Protein 8OVH (pdb70)

Nearest PDB structures (foldseek):
  8ovh-assembly1_D  TM=1.000E+00  e=9.328E-82  Saccharomyces cerevisiae
  8eqw-assembly3_C  TM=9.543E-01  e=1.339E-56  Fusarium fujikuroi
  8eqw-assembly4_F  TM=9.525E-01  e=7.355E-56  Fusarium fujikuroi
  8eqw-assembly3_E  TM=9.523E-01  e=1.226E-55  Fusarium fujikuroi
  8eqw-assembly2_B  TM=9.381E-01  e=1.671E-54  Fusarium fujikuroi

Foldseek 3Di:
DDDCLLVLLLPFLPVDVPADDLPQDDPPHSLQQSLFRSLQVLLLADTKGKFAALLVQVVLLVCLFAAACAEEEEEPLADPVVCCCQPPVVVVRNYHYHYFYDQDLVSRVVPDDLRHREYEYECQGPDQGAGHPLQSNLVSCVVSLHAYEYADQQLQSNQFFNSVVSPHAKYKYQLCAQLLAANPGGMMMMGGRLPRQCVVPCPSNVLQAFQDPQPPGDRLCVPPNSCSSVVCSVPPVCVPVPRHHRSVRSSSSSVSSSCRNVWFLLLFVLQVVLQVVLVVDPFFDFKHFLCDPPRPNVPSSVVGTPSGGGNKMKTFTHFDPCRVVDPDLCLTLQNQLQVQFDQEDDDDGARHLGKHKYLCVVPPVNDSRMIMIRHHNDDSVSVNVRSVVSSCVSQPPHDD/DDDPLLVLLQPFLPDDVPADDLPQDPPPHSLQQSVFRSLCVLLLADTKGKFQALLVQVVLLVVLFAAACAEEEEEPLADPVVNCCQCPVVVVRNYHYHYFYDADLVSRLVPDDLRHREYEYECQGPDQGAGHLLLSNLVSCVVSLHAYEYADQQLQSNQFFNSVVSPHAKYKYFLCAQLLAANPGGMMMIGGRLPRQVVVVCPSNVLQAFQDPQPHRDRLCVPPNSCSSVVSSVSPVCVVVPRHHRSVRSSSSSVSSSCRNVFWLLLQVLQVVLQVVLVPDPFWDFKHFLCDPPRPNVPSQVVGTPSGGGRKMKTFTDWDPPPPVDPDLCLTLQNQLQVQQDQEDEDDGARHLGKHKYQCLVPNVHDSGMIMIRGHNPDSVSVNVRSVVSVCVSCPPHDD/DDDCLLVLLLPFLPDDVRADDLPQDPPPHSLQQSLFRSLQVLLLADTKGKFQALLVQVVLLVVLFAAACAEEEEEPLAPVSVNCCQCPVVVVRNYHYHYDYDCDQVSRVVVDDLRHREYEEECQGPPLRFGHPLQSNLVSCVVSLHAYEYADQQLQSNQFFNSVVNPHAKYKYFLCAQLLAANPGGMMMIGGRLPRQVVVPCPSNVVQVFQDPQPRGDNLCVPPPSCSSVVSSVSPVCVVVPRHHRSVRSSSSSVSSSCRNVFWLLLFVLQLVLQVVLCPDPQFDHKRFLCDPPRPNVVSSVVGTPSGGGNKMKTFTDWDPCRVVDPDLCLTLQNQLQVQFDQEDEDDGARHLGKHKYQCVPPNVRDSRMMMIRGHNPPSVSVNVRSVVSSCVSCPPHDD/DDDCLLVLLLPFLVDDVRAFDLPQDPPPPSLQQSLFRSLQVLLLAPTKGKFQALLVQVVLLVVLFAAACAEEEEAPLADPVVVCCACPVVVVRNYHYHHFYDQDQVSVVVPDDLRHAAYEEECQGPPQGFGHPLQSNLVSCVVSLHAYEYACQLVLSNQFFNSVVSPHAKYKYQLCAQLLAANPGGMMMIGGRLPRQVVVPCPNNVLQAFQDPQPRGDNLCVPPNSCSSVCCSVSPVCVPVPRHHRSVRSSSSSVSSSCSNVFWLLLQVLQVVLQVVLPPDPQWDDKRFLCDPPRPNVVSSVVGTPSGGGNKIKTFTDFDPCRVVDPDLCLTLQNQLVVQQDQEDEDDGARHLGKHKYQCVPPNVRDSGMMMIRGHNDDSVSVNVRSVSSSCVSQPPHDD

InterPro domains:
  IPR000277 Cys/Met metabolism, pyridoxal phosphate-dependent enzyme [PF01053] (6-436)
  IPR000277 Cys/Met metabolism, pyridoxal phosphate-dependent enzyme [PIRSF001434] (4-437)
  IPR000277 Cys/Met metabolism, pyridoxal phosphate-dependent enzyme [cd00614] (24-436)
  IPR006235 O-acetylhomoserine/O-acetylserine sulfhydrylase [PTHR43797] (3-437)
  IPR006235 O-acetylhomoserine/O-acetylserine sulfhydrylase [TIGR01326] (4-436)
  IPR015421 Pyridoxal phosphate-dependent transferase, major domain [G3DSA:3.40.640.10] (3-290)
  IPR015422 Pyridoxal phosphate-dependent transferase, small domain [G3DSA:3.90.1150.10] (294-442)
  IPR015424 Pyridoxal phosphate-dependent transferase [SSF53383] (4-435)
  IPR054542 Cys/Met metabolism enzyme, pyridoxal-phosphate attachment site [PS00868] (201-215)

Radius of gyration: 34.51 Å; Cα contacts (8 Å, |Δi|>4): 3921; chains: 4; bounding box: 84×93×101 Å

Solvent-accessible surface area: 53798 Å² total; per-residue (Å²): 161,54,46,103,25,5,8,27,1,0,27,22,18,20,153,178,68,32,8,19,14,0,44,2,9,27,10,132,69,49,0,11,70,11,0,10,75,0,0,6,48,2,1,44,16,55,24,7,0,5,0,6,5,5,30,0,0,8,8,2,0,0,7,0,0,2,35,42,45,3,3,0,0,0,6,41,55,15,85,50,19,0,96,36,0,1,68,24,0,0,144,34,10,18,5,88,16,54,59,7,128,24,26,78,20,98,65,0,58,161,45,25,58,134,111,0,12,0,0,0,1,7,0,5,0,17,53,110,1,8,0,4,19,0,92,122,0,12,63,25,0,65,175,76,1,1,0,0,0,0,12,0,11,17,0,0,0,4,16,0,4,41,0,7,136,42,27,2,2,0,0,0,2,14,0,11,25,3,2,8,0,22,2,15,7,54,0,0,0,0,0,3,6,10,144,10,68,6,129,98,62,59,158,30,0,44,15,0,21,96,82,10,117,2,44,162,40,27,46,0,9,143,60,81,21,86,55,0,0,10,23,0,0,102,23,3,1,12,86,1,10,1,8,66,15,22,17,2,2,0,0,11,0,1,25,2,0,9,2,0,5,12,0,0,40,26,0,2,50,2,0,41,93,0,0,114,61,1,83,160,14,80,17,24,71,89,20,17,0,0,11,5,90,89,25,98,63,29,124,27,0,118,113,0,10,57,56,23,41,1,0,3,0,2,0,0,0,90,86,38,89,84,25,145,153,62,132,55,56,139,120,22,5,0,9,59,0,10,110,42,19,167,32,12,12,78,20,62,17,7,0,2,0,5,1,2,2,11,3,19,87,24,88,123,49,82,79,106,31,11,0,50,0,2,0,0,2,1,45,14,79,33,2,36,54,9,0,54,52,0,0,93,77,18,12,72,81,93,188,72,150,51,44,101,30,5,10,25,1,0,31,23,18,26,149,180,70,33,9,16,17,0,46,3,9,26,9,132,67,52,0,10,66,13,0,8,62,0,0,5,50,3,0,33,19,53,25,6,1,5,0,6,6,6,28,0,0,6,6,3,0,0,9,0,0,3,30,44,46,5,2,0,0,0,6,42,55,15,86,49,19,0,88,40,0,1,68,19,0,0,133,31,8,18,4,87,20,57,61,8,138,29,24,70,19,86,79,0,49,161,50,25,53,127,103,0,12,0,0,0,0,8,1,5,1,14,60,96,2,7,0,6,20,0,78,109,0,10,63,16,0,66,148,70,1,0,0,0,0,0,10,0,11,18,0,0,0,3,15,1,3,36,0,7,136,63,27,3,3,1,0,1,1,14,0,11,25,3,3,9,0,24,4,16,7,54,0,0,0,0,0,3,8,8,144,10,65,6,126,95,63,56,157,32,0,46,16,0,21,100,84,10,124,4,44,159,39,26,41,0,8,137,63,80,20,87,54,0,0,7,28,0,0,101,24,3,3,13,83,1,11,2,6,63,14,24,19,1,2,0,0,13,0,1,24,1,0,11,2,0,6,14,0,0,32,35,0,2,58,2,0,45,98,0,0,111,59,1,88,158,13,65,25,22,69,75,22,6,0,0,12,8,93,89,21,104,44,28,124,28,0,117,99,3,11,60,54,24,36,1,0,4,0,2,0,0,2,96,96,30,90,87,25,134,159,62,133,52,58,122,115,20,6,1,6,53,0,11,100,43,18,177,33,10,9,80,17,62,11,7,0,3,0,6,2,1,1,8,5,10,91,26,89,122,80,81,76,96,33,16,0,51,0,2,0,0,3,0,43,15,81,34,3,36,56,8,1,57,50,0,0,93,74,13,18,70,78,99,187,95,162,52,46,102,28,6,6,25,1,0,29,23,19,28,150,162,67,29,10,21,14,0,47,2,8,26,10,120,69,51,0,11,70,10,0,9,64,0,0,5,48,3,1,49,19,55,25,5,0,5,0,8,5,7,28,0,0,6,8,3,0,0,8,0,1,2,33,48,49,7,4,0,0,0,9,43,54,13,81,52,27,0,86,33,0,1,74,24,0,0,148,33,8,19,4,86,17,55,62,8,139,33,40,73,29,88,71,0,51,142,46,26,69,137,122,0,12,0,0,0,1,8,1,4,2,18,67,116,2,14,1,12,35,0,79,121,1,12,66,28,0,62,149,63,1,0,0,0,0,0,12,0,10,15,0,0,0,4,11,0,2,43,0,22,158,53,27,2,3,0,0,0,1,15,0,10,23,2,3,9,0,23,4,15,8,59,0,0,0,0,0,2,8,7,170,10,64,6,125,96,64,39,153,15,0,48,16,0,19,98,86,10,122,4,45,157,38,24,43,0,7,140,63,79,27,87,51,0,0,8,25,0,0,102,23,2,3,19,84,0,10,1,6,53,12,20,18,3,2,0,2,13,0,2,26,0,0,9,2,0,6,8,0,0,35,29,0,2,62,3,0,46,97,0,0,107,68,0,77,161,9,72,23,9,64,93,13,18,1,0,12,5,93,80,18,96,82,28,132,30,0,122,118,2,12,61,56,24,40,1,0,4,0,4,0,0,1,88,86,35,101,94,29,130,149,70,138,57,68,136,113,18,3,1,10,51,0,9,114,28,16,163,25,11,12,92,15,59,15,7,0,4,0,6,1,3,2,8,6,18,94,30,112,121,88,75,78,96,36,18,0,48,0,2,0,0,3,1,41,17,83,35,2,35,55,10,1,59,54,0,0,93,70,18,8,70,81,114,192,77,166,43,49,103,28,6,8,26,1,0,34,23,19,28,140,179,66,29,9,22,15,0,47,2,10,27,12,124,64,50,0,11,63,13,0,9,62,0,0,5,46,3,0,40,19,52,25,6,0,5,0,8,6,7,28,0,0,7,7,3,0,0,7,0,0,3,33,47,50,3,3,0,0,0,14,38,58,14,89,49,19,0,94,34,0,1,79,26,1,0,147,36,10,17,3,90,18,56,61,8,120,33,35,70,22,98,80,2,54,170,47,24,64,141,119,0,12,0,0,0,3,7,0,4,2,26,52,113,1,12,0,11,14,0,86,117,2,12,63,16,0,63,154,68,0,0,0,0,0,0,10,0,10,16,0,0,0,3,18,0,2,44,0,7,128,42,30,2,3,0,0,1,1,14,0,12,24,2,3,9,0,23,3,15,7,58,0,0,0,0,0,2,7,10,142,11,63,6,130,98,63,46,149,12,0,48,15,0,20,97,83,11,107,4,44,156,36,26,40,0,9,134,62,80,25,86,55,0,0,9,26,0,0,100,24,2,2,20,83,1,11,1,7,53,13,21,17,2,2,0,1,12,0,2,24,1,0,11,2,0,6,7,0,0,34,28,0,1,64,2,0,46,88,0,0,109,66,0,78,162,10,64,27,7,60,92,12,16,0,0,12,6,89,73,20,107,41,29,124,24,0,124,110,1,12,53,61,20,34,1,1,5,0,2,0,0,0,85,94,31,84,87,29,131,153,60,142,52,51,123,115,25,5,0,13,50,0,10,122,43,18,173,31,12,14,92,22,60,14,10,0,4,0,6,2,0,1,7,7,24,86,23,123,113,68,84,74,115,29,16,0,36,0,0,0,0,2,1,40,12,79,33,2,32,54,10,0,50,49,0,0,99,75,22,8,74,88,86,183,82

Structure (mmCIF, N/CA/C/O backbone):
data_8OVH
#
_entry.id   8OVH
#
_cell.length_a   61.579
_cell.length_b   118.218
_cell.length_c   131.381
_cell.angle_alpha   90.000
_cell.angle_beta   92.908
_cell.angle_gamma   90.000
#
_symmetry.space_group_name_H-M   'P 1 21 1'
#
loop_
_entity.id
_entity.type
_entity.pdbx_description
1 polymer 'Homocysteine/cysteine synthase'
2 non-polymer "PYRIDOXAL-5'-PHOSPHATE"
3 non-polymer DI(HYDROXYETHYL)ETHER
4 water water
#
loop_
_atom_site.group_PDB
_atom_site.id
_atom_site.type_symbol
_atom_site.label_atom_id
_atom_site.label_alt_id
_atom_site.label_comp_id
_atom_site.label_asym_id
_atom_site.label_entity_id
_atom_site.label_seq_id
_atom_site.pdbx_PDB_ins_code
_atom_site.Cartn_x
_atom_site.Cartn_y
_atom_site.Cartn_z
_atom_site.occupancy
_atom_site.B_iso_or_equiv
_atom_site.auth_seq_id
_atom_site.auth_comp_id
_atom_site.auth_asym_id
_atom_site.auth_atom_id
_atom_site.pdbx_PDB_model_num
ATOM 1 N N . MET A 1 21 ? 7.442 -25.617 54.965 1.000 83.264 1 MET A N 1
ATOM 2 C CA . MET A 1 21 ? 7.698 -24.153 54.971 1.000 80.783 1 MET A CA 1
ATOM 3 C C . MET A 1 21 ? 6.639 -23.475 54.096 1.000 70.068 1 MET A C 1
ATOM 4 O O . MET A 1 21 ? 5.968 -22.571 54.577 1.000 73.679 1 MET A O 1
ATOM 9 N N . PRO A 1 22 ? 6.378 -23.881 52.826 1.000 66.061 2 PRO A N 1
ATOM 10 C CA . PRO A 1 22 ? 5.470 -23.121 51.961 1.000 55.591 2 PRO A CA 1
ATOM 11 C C . PRO A 1 22 ? 4.154 -22.774 52.640 1.000 57.492 2 PRO A C 1
ATOM 12 O O . PRO A 1 22 ? 3.585 -23.573 53.392 1.000 56.933 2 PRO A O 1
ATOM 16 N N . SER A 1 23 ? 3.661 -21.574 52.341 1.000 54.355 3 SER A N 1
ATOM 17 C CA . SER A 1 23 ? 2.447 -21.102 52.970 1.000 45.707 3 SER A CA 1
ATOM 18 C C . SER A 1 23 ? 1.705 -20.179 52.019 1.000 46.409 3 SER A C 1
ATOM 19 O O . SER A 1 23 ? 2.194 -19.860 50.931 1.000 49.924 3 SER A O 1
ATOM 22 N N . HIS A 1 24 ? 0.582 -19.651 52.508 1.000 44.876 4 HIS A N 1
ATOM 23 C CA . HIS A 1 24 ? -0.248 -18.719 51.760 1.000 42.551 4 HIS A CA 1
ATOM 24 C C . HIS A 1 24 ? 0.502 -17.417 51.437 1.000 36.202 4 HIS A C 1
ATOM 25 O O . HIS A 1 24 ? 0.108 -16.699 50.542 1.000 40.534 4 HIS A O 1
ATOM 32 N N . PHE A 1 25 ? 1.571 -17.086 52.165 1.000 39.141 5 PHE A N 1
ATOM 33 C CA . PHE A 1 25 ? 2.443 -15.962 51.820 1.000 40.662 5 PHE A CA 1
ATOM 34 C C . PHE A 1 25 ? 2.841 -16.048 50.333 1.000 43.915 5 PHE A C 1
ATOM 35 O O . PHE A 1 25 ? 2.898 -15.054 49.596 1.000 33.738 5 PHE A O 1
ATOM 43 N N . ASP A 1 26 ? 3.067 -17.270 49.839 1.000 38.747 6 ASP A N 1
ATOM 44 C CA . ASP A 1 26 ? 3.538 -17.440 48.482 1.000 37.225 6 ASP A CA 1
ATOM 45 C C . ASP A 1 26 ? 2.478 -16.935 47.509 1.000 38.813 6 ASP A C 1
ATOM 46 O O . ASP A 1 26 ? 2.809 -16.361 46.478 1.000 46.577 6 ASP A O 1
ATOM 51 N N . THR A 1 27 ? 1.213 -17.142 47.841 1.000 39.002 7 THR A N 1
ATOM 52 C CA . THR A 1 27 ? 0.119 -16.727 46.992 1.000 37.645 7 THR A CA 1
ATOM 53 C C . THR A 1 27 ? -0.025 -15.214 47.063 1.000 36.328 7 THR A C 1
ATOM 54 O O . THR A 1 27 ? -0.144 -14.581 46.033 1.000 39.642 7 THR A O 1
ATOM 58 N N . VAL A 1 28 ? 0.052 -14.633 48.259 1.000 40.667 8 VAL A N 1
ATOM 59 C CA . VAL A 1 28 ? -0.201 -13.202 48.450 1.000 37.538 8 VAL A CA 1
ATOM 60 C C . VAL A 1 28 ? 0.856 -12.378 47.704 1.000 39.008 8 VAL A C 1
ATOM 61 O O . VAL A 1 28 ? 0.550 -11.406 47.009 1.000 39.962 8 VAL A O 1
ATOM 65 N N . GLN A 1 29 ? 2.128 -12.770 47.804 1.000 40.976 9 GLN A N 1
ATOM 66 C CA . GLN A 1 29 ? 3.199 -11.995 47.193 1.000 38.985 9 GLN A CA 1
ATOM 67 C C . GLN A 1 29 ? 3.060 -11.952 45.676 1.000 39.589 9 GLN A C 1
ATOM 68 O O . GLN A 1 29 ? 3.672 -11.111 45.045 1.000 40.889 9 GLN A O 1
ATOM 74 N N . LEU A 1 30 ? 2.289 -12.867 45.078 1.000 38.252 10 LEU A N 1
ATOM 75 C CA . LEU A 1 30 ? 2.013 -12.836 43.654 1.000 39.962 10 LEU A CA 1
ATOM 76 C C . LEU A 1 30 ? 0.678 -12.194 43.289 1.000 42.278 10 LEU A C 1
ATOM 77 O O . LEU A 1 30 ? 0.560 -11.786 42.145 1.000 42.858 10 LEU A O 1
ATOM 82 N N . HIS A 1 31 ? -0.316 -12.108 44.191 1.000 49.363 11 HIS A N 1
ATOM 83 C CA . HIS A 1 31 ? -1.690 -11.779 43.787 1.000 50.544 11 HIS A CA 1
ATOM 84 C C . HIS A 1 31 ? -2.320 -10.560 44.472 1.000 53.486 11 HIS A C 1
ATOM 85 O O . HIS A 1 31 ? -3.177 -9.913 43.870 1.000 56.513 11 HIS A O 1
ATOM 92 N N . ALA A 1 32 ? -1.946 -10.236 45.714 1.000 47.503 12 ALA A N 1
ATOM 93 C CA . ALA A 1 32 ? -2.526 -9.058 46.350 1.000 42.720 12 ALA A CA 1
ATOM 94 C C . ALA A 1 32 ? -2.363 -7.818 45.454 1.000 44.341 12 ALA A C 1
ATOM 95 O O . ALA A 1 32 ? -1.284 -7.563 44.905 1.000 49.024 12 ALA A O 1
ATOM 97 N N . GLY A 1 33 ? -3.494 -7.139 45.177 1.000 51.162 13 GLY A N 1
ATOM 98 C CA . GLY A 1 33 ? -3.528 -5.872 44.449 1.000 52.697 13 GLY A CA 1
ATOM 99 C C . GLY A 1 33 ? -3.554 -6.003 42.924 1.000 67.541 13 GLY A C 1
ATOM 100 O O . GLY A 1 33 ? -3.693 -5.008 42.216 1.000 59.944 13 GLY A O 1
ATOM 101 N N . GLN A 1 34 ? -3.329 -7.220 42.418 1.000 81.230 14 GLN A N 1
ATOM 102 C CA . GLN A 1 34 ? -3.587 -7.560 41.030 1.000 79.023 14 GLN A CA 1
ATOM 103 C C . GLN A 1 34 ? -4.732 -8.568 41.009 1.000 87.106 14 GLN A C 1
ATOM 104 O O . GLN A 1 34 ? -4.587 -9.639 40.427 1.000 92.891 14 GLN A O 1
ATOM 110 N N . GLU A 1 35 ? -5.839 -8.248 41.695 1.000 94.290 15 GLU A N 1
ATOM 111 C CA . GLU A 1 35 ? -7.048 -9.060 41.618 1.000 109.725 15 GLU A CA 1
ATOM 112 C C . GLU A 1 35 ? -7.598 -9.021 40.191 1.000 110.595 15 GLU A C 1
ATOM 113 O O . GLU A 1 35 ? -8.105 -10.032 39.708 1.000 100.965 15 GLU A O 1
ATOM 119 N N . ASN A 1 36 ? -7.490 -7.848 39.538 1.000 114.922 16 ASN A N 1
ATOM 120 C CA . ASN A 1 36 ? -7.999 -7.632 38.190 1.000 112.696 16 ASN A CA 1
ATOM 121 C C . ASN A 1 36 ? -6.843 -7.572 37.184 1.000 104.966 16 ASN A C 1
ATOM 122 O O . ASN A 1 36 ? -7.154 -7.613 35.974 1.000 103.630 16 ASN A O 1
ATOM 127 N N . SER A 1 44 ? -4.084 -6.864 30.505 1.000 84.953 24 SER A N 1
ATOM 128 C CA . SER A 1 44 ? -2.613 -6.850 30.743 1.000 94.462 24 SER A CA 1
ATOM 129 C C . SER A 1 44 ? -2.296 -7.676 31.992 1.000 92.429 24 SER A C 1
ATOM 130 O O . SER A 1 44 ? -2.716 -7.308 33.092 1.000 71.849 24 SER A O 1
ATOM 133 N N . ARG A 1 45 ? -1.576 -8.799 31.819 1.000 94.513 25 ARG A N 1
ATOM 134 C CA . ARG A 1 45 ? -1.248 -9.687 32.932 1.000 105.375 25 ARG A CA 1
ATOM 135 C C . ARG A 1 45 ? -0.163 -9.056 33.819 1.000 115.418 25 ARG A C 1
ATOM 136 O O . ARG A 1 45 ? -0.290 -9.081 35.046 1.000 109.800 25 ARG A O 1
ATOM 144 N N . ALA A 1 46 ? 0.901 -8.500 33.214 1.000 113.010 26 ALA A N 1
ATOM 145 C CA . ALA A 1 46 ? 1.905 -7.756 33.968 1.000 105.336 26 ALA A CA 1
ATOM 146 C C . ALA A 1 46 ? 1.394 -6.339 34.238 1.000 100.411 26 ALA A C 1
ATOM 147 O O . ALA A 1 46 ? 0.540 -5.838 33.503 1.000 87.406 26 ALA A O 1
ATOM 149 N N . VAL A 1 47 ? 1.918 -5.703 35.299 1.000 101.456 27 VAL A N 1
ATOM 150 C CA . VAL A 1 47 ? 1.458 -4.375 35.685 1.000 110.723 27 VAL A CA 1
ATOM 151 C C . VAL A 1 47 ? 2.219 -3.338 34.858 1.000 105.076 27 VAL A C 1
ATOM 152 O O . VAL A 1 47 ? 3.455 -3.283 34.914 1.000 77.611 27 VAL A O 1
ATOM 156 N N . PRO A 1 48 ? 1.493 -2.473 34.100 1.000 102.733 28 PRO A N 1
ATOM 157 C CA . PRO A 1 48 ? 2.128 -1.440 33.275 1.000 101.977 28 PRO A CA 1
ATOM 158 C C . PRO A 1 48 ? 2.906 -0.435 34.128 1.000 92.814 28 PRO A C 1
ATOM 159 O O . PRO A 1 48 ? 2.428 -0.055 35.196 1.000 81.749 28 PRO A O 1
ATOM 163 N N . ILE A 1 49 ? 4.101 -0.032 33.659 1.000 89.870 29 ILE A N 1
ATOM 164 C CA . ILE A 1 49 ? 4.825 1.117 34.201 1.000 78.010 29 ILE A CA 1
ATOM 165 C C . ILE A 1 49 ? 4.147 2.394 33.685 1.000 75.164 29 ILE A C 1
ATOM 166 O O . ILE A 1 49 ? 4.248 2.722 32.496 1.000 74.447 29 ILE A O 1
ATOM 171 N N . TYR A 1 50 ? 3.455 3.122 34.577 1.000 71.385 30 TYR A N 1
ATOM 172 C CA . TYR A 1 50 ? 2.768 4.346 34.181 1.000 82.025 30 TYR A CA 1
ATOM 173 C C . TYR A 1 50 ? 3.703 5.533 34.374 1.000 78.860 30 TYR A C 1
ATOM 174 O O . TYR A 1 50 ? 3.512 6.324 35.303 1.000 80.507 30 TYR A O 1
ATOM 183 N N . ALA A 1 51 ? 4.717 5.625 33.503 1.000 75.276 31 ALA A N 1
ATOM 184 C CA . ALA A 1 51 ? 5.635 6.756 33.487 1.000 66.052 31 ALA A CA 1
ATOM 185 C C . ALA A 1 51 ? 4.891 7.972 32.940 1.000 68.347 31 ALA A C 1
ATOM 186 O O . ALA A 1 51 ? 5.014 8.306 31.761 1.000 79.034 31 ALA A O 1
ATOM 188 N N . THR A 1 52 ? 4.094 8.575 33.837 1.000 66.887 32 THR A N 1
ATOM 189 C CA . THR A 1 52 ? 3.309 9.774 33.616 1.000 70.317 32 THR A CA 1
ATOM 190 C C . THR A 1 52 ? 3.429 10.649 34.873 1.000 70.512 32 THR A C 1
ATOM 191 O O . THR A 1 52 ? 3.819 10.185 35.943 1.000 77.261 32 THR A O 1
ATOM 195 N N . THR A 1 53 ? 3.189 11.950 34.691 1.000 83.954 33 THR A N 1
ATOM 196 C CA . THR A 1 53 ? 2.996 12.915 35.763 1.000 73.627 33 THR A CA 1
ATOM 197 C C . THR A 1 53 ? 1.494 13.161 35.943 1.000 81.891 33 THR A C 1
ATOM 198 O O . THR A 1 53 ? 1.037 13.355 37.063 1.000 98.454 33 THR A O 1
ATOM 202 N N . SER A 1 54 ? 0.723 13.111 34.841 1.000 88.541 34 SER A N 1
ATOM 203 C CA . SER A 1 54 ? -0.614 13.692 34.794 1.000 90.945 34 SER A CA 1
ATOM 204 C C . SER A 1 54 ? -1.678 12.694 34.322 1.000 90.326 34 SER A C 1
ATOM 205 O O . SER A 1 54 ? -1.391 11.708 33.630 1.000 73.918 34 SER A O 1
ATOM 208 N N . TYR A 1 55 ? -2.929 13.011 34.699 1.000 99.531 35 TYR A N 1
ATOM 209 C CA . TYR A 1 55 ? -4.119 12.227 34.387 1.000 90.170 35 TYR A CA 1
ATOM 210 C C . TYR A 1 55 ? -5.262 13.204 34.057 1.000 89.688 35 TYR A C 1
ATOM 211 O O . TYR A 1 55 ? -5.642 13.334 32.862 1.000 81.909 35 TYR A O 1
ATOM 220 N N . ASN A 1 81 ? -0.319 6.774 41.454 1.000 73.312 61 ASN A N 1
ATOM 221 C CA . ASN A 1 81 ? 0.401 5.901 40.479 1.000 74.123 61 ASN A CA 1
ATOM 222 C C . ASN A 1 81 ? -0.015 4.431 40.641 1.000 66.210 61 ASN A C 1
ATOM 223 O O . ASN A 1 81 ? 0.157 3.846 41.715 1.000 73.725 61 ASN A O 1
ATOM 228 N N . PRO A 1 82 ? -0.536 3.759 39.582 1.000 69.315 62 PRO A N 1
ATOM 229 C CA . PRO A 1 82 ? -1.026 2.374 39.695 1.000 66.415 62 PRO A CA 1
ATOM 230 C C . PRO A 1 82 ? -0.039 1.243 39.995 1.000 58.812 62 PRO A C 1
ATOM 231 O O . PRO A 1 82 ? -0.400 0.300 40.705 1.000 55.588 62 PRO A O 1
ATOM 235 N N . THR A 1 83 ? 1.194 1.320 39.469 1.000 54.266 63 THR A N 1
ATOM 236 C CA . THR A 1 83 ? 2.246 0.377 39.852 1.000 49.519 63 THR A CA 1
ATOM 237 C C . THR A 1 83 ? 2.581 0.545 41.337 1.000 47.747 63 THR A C 1
ATOM 238 O O . THR A 1 83 ? 2.657 -0.405 42.095 1.000 45.130 63 THR A O 1
ATOM 242 N N . SER A 1 84 ? 2.747 1.793 41.780 1.000 49.030 64 SER A N 1
ATOM 243 C CA . SER A 1 84 ? 3.029 2.037 43.177 1.000 45.873 64 SER A CA 1
ATOM 244 C C . SER A 1 84 ? 1.902 1.481 44.032 1.000 42.511 64 SER A C 1
ATOM 245 O O . SER A 1 84 ? 2.175 0.978 45.112 1.000 45.912 64 SER A O 1
ATOM 248 N N . ASN A 1 85 ? 0.654 1.564 43.551 1.000 43.038 65 ASN A N 1
ATOM 249 C CA . ASN A 1 85 ? -0.502 1.146 44.335 1.000 39.373 65 ASN A CA 1
ATOM 250 C C . ASN A 1 85 ? -0.512 -0.379 44.536 1.000 41.327 65 ASN A C 1
ATOM 251 O O . ASN A 1 85 ? -0.787 -0.879 45.646 1.000 37.969 65 ASN A O 1
ATOM 256 N N . VAL A 1 86 ? -0.156 -1.139 43.484 1.000 41.475 66 VAL A N 1
ATOM 257 C CA . VAL A 1 86 ? -0.086 -2.589 43.619 1.000 42.106 66 VAL A CA 1
ATOM 258 C C . VAL A 1 86 ? 0.986 -2.964 44.642 1.000 42.310 66 VAL A C 1
ATOM 259 O O . VAL A 1 86 ? 0.751 -3.801 45.509 1.000 42.703 66 VAL A O 1
ATOM 263 N N . LEU A 1 87 ? 2.169 -2.342 44.558 1.000 42.740 67 LEU A N 1
ATOM 264 C CA . LEU A 1 87 ? 3.230 -2.607 45.519 1.000 35.515 67 LEU A CA 1
ATOM 265 C C . LEU A 1 87 ? 2.769 -2.331 46.945 1.000 38.627 67 LEU A C 1
ATOM 266 O O . LEU A 1 87 ? 3.097 -3.083 47.855 1.000 42.175 67 LEU A O 1
ATOM 271 N N . GLU A 1 88 ? 2.090 -1.194 47.158 1.000 41.088 68 GLU A N 1
ATOM 272 C CA . GLU A 1 88 ? 1.660 -0.779 48.488 1.000 40.555 68 GLU A CA 1
ATOM 273 C C . GLU A 1 88 ? 0.661 -1.796 49.049 1.000 41.297 68 GLU A C 1
ATOM 274 O O . GLU A 1 88 ? 0.755 -2.196 50.200 1.000 40.203 68 GLU A O 1
ATOM 280 N N . GLU A 1 89 ? -0.283 -2.238 48.208 1.000 43.151 69 GLU A N 1
ATOM 281 C CA . GLU A 1 89 ? -1.313 -3.150 48.659 1.000 40.968 69 GLU A CA 1
ATOM 282 C C . GLU A 1 89 ? -0.719 -4.510 48.999 1.000 39.827 69 GLU A C 1
ATOM 283 O O . GLU A 1 89 ? -1.171 -5.214 49.892 1.000 45.773 69 GLU A O 1
ATOM 289 N N . ARG A 1 90 ? 0.293 -4.888 48.235 1.000 45.177 70 ARG A N 1
ATOM 290 C CA . ARG A 1 90 ? 0.895 -6.203 48.351 1.000 42.372 70 ARG A CA 1
ATOM 291 C C . ARG A 1 90 ? 1.757 -6.251 49.610 1.000 39.132 70 ARG A C 1
ATOM 292 O O . ARG A 1 90 ? 1.641 -7.200 50.402 1.000 41.235 70 ARG A O 1
ATOM 300 N N . ILE A 1 91 ? 2.529 -5.188 49.884 1.000 34.719 71 ILE A N 1
ATOM 301 C CA . ILE A 1 91 ? 3.316 -5.189 51.113 1.000 35.531 71 ILE A CA 1
ATOM 302 C C . ILE A 1 91 ? 2.392 -5.061 52.329 1.000 38.220 71 ILE A C 1
ATOM 303 O O . ILE A 1 91 ? 2.663 -5.670 53.354 1.000 38.631 71 ILE A O 1
ATOM 308 N N . ALA A 1 92 ? 1.289 -4.312 52.227 1.000 36.694 72 ALA A N 1
ATOM 309 C CA . ALA A 1 92 ? 0.339 -4.226 53.333 1.000 40.418 72 ALA A CA 1
ATOM 310 C C . ALA A 1 92 ? -0.211 -5.601 53.703 1.000 41.119 72 ALA A C 1
ATOM 311 O O . ALA A 1 92 ? -0.374 -5.915 54.888 1.000 43.119 72 ALA A O 1
ATOM 313 N N . ALA A 1 93 ? -0.577 -6.382 52.684 1.000 41.119 73 ALA A N 1
ATOM 314 C CA . ALA A 1 93 ? -1.194 -7.687 52.924 1.000 46.384 73 ALA A CA 1
ATOM 315 C C . ALA A 1 93 ? -0.190 -8.670 53.519 1.000 40.503 73 ALA A C 1
ATOM 316 O O . ALA A 1 93 ? -0.536 -9.432 54.402 1.000 43.268 73 ALA A O 1
ATOM 318 N N . LEU A 1 94 ? 1.066 -8.618 53.052 1.000 47.594 74 LEU A N 1
ATOM 319 C CA . LEU A 1 94 ? 2.109 -9.491 53.560 1.000 44.233 74 LEU A CA 1
ATOM 320 C C . LEU A 1 94 ? 2.439 -9.148 55.007 1.000 49.272 74 LEU A C 1
ATOM 321 O O . LEU A 1 94 ? 2.873 -10.025 55.751 1.000 55.065 74 LEU A O 1
ATOM 326 N N . GLU A 1 95 ? 2.303 -7.877 55.395 1.000 47.361 75 GLU A N 1
ATOM 327 C CA . GLU A 1 95 ? 2.620 -7.488 56.767 1.000 49.108 75 GLU A CA 1
ATOM 328 C C . GLU A 1 95 ? 1.390 -7.564 57.678 1.000 48.332 75 GLU A C 1
ATOM 329 O O . GLU A 1 95 ? 1.519 -7.441 58.894 1.000 49.170 75 GLU A O 1
ATOM 335 N N . GLY A 1 96 ? 0.206 -7.760 57.093 1.000 49.197 76 GLY A N 1
ATOM 336 C CA . GLY A 1 96 ? -1.039 -7.761 57.840 1.000 47.553 76 GLY A CA 1
ATOM 337 C C . GLY A 1 96 ? -1.517 -6.346 58.193 1.000 50.079 76 GLY A C 1
ATOM 338 O O . GLY A 1 96 ? -2.275 -6.172 59.125 1.000 57.507 76 GLY A O 1
ATOM 339 N N . GLY A 1 97 ? -1.087 -5.321 57.463 1.000 49.265 77 GLY A N 1
ATOM 340 C CA . GLY A 1 97 ? -1.548 -3.969 57.737 1.000 44.859 77 GLY A CA 1
ATOM 341 C C . GLY A 1 97 ? -2.783 -3.650 56.912 1.000 40.568 77 GLY A C 1
ATOM 342 O O . GLY A 1 97 ? -3.173 -4.452 56.085 1.000 44.936 77 GLY A O 1
ATOM 343 N N . ALA A 1 98 ? -3.367 -2.471 57.126 1.000 39.916 78 ALA A N 1
ATOM 344 C CA . ALA A 1 98 ? -4.555 -2.053 56.399 1.000 41.267 78 ALA A CA 1
ATOM 345 C C . ALA A 1 98 ? -4.174 -1.293 55.127 1.000 47.497 78 ALA A C 1
ATOM 346 O O . ALA A 1 98 ? -4.909 -1.305 54.142 1.000 47.582 78 ALA A O 1
ATOM 348 N N . ALA A 1 99 ? -3.033 -0.593 55.136 1.000 41.890 79 ALA A N 1
ATOM 349 C CA . ALA A 1 99 ? -2.665 0.194 53.972 1.000 38.345 79 ALA A CA 1
ATOM 350 C C . ALA A 1 99 ? -1.186 0.564 54.022 1.000 36.781 79 ALA A C 1
ATOM 351 O O . ALA A 1 99 ? -0.524 0.360 55.021 1.000 39.661 79 ALA A O 1
ATOM 353 N N . ALA A 1 100 ? -0.630 0.979 52.887 1.000 38.171 80 ALA A N 1
ATOM 354 C CA . ALA A 1 100 ? 0.772 1.334 52.873 1.000 40.821 80 ALA A CA 1
ATOM 355 C C . ALA A 1 100 ? 1.005 2.457 51.870 1.000 37.356 80 ALA A C 1
ATOM 356 O O . ALA A 1 100 ? 0.131 2.794 51.084 1.000 36.314 80 ALA A O 1
ATOM 358 N N . LEU A 1 101 ? 2.231 2.975 51.914 1.000 37.650 81 LEU A N 1
ATOM 359 C CA . LEU A 1 101 ? 2.680 4.044 51.059 1.000 36.792 81 LEU A CA 1
ATOM 360 C C . LEU A 1 101 ? 4.133 3.798 50.639 1.000 37.362 81 LEU A C 1
ATOM 361 O O . LEU A 1 101 ? 4.978 3.494 51.457 1.000 40.593 81 LEU A O 1
ATOM 366 N N . ALA A 1 102 ? 4.412 3.927 49.339 1.000 39.432 82 ALA A N 1
ATOM 367 C CA . ALA A 1 102 ? 5.731 3.736 48.785 1.000 34.755 82 ALA A CA 1
ATOM 368 C C . ALA A 1 102 ? 6.418 5.091 48.674 1.000 36.759 82 ALA A C 1
ATOM 369 O O . ALA A 1 102 ? 5.760 6.088 48.441 1.000 37.551 82 ALA A O 1
ATOM 371 N N . VAL A 1 103 ? 7.719 5.152 48.973 1.000 35.560 83 VAL A N 1
ATOM 372 C CA . VAL A 1 103 ? 8.446 6.419 48.953 1.000 37.505 83 VAL A CA 1
ATOM 373 C C . VAL A 1 103 ? 9.841 6.096 48.457 1.000 32.107 83 VAL A C 1
ATOM 374 O O . VAL A 1 103 ? 10.148 4.930 48.261 1.000 33.444 83 VAL A O 1
ATOM 378 N N . SER A 1 104 ? 10.657 7.131 48.267 1.000 32.808 84 SER A N 1
ATOM 379 C CA . SER A 1 104 ? 11.843 7.052 47.435 1.000 38.085 84 SER A CA 1
ATOM 380 C C . SER A 1 104 ? 12.973 6.242 48.072 1.000 37.800 84 SER A C 1
ATOM 381 O O . SER A 1 104 ? 13.849 5.768 47.360 1.000 35.897 84 SER A O 1
ATOM 384 N N . SER A 1 105 ? 12.966 6.062 49.389 1.000 35.647 85 SER A N 1
ATOM 385 C CA . SER A 1 105 ? 14.016 5.279 50.033 1.000 37.974 85 SER A CA 1
ATOM 386 C C . SER A 1 105 ? 13.518 4.824 51.390 1.000 36.907 85 SER A C 1
ATOM 387 O O . SER A 1 105 ? 12.549 5.389 51.886 1.000 34.227 85 SER A O 1
ATOM 390 N N . GLY A 1 106 ? 14.246 3.868 51.980 1.000 37.054 86 GLY A N 1
ATOM 391 C CA . GLY A 1 106 ? 14.099 3.520 53.378 1.000 34.649 86 GLY A CA 1
ATOM 392 C C . GLY A 1 106 ? 14.259 4.729 54.302 1.000 34.092 86 GLY A C 1
ATOM 393 O O . GLY A 1 106 ? 13.469 4.959 55.220 1.000 36.056 86 GLY A O 1
ATOM 394 N N . GLN A 1 107 ? 15.288 5.527 54.070 1.000 35.904 87 GLN A N 1
ATOM 395 C CA . GLN A 1 107 ? 15.478 6.720 54.892 1.000 35.499 87 GLN A CA 1
ATOM 396 C C . GLN A 1 107 ? 14.229 7.593 54.838 1.000 36.336 87 GLN A C 1
ATOM 397 O O . GLN A 1 107 ? 13.791 8.120 55.842 1.000 37.026 87 GLN A O 1
ATOM 403 N N . ALA A 1 108 ? 13.669 7.812 53.646 1.000 35.688 88 ALA A N 1
ATOM 404 C CA . ALA A 1 108 ? 12.489 8.650 53.533 1.000 30.925 88 ALA A CA 1
ATOM 405 C C . ALA A 1 108 ? 11.293 8.005 54.237 1.000 33.942 88 ALA A C 1
ATOM 406 O O . ALA A 1 108 ? 10.395 8.699 54.656 1.000 34.205 88 ALA A O 1
ATOM 408 N N . ALA A 1 109 ? 11.201 6.674 54.244 1.000 35.080 89 ALA A N 1
ATOM 409 C CA . ALA A 1 109 ? 10.094 5.985 54.883 1.000 34.588 89 ALA A CA 1
ATOM 410 C C . ALA A 1 109 ? 10.115 6.285 56.376 1.000 34.459 89 ALA A C 1
ATOM 411 O O . ALA A 1 109 ? 9.069 6.546 56.977 1.000 39.155 89 ALA A O 1
ATOM 413 N N . GLN A 1 110 ? 11.320 6.277 56.941 1.000 33.432 90 GLN A N 1
ATOM 414 C CA . GLN A 1 110 ? 11.503 6.499 58.363 1.000 38.558 90 GLN A CA 1
ATOM 415 C C . GLN A 1 110 ? 11.249 7.957 58.695 1.000 35.781 90 GLN A C 1
ATOM 416 O O . GLN A 1 110 ? 10.572 8.249 59.674 1.000 39.468 90 GLN A O 1
ATOM 422 N N . THR A 1 111 ? 11.759 8.843 57.856 1.000 37.896 91 THR A N 1
ATOM 423 C CA . THR A 1 111 ? 11.564 10.276 58.026 1.000 34.907 91 THR A CA 1
ATOM 424 C C . THR A 1 111 ? 10.084 10.590 58.009 1.000 35.604 91 THR A C 1
ATOM 425 O O . THR A 1 111 ? 9.586 11.156 58.958 1.000 36.063 91 THR A O 1
ATOM 429 N N . LEU A 1 112 ? 9.361 10.238 56.942 1.000 39.762 92 LEU A N 1
ATOM 430 C CA . LEU A 1 112 ? 7.931 10.575 56.893 1.000 42.715 92 LEU A CA 1
ATOM 431 C C . LEU A 1 112 ? 7.137 9.856 57.992 1.000 39.553 92 LEU A C 1
ATOM 432 O O . LEU A 1 112 ? 6.119 10.368 58.471 1.000 38.494 92 LEU A O 1
ATOM 437 N N . ALA A 1 113 ? 7.577 8.672 58.395 1.000 38.117 93 ALA A N 1
ATOM 438 C CA . ALA A 1 113 ? 6.770 7.904 59.329 1.000 42.456 93 ALA A CA 1
ATOM 439 C C . ALA A 1 113 ? 6.746 8.648 60.667 1.000 45.031 93 ALA A C 1
ATOM 440 O O . ALA A 1 113 ? 5.698 8.817 61.298 1.000 41.970 93 ALA A O 1
ATOM 442 N N . ILE A 1 114 ? 7.924 9.139 61.056 1.000 38.616 94 ILE A N 1
ATOM 443 C CA . ILE A 1 114 ? 8.085 9.893 62.277 1.000 40.768 94 ILE A CA 1
ATOM 444 C C . ILE A 1 114 ? 7.496 11.295 62.135 1.000 39.884 94 ILE A C 1
ATOM 445 O O . ILE A 1 114 ? 6.994 11.834 63.109 1.000 47.130 94 ILE A O 1
ATOM 450 N N . GLN A 1 115 ? 7.569 11.911 60.957 1.000 41.267 95 GLN A N 1
ATOM 451 C CA . GLN A 1 115 ? 7.096 13.286 60.821 1.000 40.150 95 GLN A CA 1
ATOM 452 C C . GLN A 1 115 ? 5.564 13.298 60.758 1.000 43.452 95 GLN A C 1
ATOM 453 O O . GLN A 1 115 ? 4.939 14.338 60.973 1.000 39.751 95 GLN A O 1
ATOM 459 N N . GLY A 1 116 ? 4.948 12.133 60.519 1.000 39.766 96 GLY A N 1
ATOM 460 C CA . GLY A 1 116 ? 3.506 12.044 60.632 1.000 39.952 96 GLY A CA 1
ATOM 461 C C . GLY A 1 116 ? 3.036 11.953 62.087 1.000 44.014 96 GLY A C 1
ATOM 462 O O . GLY A 1 116 ? 1.837 11.934 62.335 1.000 42.520 96 GLY A O 1
ATOM 463 N N . LEU A 1 117 ? 3.975 11.802 63.036 1.000 43.245 97 LEU A N 1
ATOM 464 C CA . LEU A 1 117 ? 3.644 11.574 64.443 1.000 43.194 97 LEU A CA 1
ATOM 465 C C . LEU A 1 117 ? 4.134 12.759 65.273 1.000 40.599 97 LEU A C 1
ATOM 466 O O . LEU A 1 117 ? 3.350 13.371 65.967 1.000 45.177 97 LEU A O 1
ATOM 471 N N . ALA A 1 118 ? 5.419 13.111 65.127 1.000 45.191 98 ALA A N 1
ATOM 472 C CA . ALA A 1 118 ? 6.092 14.085 65.972 1.000 44.592 98 ALA A CA 1
ATOM 473 C C . ALA A 1 118 ? 6.333 15.405 65.231 1.000 45.304 98 ALA A C 1
ATOM 474 O O . ALA A 1 118 ? 6.700 15.390 64.055 1.000 51.526 98 ALA A O 1
ATOM 476 N N . HIS A 1 119 ? 6.096 16.529 65.937 1.000 40.971 99 HIS A N 1
ATOM 477 C CA . HIS A 1 119 ? 6.288 17.896 65.453 1.000 42.705 99 HIS A CA 1
ATOM 478 C C . HIS A 1 119 ? 7.360 18.547 66.318 1.000 41.325 99 HIS A C 1
ATOM 479 O O . HIS A 1 119 ? 7.919 17.891 67.186 1.000 40.487 99 HIS A O 1
ATOM 486 N N . THR A 1 120 ? 7.705 19.808 66.055 1.000 41.256 100 THR A N 1
ATOM 487 C CA . THR A 1 120 ? 8.804 20.452 66.769 1.000 43.869 100 THR A CA 1
ATOM 488 C C . THR A 1 120 ? 8.418 20.648 68.230 1.000 47.780 100 THR A C 1
ATOM 489 O O . THR A 1 120 ? 7.319 21.128 68.507 1.000 44.121 100 THR A O 1
ATOM 493 N N . GLY A 1 121 ? 9.346 20.288 69.133 1.000 41.323 101 GLY A N 1
ATOM 494 C CA . GLY A 1 121 ? 9.072 20.269 70.555 1.000 43.791 101 GLY A CA 1
ATOM 495 C C . GLY A 1 121 ? 8.782 18.859 71.072 1.000 45.951 101 GLY A C 1
ATOM 496 O O . GLY A 1 121 ? 8.816 18.643 72.272 1.000 50.929 101 GLY A O 1
ATOM 497 N N . ASP A 1 122 ? 8.490 17.911 70.172 1.000 40.883 102 ASP A N 1
ATOM 498 C CA . ASP A 1 122 ? 8.103 16.569 70.557 1.000 38.912 102 ASP A CA 1
ATOM 499 C C . ASP A 1 122 ? 9.351 15.720 70.762 1.000 36.650 102 ASP A C 1
ATOM 500 O O . ASP A 1 122 ? 10.481 16.178 70.633 1.000 35.600 102 ASP A O 1
ATOM 505 N N . ASN A 1 123 ? 9.126 14.496 71.226 1.000 44.048 103 ASN A N 1
ATOM 506 C CA . ASN A 1 123 ? 10.213 13.557 71.425 1.000 41.702 103 ASN A CA 1
ATOM 507 C C . ASN A 1 123 ? 9.775 12.187 70.916 1.000 34.378 103 ASN A C 1
ATOM 508 O O . ASN A 1 123 ? 8.591 11.877 70.750 1.000 33.221 103 ASN A O 1
ATOM 513 N N . ILE A 1 124 ? 10.764 11.344 70.666 1.000 36.586 104 ILE A N 1
ATOM 514 C CA . ILE A 1 124 ? 10.478 9.958 70.351 1.000 41.163 104 ILE A CA 1
ATOM 515 C C . ILE A 1 124 ? 11.443 9.127 71.167 1.000 40.926 104 ILE A C 1
ATOM 516 O O . ILE A 1 124 ? 12.526 9.601 71.534 1.000 43.068 104 ILE A O 1
ATOM 521 N N . VAL A 1 125 ? 11.063 7.863 71.335 1.000 40.705 105 VAL A N 1
ATOM 522 C CA . VAL A 1 125 ? 11.889 6.952 72.092 1.000 46.400 105 VAL A CA 1
ATOM 523 C C . VAL A 1 125 ? 12.173 5.705 71.258 1.000 45.685 105 VAL A C 1
ATOM 524 O O . VAL A 1 125 ? 11.263 5.058 70.747 1.000 48.927 105 VAL A O 1
ATOM 528 N N . SER A 1 126 ? 13.469 5.386 71.208 1.000 44.134 106 SER A N 1
ATOM 529 C CA . SER A 1 126 ? 14.075 4.476 70.254 1.000 50.018 106 SER A CA 1
ATOM 530 C C . SER A 1 126 ? 15.029 3.546 70.980 1.000 48.578 106 SER A C 1
ATOM 531 O O . SER A 1 126 ? 15.757 4.002 71.851 1.000 50.513 106 SER A O 1
ATOM 534 N N . THR A 1 127 ? 15.090 2.277 70.573 1.000 50.743 107 THR A N 1
ATOM 535 C CA . THR A 1 127 ? 16.264 1.472 70.853 1.000 57.442 107 THR A CA 1
ATOM 536 C C . THR A 1 127 ? 17.519 2.252 70.444 1.000 61.910 107 THR A C 1
ATOM 537 O O . THR A 1 127 ? 17.450 3.077 69.528 1.000 63.720 107 THR A O 1
ATOM 541 N N . SER A 1 128 ? 18.674 1.983 71.081 1.000 65.544 108 SER A N 1
ATOM 542 C CA . SER A 1 128 ? 19.960 2.519 70.618 1.000 74.003 108 SER A CA 1
ATOM 543 C C . SER A 1 128 ? 20.661 1.555 69.650 1.000 72.951 108 SER A C 1
ATOM 544 O O . SER A 1 128 ? 21.735 1.887 69.142 1.000 66.154 108 SER A O 1
ATOM 547 N N . TYR A 1 129 ? 20.031 0.386 69.404 1.000 69.372 109 TYR A N 1
ATOM 548 C CA . TYR A 1 129 ? 20.496 -0.640 68.473 1.000 81.127 109 TYR A CA 1
ATOM 549 C C . TYR A 1 129 ? 19.980 -0.299 67.071 1.000 73.042 109 TYR A C 1
ATOM 550 O O . TYR A 1 129 ? 19.076 -0.940 66.519 1.000 75.486 109 TYR A O 1
ATOM 559 N N . LEU A 1 130 ? 20.561 0.756 66.501 1.000 70.250 110 LEU A N 1
ATOM 560 C CA . LEU A 1 130 ? 20.061 1.327 65.268 1.000 63.753 110 LEU A CA 1
ATOM 561 C C . LEU A 1 130 ? 21.038 1.033 64.144 1.000 57.078 110 LEU A C 1
ATOM 562 O O . LEU A 1 130 ? 22.251 1.135 64.324 1.000 59.278 110 LEU A O 1
ATOM 567 N N . TYR A 1 131 ? 20.465 0.701 62.983 1.000 56.725 111 TYR A N 1
ATOM 568 C CA . TYR A 1 131 ? 21.089 0.934 61.691 1.000 64.761 111 TYR A CA 1
ATOM 569 C C . TYR A 1 131 ? 21.843 2.266 61.680 1.000 59.274 111 TYR A C 1
ATOM 570 O O . TYR A 1 131 ? 21.323 3.280 62.151 1.000 62.334 111 TYR A O 1
ATOM 579 N N . GLY A 1 132 ? 23.056 2.272 61.114 1.000 63.326 112 GLY A N 1
ATOM 580 C CA . GLY A 1 132 ? 23.931 3.441 61.178 1.000 59.466 112 GLY A CA 1
ATOM 581 C C . GLY A 1 132 ? 23.227 4.728 60.737 1.000 56.759 112 GLY A C 1
ATOM 582 O O . GLY A 1 132 ? 23.298 5.761 61.408 1.000 62.718 112 GLY A O 1
ATOM 583 N N . GLY A 1 133 ? 22.546 4.663 59.588 1.000 48.163 113 GLY A N 1
ATOM 584 C CA . GLY A 1 133 ? 21.932 5.847 59.019 1.000 40.539 113 GLY A CA 1
ATOM 585 C C . GLY A 1 133 ? 20.728 6.328 59.826 1.000 47.484 113 GLY A C 1
ATOM 586 O O . GLY A 1 133 ? 20.399 7.508 59.786 1.000 49.581 113 GLY A O 1
ATOM 587 N N . THR A 1 134 ? 20.069 5.425 60.566 1.000 51.648 114 THR A N 1
ATOM 588 C CA . THR A 1 134 ? 18.922 5.793 61.382 1.000 51.027 114 THR A CA 1
ATOM 589 C C . THR A 1 134 ? 19.386 6.621 62.585 1.000 55.406 114 THR A C 1
ATOM 590 O O . THR A 1 134 ? 18.720 7.582 63.004 1.000 51.079 114 THR A O 1
ATOM 594 N N . TYR A 1 135 ? 20.566 6.261 63.097 1.000 50.433 115 TYR A N 1
ATOM 595 C CA . TYR A 1 135 ? 21.160 6.955 64.227 1.000 55.926 115 TYR A CA 1
ATOM 596 C C . TYR A 1 135 ? 21.383 8.434 63.897 1.000 50.902 115 TYR A C 1
ATOM 597 O O . TYR A 1 135 ? 20.812 9.295 64.546 1.000 48.957 115 TYR A O 1
ATOM 606 N N . ASN A 1 136 ? 22.220 8.741 62.905 1.000 48.956 116 ASN A N 1
ATOM 607 C CA . ASN A 1 136 ? 22.453 10.129 62.535 1.000 47.207 116 ASN A CA 1
ATOM 608 C C . ASN A 1 136 ? 21.151 10.835 62.197 1.000 46.171 116 ASN A C 1
ATOM 609 O O . ASN A 1 136 ? 21.032 12.017 62.437 1.000 47.705 116 ASN A O 1
ATOM 614 N N . GLN A 1 137 ? 20.216 10.123 61.555 1.000 45.294 117 GLN A N 1
ATOM 615 C CA . GLN A 1 137 ? 18.957 10.710 61.125 1.000 48.617 117 GLN A CA 1
ATOM 616 C C . GLN A 1 137 ? 18.227 11.217 62.376 1.000 44.911 117 GLN A C 1
ATOM 617 O O . GLN A 1 137 ? 17.850 12.392 62.459 1.000 42.144 117 GLN A O 1
ATOM 623 N N . PHE A 1 138 ? 18.140 10.319 63.364 1.000 41.944 118 PHE A N 1
ATOM 624 C CA . PHE A 1 138 ? 17.492 10.569 64.640 1.000 43.207 118 PHE A CA 1
ATOM 625 C C . PHE A 1 138 ? 18.270 11.577 65.492 1.000 44.747 118 PHE A C 1
ATOM 626 O O . PHE A 1 138 ? 17.703 12.527 66.012 1.000 53.414 118 PHE A O 1
ATOM 634 N N . LYS A 1 139 ? 19.563 11.350 65.674 1.000 46.408 119 LYS A N 1
ATO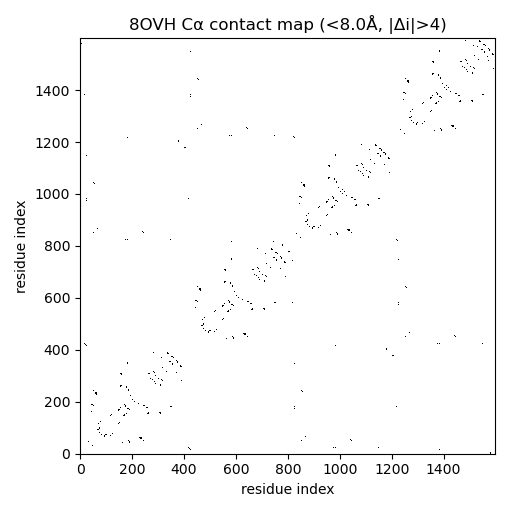M 635 C CA . LYS A 1 139 ? 20.361 12.145 66.578 1.000 46.417 119 LYS A CA 1
ATOM 636 C C . LYS A 1 139 ? 20.510 13.555 66.006 1.000 50.393 119 LYS A C 1
ATOM 637 O O . LYS A 1 139 ? 20.260 14.524 66.717 1.000 51.306 119 LYS A O 1
ATOM 643 N N . ILE A 1 140 ? 20.892 13.673 64.722 1.000 44.526 120 ILE A N 1
ATOM 644 C CA . ILE A 1 140 ? 21.292 14.955 64.148 1.000 45.106 120 ILE A CA 1
ATOM 645 C C . ILE A 1 140 ? 20.148 15.586 63.347 1.000 48.318 120 ILE A C 1
ATOM 646 O O . ILE A 1 140 ? 19.815 16.738 63.582 1.000 45.200 120 ILE A O 1
ATOM 651 N N . SER A 1 141 ? 19.600 14.876 62.343 1.000 46.298 121 SER A N 1
ATOM 652 C CA . SER A 1 141 ? 18.616 15.468 61.436 1.000 48.075 121 SER A CA 1
ATOM 653 C C . SER A 1 141 ? 17.297 15.824 62.115 1.000 41.553 121 SER A C 1
ATOM 654 O O . SER A 1 141 ? 16.783 16.927 61.919 1.000 42.124 121 SER A O 1
ATOM 657 N N . PHE A 1 142 ? 16.751 14.892 62.886 1.000 41.607 122 PHE A N 1
ATOM 658 C CA . PHE A 1 142 ? 15.505 15.137 63.608 1.000 46.001 122 PHE A CA 1
ATOM 659 C C . PHE A 1 142 ? 15.656 16.280 64.624 1.000 45.088 122 PHE A C 1
ATOM 660 O O . PHE A 1 142 ? 14.738 17.065 64.824 1.000 40.050 122 PHE A O 1
ATOM 668 N N . LYS A 1 143 ? 16.843 16.441 65.215 1.000 42.465 123 LYS A N 1
ATOM 669 C CA . LYS A 1 143 ? 17.090 17.545 66.127 1.000 44.633 123 LYS A CA 1
ATOM 670 C C . LYS A 1 143 ? 16.887 18.894 65.433 1.000 42.809 123 LYS A C 1
ATOM 671 O O . LYS A 1 143 ? 16.285 19.782 66.011 1.000 40.550 123 LYS A O 1
ATOM 677 N N . ARG A 1 144 ? 17.376 19.053 64.200 1.000 42.896 124 ARG A N 1
ATOM 678 C CA . ARG A 1 144 ? 17.137 20.280 63.451 1.000 43.308 124 ARG A CA 1
ATOM 679 C C . ARG A 1 144 ? 15.634 20.526 63.258 1.000 43.954 124 ARG A C 1
ATOM 680 O O . ARG A 1 144 ? 15.235 21.660 63.056 1.000 42.623 124 ARG A O 1
ATOM 688 N N . PHE A 1 145 ? 14.797 19.476 63.281 1.000 43.097 125 PHE A N 1
ATOM 689 C CA . PHE A 1 145 ? 13.359 19.663 63.151 1.000 41.622 125 PHE A CA 1
ATOM 690 C C . PHE A 1 145 ? 12.715 19.863 64.516 1.000 46.856 125 PHE A C 1
ATOM 691 O O . PHE A 1 145 ? 11.489 19.937 64.598 1.000 46.941 125 PHE A O 1
ATOM 699 N N . GLY A 1 146 ? 13.520 19.909 65.593 1.000 47.045 126 GLY A N 1
ATOM 700 C CA . GLY A 1 146 ? 12.961 20.107 66.927 1.000 46.424 126 GLY A CA 1
ATOM 701 C C . GLY A 1 146 ? 12.370 18.826 67.532 1.000 44.538 126 GLY A C 1
ATOM 702 O O . GLY A 1 146 ? 11.626 18.862 68.507 1.000 45.126 126 GLY A O 1
ATOM 703 N N . ILE A 1 147 ? 12.712 17.679 66.956 1.000 46.143 127 ILE A N 1
ATOM 704 C CA . ILE A 1 147 ? 12.279 16.400 67.476 1.000 50.821 127 ILE A CA 1
ATOM 705 C C . ILE A 1 147 ? 13.436 15.778 68.241 1.000 50.574 127 ILE A C 1
ATOM 706 O O . ILE A 1 147 ? 14.505 15.590 67.682 1.000 50.520 127 ILE A O 1
ATOM 711 N N . GLU A 1 148 ? 13.187 15.445 69.511 1.000 46.011 128 GLU A N 1
ATOM 712 C CA . GLU A 1 148 ? 14.227 14.920 70.370 1.000 49.346 128 GLU A CA 1
ATOM 713 C C . GLU A 1 148 ? 14.137 13.401 70.321 1.000 46.379 128 GLU A C 1
ATOM 714 O O . GLU A 1 148 ? 13.080 12.823 70.604 1.000 47.298 128 GLU A O 1
ATOM 720 N N . ALA A 1 149 ? 15.263 12.767 69.978 1.000 42.377 129 ALA A N 1
ATOM 721 C CA . ALA A 1 149 ? 15.332 11.320 69.997 1.000 44.667 129 ALA A CA 1
ATOM 722 C C . ALA A 1 149 ? 15.940 10.882 71.329 1.000 47.371 129 ALA A C 1
ATOM 723 O O . ALA A 1 149 ? 17.074 11.234 71.645 1.000 58.599 129 ALA A O 1
ATOM 725 N N . ARG A 1 150 ? 15.185 10.096 72.100 1.000 50.586 130 ARG A N 1
ATOM 726 C CA . ARG A 1 150 ? 15.664 9.602 73.385 1.000 46.934 130 ARG A CA 1
ATOM 727 C C . ARG A 1 150 ? 15.971 8.126 73.218 1.000 50.138 130 ARG A C 1
ATOM 728 O O . ARG A 1 150 ? 15.077 7.329 72.886 1.000 50.369 130 ARG A O 1
ATOM 736 N N . PHE A 1 151 ? 17.254 7.799 73.410 1.000 51.473 131 PHE A N 1
ATOM 737 C CA . PHE A 1 151 ? 17.750 6.455 73.188 1.000 53.728 131 PHE A CA 1
ATOM 738 C C . PHE A 1 151 ? 17.796 5.694 74.505 1.000 55.352 131 PHE A C 1
ATOM 739 O O . PHE A 1 151 ? 18.142 6.234 75.540 1.000 69.841 131 PHE A O 1
ATOM 747 N N . VAL A 1 152 ? 17.457 4.417 74.424 1.000 66.077 132 VAL A N 1
ATOM 748 C CA . VAL A 1 152 ? 17.187 3.572 75.561 1.000 64.650 132 VAL A CA 1
ATOM 749 C C . VAL A 1 152 ? 17.903 2.259 75.306 1.000 74.185 132 VAL A C 1
ATOM 750 O O . VAL A 1 152 ? 17.477 1.491 74.444 1.000 82.238 132 VAL A O 1
ATOM 754 N N . GLU A 1 153 ? 18.986 2.042 76.058 1.000 81.427 133 GLU A N 1
ATOM 755 C CA . GLU A 1 153 ? 19.802 0.845 75.947 1.000 85.451 133 GLU A CA 1
ATOM 756 C C . GLU A 1 153 ? 19.075 -0.341 76.576 1.000 78.888 133 GLU A C 1
ATOM 757 O O . GLU A 1 153 ? 18.325 -0.192 77.538 1.000 85.609 133 GLU A O 1
ATOM 763 N N . GLY A 1 154 ? 19.302 -1.523 75.999 1.000 93.022 134 GLY A N 1
ATOM 764 C CA . GLY A 1 154 ? 18.643 -2.742 76.431 1.000 101.912 134 GLY A CA 1
ATOM 765 C C . GLY A 1 154 ? 17.158 -2.735 76.085 1.000 119.556 134 GLY A C 1
ATOM 766 O O . GLY A 1 154 ? 16.612 -1.708 75.675 1.000 130.743 134 GLY A O 1
ATOM 767 N N . ASP A 1 155 ? 16.522 -3.901 76.260 1.000 120.786 135 ASP A N 1
ATOM 768 C CA . ASP A 1 155 ? 15.106 -4.071 75.973 1.000 121.401 135 ASP A CA 1
ATOM 769 C C . ASP A 1 155 ? 14.399 -4.445 77.274 1.000 108.530 135 ASP A C 1
ATOM 770 O O . ASP A 1 155 ? 13.483 -5.270 77.307 1.000 88.421 135 ASP A O 1
ATOM 775 N N . ASN A 1 156 ? 14.833 -3.792 78.353 1.000 103.204 136 ASN A N 1
ATOM 776 C CA . ASN A 1 156 ? 13.990 -3.654 79.521 1.000 105.614 136 ASN A CA 1
ATOM 777 C C . ASN A 1 156 ? 12.884 -2.656 79.172 1.000 85.462 136 ASN A C 1
ATOM 778 O O . ASN A 1 156 ? 13.187 -1.544 78.765 1.000 89.224 136 ASN A O 1
ATOM 783 N N . PRO A 1 157 ? 11.585 -3.013 79.294 1.000 70.947 137 PRO A N 1
ATOM 784 C CA . PRO A 1 157 ? 10.492 -2.047 79.133 1.000 80.423 137 PRO A CA 1
ATOM 785 C C . PRO A 1 157 ? 10.407 -0.908 80.156 1.000 90.788 137 PRO A C 1
ATOM 786 O O . PRO A 1 157 ? 9.722 0.078 79.889 1.000 85.188 137 PRO A O 1
ATOM 790 N N . GLU A 1 158 ? 11.049 -1.053 81.330 1.000 91.923 138 GLU A N 1
ATOM 791 C CA . GLU A 1 158 ? 11.059 0.009 82.333 1.000 95.913 138 GLU A CA 1
ATOM 792 C C . GLU A 1 158 ? 11.959 1.162 81.893 1.000 82.843 138 GLU A C 1
ATOM 793 O O . GLU A 1 158 ? 11.672 2.311 82.212 1.000 90.696 138 GLU A O 1
ATOM 799 N N . GLU A 1 159 ? 13.037 0.847 81.169 1.000 72.243 139 GLU A N 1
ATOM 800 C CA . GLU A 1 159 ? 13.892 1.846 80.548 1.000 75.198 139 GLU A CA 1
ATOM 801 C C . GLU A 1 159 ? 13.125 2.738 79.554 1.000 79.390 139 GLU A C 1
ATOM 802 O O . GLU A 1 159 ? 13.450 3.919 79.412 1.000 79.096 139 GLU A O 1
ATOM 808 N N . PHE A 1 160 ? 12.110 2.191 78.859 1.000 86.326 140 PHE A N 1
ATOM 809 C CA . PHE A 1 160 ? 11.301 2.958 77.911 1.000 86.419 140 PHE A CA 1
ATOM 810 C C . PHE A 1 160 ? 10.399 3.941 78.654 1.000 82.658 140 PHE A C 1
ATOM 811 O O . PHE A 1 160 ? 10.389 5.137 78.350 1.000 87.135 140 PHE A O 1
ATOM 819 N N . GLU A 1 161 ? 9.659 3.417 79.633 1.000 73.459 141 GLU A N 1
ATOM 820 C CA . GLU A 1 161 ? 8.717 4.201 80.417 1.000 77.694 141 GLU A CA 1
ATOM 821 C C . GLU A 1 161 ? 9.442 5.316 81.159 1.000 66.336 141 GLU A C 1
ATOM 822 O O . GLU A 1 161 ? 8.910 6.412 81.281 1.000 69.691 141 GLU A O 1
ATOM 828 N N . LYS A 1 162 ? 10.644 5.028 81.664 1.000 70.873 142 LYS A N 1
ATOM 829 C CA . LYS A 1 162 ? 11.444 6.050 82.320 1.000 80.393 142 LYS A CA 1
ATOM 830 C C . LYS A 1 162 ? 11.316 7.354 81.548 1.000 68.570 142 LYS A C 1
ATOM 831 O O . LYS A 1 162 ? 11.045 8.377 82.158 1.000 65.702 142 LYS A O 1
ATOM 837 N N . VAL A 1 163 ? 11.495 7.311 80.215 1.000 59.648 143 VAL A N 1
ATOM 838 C CA . VAL A 1 163 ? 11.789 8.535 79.483 1.000 56.028 143 VAL A CA 1
ATOM 839 C C . VAL A 1 163 ? 10.575 9.022 78.715 1.000 51.391 143 VAL A C 1
ATOM 840 O O . VAL A 1 163 ? 10.727 9.972 77.958 1.000 55.630 143 VAL A O 1
ATOM 844 N N . PHE A 1 164 ? 9.383 8.450 78.970 1.000 49.987 144 PHE A N 1
ATOM 845 C CA . PHE A 1 164 ? 8.143 8.966 78.395 1.000 47.568 144 PHE A CA 1
ATOM 846 C C . PHE A 1 164 ? 7.702 10.263 79.076 1.000 50.107 144 PHE A C 1
ATOM 847 O O . PHE A 1 164 ? 7.794 10.391 80.278 1.000 60.663 144 PHE A O 1
ATOM 855 N N . ASP A 1 165 ? 7.190 11.218 78.299 1.000 52.893 145 ASP A N 1
ATOM 856 C CA . ASP A 1 165 ? 6.323 12.270 78.812 1.000 54.889 145 ASP A CA 1
ATOM 857 C C . ASP A 1 165 ? 5.123 12.389 77.861 1.000 56.420 145 ASP A C 1
ATOM 858 O O . ASP A 1 165 ? 4.892 11.516 77.024 1.000 57.357 145 ASP A O 1
ATOM 863 N N . GLU A 1 166 ? 4.334 13.455 77.955 1.000 51.769 146 GLU A N 1
ATOM 864 C CA . GLU A 1 166 ? 3.131 13.491 77.146 1.000 59.085 146 GLU A CA 1
ATOM 865 C C . GLU A 1 166 ? 3.459 14.129 75.793 1.000 53.090 146 GLU A C 1
ATOM 866 O O . GLU A 1 166 ? 2.585 14.242 74.940 1.000 49.602 146 GLU A O 1
ATOM 872 N N . ARG A 1 167 ? 4.718 14.528 75.585 1.000 48.121 147 ARG A N 1
ATOM 873 C CA . ARG A 1 167 ? 5.159 14.923 74.254 1.000 53.507 147 ARG A CA 1
ATOM 874 C C . ARG A 1 167 ? 5.953 13.813 73.540 1.000 51.834 147 ARG A C 1
ATOM 875 O O . ARG A 1 167 ? 6.529 14.049 72.479 1.000 54.610 147 ARG A O 1
ATOM 883 N N . THR A 1 168 ? 5.953 12.589 74.086 1.000 48.696 148 THR A N 1
ATOM 884 C CA . THR A 1 168 ? 6.432 11.419 73.371 1.000 45.022 148 THR A CA 1
ATOM 885 C C . THR A 1 168 ? 5.427 10.972 72.308 1.000 48.912 148 THR A C 1
ATOM 886 O O . THR A 1 168 ? 4.308 10.583 72.638 1.000 48.959 148 THR A O 1
ATOM 890 N N . LYS A 1 169 ? 5.849 10.978 71.021 1.000 45.039 149 LYS A N 1
ATOM 891 C CA . LYS A 1 169 ? 4.919 10.700 69.952 1.000 42.991 149 LYS A CA 1
ATOM 892 C C . LYS A 1 169 ? 5.168 9.351 69.283 1.000 42.866 149 LYS A C 1
ATOM 893 O O . LYS A 1 169 ? 4.327 8.909 68.496 1.000 42.780 149 LYS A O 1
ATOM 899 N N . ALA A 1 170 ? 6.245 8.652 69.652 1.000 47.243 150 ALA A N 1
ATOM 900 C CA . ALA A 1 170 ? 6.450 7.310 69.118 1.000 45.972 150 ALA A CA 1
ATOM 901 C C . ALA A 1 170 ? 7.473 6.521 69.923 1.000 43.246 150 ALA A C 1
ATOM 902 O O . ALA A 1 170 ? 8.395 7.077 70.536 1.000 41.630 150 ALA A O 1
ATOM 904 N N . VAL A 1 171 ? 7.329 5.199 69.868 1.000 40.943 151 VAL A N 1
ATOM 905 C CA . VAL A 1 171 ? 8.432 4.326 70.211 1.000 44.746 151 VAL A CA 1
ATOM 906 C C . VAL A 1 171 ? 8.847 3.598 68.931 1.000 41.801 151 VAL A C 1
ATOM 907 O O . VAL A 1 171 ? 8.003 3.091 68.209 1.000 39.253 151 VAL A O 1
ATOM 911 N N . TYR A 1 172 ? 10.159 3.486 68.735 1.000 36.283 152 TYR A N 1
ATOM 912 C CA . TYR A 1 172 ? 10.765 3.008 67.511 1.000 38.678 152 TYR A CA 1
ATOM 913 C C . TYR A 1 172 ? 11.627 1.790 67.817 1.000 37.601 152 TYR A C 1
ATOM 914 O O . TYR A 1 172 ? 12.473 1.840 68.690 1.000 37.715 152 TYR A O 1
ATOM 923 N N . LEU A 1 173 ? 11.392 0.701 67.096 1.000 38.482 153 LEU A N 1
ATOM 924 C CA . LEU A 1 173 ? 12.178 -0.513 67.228 1.000 39.336 153 LEU A CA 1
ATOM 925 C C . LEU A 1 173 ? 12.647 -0.988 65.842 1.000 41.423 153 LEU A C 1
ATOM 926 O O . LEU A 1 173 ? 12.135 -0.563 64.797 1.000 38.675 153 LEU A O 1
ATOM 931 N N . GLU A 1 174 ? 13.658 -1.865 65.869 1.000 36.243 154 GLU A N 1
ATOM 932 C CA . GLU A 1 174 ? 14.106 -2.664 64.756 1.000 40.095 154 GLU A CA 1
ATOM 933 C C . GLU A 1 174 ? 13.809 -4.136 65.012 1.000 40.983 154 GLU A C 1
ATOM 934 O O . GLU A 1 174 ? 14.208 -4.652 66.036 1.000 42.623 154 GLU A O 1
ATOM 940 N N . THR A 1 175 ? 13.225 -4.850 64.040 1.000 41.637 155 THR A N 1
ATOM 941 C CA . THR A 1 175 ? 12.968 -6.266 64.232 1.000 41.190 155 THR A CA 1
ATOM 942 C C . THR A 1 175 ? 14.241 -7.046 64.563 1.000 41.762 155 THR A C 1
ATOM 943 O O . THR A 1 175 ? 14.247 -7.879 65.460 1.000 39.851 155 THR A O 1
ATOM 947 N N . ILE A 1 176 ? 15.325 -6.781 63.858 1.000 37.538 156 ILE A N 1
ATOM 948 C CA . ILE A 1 176 ? 16.605 -7.376 64.199 1.000 39.204 156 ILE A CA 1
ATOM 949 C C . ILE A 1 176 ? 17.591 -6.228 64.197 1.000 41.427 156 ILE A C 1
ATOM 950 O O . ILE A 1 176 ? 17.871 -5.693 63.145 1.000 46.683 156 ILE A O 1
ATOM 955 N N . GLY A 1 177 ? 18.050 -5.834 65.389 1.000 53.327 157 GLY A N 1
ATOM 956 C CA . GLY A 1 177 ? 18.800 -4.603 65.592 1.000 51.101 157 GLY A CA 1
ATOM 957 C C . GLY A 1 177 ? 20.277 -4.751 65.252 1.000 51.380 157 GLY A C 1
ATOM 958 O O . GLY A 1 177 ? 20.801 -5.847 65.157 1.000 58.314 157 GLY A O 1
ATOM 959 N N . ASN A 1 178 ? 20.930 -3.622 65.014 1.000 61.384 158 ASN A N 1
ATOM 960 C CA . ASN A 1 178 ? 22.318 -3.614 64.604 1.000 72.007 158 ASN A CA 1
ATOM 961 C C . ASN A 1 178 ? 23.139 -3.061 65.765 1.000 69.341 158 ASN A C 1
ATOM 962 O O . ASN A 1 178 ? 22.639 -2.276 66.562 1.000 61.509 158 ASN A O 1
ATOM 967 N N . PRO A 1 179 ? 24.406 -3.484 65.941 1.000 74.202 159 PRO A N 1
ATOM 968 C CA . PRO A 1 179 ? 25.031 -4.497 65.094 1.000 76.633 159 PRO A CA 1
ATOM 969 C C . PRO A 1 179 ? 25.070 -5.899 65.707 1.000 62.988 159 PRO A C 1
ATOM 970 O O . PRO A 1 179 ? 25.859 -6.728 65.285 1.000 70.058 159 PRO A O 1
ATOM 974 N N . LYS A 1 180 ? 24.228 -6.155 66.710 1.000 66.560 160 LYS A N 1
ATOM 975 C CA . LYS A 1 180 ? 24.310 -7.389 67.488 1.000 78.725 160 LYS A CA 1
ATOM 976 C C . LYS A 1 180 ? 23.110 -8.322 67.255 1.000 62.269 160 LYS A C 1
ATOM 977 O O . LYS A 1 180 ? 23.011 -9.361 67.893 1.000 68.515 160 LYS A O 1
ATOM 983 N N . TYR A 1 181 ? 22.174 -7.943 66.379 1.000 50.756 161 TYR A N 1
ATOM 984 C CA . TYR A 1 181 ? 21.114 -8.827 65.906 1.000 49.254 161 TYR A CA 1
ATOM 985 C C . TYR A 1 181 ? 20.172 -9.216 67.040 1.000 45.606 161 TYR A C 1
ATOM 986 O O . TYR A 1 181 ? 19.691 -10.339 67.097 1.000 52.573 161 TYR A O 1
ATOM 995 N N . ASN A 1 182 ? 19.883 -8.253 67.906 1.000 45.697 162 ASN A N 1
ATOM 996 C CA . ASN A 1 182 ? 18.925 -8.418 68.985 1.000 53.140 162 ASN A CA 1
ATOM 997 C C . ASN A 1 182 ? 17.503 -8.179 68.485 1.000 47.988 162 ASN A C 1
ATOM 998 O O . ASN A 1 182 ? 17.185 -7.179 67.852 1.000 49.485 162 ASN A O 1
ATOM 1003 N N . VAL A 1 183 ? 16.621 -9.102 68.821 1.000 43.453 163 VAL A N 1
ATOM 1004 C CA . VAL A 1 183 ? 15.223 -8.991 68.474 1.000 44.513 163 VAL A CA 1
ATOM 1005 C C . VAL A 1 183 ? 14.532 -8.468 69.716 1.000 45.553 163 VAL A C 1
ATOM 1006 O O . VAL A 1 183 ? 14.795 -8.998 70.775 1.000 46.327 163 VAL A O 1
ATOM 1010 N N . PRO A 1 184 ? 13.700 -7.407 69.660 1.000 52.474 164 PRO A N 1
ATOM 1011 C CA . PRO A 1 184 ? 13.081 -6.859 70.864 1.000 49.242 164 PRO A CA 1
ATOM 1012 C C . PRO A 1 184 ? 11.913 -7.705 71.341 1.000 50.060 164 PRO A C 1
ATOM 1013 O O . PRO A 1 184 ? 11.394 -8.540 70.596 1.000 47.080 164 PRO A O 1
ATOM 1017 N N . ASP A 1 185 ? 11.502 -7.440 72.583 1.000 51.693 165 ASP A N 1
ATOM 1018 C CA . ASP A 1 185 ? 10.362 -8.102 73.179 1.000 54.887 165 ASP A CA 1
ATOM 1019 C C . ASP A 1 185 ? 9.130 -7.310 72.774 1.000 55.559 165 ASP A C 1
ATOM 1020 O O . ASP A 1 185 ? 8.621 -6.488 73.530 1.000 68.785 165 ASP A O 1
ATOM 1025 N N . PHE A 1 186 ? 8.636 -7.604 71.576 1.000 59.434 166 PHE A N 1
ATOM 1026 C CA . PHE A 1 186 ? 7.533 -6.849 71.013 1.000 57.759 166 PHE A CA 1
ATOM 1027 C C . PHE A 1 186 ? 6.405 -6.736 72.037 1.000 59.694 166 PHE A C 1
ATOM 1028 O O . PHE A 1 186 ? 5.923 -5.632 72.271 1.000 53.335 166 PHE A O 1
ATOM 1036 N N . GLU A 1 187 ? 6.009 -7.867 72.643 1.000 70.674 167 GLU A N 1
ATOM 1037 C CA . GLU A 1 187 ? 4.808 -7.916 73.471 1.000 78.490 167 GLU A CA 1
ATOM 1038 C C . GLU A 1 187 ? 4.913 -6.956 74.651 1.000 61.302 167 GLU A C 1
ATOM 1039 O O . GLU A 1 187 ? 3.940 -6.277 74.950 1.000 55.554 167 GLU A O 1
ATOM 1045 N N . LYS A 1 188 ? 6.085 -6.885 75.290 1.000 61.552 168 LYS A N 1
ATOM 1046 C CA . LYS A 1 188 ? 6.229 -6.103 76.504 1.000 61.742 168 LYS A CA 1
ATOM 1047 C C . LYS A 1 188 ? 6.351 -4.621 76.157 1.000 63.153 168 LYS A C 1
ATOM 1048 O O . LYS A 1 188 ? 5.710 -3.779 76.777 1.000 62.935 168 LYS A O 1
ATOM 1054 N N . ILE A 1 189 ? 7.150 -4.300 75.136 1.000 69.352 169 ILE A N 1
ATOM 1055 C CA . ILE A 1 189 ? 7.368 -2.909 74.762 1.000 59.768 169 ILE A CA 1
ATOM 1056 C C . ILE A 1 189 ? 6.072 -2.305 74.212 1.000 51.572 169 ILE A C 1
ATOM 1057 O O . ILE A 1 189 ? 5.684 -1.204 74.583 1.000 55.984 169 ILE A O 1
ATOM 1062 N N . VAL A 1 190 ? 5.333 -3.062 73.409 1.000 48.878 170 VAL A N 1
ATOM 1063 C CA . VAL A 1 190 ? 4.059 -2.585 72.909 1.000 55.744 170 VAL A CA 1
ATOM 1064 C C . VAL A 1 190 ? 3.115 -2.299 74.071 1.000 54.589 170 VAL A C 1
ATOM 1065 O O . VAL A 1 190 ? 2.372 -1.322 74.045 1.000 58.246 170 VAL A O 1
ATOM 1069 N N . ALA A 1 191 ? 3.056 -3.235 75.019 1.000 52.553 171 ALA A N 1
ATOM 1070 C CA . ALA A 1 191 ? 2.096 -3.151 76.104 1.000 52.141 171 ALA A CA 1
ATOM 1071 C C . ALA A 1 191 ? 2.291 -1.813 76.807 1.000 51.164 171 ALA A C 1
ATOM 1072 O O . ALA A 1 191 ? 1.334 -1.062 76.966 1.000 51.904 171 ALA A O 1
ATOM 1074 N N . ILE A 1 192 ? 3.557 -1.516 77.130 1.000 49.526 172 ILE A N 1
ATOM 1075 C CA . ILE A 1 192 ? 3.911 -0.385 77.960 1.000 60.628 172 ILE A CA 1
ATOM 1076 C C . ILE A 1 192 ? 3.721 0.925 77.182 1.000 65.114 172 ILE A C 1
ATOM 1077 O O . ILE A 1 192 ? 3.224 1.892 77.752 1.000 62.715 172 ILE A O 1
ATOM 1082 N N . ALA A 1 193 ? 4.031 0.944 75.872 1.000 60.513 173 ALA A N 1
ATOM 1083 C CA . ALA A 1 193 ? 3.841 2.141 75.066 1.000 50.279 173 ALA A CA 1
ATOM 1084 C C . ALA A 1 193 ? 2.359 2.433 74.854 1.000 46.912 173 ALA A C 1
ATOM 1085 O O . ALA A 1 193 ? 1.943 3.582 74.873 1.000 47.464 173 ALA A O 1
ATOM 1087 N N . HIS A 1 194 ? 1.565 1.409 74.567 1.000 47.243 174 HIS A N 1
ATOM 1088 C CA . HIS A 1 194 ? 0.130 1.581 74.395 1.000 49.944 174 HIS A CA 1
ATOM 1089 C C . HIS A 1 194 ? -0.540 2.043 75.690 1.000 55.353 174 HIS A C 1
ATOM 1090 O O . HIS A 1 194 ? -1.492 2.828 75.639 1.000 52.502 174 HIS A O 1
ATOM 1097 N N . LYS A 1 195 ? -0.020 1.609 76.847 1.000 59.255 175 LYS A N 1
ATOM 1098 C CA . LYS A 1 195 ? -0.583 2.054 78.115 1.000 74.296 175 LYS A CA 1
ATOM 1099 C C . LYS A 1 195 ? -0.564 3.584 78.190 1.000 67.555 175 LYS A C 1
ATOM 1100 O O . LYS A 1 195 ? -1.533 4.199 78.649 1.000 53.689 175 LYS A O 1
ATOM 1106 N N . HIS A 1 196 ? 0.542 4.188 77.730 1.000 68.965 176 HIS A N 1
ATOM 1107 C CA . HIS A 1 196 ? 0.719 5.634 77.767 1.000 60.599 176 HIS A CA 1
ATOM 1108 C C . HIS A 1 196 ? 0.207 6.309 76.494 1.000 55.749 176 HIS A C 1
ATOM 1109 O O . HIS A 1 196 ? 0.562 7.450 76.227 1.000 51.204 176 HIS A O 1
ATOM 1116 N N . GLY A 1 197 ? -0.616 5.612 75.701 1.000 55.123 177 GLY A N 1
ATOM 1117 C CA . GLY A 1 197 ? -1.103 6.156 74.441 1.000 55.782 177 GLY A CA 1
ATOM 1118 C C . GLY A 1 197 ? -0.005 6.574 73.453 1.000 55.619 177 GLY A C 1
ATOM 1119 O O . GLY A 1 197 ? -0.109 7.641 72.862 1.000 50.638 177 GLY A O 1
ATOM 1120 N N . ILE A 1 198 ? 1.033 5.741 73.255 1.000 58.936 178 ILE A N 1
ATOM 1121 C CA . ILE A 1 198 ? 2.115 6.037 72.317 1.000 52.568 178 ILE A CA 1
ATOM 1122 C C . ILE A 1 198 ? 2.215 4.944 71.252 1.000 49.678 178 ILE A C 1
ATOM 1123 O O . ILE A 1 198 ? 2.349 3.769 71.579 1.000 41.699 178 ILE A O 1
ATOM 1128 N N . PRO A 1 199 ? 2.171 5.288 69.945 1.000 46.552 179 PRO A N 1
ATOM 1129 C CA . PRO A 1 199 ? 2.233 4.281 68.893 1.000 44.295 179 PRO A CA 1
ATOM 1130 C C . PRO A 1 199 ? 3.651 3.735 68.702 1.000 45.367 179 PRO A C 1
ATOM 1131 O O . PRO A 1 199 ? 4.634 4.405 68.989 1.000 42.371 179 PRO A O 1
ATOM 1135 N N . VAL A 1 200 ? 3.729 2.473 68.274 1.000 45.327 180 VAL A N 1
ATOM 1136 C CA . VAL A 1 200 ? 4.999 1.791 68.091 1.000 46.171 180 VAL A CA 1
ATOM 1137 C C . VAL A 1 200 ? 5.257 1.654 66.592 1.000 43.338 180 VAL A C 1
ATOM 1138 O O . VAL A 1 200 ? 4.401 1.132 65.875 1.000 38.990 180 VAL A O 1
ATOM 1142 N N . VAL A 1 201 ? 6.446 2.127 66.184 1.000 40.922 181 VAL A N 1
ATOM 1143 C CA . VAL A 1 201 ? 6.943 2.121 64.824 1.000 42.143 181 VAL A CA 1
ATOM 1144 C C . VAL A 1 201 ? 8.069 1.101 64.782 1.000 40.706 181 VAL A C 1
ATOM 1145 O O . VAL A 1 201 ? 8.932 1.130 65.640 1.000 39.165 181 VAL A O 1
ATOM 1149 N N . VAL A 1 202 ? 8.011 0.170 63.828 1.000 39.032 182 VAL A N 1
ATOM 1150 C CA . VAL A 1 202 ? 9.029 -0.863 63.733 1.000 40.895 182 VAL A CA 1
ATOM 1151 C C . VAL A 1 202 ? 9.603 -0.886 62.312 1.000 43.673 182 VAL A C 1
ATOM 1152 O O . VAL A 1 202 ? 8.883 -1.084 61.325 1.000 39.166 182 VAL A O 1
ATOM 1156 N N . ASP A 1 203 ? 10.923 -0.700 62.244 1.000 41.181 183 ASP A N 1
ATOM 1157 C CA . ASP A 1 203 ? 11.697 -0.942 61.047 1.000 37.394 183 ASP A CA 1
ATOM 1158 C C . ASP A 1 203 ? 11.813 -2.445 60.868 1.000 37.781 183 ASP A C 1
ATOM 1159 O O . ASP A 1 203 ? 12.638 -3.071 61.515 1.000 38.860 183 ASP A O 1
ATOM 1164 N N . ASN A 1 204 ? 11.027 -2.991 59.946 1.000 34.054 184 ASN A N 1
ATOM 1165 C CA . ASN A 1 204 ? 10.990 -4.419 59.723 1.000 37.018 184 ASN A CA 1
ATOM 1166 C C . ASN A 1 204 ? 11.844 -4.784 58.514 1.000 37.589 184 ASN A C 1
ATOM 1167 O O . ASN A 1 204 ? 11.614 -5.816 57.906 1.000 34.187 184 ASN A O 1
ATOM 1172 N N . THR A 1 205 ? 12.852 -3.966 58.191 1.000 32.314 185 THR A N 1
ATOM 1173 C CA . THR A 1 205 ? 13.642 -4.233 57.021 1.000 32.641 185 THR A CA 1
ATOM 1174 C C . THR A 1 205 ? 14.226 -5.640 57.096 1.000 34.341 185 THR A C 1
ATOM 1175 O O . THR A 1 205 ? 14.172 -6.358 56.106 1.000 32.717 185 THR A O 1
ATOM 1179 N N . PHE A 1 206 ? 14.815 -6.017 58.236 1.000 34.970 186 PHE A N 1
ATOM 1180 C CA . PHE A 1 206 ? 15.457 -7.323 58.366 1.000 37.908 186 PHE A CA 1
ATOM 1181 C C . PHE A 1 206 ? 14.457 -8.464 58.518 1.000 34.472 186 PHE A C 1
ATOM 1182 O O . PHE A 1 206 ? 14.880 -9.626 58.446 1.000 35.488 186 PHE A O 1
ATOM 1190 N N . GLY A 1 207 ? 13.152 -8.156 58.645 1.000 37.126 187 GLY A N 1
ATOM 1191 C CA . GLY A 1 207 ? 12.099 -9.183 58.585 1.000 41.396 187 GLY A CA 1
ATOM 1192 C C . GLY A 1 207 ? 11.659 -9.585 57.168 1.000 46.988 187 GLY A C 1
ATOM 1193 O O . GLY A 1 207 ? 10.691 -10.341 57.005 1.000 48.719 187 GLY A O 1
ATOM 1194 N N . ALA A 1 208 ? 12.312 -9.001 56.143 1.000 44.473 188 ALA A N 1
ATOM 1195 C CA . ALA A 1 208 ? 12.141 -9.327 54.732 1.000 37.514 188 ALA A CA 1
ATOM 1196 C C . ALA A 1 208 ? 10.671 -9.307 54.337 1.000 34.012 188 ALA A C 1
ATOM 1197 O O . ALA A 1 208 ? 10.103 -10.341 54.050 1.000 33.079 188 ALA A O 1
ATOM 1199 N N . GLY A 1 209 ? 10.083 -8.107 54.310 1.000 34.336 189 GLY A N 1
ATOM 1200 C CA . GLY A 1 209 ? 8.749 -7.880 53.795 1.000 35.568 189 GLY A CA 1
ATOM 1201 C C . GLY A 1 209 ? 7.683 -8.704 54.515 1.000 39.889 189 GLY A C 1
ATOM 1202 O O . GLY A 1 209 ? 6.651 -9.015 53.937 1.000 41.885 189 GLY A O 1
ATOM 1203 N N . GLY A 1 210 ? 7.916 -9.029 55.781 1.000 36.950 190 GLY A N 1
ATOM 1204 C CA . GLY A 1 210 ? 6.957 -9.831 56.503 1.000 37.856 190 GLY A CA 1
ATOM 1205 C C . GLY A 1 210 ? 7.307 -11.314 56.549 1.000 36.971 190 GLY A C 1
ATOM 1206 O O . GLY A 1 210 ? 6.707 -12.072 57.304 1.000 37.017 190 GLY A O 1
ATOM 1207 N N . TYR A 1 211 ? 8.323 -11.749 55.817 1.000 39.002 191 TYR A N 1
ATOM 1208 C CA . TYR A 1 211 ? 8.544 -13.191 55.767 1.000 41.086 191 TYR A CA 1
ATOM 1209 C C . TYR A 1 211 ? 9.070 -13.772 57.096 1.000 40.667 191 TYR A C 1
ATOM 1210 O O . TYR A 1 211 ? 8.628 -14.848 57.490 1.000 43.050 191 TYR A O 1
ATOM 1219 N N . PHE A 1 212 ? 10.054 -13.119 57.741 1.000 38.424 192 PHE A N 1
ATOM 1220 C CA . PHE A 1 212 ? 10.691 -13.590 58.970 1.000 39.967 192 PHE A CA 1
ATOM 1221 C C . PHE A 1 212 ? 9.977 -13.045 60.208 1.000 42.540 192 PHE A C 1
ATOM 1222 O O . PHE A 1 212 ? 10.125 -13.573 61.302 1.000 44.744 192 PHE A O 1
ATOM 1230 N N . CYS A 1 213 ? 9.174 -11.993 60.045 1.000 44.792 193 CYS A N 1
ATOM 1231 C CA . CYS A 1 213 ? 8.440 -11.425 61.161 1.000 44.034 193 CYS A CA 1
ATOM 1232 C C . CYS A 1 213 ? 7.395 -10.431 60.667 1.000 48.523 193 CYS A C 1
ATOM 1233 O O . CYS A 1 213 ? 7.667 -9.629 59.759 1.000 48.808 193 CYS A O 1
ATOM 1236 N N . GLN A 1 214 ? 6.220 -10.469 61.302 1.000 44.236 194 GLN A N 1
ATOM 1237 C CA . GLN A 1 214 ? 5.148 -9.520 61.029 1.000 43.085 194 GLN A CA 1
ATOM 1238 C C . GLN A 1 214 ? 4.815 -8.742 62.289 1.000 47.004 194 GLN A C 1
ATOM 1239 O O . GLN A 1 214 ? 3.857 -9.045 62.991 1.000 47.436 194 GLN A O 1
ATOM 1245 N N . PRO A 1 215 ? 5.597 -7.698 62.604 1.000 44.244 195 PRO A N 1
ATOM 1246 C CA . PRO A 1 215 ? 5.457 -7.008 63.878 1.000 42.983 195 PRO A CA 1
ATOM 1247 C C . PRO A 1 215 ? 4.040 -6.552 64.203 1.000 39.116 195 PRO A C 1
ATOM 1248 O O . PRO A 1 215 ? 3.728 -6.397 65.371 1.000 39.679 195 PRO A O 1
ATOM 1252 N N . ILE A 1 216 ? 3.182 -6.353 63.202 1.000 39.806 196 ILE A N 1
ATOM 1253 C CA . ILE A 1 216 ? 1.807 -5.932 63.460 1.000 42.024 196 ILE A CA 1
ATOM 1254 C C . ILE A 1 216 ? 1.056 -7.000 64.268 1.000 49.083 196 ILE A C 1
ATOM 1255 O O . ILE A 1 216 ? 0.290 -6.664 65.164 1.000 45.545 196 ILE A O 1
ATOM 1260 N N . LYS A 1 217 ? 1.326 -8.273 63.978 1.000 47.429 197 LYS A N 1
ATOM 1261 C CA . LYS A 1 217 ? 0.809 -9.412 64.721 1.000 52.970 197 LYS A CA 1
ATOM 1262 C C . LYS A 1 217 ? 1.088 -9.276 66.226 1.000 57.549 197 LYS A C 1
ATOM 1263 O O . LYS A 1 217 ? 0.286 -9.726 67.042 1.000 56.310 197 LYS A O 1
ATOM 1269 N N . TYR A 1 218 ? 2.230 -8.686 66.601 1.000 51.814 198 TYR A N 1
ATOM 1270 C CA . TYR A 1 218 ? 2.579 -8.494 68.001 1.000 50.108 198 TYR A CA 1
ATOM 1271 C C . TYR A 1 218 ? 2.211 -7.108 68.505 1.000 46.510 198 TYR A C 1
ATOM 1272 O O . TYR A 1 218 ? 2.774 -6.702 69.507 1.000 56.536 198 TYR A O 1
ATOM 1281 N N . GLY A 1 219 ? 1.346 -6.366 67.783 1.000 51.370 199 GLY A N 1
ATOM 1282 C CA . GLY A 1 219 ? 0.814 -5.086 68.251 1.000 50.601 199 GLY A CA 1
ATOM 1283 C C . GLY A 1 219 ? 1.488 -3.816 67.707 1.000 53.948 199 GLY A C 1
ATOM 1284 O O . GLY A 1 219 ? 1.066 -2.705 68.040 1.000 52.813 199 GLY A O 1
ATOM 1285 N N . ALA A 1 220 ? 2.508 -3.940 66.845 1.000 49.577 200 ALA A N 1
ATOM 1286 C CA . ALA A 1 220 ? 3.078 -2.752 66.231 1.000 44.209 200 ALA A CA 1
ATOM 1287 C C . ALA A 1 220 ? 2.006 -1.983 65.457 1.000 42.128 200 ALA A C 1
ATOM 1288 O O . ALA A 1 220 ? 1.138 -2.573 64.823 1.000 44.047 200 ALA A O 1
ATOM 1290 N N . ASP A 1 221 ? 2.115 -0.648 65.460 1.000 41.771 201 ASP A N 1
ATOM 1291 C CA . ASP A 1 221 ? 1.157 0.216 64.785 1.000 39.769 201 ASP A CA 1
ATOM 1292 C C . ASP A 1 221 ? 1.589 0.534 63.354 1.000 41.082 201 ASP A C 1
ATOM 1293 O O . ASP A 1 221 ? 0.758 0.608 62.463 1.000 42.576 201 ASP A O 1
ATOM 1298 N N . ILE A 1 222 ? 2.881 0.818 63.181 1.000 40.232 202 ILE A N 1
ATOM 1299 C CA . ILE A 1 222 ? 3.458 1.339 61.958 1.000 42.919 202 ILE A CA 1
ATOM 1300 C C . ILE A 1 222 ? 4.698 0.505 61.645 1.000 40.011 202 ILE A C 1
ATOM 1301 O O . ILE A 1 222 ? 5.520 0.314 62.528 1.000 41.975 202 ILE A O 1
ATOM 1306 N N . VAL A 1 223 ? 4.831 0.038 60.398 1.000 36.722 203 VAL A N 1
ATOM 1307 C CA . VAL A 1 223 ? 5.999 -0.698 59.970 1.000 38.633 203 VAL A CA 1
ATOM 1308 C C . VAL A 1 223 ? 6.633 0.021 58.783 1.000 38.948 203 VAL A C 1
ATOM 1309 O O . VAL A 1 223 ? 5.946 0.511 57.899 1.000 38.694 203 VAL A O 1
ATOM 1313 N N . THR A 1 224 ? 7.959 0.135 58.814 1.000 35.421 204 THR A N 1
ATOM 1314 C CA . THR A 1 224 ? 8.697 0.756 57.737 1.000 36.755 204 THR A CA 1
ATOM 1315 C C . THR A 1 224 ? 9.699 -0.258 57.205 1.000 40.872 204 THR A C 1
ATOM 1316 O O . THR A 1 224 ? 10.171 -1.098 57.968 1.000 40.766 204 THR A O 1
ATOM 1320 N N . HIS A 1 225 ? 9.966 -0.175 55.888 1.000 36.633 205 HIS A N 1
ATOM 1321 C CA . HIS A 1 225 ? 10.933 -1.026 55.226 1.000 37.345 205 HIS A CA 1
ATOM 1322 C C . HIS A 1 225 ? 11.839 -0.204 54.319 1.000 39.645 205 HIS A C 1
ATOM 1323 O O . HIS A 1 225 ? 11.360 0.640 53.556 1.000 35.295 205 HIS A O 1
ATOM 1330 N N . SER A 1 226 ? 13.126 -0.566 54.347 1.000 34.814 206 SER A N 1
ATOM 1331 C CA . SER A 1 226 ? 13.990 -0.320 53.218 1.000 32.550 206 SER A CA 1
ATOM 1332 C C . SER A 1 226 ? 13.701 -1.405 52.190 1.000 37.096 206 SER A C 1
ATOM 1333 O O . SER A 1 226 ? 14.104 -2.561 52.345 1.000 36.706 206 SER A O 1
ATOM 1336 N N . ALA A 1 227 ? 12.948 -1.053 51.144 1.000 39.046 207 ALA A N 1
ATOM 1337 C CA . ALA A 1 227 ? 12.613 -2.065 50.155 1.000 37.262 207 ALA A CA 1
ATOM 1338 C C . ALA A 1 227 ? 13.821 -2.319 49.264 1.000 36.335 207 ALA A C 1
ATOM 1339 O O . ALA A 1 227 ? 13.874 -3.323 48.586 1.000 39.524 207 ALA A O 1
ATOM 1341 N N . THR A 1 228 ? 14.772 -1.388 49.278 1.000 33.164 208 THR A N 1
ATOM 1342 C CA . THR A 1 228 ? 16.102 -1.581 48.743 1.000 34.339 208 THR A CA 1
ATOM 1343 C C . THR A 1 228 ? 16.700 -2.964 49.062 1.000 38.014 208 THR A C 1
ATOM 1344 O O . THR A 1 228 ? 17.485 -3.507 48.277 1.000 34.141 208 THR A O 1
ATOM 1348 N N . LYS A 1 229 ? 16.423 -3.515 50.249 1.000 37.742 209 LYS A N 1
ATOM 1349 C CA . LYS A 1 229 ? 17.122 -4.722 50.672 1.000 37.189 209 LYS A CA 1
ATOM 1350 C C . LYS A 1 229 ? 16.375 -5.946 50.133 1.000 39.768 209 LYS A C 1
ATOM 1351 O O . LYS A 1 229 ? 16.313 -6.110 48.918 1.000 42.568 209 LYS A O 1
ATOM 1357 N N . TRP A 1 230 ? 15.819 -6.800 51.004 1.000 39.204 210 TRP A N 1
ATOM 1358 C CA . TRP A 1 230 ? 15.358 -8.126 50.613 1.000 34.972 210 TRP A CA 1
ATOM 1359 C C . TRP A 1 230 ? 14.121 -8.022 49.734 1.000 36.129 210 TRP A C 1
ATOM 1360 O O . TRP A 1 230 ? 13.940 -8.879 48.881 1.000 39.354 210 TRP A O 1
ATOM 1371 N N . ILE A 1 231 ? 13.277 -6.996 49.914 1.000 35.036 211 ILE A N 1
ATOM 1372 C CA . ILE A 1 231 ? 12.046 -6.928 49.132 1.000 35.541 211 ILE A CA 1
ATOM 1373 C C . ILE A 1 231 ? 12.388 -6.835 47.654 1.000 34.858 211 ILE A C 1
ATOM 1374 O O . ILE A 1 231 ? 11.857 -7.612 46.875 1.000 38.199 211 ILE A O 1
ATOM 1379 N N . GLY A 1 232 ? 13.272 -5.904 47.294 1.000 34.419 212 GLY A N 1
ATOM 1380 C CA . GLY A 1 232 ? 13.782 -5.793 45.932 1.000 38.432 212 GLY A CA 1
ATOM 1381 C C . GLY A 1 232 ? 14.614 -7.011 45.545 1.000 41.219 212 GLY A C 1
ATOM 1382 O O . GLY A 1 232 ? 14.377 -7.622 44.506 1.000 43.469 212 GLY A O 1
ATOM 1383 N N . GLY A 1 233 ? 15.632 -7.303 46.360 1.000 40.154 213 GLY A N 1
ATOM 1384 C CA . GLY A 1 233 ? 16.308 -8.584 46.317 1.000 41.352 213 GLY A CA 1
ATOM 1385 C C . GLY A 1 233 ? 17.533 -8.644 45.404 1.000 40.850 213 GLY A C 1
ATOM 1386 O O . GLY A 1 233 ? 18.239 -9.645 45.461 1.000 40.286 213 GLY A O 1
ATOM 1387 N N . HIS A 1 234 ? 17.784 -7.609 44.574 1.000 36.757 214 HIS A N 1
ATOM 1388 C CA . HIS A 1 234 ? 18.770 -7.706 43.504 1.000 41.373 214 HIS A CA 1
ATOM 1389 C C . HIS A 1 234 ? 19.808 -6.571 43.523 1.000 43.895 214 HIS A C 1
ATOM 1390 O O . HIS A 1 234 ? 20.637 -6.499 42.611 1.000 41.302 214 HIS A O 1
ATOM 1397 N N . GLY A 1 235 ? 19.779 -5.684 44.530 1.000 37.879 215 GLY A N 1
ATOM 1398 C CA . GLY A 1 235 ? 20.668 -4.531 44.563 1.000 37.100 215 GLY A CA 1
ATOM 1399 C C . GLY A 1 235 ? 20.436 -3.538 43.419 1.000 42.293 215 GLY A C 1
ATOM 1400 O O . GLY A 1 235 ? 21.323 -2.772 43.081 1.000 45.841 215 GLY A O 1
ATOM 1401 N N . THR A 1 236 ? 19.250 -3.513 42.805 1.000 43.497 216 THR A N 1
ATOM 1402 C CA . THR A 1 236 ? 19.084 -2.642 41.651 1.000 47.462 216 THR A CA 1
ATOM 1403 C C . THR A 1 236 ? 18.362 -1.351 42.018 1.000 46.459 216 THR A C 1
ATOM 1404 O O . THR A 1 236 ? 18.553 -0.371 41.333 1.000 47.175 216 THR A O 1
ATOM 1408 N N . THR A 1 237 ? 17.502 -1.383 43.050 1.000 41.650 217 THR A N 1
ATOM 1409 C CA . THR A 1 237 ? 16.473 -0.386 43.216 1.000 35.016 217 THR A CA 1
ATOM 1410 C C . THR A 1 237 ? 16.384 0.036 44.681 1.000 36.059 217 THR A C 1
ATOM 1411 O O . THR A 1 237 ? 16.274 -0.805 45.562 1.000 35.890 217 THR A O 1
ATOM 1415 N N . ILE A 1 238 ? 16.406 1.351 44.899 1.000 33.300 218 ILE A N 1
ATOM 1416 C CA . ILE A 1 238 ? 16.176 2.009 46.161 1.000 36.036 218 ILE A CA 1
ATOM 1417 C C . ILE A 1 238 ? 14.690 2.325 46.290 1.000 36.533 218 ILE A C 1
ATOM 1418 O O . ILE A 1 238 ? 14.064 2.777 45.346 1.000 37.308 218 ILE A O 1
ATOM 1423 N N . GLY A 1 239 ? 14.147 2.133 47.490 1.000 34.567 219 GLY A N 1
ATOM 1424 C CA . GLY A 1 239 ? 12.741 2.388 47.748 1.000 34.295 219 GLY A CA 1
ATOM 1425 C C . GLY A 1 239 ? 12.425 2.149 49.214 1.000 32.027 219 GLY A C 1
ATOM 1426 O O . GLY A 1 239 ? 13.157 1.434 49.889 1.000 33.267 219 GLY A O 1
ATOM 1427 N N . GLY A 1 240 ? 11.378 2.817 49.694 1.000 33.036 220 GLY A N 1
ATOM 1428 C CA . GLY A 1 240 ? 10.905 2.669 51.060 1.000 37.249 220 GLY A CA 1
ATOM 1429 C C . GLY A 1 240 ? 9.399 2.387 51.099 1.000 35.277 220 GLY A C 1
ATOM 1430 O O . GLY A 1 240 ? 8.660 2.744 50.184 1.000 29.551 220 GLY A O 1
ATOM 1431 N N . ILE A 1 241 ? 8.935 1.802 52.200 1.000 31.358 221 ILE A N 1
ATOM 1432 C CA . ILE A 1 241 ? 7.511 1.597 52.352 1.000 32.537 221 ILE A CA 1
ATOM 1433 C C . ILE A 1 241 ? 7.132 1.909 53.784 1.000 35.453 221 ILE A C 1
ATOM 1434 O O . ILE A 1 241 ? 7.898 1.626 54.690 1.000 31.280 221 ILE A O 1
ATOM 1439 N N . ILE A 1 242 ? 5.950 2.502 53.947 1.000 32.886 222 ILE A N 1
ATOM 1440 C CA . ILE A 1 242 ? 5.343 2.663 55.244 1.000 35.269 222 ILE A CA 1
ATOM 1441 C C . ILE A 1 242 ? 4.029 1.907 55.247 1.000 38.395 222 ILE A C 1
ATOM 1442 O O . ILE A 1 242 ? 3.200 2.104 54.354 1.000 40.858 222 ILE A O 1
ATOM 1447 N N . VAL A 1 243 ? 3.832 1.112 56.299 1.000 43.317 223 VAL A N 1
ATOM 1448 C CA . VAL A 1 243 ? 2.648 0.278 56.469 1.000 43.185 223 VAL A CA 1
ATOM 1449 C C . VAL A 1 243 ? 1.949 0.683 57.758 1.000 43.248 223 VAL A C 1
ATOM 1450 O O . VAL A 1 243 ? 2.576 0.667 58.817 1.000 39.575 223 VAL A O 1
ATOM 1454 N N . ASP A 1 244 ? 0.661 1.022 57.640 1.000 43.936 224 ASP A N 1
ATOM 1455 C CA . ASP A 1 244 ? -0.208 1.369 58.753 1.000 41.425 224 ASP A CA 1
ATOM 1456 C C . ASP A 1 244 ? -1.074 0.156 59.097 1.000 43.898 224 ASP A C 1
ATOM 1457 O O . ASP A 1 244 ? -1.772 -0.358 58.228 1.000 45.344 224 ASP A O 1
ATOM 1462 N N . SER A 1 245 ? -1.019 -0.290 60.362 1.000 41.727 225 SER A N 1
ATOM 1463 C CA . SER A 1 245 ? -1.875 -1.351 60.871 1.000 48.374 225 SER A CA 1
ATOM 1464 C C . SER A 1 245 ? -3.337 -0.897 60.906 1.000 51.146 225 SER A C 1
ATOM 1465 O O . SER A 1 245 ? -4.249 -1.704 60.764 1.000 50.960 225 SER A O 1
ATOM 1468 N N . GLY A 1 246 ? -3.534 0.393 61.185 1.000 50.917 226 GLY A N 1
ATOM 1469 C CA . GLY A 1 246 ? -4.853 0.978 61.343 1.000 56.612 226 GLY A CA 1
ATOM 1470 C C . GLY A 1 246 ? -5.522 0.584 62.657 1.000 47.398 226 GLY A C 1
ATOM 1471 O O . GLY A 1 246 ? -6.734 0.607 62.744 1.000 51.595 226 GLY A O 1
ATOM 1472 N N . LYS A 1 247 ? -4.728 0.229 63.665 1.000 48.053 227 LYS A N 1
ATOM 1473 C CA . LYS A 1 247 ? -5.256 -0.236 64.939 1.000 52.690 227 LYS A CA 1
ATOM 1474 C C . LYS A 1 247 ? -4.897 0.730 66.064 1.000 51.541 227 LYS A C 1
ATOM 1475 O O . LYS A 1 247 ? -5.157 0.440 67.228 1.000 63.808 227 LYS A O 1
ATOM 1481 N N . PHE A 1 248 ? -4.246 1.851 65.748 1.000 46.944 228 PHE A N 1
ATOM 1482 C CA . PHE A 1 248 ? -3.899 2.776 66.805 1.000 49.688 228 PHE A CA 1
ATOM 1483 C C . PHE A 1 248 ? -5.038 3.773 66.876 1.000 51.930 228 PHE A C 1
ATOM 1484 O O . PHE A 1 248 ? -5.452 4.245 65.820 1.000 51.524 228 PHE A O 1
ATOM 1492 N N . PRO A 1 249 ? -5.610 4.029 68.083 1.000 53.166 229 PRO A N 1
ATOM 1493 C CA . PRO A 1 249 ? -6.864 4.766 68.218 1.000 57.860 229 PRO A CA 1
ATOM 1494 C C . PRO A 1 249 ? -6.540 6.238 68.452 1.000 58.082 229 PRO A C 1
ATOM 1495 O O . PRO A 1 249 ? -6.418 6.670 69.603 1.000 54.973 229 PRO A O 1
ATOM 1499 N N . TRP A 1 250 ? -6.397 6.957 67.322 1.000 50.183 230 TRP A N 1
ATOM 1500 C CA . TRP A 1 250 ? -6.034 8.364 67.241 1.000 51.651 230 TRP A CA 1
ATOM 1501 C C . TRP A 1 250 ? -7.054 9.244 67.979 1.000 46.654 230 TRP A C 1
ATOM 1502 O O . TRP A 1 250 ? -6.664 10.233 68.606 1.000 53.407 230 TRP A O 1
ATOM 1513 N N . LYS A 1 251 ? -8.338 8.875 67.876 1.000 51.700 231 LYS A N 1
ATOM 1514 C CA . LYS A 1 251 ? -9.482 9.578 68.467 1.000 60.504 231 LYS A CA 1
ATOM 1515 C C . LYS A 1 251 ? -9.337 9.743 69.981 1.000 54.325 231 LYS A C 1
ATOM 1516 O O . LYS A 1 251 ? -9.692 10.775 70.532 1.000 63.161 231 LYS A O 1
ATOM 1522 N N . ASP A 1 252 ? -8.758 8.745 70.643 1.000 58.705 232 ASP A N 1
ATOM 1523 C CA . ASP A 1 252 ? -8.583 8.768 72.088 1.000 52.726 232 ASP A CA 1
ATOM 1524 C C . ASP A 1 252 ? -7.418 9.656 72.512 1.000 53.747 232 ASP A C 1
ATOM 1525 O O . ASP A 1 252 ? -7.208 9.813 73.717 1.000 52.228 232 ASP A O 1
ATOM 1530 N N . TYR A 1 253 ? -6.640 10.203 71.555 1.000 53.192 233 TYR A N 1
ATOM 1531 C CA . TYR A 1 253 ? -5.588 11.146 71.912 1.000 56.555 233 TYR A CA 1
ATOM 1532 C C . TYR A 1 253 ? -5.632 12.368 71.010 1.000 58.640 233 TYR A C 1
ATOM 1533 O O . TYR A 1 253 ? -4.662 12.658 70.308 1.000 56.150 233 TYR A O 1
ATOM 1542 N N . PRO A 1 254 ? -6.733 13.152 71.083 1.000 58.636 234 PRO A N 1
ATOM 1543 C CA . PRO A 1 254 ? -6.917 14.329 70.239 1.000 54.403 234 PRO A CA 1
ATOM 1544 C C . PRO A 1 254 ? -5.881 15.438 70.390 1.000 57.251 234 PRO A C 1
ATOM 1545 O O . PRO A 1 254 ? -5.718 16.232 69.469 1.000 68.496 234 PRO A O 1
ATOM 1549 N N . GLU A 1 255 ? -5.181 15.509 71.525 1.000 58.756 235 GLU A N 1
ATOM 1550 C CA . GLU A 1 255 ? -4.260 16.616 71.767 1.000 61.315 235 GLU A CA 1
ATOM 1551 C C . GLU A 1 255 ? -2.801 16.183 71.637 1.000 54.042 235 GLU A C 1
ATOM 1552 O O . GLU A 1 255 ? -1.914 17.004 71.429 1.000 52.441 235 GLU A O 1
ATOM 1558 N N . LYS A 1 256 ? -2.539 14.885 71.754 1.000 55.641 236 LYS A N 1
ATOM 1559 C CA . LYS A 1 256 ? -1.197 14.378 71.542 1.000 57.799 236 LYS A CA 1
ATOM 1560 C C . LYS A 1 256 ? -0.918 14.299 70.039 1.000 57.235 236 LYS A C 1
ATOM 1561 O O . LYS A 1 256 ? 0.234 14.450 69.624 1.000 47.550 236 LYS A O 1
ATOM 1567 N N . PHE A 1 257 ? -2.003 14.095 69.267 1.000 47.080 237 PHE A N 1
ATOM 1568 C CA . PHE A 1 257 ? -1.960 13.913 67.827 1.000 52.719 237 PHE A CA 1
ATOM 1569 C C . PHE A 1 257 ? -3.006 14.838 67.211 1.000 45.614 237 PHE A C 1
ATOM 1570 O O . PHE A 1 257 ? -4.016 14.389 66.660 1.000 44.668 237 PHE A O 1
ATOM 1578 N N . PRO A 1 258 ? -2.770 16.168 67.296 1.000 47.376 238 PRO A N 1
ATOM 1579 C CA . PRO A 1 258 ? -3.657 17.167 66.677 1.000 46.438 238 PRO A CA 1
ATOM 1580 C C . PRO A 1 258 ? -3.790 17.115 65.151 1.000 46.985 238 PRO A C 1
ATOM 1581 O O . PRO A 1 258 ? -4.782 17.554 64.572 1.000 44.032 238 PRO A O 1
ATOM 1585 N N . GLN A 1 259 ? -2.770 16.593 64.468 1.000 47.308 239 GLN A N 1
ATOM 1586 C CA . GLN A 1 259 ? -2.813 16.505 63.015 1.000 44.903 239 GLN A CA 1
ATOM 1587 C C . GLN A 1 259 ? -3.959 15.575 62.589 1.000 42.313 239 GLN A C 1
ATOM 1588 O O . GLN A 1 259 ? -4.384 15.623 61.446 1.000 44.913 239 GLN A O 1
ATOM 1594 N N . PHE A 1 260 ? -4.464 14.694 63.465 1.000 42.110 240 PHE A N 1
ATOM 1595 C CA . PHE A 1 260 ? -5.587 13.838 63.077 1.000 47.400 240 PHE A CA 1
ATOM 1596 C C . PHE A 1 260 ? -6.937 14.357 63.604 1.000 53.169 240 PHE A C 1
ATOM 1597 O O . PHE A 1 260 ? -7.982 13.951 63.098 1.000 51.093 240 PHE A O 1
ATOM 1605 N N . SER A 1 261 ? -6.925 15.261 64.599 1.000 61.789 241 SER A N 1
ATOM 1606 C CA . SER A 1 261 ? -8.134 15.606 65.348 1.000 63.548 241 SER A CA 1
ATOM 1607 C C . SER A 1 261 ? -8.606 17.026 65.049 1.000 61.829 241 SER A C 1
ATOM 1608 O O . SER A 1 261 ? -9.776 17.310 65.260 1.000 63.027 241 SER A O 1
ATOM 1611 N N . GLN A 1 262 ? -7.699 17.886 64.557 1.000 60.308 242 GLN A N 1
ATOM 1612 C CA . GLN A 1 262 ? -7.986 19.288 64.280 1.000 58.341 242 GLN A CA 1
ATOM 1613 C C . GLN A 1 262 ? -8.119 19.517 62.781 1.000 51.288 242 GLN A C 1
ATOM 1614 O O . GLN A 1 262 ? -7.513 18.807 61.997 1.000 53.396 242 GLN A O 1
ATOM 1620 N N . PRO A 1 263 ? -8.910 20.515 62.332 1.000 57.581 243 PRO A N 1
ATOM 1621 C CA . PRO A 1 263 ? -9.073 20.780 60.907 1.000 58.876 243 PRO A CA 1
ATOM 1622 C C . PRO A 1 263 ? -7.731 21.044 60.245 1.000 59.351 243 PRO A C 1
ATOM 1623 O O . PRO A 1 263 ? -6.945 21.842 60.748 1.000 55.587 243 PRO A O 1
ATOM 1627 N N . ALA A 1 264 ? -7.494 20.325 59.142 1.000 60.548 244 ALA A N 1
ATOM 1628 C CA . ALA A 1 264 ? -6.236 20.369 58.420 1.000 55.676 244 ALA A CA 1
ATOM 1629 C C . ALA A 1 264 ? -6.292 21.559 57.479 1.000 57.002 244 ALA A C 1
ATOM 1630 O O . ALA A 1 264 ? -7.068 21.597 56.523 1.000 55.013 244 ALA A O 1
ATOM 1632 N N . GLU A 1 265 ? -5.497 22.561 57.825 1.000 55.584 245 GLU A N 1
ATOM 1633 C CA . GLU A 1 265 ? -5.496 23.809 57.100 1.000 59.457 245 GLU A CA 1
ATOM 1634 C C . GLU A 1 265 ? -4.910 23.530 55.714 1.000 54.639 245 GLU A C 1
ATOM 1635 O O . GLU A 1 265 ? -5.342 24.100 54.729 1.000 58.351 245 GLU A O 1
ATOM 1641 N N . GLY A 1 266 ? -3.966 22.586 55.625 1.000 61.886 246 GLY A N 1
ATOM 1642 C CA . GLY A 1 266 ? -3.337 22.255 54.357 1.000 57.485 246 GLY A CA 1
ATOM 1643 C C . GLY A 1 266 ? -4.098 21.196 53.558 1.000 58.879 246 GLY A C 1
ATOM 1644 O O . GLY A 1 266 ? -3.590 20.750 52.530 1.000 55.568 246 GLY A O 1
ATOM 1645 N N . TYR A 1 267 ? -5.294 20.793 54.026 1.000 61.019 247 TYR A N 1
ATOM 1646 C CA . TYR A 1 267 ? -6.116 19.828 53.305 1.000 61.408 247 TYR A CA 1
ATOM 1647 C C . TYR A 1 267 ? -7.617 20.094 53.488 1.000 58.733 247 TYR A C 1
ATOM 1648 O O . TYR A 1 267 ? -8.347 19.218 53.947 1.000 49.264 247 TYR A O 1
ATOM 1657 N N . HIS A 1 268 ? -8.071 21.301 53.104 1.000 60.270 248 HIS A N 1
ATOM 1658 C CA . HIS A 1 268 ? -9.483 21.607 52.864 1.000 62.818 248 HIS A CA 1
ATOM 1659 C C . HIS A 1 268 ? -10.293 21.569 54.158 1.000 57.687 248 HIS A C 1
ATOM 1660 O O . HIS A 1 268 ? -11.493 21.329 54.108 1.000 61.848 248 HIS A O 1
ATOM 1667 N N . GLY A 1 269 ? -9.647 21.762 55.315 1.000 58.725 249 GLY A N 1
ATOM 1668 C CA . GLY A 1 269 ? -10.343 21.721 56.597 1.000 49.955 249 GLY A CA 1
ATOM 1669 C C . GLY A 1 269 ? -10.695 20.315 57.102 1.000 47.867 249 GLY A C 1
ATOM 1670 O O . GLY A 1 269 ? -11.225 20.185 58.195 1.000 48.256 249 GLY A O 1
ATOM 1671 N N . THR A 1 270 ? -10.342 19.253 56.360 1.000 55.436 250 THR A N 1
ATOM 1672 C CA . THR A 1 270 ? -10.629 17.876 56.754 1.000 56.019 250 THR A CA 1
ATOM 1673 C C . THR A 1 270 ? -10.160 17.606 58.180 1.000 56.063 250 THR A C 1
ATOM 1674 O O . THR A 1 270 ? -9.079 18.055 58.561 1.000 53.989 250 THR A O 1
ATOM 1678 N N . ILE A 1 271 ? -10.963 16.839 58.936 1.000 51.538 251 ILE A N 1
ATOM 1679 C CA . ILE A 1 271 ? -10.508 16.220 60.166 1.000 52.908 251 ILE A CA 1
ATOM 1680 C C . ILE A 1 271 ? -10.267 14.736 59.890 1.000 61.003 251 ILE A C 1
ATOM 1681 O O . ILE A 1 271 ? -11.218 13.982 59.678 1.000 61.621 251 ILE A O 1
ATOM 1686 N N . TYR A 1 272 ? -8.991 14.327 59.913 1.000 51.412 252 TYR A N 1
ATOM 1687 C CA . TYR A 1 272 ? -8.591 13.053 59.334 1.000 47.946 252 TYR A CA 1
ATOM 1688 C C . TYR A 1 272 ? -9.285 11.908 60.070 1.000 45.965 252 TYR A C 1
ATOM 1689 O O . TYR A 1 272 ? -9.735 10.959 59.440 1.000 52.435 252 TYR A O 1
ATOM 1698 N N . ASN A 1 273 ? -9.430 12.035 61.394 1.000 53.155 253 ASN A N 1
ATOM 1699 C CA . ASN A 1 273 ? -10.115 11.036 62.213 1.000 57.978 253 ASN A CA 1
ATOM 1700 C C . ASN A 1 273 ? -11.576 10.870 61.791 1.000 56.648 253 ASN A C 1
ATOM 1701 O O . ASN A 1 273 ? -12.097 9.765 61.812 1.000 52.846 253 ASN A O 1
ATOM 1706 N N . GLU A 1 274 ? -12.225 11.955 61.358 1.000 63.838 254 GLU A N 1
ATOM 1707 C CA . GLU A 1 274 ? -13.627 11.902 60.966 1.000 66.568 254 GLU A CA 1
ATOM 1708 C C . GLU A 1 274 ? -13.769 11.367 59.545 1.000 58.019 254 GLU A C 1
ATOM 1709 O O . GLU A 1 274 ? -14.592 10.494 59.317 1.000 65.901 254 GLU A O 1
ATOM 1715 N N . ALA A 1 275 ? -12.969 11.878 58.602 1.000 59.105 255 ALA A N 1
ATOM 1716 C CA . ALA A 1 275 ? -13.090 11.517 57.194 1.000 55.123 255 ALA A CA 1
ATOM 1717 C C . ALA A 1 275 ? -12.502 10.137 56.875 1.000 55.323 255 ALA A C 1
ATOM 1718 O O . ALA A 1 275 ? -12.951 9.520 55.917 1.000 56.693 255 ALA A O 1
ATOM 1720 N N . TYR A 1 276 ? -11.448 9.678 57.577 1.000 56.012 256 TYR A N 1
ATOM 1721 C CA . TYR A 1 276 ? -10.756 8.457 57.148 1.000 53.213 256 TYR A CA 1
ATOM 1722 C C . TYR A 1 276 ? -10.654 7.461 58.299 1.000 57.979 256 TYR A C 1
ATOM 1723 O O . TYR A 1 276 ? -10.183 6.346 58.129 1.000 58.021 256 TYR A O 1
ATOM 1732 N N . GLY A 1 277 ? -11.171 7.824 59.469 1.000 63.246 257 GLY A N 1
ATOM 1733 C CA . GLY A 1 277 ? -11.302 6.842 60.528 1.000 60.403 257 GLY A CA 1
ATOM 1734 C C . GLY A 1 277 ? -9.968 6.169 60.842 1.000 57.911 257 GLY A C 1
ATOM 1735 O O . GLY A 1 277 ? -9.006 6.814 61.249 1.000 61.828 257 GLY A O 1
ATOM 1736 N N . ASN A 1 278 ? -9.911 4.855 60.661 1.000 53.044 258 ASN A N 1
ATOM 1737 C CA . ASN A 1 278 ? -8.784 4.090 61.164 1.000 50.704 258 ASN A CA 1
ATOM 1738 C C . ASN A 1 278 ? -7.551 4.241 60.238 1.000 48.272 258 ASN A C 1
ATOM 1739 O O . ASN A 1 278 ? -6.445 3.804 60.575 1.000 42.104 258 ASN A O 1
ATOM 1744 N N . LEU A 1 279 ? -7.730 4.890 59.072 1.000 44.892 259 LEU A N 1
ATOM 1745 C CA . LEU A 1 279 ? -6.645 5.105 58.125 1.000 51.868 259 LEU A CA 1
ATOM 1746 C C . LEU A 1 279 ? -6.141 6.549 58.189 1.000 51.590 259 LEU A C 1
ATOM 1747 O O . LEU A 1 279 ? -5.536 7.006 57.228 1.000 47.022 259 LEU A O 1
ATOM 1752 N N . ALA A 1 280 ? -6.426 7.271 59.287 1.000 47.355 260 ALA A N 1
ATOM 1753 C CA . ALA A 1 280 ? -6.077 8.684 59.383 1.000 44.767 260 ALA A CA 1
ATOM 1754 C C . ALA A 1 280 ? -4.564 8.923 59.250 1.000 42.487 260 ALA A C 1
ATOM 1755 O O . ALA A 1 280 ? -4.167 9.862 58.578 1.000 44.100 260 ALA A O 1
ATOM 1757 N N . TYR A 1 281 ? -3.737 8.105 59.909 1.000 37.327 261 TYR A N 1
ATOM 1758 C CA . TYR A 1 281 ? -2.292 8.260 59.856 1.000 42.860 261 TYR A CA 1
ATOM 1759 C C . TYR A 1 281 ? -1.827 8.208 58.406 1.000 43.766 261 TYR A C 1
ATOM 1760 O O . TYR A 1 281 ? -1.210 9.162 57.908 1.000 40.174 261 TYR A O 1
ATOM 1769 N N . ILE A 1 282 ? -2.190 7.125 57.712 1.000 42.877 262 ILE A N 1
ATOM 1770 C CA . ILE A 1 282 ? -1.555 6.849 56.439 1.000 39.834 262 ILE A CA 1
ATOM 1771 C C . ILE A 1 282 ? -2.063 7.867 55.430 1.000 37.328 262 ILE A C 1
ATOM 1772 O O . ILE A 1 282 ? -1.298 8.353 54.612 1.000 40.839 262 ILE A O 1
ATOM 1777 N N . VAL A 1 283 ? -3.329 8.253 55.528 1.000 36.756 263 VAL A N 1
ATOM 1778 C CA . VAL A 1 283 ? -3.892 9.220 54.598 1.000 39.088 263 VAL A CA 1
ATOM 1779 C C . VAL A 1 283 ? -3.235 10.579 54.815 1.000 35.338 263 VAL A C 1
ATOM 1780 O O . VAL A 1 283 ? -2.943 11.269 53.852 1.000 39.441 263 VAL A O 1
ATOM 1784 N N . HIS A 1 284 ? -3.023 10.963 56.075 1.000 38.006 264 HIS A N 1
ATOM 1785 C CA . HIS A 1 284 ? -2.341 12.207 56.377 1.000 41.678 264 HIS A CA 1
ATOM 1786 C C . HIS A 1 284 ? -0.916 12.190 55.802 1.000 41.449 264 HIS A C 1
ATOM 1787 O O . HIS A 1 284 ? -0.454 13.178 55.225 1.000 39.050 264 HIS A O 1
ATOM 1794 N N . VAL A 1 285 ? -0.214 11.070 55.970 1.000 37.298 265 VAL A N 1
ATOM 1795 C CA . VAL A 1 285 ? 1.172 10.999 55.554 1.000 36.715 265 VAL A CA 1
ATOM 1796 C C . VAL A 1 285 ? 1.180 11.218 54.057 1.000 42.311 265 VAL A C 1
ATOM 1797 O O . VAL A 1 285 ? 2.057 11.901 53.559 1.000 38.051 265 VAL A O 1
ATOM 1801 N N . ARG A 1 286 ? 0.151 10.687 53.381 1.000 45.354 266 ARG A N 1
ATOM 1802 C CA . ARG A 1 286 ? 0.103 10.718 51.937 1.000 43.414 266 ARG A CA 1
ATOM 1803 C C . ARG A 1 286 ? -0.290 12.113 51.473 1.000 44.188 266 ARG A C 1
ATOM 1804 O O . ARG A 1 286 ? 0.388 12.662 50.611 1.000 44.554 266 ARG A O 1
ATOM 1812 N N . THR A 1 287 ? -1.417 12.635 51.964 1.000 40.451 267 THR A N 1
ATOM 1813 C CA . THR A 1 287 ? -2.016 13.793 51.316 1.000 43.427 267 THR A CA 1
ATOM 1814 C C . THR A 1 287 ? -1.355 15.079 51.798 1.000 43.005 267 THR A C 1
ATOM 1815 O O . THR A 1 287 ? -1.446 16.101 51.122 1.000 48.642 267 THR A O 1
ATOM 1819 N N . GLU A 1 288 ? -0.720 15.046 52.976 1.000 43.890 268 GLU A N 1
ATOM 1820 C CA . GLU A 1 288 ? -0.001 16.215 53.453 1.000 40.050 268 GLU A CA 1
ATOM 1821 C C . GLU A 1 288 ? 1.512 16.091 53.276 1.000 41.366 268 GLU A C 1
ATOM 1822 O O . GLU A 1 288 ? 2.077 16.937 52.601 1.000 40.080 268 GLU A O 1
ATOM 1828 N N . LEU A 1 289 ? 2.156 15.059 53.838 1.000 39.540 269 LEU A N 1
ATOM 1829 C CA . LEU A 1 289 ? 3.614 15.071 53.968 1.000 41.651 269 LEU A CA 1
ATOM 1830 C C . LEU A 1 289 ? 4.300 14.702 52.656 1.000 43.593 269 LEU A C 1
ATOM 1831 O O . LEU A 1 289 ? 5.186 15.435 52.196 1.000 41.350 269 LEU A O 1
ATOM 1836 N N . LEU A 1 290 ? 3.876 13.573 52.072 1.000 40.759 270 LEU A N 1
ATOM 1837 C CA . LEU A 1 290 ? 4.372 13.123 50.784 1.000 41.932 270 LEU A CA 1
ATOM 1838 C C . LEU A 1 290 ? 4.198 14.224 49.740 1.000 39.036 270 LEU A C 1
ATOM 1839 O O . LEU A 1 290 ? 5.171 14.566 49.073 1.000 37.585 270 LEU A O 1
ATOM 1844 N N . ARG A 1 291 ? 2.994 14.795 49.645 1.000 39.191 271 ARG A N 1
ATOM 1845 C CA . ARG A 1 291 ? 2.695 15.900 48.729 1.000 41.906 271 ARG A CA 1
ATOM 1846 C C . ARG A 1 291 ? 3.609 17.106 48.972 1.000 39.311 271 ARG A C 1
ATOM 1847 O O . ARG A 1 291 ? 4.133 17.649 48.018 1.000 42.209 271 ARG A O 1
ATOM 1855 N N . ASP A 1 292 ? 3.803 17.563 50.223 1.000 44.009 272 ASP A N 1
ATOM 1856 C CA . ASP A 1 292 ? 4.552 18.810 50.468 1.000 41.189 272 ASP A CA 1
ATOM 1857 C C . ASP A 1 292 ? 6.066 18.580 50.425 1.000 40.901 272 ASP A C 1
ATOM 1858 O O . ASP A 1 292 ? 6.796 19.435 49.953 1.000 41.017 272 ASP A O 1
ATOM 1863 N N . LEU A 1 293 ? 6.540 17.433 50.910 1.000 35.170 273 LEU A N 1
ATOM 1864 C CA . LEU A 1 293 ? 7.964 17.191 51.084 1.000 41.774 273 LEU A CA 1
ATOM 1865 C C . LEU A 1 293 ? 8.527 16.376 49.911 1.000 40.536 273 LEU A C 1
ATOM 1866 O O . LEU A 1 293 ? 9.709 16.445 49.623 1.000 40.337 273 LEU A O 1
ATOM 1871 N N . GLY A 1 294 ? 7.704 15.551 49.259 1.000 34.546 274 GLY A N 1
ATOM 1872 C CA . GLY A 1 294 ? 8.012 15.137 47.909 1.000 37.735 274 GLY A CA 1
ATOM 1873 C C . GLY A 1 294 ? 8.915 13.920 47.736 1.000 33.317 274 GLY A C 1
ATOM 1874 O O . GLY A 1 294 ? 9.395 13.751 46.630 1.000 35.766 274 GLY A O 1
ATOM 1875 N N . PRO A 1 295 ? 9.165 13.018 48.711 1.000 33.378 275 PRO A N 1
ATOM 1876 C CA . PRO A 1 295 ? 9.951 11.806 48.419 1.000 36.351 275 PRO A CA 1
ATOM 1877 C C . PRO A 1 295 ? 9.198 10.648 47.741 1.000 39.473 275 PRO A C 1
ATOM 1878 O O . PRO A 1 295 ? 9.055 9.556 48.300 1.000 39.326 275 PRO A O 1
ATOM 1882 N N . LEU A 1 296 ? 8.759 10.923 46.502 1.000 32.441 276 LEU A N 1
ATOM 1883 C CA . LEU A 1 296 ? 7.974 10.034 45.668 1.000 36.591 276 LEU A CA 1
ATOM 1884 C C . LEU A 1 296 ? 8.845 8.915 45.115 1.000 38.653 276 LEU A C 1
ATOM 1885 O O . LEU A 1 296 ? 9.969 9.145 44.676 1.000 36.566 276 LEU A O 1
ATOM 1890 N N . MET A 1 297 ? 8.286 7.701 45.121 1.000 39.931 277 MET A N 1
ATOM 1891 C CA . MET A 1 297 ? 8.855 6.578 44.392 1.000 37.550 277 MET A CA 1
ATOM 1892 C C . MET A 1 297 ? 8.519 6.709 42.901 1.000 36.677 277 MET A C 1
ATOM 1893 O O . MET A 1 297 ? 7.390 6.950 42.518 1.000 38.516 277 MET A O 1
ATOM 1898 N N . ASN A 1 298 ? 9.535 6.580 42.058 1.000 37.458 278 ASN A N 1
ATOM 1899 C CA . ASN A 1 298 ? 9.375 6.526 40.618 1.000 43.728 278 ASN A CA 1
ATOM 1900 C C . ASN A 1 298 ? 8.676 5.213 40.213 1.000 41.631 278 ASN A C 1
ATOM 1901 O O . ASN A 1 298 ? 8.906 4.167 40.799 1.000 42.498 278 ASN A O 1
ATOM 1906 N N . PRO A 1 299 ? 7.834 5.201 39.161 1.000 37.934 279 PRO A N 1
ATOM 1907 C CA . PRO A 1 299 ? 7.118 3.984 38.751 1.000 37.945 279 PRO A CA 1
ATOM 1908 C C . PRO A 1 299 ? 8.020 2.859 38.239 1.000 33.082 279 PRO A C 1
ATOM 1909 O O . PRO A 1 299 ? 7.673 1.693 38.385 1.000 32.684 279 PRO A O 1
ATOM 1913 N N . PHE A 1 300 ? 9.208 3.204 37.733 1.000 31.498 280 PHE A N 1
ATOM 1914 C CA . PHE A 1 300 ? 10.197 2.203 37.333 1.000 37.025 280 PHE A CA 1
ATOM 1915 C C . PHE A 1 300 ? 10.722 1.481 38.571 1.000 34.206 280 PHE A C 1
ATOM 1916 O O . PHE A 1 300 ? 10.842 0.247 38.585 1.000 31.905 280 PHE A O 1
ATOM 1924 N N . ALA A 1 301 ? 10.900 2.229 39.666 1.000 30.915 281 ALA A N 1
ATOM 1925 C CA . ALA A 1 301 ? 11.249 1.605 40.940 1.000 31.083 281 ALA A CA 1
ATOM 1926 C C . ALA A 1 301 ? 10.107 0.703 41.416 1.000 34.551 281 ALA A C 1
ATOM 1927 O O . ALA A 1 301 ? 10.380 -0.428 41.813 1.000 35.563 281 ALA A O 1
ATOM 1929 N N . SER A 1 302 ? 8.855 1.200 41.379 1.000 30.682 282 SER A N 1
ATOM 1930 C CA . SER A 1 302 ? 7.715 0.417 41.846 1.000 33.338 282 SER A CA 1
ATOM 1931 C C . SER A 1 302 ? 7.703 -0.906 41.124 1.000 33.216 282 SER A C 1
ATOM 1932 O O . SER A 1 302 ? 7.454 -1.942 41.726 1.000 32.884 282 SER A O 1
ATOM 1935 N N . PHE A 1 303 ? 7.877 -0.797 39.802 1.000 34.815 283 PHE A N 1
ATOM 1936 C CA . PHE A 1 303 ? 7.854 -1.939 38.918 1.000 37.128 283 PHE A CA 1
ATOM 1937 C C . PHE A 1 303 ? 8.928 -2.970 39.271 1.000 35.349 283 PHE A C 1
ATOM 1938 O O . PHE A 1 303 ? 8.595 -4.145 39.394 1.000 33.688 283 PHE A O 1
ATOM 1946 N N . LEU A 1 304 ? 10.204 -2.567 39.381 1.000 33.278 284 LEU A N 1
ATOM 1947 C CA . LEU A 1 304 ? 11.241 -3.529 39.745 1.000 37.299 284 LEU A CA 1
ATOM 1948 C C . LEU A 1 304 ? 11.028 -4.143 41.135 1.000 37.711 284 LEU A C 1
ATOM 1949 O O . LEU A 1 304 ? 11.332 -5.314 41.346 1.000 35.113 284 LEU A O 1
ATOM 1954 N N . LEU A 1 305 ? 10.506 -3.363 42.085 1.000 36.661 285 LEU A N 1
ATOM 1955 C CA . LEU A 1 305 ? 10.341 -3.873 43.431 1.000 38.201 285 LEU A CA 1
ATOM 1956 C C . LEU A 1 305 ? 9.213 -4.902 43.429 1.000 39.137 285 LEU A C 1
ATOM 1957 O O . LEU A 1 305 ? 9.301 -5.897 44.133 1.000 39.879 285 LEU A O 1
ATOM 1962 N N . LEU A 1 306 ? 8.173 -4.650 42.646 1.000 40.568 286 LEU A N 1
ATOM 1963 C CA . LEU A 1 306 ? 7.088 -5.601 42.495 1.000 42.726 286 LEU A CA 1
ATOM 1964 C C . LEU A 1 306 ? 7.632 -6.925 41.973 1.000 42.668 286 LEU A C 1
ATOM 1965 O O . LEU A 1 306 ? 7.170 -7.956 42.421 1.000 38.930 286 LEU A O 1
ATOM 1970 N N . GLN A 1 307 ? 8.598 -6.887 41.036 1.000 44.320 287 GLN A N 1
ATOM 1971 C CA . GLN A 1 307 ? 9.184 -8.102 40.479 1.000 44.296 287 GLN A CA 1
ATOM 1972 C C . GLN A 1 307 ? 9.901 -8.908 41.567 1.000 42.538 287 GLN A C 1
ATOM 1973 O O . GLN A 1 307 ? 9.828 -10.139 41.590 1.000 40.100 287 GLN A O 1
ATOM 1979 N N . GLY A 1 308 ? 10.667 -8.222 42.418 1.000 40.515 288 GLY A N 1
ATOM 1980 C CA . GLY A 1 308 ? 11.294 -8.853 43.573 1.000 41.924 288 GLY A CA 1
ATOM 1981 C C . GLY A 1 308 ? 10.307 -9.484 44.571 1.000 41.453 288 GLY A C 1
ATOM 1982 O O . GLY A 1 308 ? 10.516 -10.611 45.026 1.000 39.454 288 GLY A O 1
ATOM 1983 N N . VAL A 1 309 ? 9.262 -8.747 44.965 1.000 35.517 289 VAL A N 1
ATOM 1984 C CA . VAL A 1 309 ? 8.266 -9.276 45.891 1.000 36.479 289 VAL A CA 1
ATOM 1985 C C . VAL A 1 309 ? 7.737 -10.645 45.440 1.000 34.070 289 VAL A C 1
ATOM 1986 O O . VAL A 1 309 ? 7.400 -11.517 46.224 1.000 35.595 289 VAL A O 1
ATOM 1990 N N . GLU A 1 310 ? 7.580 -10.845 44.152 1.000 33.923 290 GLU A N 1
ATOM 1991 C CA . GLU A 1 310 ? 6.989 -12.062 43.649 1.000 41.752 290 GLU A CA 1
ATOM 1992 C C . GLU A 1 310 ? 7.836 -13.289 44.010 1.000 42.708 290 GLU A C 1
ATOM 1993 O O . GLU A 1 310 ? 7.315 -14.393 43.948 1.000 47.066 290 GLU A O 1
ATOM 1999 N N . THR A 1 311 ? 9.134 -13.137 44.320 1.000 42.723 291 THR A N 1
ATOM 2000 C CA . THR A 1 311 ? 9.937 -14.264 44.774 1.000 38.271 291 THR A CA 1
ATOM 2001 C C . THR A 1 311 ? 10.433 -14.123 46.214 1.000 40.840 291 THR A C 1
ATOM 2002 O O . THR A 1 311 ? 11.298 -14.886 46.644 1.000 39.973 291 THR A O 1
ATOM 2006 N N . LEU A 1 312 ? 9.863 -13.199 46.993 1.000 34.735 292 LEU A N 1
ATOM 2007 C CA . LEU A 1 312 ? 10.416 -12.908 48.309 1.000 37.941 292 LEU A CA 1
ATOM 2008 C C . LEU A 1 312 ? 10.519 -14.152 49.207 1.000 38.619 292 LEU A C 1
ATOM 2009 O O . LEU A 1 312 ? 11.550 -14.376 49.847 1.000 35.941 292 LEU A O 1
ATOM 2014 N N . SER A 1 313 ? 9.436 -14.926 49.333 1.000 38.526 293 SER A N 1
ATOM 2015 C CA . SER A 1 313 ? 9.457 -16.066 50.242 1.000 37.365 293 SER A CA 1
ATOM 2016 C C . SER A 1 313 ? 10.492 -17.086 49.784 1.000 34.810 293 SER A C 1
ATOM 2017 O O . SER A 1 313 ? 11.210 -17.604 50.601 1.000 38.780 293 SER A O 1
ATOM 2020 N N . LEU A 1 314 ? 10.612 -17.328 48.489 1.000 32.813 294 LEU A N 1
ATOM 2021 C CA . LEU A 1 314 ? 11.641 -18.234 47.997 1.000 37.795 294 LEU A CA 1
ATOM 2022 C C . LEU A 1 314 ? 13.038 -17.737 48.361 1.000 35.156 294 LEU A C 1
ATOM 2023 O O . LEU A 1 314 ? 13.885 -18.507 48.793 1.000 33.575 294 LEU A O 1
ATOM 2028 N N . ARG A 1 315 ? 13.290 -16.442 48.195 1.000 34.946 295 ARG A N 1
ATOM 2029 C CA . ARG A 1 315 ? 14.628 -15.918 48.365 1.000 36.669 295 ARG A CA 1
ATOM 2030 C C . ARG A 1 315 ? 14.988 -15.878 49.848 1.000 36.092 295 ARG A C 1
ATOM 2031 O O . ARG A 1 315 ? 16.042 -16.374 50.260 1.000 37.735 295 ARG A O 1
ATOM 2039 N N . ALA A 1 316 ? 14.088 -15.310 50.646 1.000 34.514 296 ALA A N 1
ATOM 2040 C CA . ALA A 1 316 ? 14.323 -15.104 52.069 1.000 34.852 296 ALA A CA 1
ATOM 2041 C C . ALA A 1 316 ? 14.506 -16.428 52.806 1.000 36.598 296 ALA A C 1
ATOM 2042 O O . ALA A 1 316 ? 15.359 -16.559 53.683 1.000 39.748 296 ALA A O 1
ATOM 2044 N N . GLU A 1 317 ? 13.706 -17.434 52.476 1.000 41.740 297 GLU A N 1
ATOM 2045 C CA . GLU A 1 317 ? 13.940 -18.751 53.052 1.000 43.215 297 GLU A CA 1
ATOM 2046 C C . GLU A 1 317 ? 15.375 -19.194 52.758 1.000 31.579 297 GLU A C 1
ATOM 2047 O O . GLU A 1 317 ? 16.077 -19.655 53.622 1.000 35.346 297 GLU A O 1
ATOM 2053 N N . ARG A 1 318 ? 15.880 -18.981 51.551 1.000 33.572 298 ARG A N 1
ATOM 2054 C CA . ARG A 1 318 ? 17.194 -19.513 51.212 1.000 32.859 298 ARG A CA 1
ATOM 2055 C C . ARG A 1 318 ? 18.266 -18.678 51.888 1.000 37.051 298 ARG A C 1
ATOM 2056 O O . ARG A 1 318 ? 19.282 -19.215 52.281 1.000 36.558 298 ARG A O 1
ATOM 2064 N N . HIS A 1 319 ? 18.006 -17.372 52.042 1.000 38.940 299 HIS A N 1
ATOM 2065 C CA . HIS A 1 319 ? 18.893 -16.496 52.775 1.000 35.997 299 HIS A CA 1
ATOM 2066 C C . HIS A 1 319 ? 18.988 -16.925 54.234 1.000 36.656 299 HIS A C 1
ATOM 2067 O O . HIS A 1 319 ? 20.048 -16.779 54.848 1.000 36.659 299 HIS A O 1
ATOM 2074 N N . GLY A 1 320 ? 17.841 -17.330 54.802 1.000 34.721 300 GLY A N 1
ATOM 2075 C CA . GLY A 1 320 ? 17.794 -17.711 56.205 1.000 32.542 300 GLY A CA 1
ATOM 2076 C C . GLY A 1 320 ? 18.609 -18.982 56.442 1.000 35.560 300 GLY A C 1
ATOM 2077 O O . GLY A 1 320 ? 19.539 -19.008 57.259 1.000 39.655 300 GLY A O 1
ATOM 2078 N N . GLU A 1 321 ? 18.256 -20.014 55.663 1.000 37.620 301 GLU A N 1
ATOM 2079 C CA . GLU A 1 321 ? 18.881 -21.328 55.750 1.000 42.946 301 GLU A CA 1
ATOM 2080 C C . GLU A 1 321 ? 20.382 -21.240 55.432 1.000 38.245 301 GLU A C 1
ATOM 2081 O O . GLU A 1 321 ? 21.195 -21.900 56.054 1.000 40.703 301 GLU A O 1
ATOM 2087 N N . ASN A 1 322 ? 20.778 -20.419 54.467 1.000 36.257 302 ASN A N 1
ATOM 2088 C CA . ASN A 1 322 ? 22.195 -20.268 54.191 1.000 36.421 302 ASN A CA 1
ATOM 2089 C C . ASN A 1 322 ? 22.890 -19.545 55.345 1.000 35.102 302 ASN A C 1
ATOM 2090 O O . ASN A 1 322 ? 24.002 -19.921 55.703 1.000 34.078 302 ASN A O 1
ATOM 2095 N N . ALA A 1 323 ? 22.249 -18.518 55.928 1.000 34.464 303 ALA A N 1
ATOM 2096 C CA . ALA A 1 323 ? 22.883 -17.760 56.991 1.000 33.407 303 ALA A CA 1
ATOM 2097 C C . ALA A 1 323 ? 23.152 -18.639 58.219 1.000 37.314 303 ALA A C 1
ATOM 2098 O O . ALA A 1 323 ? 24.185 -18.496 58.893 1.000 35.625 303 ALA A O 1
ATOM 2100 N N . LEU A 1 324 ? 22.177 -19.491 58.536 1.000 36.164 304 LEU A N 1
ATOM 2101 C CA . LEU A 1 324 ? 22.267 -20.347 59.698 1.000 35.284 304 LEU A CA 1
ATOM 2102 C C . LEU A 1 324 ? 23.382 -21.352 59.469 1.000 31.268 304 LEU A C 1
ATOM 2103 O O . LEU A 1 324 ? 24.160 -21.624 60.365 1.000 36.232 304 LEU A O 1
ATOM 2108 N N . LYS A 1 325 ? 23.481 -21.894 58.261 1.000 32.080 305 LYS A N 1
ATOM 2109 C CA . LYS A 1 325 ? 24.489 -22.919 58.012 1.000 34.927 305 LYS A CA 1
ATOM 2110 C C . LYS A 1 325 ? 25.879 -22.303 57.962 1.000 35.736 305 LYS A C 1
ATOM 2111 O O . LYS A 1 325 ? 26.819 -22.918 58.424 1.000 39.938 305 LYS A O 1
ATOM 2117 N N . LEU A 1 326 ? 25.989 -21.070 57.449 1.000 38.646 306 LEU A N 1
ATOM 2118 C CA . LEU A 1 326 ? 27.245 -20.349 57.520 1.000 37.000 306 LEU A CA 1
ATOM 2119 C C . LEU A 1 326 ? 27.574 -20.090 58.990 1.000 35.704 306 LEU A C 1
ATOM 2120 O O . LEU A 1 326 ? 28.703 -20.337 59.403 1.000 36.526 306 LEU A O 1
ATOM 2125 N N . ALA A 1 327 ? 26.596 -19.616 59.777 1.000 33.594 307 ALA A N 1
ATOM 2126 C CA . ALA A 1 327 ? 26.860 -19.336 61.176 1.000 34.916 307 ALA A CA 1
ATOM 2127 C C . ALA A 1 327 ? 27.389 -20.585 61.904 1.000 40.081 307 ALA A C 1
ATOM 2128 O O . ALA A 1 327 ? 28.420 -20.523 62.563 1.000 42.855 307 ALA A O 1
ATOM 2130 N N . LYS A 1 328 ? 26.715 -21.723 61.760 1.000 37.046 308 LYS A N 1
ATOM 2131 C CA . LYS A 1 328 ? 27.118 -22.951 62.425 1.000 40.041 308 LYS A CA 1
ATOM 2132 C C . LYS A 1 328 ? 28.529 -23.353 62.035 1.000 39.259 308 LYS A C 1
ATOM 2133 O O . LYS A 1 328 ? 29.300 -23.764 62.897 1.000 44.021 308 LYS A O 1
ATOM 2139 N N . TRP A 1 329 ? 28.841 -23.262 60.742 1.000 37.461 309 TRP A N 1
ATOM 2140 C CA . TRP A 1 329 ? 30.174 -23.582 60.255 1.000 41.411 309 TRP A CA 1
ATOM 2141 C C . TRP A 1 329 ? 31.224 -22.635 60.854 1.000 45.081 309 TRP A C 1
ATOM 2142 O O . TRP A 1 329 ? 32.257 -23.059 61.335 1.000 49.612 309 TRP A O 1
ATOM 2153 N N . LEU A 1 330 ? 30.947 -21.335 60.922 1.000 43.681 310 LEU A N 1
ATOM 2154 C CA . LEU A 1 330 ? 31.956 -20.410 61.430 1.000 45.898 310 LEU A CA 1
ATOM 2155 C C . LEU A 1 330 ? 32.240 -20.745 62.892 1.000 44.993 310 LEU A C 1
ATOM 2156 O O . LEU A 1 330 ? 33.377 -20.640 63.364 1.000 44.477 310 LEU A O 1
ATOM 2161 N N . GLU A 1 331 ? 31.174 -21.154 63.578 1.000 41.674 311 GLU A N 1
ATOM 2162 C CA . GLU A 1 331 ? 31.233 -21.561 64.970 1.000 46.892 311 GLU A CA 1
ATOM 2163 C C . GLU A 1 331 ? 32.104 -22.808 65.208 1.000 46.632 311 GLU A C 1
ATOM 2164 O O . GLU A 1 331 ? 32.318 -23.105 66.354 1.000 48.674 311 GLU A O 1
ATOM 2170 N N . GLN A 1 332 ? 32.538 -23.547 64.171 1.000 48.836 312 GLN A N 1
ATOM 2171 C CA . GLN A 1 332 ? 33.392 -24.722 64.295 1.000 54.712 312 GLN A CA 1
ATOM 2172 C C . GLN A 1 332 ? 34.765 -24.414 63.703 1.000 54.126 312 GLN A C 1
ATOM 2173 O O . GLN A 1 332 ? 35.568 -25.320 63.559 1.000 57.165 312 GLN A O 1
ATOM 2179 N N . SER A 1 333 ? 35.020 -23.174 63.274 1.000 45.925 313 SER A N 1
ATOM 2180 C CA . SER A 1 333 ? 36.208 -22.917 62.480 1.000 41.047 313 SER A CA 1
ATOM 2181 C C . SER A 1 333 ? 37.367 -22.497 63.375 1.000 43.433 313 SER A C 1
ATOM 2182 O O . SER A 1 333 ? 37.212 -21.639 64.258 1.000 35.407 313 SER A O 1
ATOM 2185 N N . PRO A 1 334 ? 38.572 -23.086 63.172 1.000 36.186 314 PRO A N 1
ATOM 2186 C CA . PRO A 1 334 ? 39.744 -22.700 63.955 1.000 41.040 314 PRO A CA 1
ATOM 2187 C C . PRO A 1 334 ? 40.178 -21.248 63.740 1.000 43.795 314 PRO A C 1
ATOM 2188 O O . PRO A 1 334 ? 40.935 -20.717 64.550 1.000 43.229 314 PRO A O 1
ATOM 2192 N N . TYR A 1 335 ? 39.652 -20.588 62.695 1.000 45.843 315 TYR A N 1
ATOM 2193 C CA . TYR A 1 335 ? 40.088 -19.247 62.308 1.000 41.621 315 TYR A CA 1
ATOM 2194 C C . TYR A 1 335 ? 39.174 -18.171 62.891 1.000 41.330 315 TYR A C 1
ATOM 2195 O O . TYR A 1 335 ? 39.398 -16.980 62.675 1.000 41.831 315 TYR A O 1
ATOM 2204 N N . VAL A 1 336 ? 38.154 -18.585 63.643 1.000 40.620 316 VAL A N 1
ATOM 2205 C CA . VAL A 1 336 ? 37.100 -17.676 64.087 1.000 39.116 316 VAL A CA 1
ATOM 2206 C C . VAL A 1 336 ? 37.203 -17.521 65.596 1.000 39.138 316 VAL A C 1
ATOM 2207 O O . VAL A 1 336 ? 37.472 -18.505 66.272 1.000 43.448 316 VAL A O 1
ATOM 2211 N N . SER A 1 337 ? 36.953 -16.313 66.127 1.000 40.430 317 SER A N 1
ATOM 2212 C CA . SER A 1 337 ? 36.900 -16.128 67.568 1.000 46.968 317 SER A CA 1
ATOM 2213 C C . SER A 1 337 ? 35.467 -16.050 68.063 1.000 43.644 317 SER A C 1
ATOM 2214 O O . SER A 1 337 ? 35.210 -16.457 69.173 1.000 51.732 317 SER A O 1
ATOM 2217 N N . TRP A 1 338 ? 34.539 -15.503 67.296 1.000 43.998 318 TRP A N 1
ATOM 2218 C CA . TRP A 1 338 ? 33.157 -15.483 67.738 1.000 42.140 318 TRP A CA 1
ATOM 2219 C C . TRP A 1 338 ? 32.259 -15.302 66.520 1.000 46.329 318 TRP A C 1
ATOM 2220 O O . TRP A 1 338 ? 32.729 -14.914 65.448 1.000 40.298 318 TRP A O 1
ATOM 2231 N N . VAL A 1 339 ? 30.966 -15.571 66.726 1.000 36.569 319 VAL A N 1
ATOM 2232 C CA . VAL A 1 339 ? 29.982 -15.473 65.677 1.000 40.852 319 VAL A CA 1
ATOM 2233 C C . VAL A 1 339 ? 28.723 -14.911 66.273 1.000 41.102 319 VAL A C 1
ATOM 2234 O O . VAL A 1 339 ? 28.321 -15.363 67.328 1.000 43.455 319 VAL A O 1
ATOM 2238 N N . SER A 1 340 ? 28.081 -13.982 65.573 1.000 42.046 320 SER A N 1
ATOM 2239 C CA . SER A 1 340 ? 26.837 -13.434 66.090 1.000 43.913 320 SER A CA 1
ATOM 2240 C C . SER A 1 340 ? 25.729 -13.658 65.059 1.000 42.556 320 SER A C 1
ATOM 2241 O O . SER A 1 340 ? 25.863 -13.258 63.905 1.000 41.434 320 SER A O 1
ATOM 2244 N N . TYR A 1 341 ? 24.667 -14.360 65.460 1.000 38.169 321 TYR A N 1
ATOM 2245 C CA . TYR A 1 341 ? 23.541 -14.641 64.581 1.000 35.374 321 TYR A CA 1
ATOM 2246 C C . TYR A 1 341 ? 22.406 -15.099 65.472 1.000 39.021 321 TYR A C 1
ATOM 2247 O O . TYR A 1 341 ? 22.588 -15.994 66.291 1.000 39.594 321 TYR A O 1
ATOM 2256 N N . PRO A 1 342 ? 21.222 -14.470 65.354 1.000 39.980 322 PRO A N 1
ATOM 2257 C CA . PRO A 1 342 ? 20.083 -14.763 66.209 1.000 39.681 322 PRO A CA 1
ATOM 2258 C C . PRO A 1 342 ? 19.587 -16.202 66.278 1.000 40.786 322 PRO A C 1
ATOM 2259 O O . PRO A 1 342 ? 18.886 -16.546 67.224 1.000 45.184 322 PRO A O 1
ATOM 2263 N N . GLY A 1 343 ? 19.845 -17.002 65.234 1.000 42.067 323 GLY A N 1
ATOM 2264 C CA . GLY A 1 343 ? 19.413 -18.393 65.202 1.000 40.317 323 GLY A CA 1
ATOM 2265 C C . GLY A 1 343 ? 20.413 -19.342 65.871 1.000 43.112 323 GLY A C 1
ATOM 2266 O O . GLY A 1 343 ? 20.204 -20.548 65.876 1.000 37.570 323 GLY A O 1
ATOM 2267 N N . LEU A 1 344 ? 21.548 -18.825 66.364 1.000 45.057 324 LEU A N 1
ATOM 2268 C CA . LEU A 1 344 ? 22.440 -19.653 67.162 1.000 48.664 324 LEU A CA 1
ATOM 2269 C C . LEU A 1 344 ? 21.945 -19.693 68.616 1.000 49.232 324 LEU A C 1
ATOM 2270 O O . LEU A 1 344 ? 21.599 -18.644 69.195 1.000 34.389 324 LEU A O 1
ATOM 2275 N N . ALA A 1 345 ? 21.999 -20.893 69.227 1.000 41.709 325 ALA A N 1
ATOM 2276 C CA . ALA A 1 345 ? 21.588 -21.062 70.621 1.000 44.101 325 ALA A CA 1
ATOM 2277 C C . ALA A 1 345 ? 22.446 -20.260 71.603 1.000 42.422 325 ALA A C 1
ATOM 2278 O O . ALA A 1 345 ? 21.974 -19.933 72.674 1.000 59.316 325 ALA A O 1
ATOM 2280 N N . SER A 1 346 ? 23.682 -19.902 71.239 1.000 48.296 326 SER A N 1
ATOM 2281 C CA . SER A 1 346 ? 24.584 -19.121 72.088 1.000 47.626 326 SER A CA 1
ATOM 2282 C C . SER A 1 346 ? 24.284 -17.632 72.074 1.000 50.378 326 SER A C 1
ATOM 2283 O O . SER A 1 346 ? 24.970 -16.881 72.752 1.000 61.578 326 SER A O 1
ATOM 2286 N N . HIS A 1 347 ? 23.349 -17.173 71.242 1.000 58.577 327 HIS A N 1
ATOM 2287 C CA . HIS A 1 347 ? 23.110 -15.738 71.123 1.000 53.258 327 HIS A CA 1
ATOM 2288 C C . HIS A 1 347 ? 22.293 -15.277 72.322 1.000 47.883 327 HIS A C 1
ATOM 2289 O O . HIS A 1 347 ? 21.321 -15.929 72.681 1.000 49.334 327 HIS A O 1
ATOM 2296 N N . SER A 1 348 ? 22.613 -14.092 72.846 1.000 59.090 328 SER A N 1
ATOM 2297 C CA . SER A 1 348 ? 21.978 -13.598 74.060 1.000 63.884 328 SER A CA 1
ATOM 2298 C C . SER A 1 348 ? 20.470 -13.378 73.880 1.000 64.186 328 SER A C 1
ATOM 2299 O O . SER A 1 348 ? 19.733 -13.354 74.866 1.000 59.233 328 SER A O 1
ATOM 2302 N N . HIS A 1 349 ? 19.986 -13.198 72.641 1.000 63.531 329 HIS A N 1
ATOM 2303 C CA . HIS A 1 349 ? 18.577 -12.875 72.466 1.000 77.507 329 HIS A CA 1
ATOM 2304 C C . HIS A 1 349 ? 17.855 -14.014 71.749 1.000 67.690 329 HIS A C 1
ATOM 2305 O O . HIS A 1 349 ? 16.727 -13.846 71.291 1.000 70.134 329 HIS A O 1
ATOM 2312 N N . HIS A 1 350 ? 18.454 -15.207 71.802 1.000 67.019 330 HIS A N 1
ATOM 2313 C CA . HIS A 1 350 ? 17.933 -16.361 71.092 1.000 70.319 330 HIS A CA 1
ATOM 2314 C C . HIS A 1 350 ? 16.471 -16.621 71.463 1.000 68.661 330 HIS A C 1
ATOM 2315 O O . HIS A 1 350 ? 15.710 -17.093 70.614 1.000 64.840 330 HIS A O 1
ATOM 2322 N N . GLU A 1 351 ? 16.050 -16.265 72.683 1.000 65.104 331 GLU A N 1
ATOM 2323 C CA . GLU A 1 351 ? 14.692 -16.585 73.121 1.000 66.328 331 GLU A CA 1
ATOM 2324 C C . GLU A 1 351 ? 13.632 -15.720 72.433 1.000 60.141 331 GLU A C 1
ATOM 2325 O O . GLU A 1 351 ? 12.617 -16.227 71.958 1.000 62.271 331 GLU A O 1
ATOM 2331 N N . ASN A 1 352 ? 13.847 -14.404 72.441 1.000 53.334 332 ASN A N 1
ATOM 2332 C CA . ASN A 1 352 ? 13.009 -13.463 71.725 1.000 51.287 332 ASN A CA 1
ATOM 2333 C C . ASN A 1 352 ? 12.969 -13.792 70.239 1.000 50.317 332 ASN A C 1
ATOM 2334 O O . ASN A 1 352 ? 11.917 -13.704 69.596 1.000 43.995 332 ASN A O 1
ATOM 2339 N N . ALA A 1 353 ? 14.153 -14.128 69.705 1.000 48.071 333 ALA A N 1
ATOM 2340 C CA . ALA A 1 353 ? 14.278 -14.484 68.306 1.000 50.484 333 ALA A CA 1
ATOM 2341 C C . ALA A 1 353 ? 13.328 -15.641 67.993 1.000 46.665 333 ALA A C 1
ATOM 2342 O O . ALA A 1 353 ? 12.565 -15.560 67.041 1.000 46.593 333 ALA A O 1
ATOM 2344 N N . LYS A 1 354 ? 13.370 -16.702 68.804 1.000 53.854 334 LYS A N 1
ATOM 2345 C CA . LYS A 1 354 ? 12.537 -17.881 68.598 1.000 56.684 334 LYS A CA 1
ATOM 2346 C C . LYS A 1 354 ? 11.063 -17.497 68.683 1.000 50.806 334 LYS A C 1
ATOM 2347 O O . LYS A 1 354 ? 10.245 -17.988 67.928 1.000 57.120 334 LYS A O 1
ATOM 2353 N N . LYS A 1 355 ? 10.720 -16.562 69.554 1.000 44.430 335 LYS A N 1
ATOM 2354 C CA . LYS A 1 355 ? 9.317 -16.295 69.804 1.000 48.329 335 LYS A CA 1
ATOM 2355 C C . LYS A 1 355 ? 8.721 -15.380 68.724 1.000 43.342 335 LYS A C 1
ATOM 2356 O O . LYS A 1 355 ? 7.566 -15.531 68.368 1.000 53.263 335 LYS A O 1
ATOM 2362 N N . TYR A 1 356 ? 9.474 -14.395 68.220 1.000 44.107 336 TYR A N 1
ATOM 2363 C CA . TYR A 1 356 ? 8.920 -13.383 67.313 1.000 44.633 336 TYR A CA 1
ATOM 2364 C C . TYR A 1 356 ? 9.256 -13.612 65.829 1.000 41.711 336 TYR A C 1
ATOM 2365 O O . TYR A 1 356 ? 8.516 -13.155 64.960 1.000 46.147 336 TYR A O 1
ATOM 2374 N N . LEU A 1 357 ? 10.358 -14.308 65.520 1.000 40.791 337 LEU A N 1
ATOM 2375 C CA . LEU A 1 357 ? 10.681 -14.619 64.139 1.000 41.215 337 LEU A CA 1
ATOM 2376 C C . LEU A 1 357 ? 10.117 -15.990 63.792 1.000 43.299 337 LEU A C 1
ATOM 2377 O O . LEU A 1 357 ? 9.804 -16.796 64.668 1.000 53.272 337 LEU A O 1
ATOM 2382 N N . SER A 1 358 ? 9.955 -16.215 62.487 1.000 42.733 338 SER A N 1
ATOM 2383 C CA . SER A 1 358 ? 9.614 -17.523 61.967 1.000 45.843 338 SER A CA 1
ATOM 2384 C C . SER A 1 358 ? 10.235 -17.673 60.589 1.000 46.396 338 SER A C 1
ATOM 2385 O O . SER A 1 358 ? 10.792 -16.716 60.052 1.000 42.246 338 SER A O 1
ATOM 2388 N N . ASN A 1 359 ? 10.179 -18.907 60.089 1.000 37.938 339 ASN A N 1
ATOM 2389 C CA . ASN A 1 359 ? 10.815 -19.282 58.846 1.000 38.325 339 ASN A CA 1
ATOM 2390 C C . ASN A 1 359 ? 12.316 -18.995 58.821 1.000 36.765 339 ASN A C 1
ATOM 2391 O O . ASN A 1 359 ? 12.873 -18.862 57.753 1.000 41.669 339 ASN A O 1
ATOM 2396 N N . GLY A 1 360 ? 12.966 -18.824 59.971 1.000 35.837 340 GLY A N 1
ATOM 2397 C CA . GLY A 1 360 ? 14.392 -18.533 60.011 1.000 35.510 340 GLY A CA 1
ATOM 2398 C C . GLY A 1 360 ? 14.691 -17.256 60.790 1.000 38.683 340 GLY A C 1
ATOM 2399 O O . GLY A 1 360 ? 13.808 -16.679 61.428 1.000 38.259 340 GLY A O 1
ATOM 2400 N N . PHE A 1 361 ? 15.939 -16.791 60.673 1.000 34.987 341 PHE A N 1
ATOM 2401 C CA . PHE A 1 361 ? 16.479 -15.842 61.623 1.000 33.676 341 PHE A CA 1
ATOM 2402 C C . PHE A 1 361 ? 17.162 -14.682 60.903 1.000 40.327 341 PHE A C 1
ATOM 2403 O O . PHE A 1 361 ? 18.040 -14.040 61.479 1.000 35.060 341 PHE A O 1
ATOM 2411 N N . GLY A 1 362 ? 16.766 -14.434 59.634 1.000 41.182 342 GLY A N 1
ATOM 2412 C CA . GLY A 1 362 ? 17.304 -13.338 58.837 1.000 42.772 342 GLY A CA 1
ATOM 2413 C C . GLY A 1 362 ? 18.581 -13.705 58.069 1.000 42.911 342 GLY A C 1
ATOM 2414 O O . GLY A 1 362 ? 19.184 -14.768 58.270 1.000 36.660 342 GLY A O 1
ATOM 2415 N N . GLY A 1 363 ? 18.999 -12.785 57.193 1.000 35.885 343 GLY A N 1
ATOM 2416 C CA . GLY A 1 363 ? 20.066 -13.070 56.252 1.000 35.436 343 GLY A CA 1
ATOM 2417 C C . GLY A 1 363 ? 21.431 -12.538 56.672 1.000 35.961 343 GLY A C 1
ATOM 2418 O O . GLY A 1 363 ? 22.394 -12.778 55.984 1.000 40.348 343 GLY A O 1
ATOM 2419 N N . VAL A 1 364 ? 21.551 -11.912 57.837 1.000 37.141 344 VAL A N 1
ATOM 2420 C CA . VAL A 1 364 ? 22.784 -11.246 58.207 1.000 37.251 344 VAL A CA 1
ATOM 2421 C C . VAL A 1 364 ? 23.346 -11.858 59.494 1.000 37.815 344 VAL A C 1
ATOM 2422 O O . VAL A 1 364 ? 22.615 -12.134 60.436 1.000 38.634 344 VAL A O 1
ATOM 2426 N N . LEU A 1 365 ? 24.662 -12.087 59.480 1.000 34.925 345 LEU A N 1
ATOM 2427 C CA . LEU A 1 365 ? 25.442 -12.473 60.633 1.000 34.608 345 LEU A CA 1
ATOM 2428 C C . LEU A 1 365 ? 26.731 -11.659 60.639 1.000 36.070 345 LEU A C 1
ATOM 2429 O O . LEU A 1 365 ? 27.086 -11.043 59.639 1.000 42.605 345 LEU A O 1
ATOM 2434 N N . SER A 1 366 ? 27.385 -11.617 61.800 1.000 42.738 346 SER A N 1
ATOM 2435 C CA . SER A 1 366 ? 28.724 -11.070 61.998 1.000 42.465 346 SER A CA 1
ATOM 2436 C C . SER A 1 366 ? 29.572 -12.145 62.652 1.000 39.763 346 SER A C 1
ATOM 2437 O O . SER A 1 366 ? 29.054 -12.971 63.408 1.000 40.493 346 SER A O 1
ATOM 2440 N N . PHE A 1 367 ? 30.871 -12.071 62.393 1.000 36.518 347 PHE A N 1
ATOM 2441 C CA . PHE A 1 367 ? 31.828 -12.887 63.100 1.000 39.420 347 PHE A CA 1
ATOM 2442 C C . PHE A 1 367 ? 33.160 -12.149 63.201 1.000 40.822 347 PHE A C 1
ATOM 2443 O O . PHE A 1 367 ? 33.412 -11.173 62.518 1.000 37.290 347 PHE A O 1
ATOM 2451 N N . GLY A 1 368 ? 33.971 -12.627 64.130 1.000 40.962 348 GLY A N 1
ATOM 2452 C CA . GLY A 1 368 ? 35.292 -12.113 64.366 1.000 43.883 348 GLY A CA 1
ATOM 2453 C C . GLY A 1 368 ? 36.267 -13.194 63.970 1.000 44.621 348 GLY A C 1
ATOM 2454 O O . GLY A 1 368 ? 36.047 -14.379 64.249 1.000 47.739 348 GLY A O 1
ATOM 2455 N N . VAL A 1 369 ? 37.299 -12.761 63.268 1.000 40.358 349 VAL A N 1
ATOM 2456 C CA . VAL A 1 369 ? 38.333 -13.653 62.792 1.000 48.354 349 VAL A CA 1
ATOM 2457 C C . VAL A 1 369 ? 39.475 -13.665 63.805 1.000 47.810 349 VAL A C 1
ATOM 2458 O O . VAL A 1 369 ? 39.793 -12.671 64.446 1.000 46.427 349 VAL A O 1
ATOM 2462 N N . LYS A 1 370 ? 40.104 -14.813 63.959 1.000 62.234 350 LYS A N 1
ATOM 2463 C CA . LYS A 1 370 ? 41.237 -14.935 64.865 1.000 70.958 350 LYS A CA 1
ATOM 2464 C C . LYS A 1 370 ? 42.248 -13.838 64.544 1.000 60.737 350 LYS A C 1
ATOM 2465 O O . LYS A 1 370 ? 42.471 -13.557 63.379 1.000 53.074 350 LYS A O 1
ATOM 2471 N N . ASP A 1 371 ? 42.872 -13.228 65.563 1.000 62.911 351 ASP A N 1
ATOM 2472 C CA . ASP A 1 371 ? 43.996 -12.324 65.336 1.000 69.032 351 ASP A CA 1
ATOM 2473 C C . ASP A 1 371 ? 45.174 -13.051 64.680 1.000 73.781 351 ASP A C 1
ATOM 2474 O O . ASP A 1 371 ? 45.427 -14.240 64.895 1.000 71.122 351 ASP A O 1
ATOM 2479 N N . LEU A 1 372 ? 45.893 -12.306 63.843 1.000 81.719 352 LEU A N 1
ATOM 2480 C CA . LEU A 1 372 ? 47.246 -12.670 63.466 1.000 90.037 352 LEU A CA 1
ATOM 2481 C C . LEU A 1 372 ? 48.190 -12.286 64.603 1.000 102.857 352 LEU A C 1
ATOM 2482 O O . LEU A 1 372 ? 47.904 -11.349 65.351 1.000 107.250 352 LEU A O 1
ATOM 2487 N N . PRO A 1 373 ? 49.311 -13.024 64.792 1.000 98.754 353 PRO A N 1
ATOM 2488 C CA . PRO A 1 373 ? 50.476 -12.512 65.528 1.000 98.507 353 PRO A CA 1
ATOM 2489 C C . PRO A 1 373 ? 50.833 -11.028 65.347 1.000 103.746 353 PRO A C 1
ATOM 2490 O O . PRO A 1 373 ? 50.962 -10.541 64.217 1.000 83.382 353 PRO A O 1
ATOM 2494 N N . ASN A 1 374 ? 50.958 -10.344 66.506 1.000 106.028 354 ASN A N 1
ATOM 2495 C CA . ASN A 1 374 ? 51.400 -8.961 66.675 1.000 100.262 354 ASN A CA 1
ATOM 2496 C C . ASN A 1 374 ? 50.233 -7.999 66.456 1.000 93.253 354 ASN A C 1
ATOM 2497 O O . ASN A 1 374 ? 50.418 -6.962 65.830 1.000 98.081 354 ASN A O 1
ATOM 2502 N N . ALA A 1 375 ? 49.060 -8.300 67.026 1.000 92.425 355 ALA A N 1
ATOM 2503 C CA . ALA A 1 375 ? 47.810 -7.680 66.595 1.000 106.691 355 ALA A CA 1
ATOM 2504 C C . ALA A 1 375 ? 47.671 -6.242 67.103 1.000 111.092 355 ALA A C 1
ATOM 2505 O O . ALA A 1 375 ? 47.205 -5.360 66.382 1.000 107.390 355 ALA A O 1
ATOM 2507 N N . ASP A 1 376 ? 48.038 -6.012 68.362 1.000 116.857 356 ASP A N 1
ATOM 2508 C CA . ASP A 1 376 ? 47.977 -4.677 68.939 1.000 118.921 356 ASP A CA 1
ATOM 2509 C C . ASP A 1 376 ? 49.292 -3.958 68.651 1.000 117.403 356 ASP A C 1
ATOM 2510 O O . ASP A 1 376 ? 49.320 -2.731 68.592 1.000 118.235 356 ASP A O 1
ATOM 2515 N N . LYS A 1 377 ? 50.368 -4.737 68.466 1.000 117.776 357 LYS A N 1
ATOM 2516 C CA . LYS A 1 377 ? 51.640 -4.202 68.002 1.000 127.013 357 LYS A CA 1
ATOM 2517 C C . LYS A 1 377 ? 51.438 -3.634 66.598 1.000 127.852 357 LYS A C 1
ATOM 2518 O O . LYS A 1 377 ? 51.884 -2.525 66.306 1.000 108.565 357 LYS A O 1
ATOM 2524 N N . GLU A 1 378 ? 50.731 -4.390 65.746 1.000 130.066 358 GLU A N 1
ATOM 2525 C CA . GLU A 1 378 ? 50.302 -3.893 64.447 1.000 120.855 358 GLU A CA 1
ATOM 2526 C C . GLU A 1 378 ? 49.639 -2.527 64.628 1.000 110.188 358 GLU A C 1
ATOM 2527 O O . GLU A 1 378 ? 48.715 -2.368 65.425 1.000 105.009 358 GLU A O 1
ATOM 2533 N N . THR A 1 379 ? 50.174 -1.555 63.882 1.000 110.620 359 THR A N 1
ATOM 2534 C CA . THR A 1 379 ? 49.740 -0.167 63.868 1.000 105.308 359 THR A CA 1
ATOM 2535 C C . THR A 1 379 ? 48.862 0.076 62.639 1.000 103.478 359 THR A C 1
ATOM 2536 O O . THR A 1 379 ? 47.862 0.789 62.708 1.000 105.102 359 THR A O 1
ATOM 2540 N N . ASP A 1 380 ? 49.261 -0.546 61.522 1.000 105.576 360 ASP A N 1
ATOM 2541 C CA . ASP A 1 380 ? 48.576 -0.462 60.242 1.000 100.949 360 ASP A CA 1
ATOM 2542 C C . ASP A 1 380 ? 47.300 -1.299 60.264 1.000 104.803 360 ASP A C 1
ATOM 2543 O O . ASP A 1 380 ? 47.393 -2.509 60.489 1.000 97.137 360 ASP A O 1
ATOM 2548 N N . PRO A 1 381 ? 46.103 -0.691 60.029 1.000 107.966 361 PRO A N 1
ATOM 2549 C CA . PRO A 1 381 ? 44.841 -1.437 59.887 1.000 103.267 361 PRO A CA 1
ATOM 2550 C C . PRO A 1 381 ? 44.781 -2.548 58.836 1.000 101.274 361 PRO A C 1
ATOM 2551 O O . PRO A 1 381 ? 44.356 -3.664 59.135 1.000 97.728 361 PRO A O 1
ATOM 2555 N N . PHE A 1 382 ? 45.214 -2.259 57.607 1.000 98.454 362 PHE A N 1
ATOM 2556 C CA . PHE A 1 382 ? 44.966 -3.171 56.502 1.000 98.359 362 PHE A CA 1
ATOM 2557 C C . PHE A 1 382 ? 45.641 -4.526 56.710 1.000 86.008 362 PHE A C 1
ATOM 2558 O O . PHE A 1 382 ? 45.280 -5.464 56.011 1.000 97.578 362 PHE A O 1
ATOM 2566 N N . LYS A 1 383 ? 46.613 -4.658 57.627 1.000 75.251 363 LYS A N 1
ATOM 2567 C CA . LYS A 1 383 ? 47.206 -5.972 57.863 1.000 84.423 363 LYS A CA 1
ATOM 2568 C C . LYS A 1 383 ? 46.465 -6.727 58.974 1.000 67.183 363 LYS A C 1
ATOM 2569 O O . LYS A 1 383 ? 46.861 -7.830 59.350 1.000 60.388 363 LYS A O 1
ATOM 2575 N N . LEU A 1 384 ? 45.409 -6.145 59.542 1.000 62.254 364 LEU A N 1
ATOM 2576 C CA . LEU A 1 384 ? 44.616 -6.896 60.506 1.000 67.894 364 LEU A CA 1
ATOM 2577 C C . LEU A 1 384 ? 43.846 -7.993 59.777 1.000 58.713 364 LEU A C 1
ATOM 2578 O O . LEU A 1 384 ? 43.426 -7.804 58.640 1.000 56.808 364 LEU A O 1
ATOM 2583 N N . SER A 1 385 ? 43.676 -9.127 60.474 1.000 62.246 365 SER A N 1
ATOM 2584 C CA . SER A 1 385 ? 43.166 -10.373 59.918 1.000 57.880 365 SER A CA 1
ATOM 2585 C C . SER A 1 385 ? 41.787 -10.182 59.262 1.000 55.261 365 SER A C 1
ATOM 2586 O O . SER A 1 385 ? 41.547 -10.716 58.192 1.000 50.946 365 SER A O 1
ATOM 2589 N N . GLY A 1 386 ? 40.902 -9.369 59.847 1.000 54.296 366 GLY A N 1
ATOM 2590 C CA . GLY A 1 386 ? 39.585 -9.115 59.268 1.000 59.158 366 GLY A CA 1
ATOM 2591 C C . GLY A 1 386 ? 39.633 -8.509 57.868 1.000 54.292 366 GLY A C 1
ATOM 2592 O O . GLY A 1 386 ? 39.010 -9.017 56.934 1.000 56.371 366 GLY A O 1
ATOM 2593 N N . ALA A 1 387 ? 40.414 -7.442 57.716 1.000 61.185 367 ALA A N 1
ATOM 2594 C CA . ALA A 1 387 ? 40.561 -6.774 56.427 1.000 62.290 367 ALA A CA 1
ATOM 2595 C C . ALA A 1 387 ? 41.141 -7.729 55.377 1.000 48.336 367 ALA A C 1
ATOM 2596 O O . ALA A 1 387 ? 40.687 -7.757 54.233 1.000 51.971 367 ALA A O 1
ATOM 2598 N N . GLN A 1 388 ? 42.135 -8.519 55.797 1.000 48.373 368 GLN A N 1
ATOM 2599 C CA . GLN A 1 388 ? 42.826 -9.499 54.964 1.000 50.637 368 GLN A CA 1
ATOM 2600 C C . GLN A 1 388 ? 41.882 -10.614 54.495 1.000 51.024 368 GLN A C 1
ATOM 2601 O O . GLN A 1 388 ? 41.896 -10.956 53.324 1.000 50.535 368 GLN A O 1
ATOM 2607 N N . VAL A 1 389 ? 41.055 -11.177 55.393 1.000 49.393 369 VAL A N 1
ATOM 2608 C CA . VAL A 1 389 ? 40.055 -12.168 55.014 1.000 46.004 369 VAL A CA 1
ATOM 2609 C C . VAL A 1 389 ? 39.141 -11.602 53.931 1.000 47.070 369 VAL A C 1
ATOM 2610 O O . VAL A 1 389 ? 38.909 -12.262 52.930 1.000 47.082 369 VAL A O 1
ATOM 2614 N N . VAL A 1 390 ? 38.609 -10.392 54.152 1.000 48.118 370 VAL A N 1
ATOM 2615 C CA . VAL A 1 390 ? 37.663 -9.793 53.225 1.000 46.413 370 VAL A CA 1
ATOM 2616 C C . VAL A 1 390 ? 38.357 -9.592 51.889 1.000 45.795 370 VAL A C 1
ATOM 2617 O O . VAL A 1 390 ? 37.811 -9.915 50.842 1.000 50.550 370 VAL A O 1
ATOM 2621 N N . ASP A 1 391 ? 39.600 -9.126 51.929 1.000 52.934 371 ASP A N 1
ATOM 2622 C CA . ASP A 1 391 ? 40.358 -8.921 50.703 1.000 57.198 371 ASP A CA 1
ATOM 2623 C C . ASP A 1 391 ? 40.554 -10.167 49.847 1.000 46.691 371 ASP A C 1
ATOM 2624 O O . ASP A 1 391 ? 40.639 -10.061 48.637 1.000 47.234 371 ASP A O 1
ATOM 2629 N N . ASN A 1 392 ? 40.661 -11.344 50.455 1.000 50.808 372 ASN A N 1
ATOM 2630 C CA . ASN A 1 392 ? 40.952 -12.559 49.709 1.000 46.295 372 ASN A CA 1
ATOM 2631 C C . ASN A 1 392 ? 39.706 -13.350 49.328 1.000 46.741 372 ASN A C 1
ATOM 2632 O O . ASN A 1 392 ? 39.831 -14.429 48.737 1.000 47.569 372 ASN A O 1
ATOM 2637 N N . LEU A 1 393 ? 38.508 -12.825 49.651 1.000 46.839 373 LEU A N 1
ATOM 2638 C CA . LEU A 1 393 ? 37.267 -13.461 49.231 1.000 48.524 373 LEU A CA 1
ATOM 2639 C C . LEU A 1 393 ? 37.117 -13.333 47.709 1.000 45.864 373 LEU A C 1
ATOM 2640 O O . LEU A 1 393 ? 37.497 -12.328 47.133 1.000 47.216 373 LEU A O 1
ATOM 2645 N N . LYS A 1 394 ? 36.574 -14.365 47.053 1.000 46.094 374 LYS A N 1
ATOM 2646 C CA . LYS A 1 394 ? 36.394 -14.371 45.614 1.000 47.898 374 LYS A CA 1
ATOM 2647 C C . LYS A 1 394 ? 34.919 -14.348 45.242 1.000 47.109 374 LYS A C 1
ATOM 2648 O O . LYS A 1 394 ? 34.561 -13.744 44.263 1.000 57.457 374 LYS A O 1
ATOM 2654 N N . LEU A 1 395 ? 34.062 -15.014 45.995 1.000 45.195 375 LEU A N 1
ATOM 2655 C CA . LEU A 1 395 ? 32.658 -15.095 45.645 1.000 43.888 375 LEU A CA 1
ATOM 2656 C C . LEU A 1 395 ? 31.922 -13.933 46.293 1.000 43.462 375 LEU A C 1
ATOM 2657 O O . LEU A 1 395 ? 31.069 -13.322 45.681 1.000 42.527 375 LEU A O 1
ATOM 2662 N N . ALA A 1 396 ? 32.209 -13.676 47.560 1.000 47.486 376 ALA A N 1
ATOM 2663 C CA . ALA A 1 396 ? 31.527 -12.611 48.256 1.000 49.241 376 ALA A CA 1
ATOM 2664 C C . ALA A 1 396 ? 32.036 -11.276 47.708 1.000 49.227 376 ALA A C 1
ATOM 2665 O O . ALA A 1 396 ? 33.160 -11.187 47.255 1.000 49.584 376 ALA A O 1
ATOM 2667 N N . SER A 1 397 ? 31.173 -10.260 47.706 1.000 46.534 377 SER A N 1
ATOM 2668 C CA . SER A 1 397 ? 31.490 -8.944 47.175 1.000 49.645 377 SER A CA 1
ATOM 2669 C C . SER A 1 397 ? 31.614 -7.962 48.327 1.000 48.641 377 SER A C 1
ATOM 2670 O O . SER A 1 397 ? 30.728 -7.895 49.185 1.000 42.255 377 SER A O 1
ATOM 2673 N N . ASN A 1 398 ? 32.656 -7.137 48.282 1.000 50.471 378 ASN A N 1
ATOM 2674 C CA . ASN A 1 398 ? 32.935 -6.191 49.348 1.000 52.178 378 ASN A CA 1
ATOM 2675 C C . ASN A 1 398 ? 32.125 -4.916 49.146 1.000 50.539 378 ASN A C 1
ATOM 2676 O O . ASN A 1 398 ? 32.609 -4.000 48.508 1.000 55.694 378 ASN A O 1
ATOM 2681 N N . LEU A 1 399 ? 30.907 -4.844 49.691 1.000 61.394 379 LEU A N 1
ATOM 2682 C CA . LEU A 1 399 ? 30.166 -3.586 49.709 1.000 64.259 379 LEU A CA 1
ATOM 2683 C C . LEU A 1 399 ? 29.095 -3.576 50.796 1.000 59.861 379 LEU A C 1
ATOM 2684 O O . LEU A 1 399 ? 28.722 -4.619 51.328 1.000 67.442 379 LEU A O 1
ATOM 2689 N N . ALA A 1 400 ? 28.571 -2.367 51.026 1.000 53.633 380 ALA A N 1
ATOM 2690 C CA . ALA A 1 400 ? 27.804 -1.988 52.198 1.000 56.892 380 ALA A CA 1
ATOM 2691 C C . ALA A 1 400 ? 26.329 -2.392 52.187 1.000 54.558 380 ALA A C 1
ATOM 2692 O O . ALA A 1 400 ? 25.706 -2.361 53.240 1.000 84.798 380 ALA A O 1
ATOM 2694 N N . ASN A 1 401 ? 25.720 -2.726 51.055 1.000 58.625 381 ASN A N 1
ATOM 2695 C CA . ASN A 1 401 ? 24.306 -3.105 51.052 1.000 58.259 381 ASN A CA 1
ATOM 2696 C C . ASN A 1 401 ? 24.135 -4.434 51.815 1.000 59.032 381 ASN A C 1
ATOM 2697 O O . ASN A 1 401 ? 25.097 -5.154 52.113 1.000 60.213 381 ASN A O 1
ATOM 2702 N N . VAL A 1 402 ? 22.891 -4.717 52.201 1.000 42.965 382 VAL A N 1
ATOM 2703 C CA . VAL A 1 402 ? 22.482 -6.038 52.595 1.000 45.237 382 VAL A CA 1
ATOM 2704 C C . VAL A 1 402 ? 21.246 -6.383 51.760 1.000 45.246 382 VAL A C 1
ATOM 2705 O O . VAL A 1 402 ? 20.555 -5.519 51.223 1.000 40.085 382 VAL A O 1
ATOM 2709 N N . GLY A 1 403 ? 20.944 -7.671 51.659 1.000 40.148 383 GLY A N 1
ATOM 2710 C CA . GLY A 1 403 ? 19.669 -8.083 51.090 1.000 45.098 383 GLY A CA 1
ATOM 2711 C C . GLY A 1 403 ? 19.713 -8.248 49.572 1.000 40.621 383 GLY A C 1
ATOM 2712 O O . GLY A 1 403 ? 18.664 -8.318 48.935 1.000 40.883 383 GLY A O 1
ATOM 2713 N N . ASP A 1 404 ? 20.920 -8.341 49.013 1.000 36.230 384 ASP A N 1
ATOM 2714 C CA . ASP A 1 404 ? 21.101 -8.714 47.622 1.000 41.532 384 ASP A CA 1
ATOM 2715 C C . ASP A 1 404 ? 21.102 -10.245 47.561 1.000 38.600 384 ASP A C 1
ATOM 2716 O O . ASP A 1 404 ? 21.411 -10.890 48.545 1.000 39.310 384 ASP A O 1
ATOM 2721 N N . ALA A 1 405 ? 20.694 -10.815 46.427 1.000 35.601 385 ALA A N 1
ATOM 2722 C CA . ALA A 1 405 ? 20.814 -12.236 46.181 1.000 39.749 385 ALA A CA 1
ATOM 2723 C C . ALA A 1 405 ? 22.282 -12.668 46.208 1.000 44.165 385 ALA A C 1
ATOM 2724 O O . ALA A 1 405 ? 22.578 -13.807 46.541 1.000 41.626 385 ALA A O 1
ATOM 2726 N N . LYS A 1 406 ? 23.209 -11.762 45.907 1.000 39.167 386 LYS A N 1
ATOM 2727 C CA . LYS A 1 406 ? 24.617 -12.095 46.012 1.000 41.910 386 LYS A CA 1
ATOM 2728 C C . LYS A 1 406 ? 25.051 -11.990 47.468 1.000 38.350 386 LYS A C 1
ATOM 2729 O O . LYS A 1 406 ? 24.662 -11.044 48.141 1.000 36.505 386 LYS A O 1
ATOM 2735 N N . THR A 1 407 ? 26.009 -12.804 47.900 1.000 38.707 387 THR A N 1
ATOM 2736 C CA . THR A 1 407 ? 26.563 -12.575 49.227 1.000 38.378 387 THR A CA 1
ATOM 2737 C C . THR A 1 407 ? 27.559 -11.408 49.228 1.000 36.511 387 THR A C 1
ATOM 2738 O O . THR A 1 407 ? 28.355 -11.219 48.324 1.000 38.271 387 THR A O 1
ATOM 2742 N N . LEU A 1 408 ? 27.432 -10.606 50.294 1.000 38.551 388 LEU A N 1
ATOM 2743 C CA . LEU A 1 408 ? 28.126 -9.349 50.503 1.000 40.689 388 LEU A CA 1
ATOM 2744 C C . LEU A 1 408 ? 28.761 -9.358 51.898 1.000 40.256 388 LEU A C 1
ATOM 2745 O O . LEU A 1 408 ? 28.201 -9.895 52.843 1.000 39.288 388 LEU A O 1
ATOM 2750 N N . VAL A 1 409 ? 29.919 -8.706 52.007 1.000 41.847 389 VAL A N 1
ATOM 2751 C CA . VAL A 1 409 ? 30.723 -8.674 53.211 1.000 43.735 389 VAL A CA 1
ATOM 2752 C C . VAL A 1 409 ? 31.235 -7.255 53.366 1.000 46.277 389 VAL A C 1
ATOM 2753 O O . VAL A 1 409 ? 31.478 -6.555 52.386 1.000 48.062 389 VAL A O 1
ATOM 2757 N N . ILE A 1 410 ? 31.390 -6.851 54.618 1.000 51.920 390 ILE A N 1
ATOM 2758 C CA . ILE A 1 410 ? 32.043 -5.604 54.936 1.000 49.140 390 ILE A CA 1
ATOM 2759 C C . ILE A 1 410 ? 32.777 -5.817 56.258 1.000 53.006 390 ILE A C 1
ATOM 2760 O O . ILE A 1 410 ? 32.319 -6.549 57.148 1.000 45.718 390 ILE A O 1
ATOM 2765 N N . ALA A 1 411 ? 33.951 -5.198 56.339 1.000 46.912 391 ALA A N 1
ATOM 2766 C CA . ALA A 1 411 ? 34.778 -5.210 57.524 1.000 46.451 391 ALA A CA 1
ATOM 2767 C C . ALA A 1 411 ? 34.724 -3.811 58.118 1.000 45.492 391 ALA A C 1
ATOM 2768 O O . ALA A 1 411 ? 35.670 -3.057 57.978 1.000 52.628 391 ALA A O 1
ATOM 2770 N N . PRO A 1 412 ? 33.615 -3.403 58.761 1.000 49.761 392 PRO A N 1
ATOM 2771 C CA . PRO A 1 412 ? 33.326 -1.983 58.996 1.000 69.236 392 PRO A CA 1
ATOM 2772 C C . PRO A 1 412 ? 34.384 -1.086 59.659 1.000 90.400 392 PRO A C 1
ATOM 2773 O O . PRO A 1 412 ? 34.307 0.142 59.529 1.000 91.695 392 PRO A O 1
ATOM 2777 N N . TYR A 1 413 ? 35.373 -1.662 60.361 1.000 95.475 393 TYR A N 1
ATOM 2778 C CA . TYR A 1 413 ? 36.431 -0.837 60.929 1.000 102.055 393 TYR A CA 1
ATOM 2779 C C . TYR A 1 413 ? 37.441 -0.435 59.847 1.000 109.083 393 TYR A C 1
ATOM 2780 O O . TYR A 1 413 ? 38.162 0.541 60.048 1.000 95.502 393 TYR A O 1
ATOM 2789 N N . PHE A 1 414 ? 37.479 -1.178 58.718 1.000 124.675 394 PHE A N 1
ATOM 2790 C CA . PHE A 1 414 ? 38.406 -0.944 57.608 1.000 122.817 394 PHE A CA 1
ATOM 2791 C C . PHE A 1 414 ? 37.730 -0.280 56.403 1.000 131.058 394 PHE A C 1
ATOM 2792 O O . PHE A 1 414 ? 38.303 -0.291 55.312 1.000 126.459 394 PHE A O 1
ATOM 2800 N N . THR A 1 415 ? 36.508 0.251 56.589 1.000 147.295 395 THR A N 1
ATOM 2801 C CA . THR A 1 415 ? 35.857 1.130 55.621 1.000 147.253 395 THR A CA 1
ATOM 2802 C C . THR A 1 415 ? 35.042 2.193 56.370 1.000 146.450 395 THR A C 1
ATOM 2803 O O . THR A 1 415 ? 35.487 3.338 56.474 1.000 123.198 395 THR A O 1
ATOM 2807 N N . THR A 1 416 ? 33.866 1.798 56.901 1.000 151.448 396 THR A N 1
ATOM 2808 C CA . THR A 1 416 ? 32.934 2.696 57.580 1.000 141.549 396 THR A CA 1
ATOM 2809 C C . THR A 1 416 ? 33.209 2.702 59.093 1.000 131.532 396 THR A C 1
ATOM 2810 O O . THR A 1 416 ? 33.975 3.581 59.547 1.000 99.875 396 THR A O 1
ATOM 2814 N N . GLY A 1 429 ? 29.713 -1.565 68.426 1.000 133.560 409 GLY A N 1
ATOM 2815 C CA . GLY A 1 429 ? 30.325 -2.866 68.087 1.000 140.291 409 GLY A CA 1
ATOM 2816 C C . GLY A 1 429 ? 30.941 -2.860 66.691 1.000 145.406 409 GLY A C 1
ATOM 2817 O O . GLY A 1 429 ? 30.492 -3.612 65.827 1.000 137.706 409 GLY A O 1
ATOM 2818 N N . VAL A 1 430 ? 31.956 -1.998 66.500 1.000 150.737 410 VAL A N 1
ATOM 2819 C CA . VAL A 1 430 ? 32.660 -1.835 65.232 1.000 145.378 410 VAL A CA 1
ATOM 2820 C C . VAL A 1 430 ? 34.135 -2.179 65.448 1.000 132.873 410 VAL A C 1
ATOM 2821 O O . VAL A 1 430 ? 35.024 -1.419 65.062 1.000 130.397 410 VAL A O 1
ATOM 2825 N N . THR A 1 431 ? 34.384 -3.348 66.055 1.000 118.922 411 THR A N 1
ATOM 2826 C CA . THR A 1 431 ? 35.726 -3.752 66.447 1.000 104.346 411 THR A CA 1
ATOM 2827 C C . THR A 1 431 ? 36.483 -4.267 65.213 1.000 103.968 411 THR A C 1
ATOM 2828 O O . THR A 1 431 ? 35.910 -4.457 64.136 1.000 100.302 411 THR A O 1
ATOM 2832 N N . LYS A 1 432 ? 37.789 -4.502 65.396 1.000 94.472 412 LYS A N 1
ATOM 2833 C CA . LYS A 1 432 ? 38.753 -4.659 64.315 1.000 85.590 412 LYS A CA 1
ATOM 2834 C C . LYS A 1 432 ? 38.622 -6.029 63.643 1.000 79.441 412 LYS A C 1
ATOM 2835 O O . LYS A 1 432 ? 38.924 -6.179 62.457 1.000 82.984 412 LYS A O 1
ATOM 2841 N N . ASP A 1 433 ? 38.189 -7.027 64.423 1.000 75.324 413 ASP A N 1
ATOM 2842 C CA . ASP A 1 433 ? 38.103 -8.413 63.983 1.000 73.257 413 ASP A CA 1
ATOM 2843 C C . ASP A 1 433 ? 36.827 -8.643 63.170 1.000 68.835 413 ASP A C 1
ATOM 2844 O O . ASP A 1 433 ? 36.694 -9.731 62.598 1.000 60.472 413 ASP A O 1
ATOM 2849 N N . LEU A 1 434 ? 35.941 -7.621 63.082 1.000 51.571 414 LEU A N 1
ATOM 2850 C CA . LEU A 1 434 ? 34.530 -7.835 62.755 1.000 51.647 414 LEU A CA 1
ATOM 2851 C C . LEU A 1 434 ? 34.275 -7.852 61.242 1.000 51.613 414 LEU A C 1
ATOM 2852 O O . LEU A 1 434 ? 34.544 -6.885 60.537 1.000 56.049 414 LEU A O 1
ATOM 2857 N N . ILE A 1 435 ? 33.754 -8.981 60.752 1.000 41.267 415 ILE A N 1
ATOM 2858 C CA . ILE A 1 435 ? 33.213 -9.086 59.415 1.000 43.557 415 ILE A CA 1
ATOM 2859 C C . ILE A 1 435 ? 31.698 -9.240 59.522 1.000 41.453 415 ILE A C 1
ATOM 2860 O O . ILE A 1 435 ? 31.228 -10.132 60.211 1.000 41.559 415 ILE A O 1
ATOM 2865 N N . ARG A 1 436 ? 30.945 -8.382 58.834 1.000 40.897 416 ARG A N 1
ATOM 2866 C CA . ARG A 1 436 ? 29.509 -8.552 58.686 1.000 38.842 416 ARG A CA 1
ATOM 2867 C C . ARG A 1 436 ? 29.243 -9.193 57.329 1.000 38.714 416 ARG A C 1
ATOM 2868 O O . ARG A 1 436 ? 29.814 -8.765 56.344 1.000 42.421 416 ARG A O 1
ATOM 2876 N N . VAL A 1 437 ? 28.358 -10.196 57.290 1.000 36.265 417 VAL A N 1
ATOM 2877 C CA . VAL A 1 437 ? 28.017 -10.914 56.078 1.000 37.130 417 VAL A CA 1
ATOM 2878 C C . VAL A 1 437 ? 26.507 -10.881 55.879 1.000 39.844 417 VAL A C 1
ATOM 2879 O O . VAL A 1 437 ? 25.759 -11.333 56.746 1.000 35.671 417 VAL A O 1
ATOM 2883 N N . SER A 1 438 ? 26.088 -10.365 54.709 1.000 39.138 418 SER A N 1
ATOM 2884 C CA . SER A 1 438 ? 24.733 -10.528 54.224 1.000 36.137 418 SER A CA 1
ATOM 2885 C C . SER A 1 438 ? 24.791 -11.749 53.344 1.000 35.306 418 SER A C 1
ATOM 2886 O O . SER A 1 438 ? 25.431 -11.685 52.298 1.000 38.856 418 SER A O 1
ATOM 2889 N N . VAL A 1 439 ? 24.179 -12.843 53.794 1.000 37.232 419 VAL A N 1
ATOM 2890 C CA . VAL A 1 439 ? 24.407 -14.145 53.182 1.000 33.927 419 VAL A CA 1
ATOM 2891 C C . VAL A 1 439 ? 23.432 -14.299 52.020 1.000 39.510 419 VAL A C 1
ATOM 2892 O O . VAL A 1 439 ? 22.205 -14.130 52.176 1.000 38.346 419 VAL A O 1
ATOM 2896 N N . GLY A 1 440 ? 24.012 -14.598 50.850 1.000 35.618 420 GLY A N 1
ATOM 2897 C CA . GLY A 1 440 ? 23.245 -14.642 49.618 1.000 38.818 420 GLY A CA 1
ATOM 2898 C C . GLY A 1 440 ? 22.642 -16.031 49.387 1.000 36.483 420 GLY A C 1
ATOM 2899 O O . GLY A 1 440 ? 22.710 -16.874 50.266 1.000 37.556 420 GLY A O 1
ATOM 2900 N N . ILE A 1 441 ? 22.031 -16.239 48.221 1.000 30.123 421 ILE A N 1
ATOM 2901 C CA . ILE A 1 441 ? 21.387 -17.495 47.893 1.000 34.466 421 ILE A CA 1
ATOM 2902 C C . ILE A 1 441 ? 22.242 -18.330 46.950 1.000 30.731 421 ILE A C 1
ATOM 2903 O O . ILE A 1 441 ? 21.730 -19.236 46.333 1.000 31.058 421 ILE A O 1
ATOM 2908 N N . GLU A 1 442 ? 23.552 -18.071 46.859 1.000 33.476 422 GLU A N 1
ATOM 2909 C CA . GLU A 1 442 ? 24.448 -19.050 46.268 1.000 32.683 422 GLU A CA 1
ATOM 2910 C C . GLU A 1 442 ? 24.328 -20.382 47.005 1.000 31.459 422 GLU A C 1
ATOM 2911 O O . GLU A 1 442 ? 23.880 -20.431 48.133 1.000 33.672 422 GLU A O 1
ATOM 2917 N N . PHE A 1 443 ? 24.764 -21.473 46.380 1.000 34.898 423 PHE A N 1
ATOM 2918 C CA . PHE A 1 443 ? 24.979 -22.757 47.043 1.000 36.926 423 PHE A CA 1
ATOM 2919 C C . PHE A 1 443 ? 25.882 -22.608 48.260 1.000 37.727 423 PHE A C 1
ATOM 2920 O O . PHE A 1 443 ? 27.015 -22.128 48.136 1.000 38.549 423 PHE A O 1
ATOM 2928 N N . ILE A 1 444 ? 25.421 -23.150 49.386 1.000 38.041 424 ILE A N 1
ATOM 2929 C CA . ILE A 1 444 ? 26.053 -22.936 50.677 1.000 36.414 424 ILE A CA 1
ATOM 2930 C C . ILE A 1 444 ? 27.511 -23.420 50.682 1.000 36.294 424 ILE A C 1
ATOM 2931 O O . ILE A 1 444 ? 28.389 -22.740 51.215 1.000 39.298 424 ILE A O 1
ATOM 2936 N N . ASP A 1 445 ? 27.789 -24.552 50.037 1.000 36.673 425 ASP A N 1
ATOM 2937 C CA . ASP A 1 445 ? 29.147 -25.092 49.964 1.000 42.169 425 ASP A CA 1
ATOM 2938 C C . ASP A 1 445 ? 30.082 -24.120 49.258 1.000 40.639 425 ASP A C 1
ATOM 2939 O O . ASP A 1 445 ? 31.272 -24.089 49.558 1.000 40.335 425 ASP A O 1
ATOM 2944 N N . ASP A 1 446 ? 29.550 -23.328 48.315 1.000 42.911 426 ASP A N 1
ATOM 2945 C CA . ASP A 1 446 ? 30.398 -22.386 47.597 1.000 42.849 426 ASP A CA 1
ATOM 2946 C C . ASP A 1 446 ? 30.705 -21.190 48.477 1.000 36.001 426 ASP A C 1
ATOM 2947 O O . ASP A 1 446 ? 31.825 -20.668 48.433 1.000 41.841 426 ASP A O 1
ATOM 2952 N N . ILE A 1 447 ? 29.724 -20.766 49.283 1.000 37.949 427 ILE A N 1
ATOM 2953 C CA . ILE A 1 447 ? 29.946 -19.650 50.202 1.000 37.615 427 ILE A CA 1
ATOM 2954 C C . ILE A 1 447 ? 31.000 -20.022 51.253 1.000 38.324 427 ILE A C 1
ATOM 2955 O O . ILE A 1 447 ? 31.943 -19.272 51.501 1.000 41.256 427 ILE A O 1
ATOM 2960 N N . ILE A 1 448 ? 30.829 -21.200 51.861 1.000 41.716 428 ILE A N 1
ATOM 2961 C CA . ILE A 1 448 ? 31.739 -21.701 52.869 1.000 41.592 428 ILE A CA 1
ATOM 2962 C C . ILE A 1 448 ? 33.140 -21.880 52.285 1.000 41.390 428 ILE A C 1
ATOM 2963 O O . ILE A 1 448 ? 34.110 -21.360 52.830 1.000 44.291 428 ILE A O 1
ATOM 2968 N N . ALA A 1 449 ? 33.238 -22.589 51.158 1.000 35.204 429 ALA A N 1
ATOM 2969 C CA . ALA A 1 449 ? 34.519 -22.784 50.502 1.000 32.745 429 ALA A CA 1
ATOM 2970 C C . ALA A 1 449 ? 35.215 -21.439 50.267 1.000 43.806 429 ALA A C 1
ATOM 2971 O O . ALA A 1 449 ? 36.447 -21.358 50.295 1.000 43.233 429 ALA A O 1
ATOM 2973 N N . ASP A 1 450 ? 34.444 -20.361 50.081 1.000 44.037 430 ASP A N 1
ATOM 2974 C CA . ASP A 1 450 ? 35.063 -19.079 49.777 1.000 45.205 430 ASP A CA 1
ATOM 2975 C C . ASP A 1 450 ? 35.772 -18.566 51.027 1.000 44.610 430 ASP A C 1
ATOM 2976 O O . ASP A 1 450 ? 36.931 -18.146 50.937 1.000 46.052 430 ASP A O 1
ATOM 2981 N N . PHE A 1 451 ? 35.079 -18.593 52.177 1.000 38.916 431 PHE A N 1
ATOM 2982 C CA . PHE A 1 451 ? 35.678 -18.161 53.435 1.000 39.389 431 PHE A CA 1
ATOM 2983 C C . PHE A 1 451 ? 36.905 -19.024 53.754 1.000 41.303 431 PHE A C 1
ATOM 2984 O O . PHE A 1 451 ? 37.938 -18.496 54.153 1.000 38.851 431 PHE A O 1
ATOM 2992 N N . GLN A 1 452 ? 36.792 -20.341 53.511 1.000 38.412 432 GLN A N 1
ATOM 2993 C CA . GLN A 1 452 ? 37.843 -21.286 53.835 1.000 40.277 432 GLN A CA 1
ATOM 2994 C C . GLN A 1 452 ? 39.127 -20.937 53.088 1.000 41.581 432 GLN A C 1
ATOM 2995 O O . GLN A 1 452 ? 40.165 -20.787 53.728 1.000 42.761 432 GLN A O 1
ATOM 3001 N N . GLN A 1 453 ? 39.039 -20.754 51.756 1.000 45.345 433 GLN A N 1
ATOM 3002 C CA . GLN A 1 453 ? 40.223 -20.522 50.942 1.000 40.782 433 GLN A CA 1
ATOM 3003 C C . GLN A 1 453 ? 40.859 -19.202 51.362 1.000 41.895 433 GLN A C 1
ATOM 3004 O O . GLN A 1 453 ? 42.070 -19.093 51.396 1.000 47.889 433 GLN A O 1
ATOM 3010 N N . SER A 1 454 ? 40.067 -18.225 51.799 1.000 45.090 434 SER A N 1
ATOM 3011 C CA . SER A 1 454 ? 40.614 -16.947 52.245 1.000 39.885 434 SER A CA 1
ATOM 3012 C C . SER A 1 454 ? 41.294 -17.062 53.608 1.000 44.104 434 SER A C 1
ATOM 3013 O O . SER A 1 454 ? 42.336 -16.449 53.858 1.000 45.774 434 SER A O 1
ATOM 3016 N N . PHE A 1 455 ? 40.666 -17.789 54.526 1.000 41.957 435 PHE A N 1
ATOM 3017 C CA . PHE A 1 455 ? 41.289 -18.009 55.820 1.000 40.687 435 PHE A CA 1
ATOM 3018 C C . PHE A 1 455 ? 42.649 -18.665 55.594 1.000 47.580 435 PHE A C 1
ATOM 3019 O O . PHE A 1 455 ? 43.644 -18.281 56.193 1.000 51.030 435 PHE A O 1
ATOM 3027 N N . GLU A 1 456 ? 42.676 -19.683 54.725 1.000 48.115 436 GLU A N 1
ATOM 3028 C CA . GLU A 1 456 ? 43.901 -20.415 54.443 1.000 52.118 436 GLU A CA 1
ATOM 3029 C C . GLU A 1 456 ? 44.998 -19.496 53.924 1.000 56.701 436 GLU A C 1
ATOM 3030 O O . GLU A 1 456 ? 46.130 -19.599 54.392 1.000 56.580 436 GLU A O 1
ATOM 3036 N N . THR A 1 457 ? 44.650 -18.626 52.968 1.000 55.985 437 THR A N 1
ATOM 3037 C CA . THR A 1 457 ? 45.590 -17.657 52.431 1.000 53.275 437 THR A CA 1
ATOM 3038 C C . THR A 1 457 ? 46.081 -16.757 53.558 1.000 52.154 437 THR A C 1
ATOM 3039 O O . THR A 1 457 ? 47.279 -16.633 53.761 1.000 62.743 437 THR A O 1
ATOM 3043 N N . VAL A 1 458 ? 45.151 -16.140 54.295 1.000 51.954 438 VAL A N 1
ATOM 3044 C CA . VAL A 1 458 ? 45.509 -15.099 55.256 1.000 56.466 438 VAL A CA 1
ATOM 3045 C C . VAL A 1 458 ? 46.424 -15.641 56.360 1.000 56.032 438 VAL A C 1
ATOM 3046 O O . VAL A 1 458 ? 47.352 -14.963 56.780 1.000 52.725 438 VAL A O 1
ATOM 3050 N N . PHE A 1 459 ? 46.133 -16.859 56.833 1.000 61.033 439 PHE A N 1
ATOM 3051 C CA . PHE A 1 459 ? 46.760 -17.444 58.003 1.000 59.027 439 PHE A CA 1
ATOM 3052 C C . PHE A 1 459 ? 47.815 -18.480 57.610 1.000 68.385 439 PHE A C 1
ATOM 3053 O O . PHE A 1 459 ? 48.148 -19.333 58.430 1.000 60.829 439 PHE A O 1
ATOM 3061 N N . ALA A 1 460 ? 48.342 -18.411 56.378 1.000 70.783 440 ALA A N 1
ATOM 3062 C CA . ALA A 1 460 ? 49.316 -19.390 55.912 1.000 81.558 440 ALA A CA 1
ATOM 3063 C C . ALA A 1 460 ? 50.654 -19.147 56.600 1.000 92.455 440 ALA A C 1
ATOM 3064 O O . ALA A 1 460 ? 50.997 -18.004 56.894 1.000 89.698 440 ALA A O 1
ATOM 3066 N N . GLY A 1 461 ? 51.400 -20.232 56.838 1.000 108.798 441 GLY A N 1
ATOM 3067 C CA . GLY A 1 461 ? 52.677 -20.158 57.532 1.000 127.860 441 GLY A CA 1
ATOM 3068 C C . GLY A 1 461 ? 52.497 -19.997 59.042 1.000 150.983 441 GLY A C 1
ATOM 3069 O O . GLY A 1 461 ? 53.223 -19.230 59.671 1.000 157.873 441 GLY A O 1
ATOM 3070 N N . GLN A 1 462 ? 51.533 -20.751 59.597 1.000 164.425 442 GLN A N 1
ATOM 3071 C CA . GLN A 1 462 ? 51.146 -20.702 61.003 1.000 157.912 442 GLN A CA 1
ATOM 3072 C C . GLN A 1 462 ? 50.347 -21.971 61.318 1.000 162.728 442 GLN A C 1
ATOM 3073 O O . GLN A 1 462 ? 50.502 -22.969 60.617 1.000 154.988 442 GLN A O 1
ATOM 3079 N N . LYS A 1 463 ? 49.529 -21.948 62.386 1.000 175.788 443 LYS A N 1
ATOM 3080 C CA . LYS A 1 463 ? 48.676 -23.076 62.748 1.000 159.980 443 LYS A CA 1
ATOM 3081 C C . LYS A 1 463 ? 47.259 -22.561 63.017 1.000 156.267 443 LYS A C 1
ATOM 3082 O O . LYS A 1 463 ? 47.050 -21.828 63.984 1.000 144.072 443 LYS A O 1
ATOM 3088 N N . PRO A 1 464 ? 46.254 -22.983 62.202 1.000 157.259 444 PRO A N 1
ATOM 3089 C CA . PRO A 1 464 ? 44.956 -22.301 62.067 1.000 152.691 444 PRO A CA 1
ATOM 3090 C C . PRO A 1 464 ? 44.405 -21.430 63.222 1.000 152.213 444 PRO A C 1
ATOM 3091 O O . PRO A 1 464 ? 43.629 -21.955 64.002 1.000 140.319 444 PRO A O 1
ATOM 3096 N N . MET B 1 21 ? 7.908 28.169 8.509 1.000 67.145 1 MET B N 1
ATOM 3097 C CA . MET B 1 21 ? 8.539 26.838 8.712 1.000 66.986 1 MET B CA 1
ATOM 3098 C C . MET B 1 21 ? 7.592 25.987 9.555 1.000 57.463 1 MET B C 1
ATOM 3099 O O . MET B 1 21 ? 7.303 24.859 9.182 1.000 72.077 1 MET B O 1
ATOM 3104 N N . PRO B 1 22 ? 7.128 26.430 10.739 1.000 46.180 2 PRO B N 1
ATOM 3105 C CA . PRO B 1 22 ? 6.229 25.593 11.528 1.000 46.009 2 PRO B CA 1
ATOM 3106 C C . PRO B 1 22 ? 4.943 25.257 10.777 1.000 51.078 2 PRO B C 1
ATOM 3107 O O . PRO B 1 22 ? 4.393 26.048 10.020 1.000 46.469 2 PRO B O 1
ATOM 3111 N N . SER B 1 23 ? 4.451 24.052 11.039 1.000 47.221 3 SER B N 1
ATOM 3112 C CA . SER B 1 23 ? 3.377 23.475 10.279 1.000 41.247 3 SER B CA 1
ATOM 3113 C C . SER B 1 23 ? 2.683 22.407 11.109 1.000 37.041 3 SER B C 1
ATOM 3114 O O . SER B 1 23 ? 3.107 22.070 12.221 1.000 42.868 3 SER B O 1
ATOM 3117 N N . HIS B 1 24 ? 1.721 21.781 10.445 1.000 35.491 4 HIS B N 1
ATOM 3118 C CA . HIS B 1 24 ? 0.808 20.829 11.026 1.000 37.933 4 HIS B CA 1
ATOM 3119 C C . HIS B 1 24 ? 1.563 19.591 11.504 1.000 35.661 4 HIS B C 1
ATOM 3120 O O . HIS B 1 24 ? 1.127 18.927 12.452 1.000 37.297 4 HIS B O 1
ATOM 3127 N N . PHE B 1 25 ? 2.751 19.383 10.937 1.000 33.436 5 PHE B N 1
ATOM 3128 C CA . PHE B 1 25 ? 3.616 18.268 11.296 1.000 38.940 5 PHE B CA 1
ATOM 3129 C C . PHE B 1 25 ? 3.927 18.318 12.794 1.000 35.181 5 PHE B C 1
ATOM 3130 O O . PHE B 1 25 ? 3.956 17.296 13.498 1.000 34.278 5 PHE B O 1
ATOM 3138 N N . ASP B 1 26 ? 4.034 19.539 13.312 1.000 34.435 6 ASP B N 1
ATOM 3139 C CA . ASP B 1 26 ? 4.328 19.771 14.715 1.000 37.717 6 ASP B CA 1
ATOM 3140 C C . ASP B 1 26 ? 3.212 19.257 15.637 1.000 37.773 6 ASP B C 1
ATOM 3141 O O . ASP B 1 26 ? 3.493 18.817 16.743 1.000 43.098 6 ASP B O 1
ATOM 3146 N N . THR B 1 27 ? 1.948 19.353 15.218 1.000 37.796 7 THR B N 1
ATOM 3147 C CA . THR B 1 27 ? 0.818 18.833 15.983 1.000 36.283 7 THR B CA 1
ATOM 3148 C C . THR B 1 27 ? 0.764 17.311 15.855 1.000 31.375 7 THR B C 1
ATOM 3149 O O . THR B 1 27 ? 0.537 16.596 16.830 1.000 32.368 7 THR B O 1
ATOM 3153 N N . VAL B 1 28 ? 0.953 16.815 14.637 1.000 31.419 8 VAL B N 1
ATOM 3154 C CA . VAL B 1 28 ? 0.776 15.391 14.368 1.000 31.571 8 VAL B CA 1
ATOM 3155 C C . VAL B 1 28 ? 1.781 14.571 15.181 1.000 39.027 8 VAL B C 1
ATOM 3156 O O . VAL B 1 28 ? 1.429 13.492 15.683 1.000 33.560 8 VAL B O 1
ATOM 3160 N N . GLN B 1 29 ? 3.012 15.116 15.307 1.000 34.700 9 GLN B N 1
ATOM 3161 C CA . GLN B 1 29 ? 4.116 14.428 15.940 1.000 39.290 9 GLN B CA 1
ATOM 3162 C C . GLN B 1 29 ? 3.867 14.323 17.432 1.000 37.595 9 GLN B C 1
ATOM 3163 O O . GLN B 1 29 ? 4.492 13.500 18.093 1.000 37.916 9 GLN B O 1
ATOM 3169 N N . LEU B 1 30 ? 2.958 15.154 17.937 1.000 37.115 10 LEU B N 1
ATOM 3170 C CA . LEU B 1 30 ? 2.583 15.098 19.332 1.000 36.946 10 LEU B CA 1
ATOM 3171 C C . LEU B 1 30 ? 1.319 14.292 19.571 1.000 36.199 10 LEU B C 1
ATOM 3172 O O . LEU B 1 30 ? 1.145 13.843 20.704 1.000 39.183 10 LEU B O 1
ATOM 3177 N N . HIS B 1 31 ? 0.385 14.251 18.615 1.000 37.806 11 HIS B N 1
ATOM 3178 C CA . HIS B 1 31 ? -0.973 13.823 18.942 1.000 39.746 11 HIS B CA 1
ATOM 3179 C C . HIS B 1 31 ? -1.447 12.577 18.203 1.000 42.440 11 HIS B C 1
ATOM 3180 O O . HIS B 1 31 ? -2.331 11.886 18.689 1.000 47.066 11 HIS B O 1
ATOM 3187 N N . ALA B 1 32 ? -0.986 12.343 16.977 1.000 43.312 12 ALA B N 1
ATOM 3188 C CA . ALA B 1 32 ? -1.530 11.229 16.224 1.000 38.701 12 ALA B CA 1
ATOM 3189 C C . ALA B 1 32 ? -1.348 9.934 17.022 1.000 41.794 12 ALA B C 1
ATOM 3190 O O . ALA B 1 32 ? -0.276 9.678 17.602 1.000 44.214 12 ALA B O 1
ATOM 3192 N N . GLY B 1 33 ? -2.467 9.218 17.216 1.000 48.663 13 GLY B N 1
ATOM 3193 C CA . GLY B 1 33 ? -2.472 7.898 17.838 1.000 53.884 13 GLY B CA 1
ATOM 3194 C C . GLY B 1 33 ? -2.774 7.912 19.335 1.000 56.586 13 GLY B C 1
ATOM 3195 O O . GLY B 1 33 ? -2.889 6.854 19.926 1.000 61.851 13 GLY B O 1
ATOM 3196 N N . GLN B 1 34 ? -2.809 9.101 19.948 1.000 62.069 14 GLN B N 1
ATOM 3197 C CA . GLN B 1 34 ? -3.149 9.283 21.348 1.000 63.021 14 GLN B CA 1
ATOM 3198 C C . GLN B 1 34 ? -4.494 9.984 21.320 1.000 81.781 14 GLN B C 1
ATOM 3199 O O . GLN B 1 34 ? -4.567 11.214 21.300 1.000 71.797 14 GLN B O 1
ATOM 3205 N N . GLU B 1 35 ? -5.541 9.159 21.261 1.000 105.804 15 GLU B N 1
ATOM 3206 C CA . GLU B 1 35 ? -6.885 9.605 20.934 1.000 118.740 15 GLU B CA 1
ATOM 3207 C C . GLU B 1 35 ? -7.493 10.246 22.182 1.000 100.940 15 GLU B C 1
ATOM 3208 O O . GLU B 1 35 ? -7.652 11.463 22.227 1.000 92.258 15 GLU B O 1
ATOM 3214 N N . ASN B 1 36 ? -7.767 9.440 23.213 1.000 115.025 16 ASN B N 1
ATOM 3215 C CA . ASN B 1 36 ? -8.248 9.959 24.486 1.000 117.143 16 ASN B CA 1
ATOM 3216 C C . ASN B 1 36 ? -7.058 10.184 25.422 1.000 97.354 16 ASN B C 1
ATOM 3217 O O . ASN B 1 36 ? -7.309 10.725 26.509 1.000 93.476 16 ASN B O 1
ATOM 3222 N N . SER B 1 44 ? -4.575 8.751 31.883 1.000 93.045 24 SER B N 1
ATOM 3223 C CA . SER B 1 44 ? -3.091 8.887 31.843 1.000 97.171 24 SER B CA 1
ATOM 3224 C C . SER B 1 44 ? -2.654 9.711 30.623 1.000 100.506 24 SER B C 1
ATOM 3225 O O . SER B 1 44 ? -2.885 9.303 29.483 1.000 83.508 24 SER B O 1
ATOM 3228 N N . ARG B 1 45 ? -1.997 10.864 30.848 1.000 107.958 25 ARG B N 1
ATOM 3229 C CA . ARG B 1 45 ? -1.565 11.721 29.744 1.000 107.349 25 ARG B CA 1
ATOM 3230 C C . ARG B 1 45 ? -0.399 11.085 28.978 1.000 109.236 25 ARG B C 1
ATOM 3231 O O . ARG B 1 45 ? -0.432 11.026 27.744 1.000 92.944 25 ARG B O 1
ATOM 3239 N N . ALA B 1 46 ? 0.641 10.636 29.698 1.000 95.751 26 ALA B N 1
ATOM 3240 C CA . ALA B 1 46 ? 1.742 9.931 29.054 1.000 98.853 26 ALA B CA 1
ATOM 3241 C C . ALA B 1 46 ? 1.335 8.483 28.755 1.000 107.025 26 ALA B C 1
ATOM 3242 O O . ALA B 1 46 ? 0.451 7.919 29.411 1.000 109.691 26 ALA B O 1
ATOM 3244 N N . VAL B 1 47 ? 1.990 7.898 27.741 1.000 101.900 27 VAL B N 1
ATOM 3245 C CA . VAL B 1 47 ? 1.729 6.532 27.301 1.000 103.329 27 VAL B CA 1
ATOM 3246 C C . VAL B 1 47 ? 2.360 5.571 28.318 1.000 97.539 27 VAL B C 1
ATOM 3247 O O . VAL B 1 47 ? 3.559 5.665 28.615 1.000 85.818 27 VAL B O 1
ATOM 3251 N N . PRO B 1 48 ? 1.580 4.643 28.931 1.000 98.882 28 PRO B N 1
ATOM 3252 C CA . PRO B 1 48 ? 2.161 3.680 29.874 1.000 95.386 28 PRO B CA 1
ATOM 3253 C C . PRO B 1 48 ? 3.173 2.810 29.120 1.000 81.246 28 PRO B C 1
ATOM 3254 O O . PRO B 1 48 ? 3.050 2.654 27.910 1.000 74.361 28 PRO B O 1
ATOM 3258 N N . ILE B 1 49 ? 4.197 2.295 29.813 1.000 83.549 29 ILE B N 1
ATOM 3259 C CA . ILE B 1 49 ? 5.036 1.241 29.254 1.000 79.948 29 ILE B CA 1
ATOM 3260 C C . ILE B 1 49 ? 4.426 -0.117 29.627 1.000 86.427 29 ILE B C 1
ATOM 3261 O O . ILE B 1 49 ? 4.561 -0.568 30.770 1.000 81.273 29 ILE B O 1
ATOM 3266 N N . TYR B 1 50 ? 3.774 -0.778 28.652 1.000 82.354 30 TYR B N 1
ATOM 3267 C CA . TYR B 1 50 ? 3.147 -2.076 28.878 1.000 88.106 30 TYR B CA 1
ATOM 3268 C C . TYR B 1 50 ? 4.161 -3.215 28.796 1.000 88.313 30 TYR B C 1
ATOM 3269 O O . TYR B 1 50 ? 4.148 -3.989 27.836 1.000 83.105 30 TYR B O 1
ATOM 3278 N N . ALA B 1 51 ? 5.005 -3.341 29.828 1.000 79.364 31 ALA B N 1
ATOM 3279 C CA . ALA B 1 51 ? 5.971 -4.426 29.866 1.000 84.433 31 ALA B CA 1
ATOM 3280 C C . ALA B 1 51 ? 5.235 -5.709 30.264 1.000 77.126 31 ALA B C 1
ATOM 3281 O O . ALA B 1 51 ? 5.224 -6.083 31.437 1.000 79.037 31 ALA B O 1
ATOM 3283 N N . THR B 1 52 ? 4.624 -6.360 29.259 1.000 64.456 32 THR B N 1
ATOM 3284 C CA . THR B 1 52 ? 3.806 -7.546 29.446 1.000 72.952 32 THR B CA 1
ATOM 3285 C C . THR B 1 52 ? 3.938 -8.458 28.217 1.000 79.542 32 THR B C 1
ATOM 3286 O O . THR B 1 52 ? 4.014 -7.993 27.082 1.000 72.689 32 THR B O 1
ATOM 3290 N N . THR B 1 53 ? 3.958 -9.775 28.466 1.000 83.310 33 THR B N 1
ATOM 3291 C CA . THR B 1 53 ? 3.949 -10.795 27.429 1.000 75.218 33 THR B CA 1
ATOM 3292 C C . THR B 1 53 ? 2.529 -11.299 27.161 1.000 79.276 33 THR B C 1
ATOM 3293 O O . THR B 1 53 ? 2.330 -12.021 26.192 1.000 85.216 33 THR B O 1
ATOM 3297 N N . SER B 1 54 ? 1.562 -10.942 28.026 1.000 90.560 34 SER B N 1
ATOM 3298 C CA . SER B 1 54 ? 0.217 -11.509 27.990 1.000 98.222 34 SER B CA 1
ATOM 3299 C C . SER B 1 54 ? -0.843 -10.442 28.268 1.000 101.768 34 SER B C 1
ATOM 3300 O O . SER B 1 54 ? -0.543 -9.407 28.856 1.000 94.648 34 SER B O 1
ATOM 3303 N N . TYR B 1 55 ? -2.093 -10.735 27.870 1.000 102.831 35 TYR B N 1
ATOM 3304 C CA . TYR B 1 55 ? -3.172 -9.757 27.845 1.000 94.471 35 TYR B CA 1
ATOM 3305 C C . TYR B 1 55 ? -4.489 -10.395 28.316 1.000 94.820 35 TYR B C 1
ATOM 3306 O O . TYR B 1 55 ? -4.477 -11.549 28.804 1.000 86.442 35 TYR B O 1
ATOM 3315 N N . ASN B 1 81 ? 0.952 -4.593 21.271 1.000 60.067 61 ASN B N 1
ATOM 3316 C CA . ASN B 1 81 ? 1.524 -3.736 22.347 1.000 71.447 61 ASN B CA 1
ATOM 3317 C C . ASN B 1 81 ? 1.077 -2.276 22.163 1.000 68.011 61 ASN B C 1
ATOM 3318 O O . ASN B 1 81 ? 1.412 -1.652 21.155 1.000 65.781 61 ASN B O 1
ATOM 3323 N N . PRO B 1 82 ? 0.317 -1.661 23.105 1.000 63.589 62 PRO B N 1
ATOM 3324 C CA . PRO B 1 82 ? -0.297 -0.353 22.861 1.000 69.796 62 PRO B CA 1
ATOM 3325 C C . PRO B 1 82 ? 0.681 0.808 22.714 1.000 54.486 62 PRO B C 1
ATOM 3326 O O . PRO B 1 82 ? 0.374 1.788 22.054 1.000 56.003 62 PRO B O 1
ATOM 3330 N N . THR B 1 83 ? 1.854 0.693 23.327 1.000 49.859 63 THR B N 1
ATOM 3331 C CA . THR B 1 83 ? 2.893 1.699 23.167 1.000 48.261 63 THR B CA 1
ATOM 3332 C C . THR B 1 83 ? 3.399 1.682 21.723 1.000 44.901 63 THR B C 1
ATOM 3333 O O . THR B 1 83 ? 3.529 2.729 21.074 1.000 43.645 63 THR B O 1
ATOM 3337 N N . SER B 1 84 ? 3.692 0.484 21.198 1.000 37.958 64 SER B N 1
ATOM 3338 C CA . SER B 1 84 ? 4.132 0.402 19.808 1.000 41.436 64 SER B CA 1
ATOM 3339 C C . SER B 1 84 ? 3.037 0.895 18.867 1.000 36.000 64 SER B C 1
ATOM 3340 O O . SER B 1 84 ? 3.316 1.495 17.819 1.000 38.841 64 SER B O 1
ATOM 3343 N N . ASN B 1 85 ? 1.785 0.666 19.266 1.000 34.627 65 ASN B N 1
ATOM 3344 C CA . ASN B 1 85 ? 0.653 0.979 18.410 1.000 39.668 65 ASN B CA 1
ATOM 3345 C C . ASN B 1 85 ? 0.552 2.496 18.227 1.000 37.305 65 ASN B C 1
ATOM 3346 O O . ASN B 1 85 ? 0.387 2.976 17.107 1.000 38.881 65 ASN B O 1
ATOM 3351 N N . VAL B 1 86 ? 0.754 3.262 19.302 1.000 43.899 66 VAL B N 1
ATOM 3352 C CA . VAL B 1 86 ? 0.794 4.719 19.204 1.000 43.494 66 VAL B CA 1
ATOM 3353 C C . VAL B 1 86 ? 1.936 5.129 18.277 1.000 41.496 66 VAL B C 1
ATOM 3354 O O . VAL B 1 86 ? 1.742 5.951 17.417 1.000 38.230 66 VAL B O 1
ATOM 3358 N N . LEU B 1 87 ? 3.124 4.543 18.436 1.000 39.776 67 LEU B N 1
ATOM 3359 C CA . LEU B 1 87 ? 4.270 4.934 17.627 1.000 36.651 67 LEU B CA 1
ATOM 3360 C C . LEU B 1 87 ? 4.035 4.616 16.154 1.000 39.926 67 LEU B C 1
ATOM 3361 O O . LEU B 1 87 ? 4.401 5.411 15.289 1.000 34.756 67 LEU B O 1
ATOM 3366 N N . GLU B 1 88 ? 3.436 3.449 15.866 1.000 40.136 68 GLU B N 1
ATOM 3367 C CA . GLU B 1 88 ? 3.085 3.096 14.493 1.000 38.744 68 GLU B CA 1
ATOM 3368 C C . GLU B 1 88 ? 2.080 4.080 13.867 1.000 36.620 68 GLU B C 1
ATOM 3369 O O . GLU B 1 88 ? 2.260 4.521 12.738 1.000 40.069 68 GLU B O 1
ATOM 3375 N N . GLU B 1 89 ? 1.002 4.427 14.560 1.000 37.091 69 GLU B N 1
ATOM 3376 C CA . GLU B 1 89 ? 0.024 5.305 13.950 1.000 42.004 69 GLU B CA 1
ATOM 3377 C C . GLU B 1 89 ? 0.687 6.656 13.691 1.000 39.357 69 GLU B C 1
ATOM 3378 O O . GLU B 1 89 ? 0.394 7.341 12.716 1.000 41.862 69 GLU B O 1
ATOM 3384 N N . ARG B 1 90 ? 1.605 7.040 14.578 1.000 40.928 70 ARG B N 1
ATOM 3385 C CA . ARG B 1 90 ? 2.208 8.358 14.492 1.000 39.527 70 ARG B CA 1
ATOM 3386 C C . ARG B 1 90 ? 3.113 8.472 13.274 1.000 36.100 70 ARG B C 1
ATOM 3387 O O . ARG B 1 90 ? 3.022 9.442 12.499 1.000 35.441 70 ARG B O 1
ATOM 3395 N N . ILE B 1 91 ? 3.977 7.475 13.097 1.000 35.729 71 ILE B N 1
ATOM 3396 C CA . ILE B 1 91 ? 4.910 7.501 11.978 1.000 34.748 71 ILE B CA 1
ATOM 3397 C C . ILE B 1 91 ? 4.154 7.348 10.668 1.000 31.851 71 ILE B C 1
ATOM 3398 O O . ILE B 1 91 ? 4.445 8.077 9.736 1.000 39.229 71 ILE B O 1
ATOM 3403 N N . ALA B 1 92 ? 3.132 6.498 10.598 1.000 37.349 72 ALA B N 1
ATOM 3404 C CA . ALA B 1 92 ? 2.224 6.510 9.440 1.000 35.112 72 ALA B CA 1
ATOM 3405 C C . ALA B 1 92 ? 1.601 7.878 9.146 1.000 32.573 72 ALA B C 1
ATOM 3406 O O . ALA B 1 92 ? 1.578 8.323 7.997 1.000 35.933 72 ALA B O 1
ATOM 3408 N N . ALA B 1 93 ? 1.017 8.537 10.153 1.000 35.249 73 ALA B N 1
ATOM 3409 C CA . ALA B 1 93 ? 0.467 9.869 9.923 1.000 36.521 73 ALA B CA 1
ATOM 3410 C C . ALA B 1 93 ? 1.567 10.850 9.470 1.000 32.664 73 ALA B C 1
ATOM 3411 O O . ALA B 1 93 ? 1.414 11.636 8.542 1.000 39.076 73 ALA B O 1
ATOM 3413 N N . LEU B 1 94 ? 2.768 10.752 10.012 1.000 41.287 74 LEU B N 1
ATOM 3414 C CA . LEU B 1 94 ? 3.807 11.683 9.578 1.000 39.166 74 LEU B CA 1
ATOM 3415 C C . LEU B 1 94 ? 4.266 11.375 8.161 1.000 38.502 74 LEU B C 1
ATOM 3416 O O . LEU B 1 94 ? 4.688 12.285 7.456 1.000 39.704 74 LEU B O 1
ATOM 3421 N N . GLU B 1 95 ? 4.194 10.109 7.722 1.000 36.865 75 GLU B N 1
ATOM 3422 C CA . GLU B 1 95 ? 4.617 9.770 6.366 1.000 33.261 75 GLU B CA 1
ATOM 3423 C C . GLU B 1 95 ? 3.486 9.862 5.324 1.000 37.209 75 GLU B C 1
ATOM 3424 O O . GLU B 1 95 ? 3.747 9.747 4.129 1.000 44.292 75 GLU B O 1
ATOM 3430 N N . GLY B 1 96 ? 2.222 10.025 5.731 1.000 39.462 76 GLY B N 1
ATOM 3431 C CA . GLY B 1 96 ? 1.120 10.002 4.782 1.000 38.079 76 GLY B CA 1
ATOM 3432 C C . GLY B 1 96 ? 0.756 8.569 4.391 1.000 45.314 76 GLY B C 1
ATOM 3433 O O . GLY B 1 96 ? 0.256 8.337 3.305 1.000 46.349 76 GLY B O 1
ATOM 3434 N N . GLY B 1 97 ? 1.033 7.608 5.282 1.000 42.990 77 GLY B N 1
ATOM 3435 C CA . GLY B 1 97 ? 0.736 6.211 5.036 1.000 42.003 77 GLY B CA 1
ATOM 3436 C C . GLY B 1 97 ? -0.546 5.794 5.741 1.000 43.873 77 GLY B C 1
ATOM 3437 O O . GLY B 1 97 ? -1.151 6.608 6.438 1.000 43.760 77 GLY B O 1
ATOM 3438 N N . ALA B 1 98 ? -0.958 4.541 5.502 1.000 39.409 78 ALA B N 1
ATOM 3439 C CA . ALA B 1 98 ? -2.226 4.033 6.005 1.000 38.601 78 ALA B CA 1
ATOM 3440 C C . ALA B 1 98 ? -2.029 3.373 7.351 1.000 41.284 78 ALA B C 1
ATOM 3441 O O . ALA B 1 98 ? -2.915 3.430 8.193 1.000 51.429 78 ALA B O 1
ATOM 3443 N N . ALA B 1 99 ? -0.875 2.703 7.510 1.000 41.244 79 ALA B N 1
ATOM 3444 C CA . ALA B 1 99 ? -0.589 1.915 8.696 1.000 39.379 79 ALA B CA 1
ATOM 3445 C C . ALA B 1 99 ? 0.900 1.569 8.741 1.000 39.083 79 ALA B C 1
ATOM 3446 O O . ALA B 1 99 ? 1.622 1.604 7.743 1.000 37.689 79 ALA B O 1
ATOM 3448 N N . ALA B 1 100 ? 1.367 1.187 9.920 1.000 39.497 80 ALA B N 1
ATOM 3449 C CA . ALA B 1 100 ? 2.767 0.871 10.046 1.000 35.357 80 ALA B CA 1
ATOM 3450 C C . ALA B 1 100 ? 2.973 -0.228 11.069 1.000 34.485 80 ALA B C 1
ATOM 3451 O O . ALA B 1 100 ? 2.104 -0.545 11.873 1.000 33.188 80 ALA B O 1
ATOM 3453 N N . LEU B 1 101 ? 4.197 -0.735 11.073 1.000 38.216 81 LEU B N 1
ATOM 3454 C CA . LEU B 1 101 ? 4.589 -1.784 11.988 1.000 38.906 81 LEU B CA 1
ATOM 3455 C C . LEU B 1 101 ? 5.976 -1.484 12.567 1.000 38.571 81 LEU B C 1
ATOM 3456 O O . LEU B 1 101 ? 6.913 -1.149 11.841 1.000 34.665 81 LEU B O 1
ATOM 3461 N N . ALA B 1 102 ? 6.107 -1.654 13.879 1.000 35.285 82 ALA B N 1
ATOM 3462 C CA . ALA B 1 102 ? 7.352 -1.404 14.564 1.000 35.544 82 ALA B CA 1
ATOM 3463 C C . ALA B 1 102 ? 8.066 -2.741 14.732 1.000 32.989 82 ALA B C 1
ATOM 3464 O O . ALA B 1 102 ? 7.402 -3.735 15.018 1.000 31.172 82 ALA B O 1
ATOM 3466 N N . VAL B 1 103 ? 9.391 -2.732 14.614 1.000 27.078 83 VAL B N 1
ATOM 3467 C CA . VAL B 1 103 ? 10.186 -3.947 14.695 1.000 30.294 83 VAL B CA 1
ATOM 3468 C C . VAL B 1 103 ? 11.491 -3.598 15.387 1.000 28.284 83 VAL B C 1
ATOM 3469 O O . VAL B 1 103 ? 11.767 -2.432 15.613 1.000 29.348 83 VAL B O 1
ATOM 3473 N N . SER B 1 104 ? 12.299 -4.606 15.687 1.000 31.878 84 SER B N 1
ATOM 3474 C CA . SER B 1 104 ? 13.444 -4.455 16.587 1.000 36.330 84 SER B CA 1
ATOM 3475 C C . SER B 1 104 ? 14.535 -3.520 16.067 1.000 30.123 84 SER B C 1
ATOM 3476 O O . SER B 1 104 ? 15.312 -3.057 16.862 1.000 33.052 84 SER B O 1
ATOM 3479 N N . SER B 1 105 ? 14.610 -3.221 14.775 1.000 34.122 85 SER B N 1
ATOM 3480 C CA . SER B 1 105 ? 15.734 -2.453 14.233 1.000 34.461 85 SER B CA 1
ATOM 3481 C C . SER B 1 105 ? 15.429 -2.093 12.793 1.000 35.541 85 SER B C 1
ATOM 3482 O O . SER B 1 105 ? 14.511 -2.671 12.198 1.000 31.731 85 SER B O 1
ATOM 3485 N N . GLY B 1 106 ? 16.216 -1.150 12.255 1.000 30.530 86 GLY B N 1
ATOM 3486 C CA . GLY B 1 106 ? 16.084 -0.787 10.855 1.000 32.872 86 GLY B CA 1
ATOM 3487 C C . GLY B 1 106 ? 16.418 -1.949 9.907 1.000 31.376 86 GLY B C 1
ATOM 3488 O O . GLY B 1 106 ? 15.825 -2.087 8.850 1.000 33.733 86 GLY B O 1
ATOM 3489 N N . GLN B 1 107 ? 17.407 -2.754 10.271 1.000 34.160 87 GLN B N 1
ATOM 3490 C CA . GLN B 1 107 ? 17.795 -3.898 9.479 1.000 34.460 87 GLN B CA 1
ATOM 3491 C C . GLN B 1 107 ? 16.614 -4.863 9.416 1.000 34.320 87 GLN B C 1
ATOM 3492 O O . GLN B 1 107 ? 16.364 -5.476 8.384 1.000 34.937 87 GLN B O 1
ATOM 3498 N N . ALA B 1 108 ? 15.919 -5.032 10.539 1.000 34.261 88 ALA B N 1
ATOM 3499 C CA . ALA B 1 108 ? 14.781 -5.934 10.595 1.000 32.587 88 ALA B CA 1
ATOM 3500 C C . ALA B 1 108 ? 13.637 -5.379 9.764 1.000 37.609 88 ALA B C 1
ATOM 3501 O O . ALA B 1 108 ? 12.892 -6.168 9.204 1.000 36.606 88 ALA B O 1
ATOM 3503 N N . ALA B 1 109 ? 13.465 -4.042 9.756 1.000 36.551 89 ALA B N 1
ATOM 3504 C CA . ALA B 1 109 ? 12.389 -3.437 8.984 1.000 34.613 89 ALA B CA 1
ATOM 3505 C C . ALA B 1 109 ? 12.633 -3.704 7.500 1.000 36.068 89 ALA B C 1
ATOM 3506 O O . ALA B 1 109 ? 11.707 -4.043 6.778 1.000 37.168 89 ALA B O 1
ATOM 3508 N N . GLN B 1 110 ? 13.872 -3.521 7.040 1.000 31.161 90 GLN B N 1
ATOM 3509 C CA . GLN B 1 110 ? 14.204 -3.759 5.646 1.000 34.158 90 GLN B CA 1
ATOM 3510 C C . GLN B 1 110 ? 14.073 -5.243 5.306 1.000 34.368 90 GLN B C 1
ATOM 3511 O O . GLN B 1 110 ? 13.564 -5.554 4.249 1.000 36.467 90 GLN B O 1
ATOM 3517 N N . THR B 1 111 ? 14.442 -6.129 6.225 1.000 36.563 91 THR B N 1
ATOM 3518 C CA . THR B 1 111 ? 14.346 -7.560 6.012 1.000 38.075 91 THR B CA 1
ATOM 3519 C C . THR B 1 111 ? 12.881 -7.961 5.844 1.000 41.669 91 THR B C 1
ATOM 3520 O O . THR B 1 111 ? 12.561 -8.573 4.836 1.000 38.341 91 THR B O 1
ATOM 3524 N N . LEU B 1 112 ? 11.997 -7.640 6.806 1.000 38.907 92 LEU B N 1
ATOM 3525 C CA . LEU B 1 112 ? 10.605 -8.096 6.740 1.000 39.543 92 LEU B CA 1
ATOM 3526 C C . LEU B 1 112 ? 9.861 -7.439 5.592 1.000 36.872 92 LEU B C 1
ATOM 3527 O O . LEU B 1 112 ? 8.972 -8.050 4.985 1.000 42.257 92 LEU B O 1
ATOM 3532 N N . ALA B 1 113 ? 10.223 -6.187 5.305 1.000 36.301 93 ALA B N 1
ATOM 3533 C CA . ALA B 1 113 ? 9.586 -5.455 4.224 1.000 35.169 93 ALA B CA 1
ATOM 3534 C C . ALA B 1 113 ? 9.756 -6.200 2.894 1.000 39.980 93 ALA B C 1
ATOM 3535 O O . ALA B 1 113 ? 8.811 -6.419 2.137 1.000 35.362 93 ALA B O 1
ATOM 3537 N N . ILE B 1 114 ? 10.988 -6.611 2.621 1.000 39.589 94 ILE B N 1
ATOM 3538 C CA . ILE B 1 114 ? 11.306 -7.371 1.438 1.000 37.110 94 ILE B CA 1
ATOM 3539 C C . ILE B 1 114 ? 10.774 -8.801 1.523 1.000 36.718 94 ILE B C 1
ATOM 3540 O O . ILE B 1 114 ? 10.318 -9.320 0.527 1.000 41.818 94 ILE B O 1
ATOM 3545 N N . GLN B 1 115 ? 10.866 -9.464 2.679 1.000 38.808 95 GLN B N 1
ATOM 3546 C CA . GLN B 1 115 ? 10.370 -10.828 2.817 1.000 35.055 95 GLN B CA 1
ATOM 3547 C C . GLN B 1 115 ? 8.835 -10.842 2.684 1.000 40.421 95 GLN B C 1
ATOM 3548 O O . GLN B 1 115 ? 8.220 -11.870 2.443 1.000 38.484 95 GLN B O 1
ATOM 3554 N N . GLY B 1 116 ? 8.169 -9.693 2.814 1.000 37.175 96 GLY B N 1
ATOM 3555 C CA . GLY B 1 116 ? 6.738 -9.675 2.603 1.000 39.736 96 GLY B CA 1
ATOM 3556 C C . GLY B 1 116 ? 6.338 -9.469 1.139 1.000 41.053 96 GLY B C 1
ATOM 3557 O O . GLY B 1 116 ? 5.141 -9.419 0.825 1.000 40.485 96 GLY B O 1
ATOM 3558 N N . LEU B 1 117 ? 7.341 -9.300 0.275 1.000 41.747 97 LEU B N 1
ATOM 3559 C CA . LEU B 1 117 ? 7.148 -9.213 -1.167 1.000 40.133 97 LEU B CA 1
ATOM 3560 C C . LEU B 1 117 ? 7.782 -10.425 -1.893 1.000 43.396 97 LEU B C 1
ATOM 3561 O O . LEU B 1 117 ? 7.129 -11.085 -2.695 1.000 40.810 97 LEU B O 1
ATOM 3566 N N . ALA B 1 118 ? 9.066 -10.707 -1.630 1.000 40.014 98 ALA B N 1
ATOM 3567 C CA . ALA B 1 118 ? 9.859 -11.676 -2.376 1.000 38.353 98 ALA B CA 1
ATOM 3568 C C . ALA B 1 118 ? 10.109 -12.947 -1.573 1.000 39.488 98 ALA B C 1
ATOM 3569 O O . ALA B 1 118 ? 10.428 -12.885 -0.376 1.000 42.046 98 ALA B O 1
ATOM 3571 N N . HIS B 1 119 ? 9.981 -14.079 -2.284 1.000 39.595 99 HIS B N 1
ATOM 3572 C CA . HIS B 1 119 ? 10.176 -15.440 -1.793 1.000 42.343 99 HIS B CA 1
ATOM 3573 C C . HIS B 1 119 ? 11.373 -16.053 -2.542 1.000 41.917 99 HIS B C 1
ATOM 3574 O O . HIS B 1 119 ? 11.888 -15.415 -3.449 1.000 38.757 99 HIS B O 1
ATOM 3581 N N . THR B 1 120 ? 11.782 -17.303 -2.236 1.000 42.867 100 THR B N 1
ATOM 3582 C CA . THR B 1 120 ? 12.904 -17.959 -2.921 1.000 43.140 100 THR B CA 1
ATOM 3583 C C . THR B 1 120 ? 12.634 -18.087 -4.431 1.000 41.670 100 THR B C 1
ATOM 3584 O O . THR B 1 120 ? 11.519 -18.420 -4.821 1.000 44.810 100 THR B O 1
ATOM 3588 N N . GLY B 1 121 ? 13.648 -17.789 -5.262 1.000 36.634 101 GLY B N 1
ATOM 3589 C CA . GLY B 1 121 ? 13.546 -17.743 -6.720 1.000 33.058 101 GLY B CA 1
ATOM 3590 C C . GLY B 1 121 ? 13.188 -16.353 -7.269 1.000 40.004 101 GLY B C 1
ATOM 3591 O O . GLY B 1 121 ? 13.227 -16.135 -8.481 1.000 42.877 101 GLY B O 1
ATOM 3592 N N . ASP B 1 122 ? 12.823 -15.401 -6.390 1.000 39.478 102 ASP B N 1
ATOM 3593 C CA . ASP B 1 122 ? 12.404 -14.070 -6.802 1.000 35.996 102 ASP B CA 1
ATOM 3594 C C . ASP B 1 122 ? 13.614 -13.157 -6.867 1.000 35.894 102 ASP B C 1
ATOM 3595 O O . ASP B 1 122 ? 14.735 -13.540 -6.546 1.000 34.675 102 ASP B O 1
ATOM 3600 N N . ASN B 1 123 ? 13.381 -11.958 -7.375 1.000 34.936 103 ASN B N 1
ATOM 3601 C CA . ASN B 1 123 ? 14.430 -10.973 -7.374 1.000 40.008 103 ASN B CA 1
ATOM 3602 C C . ASN B 1 123 ? 13.838 -9.650 -6.916 1.000 34.345 103 ASN B C 1
ATOM 3603 O O . ASN B 1 123 ? 12.636 -9.452 -6.959 1.000 34.604 103 ASN B O 1
ATOM 3608 N N . ILE B 1 124 ? 14.723 -8.729 -6.560 1.000 32.632 104 ILE B N 1
ATOM 3609 C CA . ILE B 1 124 ? 14.347 -7.336 -6.389 1.000 36.472 104 ILE B CA 1
ATOM 3610 C C . ILE B 1 124 ? 15.399 -6.504 -7.108 1.000 34.816 104 ILE B C 1
ATOM 3611 O O . ILE B 1 124 ? 16.522 -6.960 -7.336 1.000 39.853 104 ILE B O 1
ATOM 3616 N N . VAL B 1 125 ? 15.061 -5.243 -7.331 1.000 33.442 105 VAL B N 1
ATOM 3617 C CA . VAL B 1 125 ? 15.938 -4.346 -8.057 1.000 39.029 105 VAL B CA 1
ATOM 3618 C C . VAL B 1 125 ? 16.154 -3.119 -7.199 1.000 42.022 105 VAL B C 1
ATOM 3619 O O . VAL B 1 125 ? 15.186 -2.502 -6.764 1.000 40.255 105 VAL B O 1
ATOM 3623 N N . SER B 1 126 ? 17.431 -2.760 -7.058 1.000 46.435 106 SER B N 1
ATOM 3624 C CA . SER B 1 126 ? 17.875 -1.855 -6.021 1.000 47.724 106 SER B CA 1
ATOM 3625 C C . SER B 1 126 ? 18.906 -0.921 -6.596 1.000 51.051 106 SER B C 1
ATOM 3626 O O . SER B 1 126 ? 19.772 -1.363 -7.352 1.000 43.237 106 SER B O 1
ATOM 3629 N N . THR B 1 127 ? 18.806 0.345 -6.186 1.000 50.741 107 THR B N 1
ATOM 3630 C CA . THR B 1 127 ? 19.915 1.264 -6.331 1.000 54.270 107 THR B CA 1
ATOM 3631 C C . THR B 1 127 ? 21.186 0.627 -5.757 1.000 56.278 107 THR B C 1
ATOM 3632 O O . THR B 1 127 ? 21.151 -0.273 -4.918 1.000 53.735 107 THR B O 1
ATOM 3636 N N . SER B 1 128 ? 22.337 1.099 -6.229 1.000 66.877 108 SER B N 1
ATOM 3637 C CA . SER B 1 128 ? 23.632 0.627 -5.754 1.000 68.413 108 SER B CA 1
ATOM 3638 C C . SER B 1 128 ? 24.153 1.545 -4.646 1.000 66.954 108 SER B C 1
ATOM 3639 O O . SER B 1 128 ? 25.122 1.207 -3.967 1.000 56.830 108 SER B O 1
ATOM 3642 N N . TYR B 1 129 ? 23.486 2.703 -4.493 1.000 75.565 109 TYR B N 1
ATOM 3643 C CA . TYR B 1 129 ? 23.826 3.741 -3.527 1.000 80.004 109 TYR B CA 1
ATOM 3644 C C . TYR B 1 129 ? 23.226 3.371 -2.172 1.000 70.896 109 TYR B C 1
ATOM 3645 O O . TYR B 1 129 ? 22.321 4.057 -1.684 1.000 63.021 109 TYR B O 1
ATOM 3654 N N . LEU B 1 130 ? 23.737 2.268 -1.598 1.000 66.886 110 LEU B N 1
ATOM 3655 C CA . LEU B 1 130 ? 23.178 1.674 -0.388 1.000 61.634 110 LEU B CA 1
ATOM 3656 C C . LEU B 1 130 ? 24.016 1.997 0.843 1.000 53.188 110 LEU B C 1
ATOM 3657 O O . LEU B 1 130 ? 25.250 1.889 0.808 1.000 42.885 110 LEU B O 1
ATOM 3662 N N . TYR B 1 131 ? 23.311 2.377 1.923 1.000 52.270 111 TYR B N 1
ATOM 3663 C CA . TYR B 1 131 ? 23.829 2.265 3.278 1.000 57.486 111 TYR B CA 1
ATOM 3664 C C . TYR B 1 131 ? 24.549 0.921 3.440 1.000 62.995 111 TYR B C 1
ATOM 3665 O O . TYR B 1 131 ? 24.026 -0.117 3.016 1.000 54.808 111 TYR B O 1
ATOM 3674 N N . GLY B 1 132 ? 25.751 0.966 4.054 1.000 58.608 112 GLY B N 1
ATOM 3675 C CA . GLY B 1 132 ? 26.675 -0.156 4.071 1.000 52.223 112 GLY B CA 1
ATOM 3676 C C . GLY B 1 132 ? 26.003 -1.475 4.441 1.000 47.957 112 GLY B C 1
ATOM 3677 O O . GLY B 1 132 ? 26.178 -2.492 3.761 1.000 46.180 112 GLY B O 1
ATOM 3678 N N . GLY B 1 133 ? 25.253 -1.440 5.549 1.000 46.679 113 GLY B N 1
ATOM 3679 C CA . GLY B 1 133 ? 24.662 -2.638 6.135 1.000 44.497 113 GLY B CA 1
ATOM 3680 C C . GLY B 1 133 ? 23.569 -3.233 5.244 1.000 50.926 113 GLY B C 1
ATOM 3681 O O . GLY B 1 133 ? 23.321 -4.441 5.278 1.000 45.076 113 GLY B O 1
ATOM 3682 N N . THR B 1 134 ? 22.934 -2.377 4.432 1.000 45.932 114 THR B N 1
ATOM 3683 C CA . THR B 1 134 ? 21.887 -2.830 3.529 1.000 49.085 114 THR B CA 1
ATOM 3684 C C . THR B 1 134 ? 22.513 -3.636 2.394 1.000 47.480 114 THR B C 1
ATOM 3685 O O . THR B 1 134 ? 21.947 -4.635 1.915 1.000 39.960 114 THR B O 1
ATOM 3689 N N . TYR B 1 135 ? 23.705 -3.201 1.965 1.000 49.022 115 TYR B N 1
ATOM 3690 C CA . TYR B 1 135 ? 24.335 -3.830 0.814 1.000 50.940 115 TYR B CA 1
ATOM 3691 C C . TYR B 1 135 ? 24.676 -5.282 1.127 1.000 44.312 115 TYR B C 1
ATOM 3692 O O . TYR B 1 135 ? 24.395 -6.146 0.316 1.000 47.240 115 TYR B O 1
ATOM 3701 N N . ASN B 1 136 ? 25.267 -5.547 2.296 1.000 47.313 116 ASN B N 1
ATOM 3702 C CA . ASN B 1 136 ? 25.578 -6.911 2.695 1.000 42.651 116 ASN B CA 1
ATOM 3703 C C . ASN B 1 136 ? 24.322 -7.733 2.892 1.000 44.847 116 ASN B C 1
ATOM 3704 O O . ASN B 1 136 ? 24.295 -8.896 2.530 1.000 45.577 116 ASN B O 1
ATOM 3709 N N . GLN B 1 137 ? 23.295 -7.128 3.494 1.000 45.232 117 GLN B N 1
ATOM 3710 C CA . GLN B 1 137 ? 22.008 -7.777 3.646 1.000 39.534 117 GLN B CA 1
ATOM 3711 C C . GLN B 1 137 ? 21.487 -8.260 2.286 1.000 36.355 117 GLN B C 1
ATOM 3712 O O . GLN B 1 137 ? 21.076 -9.405 2.091 1.000 41.029 117 GLN B O 1
ATOM 3718 N N . PHE B 1 138 ? 21.487 -7.348 1.325 1.000 39.931 118 PHE B N 1
ATOM 3719 C CA . PHE B 1 138 ? 20.915 -7.606 0.016 1.000 40.881 118 PHE B CA 1
ATOM 3720 C C . PHE B 1 138 ? 21.762 -8.609 -0.760 1.000 43.463 118 PHE B C 1
ATOM 3721 O O . PHE B 1 138 ? 21.231 -9.577 -1.286 1.000 46.041 118 PHE B O 1
ATOM 3729 N N . LYS B 1 139 ? 23.072 -8.363 -0.841 1.000 48.510 119 LYS B N 1
ATOM 3730 C CA . LYS B 1 139 ? 23.973 -9.162 -1.656 1.000 44.100 119 LYS B CA 1
ATOM 3731 C C . LYS B 1 139 ? 24.156 -10.543 -1.029 1.000 49.382 119 LYS B C 1
ATOM 3732 O O . LYS B 1 139 ? 24.280 -11.532 -1.733 1.000 48.650 119 LYS B O 1
ATOM 3738 N N . ILE B 1 140 ? 24.211 -10.634 0.305 1.000 48.777 120 ILE B N 1
ATOM 3739 C CA . ILE B 1 140 ? 24.664 -11.873 0.916 1.000 48.867 120 ILE B CA 1
ATOM 3740 C C . ILE B 1 140 ? 23.534 -12.558 1.653 1.000 47.890 120 ILE B C 1
ATOM 3741 O O . ILE B 1 140 ? 23.315 -13.738 1.442 1.000 41.158 120 ILE B O 1
ATOM 3746 N N . SER B 1 141 ? 22.886 -11.880 2.596 1.000 43.760 121 SER B N 1
ATOM 3747 C CA . SER B 1 141 ? 21.997 -12.665 3.424 1.000 51.169 121 SER B CA 1
ATOM 3748 C C . SER B 1 141 ? 20.739 -13.021 2.623 1.000 40.882 121 SER B C 1
ATOM 3749 O O . SER B 1 141 ? 20.219 -14.137 2.759 1.000 43.417 121 SER B O 1
ATOM 3752 N N . PHE B 1 142 ? 20.294 -12.123 1.738 1.000 39.240 122 PHE B N 1
ATOM 3753 C CA . PHE B 1 142 ? 19.120 -12.395 0.917 1.000 41.506 122 PHE B CA 1
ATOM 3754 C C . PHE B 1 142 ? 19.393 -13.522 -0.077 1.000 49.154 122 PHE B C 1
ATOM 3755 O O . PHE B 1 142 ? 18.477 -14.294 -0.409 1.000 49.353 122 PHE B O 1
ATOM 3763 N N . LYS B 1 143 ? 20.643 -13.623 -0.550 1.000 46.467 123 LYS B N 1
ATOM 3764 C CA . LYS B 1 143 ? 20.987 -14.681 -1.478 1.000 49.662 123 LYS B CA 1
ATOM 3765 C C . LYS B 1 143 ? 20.738 -16.024 -0.804 1.000 44.270 123 LYS B C 1
ATOM 3766 O O . LYS B 1 143 ? 20.233 -16.925 -1.443 1.000 40.131 123 LYS B O 1
ATOM 3772 N N . ARG B 1 144 ? 21.086 -16.163 0.478 1.000 43.518 124 ARG B N 1
ATOM 3773 C CA . ARG B 1 144 ? 20.847 -17.412 1.193 1.000 45.810 124 ARG B CA 1
ATOM 3774 C C . ARG B 1 144 ? 19.348 -17.746 1.269 1.000 42.313 124 ARG B C 1
ATOM 3775 O O . ARG B 1 144 ? 18.979 -18.874 1.585 1.000 38.600 124 ARG B O 1
ATOM 3783 N N . PHE B 1 145 ? 18.489 -16.753 1.004 1.000 37.654 125 PHE B N 1
ATOM 3784 C CA . PHE B 1 145 ? 17.045 -16.917 1.027 1.000 41.587 125 PHE B CA 1
ATOM 3785 C C . PHE B 1 145 ? 16.483 -17.151 -0.377 1.000 43.688 125 PHE B C 1
ATOM 3786 O O . PHE B 1 145 ? 15.272 -17.189 -0.556 1.000 41.375 125 PHE B O 1
ATOM 3794 N N . GLY B 1 146 ? 17.365 -17.260 -1.377 1.000 41.923 126 GLY B N 1
ATOM 3795 C CA . GLY B 1 146 ? 16.969 -17.388 -2.770 1.000 42.439 126 GLY B CA 1
ATOM 3796 C C . GLY B 1 146 ? 16.428 -16.094 -3.385 1.000 42.678 126 GLY B C 1
ATOM 3797 O O . GLY B 1 146 ? 15.808 -16.142 -4.441 1.000 45.657 126 GLY B O 1
ATOM 3798 N N . ILE B 1 147 ? 16.694 -14.944 -2.760 1.000 38.407 127 ILE B N 1
ATOM 3799 C CA . ILE B 1 147 ? 16.313 -13.661 -3.324 1.000 43.967 127 ILE B CA 1
ATOM 3800 C C . ILE B 1 147 ? 17.562 -13.019 -3.930 1.000 42.644 127 ILE B C 1
ATOM 3801 O O . ILE B 1 147 ? 18.538 -12.761 -3.253 1.000 41.693 127 ILE B O 1
ATOM 3806 N N . GLU B 1 148 ? 17.491 -12.739 -5.225 1.000 41.247 128 GLU B N 1
ATOM 3807 C CA . GLU B 1 148 ? 18.589 -12.171 -5.965 1.000 42.778 128 GLU B CA 1
ATOM 3808 C C . GLU B 1 148 ? 18.399 -10.661 -5.985 1.000 45.199 128 GLU B C 1
ATOM 3809 O O . GLU B 1 148 ? 17.337 -10.173 -6.415 1.000 37.729 128 GLU B O 1
ATOM 3815 N N . ALA B 1 149 ? 19.421 -9.940 -5.491 1.000 41.245 129 ALA B N 1
ATOM 3816 C CA . ALA B 1 149 ? 19.389 -8.489 -5.562 1.000 44.331 129 ALA B CA 1
ATOM 3817 C C . ALA B 1 149 ? 20.024 -8.042 -6.867 1.000 39.863 129 ALA B C 1
ATOM 3818 O O . ALA B 1 149 ? 21.181 -8.354 -7.133 1.000 46.305 129 ALA B O 1
ATOM 3820 N N . ARG B 1 150 ? 19.285 -7.301 -7.683 1.000 43.398 130 ARG B N 1
ATOM 3821 C CA . ARG B 1 150 ? 19.876 -6.805 -8.921 1.000 44.659 130 ARG B CA 1
ATOM 3822 C C . ARG B 1 150 ? 20.129 -5.318 -8.729 1.000 48.916 130 ARG B C 1
ATOM 3823 O O . ARG B 1 150 ? 19.198 -4.564 -8.433 1.000 53.640 130 ARG B O 1
ATOM 3831 N N . PHE B 1 151 ? 21.408 -4.936 -8.820 1.000 51.438 131 PHE B N 1
ATOM 3832 C CA . PHE B 1 151 ? 21.856 -3.592 -8.508 1.000 51.382 131 PHE B CA 1
ATOM 3833 C C . PHE B 1 151 ? 21.892 -2.769 -9.790 1.000 53.883 131 PHE B C 1
ATOM 3834 O O . PHE B 1 151 ? 22.329 -3.257 -10.809 1.000 60.229 131 PHE B O 1
ATOM 3842 N N . VAL B 1 152 ? 21.421 -1.527 -9.714 1.000 55.380 132 VAL B N 1
ATOM 3843 C CA . VAL B 1 152 ? 21.328 -0.645 -10.855 1.000 62.534 132 VAL B CA 1
ATOM 3844 C C . VAL B 1 152 ? 22.033 0.660 -10.503 1.000 73.181 132 VAL B C 1
ATOM 3845 O O . VAL B 1 152 ? 21.479 1.507 -9.800 1.000 68.415 132 VAL B O 1
ATOM 3849 N N . GLU B 1 153 ? 23.264 0.806 -11.003 1.000 85.917 133 GLU B N 1
ATOM 3850 C CA . GLU B 1 153 ? 24.028 2.031 -10.826 1.000 96.145 133 GLU B CA 1
ATOM 3851 C C . GLU B 1 153 ? 23.251 3.201 -11.431 1.000 89.833 133 GLU B C 1
ATOM 3852 O O . GLU B 1 153 ? 22.300 3.012 -12.185 1.000 84.832 133 GLU B O 1
ATOM 3858 N N . GLY B 1 154 ? 23.623 4.422 -11.051 1.000 92.864 134 GLY B N 1
ATOM 3859 C CA . GLY B 1 154 ? 22.987 5.600 -11.610 1.000 101.943 134 GLY B CA 1
ATOM 3860 C C . GLY B 1 154 ? 21.508 5.664 -11.246 1.000 114.365 134 GLY B C 1
ATOM 3861 O O . GLY B 1 154 ? 21.038 4.902 -10.396 1.000 121.842 134 GLY B O 1
ATOM 3862 N N . ASP B 1 155 ? 20.798 6.579 -11.918 1.000 122.982 135 ASP B N 1
ATOM 3863 C CA . ASP B 1 155 ? 19.447 6.961 -11.536 1.000 134.683 135 ASP B CA 1
ATOM 3864 C C . ASP B 1 155 ? 18.630 7.265 -12.801 1.000 110.382 135 ASP B C 1
ATOM 3865 O O . ASP B 1 155 ? 17.722 8.100 -12.815 1.000 94.823 135 ASP B O 1
ATOM 3870 N N . ASN B 1 156 ? 18.926 6.520 -13.868 1.000 97.915 136 ASN B N 1
ATOM 3871 C CA . ASN B 1 156 ? 18.154 6.590 -15.097 1.000 101.135 136 ASN B CA 1
ATOM 3872 C C . ASN B 1 156 ? 17.050 5.533 -15.019 1.000 92.033 136 ASN B C 1
ATOM 3873 O O . ASN B 1 156 ? 17.337 4.348 -14.870 1.000 101.879 136 ASN B O 1
ATOM 3878 N N . PRO B 1 157 ? 15.755 5.916 -15.096 1.000 80.492 137 PRO B N 1
ATOM 3879 C CA . PRO B 1 157 ? 14.650 4.953 -15.042 1.000 85.329 137 PRO B CA 1
ATOM 3880 C C . PRO B 1 157 ? 14.803 3.689 -15.887 1.000 84.459 137 PRO B C 1
ATOM 3881 O O . PRO B 1 157 ? 14.408 2.606 -15.445 1.000 81.468 137 PRO B O 1
ATOM 3885 N N . GLU B 1 158 ? 15.360 3.864 -17.096 1.000 75.827 138 GLU B N 1
ATOM 3886 C CA . GLU B 1 158 ? 15.370 2.847 -18.134 1.000 83.431 138 GLU B CA 1
ATOM 3887 C C . GLU B 1 158 ? 16.321 1.718 -17.747 1.000 84.926 138 GLU B C 1
ATOM 3888 O O . GLU B 1 158 ? 16.054 0.567 -18.077 1.000 85.820 138 GLU B O 1
ATOM 3894 N N . GLU B 1 159 ? 17.399 2.040 -17.017 1.000 79.831 139 GLU B N 1
ATOM 3895 C CA . GLU B 1 159 ? 18.320 1.021 -16.527 1.000 88.993 139 GLU B CA 1
ATOM 3896 C C . GLU B 1 159 ? 17.637 0.127 -15.483 1.000 80.699 139 GLU B C 1
ATOM 3897 O O . GLU B 1 159 ? 17.956 -1.058 -15.407 1.000 69.524 139 GLU B O 1
ATOM 3903 N N . PHE B 1 160 ? 16.690 0.682 -14.700 1.000 71.343 140 PHE B N 1
ATOM 3904 C CA . PHE B 1 160 ? 15.847 -0.122 -13.818 1.000 71.648 140 PHE B CA 1
ATOM 3905 C C . PHE B 1 160 ? 15.049 -1.140 -14.638 1.000 66.289 140 PHE B C 1
ATOM 3906 O O . PHE B 1 160 ? 15.038 -2.330 -14.304 1.000 57.599 140 PHE B O 1
ATOM 3914 N N . GLU B 1 161 ? 14.415 -0.673 -15.723 1.000 60.076 141 GLU B N 1
ATOM 3915 C CA . GLU B 1 161 ? 13.511 -1.510 -16.505 1.000 68.183 141 GLU B CA 1
ATOM 3916 C C . GLU B 1 161 ? 14.237 -2.710 -17.122 1.000 62.312 141 GLU B C 1
ATOM 3917 O O . GLU B 1 161 ? 13.696 -3.817 -17.152 1.000 58.862 141 GLU B O 1
ATOM 3923 N N . LYS B 1 162 ? 15.484 -2.521 -17.556 1.000 62.427 142 LYS B N 1
ATOM 3924 C CA . LYS B 1 162 ? 16.181 -3.564 -18.300 1.000 69.265 142 LYS B CA 1
ATOM 3925 C C . LYS B 1 162 ? 16.441 -4.805 -17.445 1.000 69.847 142 LYS B C 1
ATOM 3926 O O . LYS B 1 162 ? 16.767 -5.846 -18.014 1.000 61.008 142 LYS B O 1
ATOM 3932 N N . VAL B 1 163 ? 16.320 -4.711 -16.102 1.000 61.071 143 VAL B N 1
ATOM 3933 C CA . VAL B 1 163 ? 16.569 -5.872 -15.259 1.000 53.347 143 VAL B CA 1
ATOM 3934 C C . VAL B 1 163 ? 15.278 -6.398 -14.626 1.000 48.706 143 VAL B C 1
ATOM 3935 O O . VAL B 1 163 ? 15.320 -7.375 -13.879 1.000 48.440 143 VAL B O 1
ATOM 3939 N N . PHE B 1 164 ? 14.132 -5.802 -14.958 1.000 46.790 144 PHE B N 1
ATOM 3940 C CA . PHE B 1 164 ? 12.840 -6.310 -14.525 1.000 47.169 144 PHE B CA 1
ATOM 3941 C C . PHE B 1 164 ? 12.485 -7.612 -15.245 1.000 52.930 144 PHE B C 1
ATOM 3942 O O . PHE B 1 164 ? 12.703 -7.727 -16.440 1.000 56.006 144 PHE B O 1
ATOM 3950 N N . ASP B 1 165 ? 11.913 -8.589 -14.523 1.000 55.468 145 ASP B N 1
ATOM 3951 C CA . ASP B 1 165 ? 11.263 -9.742 -15.138 1.000 50.655 145 ASP B CA 1
ATOM 3952 C C . ASP B 1 165 ? 10.049 -10.061 -14.276 1.000 48.716 145 ASP B C 1
ATOM 3953 O O . ASP B 1 165 ? 9.689 -9.224 -13.463 1.000 49.878 145 ASP B O 1
ATOM 3958 N N . GLU B 1 166 ? 9.424 -11.236 -14.423 1.000 45.895 146 GLU B N 1
ATOM 3959 C CA . GLU B 1 166 ? 8.095 -11.433 -13.834 1.000 55.782 146 GLU B CA 1
ATOM 3960 C C . GLU B 1 166 ? 8.201 -11.924 -12.379 1.000 53.240 146 GLU B C 1
ATOM 3961 O O . GLU B 1 166 ? 7.191 -12.129 -11.689 1.000 51.696 146 GLU B O 1
ATOM 3967 N N . ARG B 1 167 ? 9.443 -12.109 -11.927 1.000 48.453 147 ARG B N 1
ATOM 3968 C CA . ARG B 1 167 ? 9.770 -12.500 -10.563 1.000 52.632 147 ARG B CA 1
ATOM 3969 C C . ARG B 1 167 ? 10.335 -11.302 -9.766 1.000 45.387 147 ARG B C 1
ATOM 3970 O O . ARG B 1 167 ? 10.699 -11.467 -8.598 1.000 43.820 147 ARG B O 1
ATOM 3978 N N . THR B 1 168 ? 10.423 -10.114 -10.394 1.000 38.190 148 THR B N 1
ATOM 3979 C CA . THR B 1 168 ? 10.774 -8.889 -9.690 1.000 44.171 148 THR B CA 1
ATOM 3980 C C . THR B 1 168 ? 9.626 -8.450 -8.769 1.000 40.972 148 THR B C 1
ATOM 3981 O O . THR B 1 168 ? 8.555 -8.095 -9.226 1.000 46.708 148 THR B O 1
ATOM 3985 N N . LYS B 1 169 ? 9.872 -8.498 -7.448 1.000 42.949 149 LYS B N 1
ATOM 3986 C CA . LYS B 1 169 ? 8.839 -8.282 -6.452 1.000 39.448 149 LYS B CA 1
ATOM 3987 C C . LYS B 1 169 ? 8.985 -6.927 -5.777 1.000 38.074 149 LYS B C 1
ATOM 3988 O O . LYS B 1 169 ? 8.043 -6.487 -5.126 1.000 37.586 149 LYS B O 1
ATOM 3994 N N . ALA B 1 170 ? 10.132 -6.251 -5.975 1.000 40.483 150 ALA B N 1
ATOM 3995 C CA . ALA B 1 170 ? 10.290 -4.904 -5.448 1.000 38.895 150 ALA B CA 1
ATOM 3996 C C . ALA B 1 170 ? 11.323 -4.108 -6.236 1.000 41.793 150 ALA B C 1
ATOM 3997 O O . ALA B 1 170 ? 12.282 -4.671 -6.761 1.000 39.137 150 ALA B O 1
ATOM 3999 N N . VAL B 1 171 ? 11.110 -2.791 -6.275 1.000 39.258 151 VAL B N 1
ATOM 4000 C CA . VAL B 1 171 ? 12.165 -1.813 -6.501 1.000 39.473 151 VAL B CA 1
ATOM 4001 C C . VAL B 1 171 ? 12.480 -1.100 -5.173 1.000 45.531 151 VAL B C 1
ATOM 4002 O O . VAL B 1 171 ? 11.584 -0.564 -4.508 1.000 34.581 151 VAL B O 1
ATOM 4006 N N . TYR B 1 172 ? 13.769 -1.058 -4.798 1.000 42.282 152 TYR B N 1
ATOM 4007 C CA . TYR B 1 172 ? 14.167 -0.530 -3.504 1.000 41.368 152 TYR B CA 1
ATOM 4008 C C . TYR B 1 172 ? 15.032 0.706 -3.701 1.000 40.241 152 TYR B C 1
ATOM 4009 O O . TYR B 1 172 ? 16.023 0.655 -4.422 1.000 39.157 152 TYR B O 1
ATOM 4018 N N . LEU B 1 173 ? 14.628 1.808 -3.075 1.000 38.096 153 LEU B N 1
ATOM 4019 C CA . LEU B 1 173 ? 15.392 3.048 -3.146 1.000 39.725 153 LEU B CA 1
ATOM 4020 C C . LEU B 1 173 ? 15.691 3.612 -1.749 1.000 40.396 153 LEU B C 1
ATOM 4021 O O . LEU B 1 173 ? 15.033 3.254 -0.752 1.000 39.086 153 LEU B O 1
ATOM 4026 N N . GLU B 1 174 ? 16.637 4.567 -1.700 1.000 40.195 154 GLU B N 1
ATOM 4027 C CA . GLU B 1 174 ? 16.958 5.339 -0.505 1.000 38.912 154 GLU B CA 1
ATOM 4028 C C . GLU B 1 174 ? 16.674 6.810 -0.768 1.000 38.818 154 GLU B C 1
ATOM 4029 O O . GLU B 1 174 ? 17.036 7.294 -1.818 1.000 45.050 154 GLU B O 1
ATOM 4035 N N . THR B 1 175 ? 16.104 7.531 0.205 1.000 36.410 155 THR B N 1
ATOM 4036 C CA . THR B 1 175 ? 15.784 8.925 0.001 1.000 34.371 155 THR B CA 1
ATOM 4037 C C . THR B 1 175 ? 17.031 9.767 -0.251 1.000 35.936 155 THR B C 1
ATOM 4038 O O . THR B 1 175 ? 17.032 10.582 -1.173 1.000 37.711 155 THR B O 1
ATOM 4042 N N . ILE B 1 176 ? 18.046 9.627 0.593 1.000 35.252 156 ILE B N 1
ATOM 4043 C CA . ILE B 1 176 ? 19.336 10.250 0.357 1.000 37.822 156 ILE B CA 1
ATOM 4044 C C . ILE B 1 176 ? 20.344 9.116 0.350 1.000 39.296 156 ILE B C 1
ATOM 4045 O O . ILE B 1 176 ? 20.557 8.501 1.378 1.000 42.175 156 ILE B O 1
ATOM 4050 N N . GLY B 1 177 ? 20.932 8.816 -0.808 1.000 40.496 157 GLY B N 1
ATOM 4051 C CA . GLY B 1 177 ? 21.708 7.591 -0.938 1.000 45.023 157 GLY B CA 1
ATOM 4052 C C . GLY B 1 177 ? 23.151 7.749 -0.452 1.000 48.532 157 GLY B C 1
ATOM 4053 O O . GLY B 1 177 ? 23.713 8.838 -0.438 1.000 49.463 157 GLY B O 1
ATOM 4054 N N . ASN B 1 178 ? 23.748 6.642 -0.034 1.000 56.241 158 ASN B N 1
ATOM 4055 C CA . ASN B 1 178 ? 25.105 6.644 0.489 1.000 68.092 158 ASN B CA 1
ATOM 4056 C C . ASN B 1 178 ? 26.019 6.127 -0.622 1.000 64.165 158 ASN B C 1
ATOM 4057 O O . ASN B 1 178 ? 25.605 5.303 -1.438 1.000 62.030 158 ASN B O 1
ATOM 4062 N N . PRO B 1 179 ? 27.288 6.572 -0.705 1.000 64.598 159 PRO B N 1
ATOM 4063 C CA . PRO B 1 179 ? 27.847 7.546 0.228 1.000 75.151 159 PRO B CA 1
ATOM 4064 C C . PRO B 1 179 ? 27.929 8.990 -0.285 1.000 70.824 159 PRO B C 1
ATOM 4065 O O . PRO B 1 179 ? 28.578 9.817 0.356 1.000 69.034 159 PRO B O 1
ATOM 4069 N N . LYS B 1 180 ? 27.231 9.306 -1.389 1.000 57.099 160 LYS B N 1
ATOM 4070 C CA . LYS B 1 180 ? 27.362 10.605 -2.036 1.000 63.846 160 LYS B CA 1
ATOM 4071 C C . LYS B 1 180 ? 26.071 11.445 -1.997 1.000 59.418 160 LYS B C 1
ATOM 4072 O O . LYS B 1 180 ? 25.984 12.481 -2.643 1.000 60.971 160 LYS B O 1
ATOM 4078 N N . TYR B 1 181 ? 25.028 10.992 -1.304 1.000 45.563 161 TYR B N 1
ATOM 4079 C CA . TYR B 1 181 ? 23.890 11.833 -0.971 1.000 45.782 161 TYR B CA 1
ATOM 4080 C C . TYR B 1 181 ? 23.102 12.241 -2.223 1.000 45.731 161 TYR B C 1
ATOM 4081 O O . TYR B 1 181 ? 22.740 13.392 -2.405 1.000 43.878 161 TYR B O 1
ATOM 4090 N N . ASN B 1 182 ? 22.757 11.244 -3.031 1.000 49.285 162 ASN B N 1
ATOM 4091 C CA . ASN B 1 182 ? 21.946 11.421 -4.216 1.000 53.418 162 ASN B CA 1
ATOM 4092 C C . ASN B 1 182 ? 20.501 11.103 -3.858 1.000 45.950 162 ASN B C 1
ATOM 4093 O O . ASN B 1 182 ? 20.208 10.109 -3.193 1.000 43.615 162 ASN B O 1
ATOM 4098 N N . VAL B 1 183 ? 19.615 11.987 -4.296 1.000 45.510 163 VAL B N 1
ATOM 4099 C CA . VAL B 1 183 ? 18.187 11.819 -4.128 1.000 44.093 163 VAL B CA 1
ATOM 4100 C C . VAL B 1 183 ? 17.691 11.188 -5.417 1.000 42.731 163 VAL B C 1
ATOM 4101 O O . VAL B 1 183 ? 18.029 11.648 -6.498 1.000 43.545 163 VAL B O 1
ATOM 4105 N N . PRO B 1 184 ? 16.900 10.102 -5.358 1.000 44.814 164 PRO B N 1
ATOM 4106 C CA . PRO B 1 184 ? 16.442 9.444 -6.575 1.000 41.293 164 PRO B CA 1
ATOM 4107 C C . PRO B 1 184 ? 15.360 10.273 -7.252 1.000 48.546 164 PRO B C 1
ATOM 4108 O O . PRO B 1 184 ? 14.812 11.203 -6.648 1.000 43.317 164 PRO B O 1
ATOM 4112 N N . ASP B 1 185 ? 15.090 9.940 -8.521 1.000 47.086 165 ASP B N 1
ATOM 4113 C CA . ASP B 1 185 ? 14.041 10.595 -9.271 1.000 49.560 165 ASP B CA 1
ATOM 4114 C C . ASP B 1 185 ? 12.768 9.806 -9.025 1.000 51.774 165 ASP B C 1
ATOM 4115 O O . ASP B 1 185 ? 12.440 8.899 -9.785 1.000 55.602 165 ASP B O 1
ATOM 4120 N N . PHE B 1 186 ? 12.070 10.155 -7.945 1.000 53.256 166 PHE B N 1
ATOM 4121 C CA . PHE B 1 186 ? 11.001 9.310 -7.447 1.000 48.461 166 PHE B CA 1
ATOM 4122 C C . PHE B 1 186 ? 9.934 9.125 -8.522 1.000 47.644 166 PHE B C 1
ATOM 4123 O O . PHE B 1 186 ? 9.614 7.986 -8.865 1.000 51.882 166 PHE B O 1
ATOM 4131 N N . GLU B 1 187 ? 9.396 10.231 -9.045 1.000 50.601 167 GLU B N 1
ATOM 4132 C CA . GLU B 1 187 ? 8.300 10.171 -10.015 1.000 56.960 167 GLU B CA 1
ATOM 4133 C C . GLU B 1 187 ? 8.622 9.258 -11.202 1.000 49.218 167 GLU B C 1
ATOM 4134 O O . GLU B 1 187 ? 7.807 8.399 -11.576 1.000 43.131 167 GLU B O 1
ATOM 4140 N N . LYS B 1 188 ? 9.811 9.438 -11.782 1.000 50.399 168 LYS B N 1
ATOM 4141 C CA . LYS B 1 188 ? 10.198 8.652 -12.940 1.000 53.857 168 LYS B CA 1
ATOM 4142 C C . LYS B 1 188 ? 10.350 7.180 -12.582 1.000 49.840 168 LYS B C 1
ATOM 4143 O O . LYS B 1 188 ? 9.944 6.330 -13.371 1.000 56.367 168 LYS B O 1
ATOM 4149 N N . ILE B 1 189 ? 10.895 6.867 -11.400 1.000 47.314 169 ILE B N 1
ATOM 4150 C CA . ILE B 1 189 ? 11.190 5.476 -11.063 1.000 46.051 169 ILE B CA 1
ATOM 4151 C C . ILE B 1 189 ? 9.919 4.764 -10.584 1.000 43.392 169 ILE B C 1
ATOM 4152 O O . ILE B 1 189 ? 9.660 3.627 -10.927 1.000 44.077 169 ILE B O 1
ATOM 4157 N N . VAL B 1 190 ? 9.049 5.476 -9.886 1.000 42.710 170 VAL B N 1
ATOM 4158 C CA . VAL B 1 190 ? 7.780 4.905 -9.504 1.000 44.886 170 VAL B CA 1
ATOM 4159 C C . VAL B 1 190 ? 6.958 4.589 -10.759 1.000 47.341 170 VAL B C 1
ATOM 4160 O O . VAL B 1 190 ? 6.312 3.550 -10.807 1.000 52.264 170 VAL B O 1
ATOM 4164 N N . ALA B 1 191 ? 6.966 5.467 -11.772 1.000 48.600 171 ALA B N 1
ATOM 4165 C CA . ALA B 1 191 ? 6.138 5.262 -12.966 1.000 47.938 171 ALA B CA 1
ATOM 4166 C C . ALA B 1 191 ? 6.586 4.009 -13.716 1.000 41.567 171 ALA B C 1
ATOM 4167 O O . ALA B 1 191 ? 5.754 3.204 -14.092 1.000 50.522 171 ALA B O 1
ATOM 4169 N N . ILE B 1 192 ? 7.900 3.787 -13.848 1.000 45.823 172 ILE B N 1
ATOM 4170 C CA . ILE B 1 192 ? 8.357 2.621 -14.584 1.000 50.477 172 ILE B CA 1
ATOM 4171 C C . ILE B 1 192 ? 8.163 1.343 -13.761 1.000 52.269 172 ILE B C 1
ATOM 4172 O O . ILE B 1 192 ? 7.930 0.276 -14.303 1.000 48.503 172 ILE B O 1
ATOM 4177 N N . ALA B 1 193 ? 8.258 1.434 -12.437 1.000 53.528 173 ALA B N 1
ATOM 4178 C CA . ALA B 1 193 ? 8.053 0.273 -11.605 1.000 43.279 173 ALA B CA 1
ATOM 4179 C C . ALA B 1 193 ? 6.578 -0.137 -11.660 1.000 43.635 173 ALA B C 1
ATOM 4180 O O . ALA B 1 193 ? 6.249 -1.308 -11.856 1.000 39.276 173 ALA B O 1
ATOM 4182 N N . HIS B 1 194 ? 5.685 0.844 -11.489 1.000 42.085 174 HIS B N 1
ATOM 4183 C CA . HIS B 1 194 ? 4.248 0.598 -11.438 1.000 46.609 174 HIS B CA 1
ATOM 4184 C C . HIS B 1 194 ? 3.682 0.160 -12.799 1.000 52.602 174 HIS B C 1
ATOM 4185 O O . HIS B 1 194 ? 2.712 -0.587 -12.843 1.000 47.834 174 HIS B O 1
ATOM 4192 N N . LYS B 1 195 ? 4.276 0.631 -13.901 1.000 53.759 175 LYS B N 1
ATOM 4193 C CA . LYS B 1 195 ? 3.960 0.132 -15.230 1.000 58.346 175 LYS B CA 1
ATOM 4194 C C . LYS B 1 195 ? 4.145 -1.395 -15.303 1.000 64.527 175 LYS B C 1
ATOM 4195 O O . LYS B 1 195 ? 3.330 -2.107 -15.887 1.000 58.974 175 LYS B O 1
ATOM 4201 N N . HIS B 1 196 ? 5.200 -1.936 -14.685 1.000 57.889 176 HIS B N 1
ATOM 4202 C CA . HIS B 1 196 ? 5.405 -3.369 -14.719 1.000 55.430 176 HIS B CA 1
ATOM 4203 C C . HIS B 1 196 ? 4.775 -4.083 -13.521 1.000 47.921 176 HIS B C 1
ATOM 4204 O O . HIS B 1 196 ? 5.065 -5.250 -13.288 1.000 50.567 176 HIS B O 1
ATOM 4211 N N . GLY B 1 197 ? 3.848 -3.437 -12.810 1.000 48.086 177 GLY B N 1
ATOM 4212 C CA . GLY B 1 197 ? 3.245 -4.047 -11.628 1.000 49.514 177 GLY B CA 1
ATOM 4213 C C . GLY B 1 197 ? 4.247 -4.408 -10.519 1.000 52.208 177 GLY B C 1
ATOM 4214 O O . GLY B 1 197 ? 4.129 -5.466 -9.906 1.000 47.915 177 GLY B O 1
ATOM 4215 N N . ILE B 1 198 ? 5.235 -3.537 -10.256 1.000 48.954 178 ILE B N 1
ATOM 4216 C CA . ILE B 1 198 ? 6.192 -3.744 -9.178 1.000 49.182 178 ILE B CA 1
ATOM 4217 C C . ILE B 1 198 ? 6.042 -2.643 -8.109 1.000 48.081 178 ILE B C 1
ATOM 4218 O O . ILE B 1 198 ? 6.018 -1.452 -8.428 1.000 45.012 178 ILE B O 1
ATOM 4223 N N . PRO B 1 199 ? 5.936 -2.997 -6.801 1.000 40.050 179 PRO B N 1
ATOM 4224 C CA . PRO B 1 199 ? 5.928 -2.010 -5.729 1.000 44.105 179 PRO B CA 1
ATOM 4225 C C . PRO B 1 199 ? 7.299 -1.396 -5.438 1.000 39.926 179 PRO B C 1
ATOM 4226 O O . PRO B 1 199 ? 8.351 -2.035 -5.593 1.000 39.268 179 PRO B O 1
ATOM 4230 N N . VAL B 1 200 ? 7.250 -0.112 -5.067 1.000 39.612 180 VAL B N 1
ATOM 4231 C CA . VAL B 1 200 ? 8.432 0.660 -4.717 1.000 43.043 180 VAL B CA 1
ATOM 4232 C C . VAL B 1 200 ? 8.614 0.730 -3.195 1.000 43.566 180 VAL B C 1
ATOM 4233 O O . VAL B 1 200 ? 7.724 1.205 -2.477 1.000 41.640 180 VAL B O 1
ATOM 4237 N N . VAL B 1 201 ? 9.794 0.269 -2.725 1.000 40.135 181 VAL B N 1
ATOM 4238 C CA . VAL B 1 201 ? 10.140 0.271 -1.312 1.000 39.178 181 VAL B CA 1
ATOM 4239 C C . VAL B 1 201 ? 11.199 1.352 -1.121 1.000 41.362 181 VAL B C 1
ATOM 4240 O O . VAL B 1 201 ? 12.180 1.322 -1.849 1.000 36.435 181 VAL B O 1
ATOM 4244 N N . VAL B 1 202 ? 10.977 2.311 -0.186 1.000 41.516 182 VAL B N 1
ATOM 4245 C CA . VAL B 1 202 ? 11.942 3.385 0.069 1.000 40.815 182 VAL B CA 1
ATOM 4246 C C . VAL B 1 202 ? 12.376 3.402 1.538 1.000 40.570 182 VAL B C 1
ATOM 4247 O O . VAL B 1 202 ? 11.534 3.606 2.429 1.000 35.808 182 VAL B O 1
ATOM 4251 N N . ASP B 1 203 ? 13.711 3.281 1.741 1.000 36.273 183 ASP B N 1
ATOM 4252 C CA . ASP B 1 203 ? 14.358 3.559 3.009 1.000 36.481 183 ASP B CA 1
ATOM 4253 C C . ASP B 1 203 ? 14.398 5.070 3.181 1.000 34.439 183 ASP B C 1
ATOM 4254 O O . ASP B 1 203 ? 15.262 5.715 2.610 1.000 40.563 183 ASP B O 1
ATOM 4259 N N . ASN B 1 204 ? 13.507 5.617 4.014 1.000 33.687 184 ASN B N 1
ATOM 4260 C CA . ASN B 1 204 ? 13.410 7.060 4.209 1.000 38.066 184 ASN B CA 1
ATOM 4261 C C . ASN B 1 204 ? 14.073 7.481 5.531 1.000 35.304 184 ASN B C 1
ATOM 4262 O O . ASN B 1 204 ? 13.731 8.506 6.127 1.000 30.472 184 ASN B O 1
ATOM 4267 N N . THR B 1 205 ? 15.038 6.689 5.999 1.000 34.866 185 THR B N 1
ATOM 4268 C CA . THR B 1 205 ? 15.719 6.999 7.235 1.000 33.243 185 THR B CA 1
ATOM 4269 C C . THR B 1 205 ? 16.214 8.439 7.169 1.000 31.289 185 THR B C 1
ATOM 4270 O O . THR B 1 205 ? 15.988 9.185 8.107 1.000 33.118 185 THR B O 1
ATOM 4274 N N . PHE B 1 206 ? 16.900 8.834 6.089 1.000 33.131 186 PHE B N 1
ATOM 4275 C CA . PHE B 1 206 ? 17.507 10.160 6.039 1.000 33.753 186 PHE B CA 1
ATOM 4276 C C . PHE B 1 206 ? 16.464 11.236 5.755 1.000 35.796 186 PHE B C 1
ATOM 4277 O O . PHE B 1 206 ? 16.797 12.422 5.850 1.000 38.698 186 PHE B O 1
ATOM 4285 N N . GLY B 1 207 ? 15.206 10.849 5.486 1.000 33.310 187 GLY B N 1
ATOM 4286 C CA . GLY B 1 207 ? 14.111 11.825 5.424 1.000 32.200 187 GLY B CA 1
ATOM 4287 C C . GLY B 1 207 ? 13.592 12.277 6.790 1.000 35.483 187 GLY B C 1
ATOM 4288 O O . GLY B 1 207 ? 12.634 13.072 6.865 1.000 42.981 187 GLY B O 1
ATOM 4289 N N . ALA B 1 208 ? 14.140 11.683 7.867 1.000 38.040 188 ALA B N 1
ATOM 4290 C CA . ALA B 1 208 ? 13.843 12.050 9.251 1.000 33.173 188 ALA B CA 1
ATOM 4291 C C . ALA B 1 208 ? 12.337 11.941 9.519 1.000 35.711 188 ALA B C 1
ATOM 4292 O O . ALA B 1 208 ? 11.668 12.930 9.803 1.000 29.928 188 ALA B O 1
ATOM 4294 N N . GLY B 1 209 ? 11.800 10.739 9.380 1.000 33.798 189 GLY B N 1
ATOM 4295 C CA . GLY B 1 209 ? 10.461 10.448 9.841 1.000 34.252 189 GLY B CA 1
ATOM 4296 C C . GLY B 1 209 ? 9.410 11.193 9.030 1.000 38.515 189 GLY B C 1
ATOM 4297 O O . GLY B 1 209 ? 8.296 11.436 9.494 1.000 44.270 189 GLY B O 1
ATOM 4298 N N . GLY B 1 210 ? 9.757 11.560 7.803 1.000 34.690 190 GLY B N 1
ATOM 4299 C CA . GLY B 1 210 ? 8.831 12.293 6.977 1.000 31.296 190 GLY B CA 1
ATOM 4300 C C . GLY B 1 210 ? 9.080 13.800 6.928 1.000 36.394 190 GLY B C 1
ATOM 4301 O O . GLY B 1 210 ? 8.368 14.518 6.215 1.000 39.116 190 GLY B O 1
ATOM 4302 N N . TYR B 1 211 ? 10.068 14.310 7.668 1.000 38.354 191 TYR B N 1
ATOM 4303 C CA . TYR B 1 211 ? 10.192 15.763 7.785 1.000 35.953 191 TYR B CA 1
ATOM 4304 C C . TYR B 1 211 ? 10.851 16.349 6.546 1.000 38.088 191 TYR B C 1
ATOM 4305 O O . TYR B 1 211 ? 10.456 17.431 6.133 1.000 35.676 191 TYR B O 1
ATOM 4314 N N . PHE B 1 212 ? 11.884 15.677 6.007 1.000 38.412 192 PHE B N 1
ATOM 4315 C CA . PHE B 1 212 ? 12.606 16.183 4.849 1.000 36.504 192 PHE B CA 1
ATOM 4316 C C . PHE B 1 212 ? 12.010 15.624 3.563 1.000 38.700 192 PHE B C 1
ATOM 4317 O O . PHE B 1 212 ? 12.198 16.188 2.507 1.000 44.721 192 PHE B O 1
ATOM 4325 N N . CYS B 1 213 ? 11.309 14.509 3.632 1.000 39.137 193 CYS B N 1
ATOM 4326 C CA . CYS B 1 213 ? 10.728 13.921 2.437 1.000 41.568 193 CYS B CA 1
ATOM 4327 C C . CYS B 1 213 ? 9.620 12.978 2.882 1.000 40.123 193 CYS B C 1
ATOM 4328 O O . CYS B 1 213 ? 9.830 12.266 3.849 1.000 38.820 193 CYS B O 1
ATOM 4331 N N . GLN B 1 214 ? 8.510 12.926 2.138 1.000 37.547 194 GLN B N 1
ATOM 4332 C CA . GLN B 1 214 ? 7.530 11.853 2.262 1.000 35.180 194 GLN B CA 1
ATOM 4333 C C . GLN B 1 214 ? 7.405 11.093 0.958 1.000 35.420 194 GLN B C 1
ATOM 4334 O O . GLN B 1 214 ? 6.712 11.493 0.037 1.000 39.341 194 GLN B O 1
ATOM 4340 N N . PRO B 1 215 ? 8.204 10.032 0.765 1.000 37.565 195 PRO B N 1
ATOM 4341 C CA . PRO B 1 215 ? 8.187 9.307 -0.504 1.000 37.627 195 PRO B CA 1
ATOM 4342 C C . PRO B 1 215 ? 6.807 8.817 -0.957 1.000 40.740 195 PRO B C 1
ATOM 4343 O O . PRO B 1 215 ? 6.569 8.655 -2.132 1.000 41.691 195 PRO B O 1
ATOM 4347 N N . ILE B 1 216 ? 5.888 8.543 -0.034 1.000 45.618 196 ILE B N 1
ATOM 4348 C CA . ILE B 1 216 ? 4.549 8.140 -0.424 1.000 46.530 196 ILE B CA 1
ATOM 4349 C C . ILE B 1 216 ? 3.853 9.219 -1.274 1.000 45.311 196 ILE B C 1
ATOM 4350 O O . ILE B 1 216 ? 3.149 8.878 -2.216 1.000 48.245 196 ILE B O 1
ATOM 4355 N N . LYS B 1 217 ? 4.080 10.511 -1.030 1.000 46.878 197 LYS B N 1
ATOM 4356 C CA . LYS B 1 217 ? 3.487 11.540 -1.895 1.000 55.265 197 LYS B CA 1
ATOM 4357 C C . LYS B 1 217 ? 4.034 11.517 -3.330 1.000 45.501 197 LYS B C 1
ATOM 4358 O O . LYS B 1 217 ? 3.533 12.202 -4.200 1.000 50.079 197 LYS B O 1
ATOM 4364 N N . TYR B 1 218 ? 5.085 10.750 -3.601 1.000 49.314 198 TYR B N 1
ATOM 4365 C CA . TYR B 1 218 ? 5.663 10.679 -4.931 1.000 47.449 198 TYR B CA 1
ATOM 4366 C C . TYR B 1 218 ? 5.381 9.304 -5.526 1.000 43.707 198 TYR B C 1
ATOM 4367 O O . TYR B 1 218 ? 5.974 8.939 -6.522 1.000 55.269 198 TYR B O 1
ATOM 4376 N N . GLY B 1 219 ? 4.508 8.533 -4.870 1.000 40.809 199 GLY B N 1
ATOM 4377 C CA . GLY B 1 219 ? 4.083 7.242 -5.362 1.000 40.440 199 GLY B CA 1
ATOM 4378 C C . GLY B 1 219 ? 4.753 6.040 -4.702 1.000 44.439 199 GLY B C 1
ATOM 4379 O O . GLY B 1 219 ? 4.429 4.923 -5.080 1.000 47.526 199 GLY B O 1
ATOM 4380 N N . ALA B 1 220 ? 5.606 6.212 -3.678 1.000 40.986 200 ALA B N 1
ATOM 4381 C CA . ALA B 1 220 ? 6.157 5.041 -2.994 1.000 39.589 200 ALA B CA 1
ATOM 4382 C C . ALA B 1 220 ? 5.054 4.242 -2.298 1.000 36.873 200 ALA B C 1
ATOM 4383 O O . ALA B 1 220 ? 4.099 4.793 -1.761 1.000 34.889 200 ALA B O 1
ATOM 4385 N N . ASP B 1 221 ? 5.248 2.928 -2.258 1.000 35.243 201 ASP B N 1
ATOM 4386 C CA . ASP B 1 221 ? 4.245 1.999 -1.780 1.000 38.104 201 ASP B CA 1
ATOM 4387 C C . ASP B 1 221 ? 4.494 1.641 -0.330 1.000 42.341 201 ASP B C 1
ATOM 4388 O O . ASP B 1 221 ? 3.554 1.685 0.454 1.000 39.861 201 ASP B O 1
ATOM 4393 N N . ILE B 1 222 ? 5.766 1.284 -0.050 1.000 43.797 202 ILE B N 1
ATOM 4394 C CA . ILE B 1 222 ? 6.264 0.865 1.244 1.000 41.808 202 ILE B CA 1
ATOM 4395 C C . ILE B 1 222 ? 7.444 1.777 1.610 1.000 44.398 202 ILE B C 1
ATOM 4396 O O . ILE B 1 222 ? 8.333 2.004 0.772 1.000 41.832 202 ILE B O 1
ATOM 4401 N N . VAL B 1 223 ? 7.443 2.313 2.853 1.000 42.135 203 VAL B N 1
ATOM 4402 C CA . VAL B 1 223 ? 8.564 3.086 3.383 1.000 38.379 203 VAL B CA 1
ATOM 4403 C C . VAL B 1 223 ? 9.104 2.466 4.676 1.000 34.309 203 VAL B C 1
ATOM 4404 O O . VAL B 1 223 ? 8.354 2.220 5.599 1.000 41.016 203 VAL B O 1
ATOM 4408 N N . THR B 1 224 ? 10.421 2.226 4.737 1.000 38.963 204 THR B N 1
ATOM 4409 C CA . THR B 1 224 ? 11.093 1.763 5.939 1.000 35.863 204 THR B CA 1
ATOM 4410 C C . THR B 1 224 ? 11.981 2.857 6.538 1.000 39.248 204 THR B C 1
ATOM 4411 O O . THR B 1 224 ? 12.554 3.689 5.824 1.000 35.097 204 THR B O 1
ATOM 4415 N N . HIS B 1 225 ? 12.059 2.824 7.880 1.000 39.734 205 HIS B N 1
ATOM 4416 C CA . HIS B 1 225 ? 12.917 3.685 8.672 1.000 40.239 205 HIS B CA 1
ATOM 4417 C C . HIS B 1 225 ? 13.745 2.882 9.669 1.000 39.547 205 HIS B C 1
ATOM 4418 O O . HIS B 1 225 ? 13.227 1.985 10.317 1.000 32.882 205 HIS B O 1
ATOM 4425 N N . SER B 1 226 ? 15.032 3.253 9.787 1.000 37.562 206 SER B N 1
ATOM 4426 C CA . SER B 1 226 ? 15.794 3.049 10.998 1.000 35.735 206 SER B CA 1
ATOM 4427 C C . SER B 1 226 ? 15.397 4.168 11.961 1.000 33.643 206 SER B C 1
ATOM 4428 O O . SER B 1 226 ? 15.793 5.300 11.757 1.000 32.030 206 SER B O 1
ATOM 4431 N N . ALA B 1 227 ? 14.589 3.848 12.974 1.000 35.195 207 ALA B N 1
ATOM 4432 C CA . ALA B 1 227 ? 14.156 4.831 13.958 1.000 36.920 207 ALA B CA 1
ATOM 4433 C C . ALA B 1 227 ? 15.245 5.070 14.993 1.000 31.381 207 ALA B C 1
ATOM 4434 O O . ALA B 1 227 ? 15.154 6.032 15.740 1.000 32.587 207 ALA B O 1
ATOM 4436 N N . THR B 1 228 ? 16.248 4.181 15.029 1.000 31.281 208 THR B N 1
ATOM 4437 C CA . THR B 1 228 ? 17.527 4.386 15.690 1.000 31.961 208 THR B CA 1
ATOM 4438 C C . THR B 1 228 ? 18.137 5.779 15.470 1.000 31.709 208 THR B C 1
ATOM 4439 O O . THR B 1 228 ? 18.840 6.298 16.334 1.000 32.422 208 THR B O 1
ATOM 4443 N N . LYS B 1 229 ? 17.920 6.363 14.288 1.000 31.710 209 LYS B N 1
ATOM 4444 C CA . LYS B 1 229 ? 18.554 7.603 13.871 1.000 32.553 209 LYS B CA 1
ATOM 4445 C C . LYS B 1 229 ? 17.689 8.800 14.282 1.000 34.593 209 LYS B C 1
ATOM 4446 O O . LYS B 1 229 ? 17.379 8.918 15.448 1.000 41.174 209 LYS B O 1
ATOM 4452 N N . TRP B 1 230 ? 17.248 9.682 13.362 1.000 35.555 210 TRP B N 1
ATOM 4453 C CA . TRP B 1 230 ? 16.632 10.939 13.785 1.000 35.355 210 TRP B CA 1
ATOM 4454 C C . TRP B 1 230 ? 15.290 10.745 14.509 1.000 32.434 210 TRP B C 1
ATOM 4455 O O . TRP B 1 230 ? 14.909 11.581 15.318 1.000 34.029 210 TRP B O 1
ATOM 4466 N N . ILE B 1 231 ? 14.521 9.699 14.205 1.000 31.876 211 ILE B N 1
ATOM 4467 C CA . ILE B 1 231 ? 13.202 9.546 14.821 1.000 35.561 211 ILE B CA 1
ATOM 4468 C C . ILE B 1 231 ? 13.389 9.540 16.333 1.000 33.784 211 ILE B C 1
ATOM 4469 O O . ILE B 1 231 ? 12.829 10.388 17.021 1.000 37.324 211 ILE B O 1
ATOM 4474 N N . GLY B 1 232 ? 14.278 8.659 16.796 1.000 36.267 212 GLY B N 1
ATOM 4475 C CA . GLY B 1 232 ? 14.658 8.524 18.194 1.000 34.373 212 GLY B CA 1
ATOM 4476 C C . GLY B 1 232 ? 15.434 9.727 18.716 1.000 38.420 212 GLY B C 1
ATOM 4477 O O . GLY B 1 232 ? 15.114 10.285 19.778 1.000 33.218 212 GLY B O 1
ATOM 4478 N N . GLY B 1 233 ? 16.484 10.075 17.978 1.000 35.383 213 GLY B N 1
ATOM 4479 C CA . GLY B 1 233 ? 17.063 11.402 18.066 1.000 38.209 213 GLY B CA 1
ATOM 4480 C C . GLY B 1 233 ? 18.216 11.536 19.064 1.000 41.610 213 GLY B C 1
ATOM 4481 O O . GLY B 1 233 ? 18.907 12.557 19.014 1.000 40.173 213 GLY B O 1
ATOM 4482 N N . HIS B 1 234 ? 18.430 10.537 19.942 1.000 35.593 214 HIS B N 1
ATOM 4483 C CA . HIS B 1 234 ? 19.378 10.671 21.052 1.000 37.942 214 HIS B CA 1
ATOM 4484 C C . HIS B 1 234 ? 20.410 9.530 21.145 1.000 37.667 214 HIS B C 1
ATOM 4485 O O . HIS B 1 234 ? 21.157 9.428 22.120 1.000 43.617 214 HIS B O 1
ATOM 4492 N N . GLY B 1 235 ? 20.484 8.649 20.152 1.000 39.887 215 GLY B N 1
ATOM 4493 C CA . GLY B 1 235 ? 21.436 7.545 20.200 1.000 40.900 215 GLY B CA 1
ATOM 4494 C C . GLY B 1 235 ? 21.165 6.566 21.349 1.000 40.061 215 GLY B C 1
ATOM 4495 O O . GLY B 1 235 ? 22.072 5.903 21.819 1.000 40.999 215 GLY B O 1
ATOM 4496 N N . THR B 1 236 ? 19.924 6.496 21.837 1.000 40.094 216 THR B N 1
ATOM 4497 C CA . THR B 1 236 ? 19.631 5.643 22.976 1.000 45.852 216 THR B CA 1
ATOM 4498 C C . THR B 1 236 ? 19.031 4.299 22.562 1.000 42.157 216 THR B C 1
ATOM 4499 O O . THR B 1 236 ? 19.076 3.353 23.336 1.000 48.347 216 THR B O 1
ATOM 4503 N N . THR B 1 237 ? 18.333 4.252 21.431 1.000 34.246 217 THR B N 1
ATOM 4504 C CA . THR B 1 237 ? 17.366 3.200 21.233 1.000 32.757 217 THR B CA 1
ATOM 4505 C C . THR B 1 237 ? 17.416 2.752 19.783 1.000 35.872 217 THR B C 1
ATOM 4506 O O . THR B 1 237 ? 17.346 3.577 18.887 1.000 40.233 217 THR B O 1
ATOM 4510 N N . ILE B 1 238 ? 17.498 1.438 19.588 1.000 34.073 218 ILE B N 1
ATOM 4511 C CA . ILE B 1 238 ? 17.424 0.808 18.288 1.000 32.307 218 ILE B CA 1
ATOM 4512 C C . ILE B 1 238 ? 15.982 0.449 17.936 1.000 33.478 218 ILE B C 1
ATOM 4513 O O . ILE B 1 238 ? 15.208 0.008 18.755 1.000 36.273 218 ILE B O 1
ATOM 4518 N N . GLY B 1 239 ? 15.596 0.690 16.682 1.000 35.881 219 GLY B N 1
ATOM 4519 C CA . GLY B 1 239 ? 14.275 0.329 16.227 1.000 33.219 219 GLY B CA 1
ATOM 4520 C C . GLY B 1 239 ? 14.089 0.612 14.745 1.000 33.746 219 GLY B C 1
ATOM 4521 O O . GLY B 1 239 ? 14.812 1.406 14.154 1.000 33.079 219 GLY B O 1
ATOM 4522 N N . GLY B 1 240 ? 13.048 -0.010 14.193 1.000 33.995 220 GLY B N 1
ATOM 4523 C CA . GLY B 1 240 ? 12.666 0.162 12.811 1.000 35.730 220 GLY B CA 1
ATOM 4524 C C . GLY B 1 240 ? 11.155 0.313 12.661 1.000 37.430 220 GLY B C 1
ATOM 4525 O O . GLY B 1 240 ? 10.392 -0.115 13.528 1.000 37.114 220 GLY B O 1
ATOM 4526 N N . ILE B 1 241 ? 10.762 0.900 11.524 1.000 34.903 221 ILE B N 1
ATOM 4527 C CA . ILE B 1 241 ? 9.368 1.063 11.159 1.000 32.861 221 ILE B CA 1
ATOM 4528 C C . ILE B 1 241 ? 9.209 0.705 9.691 1.000 34.707 221 ILE B C 1
ATOM 4529 O O . ILE B 1 241 ? 10.079 0.995 8.878 1.000 36.813 221 ILE B O 1
ATOM 4534 N N . ILE B 1 242 ? 8.145 -0.049 9.407 1.000 32.807 222 ILE B N 1
ATOM 4535 C CA . ILE B 1 242 ? 7.625 -0.274 8.074 1.000 34.103 222 ILE B CA 1
ATOM 4536 C C . ILE B 1 242 ? 6.284 0.442 7.888 1.000 36.823 222 ILE B C 1
ATOM 4537 O O . ILE B 1 242 ? 5.352 0.202 8.655 1.000 33.990 222 ILE B O 1
ATOM 4542 N N . VAL B 1 243 ? 6.194 1.274 6.841 1.000 35.301 223 VAL B N 1
ATOM 4543 C CA . VAL B 1 243 ? 4.980 2.012 6.533 1.000 42.249 223 VAL B CA 1
ATOM 4544 C C . VAL B 1 243 ? 4.412 1.575 5.178 1.000 37.189 223 VAL B C 1
ATOM 4545 O O . VAL B 1 243 ? 5.142 1.515 4.197 1.000 36.282 223 VAL B O 1
ATOM 4549 N N . ASP B 1 244 ? 3.090 1.313 5.161 1.000 36.714 224 ASP B N 1
ATOM 4550 C CA . ASP B 1 244 ? 2.320 0.886 4.003 1.000 38.162 224 ASP B CA 1
ATOM 4551 C C . ASP B 1 244 ? 1.392 2.030 3.612 1.000 35.851 224 ASP B C 1
ATOM 4552 O O . ASP B 1 244 ? 0.631 2.478 4.469 1.000 36.025 224 ASP B O 1
ATOM 4557 N N . SER B 1 245 ? 1.502 2.519 2.364 1.000 37.429 225 SER B N 1
ATOM 4558 C CA . SER B 1 245 ? 0.633 3.573 1.834 1.000 39.130 225 SER B CA 1
ATOM 4559 C C . SER B 1 245 ? -0.801 3.078 1.611 1.000 40.454 225 SER B C 1
ATOM 4560 O O . SER B 1 245 ? -1.712 3.876 1.509 1.000 33.413 225 SER B O 1
ATOM 4563 N N . GLY B 1 246 ? -0.949 1.760 1.416 1.000 43.436 226 GLY B N 1
ATOM 4564 C CA . GLY B 1 246 ? -2.217 1.122 1.129 1.000 47.555 226 GLY B CA 1
ATOM 4565 C C . GLY B 1 246 ? -2.724 1.429 -0.278 1.000 44.035 226 GLY B C 1
ATOM 4566 O O . GLY B 1 246 ? -3.919 1.372 -0.509 1.000 45.220 226 GLY B O 1
ATOM 4567 N N . LYS B 1 247 ? -1.821 1.717 -1.212 1.000 42.398 227 LYS B N 1
ATOM 4568 C CA . LYS B 1 247 ? -2.222 2.086 -2.561 1.000 49.874 227 LYS B CA 1
ATOM 4569 C C . LYS B 1 247 ? -1.848 1.021 -3.600 1.000 49.697 227 LYS B C 1
ATOM 4570 O O . LYS B 1 247 ? -2.482 0.944 -4.646 1.000 59.104 227 LYS B O 1
ATOM 4576 N N . PHE B 1 248 ? -0.880 0.145 -3.327 1.000 45.863 228 PHE B N 1
ATOM 4577 C CA . PHE B 1 248 ? -0.452 -0.802 -4.348 1.000 46.924 228 PHE B CA 1
ATOM 4578 C C . PHE B 1 248 ? -1.555 -1.850 -4.546 1.000 48.356 228 PHE B C 1
ATOM 4579 O O . PHE B 1 248 ? -1.978 -2.503 -3.602 1.000 50.205 228 PHE B O 1
ATOM 4587 N N . PRO B 1 249 ? -2.077 -2.024 -5.778 1.000 48.541 229 PRO B N 1
ATOM 4588 C CA . PRO B 1 249 ? -3.256 -2.862 -6.000 1.000 48.366 229 PRO B CA 1
ATOM 4589 C C . PRO B 1 249 ? -2.833 -4.319 -6.117 1.000 48.578 229 PRO B C 1
ATOM 4590 O O . PRO B 1 249 ? -2.542 -4.801 -7.208 1.000 50.059 229 PRO B O 1
ATOM 4594 N N . TRP B 1 250 ? -2.738 -4.994 -4.970 1.000 49.322 230 TRP B N 1
ATOM 4595 C CA . TRP B 1 250 ? -2.270 -6.364 -4.942 1.000 47.815 230 TRP B CA 1
ATOM 4596 C C . TRP B 1 250 ? -3.216 -7.271 -5.738 1.000 48.274 230 TRP B C 1
ATOM 4597 O O . TRP B 1 250 ? -2.759 -8.287 -6.253 1.000 51.367 230 TRP B O 1
ATOM 4608 N N . LYS B 1 251 ? -4.526 -6.954 -5.741 1.000 50.086 231 LYS B N 1
ATOM 4609 C CA . LYS B 1 251 ? -5.564 -7.781 -6.355 1.000 50.423 231 LYS B CA 1
ATOM 4610 C C . LYS B 1 251 ? -5.335 -7.945 -7.857 1.000 53.387 231 LYS B C 1
ATOM 4611 O O . LYS B 1 251 ? -5.777 -8.924 -8.443 1.000 56.070 231 LYS B O 1
ATOM 4617 N N . ASP B 1 252 ? -4.623 -6.996 -8.471 1.000 54.539 232 ASP B N 1
ATOM 4618 C CA . ASP B 1 252 ? -4.313 -7.062 -9.887 1.000 56.084 232 ASP B CA 1
ATOM 4619 C C . ASP B 1 252 ? -3.083 -7.904 -10.188 1.000 53.640 232 ASP B C 1
ATOM 4620 O O . ASP B 1 252 ? -2.732 -8.006 -11.352 1.000 48.651 232 ASP B O 1
ATOM 4625 N N . TYR B 1 253 ? -2.378 -8.430 -9.176 1.000 51.552 233 TYR B N 1
ATOM 4626 C CA . TYR B 1 253 ? -1.201 -9.240 -9.459 1.000 44.974 233 TYR B CA 1
ATOM 4627 C C . TYR B 1 253 ? -1.237 -10.461 -8.566 1.000 47.570 233 TYR B C 1
ATOM 4628 O O . TYR B 1 253 ? -0.277 -10.758 -7.852 1.000 54.013 233 TYR B O 1
ATOM 4637 N N . PRO B 1 254 ? -2.332 -11.242 -8.673 1.000 49.623 234 PRO B N 1
ATOM 4638 C CA . PRO B 1 254 ? -2.536 -12.405 -7.824 1.000 46.409 234 PRO B CA 1
ATOM 4639 C C . PRO B 1 254 ? -1.497 -13.513 -7.960 1.000 46.627 234 PRO B C 1
ATOM 4640 O O . PRO B 1 254 ? -1.336 -14.272 -7.007 1.000 53.483 234 PRO B O 1
ATOM 4644 N N . GLU B 1 255 ? -0.757 -13.585 -9.077 1.000 50.772 235 GLU B N 1
ATOM 4645 C CA . GLU B 1 255 ? 0.249 -14.644 -9.253 1.000 60.806 235 GLU B CA 1
ATOM 4646 C C . GLU B 1 255 ? 1.694 -14.186 -8.968 1.000 55.620 235 GLU B C 1
ATOM 4647 O O . GLU B 1 255 ? 2.568 -14.984 -8.620 1.000 48.267 235 GLU B O 1
ATOM 4653 N N . LYS B 1 256 ? 1.951 -12.891 -9.170 1.000 49.125 236 LYS B N 1
ATOM 4654 C CA . LYS B 1 256 ? 3.183 -12.241 -8.767 1.000 50.510 236 LYS B CA 1
ATOM 4655 C C . LYS B 1 256 ? 3.216 -12.208 -7.238 1.000 51.167 236 LYS B C 1
ATOM 4656 O O . LYS B 1 256 ? 4.266 -12.448 -6.658 1.000 51.032 236 LYS B O 1
ATOM 4662 N N . PHE B 1 257 ? 2.047 -12.009 -6.599 1.000 45.104 237 PHE B N 1
ATOM 4663 C CA . PHE B 1 257 ? 1.947 -11.884 -5.145 1.000 44.405 237 PHE B CA 1
ATOM 4664 C C . PHE B 1 257 ? 0.900 -12.855 -4.578 1.000 43.599 237 PHE B C 1
ATOM 4665 O O . PHE B 1 257 ? -0.162 -12.459 -4.065 1.000 40.972 237 PHE B O 1
ATOM 4673 N N . PRO B 1 258 ? 1.234 -14.164 -4.557 1.000 38.724 238 PRO B N 1
ATOM 4674 C CA . PRO B 1 258 ? 0.312 -15.201 -4.101 1.000 43.177 238 PRO B CA 1
ATOM 4675 C C . PRO B 1 258 ? 0.093 -15.148 -2.601 1.000 45.248 238 PRO B C 1
ATOM 4676 O O . PRO B 1 258 ? -0.900 -15.671 -2.102 1.000 44.031 238 PRO B O 1
ATOM 4680 N N . GLN B 1 259 ? 1.030 -14.512 -1.885 1.000 46.462 239 GLN B N 1
ATOM 4681 C CA . GLN B 1 259 ? 0.893 -14.370 -0.448 1.000 42.610 239 GLN B CA 1
ATOM 4682 C C . GLN B 1 259 ? -0.365 -13.565 -0.099 1.000 39.943 239 GLN B C 1
ATOM 4683 O O . GLN B 1 259 ? -0.930 -13.771 0.989 1.000 39.113 239 GLN B O 1
ATOM 4689 N N . PHE B 1 260 ? -0.850 -12.703 -1.009 1.000 37.719 240 PHE B N 1
ATOM 4690 C CA . PHE B 1 260 ? -2.075 -11.957 -0.706 1.000 39.687 240 PHE B CA 1
ATOM 4691 C C . PHE B 1 260 ? -3.342 -12.519 -1.374 1.000 47.048 240 PHE B C 1
ATOM 4692 O O . PHE B 1 260 ? -4.451 -12.051 -1.097 1.000 49.202 240 PHE B O 1
ATOM 4700 N N . SER B 1 261 ? -3.178 -13.513 -2.255 1.000 52.882 241 SER B N 1
ATOM 4701 C CA . SER B 1 261 ? -4.232 -13.967 -3.161 1.000 56.481 241 SER B CA 1
ATOM 4702 C C . SER B 1 261 ? -4.739 -15.353 -2.805 1.000 56.730 241 SER B C 1
ATOM 4703 O O . SER B 1 261 ? -5.921 -15.621 -2.949 1.000 55.548 241 SER B O 1
ATOM 4706 N N . GLN B 1 262 ? -3.804 -16.215 -2.399 1.000 47.617 242 GLN B N 1
ATOM 4707 C CA . GLN B 1 262 ? -4.053 -17.617 -2.172 1.000 51.465 242 GLN B CA 1
ATOM 4708 C C . GLN B 1 262 ? -4.375 -17.813 -0.697 1.000 55.732 242 GLN B C 1
ATOM 4709 O O . GLN B 1 262 ? -3.784 -17.147 0.126 1.000 59.138 242 GLN B O 1
ATOM 4715 N N . PRO B 1 263 ? -5.307 -18.716 -0.306 1.000 66.731 243 PRO B N 1
ATOM 4716 C CA . PRO B 1 263 ? -5.624 -18.934 1.108 1.000 58.955 243 PRO B CA 1
ATOM 4717 C C . PRO B 1 263 ? -4.347 -19.141 1.909 1.000 54.091 243 PRO B C 1
ATOM 4718 O O . PRO B 1 263 ? -3.470 -19.875 1.464 1.000 52.031 243 PRO B O 1
ATOM 4722 N N . ALA B 1 264 ? -4.260 -18.481 3.071 1.000 53.825 244 ALA B N 1
ATOM 4723 C CA . ALA B 1 264 ? -3.033 -18.444 3.840 1.000 55.956 244 ALA B CA 1
ATOM 4724 C C . ALA B 1 264 ? -3.102 -19.536 4.895 1.000 56.236 244 ALA B C 1
ATOM 4725 O O . ALA B 1 264 ? -3.816 -19.420 5.891 1.000 54.470 244 ALA B O 1
ATOM 4727 N N . GLU B 1 265 ? -2.310 -20.577 4.632 1.000 47.880 245 GLU B N 1
ATOM 4728 C CA . GLU B 1 265 ? -2.288 -21.787 5.418 1.000 58.236 245 GLU B CA 1
ATOM 4729 C C . GLU B 1 265 ? -1.731 -21.471 6.798 1.000 57.493 245 GLU B C 1
ATOM 4730 O O . GLU B 1 265 ? -2.090 -22.151 7.746 1.000 47.522 245 GLU B O 1
ATOM 4736 N N . GLY B 1 266 ? -0.850 -20.451 6.881 1.000 52.982 246 GLY B N 1
ATOM 4737 C CA . GLY B 1 266 ? -0.259 -20.026 8.137 1.000 49.834 246 GLY B CA 1
ATOM 4738 C C . GLY B 1 266 ? -1.164 -19.081 8.928 1.000 53.610 246 GLY B C 1
ATOM 4739 O O . GLY B 1 266 ? -0.772 -18.657 10.017 1.000 54.779 246 GLY B O 1
ATOM 4740 N N . TYR B 1 267 ? -2.341 -18.730 8.368 1.000 45.573 247 TYR B N 1
ATOM 4741 C CA . TYR B 1 267 ? -3.263 -17.837 9.054 1.000 56.816 247 TYR B CA 1
ATOM 4742 C C . TYR B 1 267 ? -4.721 -18.149 8.687 1.000 53.684 247 TYR B C 1
ATOM 4743 O O . TYR B 1 267 ? -5.361 -17.355 8.009 1.000 48.477 247 TYR B O 1
ATOM 4752 N N . HIS B 1 268 ? -5.205 -19.341 9.086 1.000 52.669 248 HIS B N 1
ATOM 4753 C CA . HIS B 1 268 ? -6.612 -19.736 9.039 1.000 61.975 248 HIS B CA 1
ATOM 4754 C C . HIS B 1 268 ? -7.212 -19.742 7.632 1.000 48.320 248 HIS B C 1
ATOM 4755 O O . HIS B 1 268 ? -8.368 -19.395 7.470 1.000 59.501 248 HIS B O 1
ATOM 4762 N N . GLY B 1 269 ? -6.455 -20.110 6.605 1.000 49.226 249 GLY B N 1
ATOM 4763 C CA . GLY B 1 269 ? -6.979 -20.096 5.246 1.000 51.446 249 GLY B CA 1
ATOM 4764 C C . GLY B 1 269 ? -7.356 -18.701 4.722 1.000 52.500 249 GLY B C 1
ATOM 4765 O O . GLY B 1 269 ? -7.903 -18.583 3.632 1.000 50.466 249 GLY B O 1
ATOM 4766 N N . THR B 1 270 ? -6.988 -17.630 5.433 1.000 52.687 250 THR B N 1
ATOM 4767 C CA . THR B 1 270 ? -7.391 -16.284 5.042 1.000 55.575 250 THR B CA 1
ATOM 4768 C C . THR B 1 270 ? -6.816 -15.900 3.684 1.000 54.372 250 THR B C 1
ATOM 4769 O O . THR B 1 270 ? -5.700 -16.286 3.335 1.000 54.801 250 THR B O 1
ATOM 4773 N N . ILE B 1 271 ? -7.576 -15.098 2.936 1.000 48.227 251 ILE B N 1
ATOM 4774 C CA . ILE B 1 271 ? -7.071 -14.489 1.727 1.000 47.849 251 ILE B CA 1
ATOM 4775 C C . ILE B 1 271 ? -6.925 -13.007 2.042 1.000 48.871 251 ILE B C 1
ATOM 4776 O O . ILE B 1 271 ? -7.935 -12.313 2.093 1.000 43.082 251 ILE B O 1
ATOM 4781 N N . TYR B 1 272 ? -5.678 -12.546 2.273 1.000 47.723 252 TYR B N 1
ATOM 4782 C CA . TYR B 1 272 ? -5.419 -11.189 2.762 1.000 42.821 252 TYR B CA 1
ATOM 4783 C C . TYR B 1 272 ? -6.115 -10.148 1.900 1.000 39.735 252 TYR B C 1
ATOM 4784 O O . TYR B 1 272 ? -6.603 -9.171 2.435 1.000 46.269 252 TYR B O 1
ATOM 4793 N N . ASN B 1 273 ? -6.105 -10.336 0.580 1.000 45.494 253 ASN B N 1
ATOM 4794 C CA . ASN B 1 273 ? -6.736 -9.382 -0.312 1.000 51.008 253 ASN B CA 1
ATOM 4795 C C . ASN B 1 273 ? -8.231 -9.261 -0.021 1.000 49.249 253 ASN B C 1
ATOM 4796 O O . ASN B 1 273 ? -8.757 -8.157 -0.064 1.000 54.574 253 ASN B O 1
ATOM 4801 N N . GLU B 1 274 ? -8.897 -10.348 0.365 1.000 49.944 254 GLU B N 1
ATOM 4802 C CA . GLU B 1 274 ? -10.331 -10.272 0.663 1.000 57.495 254 GLU B CA 1
ATOM 4803 C C . GLU B 1 274 ? -10.593 -9.727 2.072 1.000 49.013 254 GLU B C 1
ATOM 4804 O O . GLU B 1 274 ? -11.370 -8.793 2.249 1.000 48.552 254 GLU B O 1
ATOM 4810 N N . ALA B 1 275 ? -9.948 -10.287 3.100 1.000 52.367 255 ALA B N 1
ATOM 4811 C CA . ALA B 1 275 ? -10.267 -9.889 4.469 1.000 52.835 255 ALA B CA 1
ATOM 4812 C C . ALA B 1 275 ? -9.685 -8.521 4.834 1.000 50.454 255 ALA B C 1
ATOM 4813 O O . ALA B 1 275 ? -10.152 -7.908 5.783 1.000 52.275 255 ALA B O 1
ATOM 4815 N N . TYR B 1 276 ? -8.638 -8.039 4.149 1.000 49.419 256 TYR B N 1
ATOM 4816 C CA . TYR B 1 276 ? -8.002 -6.809 4.613 1.000 48.515 256 TYR B CA 1
ATOM 4817 C C . TYR B 1 276 ? -7.831 -5.798 3.486 1.000 44.956 256 TYR B C 1
ATOM 4818 O O . TYR B 1 276 ? -7.380 -4.687 3.746 1.000 46.645 256 TYR B O 1
ATOM 4827 N N . GLY B 1 277 ? -8.218 -6.153 2.259 1.000 45.483 257 GLY B N 1
ATOM 4828 C CA . GLY B 1 277 ? -8.280 -5.164 1.193 1.000 50.078 257 GLY B CA 1
ATOM 4829 C C . GLY B 1 277 ? -6.945 -4.443 0.982 1.000 48.849 257 GLY B C 1
ATOM 4830 O O . GLY B 1 277 ? -5.902 -5.059 0.812 1.000 47.825 257 GLY B O 1
ATOM 4831 N N . ASN B 1 278 ? -6.961 -3.117 1.032 1.000 51.188 258 ASN B N 1
ATOM 4832 C CA . ASN B 1 278 ? -5.804 -2.341 0.596 1.000 52.529 258 ASN B CA 1
ATOM 4833 C C . ASN B 1 278 ? -4.683 -2.393 1.661 1.000 48.874 258 ASN B C 1
ATOM 4834 O O . ASN B 1 278 ? -3.571 -1.928 1.418 1.000 48.878 258 ASN B O 1
ATOM 4839 N N . LEU B 1 279 ? -4.974 -2.988 2.837 1.000 46.416 259 LEU B N 1
ATOM 4840 C CA . LEU B 1 279 ? -4.010 -3.194 3.910 1.000 42.227 259 LEU B CA 1
ATOM 4841 C C . LEU B 1 279 ? -3.458 -4.632 3.953 1.000 40.677 259 LEU B C 1
ATOM 4842 O O . LEU B 1 279 ? -2.793 -5.000 4.909 1.000 42.871 259 LEU B O 1
ATOM 4847 N N . ALA B 1 280 ? -3.612 -5.404 2.874 1.000 40.412 260 ALA B N 1
ATOM 4848 C CA . ALA B 1 280 ? -3.149 -6.790 2.815 1.000 40.800 260 ALA B CA 1
ATOM 4849 C C . ALA B 1 280 ? -1.639 -6.947 3.091 1.000 41.663 260 ALA B C 1
ATOM 4850 O O . ALA B 1 280 ? -1.238 -7.923 3.706 1.000 37.951 260 ALA B O 1
ATOM 4852 N N . TYR B 1 281 ? -0.777 -6.038 2.590 1.000 37.408 261 TYR B N 1
ATOM 4853 C CA . TYR B 1 281 ? 0.662 -6.143 2.822 1.000 34.993 261 TYR B CA 1
ATOM 4854 C C . TYR B 1 281 ? 0.978 -6.059 4.314 1.000 34.579 261 TYR B C 1
ATOM 4855 O O . TYR B 1 281 ? 1.581 -6.964 4.902 1.000 38.275 261 TYR B O 1
ATOM 4864 N N . ILE B 1 282 ? 0.507 -4.993 4.955 1.000 37.371 262 ILE B N 1
ATOM 4865 C CA . ILE B 1 282 ? 0.955 -4.712 6.308 1.000 38.166 262 ILE B CA 1
ATOM 4866 C C . ILE B 1 282 ? 0.377 -5.719 7.288 1.000 36.790 262 ILE B C 1
ATOM 4867 O O . ILE B 1 282 ? 1.017 -6.071 8.279 1.000 36.204 262 ILE B O 1
ATOM 4872 N N . VAL B 1 283 ? -0.790 -6.267 6.974 1.000 40.646 263 VAL B N 1
ATOM 4873 C CA . VAL B 1 283 ? -1.378 -7.275 7.853 1.000 33.486 263 VAL B CA 1
ATOM 4874 C C . VAL B 1 283 ? -0.663 -8.606 7.673 1.000 29.233 263 VAL B C 1
ATOM 4875 O O . VAL B 1 283 ? -0.468 -9.314 8.633 1.000 36.501 263 VAL B O 1
ATOM 4879 N N . HIS B 1 284 ? -0.284 -8.993 6.461 1.000 39.897 264 HIS B N 1
ATOM 4880 C CA . HIS B 1 284 ? 0.484 -10.234 6.263 1.000 41.640 264 HIS B CA 1
ATOM 4881 C C . HIS B 1 284 ? 1.872 -10.118 6.948 1.000 40.352 264 HIS B C 1
ATOM 4882 O O . HIS B 1 284 ? 2.331 -11.026 7.641 1.000 37.793 264 HIS B O 1
ATOM 4889 N N . VAL B 1 285 ? 2.533 -8.966 6.818 1.000 39.095 265 VAL B N 1
ATOM 4890 C CA . VAL B 1 285 ? 3.835 -8.785 7.439 1.000 40.332 265 VAL B CA 1
ATOM 4891 C C . VAL B 1 285 ? 3.700 -8.904 8.950 1.000 39.964 265 VAL B C 1
ATOM 4892 O O . VAL B 1 285 ? 4.555 -9.511 9.590 1.000 38.210 265 VAL B O 1
ATOM 4896 N N . ARG B 1 286 ? 2.593 -8.401 9.505 1.000 34.859 266 ARG B N 1
ATOM 4897 C CA . ARG B 1 286 ? 2.429 -8.453 10.946 1.000 34.359 266 ARG B CA 1
ATOM 4898 C C . ARG B 1 286 ? 2.106 -9.881 11.381 1.000 36.590 266 ARG B C 1
ATOM 4899 O O . ARG B 1 286 ? 2.735 -10.378 12.291 1.000 41.586 266 ARG B O 1
ATOM 4907 N N . THR B 1 287 ? 1.055 -10.488 10.821 1.000 41.956 267 THR B N 1
ATOM 4908 C CA . THR B 1 287 ? 0.442 -11.674 11.403 1.000 38.772 267 THR B CA 1
ATOM 4909 C C . THR B 1 287 ? 1.165 -12.937 10.976 1.000 39.772 267 THR B C 1
ATOM 4910 O O . THR B 1 287 ? 1.011 -13.966 11.607 1.000 46.734 267 THR B O 1
ATOM 4914 N N . GLU B 1 288 ? 1.939 -12.887 9.893 1.000 39.968 268 GLU B N 1
ATOM 4915 C CA . GLU B 1 288 ? 2.724 -14.056 9.559 1.000 40.708 268 GLU B CA 1
ATOM 4916 C C . GLU B 1 288 ? 4.202 -13.829 9.848 1.000 35.456 268 GLU B C 1
ATOM 4917 O O . GLU B 1 288 ? 4.796 -14.609 10.580 1.000 46.824 268 GLU B O 1
ATOM 4923 N N . LEU B 1 289 ? 4.810 -12.812 9.242 1.000 36.199 269 LEU B N 1
ATOM 4924 C CA . LEU B 1 289 ? 6.264 -12.694 9.287 1.000 37.274 269 LEU B CA 1
ATOM 4925 C C . LEU B 1 289 ? 6.747 -12.309 10.693 1.000 41.401 269 LEU B C 1
ATOM 4926 O O . LEU B 1 289 ? 7.591 -12.978 11.284 1.000 41.798 269 LEU B O 1
ATOM 4931 N N . LEU B 1 290 ? 6.192 -11.226 11.243 1.000 40.122 270 LEU B N 1
ATOM 4932 C CA . LEU B 1 290 ? 6.619 -10.776 12.543 1.000 38.896 270 LEU B CA 1
ATOM 4933 C C . LEU B 1 290 ? 6.399 -11.892 13.559 1.000 37.439 270 LEU B C 1
ATOM 4934 O O . LEU B 1 290 ? 7.281 -12.191 14.361 1.000 37.847 270 LEU B O 1
ATOM 4939 N N . ARG B 1 291 ? 5.218 -12.515 13.512 1.000 39.421 271 ARG B N 1
ATOM 4940 C CA . ARG B 1 291 ? 4.850 -13.592 14.423 1.000 37.427 271 ARG B CA 1
ATOM 4941 C C . ARG B 1 291 ? 5.822 -14.768 14.287 1.000 33.563 271 ARG B C 1
ATOM 4942 O O . ARG B 1 291 ? 6.323 -15.238 15.272 1.000 40.484 271 ARG B O 1
ATOM 4950 N N . ASP B 1 292 ? 6.133 -15.252 13.087 1.000 36.074 272 ASP B N 1
ATOM 4951 C CA . ASP B 1 292 ? 6.992 -16.437 12.971 1.000 39.345 272 ASP B CA 1
ATOM 4952 C C . ASP B 1 292 ? 8.479 -16.106 13.152 1.000 41.595 272 ASP B C 1
ATOM 4953 O O . ASP B 1 292 ? 9.239 -16.938 13.645 1.000 42.335 272 ASP B O 1
ATOM 4958 N N . LEU B 1 293 ? 8.931 -14.950 12.637 1.000 38.675 273 LEU B N 1
ATOM 4959 C CA . LEU B 1 293 ? 10.344 -14.646 12.556 1.000 34.433 273 LEU B CA 1
ATOM 4960 C C . LEU B 1 293 ? 10.813 -13.867 13.795 1.000 38.972 273 LEU B C 1
ATOM 4961 O O . LEU B 1 293 ? 11.982 -13.926 14.158 1.000 37.208 273 LEU B O 1
ATOM 4966 N N . GLY B 1 294 ? 9.905 -13.109 14.432 1.000 34.116 274 GLY B N 1
ATOM 4967 C CA . GLY B 1 294 ? 10.079 -12.643 15.791 1.000 37.765 274 GLY B CA 1
ATOM 4968 C C . GLY B 1 294 ? 10.908 -11.374 16.003 1.000 34.879 274 GLY B C 1
ATOM 4969 O O . GLY B 1 294 ? 11.298 -11.157 17.130 1.000 36.957 274 GLY B O 1
ATOM 4970 N N . PRO B 1 295 ? 11.218 -10.473 15.043 1.000 34.894 275 PRO B N 1
ATOM 4971 C CA . PRO B 1 295 ? 11.911 -9.219 15.396 1.000 34.777 275 PRO B CA 1
ATOM 4972 C C . PRO B 1 295 ? 11.007 -8.150 16.042 1.000 34.396 275 PRO B C 1
ATOM 4973 O O . PRO B 1 295 ? 10.799 -7.067 15.500 1.000 33.003 275 PRO B O 1
ATOM 4977 N N . LEU B 1 296 ? 10.540 -8.445 17.259 1.000 31.956 276 LEU B N 1
ATOM 4978 C CA . LEU B 1 296 ? 9.598 -7.599 17.979 1.000 40.143 276 LEU B CA 1
ATOM 4979 C C . LEU B 1 296 ? 10.296 -6.369 18.538 1.000 38.239 276 LEU B C 1
ATOM 4980 O O . LEU B 1 296 ? 11.421 -6.453 19.007 1.000 42.664 276 LEU B O 1
ATOM 4985 N N . MET B 1 297 ? 9.549 -5.259 18.596 1.000 35.995 277 MET B N 1
ATOM 4986 C CA . MET B 1 297 ? 10.037 -4.099 19.301 1.000 35.467 277 MET B CA 1
ATOM 4987 C C . MET B 1 297 ? 9.575 -4.201 20.745 1.000 32.505 277 MET B C 1
ATOM 4988 O O . MET B 1 297 ? 8.404 -4.373 21.037 1.000 42.322 277 MET B O 1
ATOM 4993 N N . ASN B 1 298 ? 10.541 -4.071 21.635 1.000 36.555 278 ASN B N 1
ATOM 4994 C CA . ASN B 1 298 ? 10.327 -3.946 23.068 1.000 38.694 278 ASN B CA 1
ATOM 4995 C C . ASN B 1 298 ? 9.595 -2.640 23.398 1.000 36.006 278 ASN B C 1
ATOM 4996 O O . ASN B 1 298 ? 9.950 -1.568 22.874 1.000 40.619 278 ASN B O 1
ATOM 5001 N N . PRO B 1 299 ? 8.634 -2.666 24.348 1.000 32.554 279 PRO B N 1
ATOM 5002 C CA . PRO B 1 299 ? 7.868 -1.483 24.721 1.000 31.147 279 PRO B CA 1
ATOM 5003 C C . PRO B 1 299 ? 8.660 -0.349 25.343 1.000 32.321 279 PRO B C 1
ATOM 5004 O O . PRO B 1 299 ? 8.249 0.796 25.259 1.000 36.497 279 PRO B O 1
ATOM 5008 N N . PHE B 1 300 ? 9.762 -0.676 26.012 1.000 34.408 280 PHE B N 1
ATOM 5009 C CA . PHE B 1 300 ? 10.689 0.336 26.489 1.000 36.430 280 PHE B CA 1
ATOM 5010 C C . PHE B 1 300 ? 11.262 1.109 25.312 1.000 32.959 280 PHE B C 1
ATOM 5011 O O . PHE B 1 300 ? 11.360 2.321 25.388 1.000 33.787 280 PHE B O 1
ATOM 5019 N N . ALA B 1 301 ? 11.623 0.433 24.216 1.000 32.902 281 ALA B N 1
ATOM 5020 C CA . ALA B 1 301 ? 12.108 1.133 23.031 1.000 33.922 281 ALA B CA 1
ATOM 5021 C C . ALA B 1 301 ? 10.968 1.938 22.412 1.000 33.624 281 ALA B C 1
ATOM 5022 O O . ALA B 1 301 ? 11.188 3.061 22.029 1.000 33.166 281 ALA B O 1
ATOM 5024 N N . SER B 1 302 ? 9.754 1.374 22.301 1.000 34.116 282 SER B N 1
ATOM 5025 C CA . SER B 1 302 ? 8.625 2.122 21.775 1.000 32.719 282 SER B CA 1
ATOM 5026 C C . SER B 1 302 ? 8.508 3.449 22.501 1.000 27.455 282 SER B C 1
ATOM 5027 O O . SER B 1 302 ? 8.389 4.494 21.890 1.000 33.524 282 SER B O 1
ATOM 5030 N N . PHE B 1 303 ? 8.501 3.372 23.819 1.000 32.808 283 PHE B N 1
ATOM 5031 C CA . PHE B 1 303 ? 8.311 4.517 24.680 1.000 31.975 283 PHE B CA 1
ATOM 5032 C C . PHE B 1 303 ? 9.404 5.548 24.393 1.000 33.753 283 PHE B C 1
ATOM 5033 O O . PHE B 1 303 ? 9.108 6.710 24.211 1.000 32.551 283 PHE B O 1
ATOM 5041 N N . LEU B 1 304 ? 10.673 5.136 24.390 1.000 32.821 284 LEU B N 1
ATOM 5042 C CA . LEU B 1 304 ? 11.757 6.079 24.186 1.000 33.612 284 LEU B CA 1
ATOM 5043 C C . LEU B 1 304 ? 11.657 6.710 22.809 1.000 31.689 284 LEU B C 1
ATOM 5044 O O . LEU B 1 304 ? 11.866 7.918 22.683 1.000 33.819 284 LEU B O 1
ATOM 5049 N N . LEU B 1 305 ? 11.295 5.922 21.790 1.000 33.339 285 LEU B N 1
ATOM 5050 C CA . LEU B 1 305 ? 11.179 6.492 20.455 1.000 36.509 285 LEU B CA 1
ATOM 5051 C C . LEU B 1 305 ? 10.003 7.478 20.382 1.000 36.346 285 LEU B C 1
ATOM 5052 O O . LEU B 1 305 ? 10.080 8.468 19.651 1.000 34.491 285 LEU B O 1
ATOM 5057 N N . LEU B 1 306 ? 8.905 7.194 21.076 1.000 35.371 286 LEU B N 1
ATOM 5058 C CA . LEU B 1 306 ? 7.782 8.111 21.058 1.000 38.613 286 LEU B CA 1
ATOM 5059 C C . LEU B 1 306 ? 8.192 9.473 21.616 1.000 41.376 286 LEU B C 1
ATOM 5060 O O . LEU B 1 306 ? 7.710 10.511 21.154 1.000 37.615 286 LEU B O 1
ATOM 5065 N N . GLN B 1 307 ? 9.095 9.470 22.602 1.000 41.525 287 GLN B N 1
ATOM 5066 C CA . GLN B 1 307 ? 9.541 10.707 23.214 1.000 41.135 287 GLN B CA 1
ATOM 5067 C C . GLN B 1 307 ? 10.339 11.534 22.212 1.000 40.157 287 GLN B C 1
ATOM 5068 O O . GLN B 1 307 ? 10.244 12.762 22.194 1.000 38.780 287 GLN B O 1
ATOM 5074 N N . GLY B 1 308 ? 11.158 10.844 21.419 1.000 40.253 288 GLY B N 1
ATOM 5075 C CA . GLY B 1 308 ? 11.926 11.483 20.373 1.000 38.774 288 GLY B CA 1
ATOM 5076 C C . GLY B 1 308 ? 11.055 12.084 19.284 1.000 36.049 288 GLY B C 1
ATOM 5077 O O . GLY B 1 308 ? 11.301 13.193 18.863 1.000 42.046 288 GLY B O 1
ATOM 5078 N N . VAL B 1 309 ? 10.031 11.355 18.846 1.000 35.690 289 VAL B N 1
ATOM 5079 C CA . VAL B 1 309 ? 9.134 11.810 17.800 1.000 35.336 289 VAL B CA 1
ATOM 5080 C C . VAL B 1 309 ? 8.460 13.130 18.184 1.000 32.975 289 VAL B C 1
ATOM 5081 O O . VAL B 1 309 ? 8.266 13.994 17.349 1.000 30.679 289 VAL B O 1
ATOM 5085 N N . GLU B 1 310 ? 8.117 13.307 19.454 1.000 31.605 290 GLU B N 1
ATOM 5086 C CA . GLU B 1 310 ? 7.484 14.532 19.884 1.000 34.938 290 GLU B CA 1
ATOM 5087 C C . GLU B 1 310 ? 8.340 15.760 19.595 1.000 35.346 290 GLU B C 1
ATOM 5088 O O . GLU B 1 310 ? 7.770 16.845 19.618 1.000 36.176 290 GLU B O 1
ATOM 5094 N N . THR B 1 311 ? 9.667 15.634 19.383 1.000 33.235 291 THR B N 1
ATOM 5095 C CA . THR B 1 311 ? 10.444 16.809 19.000 1.000 32.270 291 THR B CA 1
ATOM 5096 C C . THR B 1 311 ? 11.036 16.724 17.594 1.000 31.183 291 THR B C 1
ATOM 5097 O O . THR B 1 311 ? 11.851 17.559 17.230 1.000 38.412 291 THR B O 1
ATOM 5101 N N . LEU B 1 312 ? 10.607 15.769 16.776 1.000 31.601 292 LEU B N 1
ATOM 5102 C CA . LEU B 1 312 ? 11.223 15.499 15.486 1.000 33.362 292 LEU B CA 1
ATOM 5103 C C . LEU B 1 312 ? 11.367 16.752 14.618 1.000 37.593 292 LEU B C 1
ATOM 5104 O O . LEU B 1 312 ? 12.453 17.008 14.086 1.000 34.292 292 LEU B O 1
ATOM 5109 N N . SER B 1 313 ? 10.277 17.493 14.394 1.000 32.604 293 SER B N 1
ATOM 5110 C CA . SER B 1 313 ? 10.358 18.638 13.486 1.000 36.113 293 SER B CA 1
ATOM 5111 C C . SER B 1 313 ? 11.375 19.659 13.973 1.000 30.461 293 SER B C 1
ATOM 5112 O O . SER B 1 313 ? 12.068 20.219 13.157 1.000 40.911 293 SER B O 1
ATOM 5115 N N . LEU B 1 314 ? 11.433 19.938 15.270 1.000 35.025 294 LEU B N 1
ATOM 5116 C CA . LEU B 1 314 ? 12.351 20.942 15.818 1.000 37.115 294 LEU B CA 1
ATOM 5117 C C . LEU B 1 314 ? 13.795 20.463 15.676 1.000 33.846 294 LEU B C 1
ATOM 5118 O O . LEU B 1 314 ? 14.676 21.221 15.290 1.000 32.042 294 LEU B O 1
ATOM 5123 N N . ARG B 1 315 ? 14.044 19.189 15.963 1.000 30.352 295 ARG B N 1
ATOM 5124 C CA . ARG B 1 315 ? 15.400 18.684 15.827 1.000 30.727 295 ARG B CA 1
ATOM 5125 C C . ARG B 1 315 ? 15.806 18.689 14.357 1.000 32.162 295 ARG B C 1
ATOM 5126 O O . ARG B 1 315 ? 16.883 19.161 13.990 1.000 38.388 295 ARG B O 1
ATOM 5134 N N . ALA B 1 316 ? 14.983 18.098 13.506 1.000 31.795 296 ALA B N 1
ATOM 5135 C CA . ALA B 1 316 ? 15.363 17.877 12.124 1.000 33.690 296 ALA B CA 1
ATOM 5136 C C . ALA B 1 316 ? 15.625 19.217 11.437 1.000 36.999 296 ALA B C 1
ATOM 5137 O O . ALA B 1 316 ? 16.540 19.348 10.634 1.000 34.927 296 ALA B O 1
ATOM 5139 N N . GLU B 1 317 ? 14.776 20.211 11.697 1.000 38.408 297 GLU B N 1
ATOM 5140 C CA . GLU B 1 317 ? 15.003 21.512 11.087 1.000 35.814 297 GLU B CA 1
ATOM 5141 C C . GLU B 1 317 ? 16.386 22.037 11.468 1.000 35.362 297 GLU B C 1
ATOM 5142 O O . GLU B 1 317 ? 17.048 22.597 10.636 1.000 36.686 297 GLU B O 1
ATOM 5148 N N . ARG B 1 318 ? 16.820 21.851 12.724 1.000 30.167 298 ARG B N 1
ATOM 5149 C CA . ARG B 1 318 ? 18.050 22.436 13.182 1.000 32.336 298 ARG B CA 1
ATOM 5150 C C . ARG B 1 318 ? 19.215 21.621 12.619 1.000 33.567 298 ARG B C 1
ATOM 5151 O O . ARG B 1 318 ? 20.233 22.197 12.226 1.000 30.184 298 ARG B O 1
ATOM 5159 N N . HIS B 1 319 ? 19.035 20.303 12.487 1.000 33.934 299 HIS B N 1
ATOM 5160 C CA . HIS B 1 319 ? 20.059 19.478 11.868 1.000 32.112 299 HIS B CA 1
ATOM 5161 C C . HIS B 1 319 ? 20.334 19.948 10.433 1.000 36.227 299 HIS B C 1
ATOM 5162 O O . HIS B 1 319 ? 21.493 20.063 10.003 1.000 39.075 299 HIS B O 1
ATOM 5169 N N . GLY B 1 320 ? 19.240 20.166 9.685 1.000 33.264 300 GLY B N 1
ATOM 5170 C CA . GLY B 1 320 ? 19.304 20.574 8.292 1.000 32.434 300 GLY B CA 1
ATOM 5171 C C . GLY B 1 320 ? 19.964 21.943 8.152 1.000 33.223 300 GLY B C 1
ATOM 5172 O O . GLY B 1 320 ? 20.887 22.125 7.387 1.000 33.407 300 GLY B O 1
ATOM 5173 N N . GLU B 1 321 ? 19.543 22.888 8.968 1.000 32.855 301 GLU B N 1
ATOM 5174 C CA . GLU B 1 321 ? 20.115 24.220 8.887 1.000 37.270 301 GLU B CA 1
ATOM 5175 C C . GLU B 1 321 ? 21.599 24.175 9.315 1.000 34.572 301 GLU B C 1
ATOM 5176 O O . GLU B 1 321 ? 22.439 24.808 8.698 1.000 37.798 301 GLU B O 1
ATOM 5182 N N . ASN B 1 322 ? 21.952 23.365 10.322 1.000 35.106 302 ASN B N 1
ATOM 5183 C CA . ASN B 1 322 ? 23.330 23.284 10.786 1.000 34.057 302 ASN B CA 1
ATOM 5184 C C . ASN B 1 322 ? 24.203 22.595 9.744 1.000 36.256 302 ASN B C 1
ATOM 5185 O O . ASN B 1 322 ? 25.363 22.962 9.574 1.000 38.383 302 ASN B O 1
ATOM 5190 N N . ALA B 1 323 ? 23.646 21.635 9.003 1.000 34.692 303 ALA B N 1
ATOM 5191 C CA . ALA B 1 323 ? 24.465 20.921 8.041 1.000 32.591 303 ALA B CA 1
ATOM 5192 C C . ALA B 1 323 ? 24.799 21.804 6.845 1.000 35.350 303 ALA B C 1
ATOM 5193 O O . ALA B 1 323 ? 25.895 21.707 6.290 1.000 32.742 303 ALA B O 1
ATOM 5195 N N . LEU B 1 324 ? 23.790 22.561 6.398 1.000 34.756 304 LEU B N 1
ATOM 5196 C CA . LEU B 1 324 ? 23.939 23.448 5.261 1.000 40.165 304 LEU B CA 1
ATOM 5197 C C . LEU B 1 324 ? 25.041 24.470 5.567 1.000 32.654 304 LEU B C 1
ATOM 5198 O O . LEU B 1 324 ? 25.946 24.630 4.766 1.000 38.271 304 LEU B O 1
ATOM 5203 N N . LYS B 1 325 ? 24.992 25.091 6.741 1.000 32.543 305 LYS B N 1
ATOM 5204 C CA . LYS B 1 325 ? 25.975 26.087 7.152 1.000 34.838 305 LYS B CA 1
ATOM 5205 C C . LYS B 1 325 ? 27.368 25.501 7.354 1.000 35.142 305 LYS B C 1
ATOM 5206 O O . LYS B 1 325 ? 28.353 26.147 6.989 1.000 38.482 305 LYS B O 1
ATOM 5212 N N . LEU B 1 326 ? 27.448 24.272 7.887 1.000 33.987 306 LEU B N 1
ATOM 5213 C CA . LEU B 1 326 ? 28.741 23.634 8.030 1.000 33.827 306 LEU B CA 1
ATOM 5214 C C . LEU B 1 326 ? 29.257 23.297 6.640 1.000 32.388 306 LEU B C 1
ATOM 5215 O O . LEU B 1 326 ? 30.425 23.490 6.357 1.000 36.999 306 LEU B O 1
ATOM 5220 N N . ALA B 1 327 ? 28.372 22.828 5.773 1.000 32.030 307 ALA B N 1
ATOM 5221 C CA . ALA B 1 327 ? 28.739 22.499 4.405 1.000 34.692 307 ALA B CA 1
ATOM 5222 C C . ALA B 1 327 ? 29.354 23.714 3.702 1.000 38.765 307 ALA B C 1
ATOM 5223 O O . ALA B 1 327 ? 30.463 23.663 3.150 1.000 38.340 307 ALA B O 1
ATOM 5225 N N . LYS B 1 328 ? 28.650 24.827 3.792 1.000 33.554 308 LYS B N 1
ATOM 5226 C CA . LYS B 1 328 ? 29.110 26.041 3.158 1.000 38.090 308 LYS B CA 1
ATOM 5227 C C . LYS B 1 328 ? 30.451 26.512 3.721 1.000 43.249 308 LYS B C 1
ATOM 5228 O O . LYS B 1 328 ? 31.263 27.023 2.952 1.000 40.934 308 LYS B O 1
ATOM 5234 N N . TRP B 1 329 ? 30.603 26.477 5.057 1.000 43.005 309 TRP B N 1
ATOM 5235 C CA . TRP B 1 329 ? 31.837 26.878 5.722 1.000 40.064 309 TRP B CA 1
ATOM 5236 C C . TRP B 1 329 ? 32.984 25.988 5.217 1.000 38.444 309 TRP B C 1
ATOM 5237 O O . TRP B 1 329 ? 34.048 26.474 4.827 1.000 37.556 309 TRP B O 1
ATOM 5248 N N . LEU B 1 330 ? 32.740 24.669 5.134 1.000 36.783 310 LEU B N 1
ATOM 5249 C CA . LEU B 1 330 ? 33.779 23.740 4.745 1.000 37.010 310 LEU B CA 1
ATOM 5250 C C . LEU B 1 330 ? 34.220 24.137 3.353 1.000 43.952 310 LEU B C 1
ATOM 5251 O O . LEU B 1 330 ? 35.394 23.961 2.992 1.000 43.097 310 LEU B O 1
ATOM 5256 N N . GLU B 1 331 ? 33.264 24.688 2.595 1.000 38.743 311 GLU B N 1
ATOM 5257 C CA . GLU B 1 331 ? 33.574 25.018 1.217 1.000 45.895 311 GLU B CA 1
ATOM 5258 C C . GLU B 1 331 ? 34.511 26.224 1.124 1.000 40.688 311 GLU B C 1
ATOM 5259 O O . GLU B 1 331 ? 35.029 26.427 0.064 1.000 43.886 311 GLU B O 1
ATOM 5265 N N . GLN B 1 332 ? 34.734 26.998 2.190 1.000 38.870 312 GLN B N 1
ATOM 5266 C CA . GLN B 1 332 ? 35.666 28.113 2.183 1.000 50.449 312 GLN B CA 1
ATOM 5267 C C . GLN B 1 332 ? 36.962 27.778 2.919 1.000 46.910 312 GLN B C 1
ATOM 5268 O O . GLN B 1 332 ? 37.786 28.657 3.088 1.000 44.655 312 GLN B O 1
ATOM 5274 N N . SER B 1 333 ? 37.123 26.544 3.390 1.000 43.284 313 SER B N 1
ATOM 5275 C CA . SER B 1 333 ? 38.269 26.173 4.191 1.000 39.089 313 SER B CA 1
ATOM 5276 C C . SER B 1 333 ? 39.453 25.821 3.307 1.000 40.955 313 SER B C 1
ATOM 5277 O O . SER B 1 333 ? 39.336 24.927 2.481 1.000 41.664 313 SER B O 1
ATOM 5280 N N . PRO B 1 334 ? 40.647 26.388 3.594 1.000 36.085 314 PRO B N 1
ATOM 5281 C CA . PRO B 1 334 ? 41.892 25.936 2.991 1.000 37.014 314 PRO B CA 1
ATOM 5282 C C . PRO B 1 334 ? 42.341 24.513 3.320 1.000 41.263 314 PRO B C 1
ATOM 5283 O O . PRO B 1 334 ? 43.240 23.986 2.677 1.000 38.620 314 PRO B O 1
ATOM 5287 N N . TYR B 1 335 ? 41.656 23.842 4.248 1.000 45.386 315 TYR B N 1
ATOM 5288 C CA . TYR B 1 335 ? 42.058 22.505 4.664 1.000 42.982 315 TYR B CA 1
ATOM 5289 C C . TYR B 1 335 ? 41.224 21.436 3.976 1.000 36.699 315 TYR B C 1
ATOM 5290 O O . TYR B 1 335 ? 41.424 20.242 4.207 1.000 43.696 315 TYR B O 1
ATOM 5299 N N . VAL B 1 336 ? 40.268 21.869 3.160 1.000 37.611 316 VAL B N 1
ATOM 5300 C CA . VAL B 1 336 ? 39.266 20.980 2.600 1.000 37.879 316 VAL B CA 1
ATOM 5301 C C . VAL B 1 336 ? 39.465 20.883 1.086 1.000 43.396 316 VAL B C 1
ATOM 5302 O O . VAL B 1 336 ? 39.630 21.888 0.406 1.000 44.504 316 VAL B O 1
ATOM 5306 N N . SER B 1 337 ? 39.423 19.658 0.558 1.000 39.293 317 SER B N 1
ATOM 5307 C CA . SER B 1 337 ? 39.566 19.440 -0.864 1.000 44.671 317 SER B CA 1
ATOM 5308 C C . SER B 1 337 ? 38.202 19.305 -1.562 1.000 44.458 317 SER B C 1
ATOM 5309 O O . SER B 1 337 ? 38.094 19.611 -2.735 1.000 47.695 317 SER B O 1
ATOM 5312 N N . TRP B 1 338 ? 37.150 18.852 -0.881 1.000 40.112 318 TRP B N 1
ATOM 5313 C CA . TRP B 1 338 ? 35.850 18.722 -1.518 1.000 40.356 318 TRP B CA 1
ATOM 5314 C C . TRP B 1 338 ? 34.817 18.532 -0.429 1.000 42.565 318 TRP B C 1
ATOM 5315 O O . TRP B 1 338 ? 35.123 18.103 0.687 1.000 38.474 318 TRP B O 1
ATOM 5326 N N . VAL B 1 339 ? 33.580 18.843 -0.782 1.000 39.780 319 VAL B N 1
ATOM 5327 C CA . VAL B 1 339 ? 32.489 18.689 0.149 1.000 34.927 319 VAL B CA 1
ATOM 5328 C C . VAL B 1 339 ? 31.349 18.107 -0.622 1.000 37.504 319 VAL B C 1
ATOM 5329 O O . VAL B 1 339 ? 31.120 18.519 -1.747 1.000 39.776 319 VAL B O 1
ATOM 5333 N N . SER B 1 340 ? 30.635 17.192 0.013 1.000 41.483 320 SER B N 1
ATOM 5334 C CA . SER B 1 340 ? 29.466 16.599 -0.606 1.000 37.780 320 SER B CA 1
ATOM 5335 C C . SER B 1 340 ? 28.261 16.728 0.326 1.000 38.782 320 SER B C 1
ATOM 5336 O O . SER B 1 340 ? 28.292 16.196 1.433 1.000 39.035 320 SER B O 1
ATOM 5339 N N . TYR B 1 341 ? 27.236 17.474 -0.109 1.000 38.307 321 TYR B N 1
ATOM 5340 C CA . TYR B 1 341 ? 25.995 17.660 0.635 1.000 35.474 321 TYR B CA 1
ATOM 5341 C C . TYR B 1 341 ? 24.913 18.044 -0.355 1.000 35.753 321 TYR B C 1
ATOM 5342 O O . TYR B 1 341 ? 25.135 18.934 -1.182 1.000 36.375 321 TYR B O 1
ATOM 5351 N N . PRO B 1 342 ? 23.703 17.438 -0.290 1.000 36.678 322 PRO B N 1
ATOM 5352 C CA . PRO B 1 342 ? 22.672 17.664 -1.298 1.000 35.269 322 PRO B CA 1
ATOM 5353 C C . PRO B 1 342 ? 22.216 19.103 -1.458 1.000 36.436 322 PRO B C 1
ATOM 5354 O O . PRO B 1 342 ? 21.665 19.436 -2.492 1.000 46.288 322 PRO B O 1
ATOM 5358 N N . GLY B 1 343 ? 22.370 19.923 -0.417 1.000 39.607 323 GLY B N 1
ATOM 5359 C CA . GLY B 1 343 ? 21.851 21.281 -0.429 1.000 39.690 323 GLY B CA 1
ATOM 5360 C C . GLY B 1 343 ? 22.799 22.279 -1.075 1.000 38.289 323 GLY B C 1
ATOM 5361 O O . GLY B 1 343 ? 22.458 23.439 -1.183 1.000 42.882 323 GLY B O 1
ATOM 5362 N N . LEU B 1 344 ? 23.998 21.848 -1.459 1.000 37.256 324 LEU B N 1
ATOM 5363 C CA . LEU B 1 344 ? 24.918 22.740 -2.157 1.000 42.595 324 LEU B CA 1
ATOM 5364 C C . LEU B 1 344 ? 24.641 22.755 -3.668 1.000 43.109 324 LEU B C 1
ATOM 5365 O O . LEU B 1 344 ? 24.466 21.711 -4.299 1.000 38.394 324 LEU B O 1
ATOM 5370 N N . ALA B 1 345 ? 24.791 23.950 -4.263 1.000 46.292 325 ALA B N 1
ATOM 5371 C CA . ALA B 1 345 ? 24.529 24.205 -5.666 1.000 46.558 325 ALA B CA 1
ATOM 5372 C C . ALA B 1 345 ? 25.418 23.346 -6.547 1.000 46.270 325 ALA B C 1
ATOM 5373 O O . ALA B 1 345 ? 24.971 22.931 -7.598 1.000 58.468 325 ALA B O 1
ATOM 5375 N N . SER B 1 346 ? 26.628 23.030 -6.074 1.000 52.662 326 SER B N 1
ATOM 5376 C CA . SER B 1 346 ? 27.587 22.222 -6.819 1.000 53.039 326 SER B CA 1
ATOM 5377 C C . SER B 1 346 ? 27.301 20.722 -6.777 1.000 58.853 326 SER B C 1
ATOM 5378 O O . SER B 1 346 ? 28.058 19.982 -7.390 1.000 56.547 326 SER B O 1
ATOM 5381 N N . HIS B 1 347 ? 26.276 20.244 -6.053 1.000 60.445 327 HIS B N 1
ATOM 5382 C CA . HIS B 1 347 ? 26.070 18.800 -5.938 1.000 53.562 327 HIS B CA 1
ATOM 5383 C C . HIS B 1 347 ? 25.450 18.237 -7.222 1.000 53.902 327 HIS B C 1
ATOM 5384 O O . HIS B 1 347 ? 24.499 18.799 -7.745 1.000 50.295 327 HIS B O 1
ATOM 5391 N N . SER B 1 348 ? 25.912 17.062 -7.675 1.000 50.863 328 SER B N 1
ATOM 5392 C CA . SER B 1 348 ? 25.449 16.496 -8.936 1.000 59.551 328 SER B CA 1
ATOM 5393 C C . SER B 1 348 ? 23.934 16.264 -8.968 1.000 62.047 328 SER B C 1
ATOM 5394 O O . SER B 1 348 ? 23.330 16.163 -10.035 1.000 68.051 328 SER B O 1
ATOM 5397 N N . HIS B 1 349 ? 23.307 16.106 -7.811 1.000 57.867 329 HIS B N 1
ATOM 5398 C CA . HIS B 1 349 ? 21.932 15.648 -7.805 1.000 78.837 329 HIS B CA 1
ATOM 5399 C C . HIS B 1 349 ? 21.081 16.776 -7.257 1.000 73.087 329 HIS B C 1
ATOM 5400 O O . HIS B 1 349 ? 19.977 16.536 -6.759 1.000 67.488 329 HIS B O 1
ATOM 5407 N N . HIS B 1 350 ? 21.614 17.999 -7.345 1.000 59.699 330 HIS B N 1
ATOM 5408 C CA . HIS B 1 350 ? 21.016 19.074 -6.578 1.000 62.344 330 HIS B CA 1
ATOM 5409 C C . HIS B 1 350 ? 19.550 19.282 -6.988 1.000 64.008 330 HIS B C 1
ATOM 5410 O O . HIS B 1 350 ? 18.775 19.793 -6.175 1.000 50.601 330 HIS B O 1
ATOM 5417 N N . GLU B 1 351 ? 19.171 18.839 -8.205 1.000 50.474 331 GLU B N 1
ATOM 5418 C CA . GLU B 1 351 ? 17.877 19.174 -8.780 1.000 60.320 331 GLU B CA 1
ATOM 5419 C C . GLU B 1 351 ? 16.793 18.260 -8.227 1.000 53.095 331 GLU B C 1
ATOM 5420 O O . GLU B 1 351 ? 15.710 18.720 -7.899 1.000 48.785 331 GLU B O 1
ATOM 5426 N N . ASN B 1 352 ? 17.078 16.958 -8.208 1.000 46.637 332 ASN B N 1
ATOM 5427 C CA . ASN B 1 352 ? 16.233 15.996 -7.538 1.000 48.261 332 ASN B CA 1
ATOM 5428 C C . ASN B 1 352 ? 16.051 16.447 -6.101 1.000 46.125 332 ASN B C 1
ATOM 5429 O O . ASN B 1 352 ? 14.931 16.485 -5.594 1.000 51.438 332 ASN B O 1
ATOM 5434 N N . ALA B 1 353 ? 17.164 16.848 -5.485 1.000 42.383 333 ALA B N 1
ATOM 5435 C CA . ALA B 1 353 ? 17.133 17.187 -4.081 1.000 45.347 333 ALA B CA 1
ATOM 5436 C C . ALA B 1 353 ? 16.136 18.318 -3.840 1.000 42.346 333 ALA B C 1
ATOM 5437 O O . ALA B 1 353 ? 15.325 18.227 -2.929 1.000 42.261 333 ALA B O 1
ATOM 5439 N N . LYS B 1 354 ? 16.186 19.357 -4.681 1.000 46.111 334 LYS B N 1
ATOM 5440 C CA . LYS B 1 354 ? 15.335 20.531 -4.554 1.000 50.051 334 LYS B CA 1
ATOM 5441 C C . LYS B 1 354 ? 13.879 20.157 -4.816 1.000 56.069 334 LYS B C 1
ATOM 5442 O O . LYS B 1 354 ? 12.971 20.698 -4.194 1.000 49.230 334 LYS B O 1
ATOM 5448 N N . LYS B 1 355 ? 13.674 19.211 -5.733 1.000 45.365 335 LYS B N 1
ATOM 5449 C CA . LYS B 1 355 ? 12.335 18.794 -6.066 1.000 48.369 335 LYS B CA 1
ATOM 5450 C C . LYS B 1 355 ? 11.707 17.917 -4.977 1.000 45.563 335 LYS B C 1
ATOM 5451 O O . LYS B 1 355 ? 10.512 18.032 -4.703 1.000 45.003 335 LYS B O 1
ATOM 5457 N N . TYR B 1 356 ? 12.458 16.964 -4.419 1.000 46.204 336 TYR B N 1
ATOM 5458 C CA . TYR B 1 356 ? 11.808 15.944 -3.597 1.000 44.887 336 TYR B CA 1
ATOM 5459 C C . TYR B 1 356 ? 12.029 16.144 -2.096 1.000 42.996 336 TYR B C 1
ATOM 5460 O O . TYR B 1 356 ? 11.296 15.583 -1.288 1.000 42.626 336 TYR B O 1
ATOM 5469 N N . LEU B 1 357 ? 13.031 16.935 -1.705 1.000 38.306 337 LEU B N 1
ATOM 5470 C CA . LEU B 1 357 ? 13.205 17.232 -0.291 1.000 39.557 337 LEU B CA 1
ATOM 5471 C C . LEU B 1 357 ? 12.503 18.550 0.003 1.000 38.839 337 LEU B C 1
ATOM 5472 O O . LEU B 1 357 ? 12.220 19.342 -0.891 1.000 55.343 337 LEU B O 1
ATOM 5477 N N . SER B 1 358 ? 12.288 18.807 1.282 1.000 40.146 338 SER B N 1
ATOM 5478 C CA . SER B 1 358 ? 11.729 20.068 1.727 1.000 44.237 338 SER B CA 1
ATOM 5479 C C . SER B 1 358 ? 12.228 20.298 3.141 1.000 42.422 338 SER B C 1
ATOM 5480 O O . SER B 1 358 ? 12.730 19.352 3.745 1.000 39.585 338 SER B O 1
ATOM 5483 N N . ASN B 1 359 ? 12.219 21.570 3.558 1.000 41.232 339 ASN B N 1
ATOM 5484 C CA . ASN B 1 359 ? 12.650 22.013 4.876 1.000 40.484 339 ASN B CA 1
ATOM 5485 C C . ASN B 1 359 ? 14.133 21.735 5.158 1.000 39.180 339 ASN B C 1
ATOM 5486 O O . ASN B 1 359 ? 14.529 21.618 6.303 1.000 49.816 339 ASN B O 1
ATOM 5491 N N . GLY B 1 360 ? 14.944 21.545 4.129 1.000 36.519 340 GLY B N 1
ATOM 5492 C CA . GLY B 1 360 ? 16.343 21.242 4.291 1.000 33.504 340 GLY B CA 1
ATOM 5493 C C . GLY B 1 360 ? 16.748 20.002 3.507 1.000 36.240 340 GLY B C 1
ATOM 5494 O O . GLY B 1 360 ? 15.947 19.412 2.795 1.000 38.020 340 GLY B O 1
ATOM 5495 N N . PHE B 1 361 ? 18.012 19.613 3.688 1.000 37.738 341 PHE B N 1
ATOM 5496 C CA . PHE B 1 361 ? 18.692 18.694 2.795 1.000 33.025 341 PHE B CA 1
ATOM 5497 C C . PHE B 1 361 ? 19.309 17.564 3.605 1.000 31.848 341 PHE B C 1
ATOM 5498 O O . PHE B 1 361 ? 20.190 16.853 3.135 1.000 32.081 341 PHE B O 1
ATOM 5506 N N . GLY B 1 362 ? 18.770 17.351 4.805 1.000 36.725 342 GLY B N 1
ATOM 5507 C CA . GLY B 1 362 ? 19.203 16.234 5.631 1.000 36.361 342 GLY B CA 1
ATOM 5508 C C . GLY B 1 362 ? 20.397 16.616 6.493 1.000 37.169 342 GLY B C 1
ATOM 5509 O O . GLY B 1 362 ? 21.018 17.673 6.310 1.000 37.963 342 GLY B O 1
ATOM 5510 N N . GLY B 1 363 ? 20.702 15.729 7.426 1.000 32.690 343 GLY B N 1
ATOM 5511 C CA . GLY B 1 363 ? 21.599 16.041 8.518 1.000 35.009 343 GLY B CA 1
ATOM 5512 C C . GLY B 1 363 ? 23.032 15.590 8.294 1.000 32.504 343 GLY B C 1
ATOM 5513 O O . GLY B 1 363 ? 23.859 15.902 9.116 1.000 36.079 343 GLY B O 1
ATOM 5514 N N . VAL B 1 364 ? 23.340 14.918 7.180 1.000 36.689 344 VAL B N 1
ATOM 5515 C CA . VAL B 1 364 ? 24.646 14.322 6.965 1.000 35.813 344 VAL B CA 1
ATOM 5516 C C . VAL B 1 364 ? 25.345 14.952 5.754 1.000 37.312 344 VAL B C 1
ATOM 5517 O O . VAL B 1 364 ? 24.720 15.242 4.742 1.000 36.198 344 VAL B O 1
ATOM 5521 N N . LEU B 1 365 ? 26.665 15.134 5.885 1.000 35.845 345 LEU B N 1
ATOM 5522 C CA . LEU B 1 365 ? 27.535 15.595 4.825 1.000 31.882 345 LEU B CA 1
ATOM 5523 C C . LEU B 1 365 ? 28.845 14.828 4.916 1.000 33.536 345 LEU B C 1
ATOM 5524 O O . LEU B 1 365 ? 29.094 14.154 5.906 1.000 36.525 345 LEU B O 1
ATOM 5529 N N . SER B 1 366 ? 29.632 14.855 3.847 1.000 30.638 346 SER B N 1
ATOM 5530 C CA . SER B 1 366 ? 30.978 14.311 3.869 1.000 31.737 346 SER B CA 1
ATOM 5531 C C . SER B 1 366 ? 31.902 15.362 3.314 1.000 32.548 346 SER B C 1
ATOM 5532 O O . SER B 1 366 ? 31.466 16.208 2.550 1.000 35.759 346 SER B O 1
ATOM 5535 N N . PHE B 1 367 ? 33.170 15.279 3.696 1.000 32.182 347 PHE B N 1
ATOM 5536 C CA . PHE B 1 367 ? 34.155 16.111 3.041 1.000 35.387 347 PHE B CA 1
ATOM 5537 C C . PHE B 1 367 ? 35.472 15.375 3.088 1.000 36.781 347 PHE B C 1
ATOM 5538 O O . PHE B 1 367 ? 35.564 14.335 3.725 1.000 38.650 347 PHE B O 1
ATOM 5546 N N . GLY B 1 368 ? 36.452 15.919 2.375 1.000 35.530 348 GLY B N 1
ATOM 5547 C CA . GLY B 1 368 ? 37.782 15.340 2.329 1.000 37.285 348 GLY B CA 1
ATOM 5548 C C . GLY B 1 368 ? 38.757 16.387 2.821 1.000 39.742 348 GLY B C 1
ATOM 5549 O O . GLY B 1 368 ? 38.595 17.577 2.541 1.000 41.850 348 GLY B O 1
ATOM 5550 N N . VAL B 1 369 ? 39.700 15.952 3.633 1.000 44.680 349 VAL B N 1
ATOM 5551 C CA . VAL B 1 369 ? 40.667 16.878 4.177 1.000 46.428 349 VAL B CA 1
ATOM 5552 C C . VAL B 1 369 ? 41.944 16.752 3.359 1.000 44.089 349 VAL B C 1
ATOM 5553 O O . VAL B 1 369 ? 42.219 15.678 2.832 1.000 43.880 349 VAL B O 1
ATOM 5557 N N . LYS B 1 370 ? 42.670 17.863 3.206 1.000 48.162 350 LYS B N 1
ATOM 5558 C CA . LYS B 1 370 ? 43.999 17.855 2.616 1.000 56.262 350 LYS B CA 1
ATOM 5559 C C . LYS B 1 370 ? 44.895 16.824 3.299 1.000 49.843 350 LYS B C 1
ATOM 5560 O O . LYS B 1 370 ? 44.774 16.569 4.494 1.000 49.969 350 LYS B O 1
ATOM 5566 N N . ASP B 1 371 ? 45.834 16.276 2.531 1.000 54.156 351 ASP B N 1
ATOM 5567 C CA . ASP B 1 371 ? 46.906 15.464 3.085 1.000 57.708 351 ASP B CA 1
ATOM 5568 C C . ASP B 1 371 ? 47.936 16.316 3.811 1.000 52.467 351 ASP B C 1
ATOM 5569 O O . ASP B 1 371 ? 48.264 17.426 3.421 1.000 46.764 351 ASP B O 1
ATOM 5574 N N . LEU B 1 372 ? 48.448 15.725 4.880 1.000 56.244 352 LEU B N 1
ATOM 5575 C CA . LEU B 1 372 ? 49.724 16.100 5.441 1.000 60.617 352 LEU B CA 1
ATOM 5576 C C . LEU B 1 372 ? 50.831 15.651 4.497 1.000 71.102 352 LEU B C 1
ATOM 5577 O O . LEU B 1 372 ? 50.616 14.784 3.653 1.000 64.067 352 LEU B O 1
ATOM 5582 N N . PRO B 1 373 ? 52.054 16.210 4.626 1.000 83.921 353 PRO B N 1
ATOM 5583 C CA . PRO B 1 373 ? 53.158 15.787 3.769 1.000 83.758 353 PRO B CA 1
ATOM 5584 C C . PRO B 1 373 ? 53.455 14.327 4.099 1.000 77.399 353 PRO B C 1
ATOM 5585 O O . PRO B 1 373 ? 53.151 13.874 5.199 1.000 68.706 353 PRO B O 1
ATOM 5589 N N . ASN B 1 374 ? 53.991 13.587 3.123 1.000 76.135 354 ASN B N 1
ATOM 5590 C CA . ASN B 1 374 ? 54.409 12.210 3.338 1.000 86.272 354 ASN B CA 1
ATOM 5591 C C . ASN B 1 374 ? 53.210 11.307 3.628 1.000 88.899 354 ASN B C 1
ATOM 5592 O O . ASN B 1 374 ? 53.239 10.541 4.594 1.000 84.846 354 ASN B O 1
ATOM 5597 N N . ALA B 1 375 ? 52.183 11.386 2.770 1.000 98.873 355 ALA B N 1
ATOM 5598 C CA . ALA B 1 375 ? 51.042 10.485 2.850 1.000 108.669 355 ALA B CA 1
ATOM 5599 C C . ALA B 1 375 ? 51.518 9.047 2.646 1.000 110.716 355 ALA B C 1
ATOM 5600 O O . ALA B 1 375 ? 51.183 8.151 3.423 1.000 96.040 355 ALA B O 1
ATOM 5602 N N . ASP B 1 376 ? 52.363 8.854 1.628 1.000 118.339 356 ASP B N 1
ATOM 5603 C CA . ASP B 1 376 ? 52.605 7.535 1.065 1.000 119.702 356 ASP B CA 1
ATOM 5604 C C . ASP B 1 376 ? 53.700 6.811 1.848 1.000 111.529 356 ASP B C 1
ATOM 5605 O O . ASP B 1 376 ? 53.714 5.583 1.873 1.000 119.745 356 ASP B O 1
ATOM 5610 N N . LYS B 1 377 ? 54.599 7.567 2.496 1.000 103.774 357 LYS B N 1
ATOM 5611 C CA . LYS B 1 377 ? 55.624 6.981 3.353 1.000 112.236 357 LYS B CA 1
ATOM 5612 C C . LYS B 1 377 ? 55.099 6.686 4.760 1.000 106.345 357 LYS B C 1
ATOM 5613 O O . LYS B 1 377 ? 55.768 6.014 5.547 1.000 89.235 357 LYS B O 1
ATOM 5619 N N . GLU B 1 378 ? 53.913 7.214 5.080 1.000 106.321 358 GLU B N 1
ATOM 5620 C CA . GLU B 1 378 ? 53.296 6.980 6.373 1.000 96.928 358 GLU B CA 1
ATOM 5621 C C . GLU B 1 378 ? 52.889 5.511 6.461 1.000 81.434 358 GLU B C 1
ATOM 5622 O O . GLU B 1 378 ? 52.164 5.029 5.599 1.000 89.102 358 GLU B O 1
ATOM 5628 N N . THR B 1 379 ? 53.391 4.805 7.487 1.000 92.482 359 THR B N 1
ATOM 5629 C CA . THR B 1 379 ? 53.084 3.394 7.701 1.000 90.810 359 THR B CA 1
ATOM 5630 C C . THR B 1 379 ? 52.216 3.221 8.949 1.000 88.471 359 THR B C 1
ATOM 5631 O O . THR B 1 379 ? 51.848 2.094 9.288 1.000 90.835 359 THR B O 1
ATOM 5635 N N . ASP B 1 380 ? 51.895 4.331 9.630 1.000 85.017 360 ASP B N 1
ATOM 5636 C CA . ASP B 1 380 ? 50.938 4.324 10.728 1.000 84.099 360 ASP B CA 1
ATOM 5637 C C . ASP B 1 380 ? 49.737 5.159 10.278 1.000 83.642 360 ASP B C 1
ATOM 5638 O O . ASP B 1 380 ? 49.833 6.391 10.189 1.000 72.489 360 ASP B O 1
ATOM 5643 N N . PRO B 1 381 ? 48.568 4.523 10.003 1.000 83.871 361 PRO B N 1
ATOM 5644 C CA . PRO B 1 381 ? 47.432 5.225 9.402 1.000 90.551 361 PRO B CA 1
ATOM 5645 C C . PRO B 1 381 ? 46.760 6.214 10.360 1.000 75.853 361 PRO B C 1
ATOM 5646 O O . PRO B 1 381 ? 46.004 7.074 9.934 1.000 77.001 361 PRO B O 1
ATOM 5650 N N . PHE B 1 382 ? 47.079 6.132 11.656 1.000 82.850 362 PHE B N 1
ATOM 5651 C CA . PHE B 1 382 ? 46.542 7.079 12.621 1.000 77.234 362 PHE B CA 1
ATOM 5652 C C . PHE B 1 382 ? 47.307 8.402 12.524 1.000 73.230 362 PHE B C 1
ATOM 5653 O O . PHE B 1 382 ? 46.842 9.395 13.075 1.000 69.941 362 PHE B O 1
ATOM 5661 N N . LYS B 1 383 ? 48.404 8.444 11.743 1.000 71.508 363 LYS B N 1
ATOM 5662 C CA . LYS B 1 383 ? 49.149 9.677 11.517 1.000 76.227 363 LYS B CA 1
ATOM 5663 C C . LYS B 1 383 ? 48.719 10.365 10.216 1.000 62.490 363 LYS B C 1
ATOM 5664 O O . LYS B 1 383 ? 49.286 11.400 9.876 1.000 60.243 363 LYS B O 1
ATOM 5670 N N . LEU B 1 384 ? 47.763 9.790 9.469 1.000 55.210 364 LEU B N 1
ATOM 5671 C CA . LEU B 1 384 ? 47.193 10.475 8.313 1.000 58.010 364 LEU B CA 1
ATOM 5672 C C . LEU B 1 384 ? 46.232 11.577 8.772 1.000 52.674 364 LEU B C 1
ATOM 5673 O O . LEU B 1 384 ? 45.737 11.538 9.896 1.000 55.067 364 LEU B O 1
ATOM 5678 N N . SER B 1 385 ? 45.938 12.524 7.874 1.000 49.992 365 SER B N 1
ATOM 5679 C CA . SER B 1 385 ? 45.274 13.772 8.231 1.000 53.711 365 SER B CA 1
ATOM 5680 C C . SER B 1 385 ? 43.798 13.587 8.623 1.000 52.870 365 SER B C 1
ATOM 5681 O O . SER B 1 385 ? 43.378 14.116 9.644 1.000 48.153 365 SER B O 1
ATOM 5684 N N . GLY B 1 386 ? 43.012 12.841 7.840 1.000 52.115 366 GLY B N 1
ATOM 5685 C CA . GLY B 1 386 ? 41.632 12.538 8.192 1.000 50.784 366 GLY B CA 1
ATOM 5686 C C . GLY B 1 386 ? 41.500 11.946 9.595 1.000 49.772 366 GLY B C 1
ATOM 5687 O O . GLY B 1 386 ? 40.640 12.357 10.372 1.000 47.887 366 GLY B O 1
ATOM 5688 N N . ALA B 1 387 ? 42.389 11.011 9.942 1.000 54.290 367 ALA B N 1
ATOM 5689 C CA . ALA B 1 387 ? 42.360 10.398 11.265 1.000 52.584 367 ALA B CA 1
ATOM 5690 C C . ALA B 1 387 ? 42.720 11.412 12.345 1.000 49.568 367 ALA B C 1
ATOM 5691 O O . ALA B 1 387 ? 42.135 11.429 13.423 1.000 51.976 367 ALA B O 1
ATOM 5693 N N . GLN B 1 388 ? 43.715 12.248 12.056 1.000 48.116 368 GLN B N 1
ATOM 5694 C CA . GLN B 1 388 ? 44.184 13.239 13.003 1.000 47.782 368 GLN B CA 1
ATOM 5695 C C . GLN B 1 388 ? 43.134 14.327 13.218 1.000 40.824 368 GLN B C 1
ATOM 5696 O O . GLN B 1 388 ? 42.978 14.804 14.331 1.000 42.861 368 GLN B O 1
ATOM 5702 N N . VAL B 1 389 ? 42.393 14.705 12.178 1.000 40.854 369 VAL B N 1
ATOM 5703 C CA . VAL B 1 389 ? 41.335 15.691 12.345 1.000 42.757 369 VAL B CA 1
ATOM 5704 C C . VAL B 1 389 ? 40.265 15.146 13.284 1.000 37.087 369 VAL B C 1
ATOM 5705 O O . VAL B 1 389 ? 39.782 15.851 14.165 1.000 32.798 369 VAL B O 1
ATOM 5709 N N . VAL B 1 390 ? 39.916 13.877 13.099 1.000 36.284 370 VAL B N 1
ATOM 5710 C CA . VAL B 1 390 ? 38.869 13.258 13.897 1.000 36.720 370 VAL B CA 1
ATOM 5711 C C . VAL B 1 390 ? 39.320 13.196 15.345 1.000 44.468 370 VAL B C 1
ATOM 5712 O O . VAL B 1 390 ? 38.538 13.588 16.218 1.000 42.351 370 VAL B O 1
ATOM 5716 N N . ASP B 1 391 ? 40.601 12.803 15.566 1.000 50.736 371 ASP B N 1
ATOM 5717 C CA . ASP B 1 391 ? 41.164 12.670 16.908 1.000 47.484 371 ASP B CA 1
ATOM 5718 C C . ASP B 1 391 ? 41.205 14.000 17.648 1.000 43.682 371 ASP B C 1
ATOM 5719 O O . ASP B 1 391 ? 41.128 14.009 18.862 1.000 43.750 371 ASP B O 1
ATOM 5724 N N . ASN B 1 392 ? 41.305 15.123 16.938 1.000 41.200 372 ASN B N 1
ATOM 5725 C CA . ASN B 1 392 ? 41.496 16.408 17.580 1.000 37.628 372 ASN B CA 1
ATOM 5726 C C . ASN B 1 392 ? 40.177 17.141 17.748 1.000 42.463 372 ASN B C 1
ATOM 5727 O O . ASN B 1 392 ? 40.152 18.222 18.340 1.000 41.639 372 ASN B O 1
ATOM 5732 N N . LEU B 1 393 ? 39.084 16.556 17.246 1.000 42.413 373 LEU B N 1
ATOM 5733 C CA . LEU B 1 393 ? 37.770 17.122 17.521 1.000 44.493 373 LEU B CA 1
ATOM 5734 C C . LEU B 1 393 ? 37.443 16.954 19.001 1.000 43.178 373 LEU B C 1
ATOM 5735 O O . LEU B 1 393 ? 37.717 15.905 19.575 1.000 46.975 373 LEU B O 1
ATOM 5740 N N . LYS B 1 394 ? 36.833 17.993 19.579 1.000 41.688 374 LYS B N 1
ATOM 5741 C CA . LYS B 1 394 ? 36.483 18.041 20.985 1.000 49.173 374 LYS B CA 1
ATOM 5742 C C . LYS B 1 394 ? 34.965 17.943 21.180 1.000 49.611 374 LYS B C 1
ATOM 5743 O O . LYS B 1 394 ? 34.479 17.393 22.154 1.000 52.664 374 LYS B O 1
ATOM 5749 N N . LEU B 1 395 ? 34.201 18.517 20.267 1.000 45.113 375 LEU B N 1
ATOM 5750 C CA . LEU B 1 395 ? 32.765 18.573 20.405 1.000 47.231 375 LEU B CA 1
ATOM 5751 C C . LEU B 1 395 ? 32.142 17.365 19.714 1.000 44.314 375 LEU B C 1
ATOM 5752 O O . LEU B 1 395 ? 31.278 16.713 20.270 1.000 46.654 375 LEU B O 1
ATOM 5757 N N . ALA B 1 396 ? 32.545 17.135 18.468 1.000 44.670 376 ALA B N 1
ATOM 5758 C CA . ALA B 1 396 ? 32.101 15.993 17.699 1.000 46.962 376 ALA B CA 1
ATOM 5759 C C . ALA B 1 396 ? 32.602 14.702 18.332 1.000 46.604 376 ALA B C 1
ATOM 5760 O O . ALA B 1 396 ? 33.752 14.663 18.739 1.000 54.122 376 ALA B O 1
ATOM 5762 N N . SER B 1 397 ? 31.741 13.675 18.328 1.000 44.341 377 SER B N 1
ATOM 5763 C CA . SER B 1 397 ? 32.029 12.350 18.840 1.000 46.202 377 SER B CA 1
ATOM 5764 C C . SER B 1 397 ? 32.360 11.401 17.691 1.000 49.142 377 SER B C 1
ATOM 5765 O O . SER B 1 397 ? 31.624 11.311 16.707 1.000 45.654 377 SER B O 1
ATOM 5768 N N . ASN B 1 398 ? 33.419 10.615 17.879 1.000 46.187 378 ASN B N 1
ATOM 5769 C CA . ASN B 1 398 ? 33.859 9.660 16.881 1.000 46.000 378 ASN B CA 1
ATOM 5770 C C . ASN B 1 398 ? 33.114 8.338 17.040 1.000 45.691 378 ASN B C 1
ATOM 5771 O O . ASN B 1 398 ? 33.567 7.462 17.754 1.000 54.730 378 ASN B O 1
ATOM 5776 N N . LEU B 1 399 ? 31.992 8.177 16.344 1.000 61.191 379 LEU B N 1
ATOM 5777 C CA . LEU B 1 399 ? 31.299 6.901 16.283 1.000 57.962 379 LEU B CA 1
ATOM 5778 C C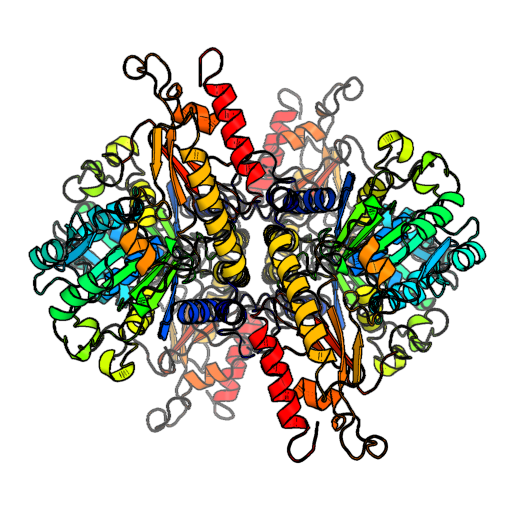 . LEU B 1 399 ? 30.393 6.832 15.057 1.000 57.690 379 LEU B C 1
ATOM 5779 O O . LEU B 1 399 ? 30.283 7.799 14.306 1.000 56.786 379 LEU B O 1
ATOM 5784 N N . ALA B 1 400 ? 29.736 5.674 14.899 1.000 58.566 380 ALA B N 1
ATOM 5785 C CA . ALA B 1 400 ? 29.201 5.205 13.627 1.000 59.314 380 ALA B CA 1
ATOM 5786 C C . ALA B 1 400 ? 27.734 5.589 13.414 1.000 49.207 380 ALA B C 1
ATOM 5787 O O . ALA B 1 400 ? 27.273 5.630 12.283 1.000 69.350 380 ALA B O 1
ATOM 5789 N N . ASN B 1 401 ? 26.977 5.869 14.465 1.000 51.860 381 ASN B N 1
ATOM 5790 C CA . ASN B 1 401 ? 25.579 6.251 14.308 1.000 52.564 381 ASN B CA 1
ATOM 5791 C C . ASN B 1 401 ? 25.480 7.537 13.460 1.000 53.385 381 ASN B C 1
ATOM 5792 O O . ASN B 1 401 ? 26.492 8.212 13.215 1.000 56.983 381 ASN B O 1
ATOM 5797 N N . VAL B 1 402 ? 24.249 7.854 13.012 1.000 39.810 382 VAL B N 1
ATOM 5798 C CA . VAL B 1 402 ? 23.864 9.170 12.538 1.000 39.631 382 VAL B CA 1
ATOM 5799 C C . VAL B 1 402 ? 22.537 9.503 13.214 1.000 40.387 382 VAL B C 1
ATOM 5800 O O . VAL B 1 402 ? 21.807 8.616 13.667 1.000 37.363 382 VAL B O 1
ATOM 5804 N N . GLY B 1 403 ? 22.181 10.795 13.202 1.000 39.711 383 GLY B N 1
ATOM 5805 C CA . GLY B 1 403 ? 20.847 11.227 13.602 1.000 39.138 383 GLY B CA 1
ATOM 5806 C C . GLY B 1 403 ? 20.707 11.400 15.114 1.000 36.777 383 GLY B C 1
ATOM 5807 O O . GLY B 1 403 ? 19.594 11.491 15.622 1.000 39.816 383 GLY B O 1
ATOM 5808 N N . ASP B 1 404 ? 21.844 11.430 15.809 1.000 33.943 384 ASP B N 1
ATOM 5809 C CA . ASP B 1 404 ? 21.906 11.811 17.212 1.000 36.060 384 ASP B CA 1
ATOM 5810 C C . ASP B 1 404 ? 21.843 13.334 17.271 1.000 31.242 384 ASP B C 1
ATOM 5811 O O . ASP B 1 404 ? 22.246 13.977 16.329 1.000 36.797 384 ASP B O 1
ATOM 5816 N N . ALA B 1 405 ? 21.356 13.896 18.378 1.000 34.779 385 ALA B N 1
ATOM 5817 C CA . ALA B 1 405 ? 21.337 15.323 18.608 1.000 35.445 385 ALA B CA 1
ATOM 5818 C C . ALA B 1 405 ? 22.763 15.857 18.703 1.000 38.756 385 ALA B C 1
ATOM 5819 O O . ALA B 1 405 ? 23.013 17.005 18.395 1.000 36.785 385 ALA B O 1
ATOM 5821 N N . LYS B 1 406 ? 23.692 15.012 19.131 1.000 38.723 386 LYS B N 1
ATOM 5822 C CA . LYS B 1 406 ? 25.105 15.343 19.146 1.000 41.798 386 LYS B CA 1
ATOM 5823 C C . LYS B 1 406 ? 25.676 15.162 17.747 1.000 37.209 386 LYS B C 1
ATOM 5824 O O . LYS B 1 406 ? 25.311 14.222 17.047 1.000 39.105 386 LYS B O 1
ATOM 5830 N N . THR B 1 407 ? 26.620 16.022 17.398 1.000 34.526 387 THR B N 1
ATOM 5831 C CA . THR B 1 407 ? 27.397 15.875 16.186 1.000 35.531 387 THR B CA 1
ATOM 5832 C C . THR B 1 407 ? 28.317 14.671 16.288 1.000 35.874 387 THR B C 1
ATOM 5833 O O . THR B 1 407 ? 29.113 14.578 17.221 1.000 36.940 387 THR B O 1
ATOM 5837 N N . LEU B 1 408 ? 28.240 13.809 15.262 1.000 35.221 388 LEU B N 1
ATOM 5838 C CA . LEU B 1 408 ? 29.072 12.632 15.162 1.000 37.749 388 LEU B CA 1
ATOM 5839 C C . LEU B 1 408 ? 29.920 12.701 13.901 1.000 39.781 388 LEU B C 1
ATOM 5840 O O . LEU B 1 408 ? 29.440 13.141 12.862 1.000 35.432 388 LEU B O 1
ATOM 5845 N N . VAL B 1 409 ? 31.145 12.184 13.987 1.000 39.051 389 VAL B N 1
ATOM 5846 C CA . VAL B 1 409 ? 32.005 12.071 12.826 1.000 42.343 389 VAL B CA 1
ATOM 5847 C C . VAL B 1 409 ? 32.536 10.649 12.741 1.000 42.942 389 VAL B C 1
ATOM 5848 O O . VAL B 1 409 ? 32.678 9.974 13.760 1.000 45.056 389 VAL B O 1
ATOM 5852 N N . ILE B 1 410 ? 32.851 10.235 11.513 1.000 36.162 390 ILE B N 1
ATOM 5853 C CA . ILE B 1 410 ? 33.652 9.057 11.304 1.000 44.491 390 ILE B CA 1
ATOM 5854 C C . ILE B 1 410 ? 34.546 9.286 10.091 1.000 41.892 390 ILE B C 1
ATOM 5855 O O . ILE B 1 410 ? 34.171 10.001 9.160 1.000 43.085 390 ILE B O 1
ATOM 5860 N N . ALA B 1 411 ? 35.753 8.708 10.148 1.000 44.137 391 ALA B N 1
ATOM 5861 C CA . ALA B 1 411 ? 36.656 8.662 9.009 1.000 43.525 391 ALA B CA 1
ATOM 5862 C C . ALA B 1 411 ? 36.810 7.196 8.625 1.000 49.856 391 ALA B C 1
ATOM 5863 O O . ALA B 1 411 ? 37.706 6.534 9.150 1.000 50.493 391 ALA B O 1
ATOM 5865 N N . PRO B 1 412 ? 35.929 6.660 7.737 1.000 52.702 392 PRO B N 1
ATOM 5866 C CA . PRO B 1 412 ? 35.653 5.218 7.645 1.000 63.115 392 PRO B CA 1
ATOM 5867 C C . PRO B 1 412 ? 36.776 4.319 7.131 1.000 63.993 392 PRO B C 1
ATOM 5868 O O . PRO B 1 412 ? 36.713 3.088 7.246 1.000 63.115 392 PRO B O 1
ATOM 5872 N N . TYR B 1 413 ? 37.771 4.945 6.507 1.000 65.554 393 TYR B N 1
ATOM 5873 C CA . TYR B 1 413 ? 38.963 4.242 6.083 1.000 67.862 393 TYR B CA 1
ATOM 5874 C C . TYR B 1 413 ? 39.695 3.701 7.316 1.000 70.833 393 TYR B C 1
ATOM 5875 O O . TYR B 1 413 ? 40.184 2.573 7.296 1.000 55.457 393 TYR B O 1
ATOM 5884 N N . PHE B 1 414 ? 39.696 4.481 8.412 1.000 78.731 394 PHE B N 1
ATOM 5885 C CA . PHE B 1 414 ? 40.439 4.151 9.627 1.000 79.478 394 PHE B CA 1
ATOM 5886 C C . PHE B 1 414 ? 39.642 3.261 10.589 1.000 89.232 394 PHE B C 1
ATOM 5887 O O . PHE B 1 414 ? 40.206 2.821 11.589 1.000 74.601 394 PHE B O 1
ATOM 5895 N N . THR B 1 415 ? 38.354 3.004 10.294 1.000 107.932 395 THR B N 1
ATOM 5896 C CA . THR B 1 415 ? 37.519 2.093 11.071 1.000 114.385 395 THR B CA 1
ATOM 5897 C C . THR B 1 415 ? 36.761 1.171 10.104 1.000 119.355 395 THR B C 1
ATOM 5898 O O . THR B 1 415 ? 37.332 0.188 9.633 1.000 113.805 395 THR B O 1
ATOM 5902 N N . THR B 1 416 ? 35.496 1.512 9.785 1.000 127.125 396 THR B N 1
ATOM 5903 C CA . THR B 1 416 ? 34.661 0.737 8.871 1.000 122.212 396 THR B CA 1
ATOM 5904 C C . THR B 1 416 ? 35.195 0.864 7.436 1.000 116.334 396 THR B C 1
ATOM 5905 O O . THR B 1 416 ? 35.619 -0.170 6.883 1.000 111.685 396 THR B O 1
ATOM 5909 N N . GLY B 1 429 ? 32.515 3.998 -1.462 1.000 92.019 409 GLY B N 1
ATOM 5910 C CA . GLY B 1 429 ? 33.707 4.815 -1.768 1.000 96.397 409 GLY B CA 1
ATOM 5911 C C . GLY B 1 429 ? 34.388 5.297 -0.490 1.000 96.118 409 GLY B C 1
ATOM 5912 O O . GLY B 1 429 ? 33.943 6.280 0.097 1.000 89.901 409 GLY B O 1
ATOM 5913 N N . VAL B 1 430 ? 35.443 4.574 -0.075 1.000 99.284 410 VAL B N 1
ATOM 5914 C CA . VAL B 1 430 ? 36.127 4.786 1.198 1.000 97.338 410 VAL B CA 1
ATOM 5915 C C . VAL B 1 430 ? 37.617 5.041 0.940 1.000 87.359 410 VAL B C 1
ATOM 5916 O O . VAL B 1 430 ? 38.404 4.134 0.664 1.000 89.083 410 VAL B O 1
ATOM 5920 N N . THR B 1 431 ? 37.996 6.309 1.086 1.000 78.151 411 THR B N 1
ATOM 5921 C CA . THR B 1 431 ? 39.347 6.766 0.829 1.000 76.968 411 THR B CA 1
ATOM 5922 C C . THR B 1 431 ? 39.905 7.472 2.072 1.000 69.005 411 THR B C 1
ATOM 5923 O O . THR B 1 431 ? 39.182 7.830 3.003 1.000 57.606 411 THR B O 1
ATOM 5927 N N . LYS B 1 432 ? 41.216 7.698 2.050 1.000 66.537 412 LYS B N 1
ATOM 5928 C CA . LYS B 1 432 ? 41.978 8.145 3.202 1.000 71.620 412 LYS B CA 1
ATOM 5929 C C . LYS B 1 432 ? 41.422 9.449 3.774 1.000 59.674 412 LYS B C 1
ATOM 5930 O O . LYS B 1 432 ? 41.467 9.676 4.982 1.000 56.455 412 LYS B O 1
ATOM 5936 N N . ASP B 1 433 ? 40.946 10.314 2.882 1.000 50.170 413 ASP B N 1
ATOM 5937 C CA . ASP B 1 433 ? 40.737 11.712 3.215 1.000 57.856 413 ASP B CA 1
ATOM 5938 C C . ASP B 1 433 ? 39.311 11.934 3.713 1.000 52.009 413 ASP B C 1
ATOM 5939 O O . ASP B 1 433 ? 39.009 13.041 4.119 1.000 51.753 413 ASP B O 1
ATOM 5944 N N . LEU B 1 434 ? 38.448 10.908 3.654 1.000 44.791 414 LEU B N 1
ATOM 5945 C CA . LEU B 1 434 ? 37.018 11.098 3.830 1.000 49.797 414 LEU B CA 1
ATOM 5946 C C . LEU B 1 434 ? 36.628 11.213 5.312 1.000 44.699 414 LEU B C 1
ATOM 5947 O O . LEU B 1 434 ? 36.922 10.338 6.093 1.000 50.702 414 LEU B O 1
ATOM 5952 N N . ILE B 1 435 ? 35.933 12.292 5.672 1.000 37.574 415 ILE B N 1
ATOM 5953 C CA . ILE B 1 435 ? 35.209 12.405 6.910 1.000 37.005 415 ILE B CA 1
ATOM 5954 C C . ILE B 1 435 ? 33.706 12.554 6.614 1.000 35.719 415 ILE B C 1
ATOM 5955 O O . ILE B 1 435 ? 33.295 13.371 5.814 1.000 35.842 415 ILE B O 1
ATOM 5960 N N . ARG B 1 436 ? 32.892 11.720 7.258 1.000 36.925 416 ARG B N 1
ATOM 5961 C CA . ARG B 1 436 ? 31.441 11.827 7.238 1.000 41.801 416 ARG B CA 1
ATOM 5962 C C . ARG B 1 436 ? 30.996 12.434 8.564 1.000 42.593 416 ARG B C 1
ATOM 5963 O O . ARG B 1 436 ? 31.548 12.083 9.595 1.000 37.123 416 ARG B O 1
ATOM 5971 N N . VAL B 1 437 ? 30.025 13.347 8.515 1.000 34.391 417 VAL B N 1
ATOM 5972 C CA . VAL B 1 437 ? 29.604 14.119 9.663 1.000 34.210 417 VAL B CA 1
ATOM 5973 C C . VAL B 1 437 ? 28.089 14.072 9.738 1.000 36.208 417 VAL B C 1
ATOM 5974 O O . VAL B 1 437 ? 27.424 14.595 8.842 1.000 39.359 417 VAL B O 1
ATOM 5978 N N . SER B 1 438 ? 27.569 13.509 10.829 1.000 36.644 418 SER B N 1
ATOM 5979 C CA . SER B 1 438 ? 26.176 13.658 11.167 1.000 31.742 418 SER B CA 1
ATOM 5980 C C . SER B 1 438 ? 26.071 14.919 12.015 1.000 31.452 418 SER B C 1
ATOM 5981 O O . SER B 1 438 ? 26.409 14.893 13.185 1.000 35.418 418 SER B O 1
ATOM 5984 N N . VAL B 1 439 ? 25.600 16.010 11.423 1.000 33.555 419 VAL B N 1
ATOM 5985 C CA . VAL B 1 439 ? 25.655 17.315 12.053 1.000 30.168 419 VAL B CA 1
ATOM 5986 C C . VAL B 1 439 ? 24.522 17.425 13.064 1.000 35.319 419 VAL B C 1
ATOM 5987 O O . VAL B 1 439 ? 23.338 17.209 12.731 1.000 38.167 419 VAL B O 1
ATOM 5991 N N A GLY B 1 440 ? 24.915 17.774 14.297 0.500 35.172 420 GLY B N 1
ATOM 5992 N N B GLY B 1 440 ? 24.915 17.774 14.297 0.500 35.172 420 GLY B N 1
ATOM 5993 C CA A GLY B 1 440 ? 24.029 17.838 15.443 0.500 34.289 420 GLY B CA 1
ATOM 5994 C CA B GLY B 1 440 ? 24.029 17.838 15.443 0.500 34.289 420 GLY B CA 1
ATOM 5995 C C A GLY B 1 440 ? 23.376 19.209 15.574 0.500 33.522 420 GLY B C 1
ATOM 5996 C C B GLY B 1 440 ? 23.376 19.209 15.574 0.500 33.522 420 GLY B C 1
ATOM 5997 O O A GLY B 1 440 ? 23.480 20.040 14.688 0.500 32.528 420 GLY B O 1
ATOM 5998 O O B GLY B 1 440 ? 23.480 20.040 14.688 0.500 32.528 420 GLY B O 1
ATOM 5999 N N . ILE B 1 441 ? 22.675 19.415 16.687 1.000 34.087 421 ILE B N 1
ATOM 6000 C CA . ILE B 1 441 ? 21.885 20.604 16.894 1.000 32.039 421 ILE B CA 1
ATOM 6001 C C . ILE B 1 441 ? 22.599 21.484 17.904 1.000 32.476 421 ILE B C 1
ATOM 6002 O O . ILE B 1 441 ? 21.972 22.372 18.422 1.000 28.301 421 ILE B O 1
ATOM 6007 N N . GLU B 1 442 ? 23.910 21.278 18.158 1.000 32.183 422 GLU B N 1
ATOM 6008 C CA . GLU B 1 442 ? 24.663 22.290 18.897 1.000 32.618 422 GLU B CA 1
ATOM 6009 C C . GLU B 1 442 ? 24.614 23.630 18.167 1.000 33.845 422 GLU B C 1
ATOM 6010 O O . GLU B 1 442 ? 24.249 23.700 16.989 1.000 33.933 422 GLU B O 1
ATOM 6016 N N . PHE B 1 443 ? 25.080 24.683 18.837 1.000 34.004 423 PHE B N 1
ATOM 6017 C CA . PHE B 1 443 ? 25.222 25.981 18.197 1.000 30.887 423 PHE B CA 1
ATOM 6018 C C . PHE B 1 443 ? 26.201 25.815 17.037 1.000 33.725 423 PHE B C 1
ATOM 6019 O O . PHE B 1 443 ? 27.318 25.323 17.207 1.000 32.742 423 PHE B O 1
ATOM 6027 N N . ILE B 1 444 ? 25.791 26.280 15.857 1.000 36.908 424 ILE B N 1
ATOM 6028 C CA . ILE B 1 444 ? 26.602 26.091 14.670 1.000 36.323 424 ILE B CA 1
ATOM 6029 C C . ILE B 1 444 ? 27.998 26.671 14.897 1.000 38.979 424 ILE B C 1
ATOM 6030 O O . ILE B 1 444 ? 28.956 26.116 14.374 1.000 36.844 424 ILE B O 1
ATOM 6035 N N . ASP B 1 445 ? 28.130 27.776 15.656 1.000 39.520 425 ASP B N 1
ATOM 6036 C CA . ASP B 1 445 ? 29.430 28.430 15.725 1.000 40.600 425 ASP B CA 1
ATOM 6037 C C . ASP B 1 445 ? 30.394 27.515 16.474 1.000 40.962 425 ASP B C 1
ATOM 6038 O O . ASP B 1 445 ? 31.594 27.521 16.201 1.000 40.645 425 ASP B O 1
ATOM 6043 N N . ASP B 1 446 ? 29.851 26.732 17.425 1.000 39.441 426 ASP B N 1
ATOM 6044 C CA . ASP B 1 446 ? 30.668 25.829 18.213 1.000 34.088 426 ASP B CA 1
ATOM 6045 C C . ASP B 1 446 ? 31.100 24.675 17.348 1.000 34.178 426 ASP B C 1
ATOM 6046 O O . ASP B 1 446 ? 32.239 24.194 17.489 1.000 41.184 426 ASP B O 1
ATOM 6051 N N . ILE B 1 447 ? 30.189 24.253 16.464 1.000 33.687 427 ILE B N 1
ATOM 6052 C CA . ILE B 1 447 ? 30.479 23.148 15.570 1.000 31.671 427 ILE B CA 1
ATOM 6053 C C . ILE B 1 447 ? 31.584 23.572 14.597 1.000 37.044 427 ILE B C 1
ATOM 6054 O O . ILE B 1 447 ? 32.533 22.819 14.371 1.000 30.613 427 ILE B O 1
ATOM 6059 N N . ILE B 1 448 ? 31.468 24.789 14.026 1.000 35.078 428 ILE B N 1
ATOM 6060 C CA . ILE B 1 448 ? 32.470 25.250 13.075 1.000 39.211 428 ILE B CA 1
ATOM 6061 C C . ILE B 1 448 ? 33.790 25.398 13.839 1.000 39.040 428 ILE B C 1
ATOM 6062 O O . ILE B 1 448 ? 34.833 24.841 13.447 1.000 38.933 428 ILE B O 1
ATOM 6067 N N . ALA B 1 449 ? 33.713 26.037 15.014 1.000 36.073 429 ALA B N 1
ATOM 6068 C CA . ALA B 1 449 ? 34.929 26.322 15.759 1.000 33.896 429 ALA B CA 1
ATOM 6069 C C . ALA B 1 449 ? 35.664 25.017 16.116 1.000 39.163 429 ALA B C 1
ATOM 6070 O O . ALA B 1 449 ? 36.895 24.986 16.147 1.000 37.400 429 ALA B O 1
ATOM 6072 N N . ASP B 1 450 ? 34.919 23.917 16.325 1.000 33.555 430 ASP B N 1
ATOM 6073 C CA . ASP B 1 450 ? 35.530 22.635 16.611 1.000 29.973 430 ASP B CA 1
ATOM 6074 C C . ASP B 1 450 ? 36.353 22.143 15.429 1.000 34.641 430 ASP B C 1
ATOM 6075 O O . ASP B 1 450 ? 37.485 21.765 15.611 1.000 38.564 430 ASP B O 1
ATOM 6080 N N . PHE B 1 451 ? 35.774 22.080 14.226 1.000 39.409 431 PHE B N 1
ATOM 6081 C CA . PHE B 1 451 ? 36.536 21.694 13.056 1.000 38.032 431 PHE B CA 1
ATOM 6082 C C . PHE B 1 451 ? 37.734 22.644 12.872 1.000 34.412 431 PHE B C 1
ATOM 6083 O O . PHE B 1 451 ? 38.816 22.182 12.603 1.000 33.629 431 PHE B O 1
ATOM 6091 N N . GLN B 1 452 ? 37.564 23.957 13.041 1.000 31.290 432 GLN B N 1
ATOM 6092 C CA . GLN B 1 452 ? 38.632 24.875 12.729 1.000 34.870 432 GLN B CA 1
ATOM 6093 C C . GLN B 1 452 ? 39.830 24.587 13.621 1.000 33.705 432 GLN B C 1
ATOM 6094 O O . GLN B 1 452 ? 40.937 24.457 13.123 1.000 35.998 432 GLN B O 1
ATOM 6100 N N . GLN B 1 453 ? 39.599 24.506 14.935 1.000 37.075 433 GLN B N 1
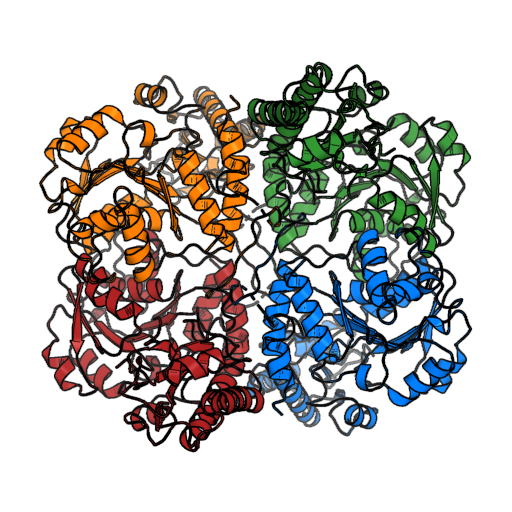ATOM 6101 C CA . GLN B 1 453 ? 40.672 24.298 15.901 1.000 36.785 433 GLN B CA 1
ATOM 6102 C C . GLN B 1 453 ? 41.320 22.938 15.665 1.000 38.813 433 GLN B C 1
ATOM 6103 O O . GLN B 1 453 ? 42.520 22.777 15.872 1.000 46.484 433 GLN B O 1
ATOM 6109 N N . SER B 1 454 ? 40.533 21.966 15.223 1.000 36.819 434 SER B N 1
ATOM 6110 C CA . SER B 1 454 ? 41.104 20.704 14.792 1.000 38.272 434 SER B CA 1
ATOM 6111 C C . SER B 1 454 ? 42.015 20.878 13.584 1.000 36.752 434 SER B C 1
ATOM 6112 O O . SER B 1 454 ? 43.130 20.372 13.581 1.000 38.977 434 SER B O 1
ATOM 6115 N N . PHE B 1 455 ? 41.555 21.547 12.531 1.000 37.278 435 PHE B N 1
ATOM 6116 C CA . PHE B 1 455 ? 42.454 21.779 11.401 1.000 40.422 435 PHE B CA 1
ATOM 6117 C C . PHE B 1 455 ? 43.712 22.543 11.828 1.000 39.594 435 PHE B C 1
ATOM 6118 O O . PHE B 1 455 ? 44.807 22.231 11.371 1.000 42.757 435 PHE B O 1
ATOM 6126 N N . GLU B 1 456 ? 43.551 23.541 12.700 1.000 37.362 436 GLU B N 1
ATOM 6127 C CA . GLU B 1 456 ? 44.653 24.412 13.106 1.000 46.719 436 GLU B CA 1
ATOM 6128 C C . GLU B 1 456 ? 45.753 23.580 13.778 1.000 46.721 436 GLU B C 1
ATOM 6129 O O . GLU B 1 456 ? 46.937 23.868 13.626 1.000 39.921 436 GLU B O 1
ATOM 6135 N N . THR B 1 457 ? 45.325 22.562 14.538 1.000 46.311 437 THR B N 1
ATOM 6136 C CA . THR B 1 457 ? 46.201 21.668 15.271 1.000 48.238 437 THR B CA 1
ATOM 6137 C C . THR B 1 457 ? 46.897 20.715 14.289 1.000 49.288 437 THR B C 1
ATOM 6138 O O . THR B 1 457 ? 48.127 20.571 14.322 1.000 47.169 437 THR B O 1
ATOM 6142 N N . VAL B 1 458 ? 46.115 20.064 13.413 1.000 41.194 438 VAL B N 1
ATOM 6143 C CA . VAL B 1 458 ? 46.653 18.997 12.585 1.000 41.616 438 VAL B CA 1
ATOM 6144 C C . VAL B 1 458 ? 47.682 19.565 11.603 1.000 44.017 438 VAL B C 1
ATOM 6145 O O . VAL B 1 458 ? 48.628 18.871 11.273 1.000 48.701 438 VAL B O 1
ATOM 6149 N N . PHE B 1 459 ? 47.452 20.793 11.105 1.000 44.733 439 PHE B N 1
ATOM 6150 C CA . PHE B 1 459 ? 48.261 21.425 10.063 1.000 52.392 439 PHE B CA 1
ATOM 6151 C C . PHE B 1 459 ? 49.070 22.603 10.625 1.000 54.590 439 PHE B C 1
ATOM 6152 O O . PHE B 1 459 ? 49.492 23.478 9.862 1.000 47.436 439 PHE B O 1
ATOM 6160 N N . ALA B 1 460 ? 49.249 22.627 11.955 1.000 50.363 440 ALA B N 1
ATOM 6161 C CA . ALA B 1 460 ? 50.096 23.588 12.648 1.000 52.957 440 ALA B CA 1
ATOM 6162 C C . ALA B 1 460 ? 51.482 23.689 12.001 1.000 62.216 440 ALA B C 1
ATOM 6163 O O . ALA B 1 460 ? 52.130 22.669 11.750 1.000 64.049 440 ALA B O 1
ATOM 6165 N N . GLY B 1 461 ? 51.939 24.930 11.761 1.000 64.399 441 GLY B N 1
ATOM 6166 C CA . GLY B 1 461 ? 53.292 25.186 11.286 1.000 78.594 441 GLY B CA 1
ATOM 6167 C C . GLY B 1 461 ? 53.483 24.752 9.834 1.000 85.290 441 GLY B C 1
ATOM 6168 O O . GLY B 1 461 ? 54.126 23.735 9.568 1.000 74.781 441 GLY B O 1
ATOM 6169 N N . GLN B 1 462 ? 52.915 25.559 8.929 1.000 93.269 442 GLN B N 1
ATOM 6170 C CA . GLN B 1 462 ? 52.715 25.217 7.529 1.000 109.940 442 GLN B CA 1
ATOM 6171 C C . GLN B 1 462 ? 52.018 26.370 6.803 1.000 129.499 442 GLN B C 1
ATOM 6172 O O . GLN B 1 462 ? 51.570 27.340 7.415 1.000 121.983 442 GLN B O 1
ATOM 6178 N N . LYS B 1 463 ? 51.953 26.259 5.474 1.000 150.059 443 LYS B N 1
ATOM 6179 C CA . LYS B 1 463 ? 51.034 27.047 4.670 1.000 160.304 443 LYS B CA 1
ATOM 6180 C C . LYS B 1 463 ? 49.625 26.475 4.853 1.000 172.485 443 LYS B C 1
ATOM 6181 O O . LYS B 1 463 ? 49.488 25.292 5.172 1.000 149.808 443 LYS B O 1
ATOM 6187 N N . PRO B 1 464 ? 48.541 27.279 4.681 1.000 180.801 444 PRO B N 1
ATOM 6188 C CA . PRO B 1 464 ? 47.171 26.747 4.707 1.000 164.126 444 PRO B CA 1
ATOM 6189 C C . PRO B 1 464 ? 46.787 25.939 3.446 1.000 144.716 444 PRO B C 1
ATOM 6190 O O . PRO B 1 464 ? 47.041 26.443 2.353 1.000 104.466 444 PRO B O 1
ATOM 6195 N N . MET C 1 21 ? 19.050 33.705 17.703 1.000 73.356 1 MET C N 1
ATOM 6196 C CA . MET C 1 21 ? 18.373 33.031 18.845 1.000 77.279 1 MET C CA 1
ATOM 6197 C C . MET C 1 21 ? 19.152 31.761 19.196 1.000 65.604 1 MET C C 1
ATOM 6198 O O . MET C 1 21 ? 19.295 31.472 20.375 1.000 82.654 1 MET C O 1
ATOM 6203 N N . PRO C 1 22 ? 19.651 30.930 18.247 1.000 58.597 2 PRO C N 1
ATOM 6204 C CA . PRO C 1 22 ? 20.603 29.879 18.616 1.000 55.834 2 PRO C CA 1
ATOM 6205 C C . PRO C 1 22 ? 21.801 30.491 19.340 1.000 51.314 2 PRO C C 1
ATOM 6206 O O . PRO C 1 22 ? 22.263 31.579 19.006 1.000 52.277 2 PRO C O 1
ATOM 6210 N N . SER C 1 23 ? 22.258 29.800 20.382 1.000 48.043 3 SER C N 1
ATOM 6211 C CA . SER C 1 23 ? 23.343 30.288 21.214 1.000 44.653 3 SER C CA 1
ATOM 6212 C C . SER C 1 23 ? 24.053 29.081 21.801 1.000 44.086 3 SER C C 1
ATOM 6213 O O . SER C 1 23 ? 23.579 27.959 21.600 1.000 36.257 3 SER C O 1
ATOM 6216 N N . HIS C 1 24 ? 25.094 29.366 22.605 1.000 41.078 4 HIS C N 1
ATOM 6217 C CA . HIS C 1 24 ? 25.977 28.381 23.188 1.000 38.332 4 HIS C CA 1
ATOM 6218 C C . HIS C 1 24 ? 25.230 27.415 24.108 1.000 37.717 4 HIS C C 1
ATOM 6219 O O . HIS C 1 24 ? 25.664 26.273 24.275 1.000 34.929 4 HIS C O 1
ATOM 6226 N N . PHE C 1 25 ? 24.102 27.880 24.665 1.000 39.371 5 PHE C N 1
ATOM 6227 C CA . PHE C 1 25 ? 23.184 27.080 25.467 1.000 37.054 5 PHE C CA 1
ATOM 6228 C C . PHE C 1 25 ? 22.868 25.770 24.744 1.000 35.606 5 PHE C C 1
ATOM 6229 O O . PHE C 1 25 ? 22.820 24.702 25.359 1.000 36.505 5 PHE C O 1
ATOM 6237 N N . ASP C 1 26 ? 22.679 25.835 23.428 1.000 36.487 6 ASP C N 1
ATOM 6238 C CA . ASP C 1 26 ? 22.403 24.646 22.637 1.000 36.096 6 ASP C CA 1
ATOM 6239 C C . ASP C 1 26 ? 23.512 23.611 22.758 1.000 34.193 6 ASP C C 1
ATOM 6240 O O . ASP C 1 26 ? 23.228 22.409 22.708 1.000 30.423 6 ASP C O 1
ATOM 6245 N N . THR C 1 27 ? 24.771 24.066 22.836 1.000 34.739 7 THR C N 1
ATOM 6246 C CA . THR C 1 27 ? 25.895 23.156 22.989 1.000 31.259 7 THR C CA 1
ATOM 6247 C C . THR C 1 27 ? 25.881 22.569 24.409 1.000 33.100 7 THR C C 1
ATOM 6248 O O . THR C 1 27 ? 26.020 21.360 24.621 1.000 39.749 7 THR C O 1
ATOM 6252 N N . VAL C 1 28 ? 25.703 23.449 25.401 1.000 30.593 8 VAL C N 1
ATOM 6253 C CA . VAL C 1 28 ? 25.860 23.105 26.799 1.000 31.377 8 VAL C CA 1
ATOM 6254 C C . VAL C 1 28 ? 24.850 22.019 27.169 1.000 36.519 8 VAL C C 1
ATOM 6255 O O . VAL C 1 28 ? 25.244 21.050 27.820 1.000 35.465 8 VAL C O 1
ATOM 6259 N N . GLN C 1 29 ? 23.592 22.167 26.709 1.000 30.721 9 GLN C N 1
ATOM 6260 C CA . GLN C 1 29 ? 22.529 21.264 27.044 1.000 30.478 9 GLN C CA 1
ATOM 6261 C C . GLN C 1 29 ? 22.777 19.876 26.445 1.000 35.584 9 GLN C C 1
ATOM 6262 O O . GLN C 1 29 ? 22.125 18.923 26.840 1.000 36.786 9 GLN C O 1
ATOM 6268 N N . LEU C 1 30 ? 23.702 19.741 25.485 1.000 35.688 10 LEU C N 1
ATOM 6269 C CA . LEU C 1 30 ? 24.052 18.435 24.945 1.000 35.162 10 LEU C CA 1
ATOM 6270 C C . LEU C 1 30 ? 25.377 17.895 25.484 1.000 39.764 10 LEU C C 1
ATOM 6271 O O . LEU C 1 30 ? 25.589 16.692 25.386 1.000 40.370 10 LEU C O 1
ATOM 6276 N N . HIS C 1 31 ? 26.296 18.742 25.969 1.000 38.783 11 HIS C N 1
ATOM 6277 C CA . HIS C 1 31 ? 27.660 18.271 26.257 1.000 40.088 11 HIS C CA 1
ATOM 6278 C C . HIS C 1 31 ? 28.117 18.408 27.715 1.000 41.650 11 HIS C C 1
ATOM 6279 O O . HIS C 1 31 ? 28.993 17.665 28.112 1.000 42.328 11 HIS C O 1
ATOM 6286 N N . ALA C 1 32 ? 27.572 19.348 28.503 1.000 43.593 12 ALA C N 1
ATOM 6287 C CA . ALA C 1 32 ? 28.079 19.552 29.845 1.000 42.569 12 ALA C CA 1
ATOM 6288 C C . ALA C 1 32 ? 27.908 18.258 30.637 1.000 48.442 12 ALA C C 1
ATOM 6289 O O . ALA C 1 32 ? 26.885 17.588 30.529 1.000 51.218 12 ALA C O 1
ATOM 6291 N N . GLY C 1 33 ? 28.990 17.850 31.310 1.000 54.603 13 GLY C N 1
ATOM 6292 C CA . GLY C 1 33 ? 29.002 16.634 32.102 1.000 59.096 13 GLY C CA 1
ATOM 6293 C C . GLY C 1 33 ? 29.276 15.355 31.314 1.000 61.399 13 GLY C C 1
ATOM 6294 O O . GLY C 1 33 ? 29.491 14.325 31.927 1.000 70.567 13 GLY C O 1
ATOM 6295 N N . GLN C 1 34 ? 29.211 15.367 29.979 1.000 77.136 14 GLN C N 1
ATOM 6296 C CA . GLN C 1 34 ? 29.628 14.189 29.225 1.000 82.240 14 GLN C CA 1
ATOM 6297 C C . GLN C 1 34 ? 31.044 14.478 28.731 1.000 94.320 14 GLN C C 1
ATOM 6298 O O . GLN C 1 34 ? 31.267 15.408 27.967 1.000 71.278 14 GLN C O 1
ATOM 6304 N N . GLU C 1 35 ? 32.005 13.707 29.258 1.000 124.657 15 GLU C N 1
ATOM 6305 C CA . GLU C 1 35 ? 33.419 14.044 29.188 1.000 125.868 15 GLU C CA 1
ATOM 6306 C C . GLU C 1 35 ? 34.060 13.181 28.104 1.000 119.955 15 GLU C C 1
ATOM 6307 O O . GLU C 1 35 ? 34.662 13.731 27.186 1.000 93.572 15 GLU C O 1
ATOM 6313 N N . ASN C 1 36 ? 33.887 11.850 28.211 1.000 136.200 16 ASN C N 1
ATOM 6314 C CA . ASN C 1 36 ? 34.142 10.906 27.128 1.000 131.819 16 ASN C CA 1
ATOM 6315 C C . ASN C 1 36 ? 32.804 10.423 26.556 1.000 117.849 16 ASN C C 1
ATOM 6316 O O . ASN C 1 36 ? 32.573 10.678 25.364 1.000 100.257 16 ASN C O 1
ATOM 6321 N N . SER C 1 44 ? 31.068 4.699 25.553 1.000 75.629 24 SER C N 1
ATOM 6322 C CA . SER C 1 44 ? 29.580 4.677 25.433 1.000 86.891 24 SER C CA 1
ATOM 6323 C C . SER C 1 44 ? 29.013 6.094 25.337 1.000 85.820 24 SER C C 1
ATOM 6324 O O . SER C 1 44 ? 29.069 6.841 26.310 1.000 86.451 24 SER C O 1
ATOM 6327 N N . ARG C 1 45 ? 28.404 6.423 24.188 1.000 87.033 25 ARG C N 1
ATOM 6328 C CA . ARG C 1 45 ? 27.971 7.783 23.871 1.000 100.000 25 ARG C CA 1
ATOM 6329 C C . ARG C 1 45 ? 26.806 8.227 24.766 1.000 100.441 25 ARG C C 1
ATOM 6330 O O . ARG C 1 45 ? 26.859 9.301 25.375 1.000 93.030 25 ARG C O 1
ATOM 6338 N N . ALA C 1 46 ? 25.732 7.425 24.799 1.000 100.463 26 ALA C N 1
ATOM 6339 C CA . ALA C 1 46 ? 24.631 7.650 25.723 1.000 103.065 26 ALA C CA 1
ATOM 6340 C C . ALA C 1 46 ? 25.085 7.286 27.138 1.000 106.883 26 ALA C C 1
ATOM 6341 O O . ALA C 1 46 ? 26.009 6.482 27.316 1.000 91.417 26 ALA C O 1
ATOM 6343 N N . VAL C 1 47 ? 24.437 7.888 28.145 1.000 108.815 27 VAL C N 1
ATOM 6344 C CA . VAL C 1 47 ? 24.825 7.615 29.520 1.000 109.754 27 VAL C CA 1
ATOM 6345 C C . VAL C 1 47 ? 24.005 6.437 30.044 1.000 106.666 27 VAL C C 1
ATOM 6346 O O . VAL C 1 47 ? 22.766 6.442 29.975 1.000 78.137 27 VAL C O 1
ATOM 6350 N N . PRO C 1 48 ? 24.694 5.402 30.589 1.000 102.516 28 PRO C N 1
ATOM 6351 C CA . PRO C 1 48 ? 24.017 4.200 31.091 1.000 104.217 28 PRO C CA 1
ATOM 6352 C C . PRO C 1 48 ? 23.106 4.470 32.295 1.000 86.922 28 PRO C C 1
ATOM 6353 O O . PRO C 1 48 ? 23.415 5.336 33.111 1.000 92.824 28 PRO C O 1
ATOM 6357 N N . ILE C 1 49 ? 21.976 3.745 32.382 1.000 84.662 29 ILE C N 1
ATOM 6358 C CA . ILE C 1 49 ? 21.166 3.675 33.599 1.000 80.197 29 ILE C CA 1
ATOM 6359 C C . ILE C 1 49 ? 21.894 2.741 34.578 1.000 84.994 29 ILE C C 1
ATOM 6360 O O . ILE C 1 49 ? 21.779 1.505 34.500 1.000 68.762 29 ILE C O 1
ATOM 6365 N N . TYR C 1 50 ? 22.663 3.346 35.499 1.000 76.450 30 TYR C N 1
ATOM 6366 C CA . TYR C 1 50 ? 23.294 2.601 36.582 1.000 83.059 30 TYR C CA 1
ATOM 6367 C C . TYR C 1 50 ? 22.219 2.263 37.610 1.000 86.601 30 TYR C C 1
ATOM 6368 O O . TYR C 1 50 ? 22.284 2.746 38.742 1.000 83.296 30 TYR C O 1
ATOM 6377 N N . ALA C 1 51 ? 21.221 1.460 37.188 1.000 84.339 31 ALA C N 1
ATOM 6378 C CA . ALA C 1 51 ? 20.254 0.887 38.112 1.000 93.738 31 ALA C CA 1
ATOM 6379 C C . ALA C 1 51 ? 21.019 -0.064 39.028 1.000 100.748 31 ALA C C 1
ATOM 6380 O O . ALA C 1 51 ? 21.241 -1.238 38.699 1.000 113.856 31 ALA C O 1
ATOM 6382 N N . THR C 1 52 ? 21.504 0.527 40.127 1.000 84.479 32 THR C N 1
ATOM 6383 C CA . THR C 1 52 ? 22.289 -0.155 41.141 1.000 89.929 32 THR C CA 1
ATOM 6384 C C . THR C 1 52 ? 22.108 0.589 42.465 1.000 92.955 32 THR C C 1
ATOM 6385 O O . THR C 1 52 ? 21.915 1.810 42.484 1.000 86.762 32 THR C O 1
ATOM 6389 N N . THR C 1 53 ? 22.143 -0.186 43.559 1.000 82.864 33 THR C N 1
ATOM 6390 C CA . THR C 1 53 ? 22.194 0.356 44.907 1.000 82.451 33 THR C CA 1
ATOM 6391 C C . THR C 1 53 ? 23.661 0.507 45.330 1.000 84.829 33 THR C C 1
ATOM 6392 O O . THR C 1 53 ? 23.975 1.482 46.006 1.000 87.465 33 THR C O 1
ATOM 6396 N N . SER C 1 54 ? 24.564 -0.375 44.846 1.000 83.335 34 SER C N 1
ATOM 6397 C CA . SER C 1 54 ? 25.900 -0.541 45.418 1.000 85.104 34 SER C CA 1
ATOM 6398 C C . SER C 1 54 ? 27.048 -0.393 44.406 1.000 89.326 34 SER C C 1
ATOM 6399 O O . SER C 1 54 ? 26.878 -0.663 43.217 1.000 81.485 34 SER C O 1
ATOM 6402 N N . TYR C 1 55 ? 28.233 -0.000 44.927 1.000 91.458 35 TYR C N 1
ATOM 6403 C CA . TYR C 1 55 ? 29.504 0.024 44.203 1.000 95.171 35 TYR C CA 1
ATOM 6404 C C . TYR C 1 55 ? 30.647 -0.465 45.115 1.000 96.950 35 TYR C C 1
ATOM 6405 O O . TYR C 1 55 ? 30.758 -1.685 45.429 1.000 81.333 35 TYR C O 1
ATOM 6414 N N . ASN C 1 81 ? 25.906 7.864 41.772 1.000 84.278 61 ASN C N 1
ATOM 6415 C CA . ASN C 1 81 ? 25.101 7.478 40.577 1.000 74.145 61 ASN C CA 1
ATOM 6416 C C . ASN C 1 81 ? 25.524 8.317 39.372 1.000 66.966 61 ASN C C 1
ATOM 6417 O O . ASN C 1 81 ? 25.178 9.491 39.288 1.000 66.605 61 ASN C O 1
ATOM 6422 N N . PRO C 1 82 ? 26.305 7.778 38.411 1.000 74.436 62 PRO C N 1
ATOM 6423 C CA . PRO C 1 82 ? 26.763 8.568 37.263 1.000 63.101 62 PRO C CA 1
ATOM 6424 C C . PRO C 1 82 ? 25.691 9.258 36.428 1.000 56.973 62 PRO C C 1
ATOM 6425 O O . PRO C 1 82 ? 25.938 10.315 35.859 1.000 48.888 62 PRO C O 1
ATOM 6429 N N . THR C 1 83 ? 24.486 8.695 36.378 1.000 54.747 63 THR C N 1
ATOM 6430 C CA . THR C 1 83 ? 23.449 9.252 35.520 1.000 48.810 63 THR C CA 1
ATOM 6431 C C . THR C 1 83 ? 22.959 10.607 36.052 1.000 43.933 63 THR C C 1
ATOM 6432 O O . THR C 1 83 ? 22.880 11.613 35.327 1.000 40.123 63 THR C O 1
ATOM 6436 N N . SER C 1 84 ? 22.611 10.619 37.336 1.000 36.091 64 SER C N 1
ATOM 6437 C CA . SER C 1 84 ? 22.229 11.832 38.046 1.000 39.244 64 SER C CA 1
ATOM 6438 C C . SER C 1 84 ? 23.340 12.888 38.066 1.000 38.719 64 SER C C 1
ATOM 6439 O O . SER C 1 84 ? 23.055 14.070 38.067 1.000 36.696 64 SER C O 1
ATOM 6442 N N . ASN C 1 85 ? 24.616 12.472 38.084 1.000 37.364 65 ASN C N 1
ATOM 6443 C CA . ASN C 1 85 ? 25.741 13.399 38.144 1.000 40.715 65 ASN C CA 1
ATOM 6444 C C . ASN C 1 85 ? 25.826 14.199 36.838 1.000 41.673 65 ASN C C 1
ATOM 6445 O O . ASN C 1 85 ? 25.981 15.431 36.839 1.000 39.835 65 ASN C O 1
ATOM 6450 N N . VAL C 1 86 ? 25.703 13.516 35.699 1.000 37.217 66 VAL C N 1
ATOM 6451 C CA . VAL C 1 86 ? 25.619 14.248 34.439 1.000 41.557 66 VAL C CA 1
ATOM 6452 C C . VAL C 1 86 ? 24.480 15.274 34.485 1.000 37.585 66 VAL C C 1
ATOM 6453 O O . VAL C 1 86 ? 24.681 16.444 34.156 1.000 41.454 66 VAL C O 1
ATOM 6457 N N . LEU C 1 87 ? 23.266 14.840 34.857 1.000 35.219 67 LEU C N 1
ATOM 6458 C CA . LEU C 1 87 ? 22.137 15.758 34.897 1.000 34.370 67 LEU C CA 1
ATOM 6459 C C . LEU C 1 87 ? 22.460 16.981 35.752 1.000 36.441 67 LEU C C 1
ATOM 6460 O O . LEU C 1 87 ? 22.273 18.151 35.362 1.000 36.856 67 LEU C O 1
ATOM 6465 N N . GLU C 1 88 ? 22.956 16.687 36.946 1.000 38.616 68 GLU C N 1
ATOM 6466 C CA . GLU C 1 88 ? 23.325 17.732 37.895 1.000 42.485 68 GLU C CA 1
ATOM 6467 C C . GLU C 1 88 ? 24.285 18.725 37.239 1.000 38.897 68 GLU C C 1
ATOM 6468 O O . GLU C 1 88 ? 24.062 19.940 37.295 1.000 35.653 68 GLU C O 1
ATOM 6474 N N . GLU C 1 89 ? 25.356 18.243 36.617 1.000 37.997 69 GLU C N 1
ATOM 6475 C CA . GLU C 1 89 ? 26.347 19.194 36.106 1.000 45.070 69 GLU C CA 1
ATOM 6476 C C . GLU C 1 89 ? 25.755 20.004 34.947 1.000 41.864 69 GLU C C 1
ATOM 6477 O O . GLU C 1 89 ? 26.062 21.182 34.720 1.000 40.578 69 GLU C O 1
ATOM 6483 N N . ARG C 1 90 ? 24.882 19.365 34.187 1.000 39.699 70 ARG C N 1
ATOM 6484 C CA . ARG C 1 90 ? 24.338 20.021 33.011 1.000 38.466 70 ARG C CA 1
ATOM 6485 C C . ARG C 1 90 ? 23.438 21.174 33.421 1.000 36.011 70 ARG C C 1
ATOM 6486 O O . ARG C 1 90 ? 23.589 22.300 32.921 1.000 36.519 70 ARG C O 1
ATOM 6494 N N . ILE C 1 91 ? 22.579 20.926 34.416 1.000 36.299 71 ILE C N 1
ATOM 6495 C CA . ILE C 1 91 ? 21.700 21.989 34.874 1.000 40.495 71 ILE C CA 1
ATOM 6496 C C . ILE C 1 91 ? 22.510 23.070 35.606 1.000 36.295 71 ILE C C 1
ATOM 6497 O O . ILE C 1 91 ? 22.244 24.259 35.475 1.000 34.289 71 ILE C O 1
ATOM 6502 N N . ALA C 1 92 ? 23.520 22.676 36.372 1.000 36.871 72 ALA C N 1
ATOM 6503 C CA . ALA C 1 92 ? 24.448 23.653 36.922 1.000 42.968 72 ALA C CA 1
ATOM 6504 C C . ALA C 1 92 ? 25.008 24.561 35.815 1.000 38.302 72 ALA C C 1
ATOM 6505 O O . ALA C 1 92 ? 24.904 25.789 35.913 1.000 34.220 72 ALA C O 1
ATOM 6507 N N . ALA C 1 93 ? 25.540 23.945 34.745 1.000 33.005 73 ALA C N 1
ATOM 6508 C CA . ALA C 1 93 ? 26.165 24.693 33.661 1.000 36.486 73 ALA C CA 1
ATOM 6509 C C . ALA C 1 93 ? 25.162 25.613 32.980 1.000 35.949 73 ALA C C 1
ATOM 6510 O O . ALA C 1 93 ? 25.489 26.759 32.743 1.000 41.474 73 ALA C O 1
ATOM 6512 N N . LEU C 1 94 ? 23.913 25.156 32.784 1.000 36.005 74 LEU C N 1
ATOM 6513 C CA . LEU C 1 94 ? 22.893 25.964 32.124 1.000 36.491 74 LEU C CA 1
ATOM 6514 C C . LEU C 1 94 ? 22.453 27.128 32.995 1.000 40.537 74 LEU C C 1
ATOM 6515 O O . LEU C 1 94 ? 22.057 28.147 32.456 1.000 38.558 74 LEU C O 1
ATOM 6520 N N . GLU C 1 95 ? 22.507 26.971 34.321 1.000 43.660 75 GLU C N 1
ATOM 6521 C CA . GLU C 1 95 ? 22.035 28.011 35.222 1.000 45.323 75 GLU C CA 1
ATOM 6522 C C . GLU C 1 95 ? 23.139 29.023 35.566 1.000 44.760 75 GLU C C 1
ATOM 6523 O O . GLU C 1 95 ? 22.852 30.044 36.183 1.000 42.654 75 GLU C O 1
ATOM 6529 N N . GLY C 1 96 ? 24.396 28.711 35.215 1.000 42.228 76 GLY C N 1
ATOM 6530 C CA . GLY C 1 96 ? 25.543 29.490 35.639 1.000 39.910 76 GLY C CA 1
ATOM 6531 C C . GLY C 1 96 ? 25.874 29.293 37.117 1.000 42.108 76 GLY C C 1
ATOM 6532 O O . GLY C 1 96 ? 26.316 30.236 37.744 1.000 51.184 76 GLY C O 1
ATOM 6533 N N . GLY C 1 97 ? 25.585 28.094 37.648 1.000 41.782 77 GLY C N 1
ATOM 6534 C CA . GLY C 1 97 ? 25.908 27.677 39.000 1.000 40.454 77 GLY C CA 1
ATOM 6535 C C . GLY C 1 97 ? 27.211 26.878 39.071 1.000 39.745 77 GLY C C 1
ATOM 6536 O O . GLY C 1 97 ? 27.817 26.573 38.057 1.000 40.019 77 GLY C O 1
ATOM 6537 N N . ALA C 1 98 ? 27.665 26.569 40.286 1.000 41.241 78 ALA C N 1
ATOM 6538 C CA . ALA C 1 98 ? 28.900 25.825 40.483 1.000 38.132 78 ALA C CA 1
ATOM 6539 C C . ALA C 1 98 ? 28.634 24.330 40.629 1.000 36.168 78 ALA C C 1
ATOM 6540 O O . ALA C 1 98 ? 29.492 23.533 40.300 1.000 46.015 78 ALA C O 1
ATOM 6542 N N . ALA C 1 99 ? 27.458 23.948 41.146 1.000 33.702 79 ALA C N 1
ATOM 6543 C CA . ALA C 1 99 ? 27.124 22.549 41.355 1.000 32.865 79 ALA C CA 1
ATOM 6544 C C . ALA C 1 99 ? 25.635 22.419 41.651 1.000 31.412 79 ALA C C 1
ATOM 6545 O O . ALA C 1 99 ? 24.954 23.404 41.952 1.000 34.558 79 ALA C O 1
ATOM 6547 N N . ALA C 1 100 ? 25.141 21.190 41.509 1.000 30.858 80 ALA C N 1
ATOM 6548 C CA . ALA C 1 100 ? 23.721 20.921 41.617 1.000 30.783 80 ALA C CA 1
ATOM 6549 C C . ALA C 1 100 ? 23.511 19.546 42.217 1.000 35.748 80 ALA C C 1
ATOM 6550 O O . ALA C 1 100 ? 24.452 18.750 42.364 1.000 39.157 80 ALA C O 1
ATOM 6552 N N . LEU C 1 101 ? 22.262 19.318 42.618 1.000 33.377 81 LEU C N 1
ATOM 6553 C CA . LEU C 1 101 ? 21.914 18.066 43.264 1.000 33.598 81 LEU C CA 1
ATOM 6554 C C . LEU C 1 101 ? 20.517 17.662 42.795 1.000 33.224 81 LEU C C 1
ATOM 6555 O O . LEU C 1 101 ? 19.622 18.491 42.813 1.000 33.596 81 LEU C O 1
ATOM 6560 N N . ALA C 1 102 ? 20.355 16.405 42.389 1.000 32.653 82 ALA C N 1
ATOM 6561 C CA . ALA C 1 102 ? 19.100 15.892 41.891 1.000 30.752 82 ALA C CA 1
ATOM 6562 C C . ALA C 1 102 ? 18.353 15.206 43.016 1.000 38.040 82 ALA C C 1
ATOM 6563 O O . ALA C 1 102 ? 18.944 14.436 43.801 1.000 39.922 82 ALA C O 1
ATOM 6565 N N . VAL C 1 103 ? 17.048 15.479 43.055 1.000 33.898 83 VAL C N 1
ATOM 6566 C CA . VAL C 1 103 ? 16.173 14.882 44.046 1.000 35.626 83 VAL C CA 1
ATOM 6567 C C . VAL C 1 103 ? 14.857 14.451 43.388 1.000 33.093 83 VAL C C 1
ATOM 6568 O O . VAL C 1 103 ? 14.609 14.642 42.204 1.000 32.948 83 VAL C O 1
ATOM 6572 N N . SER C 1 104 ? 14.012 13.792 44.163 1.000 36.616 84 SER C N 1
ATOM 6573 C CA . SER C 1 104 ? 12.951 13.001 43.583 1.000 35.400 84 SER C CA 1
ATOM 6574 C C . SER C 1 104 ? 11.816 13.862 43.034 1.000 33.011 84 SER C C 1
ATOM 6575 O O . SER C 1 104 ? 11.003 13.336 42.295 1.000 35.460 84 SER C O 1
ATOM 6578 N N . SER C 1 105 ? 11.693 15.129 43.429 1.000 33.313 85 SER C N 1
ATOM 6579 C CA . SER C 1 105 ? 10.630 15.979 42.912 1.000 34.389 85 SER C CA 1
ATOM 6580 C C . SER C 1 105 ? 10.959 17.443 43.137 1.000 36.384 85 SER C C 1
ATOM 6581 O O . SER C 1 105 ? 11.854 17.734 43.908 1.000 35.451 85 SER C O 1
ATOM 6584 N N . GLY C 1 106 ? 10.254 18.342 42.433 1.000 32.711 86 GLY C N 1
ATOM 6585 C CA . GLY C 1 106 ? 10.264 19.758 42.772 1.000 33.250 86 GLY C CA 1
ATOM 6586 C C . GLY C 1 106 ? 10.019 20.057 44.257 1.000 34.023 86 GLY C C 1
ATOM 6587 O O . GLY C 1 106 ? 10.734 20.832 44.899 1.000 36.800 86 GLY C O 1
ATOM 6588 N N . GLN C 1 107 ? 9.015 19.417 44.833 1.000 37.920 87 GLN C N 1
ATOM 6589 C CA . GLN C 1 107 ? 8.655 19.666 46.217 1.000 36.318 87 GLN C CA 1
ATOM 6590 C C . GLN C 1 107 ? 9.812 19.242 47.094 1.000 37.116 87 GLN C C 1
ATOM 6591 O O . GLN C 1 107 ? 10.108 19.930 48.063 1.000 37.435 87 GLN C O 1
ATOM 6597 N N . ALA C 1 108 ? 10.510 18.150 46.723 1.000 38.032 88 ALA C N 1
ATOM 6598 C CA . ALA C 1 108 ? 11.662 17.736 47.515 1.000 33.738 88 ALA C CA 1
ATOM 6599 C C . ALA C 1 108 ? 12.805 18.739 47.336 1.000 31.972 88 ALA C C 1
ATOM 6600 O O . ALA C 1 108 ? 13.486 19.039 48.288 1.000 30.347 88 ALA C O 1
ATOM 6602 N N . ALA C 1 109 ? 12.997 19.280 46.142 1.000 29.479 89 ALA C N 1
ATOM 6603 C CA . ALA C 1 109 ? 14.091 20.212 45.929 1.000 34.136 89 ALA C CA 1
ATOM 6604 C C . ALA C 1 109 ? 13.891 21.485 46.760 1.000 34.474 89 ALA C C 1
ATOM 6605 O O . ALA C 1 109 ? 14.828 21.975 47.384 1.000 36.383 89 ALA C O 1
ATOM 6607 N N . GLN C 1 110 ? 12.658 21.974 46.842 1.000 37.422 90 GLN C N 1
ATOM 6608 C CA . GLN C 1 110 ? 12.327 23.111 47.694 1.000 39.890 90 GLN C CA 1
ATOM 6609 C C . GLN C 1 110 ? 12.487 22.790 49.185 1.000 43.614 90 GLN C C 1
ATOM 6610 O O . GLN C 1 110 ? 13.013 23.584 49.968 1.000 34.410 90 GLN C O 1
ATOM 6616 N N . THR C 1 111 ? 12.052 21.589 49.571 1.000 41.894 91 THR C N 1
ATOM 6617 C CA . THR C 1 111 ? 12.151 21.176 50.950 1.000 40.845 91 THR C CA 1
ATOM 6618 C C . THR C 1 111 ? 13.614 21.138 51.371 1.000 43.431 91 THR C C 1
ATOM 6619 O O . THR C 1 111 ? 13.986 21.770 52.349 1.000 44.575 91 THR C O 1
ATOM 6623 N N . LEU C 1 112 ? 14.439 20.345 50.696 1.000 39.024 92 LEU C N 1
ATOM 6624 C CA . LEU C 1 112 ? 15.832 20.248 51.099 1.000 37.728 92 LEU C CA 1
ATOM 6625 C C . LEU C 1 112 ? 16.531 21.600 51.012 1.000 37.387 92 LEU C C 1
ATOM 6626 O O . LEU C 1 112 ? 17.397 21.888 51.832 1.000 38.688 92 LEU C O 1
ATOM 6631 N N . ALA C 1 113 ? 16.239 22.374 49.972 1.000 32.528 93 ALA C N 1
ATOM 6632 C CA . ALA C 1 113 ? 16.892 23.658 49.791 1.000 38.087 93 ALA C CA 1
ATOM 6633 C C . ALA C 1 113 ? 16.789 24.527 51.059 1.000 36.713 93 ALA C C 1
ATOM 6634 O O . ALA C 1 113 ? 17.797 25.106 51.501 1.000 35.969 93 ALA C O 1
ATOM 6636 N N . ILE C 1 114 ? 15.577 24.619 51.616 1.000 36.961 94 ILE C N 1
ATOM 6637 C CA . ILE C 1 114 ? 15.262 25.445 52.781 1.000 40.088 94 ILE C CA 1
ATOM 6638 C C . ILE C 1 114 ? 15.757 24.783 54.070 1.000 40.535 94 ILE C C 1
ATOM 6639 O O . ILE C 1 114 ? 16.368 25.423 54.915 1.000 35.574 94 ILE C O 1
ATOM 6644 N N . GLN C 1 115 ? 15.565 23.472 54.205 1.000 42.547 95 GLN C N 1
ATOM 6645 C CA . GLN C 1 115 ? 16.113 22.762 55.356 1.000 39.738 95 GLN C CA 1
ATOM 6646 C C . GLN C 1 115 ? 17.642 22.798 55.399 1.000 33.616 95 GLN C C 1
ATOM 6647 O O . GLN C 1 115 ? 18.216 22.499 56.422 1.000 33.354 95 GLN C O 1
ATOM 6653 N N . GLY C 1 116 ? 18.321 23.086 54.300 1.000 31.423 96 GLY C N 1
ATOM 6654 C CA . GLY C 1 116 ? 19.766 23.244 54.333 1.000 35.689 96 GLY C CA 1
ATOM 6655 C C . GLY C 1 116 ? 20.161 24.628 54.831 1.000 35.758 96 GLY C C 1
ATOM 6656 O O . GLY C 1 116 ? 21.353 24.891 55.006 1.000 36.842 96 GLY C O 1
ATOM 6657 N N . LEU C 1 117 ? 19.156 25.515 54.955 1.000 34.742 97 LEU C N 1
ATOM 6658 C CA . LEU C 1 117 ? 19.395 26.872 55.435 1.000 39.074 97 LEU C CA 1
ATOM 6659 C C . LEU C 1 117 ? 18.861 27.091 56.846 1.000 41.474 97 LEU C C 1
ATOM 6660 O O . LEU C 1 117 ? 19.596 27.614 57.670 1.000 39.935 97 LEU C O 1
ATOM 6665 N N . ALA C 1 118 ? 17.609 26.672 57.096 1.000 43.343 98 ALA C N 1
ATOM 6666 C CA . ALA C 1 118 ? 16.809 27.066 58.245 1.000 38.458 98 ALA C CA 1
ATOM 6667 C C . ALA C 1 118 ? 16.472 25.873 59.131 1.000 39.287 98 ALA C C 1
ATOM 6668 O O . ALA C 1 118 ? 16.125 24.823 58.612 1.000 48.152 98 ALA C O 1
ATOM 6670 N N . HIS C 1 119 ? 16.532 26.045 60.461 1.000 38.930 99 HIS C N 1
ATOM 6671 C CA . HIS C 1 119 ? 16.254 24.971 61.416 1.000 40.361 99 HIS C CA 1
ATOM 6672 C C . HIS C 1 119 ? 15.114 25.433 62.319 1.000 37.928 99 HIS C C 1
ATOM 6673 O O . HIS C 1 119 ? 14.547 26.498 62.097 1.000 38.826 99 HIS C O 1
ATOM 6680 N N . THR C 1 120 ? 14.744 24.623 63.308 1.000 38.414 100 THR C N 1
ATOM 6681 C CA . THR C 1 120 ? 13.649 24.996 64.202 1.000 41.133 100 THR C CA 1
ATOM 6682 C C . THR C 1 120 ? 13.959 26.327 64.895 1.000 43.345 100 THR C C 1
ATOM 6683 O O . THR C 1 120 ? 15.076 26.541 65.344 1.000 40.664 100 THR C O 1
ATOM 6687 N N . GLY C 1 121 ? 12.985 27.249 64.925 1.000 43.492 101 GLY C N 1
ATOM 6688 C CA . GLY C 1 121 ? 13.173 28.552 65.557 1.000 40.064 101 GLY C CA 1
ATOM 6689 C C . GLY C 1 121 ? 13.557 29.627 64.545 1.000 43.834 101 GLY C C 1
ATOM 6690 O O . GLY C 1 121 ? 13.684 30.793 64.903 1.000 43.032 101 GLY C O 1
ATOM 6691 N N . ASP C 1 122 ? 13.759 29.229 63.276 1.000 39.593 102 ASP C N 1
ATOM 6692 C CA . ASP C 1 122 ? 14.210 30.147 62.251 1.000 35.768 102 ASP C CA 1
ATOM 6693 C C . ASP C 1 122 ? 13.013 30.625 61.452 1.000 34.526 102 ASP C C 1
ATOM 6694 O O . ASP C 1 122 ? 11.916 30.113 61.612 1.000 31.914 102 ASP C O 1
ATOM 6699 N N . ASN C 1 123 ? 13.255 31.594 60.566 1.000 31.742 103 ASN C N 1
ATOM 6700 C CA . ASN C 1 123 ? 12.216 32.027 59.673 1.000 34.300 103 ASN C CA 1
ATOM 6701 C C . ASN C 1 123 ? 12.758 32.250 58.268 1.000 34.480 103 ASN C C 1
ATOM 6702 O O . ASN C 1 123 ? 13.962 32.446 58.030 1.000 35.069 103 ASN C O 1
ATOM 6707 N N . ILE C 1 124 ? 11.826 32.230 57.311 1.000 31.065 104 ILE C N 1
ATOM 6708 C CA . ILE C 1 124 ? 12.171 32.584 55.943 1.000 31.768 104 ILE C CA 1
ATOM 6709 C C . ILE C 1 124 ? 11.166 33.608 55.448 1.000 31.067 104 ILE C C 1
ATOM 6710 O O . ILE C 1 124 ? 10.020 33.667 55.884 1.000 41.115 104 ILE C O 1
ATOM 6715 N N . VAL C 1 125 ? 11.601 34.407 54.496 1.000 36.800 105 VAL C N 1
ATOM 6716 C CA . VAL C 1 125 ? 10.762 35.451 53.962 1.000 36.746 105 VAL C CA 1
ATOM 6717 C C . VAL C 1 125 ? 10.481 35.146 52.493 1.000 37.111 105 VAL C C 1
ATOM 6718 O O . VAL C 1 125 ? 11.389 34.945 51.688 1.000 41.344 105 VAL C O 1
ATOM 6722 N N . SER C 1 126 ? 9.194 35.130 52.150 1.000 38.267 106 SER C N 1
ATOM 6723 C CA . SER C 1 126 ? 8.802 34.663 50.843 1.000 45.634 106 SER C CA 1
ATOM 6724 C C . SER C 1 126 ? 7.831 35.650 50.243 1.000 51.440 106 SER C C 1
ATOM 6725 O O . SER C 1 126 ? 7.020 36.209 50.971 1.000 48.582 106 SER C O 1
ATOM 6728 N N . THR C 1 127 ? 7.847 35.752 48.920 1.000 54.500 107 THR C N 1
ATOM 6729 C CA . THR C 1 127 ? 6.703 36.305 48.218 1.000 69.408 107 THR C CA 1
ATOM 6730 C C . THR C 1 127 ? 5.427 35.527 48.581 1.000 76.320 107 THR C C 1
ATOM 6731 O O . THR C 1 127 ? 5.485 34.336 48.915 1.000 63.871 107 THR C O 1
ATOM 6735 N N . SER C 1 128 ? 4.263 36.201 48.496 1.000 79.850 108 SER C N 1
ATOM 6736 C CA . SER C 1 128 ? 2.975 35.535 48.673 1.000 83.612 108 SER C CA 1
ATOM 6737 C C . SER C 1 128 ? 2.467 34.935 47.353 1.000 81.245 108 SER C C 1
ATOM 6738 O O . SER C 1 128 ? 1.529 34.145 47.361 1.000 67.994 108 SER C O 1
ATOM 6741 N N . TYR C 1 129 ? 3.147 35.223 46.230 1.000 95.151 109 TYR C N 1
ATOM 6742 C CA . TYR C 1 129 ? 2.719 34.786 44.902 1.000 94.966 109 TYR C CA 1
ATOM 6743 C C . TYR C 1 129 ? 3.236 33.371 44.626 1.000 89.297 109 TYR C C 1
ATOM 6744 O O . TYR C 1 129 ? 4.054 33.143 43.715 1.000 67.480 109 TYR C O 1
ATOM 6753 N N . LEU C 1 130 ? 2.735 32.409 45.418 1.000 76.969 110 LEU C N 1
ATOM 6754 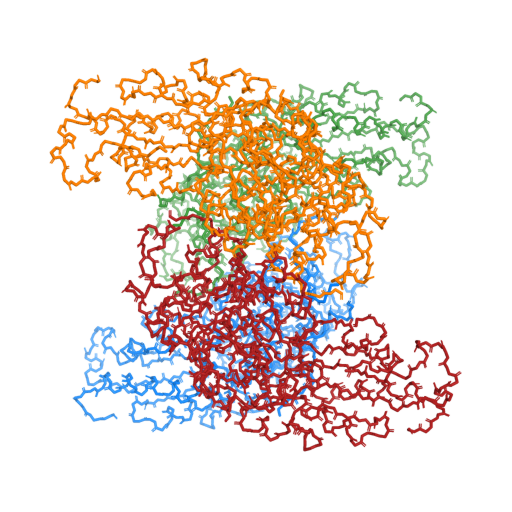C CA . LEU C 1 130 ? 3.360 31.091 45.458 1.000 74.749 110 LEU C CA 1
ATOM 6755 C C . LEU C 1 130 ? 2.592 30.089 44.594 1.000 58.996 110 LEU C C 1
ATOM 6756 O O . LEU C 1 130 ? 1.382 29.932 44.750 1.000 56.789 110 LEU C O 1
ATOM 6761 N N . TYR C 1 131 ? 3.317 29.385 43.715 1.000 51.887 111 TYR C N 1
ATOM 6762 C CA . TYR C 1 131 ? 2.874 28.074 43.255 1.000 62.081 111 TYR C CA 1
ATOM 6763 C C . TYR C 1 131 ? 2.181 27.384 44.422 1.000 58.355 111 TYR C C 1
ATOM 6764 O O . TYR C 1 131 ? 2.818 27.197 45.460 1.000 60.046 111 TYR C O 1
ATOM 6773 N N . GLY C 1 132 ? 0.879 27.063 44.260 1.000 60.893 112 GLY C N 1
ATOM 6774 C CA . GLY C 1 132 ? 0.005 26.710 45.381 1.000 55.006 112 GLY C CA 1
ATOM 6775 C C . GLY C 1 132 ? 0.521 25.511 46.175 1.000 49.305 112 GLY C C 1
ATOM 6776 O O . GLY C 1 132 ? 0.283 25.386 47.377 1.000 61.477 112 GLY C O 1
ATOM 6777 N N . GLY C 1 133 ? 1.248 24.621 45.495 1.000 52.266 113 GLY C N 1
ATOM 6778 C CA . GLY C 1 133 ? 1.907 23.500 46.151 1.000 50.535 113 GLY C CA 1
ATOM 6779 C C . GLY C 1 133 ? 3.001 23.958 47.115 1.000 56.920 113 GLY C C 1
ATOM 6780 O O . GLY C 1 133 ? 3.264 23.286 48.111 1.000 60.307 113 GLY C O 1
ATOM 6781 N N . THR C 1 134 ? 3.639 25.105 46.823 1.000 52.977 114 THR C N 1
ATOM 6782 C CA . THR C 1 134 ? 4.699 25.611 47.681 1.000 52.520 114 THR C CA 1
ATOM 6783 C C . THR C 1 134 ? 4.106 26.324 48.901 1.000 48.322 114 THR C C 1
ATOM 6784 O O . THR C 1 134 ? 4.683 26.277 49.981 1.000 45.062 114 THR C O 1
ATOM 6788 N N . TYR C 1 135 ? 2.934 26.955 48.731 1.000 51.299 115 TYR C N 1
ATOM 6789 C CA . TYR C 1 135 ? 2.310 27.736 49.789 1.000 48.287 115 TYR C CA 1
ATOM 6790 C C . TYR C 1 135 ? 1.945 26.848 50.989 1.000 44.293 115 TYR C C 1
ATOM 6791 O O . TYR C 1 135 ? 2.153 27.246 52.126 1.000 53.927 115 TYR C O 1
ATOM 6800 N N . ASN C 1 136 ? 1.341 25.681 50.767 1.000 44.445 116 ASN C N 1
ATOM 6801 C CA . ASN C 1 136 ? 0.993 24.789 51.862 1.000 51.342 116 ASN C CA 1
ATOM 6802 C C . ASN C 1 136 ? 2.250 24.209 52.496 1.000 51.176 116 ASN C C 1
ATOM 6803 O O . ASN C 1 136 ? 2.295 23.977 53.700 1.000 47.330 116 ASN C O 1
ATOM 6808 N N . GLN C 1 137 ? 3.228 23.886 51.654 1.000 48.956 117 GLN C N 1
ATOM 6809 C CA . GLN C 1 137 ? 4.478 23.347 52.142 1.000 54.055 117 GLN C CA 1
ATOM 6810 C C . GLN C 1 137 ? 5.082 24.336 53.141 1.000 51.206 117 GLN C C 1
ATOM 6811 O O . GLN C 1 137 ? 5.548 23.936 54.223 1.000 41.784 117 GLN C O 1
ATOM 6817 N N . PHE C 1 138 ? 5.049 25.618 52.755 1.000 44.180 118 PHE C N 1
ATOM 6818 C CA . PHE C 1 138 ? 5.661 26.686 53.543 1.000 51.691 118 PHE C CA 1
ATOM 6819 C C . PHE C 1 138 ? 4.879 26.965 54.820 1.000 46.980 118 PHE C C 1
ATOM 6820 O O . PHE C 1 138 ? 5.442 26.980 55.904 1.000 48.765 118 PHE C O 1
ATOM 6828 N N . LYS C 1 139 ? 3.591 27.248 54.676 1.000 45.925 119 LYS C N 1
ATOM 6829 C CA . LYS C 1 139 ? 2.809 27.738 55.789 1.000 45.349 119 LYS C CA 1
ATOM 6830 C C . LYS C 1 139 ? 2.534 26.609 56.773 1.000 41.158 119 LYS C C 1
ATOM 6831 O O . LYS C 1 139 ? 2.459 26.849 57.967 1.000 55.240 119 LYS C O 1
ATOM 6837 N N . ILE C 1 140 ? 2.372 25.387 56.279 1.000 45.799 120 ILE C N 1
ATOM 6838 C CA . ILE C 1 140 ? 1.896 24.306 57.118 1.000 43.381 120 ILE C CA 1
ATOM 6839 C C . ILE C 1 140 ? 3.042 23.345 57.405 1.000 42.433 120 ILE C C 1
ATOM 6840 O O . ILE C 1 140 ? 3.332 23.057 58.559 1.000 45.455 120 ILE C O 1
ATOM 6845 N N . SER C 1 141 ? 3.616 22.715 56.380 1.000 45.471 121 SER C N 1
ATOM 6846 C CA . SER C 1 141 ? 4.570 21.649 56.687 1.000 46.914 121 SER C CA 1
ATOM 6847 C C . SER C 1 141 ? 5.815 22.213 57.366 1.000 36.899 121 SER C C 1
ATOM 6848 O O . SER C 1 141 ? 6.296 21.615 58.322 1.000 36.811 121 SER C O 1
ATOM 6851 N N . PHE C 1 142 ? 6.301 23.368 56.899 1.000 36.485 122 PHE C N 1
ATOM 6852 C CA . PHE C 1 142 ? 7.503 23.979 57.450 1.000 42.111 122 PHE C CA 1
ATOM 6853 C C . PHE C 1 142 ? 7.238 24.394 58.907 1.000 46.833 122 PHE C C 1
ATOM 6854 O O . PHE C 1 142 ? 8.109 24.254 59.773 1.000 44.680 122 PHE C O 1
ATOM 6862 N N . LYS C 1 143 ? 6.021 24.875 59.193 1.000 46.089 123 LYS C N 1
ATOM 6863 C CA . LYS C 1 143 ? 5.664 25.222 60.555 1.000 51.052 123 LYS C CA 1
ATOM 6864 C C . LYS C 1 143 ? 5.815 24.032 61.496 1.000 44.132 123 LYS C C 1
ATOM 6865 O O . LYS C 1 143 ? 6.213 24.221 62.633 1.000 46.835 123 LYS C O 1
ATOM 6871 N N . ARG C 1 144 ? 5.498 22.809 61.063 1.000 38.348 124 ARG C N 1
ATOM 6872 C CA . ARG C 1 144 ? 5.666 21.677 61.962 1.000 46.015 124 ARG C CA 1
ATOM 6873 C C . ARG C 1 144 ? 7.151 21.434 62.223 1.000 41.439 124 ARG C C 1
ATOM 6874 O O . ARG C 1 144 ? 7.483 20.746 63.179 1.000 43.087 124 ARG C O 1
ATOM 6882 N N . PHE C 1 145 ? 8.030 21.948 61.360 1.000 35.120 125 PHE C N 1
ATOM 6883 C CA . PHE C 1 145 ? 9.469 21.852 61.595 1.000 43.576 125 PHE C CA 1
ATOM 6884 C C . PHE C 1 145 ? 10.029 23.037 62.403 1.000 40.826 125 PHE C C 1
ATOM 6885 O O . PHE C 1 145 ? 11.245 23.182 62.524 1.000 45.445 125 PHE C O 1
ATOM 6893 N N . GLY C 1 146 ? 9.165 23.940 62.887 1.000 43.863 126 GLY C N 1
ATOM 6894 C CA . GLY C 1 146 ? 9.587 25.130 63.619 1.000 40.657 126 GLY C CA 1
ATOM 6895 C C . GLY C 1 146 ? 10.179 26.203 62.712 1.000 41.842 126 GLY C C 1
ATOM 6896 O O . GLY C 1 146 ? 10.943 27.051 63.154 1.000 50.951 126 GLY C O 1
ATOM 6897 N N . ILE C 1 147 ? 9.892 26.108 61.417 1.000 48.859 127 ILE C N 1
ATOM 6898 C CA . ILE C 1 147 ? 10.301 27.113 60.458 1.000 43.643 127 ILE C CA 1
ATOM 6899 C C . ILE C 1 147 ? 9.071 27.927 60.097 1.000 45.997 127 ILE C C 1
ATOM 6900 O O . ILE C 1 147 ? 8.066 27.371 59.632 1.000 41.697 127 ILE C O 1
ATOM 6905 N N . GLU C 1 148 ? 9.175 29.234 60.378 1.000 43.519 128 GLU C N 1
ATOM 6906 C CA . GLU C 1 148 ? 8.098 30.182 60.149 1.000 41.347 128 GLU C CA 1
ATOM 6907 C C . GLU C 1 148 ? 8.291 30.863 58.802 1.000 45.154 128 GLU C C 1
ATOM 6908 O O . GLU C 1 148 ? 9.283 31.565 58.575 1.000 39.877 128 GLU C O 1
ATOM 6914 N N . ALA C 1 149 ? 7.276 30.716 57.949 1.000 42.477 129 ALA C N 1
ATOM 6915 C CA . ALA C 1 149 ? 7.224 31.458 56.703 1.000 44.555 129 ALA C CA 1
ATOM 6916 C C . ALA C 1 149 ? 6.595 32.832 56.911 1.000 38.445 129 ALA C C 1
ATOM 6917 O O . ALA C 1 149 ? 5.483 32.936 57.373 1.000 45.674 129 ALA C O 1
ATOM 6919 N N . ARG C 1 150 ? 7.268 33.887 56.494 1.000 42.925 130 ARG C N 1
ATOM 6920 C CA . ARG C 1 150 ? 6.666 35.216 56.507 1.000 46.839 130 ARG C CA 1
ATOM 6921 C C . ARG C 1 150 ? 6.443 35.696 55.072 1.000 47.737 130 ARG C C 1
ATOM 6922 O O . ARG C 1 150 ? 7.356 35.653 54.251 1.000 45.771 130 ARG C O 1
ATOM 6930 N N . PHE C 1 151 ? 5.220 36.147 54.783 1.000 59.018 131 PHE C N 1
ATOM 6931 C CA . PHE C 1 151 ? 4.813 36.477 53.426 1.000 58.641 131 PHE C CA 1
ATOM 6932 C C . PHE C 1 151 ? 4.828 37.987 53.264 1.000 58.593 131 PHE C C 1
ATOM 6933 O O . PHE C 1 151 ? 4.317 38.693 54.114 1.000 64.227 131 PHE C O 1
ATOM 6941 N N . VAL C 1 152 ? 5.508 38.451 52.214 1.000 63.114 132 VAL C N 1
ATOM 6942 C CA . VAL C 1 152 ? 5.475 39.832 51.783 1.000 67.286 132 VAL C CA 1
ATOM 6943 C C . VAL C 1 152 ? 4.662 39.931 50.494 1.000 76.792 132 VAL C C 1
ATOM 6944 O O . VAL C 1 152 ? 5.147 39.536 49.440 1.000 85.016 132 VAL C O 1
ATOM 6948 N N . GLU C 1 153 ? 3.411 40.421 50.610 1.000 96.088 133 GLU C N 1
ATOM 6949 C CA . GLU C 1 153 ? 2.595 40.858 49.484 1.000 93.987 133 GLU C CA 1
ATOM 6950 C C . GLU C 1 153 ? 3.367 41.961 48.758 1.000 90.186 133 GLU C C 1
ATOM 6951 O O . GLU C 1 153 ? 4.292 42.537 49.328 1.000 78.871 133 GLU C O 1
ATOM 6957 N N . GLY C 1 154 ? 3.038 42.227 47.488 1.000 95.668 134 GLY C N 1
ATOM 6958 C CA . GLY C 1 154 ? 3.831 43.158 46.700 1.000 106.911 134 GLY C CA 1
ATOM 6959 C C . GLY C 1 154 ? 5.320 42.925 46.953 1.000 113.004 134 GLY C C 1
ATOM 6960 O O . GLY C 1 154 ? 5.681 42.097 47.786 1.000 112.222 134 GLY C O 1
ATOM 6961 N N . ASP C 1 155 ? 6.196 43.637 46.242 1.000 105.094 135 ASP C N 1
ATOM 6962 C CA . ASP C 1 155 ? 7.613 43.355 46.380 1.000 106.790 135 ASP C CA 1
ATOM 6963 C C . ASP C 1 155 ? 8.397 44.670 46.321 1.000 96.730 135 ASP C C 1
ATOM 6964 O O . ASP C 1 155 ? 9.467 44.769 45.721 1.000 84.964 135 ASP C O 1
ATOM 6969 N N . ASN C 1 156 ? 7.850 45.673 47.015 1.000 99.104 136 ASN C N 1
ATOM 6970 C CA . ASN C 1 156 ? 8.629 46.777 47.547 1.000 105.007 136 ASN C CA 1
ATOM 6971 C C . ASN C 1 156 ? 9.829 46.183 48.290 1.000 108.326 136 ASN C C 1
ATOM 6972 O O . ASN C 1 156 ? 9.652 45.269 49.091 1.000 115.992 136 ASN C O 1
ATOM 6977 N N . PRO C 1 157 ? 11.083 46.625 48.033 1.000 109.849 137 PRO C N 1
ATOM 6978 C CA . PRO C 1 157 ? 12.237 46.169 48.824 1.000 114.457 137 PRO C CA 1
ATOM 6979 C C . PRO C 1 157 ? 12.213 46.368 50.351 1.000 97.543 137 PRO C C 1
ATOM 6980 O O . PRO C 1 157 ? 12.685 45.484 51.066 1.000 76.777 137 PRO C O 1
ATOM 6984 N N . GLU C 1 158 ? 11.677 47.502 50.847 1.000 87.092 138 GLU C N 1
ATOM 6985 C CA . GLU C 1 158 ? 11.666 47.822 52.275 1.000 97.051 138 GLU C CA 1
ATOM 6986 C C . GLU C 1 158 ? 10.652 46.983 53.056 1.000 92.301 138 GLU C C 1
ATOM 6987 O O . GLU C 1 158 ? 10.740 46.940 54.277 1.000 89.756 138 GLU C O 1
ATOM 6993 N N . GLU C 1 159 ? 9.655 46.396 52.374 1.000 79.314 139 GLU C N 1
ATOM 6994 C CA . GLU C 1 159 ? 8.686 45.509 53.011 1.000 79.895 139 GLU C CA 1
ATOM 6995 C C . GLU C 1 159 ? 9.360 44.204 53.468 1.000 82.544 139 GLU C C 1
ATOM 6996 O O . GLU C 1 159 ? 9.005 43.673 54.522 1.000 63.018 139 GLU C O 1
ATOM 7002 N N . PHE C 1 160 ? 10.311 43.690 52.658 1.000 84.613 140 PHE C N 1
ATOM 7003 C CA . PHE C 1 160 ? 11.134 42.530 52.982 1.000 72.849 140 PHE C CA 1
ATOM 7004 C C . PHE C 1 160 ? 11.928 42.792 54.255 1.000 70.018 140 PHE C C 1
ATOM 7005 O O . PHE C 1 160 ? 11.863 42.013 55.217 1.000 72.269 140 PHE C O 1
ATOM 7013 N N . GLU C 1 161 ? 12.639 43.918 54.256 1.000 58.474 141 GLU C N 1
ATOM 7014 C CA . GLU C 1 161 ? 13.514 44.279 55.363 1.000 68.629 141 GLU C CA 1
ATOM 7015 C C . GLU C 1 161 ? 12.774 44.405 56.696 1.000 64.390 141 GLU C C 1
ATOM 7016 O O . GLU C 1 161 ? 13.375 44.153 57.736 1.000 80.748 141 GLU C O 1
ATOM 7022 N N . LYS C 1 162 ? 11.497 44.812 56.690 1.000 62.258 142 LYS C N 1
ATOM 7023 C CA . LYS C 1 162 ? 10.747 45.002 57.929 1.000 65.581 142 LYS C CA 1
ATOM 7024 C C . LYS C 1 162 ? 10.413 43.687 58.634 1.000 59.109 142 LYS C C 1
ATOM 7025 O O . LYS C 1 162 ? 9.894 43.722 59.741 1.000 60.529 142 LYS C O 1
ATOM 7031 N N . VAL C 1 163 ? 10.565 42.529 57.977 1.000 46.455 143 VAL C N 1
ATOM 7032 C CA . VAL C 1 163 ? 10.265 41.275 58.661 1.000 45.653 143 VAL C CA 1
ATOM 7033 C C . VAL C 1 163 ? 11.568 40.495 58.899 1.000 40.907 143 VAL C C 1
ATOM 7034 O O . VAL C 1 163 ? 11.568 39.395 59.477 1.000 46.292 143 VAL C O 1
ATOM 7038 N N . PHE C 1 164 ? 12.693 41.096 58.492 1.000 37.291 144 PHE C N 1
ATOM 7039 C CA . PHE C 1 164 ? 14.008 40.515 58.705 1.000 41.929 144 PHE C CA 1
ATOM 7040 C C . PHE C 1 164 ? 14.367 40.570 60.185 1.000 44.919 144 PHE C C 1
ATOM 7041 O O . PHE C 1 164 ? 14.155 41.561 60.847 1.000 48.451 144 PHE C O 1
ATOM 7049 N N . ASP C 1 165 ? 14.882 39.468 60.708 1.000 43.343 145 ASP C N 1
ATOM 7050 C CA . ASP C 1 165 ? 15.650 39.509 61.924 1.000 45.499 145 ASP C CA 1
ATOM 7051 C C . ASP C 1 165 ? 16.817 38.545 61.735 1.000 41.392 145 ASP C C 1
ATOM 7052 O O . ASP C 1 165 ? 17.092 38.110 60.629 1.000 46.308 145 ASP C O 1
ATOM 7057 N N . GLU C 1 166 ? 17.517 38.248 62.821 1.000 39.265 146 GLU C N 1
ATOM 7058 C CA . GLU C 1 166 ? 18.797 37.554 62.780 1.000 42.793 146 GLU C CA 1
ATOM 7059 C C . GLU C 1 166 ? 18.525 36.066 62.529 1.000 40.941 146 GLU C C 1
ATOM 7060 O O . GLU C 1 166 ? 19.417 35.300 62.189 1.000 44.309 146 GLU C O 1
ATOM 7066 N N . ARG C 1 167 ? 17.255 35.678 62.676 1.000 37.686 147 ARG C N 1
ATOM 7067 C CA . ARG C 1 167 ? 16.814 34.306 62.547 1.000 41.013 147 ARG C CA 1
ATOM 7068 C C . ARG C 1 167 ? 16.211 34.040 61.164 1.000 39.959 147 ARG C C 1
ATOM 7069 O O . ARG C 1 167 ? 15.709 32.946 60.934 1.000 42.527 147 ARG C O 1
ATOM 7077 N N . THR C 1 168 ? 16.235 35.062 60.294 1.000 39.350 148 THR C N 1
ATOM 7078 C CA . THR C 1 168 ? 15.852 34.954 58.901 1.000 40.551 148 THR C CA 1
ATOM 7079 C C . THR C 1 168 ? 16.957 34.251 58.111 1.000 41.237 148 THR C C 1
ATOM 7080 O O . THR C 1 168 ? 18.042 34.787 57.964 1.000 38.080 148 THR C O 1
ATOM 7084 N N . LYS C 1 169 ? 16.671 33.051 57.578 1.000 38.704 149 LYS C N 1
ATOM 7085 C CA . LYS C 1 169 ? 17.729 32.248 56.994 1.000 38.111 149 LYS C CA 1
ATOM 7086 C C . LYS C 1 169 ? 17.644 32.179 55.480 1.000 37.147 149 LYS C C 1
ATOM 7087 O O . LYS C 1 169 ? 18.547 31.601 54.873 1.000 41.037 149 LYS C O 1
ATOM 7093 N N . ALA C 1 170 ? 16.579 32.742 54.879 1.000 37.215 150 ALA C N 1
ATOM 7094 C CA . ALA C 1 170 ? 16.449 32.756 53.435 1.000 36.616 150 ALA C CA 1
ATOM 7095 C C . ALA C 1 170 ? 15.368 33.744 53.029 1.000 37.915 150 ALA C C 1
ATOM 7096 O O . ALA C 1 170 ? 14.404 33.949 53.754 1.000 38.413 150 ALA C O 1
ATOM 7098 N N . VAL C 1 171 ? 15.542 34.302 51.829 1.000 35.688 151 VAL C N 1
ATOM 7099 C CA . VAL C 1 171 ? 14.483 34.939 51.087 1.000 39.750 151 VAL C CA 1
ATOM 7100 C C . VAL C 1 171 ? 14.160 34.046 49.876 1.000 43.662 151 VAL C C 1
ATOM 7101 O O . VAL C 1 171 ? 15.045 33.618 49.134 1.000 35.396 151 VAL C O 1
ATOM 7105 N N . TYR C 1 172 ? 12.872 33.805 49.654 1.000 40.378 152 TYR C N 1
ATOM 7106 C CA . TYR C 1 172 ? 12.434 32.885 48.631 1.000 38.591 152 TYR C CA 1
ATOM 7107 C C . TYR C 1 172 ? 11.553 33.574 47.608 1.000 35.849 152 TYR C C 1
ATOM 7108 O O . TYR C 1 172 ? 10.527 34.146 47.978 1.000 39.723 152 TYR C O 1
ATOM 7117 N N . LEU C 1 173 ? 11.959 33.444 46.334 1.000 35.829 153 LEU C N 1
ATOM 7118 C CA . LEU C 1 173 ? 11.279 34.023 45.182 1.000 39.402 153 LEU C CA 1
ATOM 7119 C C . LEU C 1 173 ? 10.952 32.940 44.138 1.000 41.445 153 LEU C C 1
ATOM 7120 O O . LEU C 1 173 ? 11.632 31.905 44.042 1.000 38.789 153 LEU C O 1
ATOM 7125 N N . GLU C 1 174 ? 9.998 33.275 43.261 1.000 43.183 154 GLU C N 1
ATOM 7126 C CA . GLU C 1 174 ? 9.713 32.553 42.022 1.000 47.562 154 GLU C CA 1
ATOM 7127 C C . GLU C 1 174 ? 10.007 33.458 40.829 1.000 43.168 154 GLU C C 1
ATOM 7128 O O . GLU C 1 174 ? 9.628 34.622 40.852 1.000 40.311 154 GLU C O 1
ATOM 7134 N N . THR C 1 175 ? 10.673 32.924 39.795 1.000 42.113 155 THR C N 1
ATOM 7135 C CA . THR C 1 175 ? 10.957 33.686 38.585 1.000 42.694 155 THR C CA 1
ATOM 7136 C C . THR C 1 175 ? 9.685 34.235 37.940 1.000 42.590 155 THR C C 1
ATOM 7137 O O . THR C 1 175 ? 9.662 35.381 37.506 1.000 43.608 155 THR C O 1
ATOM 7141 N N . ILE C 1 176 ? 8.646 33.411 37.802 1.000 41.755 156 ILE C N 1
ATOM 7142 C CA . ILE C 1 176 ? 7.367 33.884 37.288 1.000 43.347 156 ILE C CA 1
ATOM 7143 C C . ILE C 1 176 ? 6.326 33.400 38.279 1.000 47.107 156 ILE C C 1
ATOM 7144 O O . ILE C 1 176 ? 6.147 32.194 38.410 1.000 51.657 156 ILE C O 1
ATOM 7149 N N . GLY C 1 177 ? 5.670 34.346 38.964 1.000 48.469 157 GLY C N 1
ATOM 7150 C CA . GLY C 1 177 ? 4.853 34.018 40.122 1.000 57.931 157 GLY C CA 1
ATOM 7151 C C . GLY C 1 177 ? 3.462 33.524 39.739 1.000 62.210 157 GLY C C 1
ATOM 7152 O O . GLY C 1 177 ? 2.808 34.112 38.887 1.000 61.094 157 GLY C O 1
ATOM 7153 N N . ASN C 1 178 ? 3.012 32.439 40.369 1.000 75.053 158 ASN C N 1
ATOM 7154 C CA . ASN C 1 178 ? 1.642 32.002 40.172 1.000 87.654 158 ASN C CA 1
ATOM 7155 C C . ASN C 1 178 ? 0.814 32.835 41.140 1.000 90.001 158 ASN C C 1
ATOM 7156 O O . ASN C 1 178 ? 1.230 33.022 42.276 1.000 85.205 158 ASN C O 1
ATOM 7161 N N . PRO C 1 179 ? -0.357 33.378 40.751 1.000 96.007 159 PRO C N 1
ATOM 7162 C CA . PRO C 1 179 ? -0.848 33.396 39.378 1.000 103.489 159 PRO C CA 1
ATOM 7163 C C . PRO C 1 179 ? -1.171 34.799 38.846 1.000 99.772 159 PRO C C 1
ATOM 7164 O O . PRO C 1 179 ? -2.246 35.040 38.310 1.000 110.620 159 PRO C O 1
ATOM 7168 N N . LYS C 1 180 ? -0.242 35.741 39.033 1.000 95.258 160 LYS C N 1
ATOM 7169 C CA . LYS C 1 180 ? -0.270 37.029 38.352 1.000 89.638 160 LYS C CA 1
ATOM 7170 C C . LYS C 1 180 ? 0.858 37.108 37.311 1.000 80.218 160 LYS C C 1
ATOM 7171 O O . LYS C 1 180 ? 1.047 38.151 36.665 1.000 64.626 160 LYS C O 1
ATOM 7177 N N . TYR C 1 181 ? 1.636 36.016 37.193 1.000 58.680 161 TYR C N 1
ATOM 7178 C CA . TYR C 1 181 ? 2.821 35.951 36.340 1.000 64.521 161 TYR C CA 1
ATOM 7179 C C . TYR C 1 181 ? 3.714 37.186 36.481 1.000 57.202 161 TYR C C 1
ATOM 7180 O O . TYR C 1 181 ? 4.276 37.673 35.491 1.000 53.151 161 TYR C O 1
ATOM 7189 N N . ASN C 1 182 ? 3.896 37.656 37.720 1.000 53.536 162 ASN C N 1
ATOM 7190 C CA . ASN C 1 182 ? 4.856 38.721 37.971 1.000 56.885 162 ASN C CA 1
ATOM 7191 C C . ASN C 1 182 ? 6.256 38.133 38.110 1.000 51.026 162 ASN C C 1
ATOM 7192 O O . ASN C 1 182 ? 6.449 37.071 38.698 1.000 47.380 162 ASN C O 1
ATOM 7197 N N . VAL C 1 183 ? 7.210 38.836 37.499 1.000 47.956 163 VAL C N 1
ATOM 7198 C CA . VAL C 1 183 ? 8.623 38.578 37.662 1.000 44.744 163 VAL C CA 1
ATOM 7199 C C . VAL C 1 183 ? 9.154 39.501 38.757 1.000 48.489 163 VAL C C 1
ATOM 7200 O O . VAL C 1 183 ? 8.880 40.697 38.766 1.000 45.892 163 VAL C O 1
ATOM 7204 N N . PRO C 1 184 ? 9.888 38.969 39.750 1.000 50.527 164 PRO C N 1
ATOM 7205 C CA . PRO C 1 184 ? 10.385 39.793 40.845 1.000 50.797 164 PRO C CA 1
ATOM 7206 C C . PRO C 1 184 ? 11.469 40.753 40.380 1.000 44.883 164 PRO C C 1
ATOM 7207 O O . PRO C 1 184 ? 12.062 40.566 39.319 1.000 46.171 164 PRO C O 1
ATOM 7211 N N . ASP C 1 185 ? 11.723 41.773 41.201 1.000 43.603 165 ASP C N 1
ATOM 7212 C CA . ASP C 1 185 ? 12.816 42.688 40.937 1.000 47.445 165 ASP C CA 1
ATOM 7213 C C . ASP C 1 185 ? 14.087 42.118 41.566 1.000 49.581 165 ASP C C 1
ATOM 7214 O O . ASP C 1 185 ? 14.448 42.456 42.688 1.000 49.641 165 ASP C O 1
ATOM 7219 N N . PHE C 1 186 ? 14.775 41.237 40.840 1.000 49.141 166 PHE C N 1
ATOM 7220 C CA . PHE C 1 186 ? 15.820 40.445 41.454 1.000 44.442 166 PHE C CA 1
ATOM 7221 C C . PHE C 1 186 ? 16.883 41.341 42.070 1.000 49.126 166 PHE C C 1
ATOM 7222 O O . PHE C 1 186 ? 17.368 41.045 43.159 1.000 47.365 166 PHE C O 1
ATOM 7230 N N . GLU C 1 187 ? 17.271 42.409 41.372 1.000 51.900 167 GLU C N 1
ATOM 7231 C CA . GLU C 1 187 ? 18.413 43.192 41.830 1.000 57.969 167 GLU C CA 1
ATOM 7232 C C . GLU C 1 187 ? 18.106 43.865 43.177 1.000 52.017 167 GLU C C 1
ATOM 7233 O O . GLU C 1 187 ? 18.876 43.775 44.124 1.000 48.102 167 GLU C O 1
ATOM 7239 N N . LYS C 1 188 ? 16.935 44.457 43.321 1.000 45.640 168 LYS C N 1
ATOM 7240 C CA . LYS C 1 188 ? 16.642 45.161 44.550 1.000 50.542 168 LYS C CA 1
ATOM 7241 C C . LYS C 1 188 ? 16.503 44.164 45.688 1.000 48.069 168 LYS C C 1
ATOM 7242 O O . LYS C 1 188 ? 17.025 44.409 46.763 1.000 61.852 168 LYS C O 1
ATOM 7248 N N . ILE C 1 189 ? 15.845 43.028 45.450 1.000 45.333 169 ILE C N 1
ATOM 7249 C CA . ILE C 1 189 ? 15.606 42.089 46.526 1.000 40.910 169 ILE C CA 1
ATOM 7250 C C . ILE C 1 189 ? 16.906 41.401 46.923 1.000 41.469 169 ILE C C 1
ATOM 7251 O O . ILE C 1 189 ? 17.205 41.229 48.095 1.000 43.862 169 ILE C O 1
ATOM 7256 N N . VAL C 1 190 ? 17.752 41.118 45.959 1.000 42.869 170 VAL C N 1
ATOM 7257 C CA . VAL C 1 190 ? 19.028 40.532 46.300 1.000 44.927 170 VAL C CA 1
ATOM 7258 C C . VAL C 1 190 ? 19.891 41.511 47.099 1.000 48.962 170 VAL C C 1
ATOM 7259 O O . VAL C 1 190 ? 20.545 41.068 48.031 1.000 49.590 170 VAL C O 1
ATOM 7263 N N . ALA C 1 191 ? 19.929 42.803 46.722 1.000 46.097 171 ALA C N 1
ATOM 7264 C CA . ALA C 1 191 ? 20.761 43.786 47.409 1.000 44.983 171 ALA C CA 1
ATOM 7265 C C . ALA C 1 191 ? 20.373 43.859 48.881 1.000 41.812 171 ALA C C 1
ATOM 7266 O O . ALA C 1 191 ? 21.240 43.823 49.756 1.000 47.847 171 ALA C O 1
ATOM 7268 N N . ILE C 1 192 ? 19.066 43.802 49.144 1.000 40.619 172 ILE C N 1
ATOM 7269 C CA . ILE C 1 192 ? 18.573 44.031 50.483 1.000 45.567 172 ILE C CA 1
ATOM 7270 C C . ILE C 1 192 ? 18.675 42.741 51.302 1.000 48.325 172 ILE C C 1
ATOM 7271 O O . ILE C 1 192 ? 18.973 42.792 52.478 1.000 42.878 172 ILE C O 1
ATOM 7276 N N . ALA C 1 193 ? 18.516 41.572 50.687 1.000 45.139 173 ALA C N 1
ATOM 7277 C CA . ALA C 1 193 ? 18.764 40.344 51.413 1.000 44.548 173 ALA C CA 1
ATOM 7278 C C . ALA C 1 193 ? 20.248 40.214 51.758 1.000 40.940 173 ALA C C 1
ATOM 7279 O O . ALA C 1 193 ? 20.596 39.838 52.892 1.000 42.348 173 ALA C O 1
ATOM 7281 N N . HIS C 1 194 ? 21.124 40.485 50.779 1.000 40.707 174 HIS C N 1
ATOM 7282 C CA . HIS C 1 194 ? 22.566 40.325 50.985 1.000 46.710 174 HIS C CA 1
ATOM 7283 C C . HIS C 1 194 ? 23.128 41.305 52.024 1.000 48.634 174 HIS C C 1
ATOM 7284 O O . HIS C 1 194 ? 24.034 40.931 52.772 1.000 46.265 174 HIS C O 1
ATOM 7291 N N . LYS C 1 195 ? 22.554 42.515 52.082 1.000 43.061 175 LYS C N 1
ATOM 7292 C CA . LYS C 1 195 ? 22.849 43.517 53.097 1.000 46.592 175 LYS C CA 1
ATOM 7293 C C . LYS C 1 195 ? 22.730 42.941 54.505 1.000 48.995 175 LYS C C 1
ATOM 7294 O O . LYS C 1 195 ? 23.590 43.196 55.341 1.000 50.844 175 LYS C O 1
ATOM 7300 N N . HIS C 1 196 ? 21.724 42.089 54.742 1.000 44.012 176 HIS C N 1
ATOM 7301 C CA . HIS C 1 196 ? 21.496 41.490 56.045 1.000 38.037 176 HIS C CA 1
ATOM 7302 C C . HIS C 1 196 ? 22.078 40.077 56.164 1.000 40.259 176 HIS C C 1
ATOM 7303 O O . HIS C 1 196 ? 21.786 39.354 57.127 1.000 41.818 176 HIS C O 1
ATOM 7310 N N . GLY C 1 197 ? 22.904 39.670 55.195 1.000 42.451 177 GLY C N 1
ATOM 7311 C CA . GLY C 1 197 ? 23.510 38.345 55.223 1.000 42.749 177 GLY C CA 1
ATOM 7312 C C . GLY C 1 197 ? 22.478 37.217 55.132 1.000 38.985 177 GLY C C 1
ATOM 7313 O O . GLY C 1 197 ? 22.608 36.204 55.808 1.000 47.288 177 GLY C O 1
ATOM 7314 N N . ILE C 1 198 ? 21.484 37.386 54.264 1.000 40.817 178 ILE C N 1
ATOM 7315 C CA . ILE C 1 198 ? 20.465 36.376 54.012 1.000 42.693 178 ILE C CA 1
ATOM 7316 C C . ILE C 1 198 ? 20.596 35.915 52.562 1.000 42.846 178 ILE C C 1
ATOM 7317 O O . ILE C 1 198 ? 20.582 36.720 51.619 1.000 36.054 178 ILE C O 1
ATOM 7322 N N . PRO C 1 199 ? 20.751 34.602 52.333 1.000 41.780 179 PRO C N 1
ATOM 7323 C CA . PRO C 1 199 ? 20.824 34.070 50.970 1.000 41.920 179 PRO C CA 1
ATOM 7324 C C . PRO C 1 199 ? 19.449 34.133 50.313 1.000 43.029 179 PRO C C 1
ATOM 7325 O O . PRO C 1 199 ? 18.443 34.144 51.030 1.000 40.275 179 PRO C O 1
ATOM 7329 N N . VAL C 1 200 ? 19.452 34.243 48.968 1.000 39.151 180 VAL C N 1
ATOM 7330 C CA . VAL C 1 200 ? 18.254 34.287 48.136 1.000 43.197 180 VAL C CA 1
ATOM 7331 C C . VAL C 1 200 ? 18.100 32.950 47.387 1.000 45.439 180 VAL C C 1
ATOM 7332 O O . VAL C 1 200 ? 19.016 32.528 46.668 1.000 42.557 180 VAL C O 1
ATOM 7336 N N . VAL C 1 201 ? 16.946 32.295 47.605 1.000 36.450 181 VAL C N 1
ATOM 7337 C CA . VAL C 1 201 ? 16.553 31.058 46.955 1.000 37.500 181 VAL C CA 1
ATOM 7338 C C . VAL C 1 201 ? 15.472 31.388 45.924 1.000 38.694 181 VAL C C 1
ATOM 7339 O O . VAL C 1 201 ? 14.495 32.053 46.268 1.000 38.183 181 VAL C O 1
ATOM 7343 N N . VAL C 1 202 ? 15.650 30.931 44.669 1.000 33.429 182 VAL C N 1
ATOM 7344 C CA . VAL C 1 202 ? 14.689 31.185 43.610 1.000 34.858 182 VAL C CA 1
ATOM 7345 C C . VAL C 1 202 ? 14.235 29.877 42.962 1.000 40.348 182 VAL C C 1
ATOM 7346 O O . VAL C 1 202 ? 15.025 29.108 42.430 1.000 36.711 182 VAL C O 1
ATOM 7350 N N . ASP C 1 203 ? 12.917 29.668 42.974 1.000 40.905 183 ASP C N 1
ATOM 7351 C CA . ASP C 1 203 ? 12.291 28.647 42.159 1.000 42.803 183 ASP C CA 1
ATOM 7352 C C . ASP C 1 203 ? 12.303 29.138 40.718 1.000 36.089 183 ASP C C 1
ATOM 7353 O O . ASP C 1 203 ? 11.575 30.061 40.378 1.000 33.414 183 ASP C O 1
ATOM 7358 N N . ASN C 1 204 ? 13.121 28.506 39.873 1.000 33.885 184 ASN C N 1
ATOM 7359 C CA . ASN C 1 204 ? 13.239 28.948 38.486 1.000 35.475 184 ASN C CA 1
ATOM 7360 C C . ASN C 1 204 ? 12.570 27.964 37.509 1.000 32.266 184 ASN C C 1
ATOM 7361 O O . ASN C 1 204 ? 12.860 27.974 36.326 1.000 34.385 184 ASN C O 1
ATOM 7366 N N . THR C 1 205 ? 11.636 27.147 38.000 1.000 32.785 185 THR C N 1
ATOM 7367 C CA . THR C 1 205 ? 10.911 26.212 37.165 1.000 34.258 185 THR C CA 1
ATOM 7368 C C . THR C 1 205 ? 10.413 26.899 35.906 1.000 35.681 185 THR C C 1
ATOM 7369 O O . THR C 1 205 ? 10.691 26.427 34.803 1.000 34.298 185 THR C O 1
ATOM 7373 N N . PHE C 1 206 ? 9.742 28.049 36.068 1.000 37.956 186 PHE C N 1
ATOM 7374 C CA . PHE C 1 206 ? 9.162 28.718 34.918 1.000 38.067 186 PHE C CA 1
ATOM 7375 C C . PHE C 1 206 ? 10.233 29.355 34.045 1.000 36.544 186 PHE C C 1
ATOM 7376 O O . PHE C 1 206 ? 9.918 29.754 32.925 1.000 38.419 186 PHE C O 1
ATOM 7384 N N . GLY C 1 207 ? 11.483 29.434 34.514 1.000 36.325 187 GLY C N 1
ATOM 7385 C CA . GLY C 1 207 ? 12.572 29.907 33.664 1.000 37.795 187 GLY C CA 1
ATOM 7386 C C . GLY C 1 207 ? 13.121 28.833 32.723 1.000 36.065 187 GLY C C 1
ATOM 7387 O O . GLY C 1 207 ? 14.079 29.080 31.998 1.000 36.615 187 GLY C O 1
ATOM 7388 N N . ALA C 1 208 ? 12.485 27.657 32.726 1.000 36.329 188 ALA C N 1
ATOM 7389 C CA . ALA C 1 208 ? 12.799 26.539 31.850 1.000 39.604 188 ALA C CA 1
ATOM 7390 C C . ALA C 1 208 ? 14.299 26.231 31.864 1.000 36.293 188 ALA C C 1
ATOM 7391 O O . ALA C 1 208 ? 15.007 26.468 30.894 1.000 38.043 188 ALA C O 1
ATOM 7393 N N . GLY C 1 209 ? 14.762 25.656 32.977 1.000 39.511 189 GLY C N 1
ATOM 7394 C CA . GLY C 1 209 ? 16.145 25.228 33.137 1.000 38.588 189 GLY C CA 1
ATOM 7395 C C . GLY C 1 209 ? 17.168 26.282 32.729 1.000 40.455 189 GLY C C 1
ATOM 7396 O O . GLY C 1 209 ? 18.262 25.921 32.299 1.000 44.015 189 GLY C O 1
ATOM 7397 N N . GLY C 1 210 ? 16.827 27.580 32.828 1.000 39.037 190 GLY C N 1
ATOM 7398 C CA . GLY C 1 210 ? 17.813 28.615 32.522 1.000 37.664 190 GLY C CA 1
ATOM 7399 C C . GLY C 1 210 ? 17.588 29.313 31.182 1.000 39.313 190 GLY C C 1
ATOM 7400 O O . GLY C 1 210 ? 18.251 30.294 30.866 1.000 37.878 190 GLY C O 1
ATOM 7401 N N . TYR C 1 211 ? 16.658 28.815 30.369 1.000 40.022 191 TYR C N 1
ATOM 7402 C CA . TYR C 1 211 ? 16.522 29.356 29.022 1.000 37.887 191 TYR C CA 1
ATOM 7403 C C . TYR C 1 211 ? 15.920 30.766 29.059 1.000 35.135 191 TYR C C 1
ATOM 7404 O O . TYR C 1 211 ? 16.400 31.661 28.376 1.000 34.500 191 TYR C O 1
ATOM 7413 N N . PHE C 1 212 ? 14.863 30.965 29.847 1.000 37.533 192 PHE C N 1
ATOM 7414 C CA . PHE C 1 212 ? 14.163 32.237 29.916 1.000 38.826 192 PHE C CA 1
ATOM 7415 C C . PHE C 1 212 ? 14.753 33.128 31.005 1.000 37.186 192 PHE C C 1
ATOM 7416 O O . PHE C 1 212 ? 14.607 34.353 30.986 1.000 42.909 192 PHE C O 1
ATOM 7424 N N . CYS C 1 213 ? 15.390 32.521 31.994 1.000 42.932 193 CYS C N 1
ATOM 7425 C CA . CYS C 1 213 ? 15.988 33.308 33.059 1.000 42.385 193 CYS C CA 1
ATOM 7426 C C . CYS C 1 213 ? 17.069 32.508 33.759 1.000 37.798 193 CYS C C 1
ATOM 7427 O O . CYS C 1 213 ? 16.867 31.331 34.050 1.000 41.326 193 CYS C O 1
ATOM 7430 N N . GLN C 1 214 ? 18.188 33.162 34.051 1.000 38.595 194 GLN C N 1
ATOM 7431 C CA . GLN C 1 214 ? 19.194 32.594 34.937 1.000 43.745 194 GLN C CA 1
ATOM 7432 C C . GLN C 1 214 ? 19.353 33.471 36.173 1.000 39.353 194 GLN C C 1
ATOM 7433 O O . GLN C 1 214 ? 20.097 34.416 36.141 1.000 38.012 194 GLN C O 1
ATOM 7439 N N . PRO C 1 215 ? 18.587 33.279 37.256 1.000 40.480 195 PRO C N 1
ATOM 7440 C CA . PRO C 1 215 ? 18.593 34.218 38.376 1.000 41.978 195 PRO C CA 1
ATOM 7441 C C . PRO C 1 215 ? 19.925 34.396 39.098 1.000 41.521 195 PRO C C 1
ATOM 7442 O O . PRO C 1 215 ? 20.144 35.440 39.715 1.000 38.503 195 PRO C O 1
ATOM 7446 N N . ILE C 1 216 ? 20.802 33.391 39.000 1.000 38.498 196 ILE C N 1
ATOM 7447 C CA . ILE C 1 216 ? 22.174 33.521 39.457 1.000 42.562 196 ILE C CA 1
ATOM 7448 C C . ILE C 1 216 ? 22.855 34.706 38.772 1.000 45.085 196 ILE C C 1
ATOM 7449 O O . ILE C 1 216 ? 23.677 35.343 39.396 1.000 44.494 196 ILE C O 1
ATOM 7454 N N . LYS C 1 217 ? 22.508 35.045 37.531 1.000 48.616 197 LYS C N 1
ATOM 7455 C CA . LYS C 1 217 ? 23.074 36.229 36.895 1.000 50.471 197 LYS C CA 1
ATOM 7456 C C . LYS C 1 217 ? 22.736 37.503 37.667 1.000 47.894 197 LYS C C 1
ATOM 7457 O O . LYS C 1 217 ? 23.530 38.419 37.641 1.000 50.405 197 LYS C O 1
ATOM 7463 N N . TYR C 1 218 ? 21.567 37.571 38.310 1.000 42.836 198 TYR C N 1
ATOM 7464 C CA . TYR C 1 218 ? 21.146 38.754 39.056 1.000 47.669 198 TYR C CA 1
ATOM 7465 C C . TYR C 1 218 ? 21.446 38.674 40.566 1.000 42.694 198 TYR C C 1
ATOM 7466 O O . TYR C 1 218 ? 20.939 39.481 41.350 1.000 46.920 198 TYR C O 1
ATOM 7475 N N . GLY C 1 219 ? 22.289 37.714 40.985 1.000 43.260 199 GLY C N 1
ATOM 7476 C CA . GLY C 1 219 ? 22.704 37.573 42.379 1.000 43.843 199 GLY C CA 1
ATOM 7477 C C . GLY C 1 219 ? 22.046 36.436 43.192 1.000 44.780 199 GLY C C 1
ATOM 7478 O O . GLY C 1 219 ? 22.370 36.277 44.372 1.000 44.066 199 GLY C O 1
ATOM 7479 N N . ALA C 1 220 ? 21.125 35.636 42.624 1.000 43.262 200 ALA C N 1
ATOM 7480 C CA . ALA C 1 220 ? 20.525 34.564 43.424 1.000 40.550 200 ALA C CA 1
ATOM 7481 C C . ALA C 1 220 ? 21.626 33.583 43.804 1.000 35.785 200 ALA C C 1
ATOM 7482 O O . ALA C 1 220 ? 22.515 33.357 43.012 1.000 37.272 200 ALA C O 1
ATOM 7484 N N . ASP C 1 221 ? 21.498 32.999 45.000 1.000 34.284 201 ASP C N 1
ATOM 7485 C CA . ASP C 1 221 ? 22.472 32.131 45.620 1.000 38.406 201 ASP C CA 1
ATOM 7486 C C . ASP C 1 221 ? 22.134 30.668 45.347 1.000 41.150 201 ASP C C 1
ATOM 7487 O O . ASP C 1 221 ? 23.033 29.849 45.126 1.000 38.954 201 ASP C O 1
ATOM 7492 N N . ILE C 1 222 ? 20.836 30.340 45.426 1.000 40.417 202 ILE C N 1
ATOM 7493 C CA . ILE C 1 222 ? 20.374 28.961 45.327 1.000 40.060 202 ILE C CA 1
ATOM 7494 C C . ILE C 1 222 ? 19.216 28.955 44.333 1.000 42.136 202 ILE C C 1
ATOM 7495 O O . ILE C 1 222 ? 18.319 29.789 44.457 1.000 36.364 202 ILE C O 1
ATOM 7500 N N . VAL C 1 223 ? 19.202 28.010 43.376 1.000 40.173 203 VAL C N 1
ATOM 7501 C CA . VAL C 1 223 ? 18.074 27.918 42.462 1.000 36.475 203 VAL C CA 1
ATOM 7502 C C . VAL C 1 223 ? 17.506 26.510 42.503 1.000 35.753 203 VAL C C 1
ATOM 7503 O O . VAL C 1 223 ? 18.265 25.544 42.515 1.000 35.184 203 VAL C O 1
ATOM 7507 N N . THR C 1 224 ? 16.172 26.419 42.525 1.000 32.971 204 THR C N 1
ATOM 7508 C CA . THR C 1 224 ? 15.474 25.155 42.545 1.000 31.276 204 THR C CA 1
ATOM 7509 C C . THR C 1 224 ? 14.591 25.016 41.308 1.000 35.767 204 THR C C 1
ATOM 7510 O O . THR C 1 224 ? 14.076 26.002 40.771 1.000 38.033 204 THR C O 1
ATOM 7514 N N . HIS C 1 225 ? 14.397 23.762 40.871 1.000 33.043 205 HIS C N 1
ATOM 7515 C CA . HIS C 1 225 ? 13.625 23.473 39.686 1.000 33.979 205 HIS C CA 1
ATOM 7516 C C . HIS C 1 225 ? 12.759 22.288 39.969 1.000 36.070 205 HIS C C 1
ATOM 7517 O O . HIS C 1 225 ? 13.288 21.310 40.514 1.000 31.379 205 HIS C O 1
ATOM 7524 N N . SER C 1 226 ? 11.474 22.398 39.566 1.000 34.611 206 SER C N 1
ATOM 7525 C CA . SER C 1 226 ? 10.721 21.200 39.223 1.000 36.356 206 SER C CA 1
ATOM 7526 C C . SER C 1 226 ? 11.147 20.749 37.824 1.000 35.628 206 SER C C 1
ATOM 7527 O O . SER C 1 226 ? 10.736 21.348 36.835 1.000 35.235 206 SER C O 1
ATOM 7530 N N . ALA C 1 227 ? 12.011 19.725 37.724 1.000 32.951 207 ALA C N 1
ATOM 7531 C CA . ALA C 1 227 ? 12.445 19.217 36.431 1.000 35.142 207 ALA C CA 1
ATOM 7532 C C . ALA C 1 227 ? 11.310 18.411 35.767 1.000 37.410 207 ALA C C 1
ATOM 7533 O O . ALA C 1 227 ? 11.299 18.168 34.566 1.000 31.041 207 ALA C O 1
ATOM 7535 N N . THR C 1 228 ? 10.293 18.077 36.545 1.000 36.669 208 THR C N 1
ATOM 7536 C CA . THR C 1 228 ? 9.056 17.518 36.038 1.000 35.706 208 THR C CA 1
ATOM 7537 C C . THR C 1 228 ? 8.475 18.331 34.891 1.000 37.200 208 THR C C 1
ATOM 7538 O O . THR C 1 228 ? 7.734 17.805 34.085 1.000 43.142 208 THR C O 1
ATOM 7542 N N . LYS C 1 229 ? 8.701 19.637 34.886 1.000 38.722 209 LYS C N 1
ATOM 7543 C CA . LYS C 1 229 ? 8.067 20.515 33.916 1.000 34.654 209 LYS C CA 1
ATOM 7544 C C . LYS C 1 229 ? 8.898 20.587 32.629 1.000 33.837 209 LYS C C 1
ATOM 7545 O O . LYS C 1 229 ? 9.143 19.565 31.994 1.000 39.984 209 LYS C O 1
ATOM 7551 N N . TRP C 1 230 ? 9.311 21.794 32.220 1.000 33.605 210 TRP C N 1
ATOM 7552 C CA . TRP C 1 230 ? 9.936 21.995 30.926 1.000 34.456 210 TRP C CA 1
ATOM 7553 C C . TRP C 1 230 ? 11.269 21.257 30.804 1.000 36.993 210 TRP C C 1
ATOM 7554 O O . TRP C 1 230 ? 11.627 20.933 29.687 1.000 37.662 210 TRP C O 1
ATOM 7565 N N . ILE C 1 231 ? 12.029 21.024 31.890 1.000 33.685 211 ILE C N 1
ATOM 7566 C CA . ILE C 1 231 ? 13.355 20.408 31.738 1.000 33.062 211 ILE C CA 1
ATOM 7567 C C . ILE C 1 231 ? 13.195 19.014 31.125 1.000 35.788 211 ILE C C 1
ATOM 7568 O O . ILE C 1 231 ? 13.811 18.685 30.108 1.000 36.092 211 ILE C O 1
ATOM 7573 N N . GLY C 1 232 ? 12.322 18.209 31.745 1.000 36.192 212 GLY C N 1
ATOM 7574 C CA . GLY C 1 232 ? 11.902 16.923 31.192 1.000 36.899 212 GLY C CA 1
ATOM 7575 C C . GLY C 1 232 ? 11.098 17.070 29.904 1.000 35.737 212 GLY C C 1
ATOM 7576 O O . GLY C 1 232 ? 11.414 16.442 28.911 1.000 33.119 212 GLY C O 1
ATOM 7577 N N . GLY C 1 233 ? 10.040 17.892 29.933 1.000 37.485 213 GLY C N 1
ATOM 7578 C CA . GLY C 1 233 ? 9.407 18.335 28.701 1.000 40.069 213 GLY C CA 1
ATOM 7579 C C . GLY C 1 233 ? 8.322 17.414 28.123 1.000 35.653 213 GLY C C 1
ATOM 7580 O O . GLY C 1 233 ? 7.674 17.806 27.172 1.000 42.955 213 GLY C O 1
ATOM 7581 N N . HIS C 1 234 ? 8.074 16.232 28.671 1.000 38.351 214 HIS C N 1
ATOM 7582 C CA . HIS C 1 234 ? 7.194 15.254 28.027 1.000 39.411 214 HIS C CA 1
ATOM 7583 C C . HIS C 1 234 ? 6.144 14.699 28.986 1.000 43.407 214 HIS C C 1
ATOM 7584 O O . HIS C 1 234 ? 5.407 13.773 28.616 1.000 42.560 214 HIS C O 1
ATOM 7591 N N . GLY C 1 235 ? 6.084 15.253 30.211 1.000 43.254 215 GLY C N 1
ATOM 7592 C CA . GLY C 1 235 ? 5.126 14.812 31.214 1.000 40.644 215 GLY C CA 1
ATOM 7593 C C . GLY C 1 235 ? 5.281 13.333 31.573 1.000 46.934 215 GLY C C 1
ATOM 7594 O O . GLY C 1 235 ? 4.282 12.683 31.858 1.000 45.481 215 GLY C O 1
ATOM 7595 N N . THR C 1 236 ? 6.526 12.812 31.620 1.000 44.724 216 THR C N 1
ATOM 7596 C CA . THR C 1 236 ? 6.732 11.397 31.905 1.000 49.159 216 THR C CA 1
ATOM 7597 C C . THR C 1 236 ? 7.359 11.153 33.272 1.000 48.859 216 THR C C 1
ATOM 7598 O O . THR C 1 236 ? 7.275 10.034 33.758 1.000 44.810 216 THR C O 1
ATOM 7602 N N . THR C 1 237 ? 8.015 12.157 33.860 1.000 41.593 217 THR C N 1
ATOM 7603 C CA . THR C 1 237 ? 9.002 11.894 34.906 1.000 44.424 217 THR C CA 1
ATOM 7604 C C . THR C 1 237 ? 8.992 13.023 35.939 1.000 40.293 217 THR C C 1
ATOM 7605 O O . THR C 1 237 ? 9.109 14.187 35.601 1.000 37.343 217 THR C O 1
ATOM 7609 N N . ILE C 1 238 ? 8.918 12.664 37.214 1.000 37.813 218 ILE C N 1
ATOM 7610 C CA . ILE C 1 238 ? 8.987 13.655 38.268 1.000 35.923 218 ILE C CA 1
ATOM 7611 C C . ILE C 1 238 ? 10.443 13.789 38.716 1.000 37.320 218 ILE C C 1
ATOM 7612 O O . ILE C 1 238 ? 11.181 12.820 38.740 1.000 37.312 218 ILE C O 1
ATOM 7617 N N . GLY C 1 239 ? 10.877 15.024 39.017 1.000 35.846 219 GLY C N 1
ATOM 7618 C CA . GLY C 1 239 ? 12.242 15.246 39.453 1.000 33.320 219 GLY C CA 1
ATOM 7619 C C . GLY C 1 239 ? 12.442 16.674 39.952 1.000 36.814 219 GLY C C 1
ATOM 7620 O O . GLY C 1 239 ? 11.707 17.571 39.540 1.000 30.002 219 GLY C O 1
ATOM 7621 N N . GLY C 1 240 ? 13.455 16.859 40.819 1.000 31.579 220 GLY C N 1
ATOM 7622 C CA . GLY C 1 240 ? 13.876 18.179 41.203 1.000 31.556 220 GLY C CA 1
ATOM 7623 C C . GLY C 1 240 ? 15.385 18.340 41.198 1.000 33.729 220 GLY C C 1
ATOM 7624 O O . GLY C 1 240 ? 16.141 17.363 41.199 1.000 32.889 220 GLY C O 1
ATOM 7625 N N . ILE C 1 241 ? 15.775 19.612 41.171 1.000 33.198 221 ILE C N 1
ATOM 7626 C CA . ILE C 1 241 ? 17.161 19.997 41.082 1.000 35.798 221 ILE C CA 1
ATOM 7627 C C . ILE C 1 241 ? 17.348 21.135 42.060 1.000 37.414 221 ILE C C 1
ATOM 7628 O O . ILE C 1 241 ? 16.541 22.059 42.085 1.000 35.913 221 ILE C O 1
ATOM 7633 N N . ILE C 1 242 ? 18.464 21.079 42.779 1.000 37.441 222 ILE C N 1
ATOM 7634 C CA . ILE C 1 242 ? 18.946 22.207 43.553 1.000 36.990 222 ILE C CA 1
ATOM 7635 C C . ILE C 1 242 ? 20.310 22.609 43.027 1.000 36.535 222 ILE C C 1
ATOM 7636 O O . ILE C 1 242 ? 21.208 21.770 42.949 1.000 37.989 222 ILE C O 1
ATOM 7641 N N . VAL C 1 243 ? 20.419 23.892 42.701 1.000 35.074 223 VAL C N 1
ATOM 7642 C CA . VAL C 1 243 ? 21.615 24.483 42.135 1.000 37.486 223 VAL C CA 1
ATOM 7643 C C . VAL C 1 243 ? 22.195 25.502 43.097 1.000 38.338 223 VAL C C 1
ATOM 7644 O O . VAL C 1 243 ? 21.521 26.478 43.447 1.000 40.492 223 VAL C O 1
ATOM 7648 N N . ASP C 1 244 ? 23.487 25.331 43.384 1.000 38.213 224 ASP C N 1
ATOM 7649 C CA . ASP C 1 244 ? 24.214 26.267 44.220 1.000 40.569 224 ASP C CA 1
ATOM 7650 C C . ASP C 1 244 ? 25.112 27.115 43.329 1.000 36.558 224 ASP C C 1
ATOM 7651 O O . ASP C 1 244 ? 25.936 26.561 42.598 1.000 37.564 224 ASP C O 1
ATOM 7656 N N . SER C 1 245 ? 25.004 28.439 43.501 1.000 35.426 225 SER C N 1
ATOM 7657 C CA . SER C 1 245 ? 25.837 29.421 42.818 1.000 37.616 225 SER C CA 1
ATOM 7658 C C . SER C 1 245 ? 27.285 29.330 43.285 1.000 41.619 225 SER C C 1
ATOM 7659 O O . SER C 1 245 ? 28.203 29.718 42.577 1.000 37.684 225 SER C O 1
ATOM 7662 N N . GLY C 1 246 ? 27.477 28.934 44.539 1.000 44.770 226 GLY C N 1
ATOM 7663 C CA . GLY C 1 246 ? 28.814 28.871 45.103 1.000 40.632 226 GLY C CA 1
ATOM 7664 C C . GLY C 1 246 ? 29.367 30.253 45.436 1.000 39.525 226 GLY C C 1
ATOM 7665 O O . GLY C 1 246 ? 30.566 30.384 45.593 1.000 44.414 226 GLY C O 1
ATOM 7666 N N . LYS C 1 247 ? 28.507 31.262 45.582 1.000 41.722 227 LYS C N 1
ATOM 7667 C CA . LYS C 1 247 ? 28.965 32.646 45.734 1.000 47.426 227 LYS C CA 1
ATOM 7668 C C . LYS C 1 247 ? 28.559 33.271 47.063 1.000 43.583 227 LYS C C 1
ATOM 7669 O O . LYS C 1 247 ? 29.105 34.308 47.412 1.000 51.301 227 LYS C O 1
ATOM 7675 N N . PHE C 1 248 ? 27.622 32.656 47.801 1.000 39.863 228 PHE C N 1
ATOM 7676 C CA . PHE C 1 248 ? 27.209 33.180 49.087 1.000 41.224 228 PHE C CA 1
ATOM 7677 C C . PHE C 1 248 ? 28.299 32.926 50.123 1.000 45.599 228 PHE C C 1
ATOM 7678 O O . PHE C 1 248 ? 28.755 31.794 50.309 1.000 45.879 228 PHE C O 1
ATOM 7686 N N . PRO C 1 249 ? 28.737 33.972 50.859 1.000 45.494 229 PRO C N 1
ATOM 7687 C CA . PRO C 1 249 ? 29.881 33.821 51.766 1.000 43.040 229 PRO C CA 1
ATOM 7688 C C . PRO C 1 249 ? 29.468 33.287 53.136 1.000 40.796 229 PRO C C 1
ATOM 7689 O O . PRO C 1 249 ? 29.397 34.022 54.105 1.000 48.277 229 PRO C O 1
ATOM 7693 N N . TRP C 1 250 ? 29.290 31.973 53.257 1.000 42.421 230 TRP C N 1
ATOM 7694 C CA . TRP C 1 250 ? 28.870 31.390 54.520 1.000 41.808 230 TRP C CA 1
ATOM 7695 C C . TRP C 1 250 ? 29.797 31.748 55.689 1.000 43.643 230 TRP C C 1
ATOM 7696 O O . TRP C 1 250 ? 29.337 31.856 56.839 1.000 40.692 230 TRP C O 1
ATOM 7707 N N . LYS C 1 251 ? 31.106 31.820 55.408 1.000 44.560 231 LYS C N 1
ATOM 7708 C CA . LYS C 1 251 ? 32.130 32.149 56.394 1.000 49.734 231 LYS C CA 1
ATOM 7709 C C . LYS C 1 251 ? 31.896 33.493 57.094 1.000 44.294 231 LYS C C 1
ATOM 7710 O O . LYS C 1 251 ? 32.383 33.714 58.193 1.000 42.001 231 LYS C O 1
ATOM 7716 N N . ASP C 1 252 ? 31.253 34.440 56.416 1.000 44.422 232 ASP C N 1
ATOM 7717 C CA . ASP C 1 252 ? 30.990 35.733 57.025 1.000 44.643 232 ASP C CA 1
ATOM 7718 C C . ASP C 1 252 ? 29.899 35.610 58.085 1.000 47.157 232 ASP C C 1
ATOM 7719 O O . ASP C 1 252 ? 29.767 36.513 58.893 1.000 48.140 232 ASP C O 1
ATOM 7724 N N . TYR C 1 253 ? 29.119 34.517 58.083 1.000 40.455 233 TYR C N 1
ATOM 7725 C CA . TYR C 1 253 ? 27.954 34.425 58.941 1.000 38.454 233 TYR C CA 1
ATOM 7726 C C . TYR C 1 253 ? 27.962 33.090 59.681 1.000 39.853 233 TYR C C 1
ATOM 7727 O O . TYR C 1 253 ? 27.005 32.328 59.630 1.000 43.883 233 TYR C O 1
ATOM 7736 N N . PRO C 1 254 ? 29.029 32.783 60.440 1.000 40.661 234 PRO C N 1
ATOM 7737 C CA . PRO C 1 254 ? 29.133 31.506 61.142 1.000 42.655 234 PRO C CA 1
ATOM 7738 C C . PRO C 1 254 ? 28.031 31.283 62.172 1.000 41.858 234 PRO C C 1
ATOM 7739 O O . PRO C 1 254 ? 27.646 30.145 62.402 1.000 47.792 234 PRO C O 1
ATOM 7743 N N . GLU C 1 255 ? 27.506 32.364 62.747 1.000 40.255 235 GLU C N 1
ATOM 7744 C CA . GLU C 1 255 ? 26.489 32.277 63.791 1.000 45.836 235 GLU C CA 1
ATOM 7745 C C . GLU C 1 255 ? 25.087 32.082 63.188 1.000 41.170 235 GLU C C 1
ATOM 7746 O O . GLU C 1 255 ? 24.253 31.371 63.746 1.000 41.760 235 GLU C O 1
ATOM 7752 N N . LYS C 1 256 ? 24.816 32.721 62.050 1.000 37.527 236 LYS C N 1
ATOM 7753 C CA . LYS C 1 256 ? 23.557 32.532 61.332 1.000 41.767 236 LYS C CA 1
ATOM 7754 C C . LYS C 1 256 ? 23.446 31.123 60.714 1.000 40.289 236 LYS C C 1
ATOM 7755 O O . LYS C 1 256 ? 22.354 30.546 60.674 1.000 35.829 236 LYS C O 1
ATOM 7761 N N . PHE C 1 257 ? 24.588 30.591 60.252 1.000 37.720 237 PHE C N 1
ATOM 7762 C CA . PHE C 1 257 ? 24.681 29.326 59.541 1.000 40.085 237 PHE C CA 1
ATOM 7763 C C . PHE C 1 257 ? 25.727 28.459 60.243 1.000 41.125 237 PHE C C 1
ATOM 7764 O O . PHE C 1 257 ? 26.800 28.167 59.714 1.000 45.126 237 PHE C O 1
ATOM 7772 N N . PRO C 1 258 ? 25.410 27.970 61.456 1.000 42.720 238 PRO C N 1
ATOM 7773 C CA . PRO C 1 258 ? 26.317 27.097 62.201 1.000 44.829 238 PRO C CA 1
ATOM 7774 C C . PRO C 1 258 ? 26.538 25.767 61.506 1.000 42.556 238 PRO C C 1
ATOM 7775 O O . PRO C 1 258 ? 27.549 25.124 61.757 1.000 44.496 238 PRO C O 1
ATOM 7779 N N . GLN C 1 259 ? 25.588 25.364 60.652 1.000 40.013 239 GLN C N 1
ATOM 7780 C CA . GLN C 1 259 ? 25.667 24.075 59.978 1.000 41.116 239 GLN C CA 1
ATOM 7781 C C . GLN C 1 259 ? 26.904 24.012 59.076 1.000 37.156 239 GLN C C 1
ATOM 7782 O O . GLN C 1 259 ? 27.390 22.924 58.832 1.000 41.388 239 GLN C O 1
ATOM 7788 N N . PHE C 1 260 ? 27.456 25.157 58.645 1.000 39.172 240 PHE C N 1
ATOM 7789 C CA . PHE C 1 260 ? 28.663 25.206 57.822 1.000 41.103 240 PHE C CA 1
ATOM 7790 C C . PHE C 1 260 ? 29.917 25.594 58.621 1.000 45.763 240 PHE C C 1
ATOM 7791 O O . PHE C 1 260 ? 31.032 25.482 58.092 1.000 54.626 240 PHE C O 1
ATOM 7799 N N . SER C 1 261 ? 29.734 25.982 59.893 1.000 46.072 241 SER C N 1
ATOM 7800 C CA . SER C 1 261 ? 30.742 26.642 60.741 1.000 50.476 241 SER C CA 1
ATOM 7801 C C . SER C 1 261 ? 31.261 25.761 61.864 1.000 44.836 241 SER C C 1
ATOM 7802 O O . SER C 1 261 ? 32.398 25.938 62.260 1.000 47.835 241 SER C O 1
ATOM 7805 N N . GLN C 1 262 ? 30.355 24.966 62.439 1.000 46.058 242 GLN C N 1
ATOM 7806 C CA . GLN C 1 262 ? 30.594 24.099 63.576 1.000 47.992 242 GLN C CA 1
ATOM 7807 C C . GLN C 1 262 ? 30.862 22.677 63.099 1.000 48.389 242 GLN C C 1
ATOM 7808 O O . GLN C 1 262 ? 30.241 22.198 62.164 1.000 53.431 242 GLN C O 1
ATOM 7814 N N . PRO C 1 263 ? 31.728 21.905 63.778 1.000 50.667 243 PRO C N 1
ATOM 7815 C CA . PRO C 1 263 ? 31.918 20.503 63.405 1.000 51.717 243 PRO C CA 1
ATOM 7816 C C . PRO C 1 263 ? 30.577 19.776 63.215 1.000 53.023 243 PRO C C 1
ATOM 7817 O O . PRO C 1 263 ? 29.698 19.806 64.073 1.000 46.689 243 PRO C O 1
ATOM 7821 N N . ALA C 1 264 ? 30.417 19.080 62.098 1.000 46.124 244 ALA C N 1
ATOM 7822 C CA . ALA C 1 264 ? 29.186 18.348 61.880 1.000 47.017 244 ALA C CA 1
ATOM 7823 C C . ALA C 1 264 ? 29.311 16.970 62.507 1.000 48.243 244 ALA C C 1
ATOM 7824 O O . ALA C 1 264 ? 30.007 16.102 61.998 1.000 50.394 244 ALA C O 1
ATOM 7826 N N . GLU C 1 265 ? 28.589 16.788 63.605 1.000 55.617 245 GLU C N 1
ATOM 7827 C CA . GLU C 1 265 ? 28.507 15.526 64.315 1.000 61.999 245 GLU C CA 1
ATOM 7828 C C . GLU C 1 265 ? 28.061 14.410 63.371 1.000 59.104 245 GLU C C 1
ATOM 7829 O O . GLU C 1 265 ? 28.520 13.284 63.510 1.000 55.230 245 GLU C O 1
ATOM 7835 N N . GLY C 1 266 ? 27.157 14.727 62.427 1.000 61.444 246 GLY C N 1
ATOM 7836 C CA . GLY C 1 266 ? 26.622 13.746 61.486 1.000 57.448 246 GLY C CA 1
ATOM 7837 C C . GLY C 1 266 ? 27.532 13.466 60.285 1.000 59.377 246 GLY C C 1
ATOM 7838 O O . GLY C 1 266 ? 27.202 12.625 59.442 1.000 52.486 246 GLY C O 1
ATOM 7839 N N . TYR C 1 267 ? 28.696 14.133 60.214 1.000 54.765 247 TYR C N 1
ATOM 7840 C CA . TYR C 1 267 ? 29.609 13.901 59.108 1.000 54.560 247 TYR C CA 1
ATOM 7841 C C . TYR C 1 267 ? 31.056 14.045 59.574 1.000 51.943 247 TYR C C 1
ATOM 7842 O O . TYR C 1 267 ? 31.794 14.900 59.078 1.000 53.715 247 TYR C O 1
ATOM 7851 N N . HIS C 1 268 ? 31.455 13.152 60.486 1.000 52.695 248 HIS C N 1
ATOM 7852 C CA . HIS C 1 268 ? 32.845 12.977 60.902 1.000 53.157 248 HIS C CA 1
ATOM 7853 C C . HIS C 1 268 ? 33.444 14.270 61.440 1.000 53.456 248 HIS C C 1
ATOM 7854 O O . HIS C 1 268 ? 34.636 14.472 61.269 1.000 61.008 248 HIS C O 1
ATOM 7861 N N . GLY C 1 269 ? 32.624 15.165 62.016 1.000 51.944 249 GLY C N 1
ATOM 7862 C CA . GLY C 1 269 ? 33.116 16.416 62.586 1.000 47.116 249 GLY C CA 1
ATOM 7863 C C . GLY C 1 269 ? 33.698 17.397 61.566 1.000 45.200 249 GLY C C 1
ATOM 7864 O O . GLY C 1 269 ? 34.359 18.361 61.933 1.000 44.244 249 GLY C O 1
ATOM 7865 N N . THR C 1 270 ? 33.376 17.204 60.287 1.000 50.493 250 THR C N 1
ATOM 7866 C CA . THR C 1 270 ? 33.728 18.156 59.247 1.000 51.162 250 THR C CA 1
ATOM 7867 C C . THR C 1 270 ? 33.169 19.559 59.533 1.000 44.324 250 THR C C 1
ATOM 7868 O O . THR C 1 270 ? 31.997 19.726 59.849 1.000 43.084 250 THR C O 1
ATOM 7872 N N . ILE C 1 271 ? 34.005 20.587 59.378 1.000 40.505 251 ILE C N 1
ATOM 7873 C CA . ILE C 1 271 ? 33.509 21.941 59.228 1.000 42.867 251 ILE C CA 1
ATOM 7874 C C . ILE C 1 271 ? 33.393 22.206 57.739 1.000 42.509 251 ILE C C 1
ATOM 7875 O O . ILE C 1 271 ? 34.419 22.394 57.098 1.000 49.304 251 ILE C O 1
ATOM 7880 N N . TYR C 1 272 ? 32.147 22.284 57.233 1.000 42.267 252 TYR C N 1
ATOM 7881 C CA . TYR C 1 272 ? 31.884 22.384 55.804 1.000 43.067 252 TYR C CA 1
ATOM 7882 C C . TYR C 1 272 ? 32.590 23.580 55.175 1.000 41.638 252 TYR C C 1
ATOM 7883 O O . TYR C 1 272 ? 33.070 23.429 54.068 1.000 44.539 252 TYR C O 1
ATOM 7892 N N . ASN C 1 273 ? 32.590 24.759 55.811 1.000 40.527 253 ASN C N 1
ATOM 7893 C CA . ASN C 1 273 ? 33.299 25.908 55.271 1.000 41.011 253 ASN C CA 1
ATOM 7894 C C . ASN C 1 273 ? 34.803 25.644 55.088 1.000 47.325 253 ASN C C 1
ATOM 7895 O O . ASN C 1 273 ? 35.402 26.174 54.155 1.000 47.256 253 ASN C O 1
ATOM 7900 N N . GLU C 1 274 ? 35.438 24.867 55.974 1.000 44.629 254 GLU C N 1
ATOM 7901 C CA . GLU C 1 274 ? 36.873 24.615 55.875 1.000 51.321 254 GLU C CA 1
ATOM 7902 C C . GLU C 1 274 ? 37.131 23.583 54.776 1.000 54.158 254 GLU C C 1
ATOM 7903 O O . GLU C 1 274 ? 37.991 23.785 53.919 1.000 54.001 254 GLU C O 1
ATOM 7909 N N . ALA C 1 275 ? 36.365 22.485 54.795 1.000 44.615 255 ALA C N 1
ATOM 7910 C CA . ALA C 1 275 ? 36.650 21.362 53.911 1.000 44.419 255 ALA C CA 1
ATOM 7911 C C . ALA C 1 275 ? 36.196 21.601 52.472 1.000 43.206 255 ALA C C 1
ATOM 7912 O O . ALA C 1 275 ? 36.813 21.041 51.580 1.000 45.203 255 ALA C O 1
ATOM 7914 N N . TYR C 1 276 ? 35.119 22.376 52.213 1.000 47.092 256 TYR C N 1
ATOM 7915 C CA . TYR C 1 276 ? 34.557 22.470 50.862 1.000 39.173 256 TYR C CA 1
ATOM 7916 C C . TYR C 1 276 ? 34.456 23.898 50.368 1.000 39.269 256 TYR C C 1
ATOM 7917 O O . TYR C 1 276 ? 33.896 24.138 49.317 1.000 41.315 256 TYR C O 1
ATOM 7926 N N . GLY C 1 277 ? 34.953 24.855 51.144 1.000 44.207 257 GLY C N 1
ATOM 7927 C CA . GLY C 1 277 ? 35.051 26.217 50.670 1.000 42.268 257 GLY C CA 1
ATOM 7928 C C . GLY C 1 277 ? 33.686 26.699 50.202 1.000 39.111 257 GLY C C 1
ATOM 7929 O O . GLY C 1 277 ? 32.728 26.548 50.916 1.000 37.986 257 GLY C O 1
ATOM 7930 N N . ASN C 1 278 ? 33.600 27.166 48.961 1.000 40.191 258 ASN C N 1
ATOM 7931 C CA . ASN C 1 278 ? 32.419 27.855 48.470 1.000 44.470 258 ASN C CA 1
ATOM 7932 C C . ASN C 1 278 ? 31.249 26.894 48.164 1.000 40.118 258 ASN C C 1
ATOM 7933 O O . ASN C 1 278 ? 30.134 27.336 47.985 1.000 42.179 258 ASN C O 1
ATOM 7938 N N . LEU C 1 279 ? 31.488 25.580 48.129 1.000 40.837 259 LEU C N 1
ATOM 7939 C CA . LEU C 1 279 ? 30.461 24.569 47.949 1.000 38.859 259 LEU C CA 1
ATOM 7940 C C . LEU C 1 279 ? 29.890 24.048 49.259 1.000 41.300 259 LEU C C 1
ATOM 7941 O O . LEU C 1 279 ? 29.192 23.018 49.295 1.000 37.887 259 LEU C O 1
ATOM 7946 N N . ALA C 1 280 ? 30.161 24.746 50.353 1.000 37.081 260 ALA C N 1
ATOM 7947 C CA . ALA C 1 280 ? 29.714 24.221 51.628 1.000 34.908 260 ALA C CA 1
ATOM 7948 C C . ALA C 1 280 ? 28.215 23.875 51.631 1.000 33.082 260 ALA C C 1
ATOM 7949 O O . ALA C 1 280 ? 27.813 22.865 52.198 1.000 34.123 260 ALA C O 1
ATOM 7951 N N . TYR C 1 281 ? 27.366 24.723 51.055 1.000 32.999 261 TYR C N 1
ATOM 7952 C CA . TYR C 1 281 ? 25.929 24.501 51.140 1.000 35.828 261 TYR C CA 1
ATOM 7953 C C . TYR C 1 281 ? 25.509 23.192 50.456 1.000 33.403 261 TYR C C 1
ATOM 7954 O O . TYR C 1 281 ? 24.867 22.314 51.039 1.000 35.997 261 TYR C O 1
ATOM 7963 N N . ILE C 1 282 ? 25.858 23.069 49.187 1.000 33.334 262 ILE C N 1
ATOM 7964 C CA . ILE C 1 282 ? 25.416 21.944 48.398 1.000 36.010 262 ILE C CA 1
ATOM 7965 C C . ILE C 1 282 ? 26.042 20.644 48.894 1.000 38.988 262 ILE C C 1
ATOM 7966 O O . ILE C 1 282 ? 25.406 19.579 48.782 1.000 35.579 262 ILE C O 1
ATOM 7971 N N . VAL C 1 283 ? 27.255 20.710 49.484 1.000 39.313 263 VAL C N 1
ATOM 7972 C CA . VAL C 1 283 ? 27.862 19.487 49.970 1.000 33.287 263 VAL C CA 1
ATOM 7973 C C . VAL C 1 283 ? 27.122 19.059 51.226 1.000 35.536 263 VAL C C 1
ATOM 7974 O O . VAL C 1 283 ? 26.848 17.878 51.428 1.000 39.328 263 VAL C O 1
ATOM 7978 N N . HIS C 1 284 ? 26.762 20.025 52.065 1.000 37.517 264 HIS C N 1
ATOM 7979 C CA . HIS C 1 284 ? 26.012 19.698 53.267 1.000 35.364 264 HIS C CA 1
ATOM 7980 C C . HIS C 1 284 ? 24.642 19.119 52.900 1.000 33.755 264 HIS C C 1
ATOM 7981 O O . HIS C 1 284 ? 24.148 18.229 53.591 1.000 31.270 264 HIS C O 1
ATOM 7988 N N . VAL C 1 285 ? 23.993 19.668 51.870 1.000 33.707 265 VAL C N 1
ATOM 7989 C CA . VAL C 1 285 ? 22.675 19.183 51.497 1.000 35.732 265 VAL C CA 1
ATOM 7990 C C . VAL C 1 285 ? 22.777 17.744 50.987 1.000 34.023 265 VAL C C 1
ATOM 7991 O O . VAL C 1 285 ? 21.970 16.908 51.363 1.000 34.610 265 VAL C O 1
ATOM 7995 N N . ARG C 1 286 ? 23.847 17.426 50.261 1.000 34.310 266 ARG C N 1
ATOM 7996 C CA . ARG C 1 286 ? 24.045 16.083 49.742 1.000 37.540 266 ARG C CA 1
ATOM 7997 C C . ARG C 1 286 ? 24.375 15.108 50.885 1.000 41.605 266 ARG C C 1
ATOM 7998 O O . ARG C 1 286 ? 23.700 14.085 51.077 1.000 37.820 266 ARG C O 1
ATOM 8006 N N . THR C 1 287 ? 25.399 15.435 51.681 1.000 40.771 267 THR C N 1
ATOM 8007 C CA . THR C 1 287 ? 25.999 14.441 52.552 1.000 40.383 267 THR C CA 1
ATOM 8008 C C . THR C 1 287 ? 25.213 14.291 53.847 1.000 39.954 267 THR C C 1
ATOM 8009 O O . THR C 1 287 ? 25.267 13.248 54.478 1.000 39.290 267 THR C O 1
ATOM 8013 N N . GLU C 1 288 ? 24.456 15.308 54.241 1.000 35.163 268 GLU C N 1
ATOM 8014 C CA . GLU C 1 288 ? 23.651 15.121 55.428 1.000 39.293 268 GLU C CA 1
ATOM 8015 C C . GLU C 1 288 ? 22.163 15.009 55.104 1.000 36.432 268 GLU C C 1
ATOM 8016 O O . GLU C 1 288 ? 21.546 14.041 55.518 1.000 40.438 268 GLU C O 1
ATOM 8022 N N . LEU C 1 289 ? 21.570 16.010 54.445 1.000 36.496 269 LEU C N 1
ATOM 8023 C CA . LEU C 1 289 ? 20.114 16.051 54.298 1.000 36.096 269 LEU C CA 1
ATOM 8024 C C . LEU C 1 289 ? 19.602 14.967 53.349 1.000 35.286 269 LEU C C 1
ATOM 8025 O O . LEU C 1 289 ? 18.694 14.227 53.697 1.000 35.462 269 LEU C O 1
ATOM 8030 N N . LEU C 1 290 ? 20.203 14.831 52.171 1.000 38.568 270 LEU C N 1
ATOM 8031 C CA . LEU C 1 290 ? 19.786 13.805 51.230 1.000 37.737 270 LEU C CA 1
ATOM 8032 C C . LEU C 1 290 ? 20.012 12.418 51.829 1.000 38.208 270 LEU C C 1
ATOM 8033 O O . LEU C 1 290 ? 19.116 11.574 51.825 1.000 34.061 270 LEU C O 1
ATOM 8038 N N . ARG C 1 291 ? 21.220 12.178 52.348 1.000 37.199 271 ARG C N 1
ATOM 8039 C CA . ARG C 1 291 ? 21.517 10.936 53.046 1.000 37.605 271 ARG C CA 1
ATOM 8040 C C . ARG C 1 291 ? 20.473 10.629 54.139 1.000 40.169 271 ARG C C 1
ATOM 8041 O O . ARG C 1 291 ? 19.932 9.530 54.190 1.000 38.359 271 ARG C O 1
ATOM 8049 N N . ASP C 1 292 ? 20.170 11.572 55.043 1.000 37.564 272 ASP C N 1
ATOM 8050 C CA . ASP C 1 292 ? 19.387 11.222 56.227 1.000 37.493 272 ASP C CA 1
ATOM 8051 C C . ASP C 1 292 ? 17.906 11.149 55.873 1.000 39.149 272 ASP C C 1
ATOM 8052 O O . ASP C 1 292 ? 17.203 10.335 56.469 1.000 44.049 272 ASP C O 1
ATOM 8057 N N . LEU C 1 293 ? 17.443 11.989 54.923 1.000 37.786 273 LEU C N 1
ATOM 8058 C CA . LEU C 1 293 ? 16.013 12.188 54.668 1.000 41.750 273 LEU C CA 1
ATOM 8059 C C . LEU C 1 293 ? 15.541 11.445 53.408 1.000 40.663 273 LEU C C 1
ATOM 8060 O O . LEU C 1 293 ? 14.335 11.188 53.237 1.000 41.284 273 LEU C O 1
ATOM 8065 N N . GLY C 1 294 ? 16.467 11.208 52.473 1.000 35.645 274 GLY C N 1
ATOM 8066 C CA . GLY C 1 294 ? 16.315 10.159 51.474 1.000 35.206 274 GLY C CA 1
ATOM 8067 C C . GLY C 1 294 ? 15.412 10.453 50.264 1.000 38.949 274 GLY C C 1
ATOM 8068 O O . GLY C 1 294 ? 14.911 9.500 49.689 1.000 41.997 274 GLY C O 1
ATOM 8069 N N . PRO C 1 295 ? 15.138 11.702 49.807 1.000 37.773 275 PRO C N 1
ATOM 8070 C CA . PRO C 1 295 ? 14.412 11.899 48.553 1.000 38.541 275 PRO C CA 1
ATOM 8071 C C . PRO C 1 295 ? 15.323 11.773 47.342 1.000 37.615 275 PRO C C 1
ATOM 8072 O O . PRO C 1 295 ? 15.597 12.751 46.640 1.000 35.469 275 PRO C O 1
ATOM 8076 N N . LEU C 1 296 ? 15.775 10.559 47.057 1.000 36.654 276 LEU C N 1
ATOM 8077 C CA . LEU C 1 296 ? 16.686 10.471 45.948 1.000 41.785 276 LEU C CA 1
ATOM 8078 C C . LEU C 1 296 ? 15.935 10.153 44.659 1.000 39.199 276 LEU C C 1
ATOM 8079 O O . LEU C 1 296 ? 14.806 9.639 44.663 1.000 35.103 276 LEU C O 1
ATOM 8084 N N . MET C 1 297 ? 16.528 10.712 43.591 1.000 37.642 277 MET C N 1
ATOM 8085 C CA . MET C 1 297 ? 16.115 10.518 42.215 1.000 36.294 277 MET C CA 1
ATOM 8086 C C . MET C 1 297 ? 16.616 9.160 41.723 1.000 32.062 277 MET C C 1
ATOM 8087 O O . MET C 1 297 ? 17.793 8.793 41.815 1.000 30.423 277 MET C O 1
ATOM 8092 N N . ASN C 1 298 ? 15.688 8.421 41.148 1.000 32.902 278 ASN C N 1
ATOM 8093 C CA . ASN C 1 298 ? 15.951 7.115 40.559 1.000 35.394 278 ASN C CA 1
ATOM 8094 C C . ASN C 1 298 ? 16.734 7.322 39.264 1.000 38.441 278 ASN C C 1
ATOM 8095 O O . ASN C 1 298 ? 16.470 8.265 38.525 1.000 37.604 278 ASN C O 1
ATOM 8100 N N . PRO C 1 299 ? 17.736 6.467 38.953 1.000 40.711 279 PRO C N 1
ATOM 8101 C CA . PRO C 1 299 ? 18.515 6.626 37.730 1.000 37.705 279 PRO C CA 1
ATOM 8102 C C . PRO C 1 299 ? 17.708 6.633 36.426 1.000 41.038 279 PRO C C 1
ATOM 8103 O O . PRO C 1 299 ? 18.078 7.330 35.488 1.000 39.751 279 PRO C O 1
ATOM 8107 N N . PHE C 1 300 ? 16.596 5.886 36.372 1.000 33.998 280 PHE C N 1
ATOM 8108 C CA . PHE C 1 300 ? 15.679 5.926 35.249 1.000 41.238 280 PHE C CA 1
ATOM 8109 C C . PHE C 1 300 ? 15.058 7.319 35.055 1.000 37.135 280 PHE C C 1
ATOM 8110 O O . PHE C 1 300 ? 15.017 7.826 33.931 1.000 36.231 280 PHE C O 1
ATOM 8118 N N . ALA C 1 301 ? 14.672 8.006 36.133 1.000 29.678 281 ALA C N 1
ATOM 8119 C CA . ALA C 1 301 ? 14.221 9.386 36.011 1.000 30.120 281 ALA C CA 1
ATOM 8120 C C . ALA C 1 301 ? 15.374 10.290 35.552 1.000 36.859 281 ALA C C 1
ATOM 8121 O O . ALA C 1 301 ? 15.167 11.193 34.726 1.000 33.489 281 ALA C O 1
ATOM 8123 N N . SER C 1 302 ? 16.589 10.054 36.096 1.000 31.593 282 SER C N 1
ATOM 8124 C CA . SER C 1 302 ? 17.725 10.882 35.715 1.000 31.938 282 SER C CA 1
ATOM 8125 C C . SER C 1 302 ? 17.920 10.775 34.212 1.000 32.895 282 SER C C 1
ATOM 8126 O O . SER C 1 302 ? 18.166 11.768 33.530 1.000 37.281 282 SER C O 1
ATOM 8129 N N . PHE C 1 303 ? 17.879 9.528 33.718 1.000 33.429 283 PHE C N 1
ATOM 8130 C CA . PHE C 1 303 ? 18.030 9.225 32.303 1.000 33.287 283 PHE C CA 1
ATOM 8131 C C . PHE C 1 303 ? 16.980 9.965 31.459 1.000 33.780 283 PHE C C 1
ATOM 8132 O O . PHE C 1 303 ? 17.342 10.659 30.517 1.000 34.142 283 PHE C O 1
ATOM 8140 N N . LEU C 1 304 ? 15.683 9.844 31.794 1.000 35.008 284 LEU C N 1
ATOM 8141 C CA . LEU C 1 304 ? 14.620 10.456 31.005 1.000 34.622 284 LEU C CA 1
ATOM 8142 C C . LEU C 1 304 ? 14.760 11.972 30.964 1.000 35.220 284 LEU C C 1
ATOM 8143 O O . LEU C 1 304 ? 14.528 12.564 29.931 1.000 33.570 284 LEU C O 1
ATOM 8148 N N . LEU C 1 305 ? 15.115 12.588 32.087 1.000 36.902 285 LEU C N 1
ATOM 8149 C CA . LEU C 1 305 ? 15.232 14.035 32.137 1.000 42.312 285 LEU C CA 1
ATOM 8150 C C . LEU C 1 305 ? 16.450 14.501 31.347 1.000 36.814 285 LEU C C 1
ATOM 8151 O O . LEU C 1 305 ? 16.431 15.586 30.822 1.000 35.697 285 LEU C O 1
ATOM 8156 N N . LEU C 1 306 ? 17.556 13.750 31.367 1.000 36.419 286 LEU C N 1
ATOM 8157 C CA . LEU C 1 306 ? 18.672 14.074 30.497 1.000 37.284 286 LEU C CA 1
ATOM 8158 C C . LEU C 1 306 ? 18.250 14.085 29.034 1.000 37.222 286 LEU C C 1
ATOM 8159 O O . LEU C 1 306 ? 18.739 14.919 28.282 1.000 38.971 286 LEU C O 1
ATOM 8164 N N . GLN C 1 307 ? 17.350 13.166 28.641 1.000 39.252 287 GLN C N 1
ATOM 8165 C CA . GLN C 1 307 ? 16.867 13.092 27.276 1.000 39.627 287 GLN C CA 1
ATOM 8166 C C . GLN C 1 307 ? 16.139 14.381 26.944 1.000 39.031 287 GLN C C 1
ATOM 8167 O O . GLN C 1 307 ? 16.352 14.933 25.865 1.000 40.783 287 GLN C O 1
ATOM 8173 N N . GLY C 1 308 ? 15.340 14.890 27.889 1.000 35.862 288 GLY C N 1
ATOM 8174 C CA . GLY C 1 308 ? 14.615 16.130 27.632 1.000 33.629 288 GLY C CA 1
ATOM 8175 C C . GLY C 1 308 ? 15.524 17.358 27.520 1.000 32.156 288 GLY C C 1
ATOM 8176 O O . GLY C 1 308 ? 15.289 18.269 26.726 1.000 35.152 288 GLY C O 1
ATOM 8177 N N . VAL C 1 309 ? 16.525 17.414 28.389 1.000 35.863 289 VAL C N 1
ATOM 8178 C CA . VAL C 1 309 ? 17.424 18.548 28.488 1.000 37.916 289 VAL C CA 1
ATOM 8179 C C . VAL C 1 309 ? 18.077 18.787 27.131 1.000 33.795 289 VAL C C 1
ATOM 8180 O O . VAL C 1 309 ? 18.365 19.943 26.786 1.000 34.228 289 VAL C O 1
ATOM 8184 N N . GLU C 1 310 ? 18.279 17.697 26.370 1.000 32.722 290 GLU C N 1
ATOM 8185 C CA . GLU C 1 310 ? 19.023 17.762 25.111 1.000 37.142 290 GLU C CA 1
ATOM 8186 C C . GLU C 1 310 ? 18.293 18.614 24.085 1.000 39.421 290 GLU C C 1
ATOM 8187 O O . GLU C 1 310 ? 18.916 19.030 23.130 1.000 40.065 290 GLU C O 1
ATOM 8193 N N . THR C 1 311 ? 16.972 18.821 24.264 1.000 39.163 291 THR C N 1
ATOM 8194 C CA . THR C 1 311 ? 16.183 19.639 23.366 1.000 36.454 291 THR C CA 1
ATOM 8195 C C . THR C 1 311 ? 15.571 20.827 24.081 1.000 33.911 291 THR C C 1
ATOM 8196 O O . THR C 1 311 ? 14.738 21.513 23.514 1.000 37.409 291 THR C O 1
ATOM 8200 N N . LEU C 1 312 ? 16.029 21.118 25.291 1.000 35.422 292 LEU C N 1
ATOM 8201 C CA . LEU C 1 312 ? 15.450 22.204 26.071 1.000 38.522 292 LEU C CA 1
ATOM 8202 C C . LEU C 1 312 ? 15.343 23.530 25.308 1.000 35.398 292 LEU C C 1
ATOM 8203 O O . LEU C 1 312 ? 14.261 24.113 25.283 1.000 34.916 292 LEU C O 1
ATOM 8208 N N . SER C 1 313 ? 16.421 24.058 24.704 1.000 34.816 293 SER C N 1
ATOM 8209 C CA . SER C 1 313 ? 16.298 25.397 24.112 1.000 36.872 293 SER C CA 1
ATOM 8210 C C . SER C 1 313 ? 15.313 25.372 22.950 1.000 38.161 293 SER C C 1
ATOM 8211 O O . SER C 1 313 ? 14.619 26.333 22.701 1.000 36.528 293 SER C O 1
ATOM 8214 N N . LEU C 1 314 ? 15.270 24.274 22.208 1.000 39.877 294 LEU C N 1
ATOM 8215 C CA . LEU C 1 314 ? 14.387 24.200 21.066 1.000 35.903 294 LEU C CA 1
ATOM 8216 C C . LEU C 1 314 ? 12.950 24.183 21.557 1.000 36.149 294 LEU C C 1
ATOM 8217 O O . LEU C 1 314 ? 12.108 24.837 20.971 1.000 33.588 294 LEU C O 1
ATOM 8222 N N . ARG C 1 315 ? 12.655 23.369 22.581 1.000 35.602 295 ARG C N 1
ATOM 8223 C CA . ARG C 1 315 ? 11.285 23.270 23.037 1.000 33.723 295 ARG C CA 1
ATOM 8224 C C . ARG C 1 315 ? 10.887 24.595 23.675 1.000 35.465 295 ARG C C 1
ATOM 8225 O O . ARG C 1 315 ? 9.884 25.180 23.311 1.000 34.842 295 ARG C O 1
ATOM 8233 N N . ALA C 1 316 ? 11.693 25.073 24.622 1.000 34.211 296 ALA C N 1
ATOM 8234 C CA . ALA C 1 316 ? 11.377 26.298 25.341 1.000 39.861 296 ALA C CA 1
ATOM 8235 C C . ALA C 1 316 ? 11.165 27.500 24.407 1.000 36.864 296 ALA C C 1
ATOM 8236 O O . ALA C 1 316 ? 10.230 28.287 24.585 1.000 40.909 296 ALA C O 1
ATOM 8238 N N . GLU C 1 317 ? 12.085 27.718 23.461 1.000 40.513 297 GLU C N 1
ATOM 8239 C CA . GLU C 1 317 ? 11.904 28.766 22.461 1.000 42.934 297 GLU C CA 1
ATOM 8240 C C . GLU C 1 317 ? 10.497 28.640 21.864 1.000 43.362 297 GLU C C 1
ATOM 8241 O O . GLU C 1 317 ? 9.785 29.626 21.768 1.000 33.379 297 GLU C O 1
ATOM 8247 N N . ARG C 1 318 ? 10.118 27.426 21.419 1.000 37.543 298 ARG C N 1
ATOM 8248 C CA . ARG C 1 318 ? 8.855 27.284 20.728 1.000 38.435 298 ARG C CA 1
ATOM 8249 C C . ARG C 1 318 ? 7.679 27.503 21.689 1.000 37.229 298 ARG C C 1
ATOM 8250 O O . ARG C 1 318 ? 6.679 28.083 21.281 1.000 34.972 298 ARG C O 1
ATOM 8258 N N . HIS C 1 319 ? 7.805 27.047 22.940 1.000 36.476 299 HIS C N 1
ATOM 8259 C CA . HIS C 1 319 ? 6.810 27.271 23.971 1.000 36.363 299 HIS C CA 1
ATOM 8260 C C . HIS C 1 319 ? 6.567 28.776 24.142 1.000 38.001 299 HIS C C 1
ATOM 8261 O O . HIS C 1 319 ? 5.440 29.237 24.308 1.000 33.634 299 HIS C O 1
ATOM 8268 N N . GLY C 1 320 ? 7.643 29.557 24.116 1.000 37.726 300 GLY C N 1
ATOM 8269 C CA . GLY C 1 320 ? 7.537 30.992 24.351 1.000 35.803 300 GLY C CA 1
ATOM 8270 C C . GLY C 1 320 ? 6.920 31.737 23.180 1.000 32.816 300 GLY C C 1
ATOM 8271 O O . GLY C 1 320 ? 6.035 32.551 23.369 1.000 38.228 300 GLY C O 1
ATOM 8272 N N . GLU C 1 321 ? 7.377 31.430 21.970 1.000 32.680 301 GLU C N 1
ATOM 8273 C CA . GLU C 1 321 ? 6.832 32.037 20.767 1.000 38.923 301 GLU C CA 1
ATOM 8274 C C . GLU C 1 321 ? 5.336 31.681 20.652 1.000 39.764 301 GLU C C 1
ATOM 8275 O O . GLU C 1 321 ? 4.508 32.564 20.505 1.000 38.155 301 GLU C O 1
ATOM 8281 N N . ASN C 1 322 ? 4.967 30.411 20.880 1.000 35.744 302 ASN C N 1
ATOM 8282 C CA . ASN C 1 322 ? 3.584 29.979 20.810 1.000 36.718 302 ASN C CA 1
ATOM 8283 C C . ASN C 1 322 ? 2.774 30.664 21.899 1.000 40.686 302 ASN C C 1
ATOM 8284 O O . ASN C 1 322 ? 1.624 31.032 21.665 1.000 39.939 302 ASN C O 1
ATOM 8289 N N . ALA C 1 323 ? 3.347 30.829 23.094 1.000 40.764 303 ALA C N 1
ATOM 8290 C CA . ALA C 1 323 ? 2.552 31.411 24.172 1.000 38.009 303 ALA C CA 1
ATOM 8291 C C . ALA C 1 323 ? 2.269 32.896 23.911 1.000 39.464 303 ALA C C 1
ATOM 8292 O O . ALA C 1 323 ? 1.216 33.397 24.294 1.000 37.400 303 ALA C O 1
ATOM 8294 N N . LEU C 1 324 ? 3.259 33.616 23.385 1.000 37.135 304 LEU C N 1
ATOM 8295 C CA . LEU C 1 324 ? 3.117 35.040 23.097 1.000 42.483 304 LEU C CA 1
ATOM 8296 C C . LEU C 1 324 ? 2.089 35.208 21.998 1.000 47.023 304 LEU C C 1
ATOM 8297 O O . LEU C 1 324 ? 1.223 36.067 22.099 1.000 39.451 304 LEU C O 1
ATOM 8302 N N . LYS C 1 325 ? 2.176 34.362 20.969 1.000 47.057 305 LYS C N 1
ATOM 8303 C CA . LYS C 1 325 ? 1.189 34.443 19.904 1.000 42.464 305 LYS C CA 1
ATOM 8304 C C . LYS C 1 325 ? -0.203 34.089 20.423 1.000 43.330 305 LYS C C 1
ATOM 8305 O O . LYS C 1 325 ? -1.177 34.741 20.073 1.000 41.505 305 LYS C O 1
ATOM 8311 N N . LEU C 1 326 ? -0.326 33.055 21.259 1.000 43.969 306 LEU C N 1
ATOM 8312 C CA . LEU C 1 326 ? -1.658 32.690 21.701 1.000 35.054 306 LEU C CA 1
ATOM 8313 C C . LEU C 1 326 ? -2.219 33.804 22.577 1.000 41.059 306 LEU C C 1
ATOM 8314 O O . LEU C 1 326 ? -3.402 34.115 22.498 1.000 42.056 306 LEU C O 1
ATOM 8319 N N . ALA C 1 327 ? -1.360 34.408 23.405 1.000 40.931 307 ALA C N 1
ATOM 8320 C CA . ALA C 1 327 ? -1.792 35.447 24.330 1.000 44.306 307 ALA C CA 1
ATOM 8321 C C . ALA C 1 327 ? -2.267 36.674 23.549 1.000 43.348 307 ALA C C 1
ATOM 8322 O O . ALA C 1 327 ? -3.280 37.273 23.913 1.000 40.071 307 ALA C O 1
ATOM 8324 N N . LYS C 1 328 ? -1.550 37.021 22.468 1.000 41.391 308 LYS C N 1
ATOM 8325 C CA . LYS C 1 328 ? -1.928 38.160 21.655 1.000 44.964 308 LYS C CA 1
ATOM 8326 C C . LYS C 1 328 ? -3.255 37.865 20.975 1.000 50.345 308 LYS C C 1
ATOM 8327 O O . LYS C 1 328 ? -4.121 38.732 20.979 1.000 51.444 308 LYS C O 1
ATOM 8333 N N . TRP C 1 329 ? -3.420 36.638 20.466 1.000 46.201 309 TRP C N 1
ATOM 8334 C CA . TRP C 1 329 ? -4.649 36.274 19.787 1.000 45.246 309 TRP C CA 1
ATOM 8335 C C . TRP C 1 329 ? -5.823 36.293 20.775 1.000 44.849 309 TRP C C 1
ATOM 8336 O O . TRP C 1 329 ? -6.861 36.875 20.494 1.000 47.911 309 TRP C O 1
ATOM 8347 N N . LEU C 1 330 ? -5.664 35.715 21.965 1.000 47.928 310 LEU C N 1
ATOM 8348 C CA . LEU C 1 330 ? -6.754 35.732 22.932 1.000 47.917 310 LEU C CA 1
ATOM 8349 C C . LEU C 1 330 ? -7.171 37.177 23.234 1.000 50.294 310 LEU C C 1
ATOM 8350 O O . LEU C 1 330 ? -8.348 37.455 23.448 1.000 68.087 310 LEU C O 1
ATOM 8355 N N . GLU C 1 331 ? -6.199 38.085 23.295 1.000 53.139 311 GLU C N 1
ATOM 8356 C CA . GLU C 1 331 ? -6.422 39.405 23.852 1.000 54.607 311 GLU C CA 1
ATOM 8357 C C . GLU C 1 331 ? -7.342 40.192 22.929 1.000 56.705 311 GLU C C 1
ATOM 8358 O O . GLU C 1 331 ? -8.205 40.900 23.415 1.000 57.118 311 GLU C O 1
ATOM 8364 N N . GLN C 1 332 ? -7.163 39.995 21.616 1.000 59.277 312 GLN C N 1
ATOM 8365 C CA . GLN C 1 332 ? -8.025 40.546 20.582 1.000 60.318 312 GLN C CA 1
ATOM 8366 C C . GLN C 1 332 ? -9.288 39.710 20.328 1.000 54.790 312 GLN C C 1
ATOM 8367 O O . GLN C 1 332 ? -10.059 40.066 19.462 1.000 53.722 312 GLN C O 1
ATOM 8373 N N . SER C 1 333 ? -9.517 38.584 21.011 1.000 55.751 313 SER C N 1
ATOM 8374 C CA . SER C 1 333 ? -10.675 37.754 20.700 1.000 47.017 313 SER C CA 1
ATOM 8375 C C . SER C 1 333 ? -11.896 38.342 21.394 1.000 49.519 313 SER C C 1
ATOM 8376 O O . SER C 1 333 ? -11.812 38.691 22.553 1.000 56.391 313 SER C O 1
ATOM 8379 N N . PRO C 1 334 ? -13.067 38.475 20.728 1.000 66.869 314 PRO C N 1
ATOM 8380 C CA . PRO C 1 334 ? -14.278 38.968 21.389 1.000 64.801 314 PRO C CA 1
ATOM 8381 C C . PRO C 1 334 ? -14.865 38.017 22.429 1.000 59.764 314 PRO C C 1
ATOM 8382 O O . PRO C 1 334 ? -15.799 38.389 23.121 1.000 51.275 314 PRO C O 1
ATOM 8386 N N . TYR C 1 335 ? -14.290 36.817 22.593 1.000 61.901 315 TYR C N 1
ATOM 8387 C CA . TYR C 1 335 ? -14.756 35.892 23.625 1.000 58.760 315 TYR C CA 1
ATOM 8388 C C . TYR C 1 335 ? -14.028 36.090 24.959 1.000 51.725 315 TYR C C 1
ATOM 8389 O O . TYR C 1 335 ? -14.355 35.426 25.935 1.000 46.401 315 TYR C O 1
ATOM 8398 N N . VAL C 1 336 ? -13.055 37.001 25.030 1.000 53.761 316 VAL C N 1
ATOM 8399 C CA . VAL C 1 336 ? -12.113 36.997 26.143 1.000 54.610 316 VAL C CA 1
ATOM 8400 C C . VAL C 1 336 ? -12.157 38.365 26.824 1.000 54.879 316 VAL C C 1
ATOM 8401 O O . VAL C 1 336 ? -12.069 39.380 26.144 1.000 55.295 316 VAL C O 1
ATOM 8405 N N . SER C 1 337 ? -12.306 38.398 28.158 1.000 58.349 317 SER C N 1
ATOM 8406 C CA . SER C 1 337 ? -12.331 39.660 28.897 1.000 61.768 317 SER C CA 1
ATOM 8407 C C . SER C 1 337 ? -10.918 40.185 29.143 1.000 58.979 317 SER C C 1
ATOM 8408 O O . SER C 1 337 ? -10.674 41.375 28.995 1.000 68.061 317 SER C O 1
ATOM 8411 N N . TRP C 1 338 ? -10.001 39.298 29.547 1.000 57.939 318 TRP C N 1
ATOM 8412 C CA . TRP C 1 338 ? -8.618 39.662 29.826 1.000 58.212 318 TRP C CA 1
ATOM 8413 C C . TRP C 1 338 ? -7.709 38.452 29.615 1.000 55.497 318 TRP C C 1
ATOM 8414 O O . TRP C 1 338 ? -8.118 37.288 29.724 1.000 42.635 318 TRP C O 1
ATOM 8425 N N . VAL C 1 339 ? -6.445 38.792 29.390 1.000 49.186 319 VAL C N 1
ATOM 8426 C CA . VAL C 1 339 ? -5.377 37.833 29.294 1.000 50.120 319 VAL C CA 1
ATOM 8427 C C . VAL C 1 3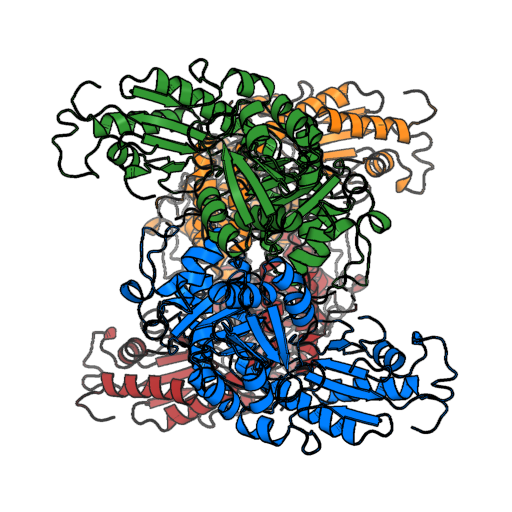39 ? -4.263 38.296 30.215 1.000 50.927 319 VAL C C 1
ATOM 8428 O O . VAL C 1 339 ? -3.906 39.472 30.213 1.000 47.191 319 VAL C O 1
ATOM 8432 N N . SER C 1 340 ? -3.653 37.340 30.913 1.000 47.911 320 SER C N 1
ATOM 8433 C CA . SER C 1 340 ? -2.452 37.601 31.683 1.000 46.328 320 SER C CA 1
ATOM 8434 C C . SER C 1 340 ? -1.275 36.795 31.122 1.000 45.075 320 SER C C 1
ATOM 8435 O O . SER C 1 340 ? -1.270 35.562 31.145 1.000 42.484 320 SER C O 1
ATOM 8438 N N . TYR C 1 341 ? -0.271 37.512 30.623 1.000 42.285 321 TYR C N 1
ATOM 8439 C CA . TYR C 1 341 ? 0.966 36.907 30.193 1.000 40.742 321 TYR C CA 1
ATOM 8440 C C . TYR C 1 341 ? 2.099 37.925 30.317 1.000 44.189 321 TYR C C 1
ATOM 8441 O O . TYR C 1 341 ? 1.939 39.074 29.929 1.000 46.844 321 TYR C O 1
ATOM 8450 N N . PRO C 1 342 ? 3.318 37.551 30.781 1.000 43.555 322 PRO C N 1
ATOM 8451 C CA . PRO C 1 342 ? 4.358 38.541 31.024 1.000 38.831 322 PRO C CA 1
ATOM 8452 C C . PRO C 1 342 ? 4.864 39.258 29.794 1.000 45.462 322 PRO C C 1
ATOM 8453 O O . PRO C 1 342 ? 5.366 40.359 29.941 1.000 48.196 322 PRO C O 1
ATOM 8457 N N . GLY C 1 343 ? 4.719 38.649 28.612 1.000 45.661 323 GLY C N 1
ATOM 8458 C CA . GLY C 1 343 ? 5.166 39.265 27.364 1.000 44.138 323 GLY C CA 1
ATOM 8459 C C . GLY C 1 343 ? 4.181 40.244 26.696 1.000 44.715 323 GLY C C 1
ATOM 8460 O O . GLY C 1 343 ? 4.570 40.893 25.735 1.000 50.203 323 GLY C O 1
ATOM 8461 N N . LEU C 1 344 ? 2.922 40.327 27.159 1.000 45.853 324 LEU C N 1
ATOM 8462 C CA . LEU C 1 344 ? 1.971 41.364 26.752 1.000 52.555 324 LEU C CA 1
ATOM 8463 C C . LEU C 1 344 ? 2.331 42.738 27.342 1.000 58.972 324 LEU C C 1
ATOM 8464 O O . LEU C 1 344 ? 2.597 42.832 28.537 1.000 56.093 324 LEU C O 1
ATOM 8469 N N . ALA C 1 345 ? 2.220 43.815 26.539 1.000 72.531 325 ALA C N 1
ATOM 8470 C CA . ALA C 1 345 ? 2.405 45.194 27.006 1.000 75.338 325 ALA C CA 1
ATOM 8471 C C . ALA C 1 345 ? 1.490 45.534 28.196 1.000 72.494 325 ALA C C 1
ATOM 8472 O O . ALA C 1 345 ? 1.891 46.238 29.120 1.000 64.366 325 ALA C O 1
ATOM 8474 N N . SER C 1 346 ? 0.273 44.971 28.191 1.000 75.032 326 SER C N 1
ATOM 8475 C CA . SER C 1 346 ? -0.752 45.199 29.197 1.000 73.078 326 SER C CA 1
ATOM 8476 C C . SER C 1 346 ? -0.428 44.572 30.557 1.000 79.669 326 SER C C 1
ATOM 8477 O O . SER C 1 346 ? -1.245 44.618 31.478 1.000 76.993 326 SER C O 1
ATOM 8480 N N . HIS C 1 347 ? 0.725 43.920 30.684 1.000 89.134 327 HIS C N 1
ATOM 8481 C CA . HIS C 1 347 ? 1.072 43.266 31.935 1.000 91.526 327 HIS C CA 1
ATOM 8482 C C . HIS C 1 347 ? 1.697 44.317 32.873 1.000 106.604 327 HIS C C 1
ATOM 8483 O O . HIS C 1 347 ? 2.599 45.077 32.497 1.000 82.750 327 HIS C O 1
ATOM 8490 N N . SER C 1 348 ? 1.196 44.375 34.115 1.000 114.216 328 SER C N 1
ATOM 8491 C CA . SER C 1 348 ? 1.691 45.330 35.098 1.000 121.645 328 SER C CA 1
ATOM 8492 C C . SER C 1 348 ? 3.197 45.153 35.336 1.000 117.865 328 SER C C 1
ATOM 8493 O O . SER C 1 348 ? 3.970 46.103 35.173 1.000 102.283 328 SER C O 1
ATOM 8496 N N . HIS C 1 349 ? 3.608 43.922 35.685 1.000 112.123 329 HIS C N 1
ATOM 8497 C CA . HIS C 1 349 ? 4.997 43.605 36.005 1.000 117.280 329 HIS C CA 1
ATOM 8498 C C . HIS C 1 349 ? 5.747 43.213 34.729 1.000 114.747 329 HIS C C 1
ATOM 8499 O O . HIS C 1 349 ? 6.487 42.220 34.707 1.000 98.894 329 HIS C O 1
ATOM 8506 N N . HIS C 1 350 ? 5.549 44.028 33.681 1.000 102.781 330 HIS C N 1
ATOM 8507 C CA . HIS C 1 350 ? 6.144 43.807 32.376 1.000 91.804 330 HIS C CA 1
ATOM 8508 C C . HIS C 1 350 ? 7.547 44.412 32.395 1.000 84.397 330 HIS C C 1
ATOM 8509 O O . HIS C 1 350 ? 8.430 43.934 31.688 1.000 82.161 330 HIS C O 1
ATOM 8516 N N . GLU C 1 351 ? 7.765 45.436 33.232 1.000 79.874 331 GLU C N 1
ATOM 8517 C CA . GLU C 1 351 ? 9.060 46.109 33.275 1.000 80.779 331 GLU C CA 1
ATOM 8518 C C . GLU C 1 351 ? 10.160 45.142 33.731 1.000 65.313 331 GLU C C 1
ATOM 8519 O O . GLU C 1 351 ? 11.197 44.999 33.085 1.000 68.725 331 GLU C O 1
ATOM 8525 N N . ASN C 1 352 ? 9.902 44.460 34.845 1.000 57.408 332 ASN C N 1
ATOM 8526 C CA . ASN C 1 352 ? 10.742 43.394 35.360 1.000 52.558 332 ASN C CA 1
ATOM 8527 C C . ASN C 1 352 ? 10.873 42.247 34.353 1.000 49.752 332 ASN C C 1
ATOM 8528 O O . ASN C 1 352 ? 11.966 41.706 34.153 1.000 48.840 332 ASN C O 1
ATOM 8533 N N . ALA C 1 353 ? 9.745 41.833 33.761 1.000 51.006 333 ALA C N 1
ATOM 8534 C CA . ALA C 1 353 ? 9.783 40.755 32.781 1.000 52.722 333 ALA C CA 1
ATOM 8535 C C . ALA C 1 353 ? 10.790 41.109 31.696 1.000 50.888 333 ALA C C 1
ATOM 8536 O O . ALA C 1 353 ? 11.655 40.305 31.357 1.000 52.658 333 ALA C O 1
ATOM 8538 N N . LYS C 1 354 ? 10.690 42.337 31.181 1.000 57.669 334 LYS C N 1
ATOM 8539 C CA . LYS C 1 354 ? 11.544 42.744 30.078 1.000 61.691 334 LYS C CA 1
ATOM 8540 C C . LYS C 1 354 ? 13.006 42.729 30.514 1.000 52.679 334 LYS C C 1
ATOM 8541 O O . LYS C 1 354 ? 13.874 42.360 29.731 1.000 54.602 334 LYS C O 1
ATOM 8547 N N . LYS C 1 355 ? 13.264 43.068 31.781 1.000 53.143 335 LYS C N 1
ATOM 8548 C CA . LYS C 1 355 ? 14.625 43.232 32.254 1.000 52.981 335 LYS C CA 1
ATOM 8549 C C . LYS C 1 355 ? 15.307 41.899 32.559 1.000 52.643 335 LYS C C 1
ATOM 8550 O O . LYS C 1 355 ? 16.507 41.779 32.293 1.000 44.972 335 LYS C O 1
ATOM 8556 N N . TYR C 1 356 ? 14.557 40.946 33.153 1.000 44.272 336 TYR C N 1
ATOM 8557 C CA . TYR C 1 356 ? 15.145 39.744 33.726 1.000 46.118 336 TYR C CA 1
ATOM 8558 C C . TYR C 1 356 ? 14.923 38.483 32.871 1.000 43.335 336 TYR C C 1
ATOM 8559 O O . TYR C 1 356 ? 15.716 37.558 32.931 1.000 50.769 336 TYR C O 1
ATOM 8568 N N . LEU C 1 357 ? 13.855 38.424 32.085 1.000 43.029 337 LEU C N 1
ATOM 8569 C CA . LEU C 1 357 ? 13.654 37.303 31.184 1.000 40.489 337 LEU C CA 1
ATOM 8570 C C . LEU C 1 357 ? 14.442 37.495 29.892 1.000 46.484 337 LEU C C 1
ATOM 8571 O O . LEU C 1 357 ? 14.697 38.600 29.416 1.000 47.394 337 LEU C O 1
ATOM 8576 N N . SER C 1 358 ? 14.741 36.389 29.229 1.000 47.533 338 SER C N 1
ATOM 8577 C CA . SER C 1 358 ? 15.156 36.529 27.855 1.000 44.617 338 SER C CA 1
ATOM 8578 C C . SER C 1 358 ? 14.674 35.345 27.032 1.000 44.778 338 SER C C 1
ATOM 8579 O O . SER C 1 358 ? 14.222 34.332 27.565 1.000 43.323 338 SER C O 1
ATOM 8582 N N . ASN C 1 359 ? 14.755 35.565 25.719 1.000 41.436 339 ASN C N 1
ATOM 8583 C CA . ASN C 1 359 ? 14.331 34.654 24.697 1.000 40.811 339 ASN C CA 1
ATOM 8584 C C . ASN C 1 359 ? 12.836 34.378 24.819 1.000 42.514 339 ASN C C 1
ATOM 8585 O O . ASN C 1 359 ? 12.426 33.298 24.469 1.000 47.756 339 ASN C O 1
ATOM 8590 N N . GLY C 1 360 ? 12.047 35.274 25.418 1.000 41.162 340 GLY C N 1
ATOM 8591 C CA . GLY C 1 360 ? 10.631 35.012 25.579 1.000 36.033 340 GLY C CA 1
ATOM 8592 C C . GLY C 1 360 ? 10.175 35.156 27.021 1.000 40.367 340 GLY C C 1
ATOM 8593 O O . GLY C 1 360 ? 10.975 35.549 27.873 1.000 41.536 340 GLY C O 1
ATOM 8594 N N . PHE C 1 361 ? 8.907 34.781 27.265 1.000 34.005 341 PHE C N 1
ATOM 8595 C CA . PHE C 1 361 ? 8.206 35.190 28.458 1.000 39.470 341 PHE C CA 1
ATOM 8596 C C . PHE C 1 361 ? 7.531 34.006 29.136 1.000 39.488 341 PHE C C 1
ATOM 8597 O O . PHE C 1 361 ? 6.601 34.170 29.932 1.000 44.017 341 PHE C O 1
ATOM 8605 N N . GLY C 1 362 ? 8.049 32.811 28.872 1.000 42.194 342 GLY C N 1
ATOM 8606 C CA . GLY C 1 362 ? 7.571 31.640 29.589 1.000 46.430 342 GLY C CA 1
ATOM 8607 C C . GLY C 1 362 ? 6.452 30.941 28.830 1.000 42.695 342 GLY C C 1
ATOM 8608 O O . GLY C 1 362 ? 5.944 31.417 27.826 1.000 45.870 342 GLY C O 1
ATOM 8609 N N . GLY C 1 363 ? 6.125 29.760 29.291 1.000 42.411 343 GLY C N 1
ATOM 8610 C CA . GLY C 1 363 ? 5.230 28.893 28.555 1.000 39.647 343 GLY C CA 1
ATOM 8611 C C . GLY C 1 363 ? 3.777 29.029 28.969 1.000 35.954 343 GLY C C 1
ATOM 8612 O O . GLY C 1 363 ? 2.949 28.414 28.334 1.000 40.568 343 GLY C O 1
ATOM 8613 N N . VAL C 1 364 ? 3.476 29.785 30.023 1.000 35.282 344 VAL C N 1
ATOM 8614 C CA . VAL C 1 364 ? 2.165 29.707 30.639 1.000 36.592 344 VAL C CA 1
ATOM 8615 C C . VAL C 1 364 ? 1.465 31.054 30.562 1.000 37.345 344 VAL C C 1
ATOM 8616 O O . VAL C 1 364 ? 2.104 32.093 30.638 1.000 36.425 344 VAL C O 1
ATOM 8620 N N . LEU C 1 365 ? 0.134 30.993 30.376 1.000 41.640 345 LEU C N 1
ATOM 8621 C CA . LEU C 1 365 ? -0.708 32.166 30.387 1.000 36.873 345 LEU C CA 1
ATOM 8622 C C . LEU C 1 365 ? -2.014 31.831 31.084 1.000 39.901 345 LEU C C 1
ATOM 8623 O O . LEU C 1 365 ? -2.330 30.659 31.260 1.000 41.096 345 LEU C O 1
ATOM 8628 N N . SER C 1 366 ? -2.707 32.892 31.530 1.000 39.436 346 SER C N 1
ATOM 8629 C CA . SER C 1 366 ? -4.078 32.808 32.011 1.000 43.666 346 SER C CA 1
ATOM 8630 C C . SER C 1 366 ? -4.960 33.776 31.223 1.000 36.866 346 SER C C 1
ATOM 8631 O O . SER C 1 366 ? -4.509 34.796 30.739 1.000 42.757 346 SER C O 1
ATOM 8634 N N . PHE C 1 367 ? -6.232 33.437 31.112 1.000 40.086 347 PHE C N 1
ATOM 8635 C CA . PHE C 1 367 ? -7.202 34.328 30.512 1.000 43.298 347 PHE C CA 1
ATOM 8636 C C . PHE C 1 367 ? -8.553 34.049 31.151 1.000 44.139 347 PHE C C 1
ATOM 8637 O O . PHE C 1 367 ? -8.767 33.008 31.795 1.000 42.958 347 PHE C O 1
ATOM 8645 N N . GLY C 1 368 ? -9.420 35.049 31.026 1.000 43.862 348 GLY C N 1
ATOM 8646 C CA . GLY C 1 368 ? -10.802 34.879 31.447 1.000 49.135 348 GLY C CA 1
ATOM 8647 C C . GLY C 1 368 ? -11.750 34.902 30.253 1.000 48.388 348 GLY C C 1
ATOM 8648 O O . GLY C 1 368 ? -11.686 35.785 29.389 1.000 50.296 348 GLY C O 1
ATOM 8649 N N . VAL C 1 369 ? -12.625 33.915 30.210 1.000 50.904 349 VAL C N 1
ATOM 8650 C CA . VAL C 1 369 ? -13.660 33.905 29.190 1.000 58.057 349 VAL C CA 1
ATOM 8651 C C . VAL C 1 369 ? -14.885 34.710 29.656 1.000 52.710 349 VAL C C 1
ATOM 8652 O O . VAL C 1 369 ? -15.389 34.520 30.760 1.000 57.168 349 VAL C O 1
ATOM 8656 N N . LYS C 1 370 ? -15.399 35.587 28.786 1.000 56.896 350 LYS C N 1
ATOM 8657 C CA . LYS C 1 370 ? -16.713 36.205 28.981 1.000 60.591 350 LYS C CA 1
ATOM 8658 C C . LYS C 1 370 ? -17.826 35.215 29.361 1.000 61.002 350 LYS C C 1
ATOM 8659 O O . LYS C 1 370 ? -17.794 33.994 29.130 1.000 52.260 350 LYS C O 1
ATOM 8665 N N . ASP C 1 371 ? -18.831 35.775 30.029 1.000 62.737 351 ASP C N 1
ATOM 8666 C CA . ASP C 1 371 ? -19.853 34.967 30.664 1.000 71.082 351 ASP C CA 1
ATOM 8667 C C . ASP C 1 371 ? -20.854 34.559 29.593 1.000 66.757 351 ASP C C 1
ATOM 8668 O O . ASP C 1 371 ? -21.072 35.305 28.647 1.000 61.822 351 ASP C O 1
ATOM 8673 N N . LEU C 1 372 ? -21.469 33.388 29.765 1.000 67.341 352 LEU C N 1
ATOM 8674 C CA . LEU C 1 372 ? -22.738 33.121 29.119 1.000 77.001 352 LEU C CA 1
ATOM 8675 C C . LEU C 1 372 ? -23.769 34.111 29.677 1.000 88.773 352 LEU C C 1
ATOM 8676 O O . LEU C 1 372 ? -23.774 34.354 30.886 1.000 83.254 352 LEU C O 1
ATOM 8681 N N . PRO C 1 373 ? -24.629 34.758 28.841 1.000 102.010 353 PRO C N 1
ATOM 8682 C CA . PRO C 1 373 ? -25.793 35.498 29.349 1.000 101.910 353 PRO C CA 1
ATOM 8683 C C . PRO C 1 373 ? -26.581 34.736 30.426 1.000 103.532 353 PRO C C 1
ATOM 8684 O O . PRO C 1 373 ? -26.871 33.548 30.270 1.000 82.479 353 PRO C O 1
ATOM 8688 N N . ASN C 1 374 ? -26.915 35.449 31.517 1.000 112.162 354 ASN C N 1
ATOM 8689 C CA . ASN C 1 374 ? -27.464 34.892 32.752 1.000 121.310 354 ASN C CA 1
ATOM 8690 C C . ASN C 1 374 ? -26.351 34.229 33.563 1.000 120.732 354 ASN C C 1
ATOM 8691 O O . ASN C 1 374 ? -26.496 33.087 34.003 1.000 111.364 354 ASN C O 1
ATOM 8696 N N . ALA C 1 375 ? -25.272 34.996 33.791 1.000 127.853 355 ALA C N 1
ATOM 8697 C CA . ALA C 1 375 ? -24.013 34.488 34.318 1.000 123.819 355 ALA C CA 1
ATOM 8698 C C . ALA C 1 375 ? -24.210 33.961 35.734 1.000 125.844 355 ALA C C 1
ATOM 8699 O O . ALA C 1 375 ? -23.999 32.777 35.986 1.000 114.068 355 ALA C O 1
ATOM 8701 N N . ASP C 1 376 ? -24.645 34.858 36.628 1.000 146.883 356 ASP C N 1
ATOM 8702 C CA . ASP C 1 376 ? -24.677 34.601 38.062 1.000 157.529 356 ASP C CA 1
ATOM 8703 C C . ASP C 1 376 ? -26.014 33.982 38.475 1.000 166.046 356 ASP C C 1
ATOM 8704 O O . ASP C 1 376 ? -26.155 33.547 39.617 1.000 171.758 356 ASP C O 1
ATOM 8709 N N . LYS C 1 377 ? -26.977 33.922 37.542 1.000 162.067 357 LYS C N 1
ATOM 8710 C CA . LYS C 1 377 ? -28.291 33.348 37.801 1.000 149.252 357 LYS C CA 1
ATOM 8711 C C . LYS C 1 377 ? -28.184 31.823 37.776 1.000 151.617 357 LYS C C 1
ATOM 8712 O O . LYS C 1 377 ? -28.876 31.140 38.534 1.000 123.401 357 LYS C O 1
ATOM 8718 N N . GLU C 1 378 ? -27.298 31.317 36.901 1.000 158.327 358 GLU C N 1
ATOM 8719 C CA . GLU C 1 378 ? -27.051 29.891 36.729 1.000 151.545 358 GLU C CA 1
ATOM 8720 C C . GLU C 1 378 ? -26.546 29.281 38.038 1.000 141.795 358 GLU C C 1
ATOM 8721 O O . GLU C 1 378 ? -25.465 29.625 38.519 1.000 135.788 358 GLU C O 1
ATOM 8727 N N . THR C 1 379 ? -27.336 28.343 38.579 1.000 129.078 359 THR C N 1
ATOM 8728 C CA . THR C 1 379 ? -27.046 27.688 39.847 1.000 126.323 359 THR C CA 1
ATOM 8729 C C . THR C 1 379 ? -25.915 26.663 39.691 1.000 129.953 359 THR C C 1
ATOM 8730 O O . THR C 1 379 ? -25.158 26.451 40.636 1.000 111.322 359 THR C O 1
ATOM 8734 N N . ASP C 1 380 ? -25.776 26.050 38.502 1.000 144.532 360 ASP C N 1
ATOM 8735 C CA . ASP C 1 380 ? -24.785 25.003 38.269 1.000 148.888 360 ASP C CA 1
ATOM 8736 C C . ASP C 1 380 ? -23.442 25.616 37.855 1.000 146.154 360 ASP C C 1
ATOM 8737 O O . ASP C 1 380 ? -23.398 26.443 36.942 1.000 121.287 360 ASP C O 1
ATOM 8742 N N . PRO C 1 381 ? -22.313 25.238 38.515 1.000 144.857 361 PRO C N 1
ATOM 8743 C CA . PRO C 1 381 ? -20.965 25.582 38.041 1.000 142.899 361 PRO C CA 1
ATOM 8744 C C . PRO C 1 381 ? -20.639 25.158 36.605 1.000 140.501 361 PRO C C 1
ATOM 8745 O O . PRO C 1 381 ? -20.522 26.014 35.724 1.000 120.802 361 PRO C O 1
ATOM 8749 N N . PHE C 1 382 ? -20.522 23.837 36.375 1.000 134.448 362 PHE C N 1
ATOM 8750 C CA . PHE C 1 382 ? -20.003 23.278 35.132 1.000 131.808 362 PHE C CA 1
ATOM 8751 C C . PHE C 1 382 ? -20.564 23.994 33.895 1.000 128.942 362 PHE C C 1
ATOM 8752 O O . PHE C 1 382 ? -19.932 23.979 32.842 1.000 127.932 362 PHE C O 1
ATOM 8760 N N . LYS C 1 383 ? -21.730 24.643 34.021 1.000 122.841 363 LYS C N 1
ATOM 8761 C CA . LYS C 1 383 ? -22.401 25.280 32.897 1.000 116.339 363 LYS C CA 1
ATOM 8762 C C . LYS C 1 383 ? -21.878 26.694 32.638 1.000 106.183 363 LYS C C 1
ATOM 8763 O O . LYS C 1 383 ? -22.503 27.442 31.891 1.000 105.267 363 LYS C O 1
ATOM 8769 N N . LEU C 1 384 ? -20.760 27.086 33.262 1.000 98.076 364 LEU C N 1
ATOM 8770 C CA . LEU C 1 384 ? -20.217 28.422 33.058 1.000 97.043 364 LEU C CA 1
ATOM 8771 C C . LEU C 1 384 ? -19.136 28.394 31.975 1.000 86.710 364 LEU C C 1
ATOM 8772 O O . LEU C 1 384 ? -18.467 27.378 31.769 1.000 79.007 364 LEU C O 1
ATOM 8777 N N . SER C 1 385 ? -18.958 29.547 31.315 1.000 67.122 365 SER C N 1
ATOM 8778 C CA . SER C 1 385 ? -18.270 29.596 30.040 1.000 68.009 365 SER C CA 1
ATOM 8779 C C . SER C 1 385 ? -16.841 29.059 30.155 1.000 67.561 365 SER C C 1
ATOM 8780 O O . SER C 1 385 ? -16.395 28.344 29.271 1.000 66.801 365 SER C O 1
ATOM 8783 N N . GLY C 1 386 ? -16.165 29.318 31.275 1.000 63.009 366 GLY C N 1
ATOM 8784 C CA . GLY C 1 386 ? -14.862 28.742 31.538 1.000 57.854 366 GLY C CA 1
ATOM 8785 C C . GLY C 1 386 ? -14.821 27.211 31.483 1.000 57.688 366 GLY C C 1
ATOM 8786 O O . GLY C 1 386 ? -13.939 26.647 30.843 1.000 62.229 366 GLY C O 1
ATOM 8787 N N . ALA C 1 387 ? -15.700 26.512 32.208 1.000 53.892 367 ALA C N 1
ATOM 8788 C CA . ALA C 1 387 ? -15.559 25.060 32.283 1.000 58.179 367 ALA C CA 1
ATOM 8789 C C . ALA C 1 387 ? -15.908 24.466 30.935 1.000 59.684 367 ALA C C 1
ATOM 8790 O O . ALA C 1 387 ? -15.320 23.466 30.546 1.000 57.884 367 ALA C O 1
ATOM 8792 N N . GLN C 1 388 ? -16.883 25.119 30.280 1.000 61.448 368 GLN C N 1
ATOM 8793 C CA . GLN C 1 388 ? -17.441 24.704 29.006 1.000 61.900 368 GLN C CA 1
ATOM 8794 C C . GLN C 1 388 ? -16.345 24.746 27.944 1.000 57.958 368 GLN C C 1
ATOM 8795 O O . GLN C 1 388 ? -16.147 23.758 27.238 1.000 51.334 368 GLN C O 1
ATOM 8801 N N . VAL C 1 389 ? -15.691 25.917 27.830 1.000 44.614 369 VAL C N 1
ATOM 8802 C CA . VAL C 1 389 ? -14.550 26.108 26.955 1.000 47.030 369 VAL C CA 1
ATOM 8803 C C . VAL C 1 389 ? -13.513 25.004 27.159 1.000 49.050 369 VAL C C 1
ATOM 8804 O O . VAL C 1 389 ? -13.047 24.422 26.185 1.000 52.151 369 VAL C O 1
ATOM 8808 N N . VAL C 1 390 ? -13.229 24.613 28.403 1.000 52.381 370 VAL C N 1
ATOM 8809 C CA . VAL C 1 390 ? -12.214 23.594 28.612 1.000 51.755 370 VAL C CA 1
ATOM 8810 C C . VAL C 1 390 ? -12.717 22.234 28.145 1.000 53.460 370 VAL C C 1
ATOM 8811 O O . VAL C 1 390 ? -11.939 21.427 27.619 1.000 57.837 370 VAL C O 1
ATOM 8815 N N . ASP C 1 391 ? -13.998 21.958 28.395 1.000 51.919 371 ASP C N 1
ATOM 8816 C CA . ASP C 1 391 ? -14.569 20.654 28.082 1.000 57.627 371 ASP C CA 1
ATOM 8817 C C . ASP C 1 391 ? -14.718 20.454 26.567 1.000 52.150 371 ASP C C 1
ATOM 8818 O O . ASP C 1 391 ? -14.736 19.312 26.119 1.000 51.079 371 ASP C O 1
ATOM 8823 N N . ASN C 1 392 ? -14.699 21.543 25.778 1.000 50.715 372 ASN C N 1
ATOM 8824 C CA . ASN C 1 392 ? -14.893 21.489 24.340 1.000 47.462 372 ASN C CA 1
ATOM 8825 C C . ASN C 1 392 ? -13.610 21.589 23.519 1.000 53.037 372 ASN C C 1
ATOM 8826 O O . ASN C 1 392 ? -13.674 21.541 22.293 1.000 49.046 372 ASN C O 1
ATOM 8831 N N . LEU C 1 393 ? -12.448 21.667 24.172 1.000 52.209 373 LEU C N 1
ATOM 8832 C CA . LEU C 1 393 ? -11.182 21.668 23.466 1.000 43.161 373 LEU C CA 1
ATOM 8833 C C . LEU C 1 393 ? -10.871 20.254 23.017 1.000 45.882 373 LEU C C 1
ATOM 8834 O O . LEU C 1 393 ? -11.218 19.328 23.733 1.000 47.888 373 LEU C O 1
ATOM 8839 N N . LYS C 1 394 ? -10.219 20.108 21.861 1.000 44.972 374 LYS C N 1
ATOM 8840 C CA . LYS C 1 394 ? -9.948 18.796 21.301 1.000 51.468 374 LYS C CA 1
ATOM 8841 C C . LYS C 1 394 ? -8.454 18.547 21.219 1.000 49.952 374 LYS C C 1
ATOM 8842 O O . LYS C 1 394 ? -8.020 17.424 21.024 1.000 52.305 374 LYS C O 1
ATOM 8848 N N . LEU C 1 395 ? -7.673 19.610 21.290 1.000 47.066 375 LEU C N 1
ATOM 8849 C CA . LEU C 1 395 ? -6.249 19.472 21.085 1.000 48.242 375 LEU C CA 1
ATOM 8850 C C . LEU C 1 395 ? -5.573 19.577 22.447 1.000 49.426 375 LEU C C 1
ATOM 8851 O O . LEU C 1 395 ? -4.850 18.666 22.855 1.000 49.837 375 LEU C O 1
ATOM 8856 N N . ALA C 1 396 ? -5.848 20.693 23.133 1.000 40.005 376 ALA C N 1
ATOM 8857 C CA . ALA C 1 396 ? -5.453 20.888 24.515 1.000 45.072 376 ALA C CA 1
ATOM 8858 C C . ALA C 1 396 ? -5.989 19.767 25.415 1.000 46.252 376 ALA C C 1
ATOM 8859 O O . ALA C 1 396 ? -7.110 19.311 25.264 1.000 51.648 376 ALA C O 1
ATOM 8861 N N . SER C 1 397 ? -5.148 19.319 26.345 1.000 43.463 377 SER C N 1
ATOM 8862 C CA . SER C 1 397 ? -5.528 18.333 27.339 1.000 48.115 377 SER C CA 1
ATOM 8863 C C . SER C 1 397 ? -5.839 18.993 28.695 1.000 51.296 377 SER C C 1
ATOM 8864 O O . SER C 1 397 ? -5.021 19.765 29.232 1.000 42.772 377 SER C O 1
ATOM 8867 N N . ASN C 1 398 ? -7.003 18.643 29.268 1.000 50.516 378 ASN C N 1
ATOM 8868 C CA . ASN C 1 398 ? -7.440 19.098 30.582 1.000 53.529 378 ASN C CA 1
ATOM 8869 C C . ASN C 1 398 ? -6.722 18.340 31.696 1.000 56.459 378 ASN C C 1
ATOM 8870 O O . ASN C 1 398 ? -7.160 17.275 32.080 1.000 50.495 378 ASN C O 1
ATOM 8875 N N . LEU C 1 399 ? -5.632 18.905 32.229 1.000 64.098 379 LEU C N 1
ATOM 8876 C CA . LEU C 1 399 ? -4.982 18.369 33.412 1.000 66.725 379 LEU C CA 1
ATOM 8877 C C . LEU C 1 399 ? -3.958 19.363 33.984 1.000 68.006 379 LEU C C 1
ATOM 8878 O O . LEU C 1 399 ? -3.645 20.384 33.359 1.000 60.346 379 LEU C O 1
ATOM 8883 N N . ALA C 1 400 ? -3.406 19.017 35.167 1.000 70.534 380 ALA C N 1
ATOM 8884 C CA . ALA C 1 400 ? -2.849 19.971 36.128 1.000 65.410 380 ALA C CA 1
ATOM 8885 C C . ALA C 1 400 ? -1.366 20.328 35.911 1.000 58.122 380 ALA C C 1
ATOM 8886 O O . ALA C 1 400 ? -0.938 21.368 36.393 1.000 67.641 380 ALA C O 1
ATOM 8888 N N . ASN C 1 401 ? -0.572 19.516 35.201 1.000 59.141 381 ASN C N 1
ATOM 8889 C CA . ASN C 1 401 ? 0.829 19.828 34.929 1.000 61.581 381 ASN C CA 1
ATOM 8890 C C . ASN C 1 401 ? 0.993 21.133 34.118 1.000 60.569 381 ASN C C 1
ATOM 8891 O O . ASN C 1 401 ? 0.044 21.733 33.598 1.000 65.018 381 ASN C O 1
ATOM 8896 N N . VAL C 1 402 ? 2.254 21.567 34.019 1.000 42.682 382 VAL C N 1
ATOM 8897 C CA . VAL C 1 402 ? 2.716 22.547 33.063 1.000 42.464 382 VAL C CA 1
ATOM 8898 C C . VAL C 1 402 ? 4.040 22.024 32.518 1.000 41.860 382 VAL C C 1
ATOM 8899 O O . VAL C 1 402 ? 4.717 21.235 33.167 1.000 51.005 382 VAL C O 1
ATOM 8903 N N . GLY C 1 403 ? 4.434 22.474 31.339 1.000 38.530 383 GLY C N 1
ATOM 8904 C CA . GLY C 1 403 ? 5.763 22.175 30.846 1.000 41.874 383 GLY C CA 1
ATOM 8905 C C . GLY C 1 403 ? 5.838 20.910 30.002 1.000 39.700 383 GLY C C 1
ATOM 8906 O O . GLY C 1 403 ? 6.930 20.490 29.592 1.000 41.849 383 GLY C O 1
ATOM 8907 N N . ASP C 1 404 ? 4.676 20.338 29.680 1.000 38.012 384 ASP C N 1
ATOM 8908 C CA . ASP C 1 404 ? 4.606 19.296 28.670 1.000 37.017 384 ASP C CA 1
ATOM 8909 C C . ASP C 1 404 ? 4.758 19.968 27.295 1.000 40.427 384 ASP C C 1
ATOM 8910 O O . ASP C 1 404 ? 4.486 21.165 27.128 1.000 38.465 384 ASP C O 1
ATOM 8915 N N . ALA C 1 405 ? 5.267 19.203 26.316 1.000 35.177 385 ALA C N 1
ATOM 8916 C CA . ALA C 1 405 ? 5.250 19.573 24.916 1.000 32.960 385 ALA C CA 1
ATOM 8917 C C . ALA C 1 405 ? 3.823 19.739 24.393 1.000 37.364 385 ALA C C 1
ATOM 8918 O O . ALA C 1 405 ? 3.580 20.571 23.518 1.000 35.516 385 ALA C O 1
ATOM 8920 N N . LYS C 1 406 ? 2.904 18.908 24.889 1.000 33.920 386 LYS C N 1
ATOM 8921 C CA . LYS C 1 406 ? 1.478 19.073 24.611 1.000 38.555 386 LYS C CA 1
ATOM 8922 C C . LYS C 1 406 ? 0.940 20.302 25.338 1.000 39.124 386 LYS C C 1
ATOM 8923 O O . LYS C 1 406 ? 1.327 20.601 26.474 1.000 39.977 386 LYS C O 1
ATOM 8929 N N . THR C 1 407 ? -0.012 20.963 24.700 1.000 40.040 387 THR C N 1
ATOM 8930 C CA . THR C 1 407 ? -0.719 22.072 25.322 1.000 38.481 387 THR C CA 1
ATOM 8931 C C . THR C 1 407 ? -1.671 21.538 26.381 1.000 37.811 387 THR C C 1
ATOM 8932 O O . THR C 1 407 ? -2.465 20.646 26.079 1.000 37.514 387 THR C O 1
ATOM 8936 N N . LEU C 1 408 ? -1.625 22.154 27.580 1.000 38.043 388 LEU C N 1
ATOM 8937 C CA . LEU C 1 408 ? -2.419 21.748 28.728 1.000 38.895 388 LEU C CA 1
ATOM 8938 C C . LEU C 1 408 ? -3.212 22.935 29.274 1.000 37.728 388 LEU C C 1
ATOM 8939 O O . LEU C 1 408 ? -2.725 24.052 29.365 1.000 34.482 388 LEU C O 1
ATOM 8944 N N . VAL C 1 409 ? -4.443 22.657 29.678 1.000 36.455 389 VAL C N 1
ATOM 8945 C CA . VAL C 1 409 ? -5.322 23.691 30.190 1.000 43.499 389 VAL C CA 1
ATOM 8946 C C . VAL C 1 409 ? -5.933 23.212 31.500 1.000 48.699 389 VAL C C 1
ATOM 8947 O O . VAL C 1 409 ? -6.111 22.021 31.747 1.000 42.861 389 VAL C O 1
ATOM 8951 N N . ILE C 1 410 ? -6.340 24.185 32.301 1.000 46.274 390 ILE C N 1
ATOM 8952 C CA . ILE C 1 410 ? -7.170 23.869 33.435 1.000 56.269 390 ILE C CA 1
ATOM 8953 C C . ILE C 1 410 ? -8.043 25.092 33.728 1.000 53.994 390 ILE C C 1
ATOM 8954 O O . ILE C 1 410 ? -7.655 26.234 33.453 1.000 53.508 390 ILE C O 1
ATOM 8959 N N . ALA C 1 411 ? -9.269 24.823 34.180 1.000 57.607 391 ALA C N 1
ATOM 8960 C CA . ALA C 1 411 ? -10.142 25.848 34.730 1.000 67.992 391 ALA C CA 1
ATOM 8961 C C . ALA C 1 411 ? -10.211 25.631 36.237 1.000 74.484 391 ALA C C 1
ATOM 8962 O O . ALA C 1 411 ? -11.001 24.801 36.680 1.000 80.607 391 ALA C O 1
ATOM 8964 N N . PRO C 1 412 ? -9.356 26.318 37.040 1.000 72.765 392 PRO C N 1
ATOM 8965 C CA . PRO C 1 412 ? -9.214 26.054 38.482 1.000 76.417 392 PRO C CA 1
ATOM 8966 C C . PRO C 1 412 ? -10.479 25.989 39.356 1.000 80.656 392 PRO C C 1
ATOM 8967 O O . PRO C 1 412 ? -10.648 25.073 40.177 1.000 66.197 392 PRO C O 1
ATOM 8971 N N . TYR C 1 413 ? -11.378 26.966 39.172 1.000 80.950 393 TYR C N 1
ATOM 8972 C CA . TYR C 1 413 ? -12.574 27.082 39.993 1.000 88.236 393 TYR C CA 1
ATOM 8973 C C . TYR C 1 413 ? -13.372 25.771 40.007 1.000 86.789 393 TYR C C 1
ATOM 8974 O O . TYR C 1 413 ? -14.185 25.593 40.907 1.000 84.287 393 TYR C O 1
ATOM 8983 N N . PHE C 1 414 ? -13.105 24.842 39.061 1.000 89.652 394 PHE C N 1
ATOM 8984 C CA . PHE C 1 414 ? -13.977 23.703 38.779 1.000 96.446 394 PHE C CA 1
ATOM 8985 C C . PHE C 1 414 ? -13.384 22.353 39.210 1.000 108.598 394 PHE C C 1
ATOM 8986 O O . PHE C 1 414 ? -14.117 21.367 39.251 1.000 117.721 394 PHE C O 1
ATOM 8994 N N . THR C 1 415 ? -12.072 22.279 39.494 1.000 131.008 395 THR C N 1
ATOM 8995 C CA . THR C 1 415 ? -11.480 21.119 40.159 1.000 142.862 395 THR C CA 1
ATOM 8996 C C . THR C 1 415 ? -10.482 21.618 41.204 1.000 135.644 395 THR C C 1
ATOM 8997 O O . THR C 1 415 ? -10.876 21.852 42.343 1.000 116.653 395 THR C O 1
ATOM 9001 N N . THR C 1 416 ? -9.212 21.803 40.800 1.000 143.764 396 THR C N 1
ATOM 9002 C CA . THR C 1 416 ? -8.157 22.282 41.686 1.000 138.030 396 THR C CA 1
ATOM 9003 C C . THR C 1 416 ? -8.230 23.814 41.794 1.000 122.608 396 THR C C 1
ATOM 9004 O O . THR C 1 416 ? -8.494 24.311 42.911 1.000 105.285 396 THR C O 1
ATOM 9008 N N . GLY C 1 429 ? -6.730 33.861 44.029 1.000 124.368 409 GLY C N 1
ATOM 9009 C CA . GLY C 1 429 ? -7.414 34.581 42.936 1.000 117.788 409 GLY C CA 1
ATOM 9010 C C . GLY C 1 429 ? -7.869 33.641 41.822 1.000 119.497 409 GLY C C 1
ATOM 9011 O O . GLY C 1 429 ? -7.338 33.682 40.712 1.000 116.495 409 GLY C O 1
ATOM 9012 N N . VAL C 1 430 ? -8.859 32.799 42.149 1.000 118.063 410 VAL C N 1
ATOM 9013 C CA . VAL C 1 430 ? -9.454 31.854 41.215 1.000 111.016 410 VAL C CA 1
ATOM 9014 C C . VAL C 1 430 ? -10.899 32.279 40.978 1.000 97.375 410 VAL C C 1
ATOM 9015 O O . VAL C 1 430 ? -11.750 32.135 41.849 1.000 101.262 410 VAL C O 1
ATOM 9019 N N . THR C 1 431 ? -11.156 32.823 39.792 1.000 90.670 411 THR C N 1
ATOM 9020 C CA . THR C 1 431 ? -12.502 33.184 39.400 1.000 91.183 411 THR C CA 1
ATOM 9021 C C . THR C 1 431 ? -13.040 32.104 38.457 1.000 92.727 411 THR C C 1
ATOM 9022 O O . THR C 1 431 ? -12.297 31.251 37.978 1.000 103.386 411 THR C O 1
ATOM 9026 N N . LYS C 1 432 ? -14.355 32.135 38.229 1.000 93.259 412 LYS C N 1
ATOM 9027 C CA . LYS C 1 432 ? -15.055 31.092 37.494 1.000 102.170 412 LYS C CA 1
ATOM 9028 C C . LYS C 1 432 ? -14.696 31.160 36.009 1.000 90.361 412 LYS C C 1
ATOM 9029 O O . LYS C 1 432 ? -14.696 30.149 35.306 1.000 85.897 412 LYS C O 1
ATOM 9035 N N . ASP C 1 433 ? -14.409 32.381 35.551 1.000 78.787 413 ASP C N 1
ATOM 9036 C CA . ASP C 1 433 ? -14.100 32.658 34.161 1.000 86.445 413 ASP C CA 1
ATOM 9037 C C . ASP C 1 433 ? -12.660 32.265 33.796 1.000 78.895 413 ASP C C 1
ATOM 9038 O O . ASP C 1 433 ? -12.293 32.458 32.643 1.000 66.655 413 ASP C O 1
ATOM 9043 N N . LEU C 1 434 ? -11.845 31.726 34.728 1.000 70.983 414 LEU C N 1
ATOM 9044 C CA . LEU C 1 434 ? -10.400 31.716 34.525 1.000 66.128 414 LEU C CA 1
ATOM 9045 C C . LEU C 1 434 ? -9.924 30.382 33.965 1.000 52.715 414 LEU C C 1
ATOM 9046 O O . LEU C 1 434 ? -10.194 29.318 34.519 1.000 49.346 414 LEU C O 1
ATOM 9051 N N . ILE C 1 435 ? -9.162 30.488 32.869 1.000 47.584 415 ILE C N 1
ATOM 9052 C CA . ILE C 1 435 ? -8.475 29.347 32.300 1.000 50.196 415 ILE C CA 1
ATOM 9053 C C . ILE C 1 435 ? -6.963 29.625 32.299 1.000 48.334 415 ILE C C 1
ATOM 9054 O O . ILE C 1 435 ? -6.497 30.709 31.915 1.000 41.640 415 ILE C O 1
ATOM 9059 N N . ARG C 1 436 ? -6.216 28.635 32.801 1.000 42.365 416 ARG C N 1
ATOM 9060 C CA . ARG C 1 436 ? -4.763 28.631 32.728 1.000 48.450 416 ARG C CA 1
ATOM 9061 C C . ARG C 1 436 ? -4.357 27.717 31.581 1.000 42.131 416 ARG C C 1
ATOM 9062 O O . ARG C 1 436 ? -4.932 26.647 31.465 1.000 44.691 416 ARG C O 1
ATOM 9070 N N . VAL C 1 437 ? -3.374 28.136 30.778 1.000 36.751 417 VAL C N 1
ATOM 9071 C CA . VAL C 1 437 ? -2.878 27.361 29.655 1.000 39.573 417 VAL C CA 1
ATOM 9072 C C . VAL C 1 437 ? -1.359 27.247 29.749 1.000 36.757 417 VAL C C 1
ATOM 9073 O O . VAL C 1 437 ? -0.663 28.267 29.677 1.000 37.017 417 VAL C O 1
ATOM 9077 N N . SER C 1 438 ? -0.863 26.007 29.841 1.000 33.372 418 SER C N 1
ATOM 9078 C CA . SER C 1 438 ? 0.521 25.729 29.500 1.000 32.859 418 SER C CA 1
ATOM 9079 C C . SER C 1 438 ? 0.547 25.463 28.019 1.000 34.215 418 SER C C 1
ATOM 9080 O O . SER C 1 438 ? 0.080 24.407 27.618 1.000 36.416 418 SER C O 1
ATOM 9083 N N . VAL C 1 439 ? 1.188 26.354 27.272 1.000 32.049 419 VAL C N 1
ATOM 9084 C CA . VAL C 1 439 ? 1.116 26.350 25.837 1.000 33.980 419 VAL C CA 1
ATOM 9085 C C . VAL C 1 439 ? 2.223 25.435 25.322 1.000 35.299 419 VAL C C 1
ATOM 9086 O O . VAL C 1 439 ? 3.402 25.608 25.646 1.000 35.439 419 VAL C O 1
ATOM 9090 N N . GLY C 1 440 ? 1.801 24.466 24.502 1.000 37.024 420 GLY C N 1
ATOM 9091 C CA . GLY C 1 440 ? 2.655 23.423 23.964 1.000 34.629 420 GLY C CA 1
ATOM 9092 C C . GLY C 1 440 ? 3.365 23.870 22.693 1.000 37.481 420 GLY C C 1
ATOM 9093 O O . GLY C 1 440 ? 3.377 25.045 22.353 1.000 37.512 420 GLY C O 1
ATOM 9094 N N . ILE C 1 441 ? 3.952 22.904 21.993 1.000 39.799 421 ILE C N 1
ATOM 9095 C CA . ILE C 1 441 ? 4.769 23.201 20.832 1.000 38.796 421 ILE C CA 1
ATOM 9096 C C . ILE C 1 441 ? 4.078 22.712 19.563 1.000 34.553 421 ILE C C 1
ATOM 9097 O O . ILE C 1 441 ? 4.732 22.671 18.524 1.000 32.048 421 ILE C O 1
ATOM 9102 N N . GLU C 1 442 ? 2.774 22.411 19.634 1.000 34.857 422 GLU C N 1
ATOM 9103 C CA . GLU C 1 442 ? 1.983 22.151 18.435 1.000 33.256 422 GLU C CA 1
ATOM 9104 C C . GLU C 1 442 ? 2.059 23.384 17.528 1.000 34.355 422 GLU C C 1
ATOM 9105 O O . GLU C 1 442 ? 2.542 24.400 17.965 1.000 35.326 422 GLU C O 1
ATOM 9111 N N . PHE C 1 443 ? 1.695 23.252 16.247 1.000 33.638 423 PHE C N 1
ATOM 9112 C CA . PHE C 1 443 ? 1.493 24.370 15.339 1.000 35.265 423 PHE C CA 1
ATOM 9113 C C . PHE C 1 443 ? 0.529 25.390 15.927 1.000 30.451 423 PHE C C 1
ATOM 9114 O O . PHE C 1 443 ? -0.635 25.080 16.180 1.000 33.831 423 PHE C O 1
ATOM 9122 N N . ILE C 1 444 ? 1.015 26.610 16.091 1.000 29.717 424 ILE C N 1
ATOM 9123 C CA . ILE C 1 444 ? 0.246 27.692 16.675 1.000 32.628 424 ILE C CA 1
ATOM 9124 C C . ILE C 1 444 ? -1.133 27.814 16.028 1.000 34.389 424 ILE C C 1
ATOM 9125 O O . ILE C 1 444 ? -2.074 28.061 16.755 1.000 39.577 424 ILE C O 1
ATOM 9130 N N . ASP C 1 445 ? -1.270 27.638 14.700 1.000 34.866 425 ASP C N 1
ATOM 9131 C CA . ASP C 1 445 ? -2.572 27.803 14.051 1.000 36.048 425 ASP C CA 1
ATOM 9132 C C . ASP C 1 445 ? -3.547 26.719 14.518 1.000 36.797 425 ASP C C 1
ATOM 9133 O O . ASP C 1 445 ? -4.734 26.977 14.598 1.000 34.885 425 ASP C O 1
ATOM 9138 N N . ASP C 1 446 ? -3.071 25.512 14.844 1.000 35.142 426 ASP C N 1
ATOM 9139 C CA . ASP C 1 446 ? -3.964 24.485 15.363 1.000 36.650 426 ASP C CA 1
ATOM 9140 C C . ASP C 1 446 ? -4.336 24.766 16.812 1.000 32.596 426 ASP C C 1
ATOM 9141 O O . ASP C 1 446 ? -5.413 24.399 17.269 1.000 36.155 426 ASP C O 1
ATOM 9146 N N . ILE C 1 447 ? -3.429 25.374 17.572 1.000 34.416 427 ILE C N 1
ATOM 9147 C CA . ILE C 1 447 ? -3.743 25.720 18.947 1.000 37.009 427 ILE C CA 1
ATOM 9148 C C . ILE C 1 447 ? -4.855 26.767 18.965 1.000 39.119 427 ILE C C 1
ATOM 9149 O O . ILE C 1 447 ? -5.843 26.622 19.689 1.000 40.999 427 ILE C O 1
ATOM 9154 N N . ILE C 1 448 ? -4.669 27.840 18.203 1.000 39.715 428 ILE C N 1
ATOM 9155 C CA . ILE C 1 448 ? -5.657 28.903 18.133 1.000 42.093 428 ILE C CA 1
ATOM 9156 C C . ILE C 1 448 ? -7.000 28.356 17.610 1.000 43.875 428 ILE C C 1
ATOM 9157 O O . ILE C 1 448 ? -8.052 28.582 18.206 1.000 39.490 428 ILE C O 1
ATOM 9162 N N . ALA C 1 449 ? -6.944 27.576 16.530 1.000 38.292 429 ALA C N 1
ATOM 9163 C CA . ALA C 1 449 ? -8.128 27.012 15.899 1.000 41.191 429 ALA C CA 1
ATOM 9164 C C . ALA C 1 449 ? -8.893 26.156 16.905 1.000 43.330 429 ALA C C 1
ATOM 9165 O O . ALA C 1 449 ? -10.121 26.179 16.931 1.000 41.563 429 ALA C O 1
ATOM 9167 N N . ASP C 1 450 ? -8.172 25.493 17.815 1.000 45.295 430 ASP C N 1
ATOM 9168 C CA . ASP C 1 450 ? -8.822 24.707 18.852 1.000 42.003 430 ASP C CA 1
ATOM 9169 C C . ASP C 1 450 ? -9.593 25.604 19.832 1.000 46.627 430 ASP C C 1
ATOM 9170 O O . ASP C 1 450 ? -10.739 25.292 20.191 1.000 39.962 430 ASP C O 1
ATOM 9175 N N . PHE C 1 451 ? -8.983 26.701 20.300 1.000 39.359 431 PHE C N 1
ATOM 9176 C CA . PHE C 1 451 ? -9.712 27.594 21.191 1.000 42.312 431 PHE C CA 1
ATOM 9177 C C . PHE C 1 451 ? -10.934 28.189 20.483 1.000 42.163 431 PHE C C 1
ATOM 9178 O O . PHE C 1 451 ? -11.988 28.317 21.094 1.000 44.650 431 PHE C O 1
ATOM 9186 N N . GLN C 1 452 ? -10.764 28.591 19.226 1.000 39.695 432 GLN C N 1
ATOM 9187 C CA . GLN C 1 452 ? -11.794 29.258 18.459 1.000 46.578 432 GLN C CA 1
ATOM 9188 C C . GLN C 1 452 ? -13.013 28.348 18.340 1.000 43.815 432 GLN C C 1
ATOM 9189 O O . GLN C 1 452 ? -14.104 28.791 18.606 1.000 41.747 432 GLN C O 1
ATOM 9195 N N . GLN C 1 453 ? -12.819 27.078 17.969 1.000 42.416 433 GLN C N 1
ATOM 9196 C CA . GLN C 1 453 ? -13.921 26.153 17.823 1.000 43.065 433 GLN C CA 1
ATOM 9197 C C . GLN C 1 453 ? -14.564 25.842 19.164 1.000 45.741 433 GLN C C 1
ATOM 9198 O O . GLN C 1 453 ? -15.735 25.449 19.211 1.000 49.292 433 GLN C O 1
ATOM 9204 N N . SER C 1 454 ? -13.802 25.961 20.247 1.000 45.705 434 SER C N 1
ATOM 9205 C CA . SER C 1 454 ? -14.394 25.741 21.556 1.000 48.143 434 SER C CA 1
ATOM 9206 C C . SER C 1 454 ? -15.272 26.931 21.926 1.000 44.340 434 SER C C 1
ATOM 9207 O O . SER C 1 454 ? -16.417 26.769 22.300 1.000 46.952 434 SER C O 1
ATOM 9210 N N . PHE C 1 455 ? -14.748 28.130 21.768 1.000 43.129 435 PHE C N 1
ATOM 9211 C CA . PHE C 1 455 ? -15.557 29.317 21.908 1.000 47.523 435 PHE C CA 1
ATOM 9212 C C . PHE C 1 455 ? -16.835 29.186 21.079 1.000 62.647 435 PHE C C 1
ATOM 9213 O O . PHE C 1 455 ? -17.928 29.466 21.576 1.000 55.687 435 PHE C O 1
ATOM 9221 N N . GLU C 1 456 ? -16.683 28.773 19.808 1.000 64.138 436 GLU C N 1
ATOM 9222 C CA . GLU C 1 456 ? -17.802 28.741 18.873 1.000 58.498 436 GLU C CA 1
ATOM 9223 C C . GLU C 1 456 ? -18.862 27.764 19.367 1.000 46.707 436 GLU C C 1
ATOM 9224 O O . GLU C 1 456 ? -20.035 28.086 19.373 1.000 53.736 436 GLU C O 1
ATOM 9230 N N . THR C 1 457 ? -18.432 26.595 19.823 1.000 49.312 437 THR C N 1
ATOM 9231 C CA . THR C 1 457 ? -19.320 25.560 20.320 1.000 47.407 437 THR C CA 1
ATOM 9232 C C . THR C 1 457 ? -20.038 26.013 21.598 1.000 58.940 437 THR C C 1
ATOM 9233 O O . THR C 1 457 ? -21.149 25.556 21.866 1.000 52.865 437 THR C O 1
ATOM 9237 N N . VAL C 1 458 ? -19.380 26.854 22.425 1.000 59.791 438 VAL C N 1
ATOM 9238 C CA . VAL C 1 458 ? -19.885 27.194 23.753 1.000 55.442 438 VAL C CA 1
ATOM 9239 C C . VAL C 1 458 ? -20.886 28.348 23.650 1.000 59.425 438 VAL C C 1
ATOM 9240 O O . VAL C 1 458 ? -21.917 28.341 24.324 1.000 52.392 438 VAL C O 1
ATOM 9244 N N . PHE C 1 459 ? -20.549 29.335 22.822 1.000 50.502 439 PHE C N 1
ATOM 9245 C CA . PHE C 1 459 ? -21.405 30.462 22.540 1.000 50.107 439 PHE C CA 1
ATOM 9246 C C . PHE C 1 459 ? -22.276 30.141 21.330 1.000 62.405 439 PHE C C 1
ATOM 9247 O O . PHE C 1 459 ? -22.666 31.076 20.643 1.000 60.543 439 PHE C O 1
ATOM 9255 N N . ALA C 1 460 ? -22.553 28.835 21.088 1.000 68.645 440 ALA C N 1
ATOM 9256 C CA . ALA C 1 460 ? -23.162 28.347 19.855 1.000 59.530 440 ALA C CA 1
ATOM 9257 C C . ALA C 1 460 ? -24.363 29.218 19.509 1.000 65.274 440 ALA C C 1
ATOM 9258 O O . ALA C 1 460 ? -25.293 29.295 20.312 1.000 61.628 440 ALA C O 1
ATOM 9260 N N . GLY C 1 461 ? -24.313 29.874 18.335 1.000 75.104 441 GLY C N 1
ATOM 9261 C CA . GLY C 1 461 ? -25.440 30.633 17.807 1.000 100.310 441 GLY C CA 1
ATOM 9262 C C . GLY C 1 461 ? -25.895 31.739 18.761 1.000 103.109 441 GLY C C 1
ATOM 9263 O O . GLY C 1 461 ? -26.913 31.601 19.438 1.000 108.343 441 GLY C O 1
ATOM 9264 N N . GLN C 1 462 ? -25.132 32.837 18.763 1.000 112.043 442 GLN C N 1
ATOM 9265 C CA . GLN C 1 462 ? -25.137 33.839 19.817 1.000 116.588 442 GLN C CA 1
ATOM 9266 C C . GLN C 1 462 ? -23.802 34.570 19.775 1.000 124.267 442 GLN C C 1
ATOM 9267 O O . GLN C 1 462 ? -22.797 34.061 20.273 1.000 100.715 442 GLN C O 1
ATOM 9273 N N . LYS C 1 463 ? -23.824 35.769 19.183 1.000 150.191 443 LYS C N 1
ATOM 9274 C CA . LYS C 1 463 ? -22.641 36.602 19.022 1.000 157.474 443 LYS C CA 1
ATOM 9275 C C . LYS C 1 463 ? -21.806 36.566 20.306 1.000 143.555 443 LYS C C 1
ATOM 9276 O O . LYS C 1 463 ? -22.296 36.211 21.377 1.000 133.871 443 LYS C O 1
ATOM 9282 N N . PRO C 1 464 ? -20.502 36.911 20.235 1.000 143.482 444 PRO C N 1
ATOM 9283 C CA . PRO C 1 464 ? -19.584 36.679 21.356 1.000 150.480 444 PRO C CA 1
ATOM 9284 C C . PRO C 1 464 ? -19.813 37.557 22.600 1.000 135.096 444 PRO C C 1
ATOM 9285 O O . PRO C 1 464 ? -20.682 38.399 22.524 1.000 136.434 444 PRO C O 1
ATOM 9290 N N . MET D 1 21 ? 19.588 -30.884 47.183 1.000 71.097 1 MET D N 1
ATOM 9291 C CA . MET D 1 21 ? 18.733 -30.122 46.240 1.000 74.159 1 MET D CA 1
ATOM 9292 C C . MET D 1 21 ? 19.486 -28.870 45.784 1.000 67.048 1 MET D C 1
ATOM 9293 O O . MET D 1 21 ? 19.751 -28.726 44.603 1.000 65.898 1 MET D O 1
ATOM 9298 N N . PRO D 1 22 ? 19.801 -27.874 46.638 1.000 61.238 2 PRO D N 1
ATOM 9299 C CA . PRO D 1 22 ? 20.674 -26.780 46.206 1.000 54.725 2 PRO D CA 1
ATOM 9300 C C . PRO D 1 22 ? 21.938 -27.325 45.546 1.000 56.419 2 PRO D C 1
ATOM 9301 O O . PRO D 1 22 ? 22.430 -28.371 45.965 1.000 58.415 2 PRO D O 1
ATOM 9305 N N . SER D 1 23 ? 22.476 -26.604 44.541 1.000 52.814 3 SER D N 1
ATOM 9306 C CA . SER D 1 23 ? 23.708 -27.000 43.865 1.000 47.455 3 SER D CA 1
ATOM 9307 C C . SER D 1 23 ? 24.425 -25.784 43.292 1.000 42.710 3 SER D C 1
ATOM 9308 O O . SER D 1 23 ? 23.897 -24.677 43.356 1.000 45.369 3 SER D O 1
ATOM 9311 N N . HIS D 1 24 ? 25.555 -26.044 42.621 1.000 41.411 4 HIS D N 1
ATOM 9312 C CA . HIS D 1 24 ? 26.429 -25.028 42.050 1.000 46.120 4 HIS D CA 1
ATOM 9313 C C . HIS D 1 24 ? 25.678 -24.119 41.067 1.000 39.315 4 HIS D C 1
ATOM 9314 O O . HIS D 1 24 ? 26.027 -22.954 40.896 1.000 37.793 4 HIS D O 1
ATOM 9321 N N . PHE D 1 25 ? 24.623 -24.665 40.460 1.000 35.413 5 PHE D N 1
ATOM 9322 C CA . PHE D 1 25 ? 23.707 -23.939 39.596 1.000 38.962 5 PHE D CA 1
ATOM 9323 C C . PHE D 1 25 ? 23.257 -22.628 40.249 1.000 38.030 5 PHE D C 1
ATOM 9324 O O . PHE D 1 25 ? 23.117 -21.614 39.543 1.000 40.738 5 PHE D O 1
ATOM 9332 N N . ASP D 1 26 ? 23.087 -22.636 41.580 1.000 32.815 6 ASP D N 1
ATOM 9333 C CA . ASP D 1 26 ? 22.577 -21.472 42.282 1.000 36.907 6 ASP D CA 1
ATOM 9334 C C . ASP D 1 26 ? 23.661 -20.411 42.333 1.000 36.321 6 ASP D C 1
ATOM 9335 O O . ASP D 1 26 ? 23.348 -19.233 42.346 1.000 35.333 6 ASP D O 1
ATOM 9340 N N . THR D 1 27 ? 24.929 -20.832 42.389 1.000 34.410 7 THR D N 1
ATOM 9341 C CA . THR D 1 27 ? 26.023 -19.877 42.338 1.000 35.665 7 THR D CA 1
ATOM 9342 C C . THR D 1 27 ? 26.166 -19.269 40.941 1.000 36.635 7 THR D C 1
ATOM 9343 O O . THR D 1 27 ? 26.323 -18.043 40.795 1.000 41.221 7 THR D O 1
ATOM 9347 N N . VAL D 1 28 ? 26.069 -20.147 39.930 1.000 37.769 8 VAL D N 1
ATOM 9348 C CA . VAL D 1 28 ? 26.288 -19.814 38.533 1.000 38.444 8 VAL D CA 1
ATOM 9349 C C . VAL D 1 28 ? 25.276 -18.782 38.040 1.000 39.787 8 VAL D C 1
ATOM 9350 O O . VAL D 1 28 ? 25.658 -17.870 37.312 1.000 41.582 8 VAL D O 1
ATOM 9354 N N . GLN D 1 29 ? 24.005 -18.934 38.432 1.000 36.130 9 GLN D N 1
ATOM 9355 C CA . GLN D 1 29 ? 22.947 -18.072 37.961 1.000 38.038 9 GLN D CA 1
ATOM 9356 C C . GLN D 1 29 ? 23.055 -16.664 38.546 1.000 39.521 9 GLN D C 1
ATOM 9357 O O . GLN D 1 29 ? 22.314 -15.783 38.092 1.000 39.235 9 GLN D O 1
ATOM 9363 N N . LEU D 1 30 ? 23.940 -16.466 39.529 1.000 35.696 10 LEU D N 1
ATOM 9364 C CA . LEU D 1 30 ? 24.181 -15.151 40.119 1.000 40.810 10 LEU D CA 1
ATOM 9365 C C . LEU D 1 30 ? 25.520 -14.519 39.740 1.000 39.663 10 LEU D C 1
ATOM 9366 O O . LEU D 1 30 ? 25.630 -13.312 39.886 1.000 45.465 10 LEU D O 1
ATOM 9371 N N . HIS D 1 31 ? 26.507 -15.317 39.303 1.000 38.664 11 HIS D N 1
ATOM 9372 C CA . HIS D 1 31 ? 27.896 -14.892 39.185 1.000 40.365 11 HIS D CA 1
ATOM 9373 C C . HIS D 1 31 ? 28.441 -14.994 37.757 1.000 42.983 11 HIS D C 1
ATOM 9374 O O . HIS D 1 31 ? 29.257 -14.153 37.383 1.000 45.725 11 HIS D O 1
ATOM 9381 N N . ALA D 1 32 ? 27.988 -15.957 36.946 1.000 38.356 12 ALA D N 1
ATOM 9382 C CA . ALA D 1 32 ? 28.600 -16.143 35.631 1.000 41.128 12 ALA D CA 1
ATOM 9383 C C . ALA D 1 32 ? 28.461 -14.870 34.803 1.000 46.152 12 ALA D C 1
ATOM 9384 O O . ALA D 1 32 ? 27.403 -14.230 34.780 1.000 43.414 12 ALA D O 1
ATOM 9386 N N . GLY D 1 33 ? 29.585 -14.448 34.219 1.000 48.081 13 GLY D N 1
ATOM 9387 C CA . GLY D 1 33 ? 29.630 -13.233 33.419 1.000 56.654 13 GLY D CA 1
ATOM 9388 C C . GLY D 1 33 ? 29.744 -11.927 34.216 1.000 60.208 13 GLY D C 1
ATOM 9389 O O . GLY D 1 33 ? 30.046 -10.892 33.626 1.000 59.028 13 GLY D O 1
ATOM 9390 N N . GLN D 1 34 ? 29.433 -11.934 35.519 1.000 68.844 14 GLN D N 1
ATOM 9391 C CA . GLN D 1 34 ? 29.711 -10.772 36.354 1.000 77.263 14 GLN D CA 1
ATOM 9392 C C . GLN D 1 34 ? 31.128 -10.962 36.892 1.000 84.122 14 GLN D C 1
ATOM 9393 O O . GLN D 1 34 ? 31.389 -11.722 37.820 1.000 67.419 14 GLN D O 1
ATOM 9399 N N . GLU D 1 35 ? 32.064 -10.305 36.212 1.000 101.706 15 GLU D N 1
ATOM 9400 C CA . GLU D 1 35 ? 33.459 -10.685 36.294 1.000 114.646 15 GLU D CA 1
ATOM 9401 C C . GLU D 1 35 ? 34.026 -10.113 37.594 1.000 107.949 15 GLU D C 1
ATOM 9402 O O . GLU D 1 35 ? 34.244 -10.874 38.535 1.000 85.090 15 GLU D O 1
ATOM 9408 N N . ASN D 1 36 ? 34.158 -8.776 37.656 1.000 117.166 16 ASN D N 1
ATOM 9409 C CA . ASN D 1 36 ? 34.890 -8.084 38.711 1.000 117.927 16 ASN D CA 1
ATOM 9410 C C . ASN D 1 36 ? 33.915 -7.414 39.686 1.000 101.470 16 ASN D C 1
ATOM 9411 O O . ASN D 1 36 ? 33.567 -6.250 39.423 1.000 94.879 16 ASN D O 1
ATOM 9416 N N . SER D 1 44 ? 30.490 -1.154 40.537 1.000 75.585 24 SER D N 1
ATOM 9417 C CA . SER D 1 44 ? 28.996 -1.209 40.461 1.000 88.858 24 SER D CA 1
ATOM 9418 C C . SER D 1 44 ? 28.490 -2.652 40.619 1.000 89.974 24 SER D C 1
ATOM 9419 O O . SER D 1 44 ? 28.901 -3.536 39.863 1.000 83.710 24 SER D O 1
ATOM 9422 N N . ARG D 1 45 ? 27.596 -2.894 41.600 1.000 81.868 25 ARG D N 1
ATOM 9423 C CA . ARG D 1 45 ? 27.196 -4.257 41.942 1.000 83.725 25 ARG D CA 1
ATOM 9424 C C . ARG D 1 45 ? 26.220 -4.804 40.901 1.000 78.810 25 ARG D C 1
ATOM 9425 O O . ARG D 1 45 ? 26.386 -5.940 40.440 1.000 68.810 25 ARG D O 1
ATOM 9433 N N . ALA D 1 46 ? 25.181 -4.015 40.586 1.000 76.126 26 ALA D N 1
ATOM 9434 C CA . ALA D 1 46 ? 24.224 -4.390 39.558 1.000 80.919 26 ALA D CA 1
ATOM 9435 C C . ALA D 1 46 ? 24.851 -4.082 38.198 1.000 92.566 26 ALA D C 1
ATOM 9436 O O . ALA D 1 46 ? 25.780 -3.261 38.107 1.000 84.593 26 ALA D O 1
ATOM 9438 N N . VAL D 1 47 ? 24.347 -4.766 37.158 1.000 84.579 27 VAL D N 1
ATOM 9439 C CA . VAL D 1 47 ? 24.802 -4.522 35.793 1.000 92.945 27 VAL D CA 1
ATOM 9440 C C . VAL D 1 47 ? 24.006 -3.343 35.214 1.000 90.128 27 VAL D C 1
ATOM 9441 O O . VAL D 1 47 ? 22.764 -3.331 35.228 1.000 72.961 27 VAL D O 1
ATOM 9445 N N . PRO D 1 48 ? 24.704 -2.300 34.698 1.000 87.322 28 PRO D N 1
ATOM 9446 C CA . PRO D 1 48 ? 24.020 -1.163 34.066 1.000 98.152 28 PRO D CA 1
ATOM 9447 C C . PRO D 1 48 ? 23.152 -1.547 32.857 1.000 83.459 28 PRO D C 1
ATOM 9448 O O . PRO D 1 48 ? 23.418 -2.548 32.196 1.000 83.332 28 PRO D O 1
ATOM 9452 N N . ILE D 1 49 ? 22.089 -0.764 32.615 1.000 77.872 29 ILE D N 1
ATOM 9453 C CA . ILE D 1 49 ? 21.364 -0.727 31.347 1.000 69.885 29 ILE D CA 1
ATOM 9454 C C . ILE D 1 49 ? 22.119 0.240 30.426 1.000 73.742 29 ILE D C 1
ATOM 9455 O O . ILE D 1 49 ? 22.041 1.463 30.596 1.000 66.103 29 ILE D O 1
ATOM 9460 N N . TYR D 1 50 ? 22.867 -0.291 29.446 1.000 74.229 30 TYR D N 1
ATOM 9461 C CA . TYR D 1 50 ? 23.555 0.570 28.492 1.000 83.354 30 TYR D CA 1
ATOM 9462 C C . TYR D 1 50 ? 22.621 0.887 27.325 1.000 79.088 30 TYR D C 1
ATOM 9463 O O . TYR D 1 50 ? 22.866 0.428 26.198 1.000 77.174 30 TYR D O 1
ATOM 9472 N N . ALA D 1 51 ? 21.555 1.659 27.608 1.000 69.209 31 ALA D N 1
ATOM 9473 C CA . ALA D 1 51 ? 20.640 2.104 26.565 1.000 72.383 31 ALA D CA 1
ATOM 9474 C C . ALA D 1 51 ? 21.403 3.052 25.637 1.000 81.035 31 ALA D C 1
ATOM 9475 O O . ALA D 1 51 ? 21.380 4.275 25.813 1.000 78.827 31 ALA D O 1
ATOM 9477 N N . THR D 1 52 ? 22.122 2.432 24.685 1.000 77.919 32 THR D N 1
ATOM 9478 C CA . THR D 1 52 ? 23.010 3.115 23.762 1.000 79.821 32 THR D CA 1
ATOM 9479 C C . THR D 1 52 ? 23.037 2.330 22.441 1.000 86.805 32 THR D C 1
ATOM 9480 O O . THR D 1 52 ? 22.994 1.092 22.434 1.000 75.259 32 THR D O 1
ATOM 9484 N N . THR D 1 53 ? 23.069 3.081 21.325 1.000 91.668 33 THR D N 1
ATOM 9485 C CA . THR D 1 53 ? 23.298 2.533 19.995 1.000 87.554 33 THR D CA 1
ATOM 9486 C C . THR D 1 53 ? 24.817 2.413 19.771 1.000 93.042 33 THR D C 1
ATOM 9487 O O . THR D 1 53 ? 25.227 1.490 19.074 1.000 100.767 33 THR D O 1
ATOM 9491 N N . SER D 1 54 ? 25.653 3.260 20.424 1.000 96.788 34 SER D N 1
ATOM 9492 C CA . SER D 1 54 ? 27.015 3.546 19.956 1.000 95.607 34 SER D CA 1
ATOM 9493 C C . SER D 1 54 ? 28.083 3.604 21.065 1.000 88.892 34 SER D C 1
ATOM 9494 O O . SER D 1 54 ? 27.778 3.919 22.219 1.000 75.332 34 SER D O 1
ATOM 9497 N N . TYR D 1 55 ? 29.356 3.336 20.672 1.000 84.512 35 TYR D N 1
ATOM 9498 C CA . TYR D 1 55 ? 30.517 3.250 21.567 1.000 86.620 35 TYR D CA 1
ATOM 9499 C C . TYR D 1 55 ? 31.814 3.776 20.920 1.000 79.167 35 TYR D C 1
ATOM 9500 O O . TYR D 1 55 ? 31.807 4.750 20.137 1.000 80.227 35 TYR D O 1
ATOM 9509 N N . ASN D 1 81 ? 26.309 -5.363 23.217 1.000 73.436 61 ASN D N 1
ATOM 9510 C CA . ASN D 1 81 ? 25.759 -4.719 24.446 1.000 73.839 61 ASN D CA 1
ATOM 9511 C C . ASN D 1 81 ? 26.270 -5.453 25.697 1.000 71.138 61 ASN D C 1
ATOM 9512 O O . ASN D 1 81 ? 26.123 -6.678 25.798 1.000 65.803 61 ASN D O 1
ATOM 9517 N N . PRO D 1 82 ? 26.913 -4.743 26.661 1.000 61.986 62 PRO D N 1
ATOM 9518 C CA . PRO D 1 82 ? 27.290 -5.306 27.969 1.000 61.113 62 PRO D CA 1
ATOM 9519 C C . PRO D 1 82 ? 26.264 -6.007 28.858 1.000 49.078 62 PRO D C 1
ATOM 9520 O O . PRO D 1 82 ? 26.560 -7.046 29.411 1.000 56.164 62 PRO D O 1
ATOM 9524 N N . THR D 1 83 ? 25.072 -5.448 29.030 1.000 48.707 63 THR D N 1
ATOM 9525 C CA . THR D 1 83 ? 23.997 -6.153 29.714 1.000 46.158 63 THR D CA 1
ATOM 9526 C C . THR D 1 83 ? 23.695 -7.492 29.029 1.000 42.099 63 THR D C 1
ATOM 9527 O O . THR D 1 83 ? 23.684 -8.543 29.668 1.000 39.157 63 THR D O 1
ATOM 9531 N N . SER D 1 84 ? 23.469 -7.438 27.707 1.000 36.228 64 SER D N 1
ATOM 9532 C CA . SER D 1 84 ? 23.212 -8.606 26.876 1.000 41.551 64 SER D CA 1
ATOM 9533 C C . SER D 1 84 ? 24.285 -9.691 27.027 1.000 35.127 64 SER D C 1
ATOM 9534 O O . SER D 1 84 ? 23.973 -10.871 27.096 1.000 37.826 64 SER D O 1
ATOM 9537 N N . ASN D 1 85 ? 25.546 -9.275 27.077 1.000 39.213 65 ASN D N 1
ATOM 9538 C CA . ASN D 1 85 ? 26.684 -10.170 27.141 1.000 40.123 65 ASN D CA 1
ATOM 9539 C C . ASN D 1 85 ? 26.698 -10.929 28.475 1.000 39.509 65 ASN D C 1
ATOM 9540 O O . ASN D 1 85 ? 27.023 -12.127 28.534 1.000 37.126 65 ASN D O 1
ATOM 9545 N N . VAL D 1 86 ? 26.387 -10.228 29.572 1.000 36.992 66 VAL D N 1
ATOM 9546 C CA . VAL D 1 86 ? 26.234 -10.928 30.827 1.000 37.387 66 VAL D CA 1
ATOM 9547 C C . VAL D 1 86 ? 25.150 -11.997 30.671 1.000 35.824 66 VAL D C 1
ATOM 9548 O O . VAL D 1 86 ? 25.445 -13.161 30.891 1.000 40.540 66 VAL D O 1
ATOM 9552 N N . LEU D 1 87 ? 23.937 -11.650 30.212 1.000 35.222 67 LEU D N 1
ATOM 9553 C CA . LEU D 1 87 ? 22.880 -12.653 30.034 1.000 32.767 67 LEU D CA 1
ATOM 9554 C C . LEU D 1 87 ? 23.357 -13.825 29.191 1.000 33.277 67 LEU D C 1
ATOM 9555 O O . LEU D 1 87 ? 23.112 -14.976 29.516 1.000 33.471 67 LEU D O 1
ATOM 9560 N N . GLU D 1 88 ? 24.080 -13.519 28.130 1.000 34.542 68 GLU D N 1
ATOM 9561 C CA . GLU D 1 88 ? 24.488 -14.560 27.217 1.000 40.815 68 GLU D CA 1
ATOM 9562 C C . GLU D 1 88 ? 25.420 -15.496 27.954 1.000 37.691 68 GLU D C 1
ATOM 9563 O O . GLU D 1 88 ? 25.189 -16.685 27.932 1.000 42.463 68 GLU D O 1
ATOM 9569 N N . GLU D 1 89 ? 26.462 -14.961 28.593 1.000 42.922 69 GLU D N 1
ATOM 9570 C CA . GLU D 1 89 ? 27.485 -15.801 29.208 1.000 43.741 69 GLU D CA 1
ATOM 9571 C C . GLU D 1 89 ? 26.858 -16.600 30.337 1.000 39.503 69 GLU D C 1
ATOM 9572 O O . GLU D 1 89 ? 27.229 -17.746 30.599 1.000 41.129 69 GLU D O 1
ATOM 9578 N N . ARG D 1 90 ? 25.815 -16.045 30.938 1.000 41.038 70 ARG D N 1
ATOM 9579 C CA . ARG D 1 90 ? 25.242 -16.713 32.099 1.000 41.836 70 ARG D CA 1
ATOM 9580 C C . ARG D 1 90 ? 24.405 -17.900 31.654 1.000 37.425 70 ARG D C 1
ATOM 9581 O O . ARG D 1 90 ? 24.500 -18.964 32.263 1.000 38.520 70 ARG D O 1
ATOM 9589 N N . ILE D 1 91 ? 23.616 -17.730 30.583 1.000 35.996 71 ILE D N 1
ATOM 9590 C CA . ILE D 1 91 ? 22.790 -18.832 30.103 1.000 37.374 71 ILE D CA 1
ATOM 9591 C C . ILE D 1 91 ? 23.711 -19.898 29.479 1.000 41.207 71 ILE D C 1
ATOM 9592 O O . ILE D 1 91 ? 23.429 -21.105 29.567 1.000 35.040 71 ILE D O 1
ATOM 9597 N N . ALA D 1 92 ? 24.819 -19.469 28.849 1.000 34.107 72 ALA D N 1
ATOM 9598 C CA . ALA D 1 92 ? 25.747 -20.444 28.288 1.000 40.163 72 ALA D CA 1
ATOM 9599 C C . ALA D 1 92 ? 26.316 -21.342 29.387 1.000 36.633 72 ALA D C 1
ATOM 9600 O O . ALA D 1 92 ? 26.414 -22.558 29.211 1.000 42.315 72 ALA D O 1
ATOM 9602 N N . ALA D 1 93 ? 26.684 -20.735 30.504 1.000 39.013 73 ALA D N 1
ATOM 9603 C CA . ALA D 1 93 ? 27.249 -21.453 31.639 1.000 41.437 73 ALA D CA 1
ATOM 9604 C C . ALA D 1 93 ? 26.197 -22.367 32.254 1.000 37.198 73 ALA D C 1
ATOM 9605 O O . ALA D 1 93 ? 26.457 -23.513 32.555 1.000 39.465 73 ALA D O 1
ATOM 9607 N N . LEU D 1 94 ? 24.978 -21.878 32.387 1.000 39.867 74 LEU D N 1
ATOM 9608 C CA . LEU D 1 94 ? 23.919 -22.709 32.922 1.000 37.243 74 LEU D CA 1
ATOM 9609 C C . LEU D 1 94 ? 23.643 -23.865 31.989 1.000 35.080 74 LEU D C 1
ATOM 9610 O O . LEU D 1 94 ? 23.214 -24.887 32.463 1.000 41.774 74 LEU D O 1
ATOM 9615 N N . GLU D 1 95 ? 23.833 -23.715 30.674 1.000 37.801 75 GLU D N 1
ATOM 9616 C CA . GLU D 1 95 ? 23.505 -24.810 29.779 1.000 39.181 75 GLU D CA 1
ATOM 9617 C C . GLU D 1 95 ? 24.688 -25.728 29.460 1.000 37.165 75 GLU D C 1
ATOM 9618 O O . GLU D 1 95 ? 24.480 -26.722 28.771 1.000 43.407 75 GLU D O 1
ATOM 9624 N N . GLY D 1 96 ? 25.886 -25.433 29.976 1.000 38.864 76 GLY D N 1
ATOM 9625 C CA . GLY D 1 96 ? 27.093 -26.161 29.626 1.000 36.427 76 GLY D CA 1
ATOM 9626 C C . GLY D 1 96 ? 27.499 -25.900 28.182 1.000 41.541 76 GLY D C 1
ATOM 9627 O O . GLY D 1 96 ? 27.984 -26.782 27.511 1.000 48.412 76 GLY D O 1
ATOM 9628 N N . GLY D 1 97 ? 27.189 -24.705 27.672 1.000 42.225 77 GLY D N 1
ATOM 9629 C CA . GLY D 1 97 ? 27.606 -24.313 26.344 1.000 38.442 77 GLY D CA 1
ATOM 9630 C C . GLY D 1 97 ? 28.897 -23.491 26.370 1.000 39.034 77 GLY D C 1
ATOM 9631 O O . GLY D 1 97 ? 29.316 -23.010 27.409 1.000 44.983 77 GLY D O 1
ATOM 9632 N N . ALA D 1 98 ? 29.467 -23.257 25.192 1.000 38.647 78 ALA D N 1
ATOM 9633 C CA . ALA D 1 98 ? 30.666 -22.448 25.056 1.000 39.151 78 ALA D CA 1
ATOM 9634 C C . ALA D 1 98 ? 30.342 -20.957 24.933 1.000 37.448 78 ALA D C 1
ATOM 9635 O O . ALA D 1 98 ? 31.152 -20.128 25.347 1.000 38.202 78 ALA D O 1
ATOM 9637 N N . ALA D 1 99 ? 29.211 -20.625 24.296 1.000 33.820 79 ALA D N 1
ATOM 9638 C CA . ALA D 1 99 ? 28.827 -19.240 24.111 1.000 36.155 79 ALA D CA 1
ATOM 9639 C C . ALA D 1 99 ? 27.374 -19.157 23.659 1.000 37.456 79 ALA D C 1
ATOM 9640 O O . ALA D 1 99 ? 26.770 -20.148 23.264 1.000 39.790 79 ALA D O 1
ATOM 9642 N N . ALA D 1 100 ? 26.835 -17.944 23.722 1.000 36.034 80 ALA D N 1
ATOM 9643 C CA . ALA D 1 100 ? 25.438 -17.737 23.417 1.000 33.691 80 ALA D CA 1
ATOM 9644 C C . ALA D 1 100 ? 25.189 -16.350 22.847 1.000 34.669 80 ALA D C 1
ATOM 9645 O O . ALA D 1 100 ? 26.036 -15.433 22.944 1.000 36.816 80 ALA D O 1
ATOM 9647 N N . LEU D 1 101 ? 23.969 -16.220 22.320 1.000 34.803 81 LEU D N 1
ATOM 9648 C CA . LEU D 1 101 ? 23.516 -14.989 21.709 1.000 34.226 81 LEU D CA 1
ATOM 9649 C C . LEU D 1 101 ? 22.065 -14.681 22.091 1.000 33.887 81 LEU D C 1
ATOM 9650 O O . LEU D 1 101 ? 21.169 -15.514 21.996 1.000 35.888 81 LEU D O 1
ATOM 9655 N N . ALA D 1 102 ? 21.834 -13.425 22.454 1.000 33.106 82 ALA D N 1
ATOM 9656 C CA . ALA D 1 102 ? 20.527 -12.922 22.828 1.000 35.221 82 ALA D CA 1
ATOM 9657 C C . ALA D 1 102 ? 19.849 -12.219 21.652 1.000 34.553 82 ALA D C 1
ATOM 9658 O O . ALA D 1 102 ? 20.475 -11.511 20.895 1.000 37.980 82 ALA D O 1
ATOM 9660 N N . VAL D 1 103 ? 18.544 -12.455 21.487 1.000 36.280 83 VAL D N 1
ATOM 9661 C CA . VAL D 1 103 ? 17.793 -11.965 20.343 1.000 36.367 83 VAL D CA 1
ATOM 9662 C C . VAL D 1 103 ? 16.398 -11.584 20.840 1.000 31.558 83 VAL D C 1
ATOM 9663 O O . VAL D 1 103 ? 16.024 -11.885 21.977 1.000 33.041 83 VAL D O 1
ATOM 9667 N N . SER D 1 104 ? 15.626 -10.906 19.985 1.000 31.218 84 SER D N 1
ATOM 9668 C CA . SER D 1 104 ? 14.424 -10.224 20.439 1.000 34.133 84 SER D CA 1
ATOM 9669 C C . SER D 1 104 ? 13.320 -11.178 20.879 1.000 37.657 84 SER D C 1
ATOM 9670 O O . SER D 1 104 ? 12.446 -10.722 21.588 1.000 33.301 84 SER D O 1
ATOM 9673 N N . SER D 1 105 ? 13.301 -12.447 20.452 1.000 35.291 85 SER D N 1
ATOM 9674 C CA . SER D 1 105 ? 12.219 -13.337 20.882 1.000 33.316 85 SER D CA 1
ATOM 9675 C C . SER D 1 105 ? 12.627 -14.806 20.762 1.000 36.047 85 SER D C 1
ATOM 9676 O O . SER D 1 105 ? 13.600 -15.111 20.091 1.000 34.293 85 SER D O 1
ATOM 9679 N N . GLY D 1 106 ? 11.873 -15.717 21.404 1.000 34.786 86 GLY D N 1
ATOM 9680 C CA . GLY D 1 106 ? 12.061 -17.138 21.166 1.000 33.542 86 GLY D CA 1
ATOM 9681 C C . GLY D 1 106 ? 11.945 -17.507 19.682 1.000 33.343 86 GLY D C 1
ATOM 9682 O O . GLY D 1 106 ? 12.759 -18.248 19.156 1.000 36.467 86 GLY D O 1
ATOM 9683 N N . GLN D 1 107 ? 10.951 -16.952 18.997 1.000 35.897 87 GLN D N 1
ATOM 9684 C CA . GLN D 1 107 ? 10.769 -17.151 17.566 1.000 33.062 87 GLN D CA 1
ATOM 9685 C C . GLN D 1 107 ? 11.989 -16.663 16.782 1.000 37.729 87 GLN D C 1
ATOM 9686 O O . GLN D 1 107 ? 12.422 -17.285 15.811 1.000 36.855 87 GLN D O 1
ATOM 9692 N N . ALA D 1 108 ? 12.575 -15.542 17.193 1.000 38.647 88 ALA D N 1
ATOM 9693 C CA . ALA D 1 108 ? 13.771 -15.074 16.507 1.000 33.748 88 ALA D CA 1
ATOM 9694 C C . ALA D 1 108 ? 14.936 -16.020 16.790 1.000 32.943 88 ALA D C 1
ATOM 9695 O O . ALA D 1 108 ? 15.750 -16.274 15.924 1.000 33.040 88 ALA D O 1
ATOM 9697 N N . ALA D 1 109 ? 15.020 -16.554 18.006 1.000 35.209 89 ALA D N 1
ATOM 9698 C CA . ALA D 1 109 ? 16.110 -17.436 18.353 1.000 37.403 89 ALA D CA 1
ATOM 9699 C C . ALA D 1 109 ? 16.043 -18.700 17.491 1.000 40.428 89 ALA D C 1
ATOM 9700 O O . ALA D 1 109 ? 17.067 -19.148 16.977 1.000 39.223 89 ALA D O 1
ATOM 9702 N N . GLN D 1 110 ? 14.837 -19.242 17.307 1.000 34.755 90 GLN D N 1
ATOM 9703 C CA . GLN D 1 110 ? 14.645 -20.414 16.466 1.000 38.594 90 GLN D CA 1
ATOM 9704 C C . GLN D 1 110 ? 14.950 -20.118 15.003 1.000 41.720 90 GLN D C 1
ATOM 9705 O O . GLN D 1 110 ? 15.490 -20.965 14.324 1.000 38.436 90 GLN D O 1
ATOM 9711 N N . THR D 1 111 ? 14.505 -18.960 14.505 1.000 43.221 91 THR D N 1
ATOM 9712 C CA . THR D 1 111 ? 14.704 -18.575 13.128 1.000 41.411 91 THR D CA 1
ATOM 9713 C C . THR D 1 111 ? 16.197 -18.455 12.800 1.000 38.691 91 THR D C 1
ATOM 9714 O O . THR D 1 111 ? 16.664 -19.041 11.816 1.000 42.984 91 THR D O 1
ATOM 9718 N N . LEU D 1 112 ? 16.915 -17.626 13.566 1.000 35.439 92 LEU D N 1
ATOM 9719 C CA . LEU D 1 112 ? 18.330 -17.430 13.308 1.000 36.099 92 LEU D CA 1
ATOM 9720 C C . LEU D 1 112 ? 19.054 -18.753 13.533 1.000 35.243 92 LEU D C 1
ATOM 9721 O O . LEU D 1 112 ? 20.036 -19.004 12.869 1.000 34.308 92 LEU D O 1
ATOM 9726 N N . ALA D 1 113 ? 18.661 -19.546 14.529 1.000 31.397 93 ALA D N 1
ATOM 9727 C CA . ALA D 1 113 ? 19.438 -20.729 14.800 1.000 32.635 93 ALA D CA 1
ATOM 9728 C C . ALA D 1 113 ? 19.439 -21.589 13.542 1.000 39.463 93 ALA D C 1
ATOM 9729 O O . ALA D 1 113 ? 20.495 -22.065 13.139 1.000 38.443 93 ALA D O 1
ATOM 9731 N N . ILE D 1 114 ? 18.258 -21.750 12.932 1.000 36.521 94 ILE D N 1
ATOM 9732 C CA . ILE D 1 114 ? 18.075 -22.550 11.736 1.000 39.080 94 ILE D CA 1
ATOM 9733 C C . ILE D 1 114 ? 18.723 -21.885 10.532 1.000 38.168 94 ILE D C 1
ATOM 9734 O O . ILE D 1 114 ? 19.429 -22.556 9.791 1.000 39.020 94 ILE D O 1
ATOM 9739 N N . GLN D 1 115 ? 18.511 -20.572 10.358 1.000 34.841 95 GLN D N 1
ATOM 9740 C CA . GLN D 1 115 ? 19.110 -19.869 9.236 1.000 31.507 95 GLN D CA 1
ATOM 9741 C C . GLN D 1 115 ? 20.628 -19.812 9.361 1.000 30.804 95 GLN D C 1
ATOM 9742 O O . GLN D 1 115 ? 21.295 -19.442 8.404 1.000 34.095 95 GLN D O 1
ATOM 9748 N N . GLY D 1 116 ? 21.167 -20.143 10.535 1.000 34.055 96 GLY D N 1
ATOM 9749 C CA . GLY D 1 116 ? 22.605 -20.280 10.706 1.000 37.649 96 GLY D CA 1
ATOM 9750 C C . GLY D 1 116 ? 23.121 -21.588 10.112 1.000 39.048 96 GLY D C 1
ATOM 9751 O O . GLY D 1 116 ? 24.331 -21.751 9.940 1.000 37.714 96 GLY D O 1
ATOM 9752 N N . LEU D 1 117 ? 22.192 -22.518 9.853 1.000 36.395 97 LEU D N 1
ATOM 9753 C CA . LEU D 1 117 ? 22.550 -23.826 9.319 1.000 39.676 97 LEU D CA 1
ATOM 9754 C C . LEU D 1 117 ? 22.106 -24.027 7.868 1.000 38.365 97 LEU D C 1
ATOM 9755 O O . LEU D 1 117 ? 22.872 -24.550 7.070 1.000 44.943 97 LEU D O 1
ATOM 9760 N N . ALA D 1 118 ? 20.854 -23.677 7.552 1.000 36.123 98 ALA D N 1
ATOM 9761 C CA . ALA D 1 118 ? 20.188 -24.130 6.339 1.000 37.510 98 ALA D CA 1
ATOM 9762 C C . ALA D 1 118 ? 19.884 -22.938 5.441 1.000 39.507 98 ALA D C 1
ATOM 9763 O O . ALA D 1 118 ? 19.467 -21.891 5.924 1.000 42.230 98 ALA D O 1
ATOM 9765 N N . HIS D 1 119 ? 20.129 -23.134 4.142 1.000 39.805 99 HIS D N 1
ATOM 9766 C CA . HIS D 1 119 ? 19.961 -22.155 3.091 1.000 40.195 99 HIS D CA 1
ATOM 9767 C C . HIS D 1 119 ? 18.857 -22.675 2.155 1.000 41.677 99 HIS D C 1
ATOM 9768 O O . HIS D 1 119 ? 18.295 -23.747 2.350 1.000 41.715 99 HIS D O 1
ATOM 9775 N N . THR D 1 120 ? 18.552 -21.914 1.113 1.000 39.193 100 THR D N 1
ATOM 9776 C CA . THR D 1 120 ? 17.597 -22.328 0.104 1.000 41.186 100 THR D CA 1
ATOM 9777 C C . THR D 1 120 ? 18.091 -23.606 -0.590 1.000 44.105 100 THR D C 1
ATOM 9778 O O . THR D 1 120 ? 19.272 -23.715 -0.909 1.000 39.079 100 THR D O 1
ATOM 9782 N N . GLY D 1 121 ? 17.191 -24.584 -0.757 1.000 39.246 101 GLY D N 1
ATOM 9783 C CA . GLY D 1 121 ? 17.525 -25.900 -1.267 1.000 36.795 101 GLY D CA 1
ATOM 9784 C C . GLY D 1 121 ? 17.713 -26.925 -0.152 1.000 42.291 101 GLY D C 1
ATOM 9785 O O . GLY D 1 121 ? 17.767 -28.125 -0.402 1.000 42.606 101 GLY D O 1
ATOM 9786 N N . ASP D 1 122 ? 17.795 -26.471 1.104 1.000 43.114 102 ASP D N 1
ATOM 9787 C CA . ASP D 1 122 ? 18.198 -27.365 2.181 1.000 36.361 102 ASP D CA 1
ATOM 9788 C C . ASP D 1 122 ? 16.928 -27.865 2.844 1.000 33.326 102 ASP D C 1
ATOM 9789 O O . ASP D 1 122 ? 15.845 -27.355 2.578 1.000 34.452 102 ASP D O 1
ATOM 9794 N N . ASN D 1 123 ? 17.081 -28.855 3.715 1.000 34.618 103 ASN D N 1
ATOM 9795 C CA . ASN D 1 123 ? 15.972 -29.309 4.541 1.000 36.342 103 ASN D CA 1
ATOM 9796 C C . ASN D 1 123 ? 16.464 -29.458 5.974 1.000 33.526 103 ASN D C 1
ATOM 9797 O O . ASN D 1 123 ? 17.659 -29.582 6.225 1.000 34.896 103 ASN D O 1
ATOM 9802 N N . ILE D 1 124 ? 15.503 -29.503 6.888 1.000 34.091 104 ILE D N 1
ATOM 9803 C CA . ILE D 1 124 ? 15.739 -29.857 8.269 1.000 35.731 104 ILE D CA 1
ATOM 9804 C C . ILE D 1 124 ? 14.697 -30.877 8.651 1.000 34.762 104 ILE D C 1
ATOM 9805 O O . ILE D 1 124 ? 13.635 -30.943 8.042 1.000 34.985 104 ILE D O 1
ATOM 9810 N N . VAL D 1 125 ? 15.010 -31.632 9.701 1.000 40.042 105 VAL D N 1
ATOM 9811 C CA . VAL D 1 125 ? 14.165 -32.736 10.108 1.000 42.163 105 VAL D CA 1
ATOM 9812 C C . VAL D 1 125 ? 13.741 -32.470 11.548 1.000 43.208 105 VAL D C 1
ATOM 9813 O O . VAL D 1 125 ? 14.565 -32.199 12.404 1.000 44.571 105 VAL D O 1
ATOM 9817 N N . SER D 1 126 ? 12.434 -32.517 11.789 1.000 48.537 106 SER D N 1
ATOM 9818 C CA . SER D 1 126 ? 11.885 -32.062 13.044 1.000 46.963 106 SER D CA 1
ATOM 9819 C C . SER D 1 126 ? 10.878 -33.087 13.503 1.000 46.923 106 SER D C 1
ATOM 9820 O O . SER D 1 126 ? 10.122 -33.591 12.680 1.000 50.601 106 SER D O 1
ATOM 9823 N N . THR D 1 127 ? 10.843 -33.318 14.812 1.000 55.078 107 THR D N 1
ATOM 9824 C CA . THR D 1 127 ? 9.647 -33.823 15.449 1.000 64.190 107 THR D CA 1
ATOM 9825 C C . THR D 1 127 ? 8.451 -32.981 14.992 1.000 68.004 107 THR D C 1
ATOM 9826 O O . THR D 1 127 ? 8.571 -31.795 14.656 1.000 60.624 107 THR D O 1
ATOM 9830 N N . SER D 1 128 ? 7.287 -33.633 14.965 1.000 77.754 108 SER D N 1
ATOM 9831 C CA . SER D 1 128 ? 6.014 -32.967 14.717 1.000 88.307 108 SER D CA 1
ATOM 9832 C C . SER D 1 128 ? 5.362 -32.523 16.044 1.000 72.463 108 SER D C 1
ATOM 9833 O O . SER D 1 128 ? 4.264 -31.967 16.054 1.000 61.393 108 SER D O 1
ATOM 9836 N N . TYR D 1 129 ? 6.079 -32.696 17.166 1.000 68.359 109 TYR D N 1
ATOM 9837 C CA . TYR D 1 129 ? 5.558 -32.379 18.494 1.000 75.517 109 TYR D CA 1
ATOM 9838 C C . TYR D 1 129 ? 5.952 -30.940 18.837 1.000 74.122 109 TYR D C 1
ATOM 9839 O O . TYR D 1 129 ? 6.653 -30.674 19.824 1.000 68.564 109 TYR D O 1
ATOM 9848 N N . LEU D 1 130 ? 5.485 -30.009 17.994 1.000 67.718 110 LEU D N 1
ATOM 9849 C CA . LEU D 1 130 ? 6.009 -28.652 17.994 1.000 65.095 110 LEU D CA 1
ATOM 9850 C C . LEU D 1 130 ? 5.058 -27.729 18.746 1.000 62.636 110 LEU D C 1
ATOM 9851 O O . LEU D 1 130 ? 3.855 -27.771 18.495 1.000 59.370 110 LEU D O 1
ATOM 9856 N N . TYR D 1 131 ? 5.615 -26.899 19.645 1.000 60.637 111 TYR D N 1
ATOM 9857 C CA . TYR D 1 131 ? 4.958 -25.677 20.072 1.000 64.969 111 TYR D CA 1
ATOM 9858 C C . TYR D 1 131 ? 4.305 -25.049 18.844 1.000 64.814 111 TYR D C 1
ATOM 9859 O O . TYR D 1 131 ? 4.934 -25.008 17.781 1.000 62.229 111 TYR D O 1
ATOM 9868 N N . GLY D 1 132 ? 3.055 -24.571 18.993 1.000 64.401 112 GLY D N 1
ATOM 9869 C CA . GLY D 1 132 ? 2.215 -24.201 17.852 1.000 59.650 112 GLY D CA 1
ATOM 9870 C C . GLY D 1 132 ? 2.871 -23.214 16.883 1.000 58.111 112 GLY D C 1
ATOM 9871 O O . GLY D 1 132 ? 2.802 -23.374 15.659 1.000 67.733 112 GLY D O 1
ATOM 9872 N N . GLY D 1 133 ? 3.479 -22.160 17.438 1.000 57.432 113 GLY D N 1
ATOM 9873 C CA . GLY D 1 133 ? 4.139 -21.136 16.642 1.000 49.490 113 GLY D CA 1
ATOM 9874 C C . GLY D 1 133 ? 5.337 -21.679 15.856 1.000 52.391 113 GLY D C 1
ATOM 9875 O O . GLY D 1 133 ? 5.618 -21.183 14.777 1.000 48.582 113 GLY D O 1
ATOM 9876 N N . THR D 1 134 ? 6.022 -22.722 16.363 1.000 54.193 114 THR D N 1
ATOM 9877 C CA . THR D 1 134 ? 7.152 -23.327 15.656 1.000 53.901 114 THR D CA 1
ATOM 9878 C C . THR D 1 134 ? 6.682 -24.056 14.385 1.000 53.641 114 THR D C 1
ATOM 9879 O O . THR D 1 134 ? 7.345 -23.994 13.354 1.000 49.241 114 THR D O 1
ATOM 9883 N N . TYR D 1 135 ? 5.509 -24.696 14.435 1.000 52.759 115 TYR D N 1
ATOM 9884 C CA . TYR D 1 135 ? 4.955 -25.401 13.290 1.000 55.208 115 TYR D CA 1
ATOM 9885 C C . TYR D 1 135 ? 4.755 -24.466 12.091 1.000 51.763 115 TYR D C 1
ATOM 9886 O O . TYR D 1 135 ? 5.171 -24.757 10.974 1.000 61.215 115 TYR D O 1
ATOM 9895 N N . ASN D 1 136 ? 4.047 -23.366 12.296 1.000 46.911 116 ASN D N 1
ATOM 9896 C CA . ASN D 1 136 ? 3.838 -22.409 11.226 1.000 54.611 116 ASN D CA 1
ATOM 9897 C C . ASN D 1 136 ? 5.183 -21.899 10.737 1.000 50.829 116 ASN D C 1
ATOM 9898 O O . ASN D 1 136 ? 5.359 -21.735 9.547 1.000 51.075 116 ASN D O 1
ATOM 9903 N N . GLN D 1 137 ? 6.090 -21.576 11.665 1.000 52.236 117 GLN D N 1
ATOM 9904 C CA . GLN D 1 137 ? 7.398 -21.039 11.308 1.000 49.540 117 GLN D CA 1
ATOM 9905 C C . GLN D 1 137 ? 8.065 -21.958 10.284 1.000 47.886 117 GLN D C 1
ATOM 9906 O O . GLN D 1 137 ? 8.591 -21.509 9.259 1.000 44.723 117 GLN D O 1
ATOM 9912 N N . PHE D 1 138 ? 7.998 -23.259 10.598 1.000 44.614 118 PHE D N 1
ATOM 9913 C CA . PHE D 1 138 ? 8.767 -24.299 9.947 1.000 49.772 118 PHE D CA 1
ATOM 9914 C C . PHE D 1 138 ? 8.124 -24.648 8.616 1.000 47.717 118 PHE D C 1
ATOM 9915 O O . PHE D 1 138 ? 8.775 -24.614 7.576 1.000 49.199 118 PHE D O 1
ATOM 9923 N N . LYS D 1 139 ? 6.820 -24.912 8.673 1.000 50.620 119 LYS D N 1
ATOM 9924 C CA . LYS D 1 139 ? 6.112 -25.426 7.520 1.000 53.200 119 LYS D CA 1
ATOM 9925 C C . LYS D 1 139 ? 5.848 -24.308 6.534 1.000 44.813 119 LYS D C 1
ATOM 9926 O O . LYS D 1 139 ? 5.846 -24.557 5.341 1.000 50.044 119 LYS D O 1
ATOM 9932 N N . ILE D 1 140 ? 5.646 -23.082 7.021 1.000 44.930 120 ILE D N 1
ATOM 9933 C CA . ILE D 1 140 ? 5.189 -22.014 6.147 1.000 43.950 120 ILE D CA 1
ATOM 9934 C C . ILE D 1 140 ? 6.305 -21.004 5.926 1.000 43.536 120 ILE D C 1
ATOM 9935 O O . ILE D 1 140 ? 6.659 -20.735 4.775 1.000 40.484 120 ILE D O 1
ATOM 9940 N N . SER D 1 141 ? 6.806 -20.365 6.988 1.000 47.690 121 SER D N 1
ATOM 9941 C CA . SER D 1 141 ? 7.729 -19.259 6.752 1.000 48.447 121 SER D CA 1
ATOM 9942 C C . SER D 1 141 ? 9.061 -19.762 6.207 1.000 40.272 121 SER D C 1
ATOM 9943 O O . SER D 1 141 ? 9.617 -19.117 5.318 1.000 45.223 121 SER D O 1
ATOM 9946 N N . PHE D 1 142 ? 9.523 -20.917 6.692 1.000 40.781 122 PHE D N 1
ATOM 9947 C CA . PHE D 1 142 ? 10.803 -21.467 6.251 1.000 44.664 122 PHE D CA 1
ATOM 9948 C C . PHE D 1 142 ? 10.713 -21.841 4.773 1.000 47.306 122 PHE D C 1
ATOM 9949 O O . PHE D 1 142 ? 11.672 -21.622 4.019 1.000 43.713 122 PHE D O 1
ATOM 9957 N N . LYS D 1 143 ? 9.527 -22.289 4.335 1.000 43.257 123 LYS D N 1
ATOM 9958 C CA . LYS D 1 143 ? 9.355 -22.680 2.952 1.000 45.975 123 LYS D CA 1
ATOM 9959 C C . LYS D 1 143 ? 9.598 -21.511 2.009 1.000 43.208 123 LYS D C 1
ATOM 9960 O O . LYS D 1 143 ? 10.190 -21.681 0.955 1.000 41.086 123 LYS D O 1
ATOM 9966 N N . ARG D 1 144 ? 9.130 -20.322 2.375 1.000 39.511 124 ARG D N 1
ATOM 9967 C CA . ARG D 1 144 ? 9.380 -19.149 1.568 1.000 40.205 124 ARG D CA 1
ATOM 9968 C C . ARG D 1 144 ? 10.886 -18.876 1.455 1.000 35.865 124 ARG D C 1
ATOM 9969 O O . ARG D 1 144 ? 11.305 -18.205 0.528 1.000 40.969 124 ARG D O 1
ATOM 9977 N N . PHE D 1 145 ? 11.694 -19.341 2.407 1.000 36.687 125 PHE D N 1
ATOM 9978 C CA . PHE D 1 145 ? 13.141 -19.206 2.318 1.000 41.667 125 PHE D CA 1
ATOM 9979 C C . PHE D 1 145 ? 13.803 -20.388 1.614 1.000 42.717 125 PHE D C 1
ATOM 9980 O O . PHE D 1 145 ? 15.027 -20.446 1.527 1.000 45.661 125 PHE D O 1
ATOM 9988 N N . GLY D 1 146 ? 12.998 -21.345 1.151 1.000 43.723 126 GLY D N 1
ATOM 9989 C CA . GLY D 1 146 ? 13.519 -22.482 0.412 1.000 40.854 126 GLY D CA 1
ATOM 9990 C C . GLY D 1 146 ? 14.041 -23.572 1.331 1.000 39.278 126 GLY D C 1
ATOM 9991 O O . GLY D 1 146 ? 14.785 -24.432 0.899 1.000 40.585 126 GLY D O 1
ATOM 9992 N N . ILE D 1 147 ? 13.699 -23.475 2.610 1.000 41.409 127 ILE D N 1
ATOM 9993 C CA . ILE D 1 147 ? 14.028 -24.492 3.573 1.000 44.816 127 ILE D CA 1
ATOM 9994 C C . ILE D 1 147 ? 12.781 -25.348 3.750 1.000 48.566 127 ILE D C 1
ATOM 9995 O O . ILE D 1 147 ? 11.724 -24.856 4.158 1.000 46.015 127 ILE D O 1
ATOM 10000 N N . GLU D 1 148 ? 12.960 -26.643 3.502 1.000 46.497 128 GLU D N 1
ATOM 10001 C CA . GLU D 1 148 ? 11.898 -27.621 3.636 1.000 45.014 128 GLU D CA 1
ATOM 10002 C C . GLU D 1 148 ? 12.029 -28.316 4.977 1.000 43.660 128 GLU D C 1
ATOM 10003 O O . GLU D 1 148 ? 13.068 -28.929 5.248 1.000 44.288 128 GLU D O 1
ATOM 10009 N N . ALA D 1 149 ? 10.959 -28.250 5.783 1.000 43.035 129 ALA D N 1
ATOM 10010 C CA . ALA D 1 149 ? 10.919 -28.982 7.046 1.000 45.089 129 ALA D CA 1
ATOM 10011 C C . ALA D 1 149 ? 10.308 -30.358 6.810 1.000 43.721 129 ALA D C 1
ATOM 10012 O O . ALA D 1 149 ? 9.234 -30.458 6.238 1.000 47.321 129 ALA D O 1
ATOM 10014 N N . ARG D 1 150 ? 10.979 -31.402 7.287 1.000 47.428 130 ARG D N 1
ATOM 10015 C CA . ARG D 1 150 ? 10.468 -32.760 7.194 1.000 47.199 130 ARG D CA 1
ATOM 10016 C C . ARG D 1 150 ? 10.121 -33.249 8.600 1.000 45.702 130 ARG D C 1
ATOM 10017 O O . ARG D 1 150 ? 10.979 -33.353 9.476 1.000 46.757 130 ARG D O 1
ATOM 10025 N N . PHE D 1 151 ? 8.839 -33.564 8.798 1.000 54.254 131 PHE D N 1
ATOM 10026 C CA . PHE D 1 151 ? 8.318 -33.900 10.115 1.000 58.349 131 PHE D CA 1
ATOM 10027 C C . PHE D 1 151 ? 8.312 -35.417 10.250 1.000 56.683 131 PHE D C 1
ATOM 10028 O O . PHE D 1 151 ? 7.758 -36.082 9.407 1.000 65.434 131 PHE D O 1
ATOM 10036 N N . VAL D 1 152 ? 9.062 -35.930 11.227 1.000 62.603 132 VAL D N 1
ATOM 10037 C CA . VAL D 1 152 ? 9.186 -37.344 11.537 1.000 62.407 132 VAL D CA 1
ATOM 10038 C C . VAL D 1 152 ? 8.318 -37.591 12.761 1.000 73.410 132 VAL D C 1
ATOM 10039 O O . VAL D 1 152 ? 8.102 -36.684 13.557 1.000 74.113 132 VAL D O 1
ATOM 10043 N N . GLU D 1 153 ? 7.831 -38.816 12.923 1.000 86.807 133 GLU D N 1
ATOM 10044 C CA . GLU D 1 153 ? 6.867 -39.065 13.975 1.000 92.613 133 GLU D CA 1
ATOM 10045 C C . GLU D 1 153 ? 7.448 -40.079 14.951 1.000 89.410 133 GLU D C 1
ATOM 10046 O O . GLU D 1 153 ? 8.296 -40.884 14.580 1.000 105.104 133 GLU D O 1
ATOM 10052 N N . GLY D 1 154 ? 7.009 -39.990 16.209 1.000 96.415 134 GLY D N 1
ATOM 10053 C CA . GLY D 1 154 ? 7.483 -40.879 17.257 1.000 95.584 134 GLY D CA 1
ATOM 10054 C C . GLY D 1 154 ? 8.964 -40.674 17.568 1.000 93.832 134 GLY D C 1
ATOM 10055 O O . GLY D 1 154 ? 9.616 -39.779 17.030 1.000 80.719 134 GLY D O 1
ATOM 10056 N N . ASP D 1 155 ? 9.487 -41.544 18.436 1.000 106.373 135 ASP D N 1
ATOM 10057 C CA . ASP D 1 155 ? 10.830 -41.385 18.972 1.000 117.306 135 ASP D CA 1
ATOM 10058 C C . ASP D 1 155 ? 11.824 -42.211 18.149 1.000 101.832 135 ASP D C 1
ATOM 10059 O O . ASP D 1 155 ? 13.016 -41.913 18.133 1.000 98.478 135 ASP D O 1
ATOM 10064 N N . ASN D 1 156 ? 11.317 -43.232 17.451 1.000 94.370 136 ASN D N 1
ATOM 10065 C CA . ASN D 1 156 ? 12.151 -44.214 16.784 1.000 100.090 136 ASN D CA 1
ATOM 10066 C C . ASN D 1 156 ? 13.193 -43.515 15.916 1.000 100.648 136 ASN D C 1
ATOM 10067 O O . ASN D 1 156 ? 12.834 -42.785 15.001 1.000 105.779 136 ASN D O 1
ATOM 10072 N N . PRO D 1 157 ? 14.506 -43.716 16.173 1.000 110.006 137 PRO D N 1
ATOM 10073 C CA . PRO D 1 157 ? 15.569 -43.181 15.305 1.000 119.466 137 PRO D CA 1
ATOM 10074 C C . PRO D 1 157 ? 15.615 -43.538 13.807 1.000 110.713 137 PRO D C 1
ATOM 10075 O O . PRO D 1 157 ? 16.177 -42.776 13.025 1.000 99.657 137 PRO D O 1
ATOM 10079 N N . GLU D 1 158 ? 15.050 -44.682 13.391 1.000 105.503 138 GLU D N 1
ATOM 10080 C CA . GLU D 1 158 ? 15.186 -45.148 12.014 1.000 100.579 138 GLU D CA 1
ATOM 10081 C C . GLU D 1 158 ? 14.424 -44.239 11.059 1.000 88.815 138 GLU D C 1
ATOM 10082 O O . GLU D 1 158 ? 14.847 -44.040 9.924 1.000 94.195 138 GLU D O 1
ATOM 10088 N N . GLU D 1 159 ? 13.284 -43.720 11.523 1.000 81.615 139 GLU D N 1
ATOM 10089 C CA . GLU D 1 159 ? 12.473 -42.804 10.741 1.000 78.819 139 GLU D CA 1
ATOM 10090 C C . GLU D 1 159 ? 13.257 -41.516 10.483 1.000 77.188 139 GLU D C 1
ATOM 10091 O O . GLU D 1 159 ? 13.105 -40.912 9.428 1.000 66.521 139 GLU D O 1
ATOM 10097 N N . PHE D 1 160 ? 14.110 -41.105 11.436 1.000 76.293 140 PHE D N 1
ATOM 10098 C CA . PHE D 1 160 ? 14.979 -39.952 11.229 1.000 82.208 140 PHE D CA 1
ATOM 10099 C C . PHE D 1 160 ? 15.882 -40.195 10.013 1.000 73.178 140 PHE D C 1
ATOM 10100 O O . PHE D 1 160 ? 15.923 -39.365 9.111 1.000 75.087 140 PHE D O 1
ATOM 10108 N N . GLU D 1 161 ? 16.518 -41.370 9.946 1.000 69.383 141 GLU D N 1
ATOM 10109 C CA . GLU D 1 161 ? 17.499 -41.683 8.913 1.000 84.350 141 GLU D CA 1
ATOM 10110 C C . GLU D 1 161 ? 16.877 -41.677 7.517 1.000 74.916 141 GLU D C 1
ATOM 10111 O O . GLU D 1 161 ? 17.556 -41.364 6.539 1.000 78.806 141 GLU D O 1
ATOM 10117 N N . LYS D 1 162 ? 15.599 -42.062 7.434 1.000 72.496 142 LYS D N 1
ATOM 10118 C CA . LYS D 1 162 ? 14.933 -42.254 6.157 1.000 66.795 142 LYS D CA 1
ATOM 10119 C C . LYS D 1 162 ? 14.727 -40.938 5.425 1.000 56.145 142 LYS D C 1
ATOM 10120 O O . LYS D 1 162 ? 14.537 -40.968 4.223 1.000 54.109 142 LYS D O 1
ATOM 10126 N N . VAL D 1 163 ? 14.671 -39.803 6.139 1.000 50.509 143 VAL D N 1
ATOM 10127 C CA . VAL D 1 163 ? 14.388 -38.542 5.476 1.000 48.359 143 VAL D CA 1
ATOM 10128 C C . VAL D 1 163 ? 15.659 -37.697 5.387 1.000 43.961 143 VAL D C 1
ATOM 10129 O O . VAL D 1 163 ? 15.622 -36.602 4.822 1.000 52.545 143 VAL D O 1
ATOM 10133 N N . PHE D 1 164 ? 16.780 -38.237 5.871 1.000 38.664 144 PHE D N 1
ATOM 10134 C CA . PHE D 1 164 ? 18.076 -37.589 5.758 1.000 43.101 144 PHE D CA 1
ATOM 10135 C C . PHE D 1 164 ? 18.677 -37.762 4.363 1.000 50.661 144 PHE D C 1
ATOM 10136 O O . PHE D 1 164 ? 18.751 -38.869 3.843 1.000 56.503 144 PHE D O 1
ATOM 10144 N N . ASP D 1 165 ? 19.185 -36.646 3.841 1.000 46.934 145 ASP D N 1
ATOM 10145 C CA . ASP D 1 165 ? 19.904 -36.564 2.590 1.000 45.643 145 ASP D CA 1
ATOM 10146 C C . ASP D 1 165 ? 21.057 -35.586 2.840 1.000 44.227 145 ASP D C 1
ATOM 10147 O O . ASP D 1 165 ? 21.220 -35.092 3.945 1.000 46.269 145 ASP D O 1
ATOM 10152 N N . GLU D 1 166 ? 21.880 -35.334 1.835 1.000 38.239 146 GLU D N 1
ATOM 10153 C CA . GLU D 1 166 ? 23.083 -34.527 1.981 1.000 43.118 146 GLU D CA 1
ATOM 10154 C C . GLU D 1 166 ? 22.736 -33.040 2.213 1.000 39.801 146 GLU D C 1
ATOM 10155 O O . GLU D 1 166 ? 23.591 -32.236 2.595 1.000 36.286 146 GLU D O 1
ATOM 10161 N N . ARG D 1 167 ? 21.472 -32.673 2.001 1.000 34.210 147 ARG D N 1
ATOM 10162 C CA . ARG D 1 167 ? 21.009 -31.306 2.155 1.000 38.255 147 ARG D CA 1
ATOM 10163 C C . ARG D 1 167 ? 20.257 -31.106 3.477 1.000 42.004 147 ARG D C 1
ATOM 10164 O O . ARG D 1 167 ? 19.741 -30.020 3.717 1.000 49.123 147 ARG D O 1
ATOM 10172 N N . THR D 1 168 ? 20.138 -32.160 4.297 1.000 36.248 148 THR D N 1
ATOM 10173 C CA . THR D 1 168 ? 19.645 -32.028 5.649 1.000 39.848 148 THR D CA 1
ATOM 10174 C C . THR D 1 168 ? 20.667 -31.282 6.505 1.000 43.523 148 THR D C 1
ATOM 10175 O O . THR D 1 168 ? 21.727 -31.820 6.802 1.000 40.453 148 THR D O 1
ATOM 10179 N N . LYS D 1 169 ? 20.348 -30.050 6.935 1.000 41.289 149 LYS D N 1
ATOM 10180 C CA . LYS D 1 169 ? 21.313 -29.280 7.711 1.000 38.925 149 LYS D CA 1
ATOM 10181 C C . LYS D 1 169 ? 21.014 -29.246 9.215 1.000 39.576 149 LYS D C 1
ATOM 10182 O O . LYS D 1 169 ? 21.835 -28.743 9.983 1.000 43.682 149 LYS D O 1
ATOM 10188 N N . ALA D 1 170 ? 19.909 -29.861 9.669 1.000 41.791 150 ALA D N 1
ATOM 10189 C CA . ALA D 1 170 ? 19.622 -29.883 11.094 1.000 41.059 150 ALA D CA 1
ATOM 10190 C C . ALA D 1 170 ? 18.585 -30.940 11.426 1.000 38.783 150 ALA D C 1
ATOM 10191 O O . ALA D 1 170 ? 17.728 -31.295 10.622 1.000 35.944 150 ALA D O 1
ATOM 10193 N N . VAL D 1 171 ? 18.663 -31.387 12.667 1.000 38.091 151 VAL D N 1
ATOM 10194 C CA . VAL D 1 171 ? 17.577 -32.123 13.297 1.000 43.816 151 VAL D CA 1
ATOM 10195 C C . VAL D 1 171 ? 17.122 -31.283 14.487 1.000 42.411 151 VAL D C 1
ATOM 10196 O O . VAL D 1 171 ? 17.974 -30.938 15.306 1.000 39.366 151 VAL D O 1
ATOM 10200 N N . TYR D 1 172 ? 15.804 -31.067 14.606 1.000 37.023 152 TYR D N 1
ATOM 10201 C CA . TYR D 1 172 ? 15.211 -30.195 15.614 1.000 43.436 152 TYR D CA 1
ATOM 10202 C C . TYR D 1 172 ? 14.329 -30.972 16.593 1.000 39.110 152 TYR D C 1
ATOM 10203 O O . TYR D 1 172 ? 13.395 -31.638 16.174 1.000 46.530 152 TYR D O 1
ATOM 10212 N N . LEU D 1 173 ? 14.618 -30.841 17.901 1.000 39.734 153 LEU D N 1
ATOM 10213 C CA . LEU D 1 173 ? 13.871 -31.472 18.981 1.000 39.645 153 LEU D CA 1
ATOM 10214 C C . LEU D 1 173 ? 13.346 -30.405 19.949 1.000 43.405 153 LEU D C 1
ATOM 10215 O O . LEU D 1 173 ? 13.886 -29.308 20.048 1.000 41.323 153 LEU D O 1
ATOM 10220 N N . GLU D 1 174 ? 12.307 -30.756 20.708 1.000 45.782 154 GLU D N 1
ATOM 10221 C CA . GLU D 1 174 ? 11.907 -30.023 21.893 1.000 42.735 154 GLU D CA 1
ATOM 10222 C C . GLU D 1 174 ? 12.118 -30.903 23.115 1.000 43.452 154 GLU D C 1
ATOM 10223 O O . GLU D 1 174 ? 11.819 -32.084 23.056 1.000 48.069 154 GLU D O 1
ATOM 10229 N N . THR D 1 175 ? 12.589 -30.313 24.217 1.000 39.884 155 THR D N 1
ATOM 10230 C CA . THR D 1 175 ? 12.881 -31.039 25.449 1.000 40.901 155 THR D CA 1
ATOM 10231 C C . THR D 1 175 ? 11.634 -31.706 26.036 1.000 39.368 155 THR D C 1
ATOM 10232 O O . THR D 1 175 ? 11.662 -32.877 26.417 1.000 38.504 155 THR D O 1
ATOM 10236 N N . ILE D 1 176 ? 10.553 -30.933 26.128 1.000 41.239 156 ILE D N 1
ATOM 10237 C CA . ILE D 1 176 ? 9.220 -31.412 26.446 1.000 48.247 156 ILE D CA 1
ATOM 10238 C C . ILE D 1 176 ? 8.291 -30.912 25.346 1.000 49.237 156 ILE D C 1
ATOM 10239 O O . ILE D 1 176 ? 8.076 -29.716 25.229 1.000 51.209 156 ILE D O 1
ATOM 10244 N N . GLY D 1 177 ? 7.784 -31.835 24.520 1.000 54.278 157 GLY D N 1
ATOM 10245 C CA . GLY D 1 177 ? 7.102 -31.482 23.285 1.000 57.971 157 GLY D CA 1
ATOM 10246 C C . GLY D 1 177 ? 5.627 -31.211 23.522 1.000 58.648 157 GLY D C 1
ATOM 10247 O O . GLY D 1 177 ? 5.084 -31.735 24.475 1.000 61.263 157 GLY D O 1
ATOM 10248 N N . ASN D 1 178 ? 5.013 -30.362 22.686 1.000 80.227 158 ASN D N 1
ATOM 10249 C CA . ASN D 1 178 ? 3.617 -29.967 22.856 1.000 87.033 158 ASN D CA 1
ATOM 10250 C C . ASN D 1 178 ? 2.741 -30.800 21.922 1.000 87.155 158 ASN D C 1
ATOM 10251 O O . ASN D 1 178 ? 3.103 -31.027 20.768 1.000 74.923 158 ASN D O 1
ATOM 10256 N N . PRO D 1 179 ? 1.555 -31.262 22.371 1.000 89.194 159 PRO D N 1
ATOM 10257 C CA . PRO D 1 179 ? 1.080 -31.061 23.736 1.000 94.563 159 PRO D CA 1
ATOM 10258 C C . PRO D 1 179 ? 0.951 -32.350 24.551 1.000 91.231 159 P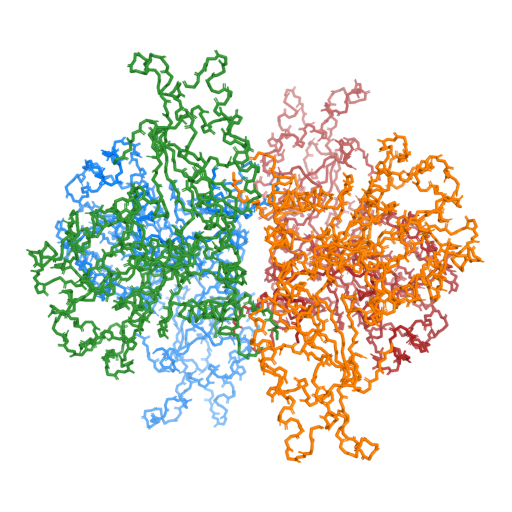RO D C 1
ATOM 10259 O O . PRO D 1 179 ? 0.080 -32.457 25.410 1.000 111.091 159 PRO D O 1
ATOM 10263 N N . LYS D 1 180 ? 1.821 -33.328 24.280 1.000 83.082 160 LYS D N 1
ATOM 10264 C CA . LYS D 1 180 ? 1.800 -34.607 24.981 1.000 81.116 160 LYS D CA 1
ATOM 10265 C C . LYS D 1 180 ? 2.922 -34.692 26.021 1.000 71.547 160 LYS D C 1
ATOM 10266 O O . LYS D 1 180 ? 2.977 -35.656 26.782 1.000 54.164 160 LYS D O 1
ATOM 10272 N N . TYR D 1 181 ? 3.823 -33.696 26.042 1.000 59.235 161 TYR D N 1
ATOM 10273 C CA . TYR D 1 181 ? 4.872 -33.613 27.049 1.000 63.531 161 TYR D CA 1
ATOM 10274 C C . TYR D 1 181 ? 5.774 -34.839 26.962 1.000 58.638 161 TYR D C 1
ATOM 10275 O O . TYR D 1 181 ? 6.224 -35.401 27.957 1.000 61.825 161 TYR D O 1
ATOM 10284 N N . ASN D 1 182 ? 6.071 -35.233 25.737 1.000 56.619 162 ASN D N 1
ATOM 10285 C CA . ASN D 1 182 ? 6.987 -36.339 25.528 1.000 65.490 162 ASN D CA 1
ATOM 10286 C C . ASN D 1 182 ? 8.409 -35.775 25.473 1.000 45.148 162 ASN D C 1
ATOM 10287 O O . ASN D 1 182 ? 8.650 -34.751 24.849 1.000 53.923 162 ASN D O 1
ATOM 10292 N N . VAL D 1 183 ? 9.325 -36.424 26.181 1.000 44.370 163 VAL D N 1
ATOM 10293 C CA . VAL D 1 183 ? 10.734 -36.086 26.153 1.000 45.391 163 VAL D CA 1
ATOM 10294 C C . VAL D 1 183 ? 11.424 -36.965 25.123 1.000 46.811 163 VAL D C 1
ATOM 10295 O O . VAL D 1 183 ? 11.288 -38.178 25.166 1.000 48.950 163 VAL D O 1
ATOM 10299 N N . PRO D 1 184 ? 12.238 -36.379 24.220 1.000 51.725 164 PRO D N 1
ATOM 10300 C CA . PRO D 1 184 ? 12.957 -37.158 23.221 1.000 48.601 164 PRO D CA 1
ATOM 10301 C C . PRO D 1 184 ? 14.066 -38.027 23.806 1.000 46.248 164 PRO D C 1
ATOM 10302 O O . PRO D 1 184 ? 14.581 -37.784 24.887 1.000 46.850 164 PRO D O 1
ATOM 10306 N N . ASP D 1 185 ? 14.396 -39.073 23.059 1.000 51.661 165 ASP D N 1
ATOM 10307 C CA . ASP D 1 185 ? 15.466 -39.976 23.414 1.000 53.282 165 ASP D CA 1
ATOM 10308 C C . ASP D 1 185 ? 16.738 -39.369 22.839 1.000 53.732 165 ASP D C 1
ATOM 10309 O O . ASP D 1 185 ? 17.180 -39.715 21.734 1.000 53.766 165 ASP D O 1
ATOM 10314 N N . PHE D 1 186 ? 17.273 -38.411 23.596 1.000 48.229 166 PHE D N 1
ATOM 10315 C CA . PHE D 1 186 ? 18.360 -37.588 23.103 1.000 53.195 166 PHE D CA 1
ATOM 10316 C C . PHE D 1 186 ? 19.500 -38.473 22.596 1.000 53.354 166 PHE D C 1
ATOM 10317 O O . PHE D 1 186 ? 20.058 -38.165 21.546 1.000 50.629 166 PHE D O 1
ATOM 10325 N N . GLU D 1 187 ? 19.835 -39.559 23.314 1.000 55.144 167 GLU D N 1
ATOM 10326 C CA . GLU D 1 187 ? 21.090 -40.246 23.034 1.000 65.320 167 GLU D CA 1
ATOM 10327 C C . GLU D 1 187 ? 21.025 -40.952 21.691 1.000 56.497 167 GLU D C 1
ATOM 10328 O O . GLU D 1 187 ? 22.014 -40.940 20.964 1.000 51.983 167 GLU D O 1
ATOM 10334 N N . LYS D 1 188 ? 19.852 -41.508 21.364 1.000 56.896 168 LYS D N 1
ATOM 10335 C CA . LYS D 1 188 ? 19.673 -42.220 20.106 1.000 62.514 168 LYS D CA 1
ATOM 10336 C C . LYS D 1 188 ? 19.547 -41.239 18.944 1.000 58.621 168 LYS D C 1
ATOM 10337 O O . LYS D 1 188 ? 20.129 -41.455 17.883 1.000 58.620 168 LYS D O 1
ATOM 10343 N N . ILE D 1 189 ? 18.800 -40.146 19.135 1.000 59.032 169 ILE D N 1
ATOM 10344 C CA . ILE D 1 189 ? 18.609 -39.202 18.049 1.000 50.037 169 ILE D CA 1
ATOM 10345 C C . ILE D 1 189 ? 19.922 -38.475 17.756 1.000 48.418 169 ILE D C 1
ATOM 10346 O O . ILE D 1 189 ? 20.317 -38.342 16.602 1.000 45.694 169 ILE D O 1
ATOM 10351 N N . VAL D 1 190 ? 20.653 -38.080 18.796 1.000 48.715 170 VAL D N 1
ATOM 10352 C CA . VAL D 1 190 ? 21.948 -37.472 18.565 1.000 51.430 170 VAL D CA 1
ATOM 10353 C C . VAL D 1 190 ? 22.904 -38.449 17.869 1.000 56.938 170 VAL D C 1
ATOM 10354 O O . VAL D 1 190 ? 23.624 -38.034 16.960 1.000 49.698 170 VAL D O 1
ATOM 10358 N N . ALA D 1 191 ? 22.924 -39.728 18.291 1.000 53.180 171 ALA D N 1
ATOM 10359 C CA . ALA D 1 191 ? 23.864 -40.690 17.730 1.000 54.561 171 ALA D CA 1
ATOM 10360 C C . ALA D 1 191 ? 23.600 -40.837 16.235 1.000 45.305 171 ALA D C 1
ATOM 10361 O O . ALA D 1 191 ? 24.526 -40.792 15.426 1.000 47.852 171 ALA D O 1
ATOM 10363 N N . ILE D 1 192 ? 22.323 -40.897 15.860 1.000 44.313 172 ILE D N 1
ATOM 10364 C CA . ILE D 1 192 ? 21.992 -41.113 14.465 1.000 43.949 172 ILE D CA 1
ATOM 10365 C C . ILE D 1 192 ? 22.129 -39.839 13.628 1.000 47.079 172 ILE D C 1
ATOM 10366 O O . ILE D 1 192 ? 22.445 -39.931 12.449 1.000 52.597 172 ILE D O 1
ATOM 10371 N N . ALA D 1 193 ? 21.922 -38.646 14.203 1.000 50.856 173 ALA D N 1
ATOM 10372 C CA . ALA D 1 193 ? 22.167 -37.409 13.472 1.000 44.433 173 ALA D CA 1
ATOM 10373 C C . ALA D 1 193 ? 23.661 -37.215 13.229 1.000 40.509 173 ALA D C 1
ATOM 10374 O O . ALA D 1 193 ? 24.066 -36.796 12.147 1.000 39.847 173 ALA D O 1
ATOM 10376 N N . HIS D 1 194 ? 24.466 -37.459 14.251 1.000 41.705 174 HIS D N 1
ATOM 10377 C CA . HIS D 1 194 ? 25.908 -37.232 14.178 1.000 48.583 174 HIS D CA 1
ATOM 10378 C C . HIS D 1 194 ? 26.601 -38.218 13.235 1.000 50.258 174 HIS D C 1
ATOM 10379 O O . HIS D 1 194 ? 27.565 -37.846 12.564 1.000 44.109 174 HIS D O 1
ATOM 10386 N N . LYS D 1 195 ? 26.071 -39.443 13.149 1.000 53.416 175 LYS D N 1
ATOM 10387 C CA . LYS D 1 195 ? 26.481 -40.421 12.151 1.000 56.510 175 LYS D CA 1
ATOM 10388 C C . LYS D 1 195 ? 26.419 -39.833 10.743 1.000 51.795 175 LYS D C 1
ATOM 10389 O O . LYS D 1 195 ? 27.331 -40.051 9.963 1.000 51.119 175 LYS D O 1
ATOM 10395 N N . HIS D 1 196 ? 25.383 -39.047 10.423 1.000 48.129 176 HIS D N 1
ATOM 10396 C CA . HIS D 1 196 ? 25.220 -38.454 9.103 1.000 43.725 176 HIS D CA 1
ATOM 10397 C C . HIS D 1 196 ? 25.760 -37.017 9.014 1.000 48.733 176 HIS D C 1
ATOM 10398 O O . HIS D 1 196 ? 25.540 -36.332 8.007 1.000 47.293 176 HIS D O 1
ATOM 10405 N N . GLY D 1 197 ? 26.517 -36.554 10.021 1.000 42.358 177 GLY D N 1
ATOM 10406 C CA . GLY D 1 197 ? 27.049 -35.193 9.982 1.000 44.177 177 GLY D CA 1
ATOM 10407 C C . GLY D 1 197 ? 25.975 -34.090 10.089 1.000 45.132 177 GLY D C 1
ATOM 10408 O O . GLY D 1 197 ? 26.146 -33.004 9.508 1.000 43.122 177 GLY D O 1
ATOM 10409 N N . ILE D 1 198 ? 24.896 -34.366 10.844 1.000 38.987 178 ILE D N 1
ATOM 10410 C CA . ILE D 1 198 ? 23.795 -33.432 11.018 1.000 41.488 178 ILE D CA 1
ATOM 10411 C C . ILE D 1 198 ? 23.769 -32.961 12.468 1.000 43.035 178 ILE D C 1
ATOM 10412 O O . ILE D 1 198 ? 23.631 -33.772 13.377 1.000 46.954 178 ILE D O 1
ATOM 10417 N N . PRO D 1 199 ? 23.910 -31.645 12.743 1.000 38.802 179 PRO D N 1
ATOM 10418 C CA . PRO D 1 199 ? 23.773 -31.129 14.107 1.000 38.973 179 PRO D CA 1
ATOM 10419 C C . PRO D 1 199 ? 22.330 -31.167 14.621 1.000 38.255 179 PRO D C 1
ATOM 10420 O O . PRO D 1 199 ? 21.393 -31.143 13.824 1.000 35.740 179 PRO D O 1
ATOM 10424 N N . VAL D 1 200 ? 22.227 -31.224 15.957 1.000 38.560 180 VAL D N 1
ATOM 10425 C CA . VAL D 1 200 ? 20.996 -31.331 16.716 1.000 41.117 180 VAL D CA 1
ATOM 10426 C C . VAL D 1 200 ? 20.766 -29.984 17.394 1.000 37.450 180 VAL D C 1
ATOM 10427 O O . VAL D 1 200 ? 21.670 -29.460 18.058 1.000 34.398 180 VAL D O 1
ATOM 10431 N N . VAL D 1 201 ? 19.598 -29.402 17.092 1.000 36.505 181 VAL D N 1
ATOM 10432 C CA . VAL D 1 201 ? 19.126 -28.141 17.638 1.000 34.396 181 VAL D CA 1
ATOM 10433 C C . VAL D 1 201 ? 17.973 -28.513 18.573 1.000 39.422 181 VAL D C 1
ATOM 10434 O O . VAL D 1 201 ? 17.067 -29.233 18.164 1.000 41.089 181 VAL D O 1
ATOM 10438 N N . VAL D 1 202 ? 18.024 -28.049 19.834 1.000 36.513 182 VAL D N 1
ATOM 10439 C CA . VAL D 1 202 ? 17.005 -28.375 20.815 1.000 37.487 182 VAL D CA 1
ATOM 10440 C C . VAL D 1 202 ? 16.467 -27.065 21.397 1.000 38.883 182 VAL D C 1
ATOM 10441 O O . VAL D 1 202 ? 17.220 -26.233 21.918 1.000 37.658 182 VAL D O 1
ATOM 10445 N N . ASP D 1 203 ? 15.155 -26.887 21.245 1.000 38.484 183 ASP D N 1
ATOM 10446 C CA . ASP D 1 203 ? 14.375 -25.916 22.002 1.000 38.049 183 ASP D CA 1
ATOM 10447 C C . ASP D 1 203 ? 14.207 -26.398 23.441 1.000 38.875 183 ASP D C 1
ATOM 10448 O O . ASP D 1 203 ? 13.371 -27.260 23.740 1.000 35.190 183 ASP D O 1
ATOM 10453 N N . ASN D 1 204 ? 15.001 -25.798 24.335 1.000 37.399 184 ASN D N 1
ATOM 10454 C CA . ASN D 1 204 ? 15.043 -26.199 25.730 1.000 37.513 184 ASN D CA 1
ATOM 10455 C C . ASN D 1 204 ? 14.236 -25.230 26.601 1.000 30.185 184 ASN D C 1
ATOM 10456 O O . ASN D 1 204 ? 14.473 -25.125 27.803 1.000 33.455 184 ASN D O 1
ATOM 10461 N N . THR D 1 205 ? 13.237 -24.587 26.002 1.000 32.568 185 THR D N 1
ATOM 10462 C CA . THR D 1 205 ? 12.419 -23.614 26.706 1.000 33.108 185 THR D CA 1
ATOM 10463 C C . THR D 1 205 ? 11.866 -24.251 27.965 1.000 36.328 185 THR D C 1
ATOM 10464 O O . THR D 1 205 ? 12.002 -23.678 29.041 1.000 32.372 185 THR D O 1
ATOM 10468 N N . PHE D 1 206 ? 11.293 -25.456 27.820 1.000 36.445 186 PHE D N 1
ATOM 10469 C CA . PHE D 1 206 ? 10.630 -26.111 28.934 1.000 37.183 186 PHE D CA 1
ATOM 10470 C C . PHE D 1 206 ? 11.670 -26.703 29.870 1.000 35.466 186 PHE D C 1
ATOM 10471 O O . PHE D 1 206 ? 11.328 -27.124 30.984 1.000 36.803 186 PHE D O 1
ATOM 10479 N N . GLY D 1 207 ? 12.947 -26.709 29.443 1.000 37.885 187 GLY D N 1
ATOM 10480 C CA . GLY D 1 207 ? 14.031 -27.051 30.363 1.000 37.501 187 GLY D CA 1
ATOM 10481 C C . GLY D 1 207 ? 14.331 -25.976 31.423 1.000 36.907 187 GLY D C 1
ATOM 10482 O O . GLY D 1 207 ? 15.198 -26.176 32.258 1.000 45.885 187 GLY D O 1
ATOM 10483 N N . ALA D 1 208 ? 13.702 -24.786 31.360 1.000 44.711 188 ALA D N 1
ATOM 10484 C CA . ALA D 1 208 ? 13.909 -23.703 32.330 1.000 37.713 188 ALA D CA 1
ATOM 10485 C C . ALA D 1 208 ? 15.391 -23.349 32.494 1.000 36.040 188 ALA D C 1
ATOM 10486 O O . ALA D 1 208 ? 15.976 -23.508 33.567 1.000 36.044 188 ALA D O 1
ATOM 10488 N N . GLY D 1 209 ? 16.002 -22.946 31.383 1.000 38.957 189 GLY D N 1
ATOM 10489 C CA . GLY D 1 209 ? 17.340 -22.395 31.340 1.000 38.970 189 GLY D CA 1
ATOM 10490 C C . GLY D 1 209 ? 18.436 -23.355 31.797 1.000 42.535 189 GLY D C 1
ATOM 10491 O O . GLY D 1 209 ? 19.484 -22.889 32.244 1.000 42.848 189 GLY D O 1
ATOM 10492 N N . GLY D 1 210 ? 18.195 -24.672 31.690 1.000 39.426 190 GLY D N 1
ATOM 10493 C CA . GLY D 1 210 ? 19.182 -25.660 32.085 1.000 38.583 190 GLY D CA 1
ATOM 10494 C C . GLY D 1 210 ? 18.814 -26.338 33.396 1.000 43.449 190 GLY D C 1
ATOM 10495 O O . GLY D 1 210 ? 19.454 -27.310 33.806 1.000 43.426 190 GLY D O 1
ATOM 10496 N N . TYR D 1 211 ? 17.764 -25.848 34.055 1.000 42.443 191 TYR D N 1
ATOM 10497 C CA . TYR D 1 211 ? 17.499 -26.379 35.385 1.000 40.788 191 TYR D CA 1
ATOM 10498 C C . TYR D 1 211 ? 16.980 -27.811 35.288 1.000 33.540 191 TYR D C 1
ATOM 10499 O O . TYR D 1 211 ? 17.417 -28.643 36.034 1.000 37.595 191 TYR D O 1
ATOM 10508 N N . PHE D 1 212 ? 15.994 -28.076 34.447 1.000 35.193 192 PHE D N 1
ATOM 10509 C CA . PHE D 1 212 ? 15.376 -29.387 34.359 1.000 38.733 192 PHE D CA 1
ATOM 10510 C C . PHE D 1 212 ? 16.111 -30.289 33.359 1.000 44.338 192 PHE D C 1
ATOM 10511 O O . PHE D 1 212 ? 16.018 -31.501 33.430 1.000 44.104 192 PHE D O 1
ATOM 10519 N N . CYS D 1 213 ? 16.805 -29.706 32.379 1.000 42.074 193 CYS D N 1
ATOM 10520 C CA . CYS D 1 213 ? 17.514 -30.470 31.373 1.000 38.664 193 CYS D CA 1
ATOM 10521 C C . CYS D 1 213 ? 18.609 -29.603 30.779 1.000 40.350 193 CYS D C 1
ATOM 10522 O O . CYS D 1 213 ? 18.346 -28.445 30.474 1.000 46.357 193 CYS D O 1
ATOM 10525 N N . GLN D 1 214 ? 19.820 -30.160 30.645 1.000 41.292 194 GLN D N 1
ATOM 10526 C CA . GLN D 1 214 ? 20.875 -29.565 29.829 1.000 46.528 194 GLN D CA 1
ATOM 10527 C C . GLN D 1 214 ? 21.168 -30.470 28.635 1.000 44.030 194 GLN D C 1
ATOM 10528 O O . GLN D 1 214 ? 21.943 -31.412 28.717 1.000 40.838 194 GLN D O 1
ATOM 10534 N N . PRO D 1 215 ? 20.499 -30.250 27.497 1.000 41.227 195 PRO D N 1
ATOM 10535 C CA . PRO D 1 215 ? 20.602 -31.174 26.380 1.000 48.245 195 PRO D CA 1
ATOM 10536 C C . PRO D 1 215 ? 21.993 -31.302 25.784 1.000 44.093 195 PRO D C 1
ATOM 10537 O O . PRO D 1 215 ? 22.314 -32.369 25.265 1.000 40.217 195 PRO D O 1
ATOM 10541 N N . ILE D 1 216 ? 22.786 -30.228 25.850 1.000 40.937 196 ILE D N 1
ATOM 10542 C CA . ILE D 1 216 ? 24.183 -30.293 25.456 1.000 42.059 196 ILE D CA 1
ATOM 10543 C C . ILE D 1 216 ? 24.892 -31.436 26.177 1.000 40.859 196 ILE D C 1
ATOM 10544 O O . ILE D 1 216 ? 25.780 -32.048 25.619 1.000 46.417 196 ILE D O 1
ATOM 10549 N N . LYS D 1 217 ? 24.529 -31.741 27.414 1.000 49.123 197 LYS D N 1
ATOM 10550 C CA . LYS D 1 217 ? 25.146 -32.873 28.117 1.000 58.607 197 LYS D CA 1
ATOM 10551 C C . LYS D 1 217 ? 24.813 -34.224 27.459 1.000 50.482 197 LYS D C 1
ATOM 10552 O O . LYS D 1 217 ? 25.510 -35.199 27.670 1.000 50.714 197 LYS D O 1
ATOM 10558 N N . TYR D 1 218 ? 23.761 -34.311 26.648 1.000 50.610 198 TYR D N 1
ATOM 10559 C CA . TYR D 1 218 ? 23.432 -35.556 25.963 1.000 54.550 198 TYR D CA 1
ATOM 10560 C C . TYR D 1 218 ? 23.789 -35.477 24.490 1.000 45.704 198 TYR D C 1
ATOM 10561 O O . TYR D 1 218 ? 23.260 -36.262 23.725 1.000 57.877 198 TYR D O 1
ATOM 10570 N N . GLY D 1 219 ? 24.634 -34.499 24.127 1.000 54.889 199 GLY D N 1
ATOM 10571 C CA . GLY D 1 219 ? 25.208 -34.372 22.795 1.000 51.949 199 GLY D CA 1
ATOM 10572 C C . GLY D 1 219 ? 24.589 -33.296 21.892 1.000 46.915 199 GLY D C 1
ATOM 10573 O O . GLY D 1 219 ? 25.076 -33.130 20.776 1.000 50.436 199 GLY D O 1
ATOM 10574 N N . ALA D 1 220 ? 23.525 -32.589 22.326 1.000 41.954 200 ALA D N 1
ATOM 10575 C CA . ALA D 1 220 ? 22.945 -31.535 21.508 1.000 42.515 200 ALA D CA 1
ATOM 10576 C C . ALA D 1 220 ? 24.007 -30.495 21.184 1.000 39.576 200 ALA D C 1
ATOM 10577 O O . ALA D 1 220 ? 24.884 -30.258 21.989 1.000 41.269 200 ALA D O 1
ATOM 10579 N N . ASP D 1 221 ? 23.878 -29.866 20.012 1.000 37.510 201 ASP D N 1
ATOM 10580 C CA . ASP D 1 221 ? 24.909 -28.997 19.483 1.000 44.630 201 ASP D CA 1
ATOM 10581 C C . ASP D 1 221 ? 24.578 -27.537 19.766 1.000 40.712 201 ASP D C 1
ATOM 10582 O O . ASP D 1 221 ? 25.482 -26.716 20.011 1.000 37.903 201 ASP D O 1
ATOM 10587 N N . ILE D 1 222 ? 23.277 -27.261 19.664 1.000 33.836 202 ILE D N 1
ATOM 10588 C CA . ILE D 1 222 ? 22.729 -25.929 19.690 1.000 38.798 202 ILE D CA 1
ATOM 10589 C C . ILE D 1 222 ? 21.438 -26.004 20.484 1.000 39.761 202 ILE D C 1
ATOM 10590 O O . ILE D 1 222 ? 20.658 -26.912 20.256 1.000 41.637 202 ILE D O 1
ATOM 10595 N N . VAL D 1 223 ? 21.259 -25.079 21.431 1.000 37.984 203 VAL D N 1
ATOM 10596 C CA . VAL D 1 223 ? 20.066 -25.039 22.245 1.000 40.432 203 VAL D CA 1
ATOM 10597 C C . VAL D 1 223 ? 19.480 -23.646 22.104 1.000 40.389 203 VAL D C 1
ATOM 10598 O O . VAL D 1 223 ? 20.220 -22.670 22.075 1.000 42.853 203 VAL D O 1
ATOM 10602 N N . THR D 1 224 ? 18.156 -23.597 21.941 1.000 41.882 204 THR D N 1
ATOM 10603 C CA . THR D 1 224 ? 17.423 -22.351 21.885 1.000 36.984 204 THR D CA 1
ATOM 10604 C C . THR D 1 224 ? 16.422 -22.294 23.033 1.000 40.328 204 THR D C 1
ATOM 10605 O O . THR D 1 224 ? 15.890 -23.321 23.475 1.000 37.461 204 THR D O 1
ATOM 10609 N N . HIS D 1 225 ? 16.164 -21.053 23.457 1.000 36.894 205 HIS D N 1
ATOM 10610 C CA . HIS D 1 225 ? 15.244 -20.723 24.523 1.000 37.238 205 HIS D CA 1
ATOM 10611 C C . HIS D 1 225 ? 14.373 -19.553 24.095 1.000 33.527 205 HIS D C 1
ATOM 10612 O O . HIS D 1 225 ? 14.860 -18.582 23.515 1.000 35.931 205 HIS D O 1
ATOM 10619 N N . SER D 1 226 ? 13.085 -19.679 24.390 1.000 36.314 206 SER D N 1
ATOM 10620 C CA . SER D 1 226 ? 12.239 -18.532 24.652 1.000 37.605 206 SER D CA 1
ATOM 10621 C C . SER D 1 226 ? 12.470 -18.109 26.092 1.000 35.215 206 SER D C 1
ATOM 10622 O O . SER D 1 226 ? 11.987 -18.763 27.014 1.000 34.372 206 SER D O 1
ATOM 10625 N N . ALA D 1 227 ? 13.263 -17.044 26.271 1.000 35.100 207 ALA D N 1
ATOM 10626 C CA . ALA D 1 227 ? 13.563 -16.550 27.596 1.000 32.477 207 ALA D CA 1
ATOM 10627 C C . ALA D 1 227 ? 12.324 -15.848 28.160 1.000 35.253 207 ALA D C 1
ATOM 10628 O O . ALA D 1 227 ? 12.231 -15.644 29.360 1.000 39.083 207 ALA D O 1
ATOM 10630 N N . THR D 1 228 ? 11.348 -15.538 27.301 1.000 37.153 208 THR D N 1
ATOM 10631 C CA . THR D 1 228 ? 10.044 -15.036 27.708 1.000 37.367 208 THR D CA 1
ATOM 10632 C C . THR D 1 228 ? 9.401 -15.844 28.842 1.000 39.442 208 THR D C 1
ATOM 10633 O O . THR D 1 228 ? 8.638 -15.270 29.623 1.000 39.377 208 THR D O 1
ATOM 10637 N N . LYS D 1 229 ? 9.665 -17.163 28.921 1.000 34.724 209 LYS D N 1
ATOM 10638 C CA . LYS D 1 229 ? 8.958 -18.046 29.860 1.000 42.162 209 LYS D CA 1
ATOM 10639 C C . LYS D 1 229 ? 9.706 -18.115 31.200 1.000 40.325 209 LYS D C 1
ATOM 10640 O O . LYS D 1 229 ? 9.878 -17.094 31.848 1.000 50.396 209 LYS D O 1
ATOM 10646 N N . TRP D 1 230 ? 10.210 -19.299 31.599 1.000 40.477 210 TRP D N 1
ATOM 10647 C CA . TRP D 1 230 ? 10.815 -19.486 32.907 1.000 36.497 210 TRP D CA 1
ATOM 10648 C C . TRP D 1 230 ? 12.087 -18.667 33.113 1.000 38.082 210 TRP D C 1
ATOM 10649 O O . TRP D 1 230 ? 12.436 -18.382 34.267 1.000 37.429 210 TRP D O 1
ATOM 10660 N N . ILE D 1 231 ? 12.811 -18.280 32.062 1.000 36.202 211 ILE D N 1
ATOM 10661 C CA . ILE D 1 231 ? 14.081 -17.638 32.363 1.000 37.791 211 ILE D CA 1
ATOM 10662 C C . ILE D 1 231 ? 13.805 -16.261 32.958 1.000 38.964 211 ILE D C 1
ATOM 10663 O O . ILE D 1 231 ? 14.328 -15.925 34.012 1.000 36.846 211 ILE D O 1
ATOM 10668 N N . GLY D 1 232 ? 12.922 -15.498 32.324 1.000 38.434 212 GLY D N 1
ATOM 10669 C CA . GLY D 1 232 ? 12.493 -14.226 32.897 1.000 38.099 212 GLY D CA 1
ATOM 10670 C C . GLY D 1 232 ? 11.588 -14.419 34.100 1.000 36.054 212 GLY D C 1
ATOM 10671 O O . GLY D 1 232 ? 11.740 -13.743 35.085 1.000 39.609 212 GLY D O 1
ATOM 10672 N N . GLY D 1 233 ? 10.588 -15.293 33.973 1.000 38.154 213 GLY D N 1
ATOM 10673 C CA . GLY D 1 233 ? 9.837 -15.764 35.120 1.000 38.831 213 GLY D CA 1
ATOM 10674 C C . GLY D 1 233 ? 8.594 -14.945 35.525 1.000 38.771 213 GLY D C 1
ATOM 10675 O O . GLY D 1 233 ? 7.882 -15.373 36.415 1.000 40.035 213 GLY D O 1
ATOM 10676 N N . HIS D 1 234 ? 8.347 -13.768 34.953 1.000 36.126 214 HIS D N 1
ATOM 10677 C CA . HIS D 1 234 ? 7.368 -12.833 35.502 1.000 45.426 214 HIS D CA 1
ATOM 10678 C C . HIS D 1 234 ? 6.357 -12.355 34.460 1.000 42.006 214 HIS D C 1
ATOM 10679 O O . HIS D 1 234 ? 5.559 -11.490 34.764 1.000 44.031 214 HIS D O 1
ATOM 10686 N N . GLY D 1 235 ? 6.389 -12.905 33.239 1.000 45.921 215 GLY D N 1
ATOM 10687 C CA . GLY D 1 235 ? 5.556 -12.439 32.143 1.000 43.736 215 GLY D CA 1
ATOM 10688 C C . GLY D 1 235 ? 5.793 -10.975 31.756 1.000 46.954 215 GLY D C 1
ATOM 10689 O O . GLY D 1 235 ? 4.882 -10.346 31.239 1.000 49.020 215 GLY D O 1
ATOM 10690 N N . THR D 1 236 ? 6.993 -10.417 31.959 1.000 42.728 216 THR D N 1
ATOM 10691 C CA . THR D 1 236 ? 7.175 -9.000 31.635 1.000 55.003 216 THR D CA 1
ATOM 10692 C C . THR D 1 236 ? 7.894 -8.754 30.304 1.000 50.330 216 THR D C 1
ATOM 10693 O O . THR D 1 236 ? 7.797 -7.667 29.759 1.000 47.459 216 THR D O 1
ATOM 10697 N N . THR D 1 237 ? 8.709 -9.708 29.853 1.000 43.313 217 THR D N 1
ATOM 10698 C CA . THR D 1 237 ? 9.749 -9.420 28.886 1.000 41.555 217 THR D CA 1
ATOM 10699 C C . THR D 1 237 ? 9.882 -10.548 27.871 1.000 37.841 217 THR D C 1
ATOM 10700 O O . THR D 1 237 ? 10.025 -11.706 28.232 1.000 35.617 217 THR D O 1
ATOM 10704 N N . ILE D 1 238 ? 9.858 -10.179 26.595 1.000 37.732 218 ILE D N 1
ATOM 10705 C CA . ILE D 1 238 ? 10.030 -11.122 25.516 1.000 40.180 218 ILE D CA 1
ATOM 10706 C C . ILE D 1 238 ? 11.521 -11.185 25.170 1.000 40.123 218 ILE D C 1
ATOM 10707 O O . ILE D 1 238 ? 12.200 -10.178 25.179 1.000 35.029 218 ILE D O 1
ATOM 10712 N N . GLY D 1 239 ? 12.048 -12.397 24.921 1.000 34.998 219 GLY D N 1
ATOM 10713 C CA . GLY D 1 239 ? 13.423 -12.523 24.495 1.000 34.431 219 GLY D CA 1
ATOM 10714 C C . GLY D 1 239 ? 13.766 -13.955 24.127 1.000 33.926 219 GLY D C 1
ATOM 10715 O O . GLY D 1 239 ? 13.076 -14.895 24.516 1.000 28.710 219 GLY D O 1
ATOM 10716 N N . GLY D 1 240 ? 14.865 -14.090 23.391 1.000 35.482 220 GLY D N 1
ATOM 10717 C CA . GLY D 1 240 ? 15.338 -15.394 22.968 1.000 34.777 220 GLY D CA 1
ATOM 10718 C C . GLY D 1 240 ? 16.843 -15.510 23.132 1.000 34.132 220 GLY D C 1
ATOM 10719 O O . GLY D 1 240 ? 17.563 -14.505 23.168 1.000 32.338 220 GLY D O 1
ATOM 10720 N N . ILE D 1 241 ? 17.274 -16.758 23.292 1.000 32.049 221 ILE D N 1
ATOM 10721 C CA . ILE D 1 241 ? 18.669 -17.104 23.452 1.000 33.102 221 ILE D CA 1
ATOM 10722 C C . ILE D 1 241 ? 19.007 -18.271 22.541 1.000 36.580 221 ILE D C 1
ATOM 10723 O O . ILE D 1 241 ? 18.288 -19.280 22.534 1.000 32.688 221 ILE D O 1
ATOM 10728 N N . ILE D 1 242 ? 20.169 -18.150 21.887 1.000 35.318 222 ILE D N 1
ATOM 10729 C CA . ILE D 1 242 ? 20.808 -19.269 21.204 1.000 36.656 222 ILE D CA 1
ATOM 10730 C C . ILE D 1 242 ? 22.092 -19.659 21.938 1.000 35.140 222 ILE D C 1
ATOM 10731 O O . ILE D 1 242 ? 22.924 -18.809 22.210 1.000 38.444 222 ILE D O 1
ATOM 10736 N N . VAL D 1 243 ? 22.271 -20.951 22.213 1.000 33.487 223 VAL D N 1
ATOM 10737 C CA . VAL D 1 243 ? 23.455 -21.436 22.903 1.000 34.074 223 VAL D CA 1
ATOM 10738 C C . VAL D 1 243 ? 24.171 -22.422 21.985 1.000 35.215 223 VAL D C 1
ATOM 10739 O O . VAL D 1 243 ? 23.517 -23.305 21.453 1.000 37.720 223 VAL D O 1
ATOM 10743 N N . ASP D 1 244 ? 25.486 -22.221 21.779 1.000 33.592 224 ASP D N 1
ATOM 10744 C CA . ASP D 1 244 ? 26.328 -23.097 20.965 1.000 37.200 224 ASP D CA 1
ATOM 10745 C C . ASP D 1 244 ? 27.202 -23.916 21.900 1.000 35.904 224 ASP D C 1
ATOM 10746 O O . ASP D 1 244 ? 27.878 -23.335 22.741 1.000 39.313 224 ASP D O 1
ATOM 10751 N N . SER D 1 245 ? 27.157 -25.248 21.741 1.000 36.209 225 SER D N 1
ATOM 10752 C CA . SER D 1 245 ? 27.958 -26.195 22.510 1.000 39.893 225 SER D CA 1
ATOM 10753 C C . SER D 1 245 ? 29.450 -25.966 22.243 1.000 38.501 225 SER D C 1
ATOM 10754 O O . SER D 1 245 ? 30.281 -26.239 23.094 1.000 43.308 225 SER D O 1
ATOM 10757 N N . GLY D 1 246 ? 29.761 -25.491 21.038 1.000 40.254 226 GLY D N 1
ATOM 10758 C CA . GLY D 1 246 ? 31.106 -25.489 20.471 1.000 43.518 226 GLY D CA 1
ATOM 10759 C C . GLY D 1 246 ? 31.653 -26.891 20.183 1.000 41.036 226 GLY D C 1
ATOM 10760 O O . GLY D 1 246 ? 32.855 -27.068 20.108 1.000 49.703 226 GLY D O 1
ATOM 10761 N N . LYS D 1 247 ? 30.798 -27.901 20.040 1.000 41.415 227 LYS D N 1
ATOM 10762 C CA . LYS D 1 247 ? 31.291 -29.265 19.944 1.000 47.129 227 LYS D CA 1
ATOM 10763 C C . LYS D 1 247 ? 30.988 -29.884 18.582 1.000 47.181 227 LYS D C 1
ATOM 10764 O O . LYS D 1 247 ? 31.414 -30.999 18.337 1.000 56.643 227 LYS D O 1
ATOM 10770 N N . PHE D 1 248 ? 30.276 -29.199 17.686 1.000 45.909 228 PHE D N 1
ATOM 10771 C CA . PHE D 1 248 ? 29.975 -29.817 16.403 1.000 44.052 228 PHE D CA 1
ATOM 10772 C C . PHE D 1 248 ? 31.164 -29.609 15.466 1.000 44.003 228 PHE D C 1
ATOM 10773 O O . PHE D 1 248 ? 31.683 -28.506 15.353 1.000 47.891 228 PHE D O 1
ATOM 10781 N N . PRO D 1 249 ? 31.694 -30.665 14.812 1.000 44.710 229 PRO D N 1
ATOM 10782 C CA . PRO D 1 249 ? 32.911 -30.528 14.018 1.000 44.909 229 PRO D CA 1
ATOM 10783 C C . PRO D 1 249 ? 32.583 -30.053 12.608 1.000 44.162 229 PRO D C 1
ATOM 10784 O O . PRO D 1 249 ? 32.522 -30.849 11.687 1.000 42.396 229 PRO D O 1
ATOM 10788 N N . TRP D 1 250 ? 32.424 -28.732 12.467 1.000 47.232 230 TRP D N 1
ATOM 10789 C CA . TRP D 1 250 ? 32.099 -28.088 11.210 1.000 41.864 230 TRP D CA 1
ATOM 10790 C C . TRP D 1 250 ? 33.155 -28.382 10.150 1.000 41.672 230 TRP D C 1
ATOM 10791 O O . TRP D 1 250 ? 32.819 -28.402 8.958 1.000 39.739 230 TRP D O 1
ATOM 10802 N N . LYS D 1 251 ? 34.423 -28.484 10.577 1.000 46.554 231 LYS D N 1
ATOM 10803 C CA . LYS D 1 251 ? 35.566 -28.677 9.682 1.000 46.346 231 LYS D CA 1
ATOM 10804 C C . LYS D 1 251 ? 35.483 -30.006 8.940 1.000 44.356 231 LYS D C 1
ATOM 10805 O O . LYS D 1 251 ? 36.033 -30.143 7.858 1.000 40.060 231 LYS D O 1
ATOM 10811 N N . ASP D 1 252 ? 34.828 -30.993 9.551 1.000 44.636 232 ASP D N 1
ATOM 10812 C CA . ASP D 1 252 ? 34.658 -32.304 8.943 1.000 47.355 232 ASP D CA 1
ATOM 10813 C C . ASP D 1 252 ? 33.630 -32.282 7.812 1.000 43.902 232 ASP D C 1
ATOM 10814 O O . ASP D 1 252 ? 33.492 -33.298 7.140 1.000 42.073 232 ASP D O 1
ATOM 10819 N N . TYR D 1 253 ? 32.873 -31.183 7.672 1.000 44.310 233 TYR D N 1
ATOM 10820 C CA . TYR D 1 253 ? 31.742 -31.082 6.754 1.000 43.668 233 TYR D CA 1
ATOM 10821 C C . TYR D 1 253 ? 31.769 -29.754 6.000 1.000 45.428 233 TYR D C 1
ATOM 10822 O O . TYR D 1 253 ? 30.759 -29.034 5.936 1.000 39.107 233 TYR D O 1
ATOM 10831 N N . PRO D 1 254 ? 32.895 -29.443 5.309 1.000 42.031 234 PRO D N 1
ATOM 10832 C CA . PRO D 1 254 ? 33.050 -28.151 4.638 1.000 43.799 234 PRO D CA 1
ATOM 10833 C C . PRO D 1 254 ? 32.017 -27.952 3.525 1.000 49.216 234 PRO D C 1
ATOM 10834 O O . PRO D 1 254 ? 31.639 -26.819 3.206 1.000 50.479 234 PRO D O 1
ATOM 10838 N N . GLU D 1 255 ? 31.508 -29.064 2.982 1.000 44.764 235 GLU D N 1
ATOM 10839 C CA . GLU D 1 255 ? 30.559 -29.017 1.877 1.000 51.425 235 GLU D CA 1
ATOM 10840 C C . GLU D 1 255 ? 29.112 -28.893 2.350 1.000 43.673 235 GLU D C 1
ATOM 10841 O O . GLU D 1 255 ? 28.275 -28.343 1.643 1.000 40.162 235 GLU D O 1
ATOM 10847 N N . LYS D 1 256 ? 28.795 -29.526 3.473 1.000 41.271 236 LYS D N 1
ATOM 10848 C CA . LYS D 1 256 ? 27.454 -29.455 4.013 1.000 45.169 236 LYS D CA 1
ATOM 10849 C C . LYS D 1 256 ? 27.239 -28.048 4.578 1.000 43.026 236 LYS D C 1
ATOM 10850 O O . LYS D 1 256 ? 26.126 -27.530 4.538 1.000 41.415 236 LYS D O 1
ATOM 10856 N N . PHE D 1 257 ? 28.322 -27.435 5.089 1.000 40.990 237 PHE D N 1
ATOM 10857 C CA . PHE D 1 257 ? 28.248 -26.153 5.780 1.000 39.941 237 PHE D CA 1
ATOM 10858 C C . PHE D 1 257 ? 29.322 -25.227 5.216 1.000 37.064 237 PHE D C 1
ATOM 10859 O O . PHE D 1 257 ? 30.319 -24.911 5.863 1.000 38.159 237 PHE D O 1
ATOM 10867 N N . PRO D 1 258 ? 29.137 -24.764 3.974 1.000 37.536 238 PRO D N 1
ATOM 10868 C CA . PRO D 1 258 ? 30.104 -23.876 3.331 1.000 38.728 238 PRO D CA 1
ATOM 10869 C C . PRO D 1 258 ? 30.212 -22.520 4.018 1.000 44.066 238 PRO D C 1
ATOM 10870 O O . PRO D 1 258 ? 31.208 -21.806 3.867 1.000 41.301 238 PRO D O 1
ATOM 10874 N N . GLN D 1 259 ? 29.189 -22.166 4.798 1.000 42.575 239 GLN D N 1
ATOM 10875 C CA . GLN D 1 259 ? 29.203 -20.859 5.431 1.000 44.106 239 GLN D CA 1
ATOM 10876 C C . GLN D 1 259 ? 30.333 -20.770 6.465 1.000 41.429 239 GLN D C 1
ATOM 10877 O O . GLN D 1 259 ? 30.726 -19.658 6.775 1.000 37.289 239 GLN D O 1
ATOM 10883 N N . PHE D 1 260 ? 30.837 -21.908 6.989 1.000 36.475 240 PHE D N 1
ATOM 10884 C CA . PHE D 1 260 ? 31.967 -21.893 7.908 1.000 41.813 240 PHE D CA 1
ATOM 10885 C C . PHE D 1 260 ? 33.328 -22.161 7.230 1.000 45.403 240 PHE D C 1
ATOM 10886 O O . PHE D 1 260 ? 34.363 -21.977 7.866 1.000 42.408 240 PHE D O 1
ATOM 10894 N N . SER D 1 261 ? 33.342 -22.577 5.954 1.000 45.958 241 SER D N 1
ATOM 10895 C CA . SER D 1 261 ? 34.511 -23.174 5.317 1.000 45.182 241 SER D CA 1
ATOM 10896 C C . SER D 1 261 ? 34.969 -22.383 4.102 1.000 45.769 241 SER D C 1
ATOM 10897 O O . SER D 1 261 ? 36.124 -22.553 3.705 1.000 44.172 241 SER D O 1
ATOM 10900 N N . GLN D 1 262 ? 34.077 -21.533 3.555 1.000 48.180 242 GLN D N 1
ATOM 10901 C CA . GLN D 1 262 ? 34.386 -20.674 2.416 1.000 48.695 242 GLN D CA 1
ATOM 10902 C C . GLN D 1 262 ? 34.501 -19.215 2.853 1.000 50.681 242 GLN D C 1
ATOM 10903 O O . GLN D 1 262 ? 33.672 -18.697 3.597 1.000 51.833 242 GLN D O 1
ATOM 10909 N N . PRO D 1 263 ? 35.487 -18.471 2.315 1.000 48.093 243 PRO D N 1
ATOM 10910 C CA . PRO D 1 263 ? 35.587 -17.044 2.578 1.000 47.824 243 PRO D CA 1
ATOM 10911 C C . PRO D 1 263 ? 34.212 -16.389 2.595 1.000 43.401 243 PRO D C 1
ATOM 10912 O O . PRO D 1 263 ? 33.482 -16.436 1.608 1.000 43.794 243 PRO D O 1
ATOM 10916 N N . ALA D 1 264 ? 33.880 -15.767 3.730 1.000 44.014 244 ALA D N 1
ATOM 10917 C CA . ALA D 1 264 ? 32.600 -15.106 3.875 1.000 43.964 244 ALA D CA 1
ATOM 10918 C C . ALA D 1 264 ? 32.692 -13.708 3.276 1.000 45.201 244 ALA D C 1
ATOM 10919 O O . ALA D 1 264 ? 33.334 -12.804 3.802 1.000 43.782 244 ALA D O 1
ATOM 10921 N N . GLU D 1 265 ? 32.025 -13.532 2.153 1.000 48.598 245 GLU D N 1
ATOM 10922 C CA . GLU D 1 265 ? 32.077 -12.261 1.464 1.000 56.787 245 GLU D CA 1
ATOM 10923 C C . GLU D 1 265 ? 31.421 -11.189 2.320 1.000 52.066 245 GLU D C 1
ATOM 10924 O O . GLU D 1 265 ? 31.831 -10.041 2.247 1.000 56.641 245 GLU D O 1
ATOM 10930 N N . GLY D 1 266 ? 30.407 -11.566 3.110 1.000 48.656 246 GLY D N 1
ATOM 10931 C CA . GLY D 1 266 ? 29.718 -10.626 3.981 1.000 48.694 246 GLY D CA 1
ATOM 10932 C C . GLY D 1 266 ? 30.527 -10.219 5.219 1.000 53.598 246 GLY D C 1
ATOM 10933 O O . GLY D 1 266 ? 30.086 -9.344 5.969 1.000 48.662 246 GLY D O 1
ATOM 10934 N N . TYR D 1 267 ? 31.701 -10.843 5.436 1.000 50.205 247 TYR D N 1
ATOM 10935 C CA . TYR D 1 267 ? 32.512 -10.558 6.605 1.000 49.552 247 TYR D CA 1
ATOM 10936 C C . TYR D 1 267 ? 34.000 -10.606 6.243 1.000 51.082 247 TYR D C 1
ATOM 10937 O O . TYR D 1 267 ? 34.751 -11.398 6.807 1.000 49.341 247 TYR D O 1
ATOM 10946 N N . HIS D 1 268 ? 34.401 -9.740 5.302 1.000 53.036 248 HIS D N 1
ATOM 10947 C CA . HIS D 1 268 ? 35.790 -9.446 4.941 1.000 55.268 248 HIS D CA 1
ATOM 10948 C C . HIS D 1 268 ? 36.566 -10.682 4.516 1.000 50.169 248 HIS D C 1
ATOM 10949 O O . HIS D 1 268 ? 37.772 -10.713 4.655 1.000 56.126 248 HIS D O 1
ATOM 10956 N N . GLY D 1 269 ? 35.889 -11.697 3.993 1.000 50.442 249 GLY D N 1
ATOM 10957 C CA . GLY D 1 269 ? 36.569 -12.873 3.474 1.000 48.673 249 GLY D CA 1
ATOM 10958 C C . GLY D 1 269 ? 37.026 -13.859 4.546 1.000 47.815 249 GLY D C 1
ATOM 10959 O O . GLY D 1 269 ? 37.749 -14.803 4.242 1.000 49.183 249 GLY D O 1
ATOM 10960 N N . THR D 1 270 ? 36.584 -13.649 5.789 1.000 51.112 250 THR D N 1
ATOM 10961 C CA . THR D 1 270 ? 36.890 -14.553 6.881 1.000 51.533 250 THR D CA 1
ATOM 10962 C C . THR D 1 270 ? 36.443 -15.963 6.538 1.000 48.580 250 THR D C 1
ATOM 10963 O O . THR D 1 270 ? 35.347 -16.132 6.024 1.000 44.490 250 THR D O 1
ATOM 10967 N N . ILE D 1 271 ? 37.258 -16.954 6.905 1.000 44.627 251 ILE D N 1
ATOM 10968 C CA . ILE D 1 271 ? 36.794 -18.322 6.982 1.000 42.527 251 ILE D CA 1
ATOM 10969 C C . ILE D 1 271 ? 36.497 -18.631 8.445 1.000 44.264 251 ILE D C 1
ATOM 10970 O O . ILE D 1 271 ? 37.427 -18.826 9.218 1.000 46.689 251 ILE D O 1
ATOM 10975 N N . TYR D 1 272 ? 35.210 -18.743 8.822 1.000 43.691 252 TYR D N 1
ATOM 10976 C CA . TYR D 1 272 ? 34.861 -18.866 10.228 1.000 39.183 252 TYR D CA 1
ATOM 10977 C C . TYR D 1 272 ? 35.573 -20.055 10.867 1.000 38.691 252 TYR D C 1
ATOM 10978 O O . TYR D 1 272 ? 36.033 -19.948 11.998 1.000 42.839 252 TYR D O 1
ATOM 10987 N N . ASN D 1 273 ? 35.726 -21.174 10.161 1.000 44.192 253 ASN D N 1
ATOM 10988 C CA . ASN D 1 273 ? 36.361 -22.334 10.787 1.000 41.116 253 ASN D CA 1
ATOM 10989 C C . ASN D 1 273 ? 37.788 -22.022 11.200 1.000 44.680 253 ASN D C 1
ATOM 10990 O O . ASN D 1 273 ? 38.196 -22.461 12.272 1.000 49.174 253 ASN D O 1
ATOM 10995 N N . GLU D 1 274 ? 38.524 -21.261 10.374 1.000 47.840 254 GLU D N 1
ATOM 10996 C CA . GLU D 1 274 ? 39.918 -20.953 10.681 1.000 54.910 254 GLU D CA 1
ATOM 10997 C C . GLU D 1 274 ? 40.019 -19.902 11.783 1.000 50.081 254 GLU D C 1
ATOM 10998 O O . GLU D 1 274 ? 40.824 -20.041 12.692 1.000 46.680 254 GLU D O 1
ATOM 11004 N N . ALA D 1 275 ? 39.231 -18.829 11.676 1.000 52.304 255 ALA D N 1
ATOM 11005 C CA . ALA D 1 275 ? 39.390 -17.685 12.562 1.000 49.619 255 ALA D CA 1
ATOM 11006 C C . ALA D 1 275 ? 38.807 -17.959 13.955 1.000 48.519 255 ALA D C 1
ATOM 11007 O O . ALA D 1 275 ? 39.314 -17.412 14.921 1.000 44.574 255 ALA D O 1
ATOM 11009 N N . TYR D 1 276 ? 37.744 -18.778 14.077 1.000 44.207 256 TYR D N 1
ATOM 11010 C CA . TYR D 1 276 ? 36.982 -18.850 15.322 1.000 39.618 256 TYR D CA 1
ATOM 11011 C C . TYR D 1 276 ? 36.870 -20.277 15.828 1.000 40.912 256 TYR D C 1
ATOM 11012 O O . TYR D 1 276 ? 36.274 -20.508 16.869 1.000 44.950 256 TYR D O 1
ATOM 11021 N N . GLY D 1 277 ? 37.419 -21.223 15.067 1.000 44.365 257 GLY D N 1
ATOM 11022 C CA . GLY D 1 277 ? 37.453 -22.631 15.426 1.000 40.699 257 GLY D CA 1
ATOM 11023 C C . GLY D 1 277 ? 36.094 -23.122 15.891 1.000 40.875 257 GLY D C 1
ATOM 11024 O O . GLY D 1 277 ? 35.117 -23.117 15.148 1.000 44.039 257 GLY D O 1
ATOM 11025 N N . ASN D 1 278 ? 36.013 -23.487 17.164 1.000 44.762 258 ASN D N 1
ATOM 11026 C CA . ASN D 1 278 ? 34.849 -24.223 17.630 1.000 47.207 258 ASN D CA 1
ATOM 11027 C C . ASN D 1 278 ? 33.669 -23.275 17.830 1.000 40.992 258 ASN D C 1
ATOM 11028 O O . ASN D 1 278 ? 32.572 -23.724 18.145 1.000 45.088 258 ASN D O 1
ATOM 11033 N N . LEU D 1 279 ? 33.915 -21.960 17.731 1.000 38.380 259 LEU D N 1
ATOM 11034 C CA . LEU D 1 279 ? 32.854 -20.983 17.882 1.000 36.986 259 LEU D CA 1
ATOM 11035 C C . LEU D 1 279 ? 32.366 -20.493 16.525 1.000 36.750 259 LEU D C 1
ATOM 11036 O O . LEU D 1 279 ? 31.571 -19.568 16.463 1.000 42.453 259 LEU D O 1
ATOM 11041 N N . ALA D 1 280 ? 32.739 -21.166 15.435 1.000 39.379 260 ALA D N 1
ATOM 11042 C CA . ALA D 1 280 ? 32.367 -20.710 14.098 1.000 37.278 260 ALA D CA 1
ATOM 11043 C C . ALA D 1 280 ? 30.871 -20.408 13.949 1.000 35.677 260 ALA D C 1
ATOM 11044 O O . ALA D 1 280 ? 30.493 -19.410 13.317 1.000 32.273 260 ALA D O 1
ATOM 11046 N N . TYR D 1 281 ? 30.021 -21.324 14.430 1.000 33.476 261 TYR D N 1
ATOM 11047 C CA . TYR D 1 281 ? 28.575 -21.192 14.315 1.000 35.559 261 TYR D CA 1
ATOM 11048 C C . TYR D 1 281 ? 28.099 -19.891 14.972 1.000 36.028 261 TYR D C 1
ATOM 11049 O O . TYR D 1 281 ? 27.530 -18.991 14.334 1.000 32.789 261 TYR D O 1
ATOM 11058 N N . ILE D 1 282 ? 28.389 -19.742 16.252 1.000 38.963 262 ILE D N 1
ATOM 11059 C CA . ILE D 1 282 ? 27.791 -18.638 16.986 1.000 36.665 262 ILE D CA 1
ATOM 11060 C C . ILE D 1 282 ? 28.361 -17.309 16.518 1.000 38.388 262 ILE D C 1
ATOM 11061 O O . ILE D 1 282 ? 27.625 -16.323 16.530 1.000 38.423 262 ILE D O 1
ATOM 11066 N N . VAL D 1 283 ? 29.625 -17.288 16.058 1.000 34.352 263 VAL D N 1
ATOM 11067 C CA . VAL D 1 283 ? 30.211 -16.042 15.578 1.000 36.684 263 VAL D CA 1
ATOM 11068 C C . VAL D 1 283 ? 29.579 -15.654 14.240 1.000 36.069 263 VAL D C 1
ATOM 11069 O O . VAL D 1 283 ? 29.359 -14.462 13.970 1.000 37.955 263 VAL D O 1
ATOM 11073 N N . HIS D 1 284 ? 29.301 -16.659 13.397 1.000 34.287 264 HIS D N 1
ATOM 11074 C CA . HIS D 1 284 ? 28.664 -16.424 12.106 1.000 34.525 264 HIS D CA 1
ATOM 11075 C C . HIS D 1 284 ? 27.247 -15.879 12.300 1.000 35.160 264 HIS D C 1
ATOM 11076 O O . HIS D 1 284 ? 26.833 -14.943 11.615 1.000 31.939 264 HIS D O 1
ATOM 11083 N N . VAL D 1 285 ? 26.512 -16.470 13.246 1.000 32.909 265 VAL D N 1
ATOM 11084 C CA . VAL D 1 285 ? 25.164 -16.038 13.540 1.000 31.366 265 VAL D CA 1
ATOM 11085 C C . VAL D 1 285 ? 25.161 -14.596 14.063 1.000 34.704 265 VAL D C 1
ATOM 11086 O O . VAL D 1 285 ? 24.270 -13.833 13.719 1.000 37.714 265 VAL D O 1
ATOM 11090 N N . ARG D 1 286 ? 26.127 -14.216 14.895 1.000 37.500 266 ARG D N 1
ATOM 11091 C CA . ARG D 1 286 ? 26.147 -12.878 15.463 1.000 41.385 266 ARG D CA 1
ATOM 11092 C C . ARG D 1 286 ? 26.521 -11.876 14.363 1.000 44.732 266 ARG D C 1
ATOM 11093 O O . ARG D 1 286 ? 25.766 -10.937 14.078 1.000 41.868 266 ARG D O 1
ATOM 11101 N N . THR D 1 287 ? 27.670 -12.135 13.723 1.000 34.296 267 THR D N 1
ATOM 11102 C CA . THR D 1 287 ? 28.342 -11.144 12.905 1.000 38.061 267 THR D CA 1
ATOM 11103 C C . THR D 1 287 ? 27.746 -11.040 11.515 1.000 35.840 267 THR D C 1
ATOM 11104 O O . THR D 1 287 ? 28.009 -10.065 10.816 1.000 42.682 267 THR D O 1
ATOM 11108 N N . GLU D 1 288 ? 26.987 -12.052 11.093 1.000 40.862 268 GLU D N 1
ATOM 11109 C CA . GLU D 1 288 ? 26.337 -11.972 9.810 1.000 40.442 268 GLU D CA 1
ATOM 11110 C C . GLU D 1 288 ? 24.815 -11.924 9.973 1.000 38.779 268 GLU D C 1
ATOM 11111 O O . GLU D 1 288 ? 24.176 -11.023 9.461 1.000 40.859 268 GLU D O 1
ATOM 11117 N N . LEU D 1 289 ? 24.193 -12.902 10.613 1.000 36.960 269 LEU D N 1
ATOM 11118 C CA . LEU D 1 289 ? 22.740 -12.951 10.560 1.000 35.933 269 LEU D CA 1
ATOM 11119 C C . LEU D 1 289 ? 22.092 -11.838 11.406 1.000 37.334 269 LEU D C 1
ATOM 11120 O O . LEU D 1 289 ? 21.255 -11.100 10.872 1.000 39.939 269 LEU D O 1
ATOM 11125 N N . LEU D 1 290 ? 22.446 -11.735 12.713 1.000 34.669 270 LEU D N 1
ATOM 11126 C CA . LEU D 1 290 ? 21.945 -10.698 13.607 1.000 37.745 270 LEU D CA 1
ATOM 11127 C C . LEU D 1 290 ? 22.181 -9.301 13.023 1.000 36.586 270 LEU D C 1
ATOM 11128 O O . LEU D 1 290 ? 21.271 -8.492 12.954 1.000 37.805 270 LEU D O 1
ATOM 11133 N N . ARG D 1 291 ? 23.374 -9.086 12.492 1.000 35.074 271 ARG D N 1
ATOM 11134 C CA . ARG D 1 291 ? 23.762 -7.836 11.863 1.000 40.976 271 ARG D CA 1
ATOM 11135 C C . ARG D 1 291 ? 22.869 -7.526 10.664 1.000 41.984 271 ARG D C 1
ATOM 11136 O O . ARG D 1 291 ? 22.380 -6.408 10.569 1.000 45.665 271 ARG D O 1
ATOM 11144 N N . ASP D 1 292 ? 22.636 -8.486 9.755 1.000 43.311 272 ASP D N 1
ATOM 11145 C CA . ASP D 1 292 ? 21.932 -8.184 8.509 1.000 37.727 272 ASP D CA 1
ATOM 11146 C C . ASP D 1 292 ? 20.410 -8.189 8.716 1.000 39.220 272 ASP D C 1
ATOM 11147 O O . ASP D 1 292 ? 19.665 -7.406 8.097 1.000 39.018 272 ASP D O 1
ATOM 11152 N N . LEU D 1 293 ? 19.936 -9.101 9.562 1.000 33.792 273 LEU D N 1
ATOM 11153 C CA . LEU D 1 293 ? 18.511 -9.350 9.665 1.000 35.671 273 LEU D CA 1
ATOM 11154 C C . LEU D 1 293 ? 17.891 -8.638 10.871 1.000 33.711 273 LEU D C 1
ATOM 11155 O O . LEU D 1 293 ? 16.684 -8.464 10.913 1.000 41.905 273 LEU D O 1
ATOM 11160 N N . GLY D 1 294 ? 18.680 -8.357 11.908 1.000 34.307 274 GLY D N 1
ATOM 11161 C CA . GLY D 1 294 ? 18.339 -7.290 12.831 1.000 36.692 274 GLY D CA 1
ATOM 11162 C C . GLY D 1 294 ? 17.405 -7.626 13.994 1.000 33.880 274 GLY D C 1
ATOM 11163 O O . GLY D 1 294 ? 16.977 -6.678 14.602 1.000 33.912 274 GLY D O 1
ATOM 11164 N N . PRO D 1 295 ? 17.147 -8.882 14.445 1.000 35.495 275 PRO D N 1
ATOM 11165 C CA . PRO D 1 295 ? 16.355 -9.125 15.663 1.000 36.322 275 PRO D CA 1
ATOM 11166 C C . PRO D 1 295 ? 17.087 -8.963 16.992 1.000 37.765 275 PRO D C 1
ATOM 11167 O O . PRO D 1 295 ? 17.260 -9.935 17.742 1.000 38.371 275 PRO D O 1
ATOM 11171 N N . LEU D 1 296 ? 17.462 -7.725 17.322 1.000 40.698 276 LEU D N 1
ATOM 11172 C CA . LEU D 1 296 ? 18.314 -7.552 18.484 1.000 43.179 276 LEU D CA 1
ATOM 11173 C C . LEU D 1 296 ? 17.481 -7.338 19.741 1.000 37.987 276 LEU D C 1
ATOM 11174 O O . LEU D 1 296 ? 16.337 -6.914 19.685 1.000 40.657 276 LEU D O 1
ATOM 11179 N N . MET D 1 297 ? 18.027 -7.864 20.842 1.000 37.402 277 MET D N 1
ATOM 11180 C CA . MET D 1 297 ? 17.457 -7.712 22.165 1.000 36.153 277 MET D CA 1
ATOM 11181 C C . MET D 1 297 ? 17.823 -6.326 22.691 1.000 34.452 277 MET D C 1
ATOM 11182 O O . MET D 1 297 ? 18.965 -5.911 22.618 1.000 31.240 277 MET D O 1
ATOM 11187 N N . ASN D 1 298 ? 16.803 -5.576 23.094 1.000 35.563 278 ASN D N 1
ATOM 11188 C CA . ASN D 1 298 ? 16.957 -4.281 23.730 1.000 34.663 278 ASN D CA 1
ATOM 11189 C C . ASN D 1 298 ? 17.549 -4.483 25.123 1.000 33.456 278 ASN D C 1
ATOM 11190 O O . ASN D 1 298 ? 17.127 -5.367 25.863 1.000 33.864 278 ASN D O 1
ATOM 11195 N N . PRO D 1 299 ? 18.467 -3.600 25.573 1.000 34.717 279 PRO D N 1
ATOM 11196 C CA . PRO D 1 299 ? 19.131 -3.782 26.860 1.000 36.330 279 PRO D CA 1
ATOM 11197 C C . PRO D 1 299 ? 18.256 -3.765 28.110 1.000 36.183 279 PRO D C 1
ATOM 11198 O O . PRO D 1 299 ? 18.627 -4.304 29.142 1.000 35.794 279 PRO D O 1
ATOM 11202 N N . PHE D 1 300 ? 17.105 -3.121 28.040 1.000 34.504 280 PHE D N 1
ATOM 11203 C CA . PHE D 1 300 ? 16.112 -3.213 29.090 1.000 34.339 280 PHE D CA 1
ATOM 11204 C C . PHE D 1 300 ? 15.566 -4.632 29.242 1.000 33.638 280 PHE D C 1
ATOM 11205 O O . PHE D 1 300 ? 15.431 -5.146 30.360 1.000 32.343 280 PHE D O 1
ATOM 11213 N N . ALA D 1 301 ? 15.284 -5.291 28.124 1.000 32.810 281 ALA D N 1
ATOM 11214 C CA . ALA D 1 301 ? 14.872 -6.691 28.151 1.000 33.382 281 ALA D CA 1
ATOM 11215 C C . ALA D 1 301 ? 15.975 -7.558 28.751 1.000 34.382 281 ALA D C 1
ATOM 11216 O O . ALA D 1 301 ? 15.693 -8.401 29.613 1.000 35.397 281 ALA D O 1
ATOM 11218 N N . SER D 1 302 ? 17.231 -7.323 28.289 1.000 34.529 282 SER D N 1
ATOM 11219 C CA . SER D 1 302 ? 18.419 -8.001 28.822 1.000 35.484 282 SER D CA 1
ATOM 11220 C C . SER D 1 302 ? 18.490 -7.825 30.326 1.000 33.924 282 SER D C 1
ATOM 11221 O O . SER D 1 302 ? 18.729 -8.792 31.038 1.000 30.525 282 SER D O 1
ATOM 11224 N N . PHE D 1 303 ? 18.304 -6.581 30.787 1.000 30.118 283 PHE D N 1
ATOM 11225 C CA . PHE D 1 303 ? 18.319 -6.297 32.218 1.000 31.445 283 PHE D CA 1
ATOM 11226 C C . PHE D 1 303 ? 17.232 -7.077 32.968 1.000 34.505 283 PHE D C 1
ATOM 11227 O O . PHE D 1 303 ? 17.534 -7.741 33.958 1.000 34.822 283 PHE D O 1
ATOM 11235 N N . LEU D 1 304 ? 15.954 -6.968 32.559 1.000 33.970 284 LEU D N 1
ATOM 11236 C CA . LEU D 1 304 ? 14.925 -7.709 33.274 1.000 34.207 284 LEU D CA 1
ATOM 11237 C C . LEU D 1 304 ? 15.142 -9.221 33.203 1.000 31.606 284 LEU D C 1
ATOM 11238 O O . LEU D 1 304 ? 14.880 -9.916 34.183 1.000 33.581 284 LEU D O 1
ATOM 11243 N N . LEU D 1 305 ? 15.631 -9.753 32.074 1.000 32.679 285 LEU D N 1
ATOM 11244 C CA . LEU D 1 305 ? 15.822 -11.195 32.028 1.000 31.953 285 LEU D CA 1
ATOM 11245 C C . LEU D 1 305 ? 16.918 -11.618 33.008 1.000 35.339 285 LEU D C 1
ATOM 11246 O O . LEU D 1 305 ? 16.783 -12.649 33.660 1.000 34.401 285 LEU D O 1
ATOM 11251 N N . LEU D 1 306 ? 17.997 -10.837 33.131 1.000 38.393 286 LEU D N 1
ATOM 11252 C CA . LEU D 1 306 ? 19.042 -11.139 34.097 1.000 38.197 286 LEU D CA 1
ATOM 11253 C C . LEU D 1 306 ? 18.465 -11.205 35.499 1.000 38.659 286 LEU D C 1
ATOM 11254 O O . LEU D 1 306 ? 18.898 -12.021 36.286 1.000 37.786 286 LEU D O 1
ATOM 11259 N N . GLN D 1 307 ? 17.548 -10.298 35.848 1.000 41.578 287 GLN D N 1
ATOM 11260 C CA . GLN D 1 307 ? 16.969 -10.351 37.178 1.000 42.552 287 GLN D CA 1
ATOM 11261 C C . GLN D 1 307 ? 16.275 -11.698 37.405 1.000 36.626 287 GLN D C 1
ATOM 11262 O O . GLN D 1 307 ? 16.310 -12.213 38.501 1.000 35.128 287 GLN D O 1
ATOM 11268 N N . GLY D 1 308 ? 15.540 -12.186 36.404 1.000 36.799 288 GLY D N 1
ATOM 11269 C CA . GLY D 1 308 ? 14.857 -13.463 36.504 1.000 36.723 288 GLY D CA 1
ATOM 11270 C C . GLY D 1 308 ? 15.829 -14.627 36.664 1.000 36.743 288 GLY D C 1
ATOM 11271 O O . GLY D 1 308 ? 15.599 -15.529 37.466 1.000 38.322 288 GLY D O 1
ATOM 11272 N N . VAL D 1 309 ? 16.923 -14.591 35.896 1.000 35.952 289 VAL D N 1
ATOM 11273 C CA . VAL D 1 309 ? 17.912 -15.660 35.897 1.000 36.895 289 VAL D CA 1
ATOM 11274 C C . VAL D 1 309 ? 18.442 -15.867 37.310 1.000 41.181 289 VAL D C 1
ATOM 11275 O O . VAL D 1 309 ? 18.691 -17.018 37.695 1.000 38.988 289 VAL D O 1
ATOM 11279 N N . GLU D 1 310 ? 18.527 -14.767 38.085 1.000 35.286 290 GLU D N 1
ATOM 11280 C CA . GLU D 1 310 ? 19.088 -14.804 39.434 1.000 43.390 290 GLU D CA 1
ATOM 11281 C C . GLU D 1 310 ? 18.266 -15.667 40.401 1.000 40.026 290 GLU D C 1
ATOM 11282 O O . GLU D 1 310 ? 18.820 -16.107 41.393 1.000 35.365 290 GLU D O 1
ATOM 11288 N N . THR D 1 311 ? 16.986 -15.940 40.108 1.000 37.214 291 THR D N 1
ATOM 11289 C CA . THR D 1 311 ? 16.198 -16.829 40.951 1.000 39.573 291 THR D CA 1
ATOM 11290 C C . THR D 1 311 ? 15.725 -18.072 40.200 1.000 37.785 291 THR D C 1
ATOM 11291 O O . THR D 1 311 ? 14.828 -18.782 40.665 1.000 37.137 291 THR D O 1
ATOM 11295 N N . LEU D 1 312 ? 16.308 -18.326 39.028 1.000 34.399 292 LEU D N 1
ATOM 11296 C CA . LEU D 1 312 ? 15.815 -19.395 38.173 1.000 35.012 292 LEU D CA 1
ATOM 11297 C C . LEU D 1 312 ? 15.654 -20.698 38.946 1.000 31.379 292 LEU D C 1
ATOM 11298 O O . LEU D 1 312 ? 14.596 -21.300 38.905 1.000 37.178 292 LEU D O 1
ATOM 11303 N N . SER D 1 313 ? 16.691 -21.140 39.659 1.000 34.980 293 SER D N 1
ATOM 11304 C CA . SER D 1 313 ? 16.634 -22.439 40.319 1.000 39.303 293 SER D CA 1
ATOM 11305 C C . SER D 1 313 ? 15.571 -22.453 41.406 1.000 38.628 293 SER D C 1
ATOM 11306 O O . SER D 1 313 ? 14.940 -23.473 41.632 1.000 38.817 293 SER D O 1
ATOM 11309 N N . LEU D 1 314 ? 15.380 -21.329 42.090 1.000 37.193 294 LEU D N 1
ATOM 11310 C CA . LEU D 1 314 ? 14.368 -21.319 43.133 1.000 38.905 294 LEU D CA 1
ATOM 11311 C C . LEU D 1 314 ? 12.979 -21.405 42.508 1.000 39.196 294 LEU D C 1
ATOM 11312 O O . LEU D 1 314 ? 12.136 -22.182 42.965 1.000 38.719 294 LEU D O 1
ATOM 11317 N N . ARG D 1 315 ? 12.745 -20.653 41.427 1.000 34.728 295 ARG D N 1
ATOM 11318 C CA . ARG D 1 315 ? 11.415 -20.624 40.850 1.000 31.513 295 ARG D CA 1
ATOM 11319 C C . ARG D 1 315 ? 11.162 -21.978 40.199 1.000 34.293 295 ARG D C 1
ATOM 11320 O O . ARG D 1 315 ? 10.154 -22.620 40.432 1.000 37.823 295 ARG D O 1
ATOM 11328 N N . ALA D 1 316 ? 12.109 -22.431 39.398 1.000 36.127 296 ALA D N 1
ATOM 11329 C CA . ALA D 1 316 ? 11.886 -23.634 38.633 1.000 38.111 296 ALA D CA 1
ATOM 11330 C C . ALA D 1 316 ? 11.634 -24.833 39.554 1.000 40.639 296 ALA D C 1
ATOM 11331 O O . ALA D 1 316 ? 10.746 -25.649 39.278 1.000 44.560 296 ALA D O 1
ATOM 11333 N N . GLU D 1 317 ? 12.408 -24.947 40.639 1.000 41.577 297 GLU D N 1
ATOM 11334 C CA . GLU D 1 317 ? 12.229 -26.032 41.609 1.000 46.526 297 GLU D CA 1
ATOM 11335 C C . GLU D 1 317 ? 10.788 -26.001 42.127 1.000 43.280 297 GLU D C 1
ATOM 11336 O O . GLU D 1 317 ? 10.092 -27.007 42.079 1.000 44.084 297 GLU D O 1
ATOM 11342 N N . ARG D 1 318 ? 10.302 -24.818 42.509 1.000 38.092 298 ARG D N 1
ATOM 11343 C CA . ARG D 1 318 ? 8.961 -24.717 43.041 1.000 39.199 298 ARG D CA 1
ATOM 11344 C C . ARG D 1 318 ? 7.945 -25.020 41.949 1.000 40.166 298 ARG D C 1
ATOM 11345 O O . ARG D 1 318 ? 6.915 -25.630 42.253 1.000 42.342 298 ARG D O 1
ATOM 11353 N N . HIS D 1 319 ? 8.185 -24.570 40.702 1.000 43.866 299 HIS D N 1
ATOM 11354 C CA . HIS D 1 319 ? 7.200 -24.808 39.652 1.000 39.780 299 HIS D CA 1
ATOM 11355 C C . HIS D 1 319 ? 7.084 -26.318 39.446 1.000 40.483 299 HIS D C 1
ATOM 11356 O O . HIS D 1 319 ? 6.003 -26.838 39.182 1.000 36.575 299 HIS D O 1
ATOM 11363 N N . GLY D 1 320 ? 8.227 -27.010 39.509 1.000 38.232 300 GLY D N 1
ATOM 11364 C CA . GLY D 1 320 ? 8.251 -28.424 39.179 1.000 36.916 300 GLY D CA 1
ATOM 11365 C C . GLY D 1 320 ? 7.546 -29.219 40.271 1.000 38.623 300 GLY D C 1
ATOM 11366 O O . GLY D 1 320 ? 6.729 -30.105 40.031 1.000 41.258 300 GLY D O 1
ATOM 11367 N N . GLU D 1 321 ? 7.874 -28.848 41.488 1.000 36.102 301 GLU D N 1
ATOM 11368 C CA . GLU D 1 321 ? 7.318 -29.495 42.649 1.000 42.679 301 GLU D CA 1
ATOM 11369 C C . GLU D 1 321 ? 5.802 -29.247 42.714 1.000 44.885 301 GLU D C 1
ATOM 11370 O O . GLU D 1 321 ? 5.051 -30.171 43.018 1.000 41.308 301 GLU D O 1
ATOM 11376 N N . ASN D 1 322 ? 5.323 -28.044 42.368 1.000 39.572 302 ASN D N 1
ATOM 11377 C CA . ASN D 1 322 ? 3.890 -27.780 42.452 1.000 39.714 302 ASN D CA 1
ATOM 11378 C C . ASN D 1 322 ? 3.170 -28.488 41.302 1.000 42.304 302 ASN D C 1
ATOM 11379 O O . ASN D 1 322 ? 2.027 -28.911 41.442 1.000 45.854 302 ASN D O 1
ATOM 11384 N N . ALA D 1 323 ? 3.811 -28.602 40.139 1.000 37.975 303 ALA D N 1
ATOM 11385 C CA . ALA D 1 323 ? 3.143 -29.242 39.034 1.000 37.329 303 ALA D CA 1
ATOM 11386 C C . ALA D 1 323 ? 2.948 -30.735 39.305 1.000 38.986 303 ALA D C 1
ATOM 11387 O O . ALA D 1 323 ? 1.918 -31.284 38.917 1.000 43.675 303 ALA D O 1
ATOM 11389 N N . LEU D 1 324 ? 3.945 -31.393 39.891 1.000 39.041 304 LEU D N 1
ATOM 11390 C CA . LEU D 1 324 ? 3.860 -32.818 40.214 1.000 42.745 304 LEU D CA 1
ATOM 11391 C C . LEU D 1 324 ? 2.735 -33.028 41.212 1.000 43.624 304 LEU D C 1
ATOM 11392 O O . LEU D 1 324 ? 1.886 -33.896 41.030 1.000 48.144 304 LEU D O 1
ATOM 11397 N N . LYS D 1 325 ? 2.711 -32.193 42.262 1.000 47.269 305 LYS D N 1
ATOM 11398 C CA . LYS D 1 325 ? 1.684 -32.341 43.273 1.000 47.018 305 LYS D CA 1
ATOM 11399 C C . LYS D 1 325 ? 0.312 -32.065 42.683 1.000 47.206 305 LYS D C 1
ATOM 11400 O O . LYS D 1 325 ? -0.626 -32.759 43.005 1.000 48.628 305 LYS D O 1
ATOM 11406 N N . LEU D 1 326 ? 0.179 -31.049 41.838 1.000 49.003 306 LEU D N 1
ATOM 11407 C CA . LEU D 1 326 ? -1.113 -30.823 41.225 1.000 46.768 306 LEU D CA 1
ATOM 11408 C C . LEU D 1 326 ? -1.477 -32.009 40.330 1.000 46.749 306 LEU D C 1
ATOM 11409 O O . LEU D 1 326 ? -2.618 -32.465 40.299 1.000 50.356 306 LEU D O 1
ATOM 11414 N N . ALA D 1 327 ? -0.502 -32.500 39.581 1.000 44.390 307 ALA D N 1
ATOM 11415 C CA . ALA D 1 327 ? -0.762 -33.585 38.647 1.000 52.574 307 ALA D CA 1
ATOM 11416 C C . ALA D 1 327 ? -1.269 -34.807 39.418 1.000 42.980 307 ALA D C 1
ATOM 11417 O O . ALA D 1 327 ? -2.267 -35.392 39.029 1.000 44.735 307 ALA D O 1
ATOM 11419 N N . LYS D 1 328 ? -0.619 -35.157 40.531 1.000 43.740 308 LYS D N 1
ATOM 11420 C CA . LYS D 1 328 ? -1.055 -36.294 41.322 1.000 42.088 308 LYS D CA 1
ATOM 11421 C C . LYS D 1 328 ? -2.468 -36.089 41.842 1.000 50.274 308 LYS D C 1
ATOM 11422 O O . LYS D 1 328 ? -3.254 -37.023 41.885 1.000 56.850 308 LYS D O 1
ATOM 11428 N N . TRP D 1 329 ? -2.773 -34.867 42.246 1.000 51.483 309 TRP D N 1
ATOM 11429 C CA . TRP D 1 329 ? -4.037 -34.564 42.882 1.000 52.006 309 TRP D CA 1
ATOM 11430 C C . TRP D 1 329 ? -5.164 -34.615 41.858 1.000 53.178 309 TRP D C 1
ATOM 11431 O O . TRP D 1 329 ? -6.284 -34.983 42.186 1.000 57.939 309 TRP D O 1
ATOM 11442 N N . LEU D 1 330 ? -4.895 -34.191 40.624 1.000 56.220 310 LEU D N 1
ATOM 11443 C CA . LEU D 1 330 ? -5.929 -34.238 39.609 1.000 55.728 310 LEU D CA 1
ATOM 11444 C C . LEU D 1 330 ? -6.233 -35.705 39.275 1.000 63.398 310 LEU D C 1
ATOM 11445 O O . LEU D 1 330 ? -7.387 -36.060 39.027 1.000 60.293 310 LEU D O 1
ATOM 11450 N N . GLU D 1 331 ? -5.196 -36.557 39.315 1.000 61.173 311 GLU D N 1
ATOM 11451 C CA . GLU D 1 331 ? -5.302 -37.938 38.862 1.000 68.023 311 GLU D CA 1
ATOM 11452 C C . GLU D 1 331 ? -6.310 -38.691 39.734 1.000 63.233 311 GLU D C 1
ATOM 11453 O O . GLU D 1 331 ? -7.179 -39.380 39.215 1.000 69.177 311 GLU D O 1
ATOM 11459 N N . GLN D 1 332 ? -6.239 -38.470 41.049 1.000 67.925 312 GLN D N 1
ATOM 11460 C CA . GLN D 1 332 ? -7.138 -39.069 42.022 1.000 64.601 312 GLN D CA 1
ATOM 11461 C C . GLN D 1 332 ? -8.473 -38.339 42.103 1.000 66.366 312 GLN D C 1
ATOM 11462 O O . GLN D 1 332 ? -9.334 -38.784 42.846 1.000 69.160 312 GLN D O 1
ATOM 11468 N N . SER D 1 333 ? -8.648 -37.222 41.380 1.000 66.206 313 SER D N 1
ATOM 11469 C CA . SER D 1 333 ? -9.897 -36.477 41.455 1.000 59.958 313 SER D CA 1
ATOM 11470 C C . SER D 1 333 ? -10.969 -37.161 40.615 1.000 64.271 313 SER D C 1
ATOM 11471 O O . SER D 1 333 ? -10.735 -37.502 39.459 1.000 57.036 313 SER D O 1
ATOM 11474 N N . PRO D 1 334 ? -12.200 -37.329 41.152 1.000 75.487 314 PRO D N 1
ATOM 11475 C CA . PRO D 1 334 ? -13.309 -37.894 40.380 1.000 68.481 314 PRO D CA 1
ATOM 11476 C C . PRO D 1 334 ? -13.976 -36.910 39.422 1.000 61.879 314 PRO D C 1
ATOM 11477 O O . PRO D 1 334 ? -14.888 -37.301 38.704 1.000 61.955 314 PRO D O 1
ATOM 11481 N N . TYR D 1 335 ? -13.485 -35.660 39.358 1.000 61.938 315 TYR D N 1
ATOM 11482 C CA . TYR D 1 335 ? -13.892 -34.743 38.299 1.000 56.687 315 TYR D CA 1
ATOM 11483 C C . TYR D 1 335 ? -12.970 -34.851 37.079 1.000 53.976 315 TYR D C 1
ATOM 11484 O O . TYR D 1 335 ? -13.255 -34.219 36.062 1.000 57.335 315 TYR D O 1
ATOM 11493 N N . VAL D 1 336 ? -11.914 -35.685 37.142 1.000 54.278 316 VAL D N 1
ATOM 11494 C CA . VAL D 1 336 ? -10.840 -35.679 36.148 1.000 62.737 316 VAL D CA 1
ATOM 11495 C C . VAL D 1 336 ? -10.770 -37.025 35.424 1.000 58.173 316 VAL D C 1
ATOM 11496 O O . VAL D 1 336 ? -10.557 -38.027 36.080 1.000 59.052 316 VAL D O 1
ATOM 11500 N N . SER D 1 337 ? -10.855 -37.067 34.087 1.000 64.080 317 SER D N 1
ATOM 11501 C CA . SER D 1 337 ? -10.744 -38.337 33.367 1.000 64.305 317 SER D CA 1
ATOM 11502 C C . SER D 1 337 ? -9.287 -38.749 33.160 1.000 68.720 317 SER D C 1
ATOM 11503 O O . SER D 1 337 ? -8.948 -39.914 33.375 1.000 55.771 317 SER D O 1
ATOM 11506 N N . TRP D 1 338 ? -8.420 -37.822 32.716 1.000 64.221 318 TRP D N 1
ATOM 11507 C CA . TRP D 1 338 ? -7.012 -38.163 32.528 1.000 58.416 318 TRP D CA 1
ATOM 11508 C C . TRP D 1 338 ? -6.122 -36.971 32.868 1.000 58.275 318 TRP D C 1
ATOM 11509 O O . TRP D 1 338 ? -6.565 -35.812 32.841 1.000 57.147 318 TRP D O 1
ATOM 11520 N N . VAL D 1 339 ? -4.838 -37.282 33.104 1.000 54.709 319 VAL D N 1
ATOM 11521 C CA . VAL D 1 339 ? -3.826 -36.273 33.373 1.000 58.389 319 VAL D CA 1
ATOM 11522 C C . VAL D 1 339 ? -2.532 -36.608 32.638 1.000 55.838 319 VAL D C 1
ATOM 11523 O O . VAL D 1 339 ? -1.986 -37.698 32.769 1.000 59.645 319 VAL D O 1
ATOM 11527 N N . SER D 1 340 ? -1.986 -35.598 31.965 1.000 53.360 320 SER D N 1
ATOM 11528 C CA . SER D 1 340 ? -0.732 -35.742 31.255 1.000 55.488 320 SER D CA 1
ATOM 11529 C C . SER D 1 340 ? 0.325 -34.831 31.886 1.000 53.673 320 SER D C 1
ATOM 11530 O O . SER D 1 340 ? 0.182 -33.595 31.932 1.000 53.533 320 SER D O 1
ATOM 11533 N N . TYR D 1 341 ? 1.360 -35.477 32.422 1.000 48.666 321 TYR D N 1
ATOM 11534 C CA . TYR D 1 341 ? 2.486 -34.798 33.038 1.000 47.000 321 TYR D CA 1
ATOM 11535 C C . TYR D 1 341 ? 3.662 -35.762 33.016 1.000 50.975 321 TYR D C 1
ATOM 11536 O O . TYR D 1 341 ? 3.503 -36.917 33.393 1.000 48.320 321 TYR D O 1
ATOM 11545 N N . PRO D 1 342 ? 4.869 -35.334 32.585 1.000 49.979 322 PRO D N 1
ATOM 11546 C CA . PRO D 1 342 ? 6.000 -36.250 32.446 1.000 43.247 322 PRO D CA 1
ATOM 11547 C C . PRO D 1 342 ? 6.440 -36.978 33.706 1.000 44.602 322 PRO D C 1
ATOM 11548 O O . PRO D 1 342 ? 7.129 -37.990 33.629 1.000 49.957 322 PRO D O 1
ATOM 11552 N N . GLY D 1 343 ? 6.094 -36.431 34.865 1.000 44.805 323 GLY D N 1
ATOM 11553 C CA . GLY D 1 343 ? 6.519 -37.000 36.135 1.000 47.118 323 GLY D CA 1
ATOM 11554 C C . GLY D 1 343 ? 5.516 -38.006 36.704 1.000 44.656 323 GLY D C 1
ATOM 11555 O O . GLY D 1 343 ? 5.811 -38.612 37.722 1.000 43.708 323 GLY D O 1
ATOM 11556 N N . LEU D 1 344 ? 4.332 -38.135 36.088 1.000 50.710 324 LEU D N 1
ATOM 11557 C CA . LEU D 1 344 ? 3.418 -39.222 36.445 1.000 57.936 324 LEU D CA 1
ATOM 11558 C C . LEU D 1 344 ? 3.859 -40.537 35.792 1.000 57.358 324 LEU D C 1
ATOM 11559 O O . LEU D 1 344 ? 4.130 -40.553 34.591 1.000 57.391 324 LEU D O 1
ATOM 11564 N N . ALA D 1 345 ? 3.828 -41.642 36.559 1.000 60.597 325 ALA D N 1
ATOM 11565 C CA . ALA D 1 345 ? 3.981 -42.997 36.014 1.000 64.601 325 ALA D CA 1
ATOM 11566 C C . ALA D 1 345 ? 3.012 -43.259 34.855 1.000 60.384 325 ALA D C 1
ATOM 11567 O O . ALA D 1 345 ? 3.366 -43.933 33.894 1.000 69.003 325 ALA D O 1
ATOM 11569 N N . SER D 1 346 ? 1.813 -42.666 34.892 1.000 71.787 326 SER D N 1
ATOM 11570 C CA . SER D 1 346 ? 0.830 -42.824 33.822 1.000 70.635 326 SER D CA 1
ATOM 11571 C C . SER D 1 346 ? 1.344 -42.351 32.463 1.000 66.954 326 SER D C 1
ATOM 11572 O O . SER D 1 346 ? 0.734 -42.683 31.453 1.000 68.304 326 SER D O 1
ATOM 11575 N N . HIS D 1 347 ? 2.412 -41.538 32.424 1.000 75.598 327 HIS D N 1
ATOM 11576 C CA . HIS D 1 347 ? 2.876 -40.933 31.177 1.000 74.652 327 HIS D CA 1
ATOM 11577 C C . HIS D 1 347 ? 3.579 -41.973 30.292 1.000 79.400 327 HIS D C 1
ATOM 11578 O O . HIS D 1 347 ? 4.321 -42.826 30.784 1.000 76.712 327 HIS D O 1
ATOM 11585 N N . SER D 1 348 ? 3.351 -41.877 28.970 1.000 83.443 328 SER D N 1
ATOM 11586 C CA . SER D 1 348 ? 3.839 -42.859 28.004 1.000 92.757 328 SER D CA 1
ATOM 11587 C C . SER D 1 348 ? 5.345 -42.728 27.755 1.000 94.639 328 SER D C 1
ATOM 11588 O O . SER D 1 348 ? 5.997 -43.719 27.434 1.000 86.907 328 SER D O 1
ATOM 11591 N N . HIS D 1 349 ? 5.883 -41.502 27.862 1.000 94.887 329 HIS D N 1
ATOM 11592 C CA . HIS D 1 349 ? 7.314 -41.253 27.719 1.000 107.953 329 HIS D CA 1
ATOM 11593 C C . HIS D 1 349 ? 7.943 -41.005 29.088 1.000 104.475 329 HIS D C 1
ATOM 11594 O O . HIS D 1 349 ? 8.895 -40.232 29.203 1.000 101.608 329 HIS D O 1
ATOM 11601 N N . HIS D 1 350 ? 7.423 -41.679 30.117 1.000 93.108 330 HIS D N 1
ATOM 11602 C CA . HIS D 1 350 ? 7.922 -41.472 31.463 1.000 98.747 330 HIS D CA 1
ATOM 11603 C C . HIS D 1 350 ? 9.414 -41.798 31.522 1.000 88.184 330 HIS D C 1
ATOM 11604 O O . HIS D 1 350 ? 10.144 -41.142 32.260 1.000 82.388 330 HIS D O 1
ATOM 11611 N N . GLU D 1 351 ? 9.868 -42.795 30.747 1.000 72.215 331 GLU D N 1
ATOM 11612 C CA . GLU D 1 351 ? 11.218 -43.308 30.936 1.000 75.306 331 GLU D CA 1
ATOM 11613 C C . GLU D 1 351 ? 12.252 -42.330 30.380 1.000 58.378 331 GLU D C 1
ATOM 11614 O O . GLU D 1 351 ? 13.313 -42.162 30.971 1.000 56.263 331 GLU D O 1
ATOM 11620 N N . ASN D 1 352 ? 11.937 -41.696 29.246 1.000 52.749 332 ASN D N 1
ATOM 11621 C CA . ASN D 1 352 ? 12.765 -40.634 28.689 1.000 58.395 332 ASN D CA 1
ATOM 11622 C C . ASN D 1 352 ? 12.824 -39.482 29.697 1.000 47.670 332 ASN D C 1
ATOM 11623 O O . ASN D 1 352 ? 13.912 -39.037 30.070 1.000 47.221 332 ASN D O 1
ATOM 11628 N N . ALA D 1 353 ? 11.668 -39.093 30.244 1.000 46.751 333 ALA D N 1
ATOM 11629 C CA . ALA D 1 353 ? 11.613 -38.024 31.231 1.000 49.257 333 ALA D CA 1
ATOM 11630 C C . ALA D 1 353 ? 12.541 -38.298 32.416 1.000 55.832 333 ALA D C 1
ATOM 11631 O O . ALA D 1 353 ? 13.280 -37.417 32.855 1.000 65.579 333 ALA D O 1
ATOM 11633 N N . LYS D 1 354 ? 12.530 -39.519 32.947 1.000 62.890 334 LYS D N 1
ATOM 11634 C CA . LYS D 1 354 ? 13.339 -39.801 34.118 1.000 58.707 334 LYS D CA 1
ATOM 11635 C C . LYS D 1 354 ? 14.814 -39.905 33.740 1.000 54.465 334 LYS D C 1
ATOM 11636 O O . LYS D 1 354 ? 15.697 -39.608 34.546 1.000 59.025 334 LYS D O 1
ATOM 11642 N N . LYS D 1 355 ? 15.119 -40.333 32.522 1.000 55.077 335 LYS D N 1
ATOM 11643 C CA . LYS D 1 355 ? 16.526 -40.449 32.166 1.000 54.988 335 LYS D CA 1
ATOM 11644 C C . LYS D 1 355 ? 17.126 -39.059 31.928 1.000 50.900 335 LYS D C 1
ATOM 11645 O O . LYS D 1 355 ? 18.272 -38.832 32.313 1.000 52.837 335 LYS D O 1
ATOM 11651 N N . TYR D 1 356 ? 16.396 -38.151 31.249 1.000 47.311 336 TYR D N 1
ATOM 11652 C CA . TYR D 1 356 ? 17.017 -36.917 30.748 1.000 52.366 336 TYR D CA 1
ATOM 11653 C C . TYR D 1 356 ? 16.673 -35.664 31.569 1.000 46.796 336 TYR D C 1
ATOM 11654 O O . TYR D 1 356 ? 17.442 -34.711 31.525 1.000 44.733 336 TYR D O 1
ATOM 11663 N N . LEU D 1 357 ? 15.547 -35.676 32.311 1.000 50.931 337 LEU D N 1
ATOM 11664 C CA . LEU D 1 357 ? 15.167 -34.587 33.211 1.000 44.136 337 LEU D CA 1
ATOM 11665 C C . LEU D 1 357 ? 15.740 -34.824 34.602 1.000 46.603 337 LEU D C 1
ATOM 11666 O O . LEU D 1 357 ? 15.880 -35.951 35.050 1.000 51.948 337 LEU D O 1
ATOM 11671 N N . SER D 1 358 ? 16.029 -33.715 35.282 1.000 53.019 338 SER D N 1
ATOM 11672 C CA . SER D 1 358 ? 16.421 -33.698 36.673 1.000 48.560 338 SER D CA 1
ATOM 11673 C C . SER D 1 358 ? 15.716 -32.551 37.388 1.000 48.111 338 SER D C 1
ATOM 11674 O O . SER D 1 358 ? 15.242 -31.610 36.759 1.000 51.859 338 SER D O 1
ATOM 11677 N N . ASN D 1 359 ? 15.623 -32.694 38.711 1.000 45.313 339 ASN D N 1
ATOM 11678 C CA . ASN D 1 359 ? 15.051 -31.725 39.623 1.000 45.636 339 ASN D CA 1
ATOM 11679 C C . ASN D 1 359 ? 13.558 -31.530 39.372 1.000 43.871 339 ASN D C 1
ATOM 11680 O O . ASN D 1 359 ? 12.996 -30.548 39.811 1.000 55.276 339 ASN D O 1
ATOM 11685 N N . GLY D 1 360 ? 12.923 -32.436 38.648 1.000 41.192 340 GLY D N 1
ATOM 11686 C CA . GLY D 1 360 ? 11.509 -32.310 38.350 1.000 43.340 340 GLY D CA 1
ATOM 11687 C C . GLY D 1 360 ? 11.214 -32.463 36.868 1.000 42.408 340 GLY D C 1
ATOM 11688 O O . GLY D 1 360 ? 12.112 -32.765 36.097 1.000 45.794 340 GLY D O 1
ATOM 11689 N N . PHE D 1 361 ? 9.953 -32.197 36.502 1.000 41.684 341 PHE D N 1
ATOM 11690 C CA . PHE D 1 361 ? 9.381 -32.650 35.251 1.000 41.707 341 PHE D CA 1
ATOM 11691 C C . PHE D 1 361 ? 8.708 -31.493 34.539 1.000 41.571 341 PHE D C 1
ATOM 11692 O O . PHE D 1 361 ? 7.764 -31.692 33.773 1.000 40.255 341 PHE D O 1
ATOM 11700 N N . GLY D 1 362 ? 9.212 -30.278 34.787 1.000 45.444 342 GLY D N 1
ATOM 11701 C CA . GLY D 1 362 ? 8.706 -29.107 34.086 1.000 42.463 342 GLY D CA 1
ATOM 11702 C C . GLY D 1 362 ? 7.498 -28.505 34.799 1.000 39.079 342 GLY D C 1
ATOM 11703 O O . GLY D 1 362 ? 6.941 -29.086 35.744 1.000 39.055 342 GLY D O 1
ATOM 11704 N N . GLY D 1 363 ? 7.105 -27.335 34.313 1.000 37.548 343 GLY D N 1
ATOM 11705 C CA . GLY D 1 363 ? 6.076 -26.509 34.927 1.000 37.644 343 GLY D CA 1
ATOM 11706 C C . GLY D 1 363 ? 4.674 -26.734 34.364 1.000 37.685 343 GLY D C 1
ATOM 11707 O O . GLY D 1 363 ? 3.739 -26.108 34.849 1.000 43.693 343 GLY D O 1
ATOM 11708 N N . VAL D 1 364 ? 4.511 -27.608 33.356 1.000 42.359 344 VAL D N 1
ATOM 11709 C CA . VAL D 1 364 ? 3.287 -27.570 32.559 1.000 40.016 344 VAL D CA 1
ATOM 11710 C C . VAL D 1 364 ? 2.662 -28.955 32.540 1.000 40.135 344 VAL D C 1
ATOM 11711 O O . VAL D 1 364 ? 3.355 -29.963 32.532 1.000 40.037 344 VAL D O 1
ATOM 11715 N N . LEU D 1 365 ? 1.332 -28.974 32.534 1.000 45.250 345 LEU D N 1
ATOM 11716 C CA . LEU D 1 365 ? 0.567 -30.210 32.551 1.000 44.885 345 LEU D CA 1
ATOM 11717 C C . LEU D 1 365 ? -0.739 -29.932 31.836 1.000 43.419 345 LEU D C 1
ATOM 11718 O O . LEU D 1 365 ? -1.116 -28.774 31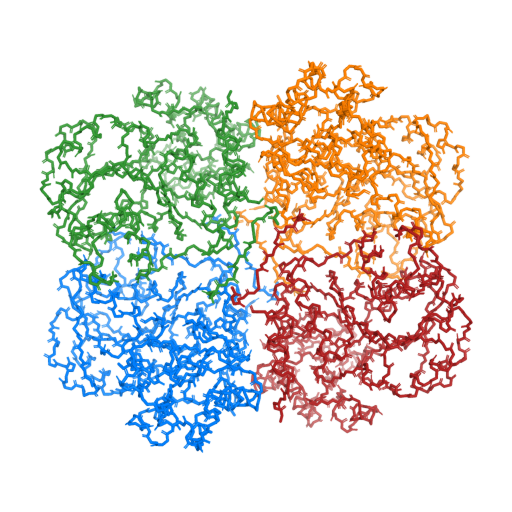.697 1.000 46.453 345 LEU D O 1
ATOM 11723 N N . SER D 1 366 ? -1.391 -31.008 31.379 1.000 43.278 346 SER D N 1
ATOM 11724 C CA . SER D 1 366 ? -2.715 -30.927 30.794 1.000 43.268 346 SER D CA 1
ATOM 11725 C C . SER D 1 366 ? -3.624 -31.940 31.481 1.000 42.836 346 SER D C 1
ATOM 11726 O O . SER D 1 366 ? -3.162 -32.926 32.049 1.000 42.388 346 SER D O 1
ATOM 11729 N N . PHE D 1 367 ? -4.927 -31.691 31.445 1.000 47.405 347 PHE D N 1
ATOM 11730 C CA . PHE D 1 367 ? -5.839 -32.667 32.010 1.000 52.017 347 PHE D CA 1
ATOM 11731 C C . PHE D 1 367 ? -7.202 -32.574 31.352 1.000 57.598 347 PHE D C 1
ATOM 11732 O O . PHE D 1 367 ? -7.529 -31.565 30.731 1.000 55.733 347 PHE D O 1
ATOM 11740 N N . GLY D 1 368 ? -7.948 -33.679 31.465 1.000 59.185 348 GLY D N 1
ATOM 11741 C CA . GLY D 1 368 ? -9.317 -33.721 30.987 1.000 62.276 348 GLY D CA 1
ATOM 11742 C C . GLY D 1 368 ? -10.306 -33.749 32.149 1.000 52.553 348 GLY D C 1
ATOM 11743 O O . GLY D 1 368 ? -10.143 -34.506 33.105 1.000 60.245 348 GLY D O 1
ATOM 11744 N N . VAL D 1 369 ? -11.319 -32.898 32.052 1.000 53.617 349 VAL D N 1
ATOM 11745 C CA . VAL D 1 369 ? -12.398 -32.886 33.027 1.000 66.658 349 VAL D CA 1
ATOM 11746 C C . VAL D 1 369 ? -13.498 -33.814 32.514 1.000 59.825 349 VAL D C 1
ATOM 11747 O O . VAL D 1 369 ? -13.811 -33.810 31.331 1.000 67.677 349 VAL D O 1
ATOM 11751 N N . LYS D 1 370 ? -14.032 -34.657 33.401 1.000 59.725 350 LYS D N 1
ATOM 11752 C CA . LYS D 1 370 ? -15.116 -35.547 33.029 1.000 64.490 350 LYS D CA 1
ATOM 11753 C C . LYS D 1 370 ? -16.273 -34.724 32.477 1.000 66.615 350 LYS D C 1
ATOM 11754 O O . LYS D 1 370 ? -16.461 -33.565 32.834 1.000 56.787 350 LYS D O 1
ATOM 11760 N N . ASP D 1 371 ? -16.988 -35.348 31.542 1.000 70.260 351 ASP D N 1
ATOM 11761 C CA . ASP D 1 371 ? -18.163 -34.771 30.919 1.000 78.945 351 ASP D CA 1
ATOM 11762 C C . ASP D 1 371 ? -19.219 -34.457 31.976 1.000 69.803 351 ASP D C 1
ATOM 11763 O O . ASP D 1 371 ? -19.458 -35.273 32.864 1.000 67.413 351 ASP D O 1
ATOM 11768 N N . LEU D 1 372 ? -19.872 -33.295 31.840 1.000 71.240 352 LEU D N 1
ATOM 11769 C CA . LEU D 1 372 ? -21.165 -33.070 32.471 1.000 95.847 352 LEU D CA 1
ATOM 11770 C C . LEU D 1 372 ? -22.194 -34.025 31.858 1.000 109.308 352 LEU D C 1
ATOM 11771 O O . LEU D 1 372 ? -21.996 -34.510 30.744 1.000 107.008 352 LEU D O 1
ATOM 11776 N N . PRO D 1 373 ? -23.292 -34.374 32.571 1.000 120.105 353 PRO D N 1
ATOM 11777 C CA . PRO D 1 373 ? -24.492 -34.931 31.932 1.000 124.855 353 PRO D CA 1
ATOM 11778 C C . PRO D 1 373 ? -25.011 -34.131 30.732 1.000 122.588 353 PRO D C 1
ATOM 11779 O O . PRO D 1 373 ? -25.140 -32.909 30.824 1.000 114.696 353 PRO D O 1
ATOM 11783 N N . ASN D 1 374 ? -25.325 -34.854 29.636 1.000 117.485 354 ASN D N 1
ATOM 11784 C CA . ASN D 1 374 ? -25.644 -34.312 28.315 1.000 122.465 354 ASN D CA 1
ATOM 11785 C C . ASN D 1 374 ? -24.352 -33.951 27.579 1.000 123.210 354 ASN D C 1
ATOM 11786 O O . ASN D 1 374 ? -24.201 -32.840 27.075 1.000 136.177 354 ASN D O 1
ATOM 11791 N N . ALA D 1 375 ? -23.440 -34.924 27.481 1.000 123.887 355 ALA D N 1
ATOM 11792 C CA . ALA D 1 375 ? -22.081 -34.681 27.020 1.000 130.557 355 ALA D CA 1
ATOM 11793 C C . ALA D 1 375 ? -22.060 -34.468 25.508 1.000 133.385 355 ALA D C 1
ATOM 11794 O O . ALA D 1 375 ? -21.653 -33.410 25.024 1.000 119.651 355 ALA D O 1
ATOM 11796 N N . ASP D 1 376 ? -22.510 -35.505 24.788 1.000 144.374 356 ASP D N 1
ATOM 11797 C CA . ASP D 1 376 ? -22.583 -35.510 23.335 1.000 153.295 356 ASP D CA 1
ATOM 11798 C C . ASP D 1 376 ? -23.935 -34.952 22.890 1.000 150.072 356 ASP D C 1
ATOM 11799 O O . ASP D 1 376 ? -24.207 -34.870 21.693 1.000 127.958 356 ASP D O 1
ATOM 11804 N N . LYS D 1 377 ? -24.766 -34.560 23.868 1.000 154.529 357 LYS D N 1
ATOM 11805 C CA . LYS D 1 377 ? -26.053 -33.929 23.622 1.000 146.570 357 LYS D CA 1
ATOM 11806 C C . LYS D 1 377 ? -25.912 -32.411 23.716 1.000 144.796 357 LYS D C 1
ATOM 11807 O O . LYS D 1 377 ? -26.911 -31.693 23.665 1.000 142.023 357 LYS D O 1
ATOM 11813 N N . GLU D 1 378 ? -24.665 -31.941 23.874 1.000 130.558 358 GLU D N 1
ATOM 11814 C CA . GLU D 1 378 ? -24.359 -30.525 23.859 1.000 111.971 358 GLU D CA 1
ATOM 11815 C C . GLU D 1 378 ? -23.618 -30.203 22.567 1.000 110.748 358 GLU D C 1
ATOM 11816 O O . GLU D 1 378 ? -22.502 -30.673 22.356 1.000 108.637 358 GLU D O 1
ATOM 11822 N N . THR D 1 379 ? -24.286 -29.404 21.723 1.000 113.602 359 THR D N 1
ATOM 11823 C CA . THR D 1 379 ? -23.735 -28.824 20.508 1.000 106.132 359 THR D CA 1
ATOM 11824 C C . THR D 1 379 ? -23.337 -27.360 20.758 1.000 104.978 359 THR D C 1
ATOM 11825 O O . THR D 1 379 ? -22.973 -26.644 19.823 1.000 88.248 359 THR D O 1
ATOM 11829 N N . ASP D 1 380 ? -23.442 -26.916 22.025 1.000 104.187 360 ASP D N 1
ATOM 11830 C CA . ASP D 1 380 ? -22.834 -25.681 22.505 1.000 111.057 360 ASP D CA 1
ATOM 11831 C C . ASP D 1 380 ? -21.465 -26.028 23.105 1.000 124.051 360 ASP D C 1
ATOM 11832 O O . ASP D 1 380 ? -21.389 -26.832 24.038 1.000 108.167 360 ASP D O 1
ATOM 11837 N N . PRO D 1 381 ? -20.335 -25.470 22.593 1.000 131.530 361 PRO D N 1
ATOM 11838 C CA . PRO D 1 381 ? -19.016 -25.778 23.151 1.000 121.305 361 PRO D CA 1
ATOM 11839 C C . PRO D 1 381 ? -18.852 -25.243 24.575 1.000 114.601 361 PRO D C 1
ATOM 11840 O O . PRO D 1 381 ? -18.361 -25.962 25.444 1.000 112.804 361 PRO D O 1
ATOM 11844 N N . PHE D 1 382 ? -19.335 -24.013 24.820 1.000 105.920 362 PHE D N 1
ATOM 11845 C CA . PHE D 1 382 ? -19.046 -23.287 26.050 1.000 97.725 362 PHE D CA 1
ATOM 11846 C C . PHE D 1 382 ? -19.834 -23.825 27.239 1.000 83.438 362 PHE D C 1
ATOM 11847 O O . PHE D 1 382 ? -19.631 -23.328 28.334 1.000 93.217 362 PHE D O 1
ATOM 11855 N N . LYS D 1 383 ? -20.719 -24.814 27.045 1.000 85.097 363 LYS D N 1
ATOM 11856 C CA . LYS D 1 383 ? -21.439 -25.427 28.157 1.000 91.194 363 LYS D CA 1
ATOM 11857 C C . LYS D 1 383 ? -20.734 -26.700 28.603 1.000 84.631 363 LYS D C 1
ATOM 11858 O O . LYS D 1 383 ? -21.115 -27.294 29.619 1.000 81.491 363 LYS D O 1
ATOM 11864 N N . LEU D 1 384 ? -19.719 -27.112 27.832 1.000 82.658 364 LEU D N 1
ATOM 11865 C CA . LEU D 1 384 ? -18.933 -28.288 28.179 1.000 88.883 364 LEU D CA 1
ATOM 11866 C C . LEU D 1 384 ? -18.047 -28.004 29.399 1.000 79.123 364 LEU D C 1
ATOM 11867 O O . LEU D 1 384 ? -17.625 -26.868 29.628 1.000 65.988 364 LEU D O 1
ATOM 11872 N N . SER D 1 385 ? -17.764 -29.070 30.167 1.000 75.397 365 SER D N 1
ATOM 11873 C CA . SER D 1 385 ? -17.127 -28.962 31.473 1.000 80.867 365 SER D CA 1
ATOM 11874 C C . SER D 1 385 ? -15.756 -28.282 31.377 1.000 76.330 365 SER D C 1
ATOM 11875 O O . SER D 1 385 ? -15.370 -27.552 32.290 1.000 73.419 365 SER D O 1
ATOM 11878 N N . GLY D 1 386 ? -15.023 -28.511 30.283 1.000 75.649 366 GLY D N 1
ATOM 11879 C CA . GLY D 1 386 ? -13.690 -27.945 30.134 1.000 79.751 366 GLY D CA 1
ATOM 11880 C C . GLY D 1 386 ? -13.718 -26.424 30.240 1.000 77.376 366 GLY D C 1
ATOM 11881 O O . GLY D 1 386 ? -12.971 -25.815 31.004 1.000 73.227 366 GLY D O 1
ATOM 11882 N N . ALA D 1 387 ? -14.613 -25.822 29.463 1.000 78.490 367 ALA D N 1
ATOM 11883 C CA . ALA D 1 387 ? -14.684 -24.375 29.384 1.000 81.305 367 ALA D CA 1
ATOM 11884 C C . ALA D 1 387 ? -15.281 -23.827 30.678 1.000 71.992 367 ALA D C 1
ATOM 11885 O O . ALA D 1 387 ? -14.930 -22.729 31.114 1.000 63.537 367 ALA D O 1
ATOM 11887 N N . GLN D 1 388 ? -16.200 -24.598 31.273 1.000 64.089 368 GLN D N 1
ATOM 11888 C CA . GLN D 1 388 ? -16.903 -24.159 32.467 1.000 73.299 368 GLN D CA 1
ATOM 11889 C C . GLN D 1 388 ? -15.904 -24.051 33.614 1.000 70.299 368 GLN D C 1
ATOM 11890 O O . GLN D 1 388 ? -15.951 -23.097 34.382 1.000 76.611 368 GLN D O 1
ATOM 11896 N N . VAL D 1 389 ? -14.991 -25.024 33.709 1.000 74.397 369 VAL D N 1
ATOM 11897 C CA . VAL D 1 389 ? -14.028 -25.065 34.796 1.000 68.151 369 VAL D CA 1
ATOM 11898 C C . VAL D 1 389 ? -13.075 -23.876 34.700 1.000 57.390 369 VAL D C 1
ATOM 11899 O O . VAL D 1 389 ? -12.775 -23.248 35.706 1.000 54.134 369 VAL D O 1
ATOM 11903 N N . VAL D 1 390 ? -12.620 -23.519 33.505 1.000 59.047 370 VAL D N 1
ATOM 11904 C CA . VAL D 1 390 ? -11.662 -22.425 33.418 1.000 58.179 370 VAL D CA 1
ATOM 11905 C C . VAL D 1 390 ? -12.320 -21.115 33.842 1.000 62.156 370 VAL D C 1
ATOM 11906 O O . VAL D 1 390 ? -11.680 -20.305 34.503 1.000 65.569 370 VAL D O 1
ATOM 11910 N N . ASP D 1 391 ? -13.603 -20.929 33.500 1.000 69.828 371 ASP D N 1
ATOM 11911 C CA . ASP D 1 391 ? -14.339 -19.716 33.855 1.000 74.210 371 ASP D CA 1
ATOM 11912 C C . ASP D 1 391 ? -14.565 -19.562 35.365 1.000 65.940 371 ASP D C 1
ATOM 11913 O O . ASP D 1 391 ? -14.743 -18.451 35.868 1.000 62.193 371 ASP D O 1
ATOM 11918 N N . ASN D 1 392 ? -14.587 -20.668 36.103 1.000 65.028 372 ASN D N 1
ATOM 11919 C CA . ASN D 1 392 ? -14.878 -20.590 37.521 1.000 66.009 372 ASN D CA 1
ATOM 11920 C C . ASN D 1 392 ? -13.590 -20.635 38.338 1.000 73.617 372 ASN D C 1
ATOM 11921 O O . ASN D 1 392 ? -13.654 -20.698 39.567 1.000 60.803 372 ASN D O 1
ATOM 11926 N N . LEU D 1 393 ? -12.432 -20.586 37.657 1.000 70.767 373 LEU D N 1
ATOM 11927 C CA . LEU D 1 393 ? -11.164 -20.417 38.347 1.000 65.045 373 LEU D CA 1
ATOM 11928 C C . LEU D 1 393 ? -11.030 -18.965 38.800 1.000 55.258 373 LEU D C 1
ATOM 11929 O O . LEU D 1 393 ? -11.367 -18.072 38.040 1.000 57.200 373 LEU D O 1
ATOM 11934 N N . LYS D 1 394 ? -10.610 -18.773 40.066 1.000 61.200 374 LYS D N 1
ATOM 11935 C CA . LYS D 1 394 ? -10.405 -17.468 40.688 1.000 65.725 374 LYS D CA 1
ATOM 11936 C C . LYS D 1 394 ? -8.926 -17.108 40.866 1.000 65.344 374 LYS D C 1
ATOM 11937 O O . LYS D 1 394 ? -8.594 -15.931 40.892 1.000 67.138 374 LYS D O 1
ATOM 11943 N N . LEU D 1 395 ? -8.048 -18.095 41.090 1.000 60.069 375 LEU D N 1
ATOM 11944 C CA . LEU D 1 395 ? -6.617 -17.842 41.255 1.000 58.897 375 LEU D CA 1
ATOM 11945 C C . LEU D 1 395 ? -5.899 -17.910 39.901 1.000 57.749 375 LEU D C 1
ATOM 11946 O O . LEU D 1 395 ? -5.174 -16.993 39.519 1.000 48.221 375 LEU D O 1
ATOM 11951 N N . ALA D 1 396 ? -6.126 -18.995 39.152 1.000 51.643 376 ALA D N 1
ATOM 11952 C CA . ALA D 1 396 ? -5.548 -19.147 37.829 1.000 51.322 376 ALA D CA 1
ATOM 11953 C C . ALA D 1 396 ? -5.991 -18.010 36.901 1.000 47.403 376 ALA D C 1
ATOM 11954 O O . ALA D 1 396 ? -7.087 -17.508 37.028 1.000 58.377 376 ALA D O 1
ATOM 11956 N N . SER D 1 397 ? -5.103 -17.578 35.999 1.000 48.148 377 SER D N 1
ATOM 11957 C CA . SER D 1 397 ? -5.408 -16.558 35.003 1.000 55.541 377 SER D CA 1
ATOM 11958 C C . SER D 1 397 ? -5.474 -17.223 33.626 1.000 57.381 377 SER D C 1
ATOM 11959 O O . SER D 1 397 ? -4.660 -18.098 33.309 1.000 53.973 377 SER D O 1
ATOM 11962 N N . ASN D 1 398 ? -6.429 -16.781 32.803 1.000 56.550 378 ASN D N 1
ATOM 11963 C CA . ASN D 1 398 ? -6.770 -17.463 31.564 1.000 62.691 378 ASN D CA 1
ATOM 11964 C C . ASN D 1 398 ? -6.083 -16.723 30.427 1.000 64.304 378 ASN D C 1
ATOM 11965 O O . ASN D 1 398 ? -6.579 -15.694 29.976 1.000 61.729 378 ASN D O 1
ATOM 11970 N N . LEU D 1 399 ? -4.906 -17.225 30.031 1.000 66.978 379 LEU D N 1
ATOM 11971 C CA . LEU D 1 399 ? -4.182 -16.689 28.888 1.000 77.336 379 LEU D CA 1
ATOM 11972 C C . LEU D 1 399 ? -3.157 -17.703 28.383 1.000 73.531 379 LEU D C 1
ATOM 11973 O O . LEU D 1 399 ? -2.892 -18.723 29.018 1.000 77.146 379 LEU D O 1
ATOM 11978 N N . ALA D 1 400 ? -2.549 -17.368 27.243 1.000 77.512 380 ALA D N 1
ATOM 11979 C CA . ALA D 1 400 ? -1.851 -18.338 26.420 1.000 72.916 380 ALA D CA 1
ATOM 11980 C C . ALA D 1 400 ? -0.350 -18.428 26.723 1.000 65.770 380 ALA D C 1
ATOM 11981 O O . ALA D 1 400 ? 0.319 -19.266 26.132 1.000 85.464 380 ALA D O 1
ATOM 11983 N N . ASN D 1 401 ? 0.192 -17.627 27.652 1.000 66.393 381 ASN D N 1
ATOM 11984 C CA . ASN D 1 401 ? 1.596 -17.750 28.058 1.000 69.937 381 ASN D CA 1
ATOM 11985 C C . ASN D 1 401 ? 1.820 -19.011 28.915 1.000 62.801 381 ASN D C 1
ATOM 11986 O O . ASN D 1 401 ? 0.877 -19.615 29.434 1.000 61.471 381 ASN D O 1
ATOM 11991 N N . VAL D 1 402 ? 3.092 -19.431 29.020 1.000 49.991 382 VAL D N 1
ATOM 11992 C CA . VAL D 1 402 ? 3.555 -20.395 29.999 1.000 43.044 382 VAL D CA 1
ATOM 11993 C C . VAL D 1 402 ? 4.767 -19.751 30.665 1.000 50.133 382 VAL D C 1
ATOM 11994 O O . VAL D 1 402 ? 5.303 -18.779 30.148 1.000 51.964 382 VAL D O 1
ATOM 11998 N N . GLY D 1 403 ? 5.173 -20.283 31.819 1.000 51.721 383 GLY D N 1
ATOM 11999 C CA . GLY D 1 403 ? 6.397 -19.862 32.482 1.000 57.653 383 GLY D CA 1
ATOM 12000 C C . GLY D 1 403 ? 6.291 -18.581 33.314 1.000 50.026 383 GLY D C 1
ATOM 12001 O O . GLY D 1 403 ? 7.316 -18.003 33.641 1.000 54.117 383 GLY D O 1
ATOM 12002 N N . ASP D 1 404 ? 5.082 -18.159 33.699 1.000 47.899 384 ASP D N 1
ATOM 12003 C CA . ASP D 1 404 ? 4.930 -17.044 34.619 1.000 44.835 384 ASP D CA 1
ATOM 12004 C C . ASP D 1 404 ? 4.953 -17.614 36.035 1.000 41.239 384 ASP D C 1
ATOM 12005 O O . ASP D 1 404 ? 4.719 -18.805 36.283 1.000 38.801 384 ASP D O 1
ATOM 12010 N N . ALA D 1 405 ? 5.303 -16.748 36.975 1.000 43.502 385 ALA D N 1
ATOM 12011 C CA . ALA D 1 405 ? 5.301 -17.102 38.376 1.000 43.415 385 ALA D CA 1
ATOM 12012 C C . ALA D 1 405 ? 3.869 -17.430 38.782 1.000 44.397 385 ALA D C 1
ATOM 12013 O O . ALA D 1 405 ? 3.646 -18.319 39.582 1.000 44.073 385 ALA D O 1
ATOM 12015 N N . LYS D 1 406 ? 2.907 -16.711 38.210 1.000 38.104 386 LYS D N 1
ATOM 12016 C CA . LYS D 1 406 ? 1.518 -17.055 38.424 1.000 44.965 386 LYS D CA 1
ATOM 12017 C C . LYS D 1 406 ? 1.119 -18.281 37.596 1.000 45.584 386 LYS D C 1
ATOM 12018 O O . LYS D 1 406 ? 1.570 -18.450 36.471 1.000 43.629 386 LYS D O 1
ATOM 12024 N N . THR D 1 407 ? 0.189 -19.070 38.163 1.000 47.139 387 THR D N 1
ATOM 12025 C CA . THR D 1 407 ? -0.564 -20.112 37.489 1.000 43.179 387 THR D CA 1
ATOM 12026 C C . THR D 1 407 ? -1.420 -19.541 36.351 1.000 44.622 387 THR D C 1
ATOM 12027 O O . THR D 1 407 ? -2.196 -18.604 36.533 1.000 43.991 387 THR D O 1
ATOM 12031 N N . LEU D 1 408 ? -1.233 -20.135 35.164 1.000 41.549 388 LEU D N 1
ATOM 12032 C CA . LEU D 1 408 ? -1.939 -19.803 33.939 1.000 44.515 388 LEU D CA 1
ATOM 12033 C C . LEU D 1 408 ? -2.646 -21.054 33.416 1.000 49.271 388 LEU D C 1
ATOM 12034 O O . LEU D 1 408 ? -2.074 -22.143 33.467 1.000 49.714 388 LEU D O 1
ATOM 12039 N N . VAL D 1 409 ? -3.868 -20.860 32.902 1.000 49.100 389 VAL D N 1
ATOM 12040 C CA . VAL D 1 409 ? -4.678 -21.916 32.313 1.000 54.746 389 VAL D CA 1
ATOM 12041 C C . VAL D 1 409 ? -5.207 -21.482 30.946 1.000 59.920 389 VAL D C 1
ATOM 12042 O O . VAL D 1 409 ? -5.438 -20.307 30.673 1.000 53.794 389 VAL D O 1
ATOM 12046 N N . ILE D 1 410 ? -5.492 -22.488 30.119 1.000 67.009 390 ILE D N 1
ATOM 12047 C CA . ILE D 1 410 ? -6.277 -22.277 28.920 1.000 65.818 390 ILE D CA 1
ATOM 12048 C C . ILE D 1 410 ? -7.011 -23.577 28.576 1.000 60.732 390 ILE D C 1
ATOM 12049 O O . ILE D 1 410 ? -6.581 -24.679 28.930 1.000 53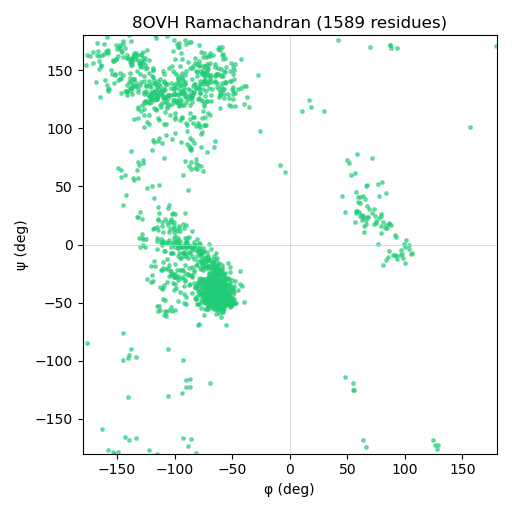.107 390 ILE D O 1
ATOM 12054 N N . ALA D 1 411 ? -8.215 -23.433 28.014 1.000 74.049 391 ALA D N 1
ATOM 12055 C CA . ALA D 1 411 ? -8.875 -24.546 27.344 1.000 77.298 391 ALA D CA 1
ATOM 12056 C C . ALA D 1 411 ? -8.715 -24.363 25.832 1.000 73.017 391 ALA D C 1
ATOM 12057 O O . ALA D 1 411 ? -9.515 -23.666 25.216 1.000 71.420 391 ALA D O 1
ATOM 12059 N N . PRO D 1 412 ? -7.654 -24.917 25.190 1.000 77.684 392 PRO D N 1
ATOM 12060 C CA . PRO D 1 412 ? -7.287 -24.533 23.819 1.000 94.927 392 PRO D CA 1
ATOM 12061 C C . PRO D 1 412 ? -8.374 -24.731 22.755 1.000 109.907 392 PRO D C 1
ATOM 12062 O O . PRO D 1 412 ? -8.397 -24.006 21.754 1.000 105.985 392 PRO D O 1
ATOM 12066 N N . TYR D 1 413 ? -9.264 -25.714 22.984 1.000 110.820 393 TYR D N 1
ATOM 12067 C CA . TYR D 1 413 ? -10.348 -26.045 22.070 1.000 104.911 393 TYR D CA 1
ATOM 12068 C C . TYR D 1 413 ? -11.374 -24.910 22.006 1.000 98.926 393 TYR D C 1
ATOM 12069 O O . TYR D 1 413 ? -12.137 -24.848 21.047 1.000 82.022 393 TYR D O 1
ATOM 12078 N N . PHE D 1 414 ? -11.383 -24.015 23.010 1.000 106.772 394 PHE D N 1
ATOM 12079 C CA . PHE D 1 414 ? -12.367 -22.942 23.104 1.000 107.359 394 PHE D CA 1
ATOM 12080 C C . PHE D 1 414 ? -11.720 -21.563 22.939 1.000 120.711 394 PHE D C 1
ATOM 12081 O O . PHE D 1 414 ? -12.237 -20.588 23.479 1.000 117.766 394 PHE D O 1
ATOM 12089 N N . THR D 1 415 ? -10.586 -21.500 22.219 1.000 137.083 395 THR D N 1
ATOM 12090 C CA . THR D 1 415 ? -9.969 -20.260 21.756 1.000 139.943 395 THR D CA 1
ATOM 12091 C C . THR D 1 415 ? -8.756 -20.610 20.887 1.000 142.341 395 THR D C 1
ATOM 12092 O O . THR D 1 415 ? -8.893 -20.681 19.668 1.000 135.798 395 THR D O 1
ATOM 12096 N N . THR D 1 416 ? -7.585 -20.843 21.513 1.000 155.608 396 THR D N 1
ATOM 12097 C CA . THR D 1 416 ? -6.349 -21.138 20.794 1.000 155.380 396 THR D CA 1
ATOM 12098 C C . THR D 1 416 ? -6.111 -22.657 20.802 1.000 144.601 396 THR D C 1
ATOM 12099 O O . THR D 1 416 ? -5.450 -23.153 19.863 1.000 115.870 396 THR D O 1
ATOM 12103 N N . GLY D 1 429 ? -3.346 -33.677 19.561 1.000 127.007 409 GLY D N 1
ATOM 12104 C CA . GLY D 1 429 ? -4.798 -33.609 19.826 1.000 133.599 409 GLY D CA 1
ATOM 12105 C C . GLY D 1 429 ? -5.173 -32.375 20.644 1.000 128.411 409 GLY D C 1
ATOM 12106 O O . GLY D 1 429 ? -4.392 -31.932 21.487 1.000 121.944 409 GLY D O 1
ATOM 12107 N N . VAL D 1 430 ? -6.368 -31.832 20.364 1.000 120.874 410 VAL D N 1
ATOM 12108 C CA . VAL D 1 430 ? -6.929 -30.682 21.065 1.000 119.187 410 VAL D CA 1
ATOM 12109 C C . VAL D 1 430 ? -8.414 -30.972 21.309 1.000 108.712 410 VAL D C 1
ATOM 12110 O O . VAL D 1 430 ? -9.275 -30.501 20.574 1.000 99.451 410 VAL D O 1
ATOM 12114 N N . THR D 1 431 ? -8.707 -31.758 22.351 1.000 107.476 411 THR D N 1
ATOM 12115 C CA . THR D 1 431 ? -10.045 -32.277 22.595 1.000 106.169 411 THR D CA 1
ATOM 12116 C C . THR D 1 431 ? -10.872 -31.282 23.423 1.000 99.136 411 THR D C 1
ATOM 12117 O O . THR D 1 431 ? -10.369 -30.265 23.892 1.000 88.933 411 THR D O 1
ATOM 12121 N N . LYS D 1 432 ? -12.157 -31.607 23.608 1.000 101.010 412 LYS D N 1
ATOM 12122 C CA . LYS D 1 432 ? -13.150 -30.712 24.187 1.000 102.576 412 LYS D CA 1
ATOM 12123 C C . LYS D 1 432 ? -13.002 -30.614 25.705 1.000 95.038 412 LYS D C 1
ATOM 12124 O O . LYS D 1 432 ? -13.487 -29.670 26.320 1.000 97.788 412 LYS D O 1
ATOM 12130 N N . ASP D 1 433 ? -12.353 -31.611 26.313 1.000 90.637 413 ASP D N 1
ATOM 12131 C CA . ASP D 1 433 ? -12.307 -31.716 27.759 1.000 92.484 413 ASP D CA 1
ATOM 12132 C C . ASP D 1 433 ? -11.000 -31.142 28.329 1.000 87.033 413 ASP D C 1
ATOM 12133 O O . ASP D 1 433 ? -10.867 -31.090 29.549 1.000 79.588 413 ASP D O 1
ATOM 12138 N N . LEU D 1 434 ? -10.080 -30.645 27.474 1.000 71.731 414 LEU D N 1
ATOM 12139 C CA . LEU D 1 434 ? -8.680 -30.476 27.848 1.000 64.555 414 LEU D CA 1
ATOM 12140 C C . LEU D 1 434 ? -8.384 -29.080 28.400 1.000 62.020 414 LEU D C 1
ATOM 12141 O O . LEU D 1 434 ? -8.700 -28.049 27.802 1.000 63.646 414 LEU D O 1
ATOM 12146 N N . ILE D 1 435 ? -7.700 -29.073 29.543 1.000 57.044 415 ILE D N 1
ATOM 12147 C CA . ILE D 1 435 ? -7.144 -27.850 30.106 1.000 59.308 415 ILE D CA 1
ATOM 12148 C C . ILE D 1 435 ? -5.617 -27.970 30.217 1.000 51.725 415 ILE D C 1
ATOM 12149 O O . ILE D 1 435 ? -5.094 -28.964 30.740 1.000 50.499 415 ILE D O 1
ATOM 12154 N N . ARG D 1 436 ? -4.913 -26.940 29.717 1.000 44.697 416 ARG D N 1
ATOM 12155 C CA . ARG D 1 436 ? -3.461 -26.817 29.859 1.000 50.390 416 ARG D CA 1
ATOM 12156 C C . ARG D 1 436 ? -3.153 -25.881 31.037 1.000 45.330 416 ARG D C 1
ATOM 12157 O O . ARG D 1 436 ? -3.611 -24.737 31.070 1.000 43.628 416 ARG D O 1
ATOM 12165 N N . VAL D 1 437 ? -2.370 -26.362 32.006 1.000 45.408 417 VAL D N 1
ATOM 12166 C CA . VAL D 1 437 ? -1.959 -25.537 33.139 1.000 50.239 417 VAL D CA 1
ATOM 12167 C C . VAL D 1 437 ? -0.446 -25.268 33.094 1.000 42.835 417 VAL D C 1
ATOM 12168 O O . VAL D 1 437 ? 0.361 -26.197 33.065 1.000 40.829 417 VAL D O 1
ATOM 12172 N N . SER D 1 438 ? -0.061 -23.990 33.199 1.000 40.701 418 SER D N 1
ATOM 12173 C CA . SER D 1 438 ? 1.302 -23.654 33.564 1.000 39.236 418 SER D CA 1
ATOM 12174 C C . SER D 1 438 ? 1.280 -23.311 35.038 1.000 38.325 418 SER D C 1
ATOM 12175 O O . SER D 1 438 ? 0.703 -22.294 35.433 1.000 42.088 418 SER D O 1
ATOM 12178 N N . VAL D 1 439 ? 1.867 -24.205 35.834 1.000 44.137 419 VAL D N 1
ATOM 12179 C CA . VAL D 1 439 ? 1.614 -24.229 37.265 1.000 43.576 419 VAL D CA 1
ATOM 12180 C C . VAL D 1 439 ? 2.610 -23.253 37.882 1.000 47.603 419 VAL D C 1
ATOM 12181 O O . VAL D 1 439 ? 3.815 -23.339 37.593 1.000 39.702 419 VAL D O 1
ATOM 12185 N N . GLY D 1 440 ? 2.088 -22.334 38.708 1.000 42.002 420 GLY D N 1
ATOM 12186 C CA . GLY D 1 440 ? 2.892 -21.247 39.238 1.000 41.168 420 GLY D CA 1
ATOM 12187 C C . GLY D 1 440 ? 3.500 -21.594 40.588 1.000 41.080 420 GLY D C 1
ATOM 12188 O O . GLY D 1 440 ? 3.499 -22.753 41.011 1.000 39.907 420 GLY D O 1
ATOM 12189 N N . ILE D 1 441 ? 4.008 -20.569 41.268 1.000 38.868 421 ILE D N 1
ATOM 12190 C CA . ILE D 1 441 ? 4.683 -20.792 42.529 1.000 38.795 421 ILE D CA 1
ATOM 12191 C C . ILE D 1 441 ? 3.817 -20.323 43.700 1.000 31.805 421 ILE D C 1
ATOM 12192 O O . ILE D 1 441 ? 4.307 -20.254 44.814 1.000 31.808 421 ILE D O 1
ATOM 12197 N N . GLU D 1 442 ? 2.504 -20.177 43.507 1.000 38.080 422 GLU D N 1
ATOM 12198 C CA . GLU D 1 442 ? 1.606 -19.935 44.631 1.000 36.527 422 GLU D CA 1
ATOM 12199 C C . GLU D 1 442 ? 1.652 -21.130 45.570 1.000 39.916 422 GLU D C 1
ATOM 12200 O O . GLU D 1 442 ? 2.176 -22.167 45.203 1.000 42.250 422 GLU D O 1
ATOM 12206 N N . PHE D 1 443 ? 1.087 -21.006 46.776 1.000 39.841 423 PHE D N 1
ATOM 12207 C CA . PHE D 1 443 ? 1.020 -22.143 47.679 1.000 41.001 423 PHE D CA 1
ATOM 12208 C C . PHE D 1 443 ? 0.204 -23.251 47.004 1.000 39.681 423 PHE D C 1
ATOM 12209 O O . PHE D 1 443 ? -0.910 -22.989 46.535 1.000 37.671 423 PHE D O 1
ATOM 12217 N N . ILE D 1 444 ? 0.756 -24.468 46.960 1.000 39.607 424 ILE D N 1
ATOM 12218 C CA . ILE D 1 444 ? 0.088 -25.587 46.292 1.000 49.246 424 ILE D CA 1
ATOM 12219 C C . ILE D 1 444 ? -1.355 -25.781 46.787 1.000 47.869 424 ILE D C 1
ATOM 12220 O O . ILE D 1 444 ? -2.233 -26.081 45.983 1.000 50.868 424 ILE D O 1
ATOM 12225 N N . ASP D 1 445 ? -1.630 -25.584 48.079 1.000 49.650 425 ASP D N 1
ATOM 12226 C CA . ASP D 1 445 ? -2.972 -25.828 48.596 1.000 51.077 425 ASP D CA 1
ATOM 12227 C C . ASP D 1 445 ? -3.940 -24.790 48.023 1.000 50.827 425 ASP D C 1
ATOM 12228 O O . ASP D 1 445 ? -5.126 -25.065 47.847 1.000 52.026 425 ASP D O 1
ATOM 12233 N N . ASP D 1 446 ? -3.450 -23.582 47.717 1.000 50.430 426 ASP D N 1
ATOM 12234 C CA . ASP D 1 446 ? -4.314 -22.568 47.120 1.000 48.297 426 ASP D CA 1
ATOM 12235 C C . ASP D 1 446 ? -4.604 -22.930 45.667 1.000 44.437 426 ASP D C 1
ATOM 12236 O O . ASP D 1 446 ? -5.697 -22.666 45.167 1.000 47.270 426 ASP D O 1
ATOM 12241 N N . ILE D 1 447 ? -3.631 -23.539 44.984 1.000 42.751 427 ILE D N 1
ATOM 12242 C CA . ILE D 1 447 ? -3.829 -23.853 43.577 1.000 44.198 427 ILE D CA 1
ATOM 12243 C C . ILE D 1 447 ? -4.873 -24.970 43.458 1.000 43.072 427 ILE D C 1
ATOM 12244 O O . ILE D 1 447 ? -5.789 -24.898 42.636 1.000 41.991 427 ILE D O 1
ATOM 12249 N N . ILE D 1 448 ? -4.712 -26.009 44.281 1.000 44.583 428 ILE D N 1
ATOM 12250 C CA . ILE D 1 448 ? -5.610 -27.149 44.291 1.000 48.484 428 ILE D CA 1
ATOM 12251 C C . ILE D 1 448 ? -7.019 -26.698 44.668 1.000 51.417 428 ILE D C 1
ATOM 12252 O O . ILE D 1 448 ? -7.972 -26.974 43.937 1.000 49.158 428 ILE D O 1
ATOM 12257 N N . ALA D 1 449 ? -7.118 -25.924 45.757 1.000 50.631 429 ALA D N 1
ATOM 12258 C CA . ALA D 1 449 ? -8.399 -25.414 46.211 1.000 50.947 429 ALA D CA 1
ATOM 12259 C C . ALA D 1 449 ? -9.077 -24.619 45.100 1.000 52.413 429 ALA D C 1
ATOM 12260 O O . ALA D 1 449 ? -10.294 -24.630 44.980 1.000 59.653 429 ALA D O 1
ATOM 12262 N N . ASP D 1 450 ? -8.314 -23.933 44.258 1.000 50.849 430 ASP D N 1
ATOM 12263 C CA . ASP D 1 450 ? -8.955 -23.159 43.204 1.000 52.474 430 ASP D CA 1
ATOM 12264 C C . ASP D 1 450 ? -9.579 -24.113 42.187 1.000 53.819 430 ASP D C 1
ATOM 12265 O O . ASP D 1 450 ? -10.597 -23.810 41.588 1.000 50.459 430 ASP D O 1
ATOM 12270 N N . PHE D 1 451 ? -8.959 -25.270 41.957 1.000 56.983 431 PHE D N 1
ATOM 12271 C CA . PHE D 1 451 ? -9.522 -26.188 40.984 1.000 56.839 431 PHE D CA 1
ATOM 12272 C C . PHE D 1 451 ? -10.816 -26.755 41.572 1.000 55.044 431 PHE D C 1
ATOM 12273 O O . PHE D 1 451 ? -11.839 -26.754 40.890 1.000 51.928 431 PHE D O 1
ATOM 12281 N N . GLN D 1 452 ? -10.750 -27.181 42.842 1.000 49.006 432 GLN D N 1
ATOM 12282 C CA . GLN D 1 452 ? -11.829 -27.885 43.518 1.000 60.602 432 GLN D CA 1
ATOM 12283 C C . GLN D 1 452 ? -13.087 -27.024 43.518 1.000 63.601 432 GLN D C 1
ATOM 12284 O O . GLN D 1 452 ? -14.123 -27.407 42.993 1.000 69.610 432 GLN D O 1
ATOM 12290 N N . GLN D 1 453 ? -12.967 -25.813 44.036 1.000 59.398 433 GLN D N 1
ATOM 12291 C CA . GLN D 1 453 ? -14.113 -24.935 44.110 1.000 57.640 433 GLN D CA 1
ATOM 12292 C C . GLN D 1 453 ? -14.656 -24.696 42.707 1.000 52.935 433 GLN D C 1
ATOM 12293 O O . GLN D 1 453 ? -15.840 -24.488 42.536 1.000 58.970 433 GLN D O 1
ATOM 12299 N N . SER D 1 454 ? -13.804 -24.703 41.688 1.000 57.588 434 SER D N 1
ATOM 12300 C CA . SER D 1 454 ? -14.320 -24.584 40.337 1.000 56.644 434 SER D CA 1
ATOM 12301 C C . SER D 1 454 ? -15.134 -25.835 39.995 1.000 64.486 434 SER D C 1
ATOM 12302 O O . SER D 1 454 ? -16.263 -25.743 39.501 1.000 59.762 434 SER D O 1
ATOM 12305 N N . PHE D 1 455 ? -14.550 -27.008 40.274 1.000 58.072 435 PHE D N 1
ATOM 12306 C CA . PHE D 1 455 ? -15.202 -28.274 39.996 1.000 57.476 435 PHE D CA 1
ATOM 12307 C C . PHE D 1 455 ? -16.583 -28.293 40.641 1.000 63.009 435 PHE D C 1
ATOM 12308 O O . PHE D 1 455 ? -17.552 -28.593 39.959 1.000 75.462 435 PHE D O 1
ATOM 12316 N N . GLU D 1 456 ? -16.660 -27.968 41.942 1.000 64.711 436 GLU D N 1
ATOM 12317 C CA . GLU D 1 456 ? -17.896 -28.076 42.706 1.000 67.680 436 GLU D CA 1
ATOM 12318 C C . GLU D 1 456 ? -18.976 -27.186 42.103 1.000 76.462 436 GLU D C 1
ATOM 12319 O O . GLU D 1 456 ? -20.143 -27.568 42.071 1.000 83.435 436 GLU D O 1
ATOM 12325 N N . THR D 1 457 ? -18.581 -26.010 41.618 1.000 67.826 437 THR D N 1
ATOM 12326 C CA . THR D 1 457 ? -19.525 -25.113 40.985 1.000 66.667 437 THR D CA 1
ATOM 12327 C C . THR D 1 457 ? -20.101 -25.748 39.724 1.000 73.474 437 THR D C 1
ATOM 12328 O O . THR D 1 457 ? -21.313 -25.841 39.579 1.000 81.464 437 THR D O 1
ATOM 12332 N N . VAL D 1 458 ? -19.218 -26.195 38.827 1.000 80.666 438 VAL D N 1
ATOM 12333 C CA . VAL D 1 458 ? -19.595 -26.662 37.496 1.000 87.141 438 VAL D CA 1
ATOM 12334 C C . VAL D 1 458 ? -20.459 -27.921 37.578 1.000 76.218 438 VAL D C 1
ATOM 12335 O O . VAL D 1 458 ? -21.307 -28.141 36.722 1.000 71.866 438 VAL D O 1
ATOM 12339 N N . PHE D 1 459 ? -20.178 -28.759 38.581 1.000 74.591 439 PHE D N 1
ATOM 12340 C CA . PHE D 1 459 ? -20.853 -30.021 38.806 1.000 78.235 439 PHE D CA 1
ATOM 12341 C C . PHE D 1 459 ? -21.816 -29.921 39.991 1.000 82.155 439 PHE D C 1
ATOM 12342 O O . PHE D 1 459 ? -22.022 -30.914 40.678 1.000 83.181 439 PHE D O 1
ATOM 12350 N N . ALA D 1 460 ? -22.410 -28.739 40.224 1.000 99.110 440 ALA D N 1
ATOM 12351 C CA . ALA D 1 460 ? -23.315 -28.524 41.348 1.000 108.150 440 ALA D CA 1
ATOM 12352 C C . ALA D 1 460 ? -24.685 -29.134 41.048 1.000 129.136 440 ALA D C 1
ATOM 12353 O O . ALA D 1 460 ? -25.310 -28.783 40.047 1.000 129.250 440 ALA D O 1
ATOM 12355 N N . GLY D 1 461 ? -25.149 -30.031 41.935 1.000 133.549 441 GLY D N 1
ATOM 12356 C CA . GLY D 1 461 ? -26.402 -30.752 41.758 1.000 135.193 441 GLY D CA 1
ATOM 12357 C C . GLY D 1 461 ? -26.210 -32.100 41.061 1.000 138.528 441 GLY D C 1
ATOM 12358 O O . GLY D 1 461 ? -27.183 -32.781 40.736 1.000 137.616 441 GLY D O 1
ATOM 12359 N N . GLN D 1 462 ? -24.941 -32.476 40.849 1.000 140.483 442 GLN D N 1
ATOM 12360 C CA . GLN D 1 462 ? -24.574 -33.651 40.075 1.000 136.090 442 GLN D CA 1
ATOM 12361 C C . GLN D 1 462 ? -23.288 -34.246 40.639 1.000 136.607 442 GLN D C 1
ATOM 12362 O O . GLN D 1 462 ? -22.407 -33.521 41.091 1.000 124.118 442 GLN D O 1
ATOM 12368 N N . LYS D 1 463 ? -23.172 -35.573 40.540 1.000 149.303 443 LYS D N 1
ATOM 12369 C CA . LYS D 1 463 ? -22.112 -36.321 41.198 1.000 144.275 443 LYS D CA 1
ATOM 12370 C C . LYS D 1 463 ? -20.778 -35.996 40.527 1.000 144.867 443 LYS D C 1
ATOM 12371 O O . LYS D 1 463 ? -20.753 -35.392 39.454 1.000 132.440 443 LYS D O 1
ATOM 12377 N N . PRO D 1 464 ? -19.631 -36.334 41.163 1.000 146.593 444 PRO D N 1
ATOM 12378 C CA . PRO D 1 464 ? -18.324 -36.174 40.521 1.000 142.935 444 PRO D CA 1
ATOM 12379 C C . PRO D 1 464 ? -18.257 -36.739 39.088 1.000 129.454 444 PRO D C 1
ATOM 12380 O O . PRO D 1 464 ? -18.770 -37.829 38.883 1.000 114.284 444 PRO D O 1
#

Organism: Saccharomyces cerevisiae (strain ATCC 204508 / S288c) (NCBI:txid559292)

Secondary structure (DSSP, 8-state):
---THHHHHHHTT-----SPPB---S---HHHHHHHHHHHHHHT-SEEEEES-HHHHHHHHHHTT--TT-EEEEES---HHHHHIIIIIHHHTTPEEEEE-SS-HHHHHHT--TTEEEEEEESS-TTT-PPP-HHHHHHHHHHTT--EEEE-GGGTTTTS--GGGGT-SEEEEETTTTTT-SS----EEEEE-S-S-GGG-TTTSHHHHS--GGGTT--HHHHHGGGHHHHHIIIIIIHHH--PPPHHHHHHHHHHHTTHHHHHHHHHHHHHHHHHHHTT-TTEEEEE-TTSTTSTTHHHHHHH--S-S-SEEEEEEPPPSSTTT---GGGSHHHHHHHT-SSSEE-S--S-SS-EEE-GGG-----TTEEEEE--SS-HHHHHHHHHHHHHHHT-SS--/---THHHHHHHTT-----SPPB---S---HHHHHHHHHHHHHHT-SEEEEES-HHHHHHHHHHTT--TT-EEEEES---HHHHHIIIIITGGGTPEEEEE-S--HHHHHTT--TTEEEEEEESS-TTT-PPP-HHHHHHHHHHTT--EEEE-GGGTTTTS--GGGGT-SEEEEETTTTTT-SS----EEEEE-S-S-GGG-TTT-GGGTS-BTTTTTB-HHHHHGGGHHHHHIIIIIIHHH--PPPHHHHHHHHHHHTTHHHHHHHHHHHHHHHHHHHTT-TTEEEEE-TTSTT-TTHHHHHHH--SSS-SEEEEEEPPPS-TTT---GGGSHHHHHHHH-SSSEE-S--S-SS-EEE-TTS-----TTEEEEE--SS-HHHHHHHHHHHHHHHT-SS--/---THHHHHHHTT-----SPPB---S---HHHHHHHHHHHHHHT-SEEEEES-HHHHHHHHHHTT--TTEEEEEES---HHHHHIIIIIHHHTTEEEEEESS--HHHHHTT--TTEEEEEEESS-TTT-PPP-HHHHHHHHHHTT--EEEE-GGGTTTTS--GGGGT-SEEEEETTTTTT-SS----EEEEE-S-S-GGG-TTT-HHHHS-BGGGTTB-HHHHHGGGHHHHHIIIIIIHHH--PPPHHHHHHHHHHHTTHHHHHHHHHHHHHHHHHHHHT-TTEEEEE-TTSTT-TTHHHHHHH--SSS-SEEEEEEPPPSSTTT---STTSHHHHHHHT-SSSEESS----SS-EEE-GGG-----TTEEEEE--SS-HHHHHHHHHHHHHHHT-SS--/---THHHHHHHTT-----SPPB---S---HHHHHHHHHHHHHHT-SEEEEES-HHHHHHHHHHTT--TT-EEEEES---HHHHHIIIIIHHHTTPEEEEE-SS-HHHHHHH--TTEEEEEEESS-TTT-PPP-HHHHHHHHHHTT--EEEE-GGGGGGTS--GGGGT-SEEEEETTTTTT-SS----EEEEE-S-S-GGG-TTT-GGGTS-BGGGTTB-HHHHHGGGHHHHHIIIIIIHHH--PPPHHHHHHHHHHHTTHHHHHHHHHHHHHHHHHHHHT-TTEEEEE-TTSTT-TTHHHHHHH--SSS-SEEEEEEPPPSSSTT---GGGSHHHHHHHT-SSSEESS--S-SS-EEE-GGG-----TTEEEEE--SS-HHHHHHHHHHHHHHHTTTS--

B-factor: mean 55.3, std 23.57, range [27.07, 180.8]

GO terms:
  GO:0051009 O-acetylhomoserine sulfhydrylase activity (F, IDA)
  GO:0004124 cysteine synthase activity (F, IDA)
  GO:0019344 L-cysteine biosynthetic process (P, TAS)
  GO:0005737 cytoplasm (C, HDA)
  GO:0005886 plasma membrane (C, HDA)
  GO:0071265 L-methionine biosynthetic process (P, IMP)
  GO:0003961 O-acetylhomoserine aminocarboxypropyltransferase activity (F, EXP)
  GO:0004124 cysteine synthase activity (F, EXP)
  GO:0003961 O-acetylhomoserine aminocarboxypropyltransferase activity (F, IDA)
  GO:0071269 L-homocysteine biosynthetic process (P, IDA)
  GO:0051009 O-acetylhomoserine sulfhydrylase activity (F, EXP)
  GO:0000103 sulfate assimilation (P, IMP)

Sequence (1600 aa):
MPSHFDTVQLHAGQENSRAVPIYATTSYNPTSNVLEERIAALEGGAAALAVSSGQAAQTLAIQGLAHTGDNIVSTSYLYGGTYNQFKISFKRFGIEARFVEGDNPEEFEKVFDERTKAVYLETIGNPKYNVPDFEKIVAIAHKHGIPVVVDNTFGAGGYFCQPIKYGADIVTHSATKWIGGHGTTIGGIIVDSGKFPWKDYPEKFPQFSQPAEGYHGTIYNEAYGNLAYIVHVRTELLRDLGPLMNPFASFLLLQGVETLSLRAERHGENALKLAKWLEQSPYVSWVSYPGLASHSHHENAKKYLSNGFGGVLSFGVKDLPNADKETDPFKLSGAQVVDNLKLASNLANVGDAKTLVIAPYFTTGVTKDLIRVSVGIEFIDDIIADFQQSFETVFAGQKPMPSHFDTVQLHAGQENSRAVPIYATTSYNPTSNVLEERIAALEGGAAALAVSSGQAAQTLAIQGLAHTGDNIVSTSYLYGGTYNQFKISFKRFGIEARFVEGDNPEEFEKVFDERTKAVYLETIGNPKYNVPDFEKIVAIAHKHGIPVVVDNTFGAGGYFCQPIKYGADIVTHSATKWIGGHGTTIGGIIVDSGKFPWKDYPEKFPQFSQPAEGYHGTIYNEAYGNLAYIVHVRTELLRDLGPLMNPFASFLLLQGVETLSLRAERHGENALKLAKWLEQSPYVSWVSYPGLASHSHHENAKKYLSNGFGGVLSFGVKDLPNADKETDPFKLSGAQVVDNLKLASNLANVGDAKTLVIAPYFTTGVTKDLIRVSVGGIEFIDDIIADFQQSFETVFAGQKPMPSHFDTVQLHAGQENSRAVPIYATTSYNPTSNVLEERIAALEGGAAALAVSSGQAAQTLAIQGLAHTGDNIVSTSYLYGGTYNQFKISFKRFGIEARFVEGDNPEEFEKVFDERTKAVYLETIGNPKYNVPDFEKIVAIAHKHGIPVVVDNTFGAGGYFCQPIKYGADIVTHSATKWIGGHGTTIGGIIVDSGKFPWKDYPEKFPQFSQPAEGYHGTIYNEAYGNLAYIVHVRTELLRDLGPLMNPFASFLLLQGVETLSLRAERHGENALKLAKWLEQSPYVSWVSYPGLASHSHHENAKKYLSNGFGGVLSFGVKDLPNADKETDPFKLSGAQVVDNLKLASNLANVGDAKTLVIAPYFTTGVTKDLIRVSVGIEFIDDIIADFQQSFETVFAGQKPMPSHFDTVQLHAGQENSRAVPIYATTSYNPTSNVLEERIAALEGGAAALAVSSGQAAQTLAIQGLAHTGDNIVSTSYLYGGTYNQFKISFKRFGIEARFVEGDNPEEFEKVFDERTKAVYLETIGNPKYNVPDFEKIVAIAHKHGIPVVVDNTFGAGGYFCQPIKYGADIVTHSATKWIGGHGTTIGGIIVDSGKFPWKDYPEKFPQFSQPAEGYHGTIYNEAYGNLAYIVHVRTELLRDLGPLMNPFASFLLLQGVETLSLRAERHGENALKLAKWLEQSPYVSWVSYPGLASHSHHENAKKYLSNGFGGVLSFGVKDLPNADKETDPFKLSGAQVVDNLKLASNLANVGDAKTLVIAPYFTTGVTKDLIRVSVGIEFIDDIIADFQQSFETVFAGQKP